Protein 2CQC (pdb70)

Structure (mmCIF, N/CA/C/O backbone):
data_2CQC
#
_entry.id   2CQC
#
loop_
_atom_site.group_PDB
_atom_site.id
_atom_site.type_symbol
_atom_site.label_atom_id
_atom_site.label_alt_id
_atom_site.label_comp_id
_atom_site.label_asym_id
_atom_site.label_entity_id
_atom_site.label_seq_id
_atom_site.pdbx_PDB_ins_code
_atom_site.Cartn_x
_atom_site.Cartn_y
_atom_site.Cartn_z
_atom_site.occupancy
_atom_site.B_iso_or_equiv
_atom_site.auth_seq_id
_atom_site.auth_comp_id
_atom_site.auth_asym_id
_atom_site.auth_atom_id
_atom_site.pdbx_PDB_model_num
ATOM 1 N N . GLY A 1 1 ? -53.114 9.122 -8.078 1.00 0.00 103 GLY A N 1
ATOM 2 C CA . GLY A 1 1 ? -51.931 8.281 -8.083 1.00 0.00 103 GLY A CA 1
ATOM 3 C C . GLY A 1 1 ? -50.708 9.004 -8.614 1.00 0.00 103 GLY A C 1
ATOM 4 O O . GLY A 1 1 ? -50.133 9.849 -7.930 1.00 0.00 103 GLY A O 1
ATOM 8 N N . SER A 1 2 ? -50.310 8.669 -9.838 1.00 0.00 104 SER A N 1
ATOM 9 C CA . SER A 1 2 ? -49.145 9.288 -10.458 1.00 0.00 104 SER A CA 1
ATOM 10 C C . SER A 1 2 ? -47.991 9.392 -9.465 1.00 0.00 104 SER A C 1
ATOM 11 O O . SER A 1 2 ? -47.303 10.411 -9.400 1.00 0.00 104 SER A O 1
ATOM 19 N N . SER A 1 3 ? -47.787 8.330 -8.692 1.00 0.00 105 SER A N 1
ATOM 20 C CA . SER A 1 3 ? -46.720 8.302 -7.698 1.00 0.00 105 SER A CA 1
ATOM 21 C C . SER A 1 3 ? -45.716 7.196 -8.010 1.00 0.00 105 SER A C 1
ATOM 22 O O . SER A 1 3 ? -46.019 6.011 -7.875 1.00 0.00 105 SER A O 1
ATOM 30 N N . GLY A 1 4 ? -44.518 7.593 -8.428 1.00 0.00 106 GLY A N 1
ATOM 31 C CA . GLY A 1 4 ? -43.487 6.625 -8.753 1.00 0.00 106 GLY A CA 1
ATOM 32 C C . GLY A 1 4 ? -42.171 7.281 -9.120 1.00 0.00 106 GLY A C 1
ATOM 33 O O . GLY A 1 4 ? -42.083 7.997 -10.117 1.00 0.00 106 GLY A O 1
ATOM 37 N N . SER A 1 5 ? -41.145 7.037 -8.311 1.00 0.00 107 SER A N 1
ATOM 38 C CA . SER A 1 5 ? -39.827 7.614 -8.552 1.00 0.00 107 SER A CA 1
ATOM 39 C C . SER A 1 5 ? -38.729 6.710 -7.999 1.00 0.00 107 SER A C 1
ATOM 40 O O . SER A 1 5 ? -38.975 5.879 -7.124 1.00 0.00 107 SER A O 1
ATOM 48 N N . SER A 1 6 ? -37.517 6.879 -8.515 1.00 0.00 108 SER A N 1
ATOM 49 C CA . SER A 1 6 ? -36.380 6.077 -8.077 1.00 0.00 108 SER A CA 1
ATOM 50 C C . SER A 1 6 ? -35.255 6.967 -7.557 1.00 0.00 108 SER A C 1
ATOM 51 O O . SER A 1 6 ? -34.695 6.719 -6.491 1.00 0.00 108 SER A O 1
ATOM 59 N N . GLY A 1 7 ? -34.930 8.006 -8.321 1.00 0.00 109 GLY A N 1
ATOM 60 C CA . GLY A 1 7 ? -33.874 8.918 -7.922 1.00 0.00 109 GLY A CA 1
ATOM 61 C C . GLY A 1 7 ? -32.649 8.809 -8.808 1.00 0.00 109 GLY A C 1
ATOM 62 O O . GLY A 1 7 ? -32.047 7.741 -8.918 1.00 0.00 109 GLY A O 1
ATOM 66 N N . ASN A 1 8 ? -32.279 9.916 -9.443 1.00 0.00 110 ASN A N 1
ATOM 67 C CA . ASN A 1 8 ? -31.119 9.940 -10.326 1.00 0.00 110 ASN A CA 1
ATOM 68 C C . ASN A 1 8 ? -30.395 11.280 -10.238 1.00 0.00 110 ASN A C 1
ATOM 69 O O . ASN A 1 8 ? -31.020 12.339 -10.296 1.00 0.00 110 ASN A O 1
ATOM 80 N N . ARG A 1 9 ? -29.075 11.225 -10.098 1.00 0.00 111 ARG A N 1
ATOM 81 C CA . ARG A 1 9 ? -28.266 12.435 -10.002 1.00 0.00 111 ARG A CA 1
ATOM 82 C C . ARG A 1 9 ? -28.126 13.105 -11.365 1.00 0.00 111 ARG A C 1
ATOM 83 O O . ARG A 1 9 ? -28.534 12.551 -12.386 1.00 0.00 111 ARG A O 1
ATOM 104 N N . ALA A 1 10 ? -27.546 14.301 -11.374 1.00 0.00 112 ALA A N 1
ATOM 105 C CA . ALA A 1 10 ? -27.351 15.046 -12.612 1.00 0.00 112 ALA A CA 1
ATOM 106 C C . ALA A 1 10 ? -25.883 15.412 -12.806 1.00 0.00 112 ALA A C 1
ATOM 107 O O . ALA A 1 10 ? -25.291 15.109 -13.841 1.00 0.00 112 ALA A O 1
ATOM 114 N N . ASN A 1 11 ? -25.303 16.066 -11.805 1.00 0.00 113 ASN A N 1
ATOM 115 C CA . ASN A 1 11 ? -23.905 16.474 -11.868 1.00 0.00 113 ASN A CA 1
ATOM 116 C C . ASN A 1 11 ? -22.984 15.322 -11.478 1.00 0.00 113 ASN A C 1
ATOM 117 O O . ASN A 1 11 ? -23.346 14.442 -10.697 1.00 0.00 113 ASN A O 1
ATOM 128 N N . PRO A 1 12 ? -21.763 15.326 -12.034 1.00 0.00 114 PRO A N 1
ATOM 129 C CA . PRO A 1 12 ? -20.764 14.289 -11.759 1.00 0.00 114 PRO A CA 1
ATOM 130 C C . PRO A 1 12 ? -20.223 14.369 -10.336 1.00 0.00 114 PRO A C 1
ATOM 131 O O . PRO A 1 12 ? -19.282 15.113 -10.060 1.00 0.00 114 PRO A O 1
ATOM 142 N N . ASP A 1 13 ? -20.822 13.597 -9.436 1.00 0.00 115 ASP A N 1
ATOM 143 C CA . ASP A 1 13 ? -20.399 13.579 -8.041 1.00 0.00 115 ASP A CA 1
ATOM 144 C C . ASP A 1 13 ? -18.918 13.232 -7.927 1.00 0.00 115 ASP A C 1
ATOM 145 O O . ASP A 1 13 ? -18.345 12.560 -8.784 1.00 0.00 115 ASP A O 1
ATOM 154 N N . PRO A 1 14 ? -18.282 13.702 -6.843 1.00 0.00 116 PRO A N 1
ATOM 155 C CA . PRO A 1 14 ? -16.859 13.455 -6.592 1.00 0.00 116 PRO A CA 1
ATOM 156 C C . PRO A 1 14 ? -16.576 11.997 -6.246 1.00 0.00 116 PRO A C 1
ATOM 157 O O . PRO A 1 14 ? -15.428 11.614 -6.025 1.00 0.00 116 PRO A O 1
ATOM 168 N N . ASN A 1 15 ? -17.630 11.189 -6.202 1.00 0.00 117 ASN A N 1
ATOM 169 C CA . ASN A 1 15 ? -17.495 9.772 -5.883 1.00 0.00 117 ASN A CA 1
ATOM 170 C C . ASN A 1 15 ? -16.187 9.213 -6.436 1.00 0.00 117 ASN A C 1
ATOM 171 O O . ASN A 1 15 ? -15.387 8.634 -5.701 1.00 0.00 117 ASN A O 1
ATOM 182 N N . CYS A 1 16 ? -15.978 9.391 -7.736 1.00 0.00 118 CYS A N 1
ATOM 183 C CA . CYS A 1 16 ? -14.768 8.904 -8.389 1.00 0.00 118 CYS A CA 1
ATOM 184 C C . CYS A 1 16 ? -13.550 9.098 -7.491 1.00 0.00 118 CYS A C 1
ATOM 185 O O . CYS A 1 16 ? -12.798 8.157 -7.236 1.00 0.00 118 CYS A O 1
ATOM 193 N N . CYS A 1 17 ? -13.361 10.324 -7.016 1.00 0.00 119 CYS A N 1
ATOM 194 C CA . CYS A 1 17 ? -12.233 10.643 -6.149 1.00 0.00 119 CYS A CA 1
ATOM 195 C C . CYS A 1 17 ? -12.067 9.585 -5.062 1.00 0.00 119 CYS A C 1
ATOM 196 O O . CYS A 1 17 ? -12.962 9.376 -4.243 1.00 0.00 119 CYS A O 1
ATOM 204 N N . LEU A 1 18 ? -10.917 8.920 -5.062 1.00 0.00 120 LEU A N 1
ATOM 205 C CA . LEU A 1 18 ? -10.633 7.882 -4.077 1.00 0.00 120 LEU A CA 1
ATOM 206 C C . LEU A 1 18 ? -9.418 8.251 -3.232 1.00 0.00 120 LEU A C 1
ATOM 207 O O . LEU A 1 18 ? -8.377 8.639 -3.759 1.00 0.00 120 LEU A O 1
ATOM 223 N N . GLY A 1 19 ? -9.559 8.125 -1.916 1.00 0.00 121 GLY A N 1
ATOM 224 C CA . GLY A 1 19 ? -8.465 8.447 -1.018 1.00 0.00 121 GLY A CA 1
ATOM 225 C C . GLY A 1 19 ? -8.172 7.330 -0.037 1.00 0.00 121 GLY A C 1
ATOM 226 O O . GLY A 1 19 ? -9.084 6.645 0.426 1.00 0.00 121 GLY A O 1
ATOM 230 N N . VAL A 1 20 ? -6.894 7.143 0.281 1.00 0.00 122 VAL A N 1
ATOM 231 C CA . VAL A 1 20 ? -6.483 6.101 1.213 1.00 0.00 122 VAL A CA 1
ATOM 232 C C . VAL A 1 20 ? -5.879 6.701 2.477 1.00 0.00 122 VAL A C 1
ATOM 233 O O . VAL A 1 20 ? -5.066 7.623 2.412 1.00 0.00 122 VAL A O 1
ATOM 246 N N . PHE A 1 21 ? -6.281 6.171 3.628 1.00 0.00 123 PHE A N 1
ATOM 247 C CA . PHE A 1 21 ? -5.779 6.655 4.909 1.00 0.00 123 PHE A CA 1
ATOM 248 C C . PHE A 1 21 ? -5.050 5.545 5.661 1.00 0.00 123 PHE A C 1
ATOM 249 O O . PHE A 1 21 ? -5.245 4.362 5.387 1.00 0.00 123 PHE A O 1
ATOM 266 N N . GLY A 1 22 ? -4.208 5.938 6.612 1.00 0.00 124 GLY A N 1
ATOM 267 C CA . GLY A 1 22 ? -3.461 4.966 7.390 1.00 0.00 124 GLY A CA 1
ATOM 268 C C . GLY A 1 22 ? -2.762 3.941 6.519 1.00 0.00 124 GLY A C 1
ATOM 269 O O . GLY A 1 22 ? -3.173 2.781 6.461 1.00 0.00 124 GLY A O 1
ATOM 273 N N . LEU A 1 23 ? -1.705 4.368 5.838 1.00 0.00 125 LEU A N 1
ATOM 274 C CA . LEU A 1 23 ? -0.948 3.479 4.964 1.00 0.00 125 LEU A CA 1
ATOM 275 C C . LEU A 1 23 ? 0.202 2.822 5.720 1.00 0.00 125 LEU A C 1
ATOM 276 O O . LEU A 1 23 ? 0.416 3.091 6.902 1.00 0.00 125 LEU A O 1
ATOM 292 N N . SER A 1 24 ? 0.941 1.959 5.029 1.00 0.00 126 SER A N 1
ATOM 293 C CA . SER A 1 24 ? 2.069 1.262 5.636 1.00 0.00 126 SER A CA 1
ATOM 294 C C . SER A 1 24 ? 3.261 2.199 5.804 1.00 0.00 126 SER A C 1
ATOM 295 O O . SER A 1 24 ? 3.368 3.216 5.117 1.00 0.00 126 SER A O 1
ATOM 303 N N . LEU A 1 25 ? 4.155 1.850 6.722 1.00 0.00 127 LEU A N 1
ATOM 304 C CA . LEU A 1 25 ? 5.341 2.659 6.982 1.00 0.00 127 LEU A CA 1
ATOM 305 C C . LEU A 1 25 ? 5.957 3.156 5.679 1.00 0.00 127 LEU A C 1
ATOM 306 O O . LEU A 1 25 ? 5.891 4.344 5.363 1.00 0.00 127 LEU A O 1
ATOM 322 N N . TYR A 1 26 ? 6.554 2.240 4.925 1.00 0.00 128 TYR A N 1
ATOM 323 C CA . TYR A 1 26 ? 7.182 2.585 3.655 1.00 0.00 128 TYR A CA 1
ATOM 324 C C . TYR A 1 26 ? 6.288 2.198 2.482 1.00 0.00 128 TYR A C 1
ATOM 325 O O . TYR A 1 26 ? 6.306 1.056 2.021 1.00 0.00 128 TYR A O 1
ATOM 343 N N . THR A 1 27 ? 5.504 3.158 2.001 1.00 0.00 129 THR A N 1
ATOM 344 C CA . THR A 1 27 ? 4.601 2.920 0.882 1.00 0.00 129 THR A CA 1
ATOM 345 C C . THR A 1 27 ? 4.862 3.902 -0.254 1.00 0.00 129 THR A C 1
ATOM 346 O O . THR A 1 27 ? 4.766 5.117 -0.073 1.00 0.00 129 THR A O 1
ATOM 357 N N . THR A 1 28 ? 5.191 3.371 -1.427 1.00 0.00 130 THR A N 1
ATOM 358 C CA . THR A 1 28 ? 5.466 4.201 -2.592 1.00 0.00 130 THR A CA 1
ATOM 359 C C . THR A 1 28 ? 4.384 4.035 -3.653 1.00 0.00 130 THR A C 1
ATOM 360 O O . THR A 1 28 ? 3.695 3.017 -3.695 1.00 0.00 130 THR A O 1
ATOM 371 N N . GLU A 1 29 ? 4.241 5.043 -4.509 1.00 0.00 131 GLU A N 1
ATOM 372 C CA . GLU A 1 29 ? 3.242 5.007 -5.570 1.00 0.00 131 GLU A CA 1
ATOM 373 C C . GLU A 1 29 ? 3.313 3.691 -6.340 1.00 0.00 131 GLU A C 1
ATOM 374 O O . GLU A 1 29 ? 2.326 3.250 -6.928 1.00 0.00 131 GLU A O 1
ATOM 386 N N . ARG A 1 30 ? 4.488 3.070 -6.332 1.00 0.00 132 ARG A N 1
ATOM 387 C CA . ARG A 1 30 ? 4.689 1.807 -7.030 1.00 0.00 132 ARG A CA 1
ATOM 388 C C . ARG A 1 30 ? 3.893 0.686 -6.367 1.00 0.00 132 ARG A C 1
ATOM 389 O O . ARG A 1 30 ? 3.065 0.037 -7.007 1.00 0.00 132 ARG A O 1
ATOM 410 N N . ASP A 1 31 ? 4.149 0.465 -5.083 1.00 0.00 133 ASP A N 1
ATOM 411 C CA . ASP A 1 31 ? 3.456 -0.576 -4.333 1.00 0.00 133 ASP A CA 1
ATOM 412 C C . ASP A 1 31 ? 1.945 -0.460 -4.511 1.00 0.00 133 ASP A C 1
ATOM 413 O O . ASP A 1 31 ? 1.303 -1.359 -5.055 1.00 0.00 133 ASP A O 1
ATOM 422 N N . LEU A 1 32 ? 1.384 0.652 -4.048 1.00 0.00 134 LEU A N 1
ATOM 423 C CA . LEU A 1 32 ? -0.052 0.885 -4.155 1.00 0.00 134 LEU A CA 1
ATOM 424 C C . LEU A 1 32 ? -0.539 0.639 -5.579 1.00 0.00 134 LEU A C 1
ATOM 425 O O . LEU A 1 32 ? -1.336 -0.267 -5.825 1.00 0.00 134 LEU A O 1
ATOM 441 N N . ARG A 1 33 ? -0.053 1.449 -6.514 1.00 0.00 135 ARG A N 1
ATOM 442 C CA . ARG A 1 33 ? -0.439 1.318 -7.914 1.00 0.00 135 ARG A CA 1
ATOM 443 C C . ARG A 1 33 ? -0.456 -0.148 -8.338 1.00 0.00 135 ARG A C 1
ATOM 444 O O . ARG A 1 33 ? -1.308 -0.566 -9.122 1.00 0.00 135 ARG A O 1
ATOM 465 N N . GLU A 1 34 ? 0.489 -0.921 -7.815 1.00 0.00 136 GLU A N 1
ATOM 466 C CA . GLU A 1 34 ? 0.582 -2.340 -8.141 1.00 0.00 136 GLU A CA 1
ATOM 467 C C . GLU A 1 34 ? -0.527 -3.130 -7.453 1.00 0.00 136 GLU A C 1
ATOM 468 O O . GLU A 1 34 ? -1.202 -3.947 -8.079 1.00 0.00 136 GLU A O 1
ATOM 480 N N . VAL A 1 35 ? -0.709 -2.880 -6.160 1.00 0.00 137 VAL A N 1
ATOM 481 C CA . VAL A 1 35 ? -1.737 -3.567 -5.386 1.00 0.00 137 VAL A CA 1
ATOM 482 C C . VAL A 1 35 ? -3.126 -3.292 -5.951 1.00 0.00 137 VAL A C 1
ATOM 483 O O . VAL A 1 35 ? -3.999 -4.159 -5.929 1.00 0.00 137 VAL A O 1
ATOM 496 N N . PHE A 1 36 ? -3.323 -2.080 -6.458 1.00 0.00 138 PHE A N 1
ATOM 497 C CA . PHE A 1 36 ? -4.607 -1.689 -7.029 1.00 0.00 138 PHE A CA 1
ATOM 498 C C . PHE A 1 36 ? -4.687 -2.076 -8.503 1.00 0.00 138 PHE A C 1
ATOM 499 O O . PHE A 1 36 ? -5.755 -2.421 -9.008 1.00 0.00 138 PHE A O 1
ATOM 516 N N . SER A 1 37 ? -3.549 -2.013 -9.187 1.00 0.00 139 SER A N 1
ATOM 517 C CA . SER A 1 37 ? -3.490 -2.352 -10.604 1.00 0.00 139 SER A CA 1
ATOM 518 C C . SER A 1 37 ? -4.271 -3.630 -10.890 1.00 0.00 139 SER A C 1
ATOM 519 O O . SER A 1 37 ? -4.853 -3.790 -11.964 1.00 0.00 139 SER A O 1
ATOM 527 N N . LYS A 1 38 ? -4.279 -4.540 -9.922 1.00 0.00 140 LYS A N 1
ATOM 528 C CA . LYS A 1 38 ? -4.989 -5.806 -10.067 1.00 0.00 140 LYS A CA 1
ATOM 529 C C . LYS A 1 38 ? -6.459 -5.570 -10.402 1.00 0.00 140 LYS A C 1
ATOM 530 O O . LYS A 1 38 ? -7.021 -6.234 -11.273 1.00 0.00 140 LYS A O 1
ATOM 549 N N . TYR A 1 39 ? -7.074 -4.620 -9.707 1.00 0.00 141 TYR A N 1
ATOM 550 C CA . TYR A 1 39 ? -8.478 -4.298 -9.931 1.00 0.00 141 TYR A CA 1
ATOM 551 C C . TYR A 1 39 ? -8.707 -3.822 -11.362 1.00 0.00 141 TYR A C 1
ATOM 552 O O . TYR A 1 39 ? -9.605 -4.302 -12.053 1.00 0.00 141 TYR A O 1
ATOM 570 N N . GLY A 1 40 ? -7.885 -2.874 -11.802 1.00 0.00 142 GLY A N 1
ATOM 571 C CA . GLY A 1 40 ? -8.012 -2.348 -13.149 1.00 0.00 142 GLY A CA 1
ATOM 572 C C . GLY A 1 40 ? -7.003 -1.256 -13.443 1.00 0.00 142 GLY A C 1
ATOM 573 O O . GLY A 1 40 ? -6.075 -1.015 -12.670 1.00 0.00 142 GLY A O 1
ATOM 577 N N . PRO A 1 41 ? -7.178 -0.575 -14.585 1.00 0.00 143 PRO A N 1
ATOM 578 C CA . PRO A 1 41 ? -6.284 0.509 -15.005 1.00 0.00 143 PRO A CA 1
ATOM 579 C C . PRO A 1 41 ? -6.424 1.749 -14.129 1.00 0.00 143 PRO A C 1
ATOM 580 O O . PRO A 1 41 ? -7.534 2.220 -13.876 1.00 0.00 143 PRO A O 1
ATOM 591 N N . ILE A 1 42 ? -5.293 2.273 -13.669 1.00 0.00 144 ILE A N 1
ATOM 592 C CA . ILE A 1 42 ? -5.291 3.460 -12.823 1.00 0.00 144 ILE A CA 1
ATOM 593 C C . ILE A 1 42 ? -4.872 4.696 -13.611 1.00 0.00 144 ILE A C 1
ATOM 594 O O . ILE A 1 42 ? -4.132 4.600 -14.589 1.00 0.00 144 ILE A O 1
ATOM 610 N N . ALA A 1 43 ? -5.349 5.858 -13.176 1.00 0.00 145 ALA A N 1
ATOM 611 C CA . ALA A 1 43 ? -5.021 7.114 -13.838 1.00 0.00 145 ALA A CA 1
ATOM 612 C C . ALA A 1 43 ? -3.713 7.690 -13.306 1.00 0.00 145 ALA A C 1
ATOM 613 O O . ALA A 1 43 ? -2.770 7.918 -14.064 1.00 0.00 145 ALA A O 1
ATOM 620 N N . ASP A 1 44 ? -3.664 7.924 -11.999 1.00 0.00 146 ASP A N 1
ATOM 621 C CA . ASP A 1 44 ? -2.471 8.474 -11.365 1.00 0.00 146 ASP A CA 1
ATOM 622 C C . ASP A 1 44 ? -2.455 8.160 -9.873 1.00 0.00 146 ASP A C 1
ATOM 623 O O . ASP A 1 44 ? -3.480 7.800 -9.292 1.00 0.00 146 ASP A O 1
ATOM 632 N N . VAL A 1 45 ? -1.286 8.297 -9.256 1.00 0.00 147 VAL A N 1
ATOM 633 C CA . VAL A 1 45 ? -1.136 8.028 -7.831 1.00 0.00 147 VAL A CA 1
ATOM 634 C C . VAL A 1 45 ? -0.179 9.021 -7.182 1.00 0.00 147 VAL A C 1
ATOM 635 O O . VAL A 1 45 ? 0.942 9.216 -7.652 1.00 0.00 147 VAL A O 1
ATOM 648 N N . SER A 1 46 ? -0.628 9.646 -6.099 1.00 0.00 148 SER A N 1
ATOM 649 C CA . SER A 1 46 ? 0.188 10.622 -5.386 1.00 0.00 148 SER A CA 1
ATOM 650 C C . SER A 1 46 ? 0.085 10.419 -3.877 1.00 0.00 148 SER A C 1
ATOM 651 O O . SER A 1 46 ? -0.950 10.700 -3.272 1.00 0.00 148 SER A O 1
ATOM 659 N N . ILE A 1 47 ? 1.164 9.928 -3.278 1.00 0.00 149 ILE A N 1
ATOM 660 C CA . ILE A 1 47 ? 1.196 9.688 -1.841 1.00 0.00 149 ILE A CA 1
ATOM 661 C C . ILE A 1 47 ? 1.845 10.853 -1.102 1.00 0.00 149 ILE A C 1
ATOM 662 O O . ILE A 1 47 ? 2.880 11.370 -1.524 1.00 0.00 149 ILE A O 1
ATOM 678 N N . VAL A 1 48 ? 1.231 11.262 0.003 1.00 0.00 150 VAL A N 1
ATOM 679 C CA . VAL A 1 48 ? 1.750 12.365 0.803 1.00 0.00 150 VAL A CA 1
ATOM 680 C C . VAL A 1 48 ? 2.892 11.903 1.701 1.00 0.00 150 VAL A C 1
ATOM 681 O O . VAL A 1 48 ? 2.812 10.848 2.331 1.00 0.00 150 VAL A O 1
ATOM 694 N N . TYR A 1 49 ? 3.953 12.700 1.757 1.00 0.00 151 TYR A N 1
ATOM 695 C CA . TYR A 1 49 ? 5.113 12.372 2.577 1.00 0.00 151 TYR A CA 1
ATOM 696 C C . TYR A 1 49 ? 5.344 13.437 3.645 1.00 0.00 151 TYR A C 1
ATOM 697 O O . TYR A 1 49 ? 4.751 14.515 3.601 1.00 0.00 151 TYR A O 1
ATOM 715 N N . ASP A 1 50 ? 6.209 13.126 4.603 1.00 0.00 152 ASP A N 1
ATOM 716 C CA . ASP A 1 50 ? 6.521 14.055 5.683 1.00 0.00 152 ASP A CA 1
ATOM 717 C C . ASP A 1 50 ? 7.807 14.821 5.386 1.00 0.00 152 ASP A C 1
ATOM 718 O O . ASP A 1 50 ? 8.528 14.499 4.443 1.00 0.00 152 ASP A O 1
ATOM 727 N N . GLN A 1 51 ? 8.085 15.837 6.197 1.00 0.00 153 GLN A N 1
ATOM 728 C CA . GLN A 1 51 ? 9.282 16.650 6.020 1.00 0.00 153 GLN A CA 1
ATOM 729 C C . GLN A 1 51 ? 10.427 16.128 6.882 1.00 0.00 153 GLN A C 1
ATOM 730 O O . GLN A 1 51 ? 11.594 16.218 6.501 1.00 0.00 153 GLN A O 1
ATOM 744 N N . GLN A 1 52 ? 10.084 15.583 8.045 1.00 0.00 154 GLN A N 1
ATOM 745 C CA . GLN A 1 52 ? 11.084 15.049 8.962 1.00 0.00 154 GLN A CA 1
ATOM 746 C C . GLN A 1 52 ? 11.336 13.569 8.690 1.00 0.00 154 GLN A C 1
ATOM 747 O O . GLN A 1 52 ? 12.390 13.192 8.178 1.00 0.00 154 GLN A O 1
ATOM 761 N N . SER A 1 53 ? 10.361 12.735 9.037 1.00 0.00 155 SER A N 1
ATOM 762 C CA . SER A 1 53 ? 10.478 11.296 8.835 1.00 0.00 155 SER A CA 1
ATOM 763 C C . SER A 1 53 ? 10.577 10.962 7.349 1.00 0.00 155 SER A C 1
ATOM 764 O O . SER A 1 53 ? 9.839 11.508 6.529 1.00 0.00 155 SER A O 1
ATOM 772 N N . ARG A 1 54 ? 11.495 10.062 7.011 1.00 0.00 156 ARG A N 1
ATOM 773 C CA . ARG A 1 54 ? 11.692 9.656 5.625 1.00 0.00 156 ARG A CA 1
ATOM 774 C C . ARG A 1 54 ? 10.755 8.510 5.256 1.00 0.00 156 ARG A C 1
ATOM 775 O O . ARG A 1 54 ? 11.155 7.563 4.578 1.00 0.00 156 ARG A O 1
ATOM 796 N N . ARG A 1 55 ? 9.509 8.603 5.706 1.00 0.00 157 ARG A N 1
ATOM 797 C CA . ARG A 1 55 ? 8.516 7.573 5.425 1.00 0.00 157 ARG A CA 1
ATOM 798 C C . ARG A 1 55 ? 7.160 8.197 5.107 1.00 0.00 157 ARG A C 1
ATOM 799 O O . ARG A 1 55 ? 6.901 9.351 5.449 1.00 0.00 157 ARG A O 1
ATOM 820 N N . SER A 1 56 ? 6.299 7.427 4.450 1.00 0.00 158 SER A N 1
ATOM 821 C CA . SER A 1 56 ? 4.971 7.905 4.082 1.00 0.00 158 SER A CA 1
ATOM 822 C C . SER A 1 56 ? 4.283 8.567 5.272 1.00 0.00 158 SER A C 1
ATOM 823 O O . SER A 1 56 ? 4.423 8.120 6.411 1.00 0.00 158 SER A O 1
ATOM 831 N N . ARG A 1 57 ? 3.541 9.635 5.000 1.00 0.00 159 ARG A N 1
ATOM 832 C CA . ARG A 1 57 ? 2.831 10.360 6.047 1.00 0.00 159 ARG A CA 1
ATOM 833 C C . ARG A 1 57 ? 1.718 9.503 6.642 1.00 0.00 159 ARG A C 1
ATOM 834 O O . ARG A 1 57 ? 1.613 9.361 7.860 1.00 0.00 159 ARG A O 1
ATOM 855 N N . GLY A 1 58 ? 0.887 8.935 5.774 1.00 0.00 160 GLY A N 1
ATOM 856 C CA . GLY A 1 58 ? -0.209 8.100 6.233 1.00 0.00 160 GLY A CA 1
ATOM 857 C C . GLY A 1 58 ? -1.442 8.232 5.362 1.00 0.00 160 GLY A C 1
ATOM 858 O O . GLY A 1 58 ? -2.413 7.495 5.532 1.00 0.00 160 GLY A O 1
ATOM 862 N N . PHE A 1 59 ? -1.406 9.176 4.427 1.00 0.00 161 PHE A N 1
ATOM 863 C CA . PHE A 1 59 ? -2.531 9.405 3.528 1.00 0.00 161 PHE A CA 1
ATOM 864 C C . PHE A 1 59 ? -2.056 9.534 2.084 1.00 0.00 161 PHE A C 1
ATOM 865 O O . PHE A 1 59 ? -1.010 10.124 1.814 1.00 0.00 161 PHE A O 1
ATOM 882 N N . ALA A 1 60 ? -2.832 8.978 1.159 1.00 0.00 162 ALA A N 1
ATOM 883 C CA . ALA A 1 60 ? -2.492 9.032 -0.257 1.00 0.00 162 ALA A CA 1
ATOM 884 C C . ALA A 1 60 ? -3.724 9.326 -1.107 1.00 0.00 162 ALA A C 1
ATOM 885 O O . ALA A 1 60 ? -4.856 9.198 -0.641 1.00 0.00 162 ALA A O 1
ATOM 892 N N . PHE A 1 61 ? -3.495 9.721 -2.355 1.00 0.00 163 PHE A N 1
ATOM 893 C CA . PHE A 1 61 ? -4.587 10.035 -3.269 1.00 0.00 163 PHE A CA 1
ATOM 894 C C . PHE A 1 61 ? -4.487 9.201 -4.543 1.00 0.00 163 PHE A C 1
ATOM 895 O O . PHE A 1 61 ? -3.514 9.303 -5.291 1.00 0.00 163 PHE A O 1
ATOM 912 N N . VAL A 1 62 ? -5.499 8.373 -4.782 1.00 0.00 164 VAL A N 1
ATOM 913 C CA . VAL A 1 62 ? -5.526 7.521 -5.965 1.00 0.00 164 VAL A CA 1
ATOM 914 C C . VAL A 1 62 ? -6.656 7.923 -6.906 1.00 0.00 164 VAL A C 1
ATOM 915 O O . VAL A 1 62 ? -7.830 7.890 -6.534 1.00 0.00 164 VAL A O 1
ATOM 928 N N . TYR A 1 63 ? -6.296 8.301 -8.127 1.00 0.00 165 TYR A N 1
ATOM 929 C CA . TYR A 1 63 ? -7.279 8.712 -9.122 1.00 0.00 165 TYR A CA 1
ATOM 930 C C . TYR A 1 63 ? -7.438 7.646 -10.203 1.00 0.00 165 TYR A C 1
ATOM 931 O O . TYR A 1 63 ? -6.454 7.092 -10.694 1.00 0.00 165 TYR A O 1
ATOM 949 N N . PHE A 1 64 ? -8.684 7.365 -10.569 1.00 0.00 166 PHE A N 1
ATOM 950 C CA . PHE A 1 64 ? -8.973 6.367 -11.591 1.00 0.00 166 PHE A CA 1
ATOM 951 C C . PHE A 1 64 ? -9.422 7.032 -12.890 1.00 0.00 166 PHE A C 1
ATOM 952 O O . PHE A 1 64 ? -9.493 8.257 -12.978 1.00 0.00 166 PHE A O 1
ATOM 969 N N . GLU A 1 65 ? -9.722 6.214 -13.894 1.00 0.00 167 GLU A N 1
ATOM 970 C CA . GLU A 1 65 ? -10.161 6.723 -15.187 1.00 0.00 167 GLU A CA 1
ATOM 971 C C . GLU A 1 65 ? -11.615 7.183 -15.126 1.00 0.00 167 GLU A C 1
ATOM 972 O O . GLU A 1 65 ? -11.961 8.249 -15.633 1.00 0.00 167 GLU A O 1
ATOM 984 N N . ASN A 1 66 ? -12.461 6.370 -14.501 1.00 0.00 168 ASN A N 1
ATOM 985 C CA . ASN A 1 66 ? -13.877 6.693 -14.373 1.00 0.00 168 ASN A CA 1
ATOM 986 C C . ASN A 1 66 ? -14.389 6.353 -12.977 1.00 0.00 168 ASN A C 1
ATOM 987 O O . ASN A 1 66 ? -13.693 5.713 -12.187 1.00 0.00 168 ASN A O 1
ATOM 998 N N . VAL A 1 67 ? -15.610 6.786 -12.678 1.00 0.00 169 VAL A N 1
ATOM 999 C CA . VAL A 1 67 ? -16.216 6.526 -11.378 1.00 0.00 169 VAL A CA 1
ATOM 1000 C C . VAL A 1 67 ? -16.307 5.030 -11.102 1.00 0.00 169 VAL A C 1
ATOM 1001 O O . VAL A 1 67 ? -15.717 4.528 -10.145 1.00 0.00 169 VAL A O 1
ATOM 1014 N N . ASP A 1 68 ? -17.048 4.322 -11.947 1.00 0.00 170 ASP A N 1
ATOM 1015 C CA . ASP A 1 68 ? -17.214 2.881 -11.796 1.00 0.00 170 ASP A CA 1
ATOM 1016 C C . ASP A 1 68 ? -15.861 2.184 -11.700 1.00 0.00 170 ASP A C 1
ATOM 1017 O O . ASP A 1 68 ? -15.716 1.181 -11.001 1.00 0.00 170 ASP A O 1
ATOM 1026 N N . ASP A 1 69 ? -14.873 2.722 -12.407 1.00 0.00 171 ASP A N 1
ATOM 1027 C CA . ASP A 1 69 ? -13.530 2.153 -12.401 1.00 0.00 171 ASP A CA 1
ATOM 1028 C C . ASP A 1 69 ? -12.899 2.262 -11.017 1.00 0.00 171 ASP A C 1
ATOM 1029 O O . ASP A 1 69 ? -11.977 1.519 -10.684 1.00 0.00 171 ASP A O 1
ATOM 1038 N N . ALA A 1 70 ? -13.402 3.195 -10.215 1.00 0.00 172 ALA A N 1
ATOM 1039 C CA . ALA A 1 70 ? -12.888 3.402 -8.867 1.00 0.00 172 ALA A CA 1
ATOM 1040 C C . ALA A 1 70 ? -13.641 2.544 -7.855 1.00 0.00 172 ALA A C 1
ATOM 1041 O O . ALA A 1 70 ? -13.034 1.870 -7.023 1.00 0.00 172 ALA A O 1
ATOM 1048 N N . LYS A 1 71 ? -14.967 2.575 -7.932 1.00 0.00 173 LYS A N 1
ATOM 1049 C CA . LYS A 1 71 ? -15.805 1.801 -7.023 1.00 0.00 173 LYS A CA 1
ATOM 1050 C C . LYS A 1 71 ? -15.229 0.404 -6.809 1.00 0.00 173 LYS A C 1
ATOM 1051 O O . LYS A 1 71 ? -15.188 -0.094 -5.685 1.00 0.00 173 LYS A O 1
ATOM 1070 N N . GLU A 1 72 ? -14.783 -0.220 -7.895 1.00 0.00 174 GLU A N 1
ATOM 1071 C CA . GLU A 1 72 ? -14.209 -1.559 -7.824 1.00 0.00 174 GLU A CA 1
ATOM 1072 C C . GLU A 1 72 ? -13.255 -1.679 -6.639 1.00 0.00 174 GLU A C 1
ATOM 1073 O O . GLU A 1 72 ? -13.309 -2.647 -5.882 1.00 0.00 174 GLU A O 1
ATOM 1085 N N . ALA A 1 73 ? -12.382 -0.688 -6.487 1.00 0.00 175 ALA A N 1
ATOM 1086 C CA . ALA A 1 73 ? -11.417 -0.682 -5.394 1.00 0.00 175 ALA A CA 1
ATOM 1087 C C . ALA A 1 73 ? -12.034 -0.115 -4.120 1.00 0.00 175 ALA A C 1
ATOM 1088 O O . ALA A 1 73 ? -11.914 -0.703 -3.045 1.00 0.00 175 ALA A O 1
ATOM 1095 N N . LYS A 1 74 ? -12.694 1.031 -4.247 1.00 0.00 176 LYS A N 1
ATOM 1096 C CA . LYS A 1 74 ? -13.331 1.679 -3.106 1.00 0.00 176 LYS A CA 1
ATOM 1097 C C . LYS A 1 74 ? -14.035 0.654 -2.223 1.00 0.00 176 LYS A C 1
ATOM 1098 O O . LYS A 1 74 ? -14.189 0.861 -1.020 1.00 0.00 176 LYS A O 1
ATOM 1117 N N . GLU A 1 75 ? -14.460 -0.450 -2.829 1.00 0.00 177 GLU A N 1
ATOM 1118 C CA . GLU A 1 75 ? -15.148 -1.507 -2.096 1.00 0.00 177 GLU A CA 1
ATOM 1119 C C . GLU A 1 75 ? -14.173 -2.604 -1.679 1.00 0.00 177 GLU A C 1
ATOM 1120 O O . GLU A 1 75 ? -14.372 -3.274 -0.666 1.00 0.00 177 GLU A O 1
ATOM 1132 N N . ARG A 1 76 ? -13.118 -2.780 -2.468 1.00 0.00 178 ARG A N 1
ATOM 1133 C CA . ARG A 1 76 ? -12.112 -3.796 -2.182 1.00 0.00 178 ARG A CA 1
ATOM 1134 C C . ARG A 1 76 ? -10.832 -3.160 -1.648 1.00 0.00 178 ARG A C 1
ATOM 1135 O O . ARG A 1 76 ? -9.745 -3.719 -1.785 1.00 0.00 178 ARG A O 1
ATOM 1156 N N . ALA A 1 77 ? -10.971 -1.987 -1.038 1.00 0.00 179 ALA A N 1
ATOM 1157 C CA . ALA A 1 77 ? -9.827 -1.275 -0.482 1.00 0.00 179 ALA A CA 1
ATOM 1158 C C . ALA A 1 77 ? -10.013 -1.017 1.009 1.00 0.00 179 ALA A C 1
ATOM 1159 O O . ALA A 1 77 ? -9.073 -1.145 1.793 1.00 0.00 179 ALA A O 1
ATOM 1166 N N . ASN A 1 78 ? -11.232 -0.653 1.395 1.00 0.00 180 ASN A N 1
ATOM 1167 C CA . ASN A 1 78 ? -11.540 -0.375 2.793 1.00 0.00 180 ASN A CA 1
ATOM 1168 C C . ASN A 1 78 ? -11.056 -1.509 3.692 1.00 0.00 180 ASN A C 1
ATOM 1169 O O . ASN A 1 78 ? -11.355 -2.678 3.449 1.00 0.00 180 ASN A O 1
ATOM 1180 N N . GLY A 1 79 ? -10.307 -1.155 4.732 1.00 0.00 181 GLY A N 1
ATOM 1181 C CA . GLY A 1 79 ? -9.795 -2.153 5.651 1.00 0.00 181 GLY A CA 1
ATOM 1182 C C . GLY A 1 79 ? -9.229 -3.364 4.936 1.00 0.00 181 GLY A C 1
ATOM 1183 O O . GLY A 1 79 ? -9.737 -4.475 5.085 1.00 0.00 181 GLY A O 1
ATOM 1187 N N . MET A 1 80 ? -8.174 -3.149 4.156 1.00 0.00 182 MET A N 1
ATOM 1188 C CA . MET A 1 80 ? -7.539 -4.232 3.414 1.00 0.00 182 MET A CA 1
ATOM 1189 C C . MET A 1 80 ? -6.104 -4.445 3.886 1.00 0.00 182 MET A C 1
ATOM 1190 O O . MET A 1 80 ? -5.371 -3.486 4.122 1.00 0.00 182 MET A O 1
ATOM 1204 N N . GLU A 1 81 ? -5.712 -5.708 4.021 1.00 0.00 183 GLU A N 1
ATOM 1205 C CA . GLU A 1 81 ? -4.364 -6.046 4.465 1.00 0.00 183 GLU A CA 1
ATOM 1206 C C . GLU A 1 81 ? -3.341 -5.748 3.373 1.00 0.00 183 GLU A C 1
ATOM 1207 O O . GLU A 1 81 ? -3.427 -6.279 2.265 1.00 0.00 183 GLU A O 1
ATOM 1219 N N . LEU A 1 82 ? -2.373 -4.896 3.694 1.00 0.00 184 LEU A N 1
ATOM 1220 C CA . LEU A 1 82 ? -1.333 -4.526 2.741 1.00 0.00 184 LEU A CA 1
ATOM 1221 C C . LEU A 1 82 ? 0.037 -4.502 3.412 1.00 0.00 184 LEU A C 1
ATOM 1222 O O . LEU A 1 82 ? 0.291 -3.685 4.297 1.00 0.00 184 LEU A O 1
ATOM 1238 N N . ASP A 1 83 ? 0.916 -5.401 2.984 1.00 0.00 185 ASP A N 1
ATOM 1239 C CA . ASP A 1 83 ? 2.261 -5.481 3.542 1.00 0.00 185 ASP A CA 1
ATOM 1240 C C . ASP A 1 83 ? 2.213 -5.607 5.061 1.00 0.00 185 ASP A C 1
ATOM 1241 O O . ASP A 1 83 ? 3.050 -5.046 5.767 1.00 0.00 185 ASP A O 1
ATOM 1250 N N . GLY A 1 84 ? 1.226 -6.347 5.558 1.00 0.00 186 GLY A N 1
ATOM 1251 C CA . GLY A 1 84 ? 1.087 -6.532 6.991 1.00 0.00 186 GLY A CA 1
ATOM 1252 C C . GLY A 1 84 ? 0.296 -5.416 7.645 1.00 0.00 186 GLY A C 1
ATOM 1253 O O . GLY A 1 84 ? -0.325 -5.616 8.689 1.00 0.00 186 GLY A O 1
ATOM 1257 N N . ARG A 1 85 ? 0.320 -4.238 7.031 1.00 0.00 187 ARG A N 1
ATOM 1258 C CA . ARG A 1 85 ? -0.398 -3.085 7.562 1.00 0.00 187 ARG A CA 1
ATOM 1259 C C . ARG A 1 85 ? -1.719 -2.881 6.826 1.00 0.00 187 ARG A C 1
ATOM 1260 O O . ARG A 1 85 ? -1.754 -2.827 5.597 1.00 0.00 187 ARG A O 1
ATOM 1281 N N . ARG A 1 86 ? -2.803 -2.768 7.587 1.00 0.00 188 ARG A N 1
ATOM 1282 C CA . ARG A 1 86 ? -4.126 -2.572 7.007 1.00 0.00 188 ARG A CA 1
ATOM 1283 C C . ARG A 1 86 ? -4.365 -1.100 6.683 1.00 0.00 188 ARG A C 1
ATOM 1284 O O . ARG A 1 86 ? -4.054 -0.219 7.486 1.00 0.00 188 ARG A O 1
ATOM 1305 N N . ILE A 1 87 ? -4.917 -0.841 5.503 1.00 0.00 189 ILE A N 1
ATOM 1306 C CA . ILE A 1 87 ? -5.197 0.523 5.074 1.00 0.00 189 ILE A CA 1
ATOM 1307 C C . ILE A 1 87 ? -6.697 0.754 4.919 1.00 0.00 189 ILE A C 1
ATOM 1308 O O . ILE A 1 87 ? -7.460 -0.186 4.694 1.00 0.00 189 ILE A O 1
ATOM 1324 N N . ARG A 1 88 ? -7.112 2.011 5.040 1.00 0.00 190 ARG A N 1
ATOM 1325 C CA . ARG A 1 88 ? -8.521 2.365 4.913 1.00 0.00 190 ARG A CA 1
ATOM 1326 C C . ARG A 1 88 ? -8.754 3.233 3.680 1.00 0.00 190 ARG A C 1
ATOM 1327 O O . ARG A 1 88 ? -7.833 3.880 3.180 1.00 0.00 190 ARG A O 1
ATOM 1348 N N . VAL A 1 89 ? -9.991 3.242 3.194 1.00 0.00 191 VAL A N 1
ATOM 1349 C CA . VAL A 1 89 ? -10.346 4.031 2.020 1.00 0.00 191 VAL A CA 1
ATOM 1350 C C . VAL A 1 89 ? -11.586 4.878 2.282 1.00 0.00 191 VAL A C 1
ATOM 1351 O O . VAL A 1 89 ? -12.507 4.451 2.977 1.00 0.00 191 VAL A O 1
ATOM 1364 N N . SER A 1 90 ? -11.602 6.083 1.719 1.00 0.00 192 SER A N 1
ATOM 1365 C CA . SER A 1 90 ? -12.727 6.993 1.894 1.00 0.00 192 SER A CA 1
ATOM 1366 C C . SER A 1 90 ? -12.984 7.790 0.619 1.00 0.00 192 SER A C 1
ATOM 1367 O O . SER A 1 90 ? -12.260 7.658 -0.366 1.00 0.00 192 SER A O 1
ATOM 1375 N N . GLY A 1 91 ? -14.023 8.620 0.647 1.00 0.00 193 GLY A N 1
ATOM 1376 C CA . GLY A 1 91 ? -14.359 9.427 -0.512 1.00 0.00 193 GLY A CA 1
ATOM 1377 C C . GLY A 1 91 ? -15.489 10.398 -0.234 1.00 0.00 193 GLY A C 1
ATOM 1378 O O . GLY A 1 91 ? -16.648 10.147 -0.568 1.00 0.00 193 GLY A O 1
ATOM 1382 N N . PRO A 1 92 ? -15.157 11.536 0.392 1.00 0.00 194 PRO A N 1
ATOM 1383 C CA . PRO A 1 92 ? -16.139 12.570 0.730 1.00 0.00 194 PRO A CA 1
ATOM 1384 C C . PRO A 1 92 ? -16.670 13.290 -0.505 1.00 0.00 194 PRO A C 1
ATOM 1385 O O . PRO A 1 92 ? -16.480 12.833 -1.632 1.00 0.00 194 PRO A O 1
ATOM 1396 N N . SER A 1 93 ? -17.336 14.420 -0.286 1.00 0.00 195 SER A N 1
ATOM 1397 C CA . SER A 1 93 ? -17.897 15.201 -1.381 1.00 0.00 195 SER A CA 1
ATOM 1398 C C . SER A 1 93 ? -17.342 16.623 -1.375 1.00 0.00 195 SER A C 1
ATOM 1399 O O . SER A 1 93 ? -17.028 17.183 -2.425 1.00 0.00 195 SER A O 1
ATOM 1407 N N . SER A 1 94 ? -17.225 17.200 -0.183 1.00 0.00 196 SER A N 1
ATOM 1408 C CA . SER A 1 94 ? -16.712 18.557 -0.038 1.00 0.00 196 SER A CA 1
ATOM 1409 C C . SER A 1 94 ? -15.273 18.542 0.469 1.00 0.00 196 SER A C 1
ATOM 1410 O O . SER A 1 94 ? -14.997 18.078 1.574 1.00 0.00 196 SER A O 1
ATOM 1418 N N . GLY A 1 95 ? -14.358 19.055 -0.349 1.00 0.00 197 GLY A N 1
ATOM 1419 C CA . GLY A 1 95 ? -12.959 19.092 0.033 1.00 0.00 197 GLY A CA 1
ATOM 1420 C C . GLY A 1 95 ? -12.241 20.311 -0.511 1.00 0.00 197 GLY A C 1
ATOM 1421 O O . GLY A 1 95 ? -11.800 21.171 0.251 1.00 0.00 197 GLY A O 1
ATOM 1425 N N . GLY A 1 1 ? -14.796 12.661 15.605 1.00 0.00 103 GLY A N 2
ATOM 1426 C CA . GLY A 1 1 ? -15.573 13.846 15.291 1.00 0.00 103 GLY A CA 2
ATOM 1427 C C . GLY A 1 1 ? -14.907 14.715 14.242 1.00 0.00 103 GLY A C 2
ATOM 1428 O O . GLY A 1 1 ? -13.893 14.330 13.660 1.00 0.00 103 GLY A O 2
ATOM 1432 N N . SER A 1 2 ? -15.478 15.890 14.000 1.00 0.00 104 SER A N 2
ATOM 1433 C CA . SER A 1 2 ? -14.937 16.814 13.010 1.00 0.00 104 SER A CA 2
ATOM 1434 C C . SER A 1 2 ? -13.729 17.562 13.568 1.00 0.00 104 SER A C 2
ATOM 1435 O O . SER A 1 2 ? -13.852 18.687 14.053 1.00 0.00 104 SER A O 2
ATOM 1443 N N . SER A 1 3 ? -12.563 16.929 13.495 1.00 0.00 105 SER A N 2
ATOM 1444 C CA . SER A 1 3 ? -11.333 17.531 13.996 1.00 0.00 105 SER A CA 2
ATOM 1445 C C . SER A 1 3 ? -11.126 18.920 13.398 1.00 0.00 105 SER A C 2
ATOM 1446 O O . SER A 1 3 ? -10.783 19.867 14.105 1.00 0.00 105 SER A O 2
ATOM 1454 N N . GLY A 1 4 ? -11.337 19.032 12.090 1.00 0.00 106 GLY A N 2
ATOM 1455 C CA . GLY A 1 4 ? -11.169 20.307 11.419 1.00 0.00 106 GLY A CA 2
ATOM 1456 C C . GLY A 1 4 ? -10.761 20.148 9.967 1.00 0.00 106 GLY A C 2
ATOM 1457 O O . GLY A 1 4 ? -11.277 19.283 9.261 1.00 0.00 106 GLY A O 2
ATOM 1461 N N . SER A 1 5 ? -9.832 20.988 9.520 1.00 0.00 107 SER A N 2
ATOM 1462 C CA . SER A 1 5 ? -9.359 20.941 8.142 1.00 0.00 107 SER A CA 2
ATOM 1463 C C . SER A 1 5 ? -10.487 20.549 7.193 1.00 0.00 107 SER A C 2
ATOM 1464 O O . SER A 1 5 ? -10.282 19.788 6.247 1.00 0.00 107 SER A O 2
ATOM 1472 N N . SER A 1 6 ? -11.680 21.074 7.454 1.00 0.00 108 SER A N 2
ATOM 1473 C CA . SER A 1 6 ? -12.844 20.777 6.626 1.00 0.00 108 SER A CA 2
ATOM 1474 C C . SER A 1 6 ? -13.523 22.062 6.163 1.00 0.00 108 SER A C 2
ATOM 1475 O O . SER A 1 6 ? -13.732 22.985 6.949 1.00 0.00 108 SER A O 2
ATOM 1483 N N . GLY A 1 7 ? -13.867 22.113 4.880 1.00 0.00 109 GLY A N 2
ATOM 1484 C CA . GLY A 1 7 ? -14.520 23.288 4.333 1.00 0.00 109 GLY A CA 2
ATOM 1485 C C . GLY A 1 7 ? -15.001 23.076 2.911 1.00 0.00 109 GLY A C 2
ATOM 1486 O O . GLY A 1 7 ? -16.121 22.619 2.690 1.00 0.00 109 GLY A O 2
ATOM 1490 N N . ASN A 1 8 ? -14.151 23.410 1.945 1.00 0.00 110 ASN A N 2
ATOM 1491 C CA . ASN A 1 8 ? -14.497 23.255 0.536 1.00 0.00 110 ASN A CA 2
ATOM 1492 C C . ASN A 1 8 ? -13.471 22.385 -0.183 1.00 0.00 110 ASN A C 2
ATOM 1493 O O . ASN A 1 8 ? -12.335 22.805 -0.409 1.00 0.00 110 ASN A O 2
ATOM 1504 N N . ARG A 1 9 ? -13.878 21.172 -0.542 1.00 0.00 111 ARG A N 2
ATOM 1505 C CA . ARG A 1 9 ? -12.994 20.243 -1.235 1.00 0.00 111 ARG A CA 2
ATOM 1506 C C . ARG A 1 9 ? -12.876 20.605 -2.713 1.00 0.00 111 ARG A C 2
ATOM 1507 O O . ARG A 1 9 ? -13.723 20.230 -3.523 1.00 0.00 111 ARG A O 2
ATOM 1528 N N . ALA A 1 10 ? -11.821 21.337 -3.055 1.00 0.00 112 ALA A N 2
ATOM 1529 C CA . ALA A 1 10 ? -11.591 21.748 -4.434 1.00 0.00 112 ALA A CA 2
ATOM 1530 C C . ALA A 1 10 ? -10.906 20.642 -5.230 1.00 0.00 112 ALA A C 2
ATOM 1531 O O . ALA A 1 10 ? -9.680 20.546 -5.248 1.00 0.00 112 ALA A O 2
ATOM 1538 N N . ASN A 1 11 ? -11.707 19.809 -5.886 1.00 0.00 113 ASN A N 2
ATOM 1539 C CA . ASN A 1 11 ? -11.177 18.709 -6.683 1.00 0.00 113 ASN A CA 2
ATOM 1540 C C . ASN A 1 11 ? -11.998 18.513 -7.954 1.00 0.00 113 ASN A C 2
ATOM 1541 O O . ASN A 1 11 ? -13.218 18.679 -7.967 1.00 0.00 113 ASN A O 2
ATOM 1552 N N . PRO A 1 12 ? -11.315 18.150 -9.050 1.00 0.00 114 PRO A N 2
ATOM 1553 C CA . PRO A 1 12 ? -11.961 17.922 -10.346 1.00 0.00 114 PRO A CA 2
ATOM 1554 C C . PRO A 1 12 ? -12.826 16.667 -10.350 1.00 0.00 114 PRO A C 2
ATOM 1555 O O . PRO A 1 12 ? -13.857 16.614 -11.021 1.00 0.00 114 PRO A O 2
ATOM 1566 N N . ASP A 1 13 ? -12.400 15.658 -9.598 1.00 0.00 115 ASP A N 2
ATOM 1567 C CA . ASP A 1 13 ? -13.137 14.403 -9.513 1.00 0.00 115 ASP A CA 2
ATOM 1568 C C . ASP A 1 13 ? -13.831 14.269 -8.161 1.00 0.00 115 ASP A C 2
ATOM 1569 O O . ASP A 1 13 ? -13.423 13.488 -7.302 1.00 0.00 115 ASP A O 2
ATOM 1578 N N . PRO A 1 14 ? -14.903 15.051 -7.966 1.00 0.00 116 PRO A N 2
ATOM 1579 C CA . PRO A 1 14 ? -15.676 15.039 -6.720 1.00 0.00 116 PRO A CA 2
ATOM 1580 C C . PRO A 1 14 ? -16.463 13.745 -6.539 1.00 0.00 116 PRO A C 2
ATOM 1581 O O . PRO A 1 14 ? -16.690 13.299 -5.415 1.00 0.00 116 PRO A O 2
ATOM 1592 N N . ASN A 1 15 ? -16.876 13.149 -7.652 1.00 0.00 117 ASN A N 2
ATOM 1593 C CA . ASN A 1 15 ? -17.639 11.906 -7.615 1.00 0.00 117 ASN A CA 2
ATOM 1594 C C . ASN A 1 15 ? -16.715 10.706 -7.425 1.00 0.00 117 ASN A C 2
ATOM 1595 O O . ASN A 1 15 ? -16.832 9.969 -6.446 1.00 0.00 117 ASN A O 2
ATOM 1606 N N . CYS A 1 16 ? -15.798 10.519 -8.368 1.00 0.00 118 CYS A N 2
ATOM 1607 C CA . CYS A 1 16 ? -14.853 9.409 -8.305 1.00 0.00 118 CYS A CA 2
ATOM 1608 C C . CYS A 1 16 ? -13.608 9.798 -7.514 1.00 0.00 118 CYS A C 2
ATOM 1609 O O . CYS A 1 16 ? -12.490 9.732 -8.026 1.00 0.00 118 CYS A O 2
ATOM 1617 N N . CYS A 1 17 ? -13.810 10.205 -6.266 1.00 0.00 119 CYS A N 2
ATOM 1618 C CA . CYS A 1 17 ? -12.704 10.607 -5.405 1.00 0.00 119 CYS A CA 2
ATOM 1619 C C . CYS A 1 17 ? -12.266 9.455 -4.507 1.00 0.00 119 CYS A C 2
ATOM 1620 O O . CYS A 1 17 ? -13.071 8.892 -3.764 1.00 0.00 119 CYS A O 2
ATOM 1628 N N . LEU A 1 18 ? -10.986 9.107 -4.582 1.00 0.00 120 LEU A N 2
ATOM 1629 C CA . LEU A 1 18 ? -10.441 8.019 -3.777 1.00 0.00 120 LEU A CA 2
ATOM 1630 C C . LEU A 1 18 ? -9.348 8.528 -2.842 1.00 0.00 120 LEU A C 2
ATOM 1631 O O . LEU A 1 18 ? -8.289 8.965 -3.289 1.00 0.00 120 LEU A O 2
ATOM 1647 N N . GLY A 1 19 ? -9.614 8.467 -1.541 1.00 0.00 121 GLY A N 2
ATOM 1648 C CA . GLY A 1 19 ? -8.644 8.923 -0.563 1.00 0.00 121 GLY A CA 2
ATOM 1649 C C . GLY A 1 19 ? -8.258 7.837 0.422 1.00 0.00 121 GLY A C 2
ATOM 1650 O O . GLY A 1 19 ? -9.034 7.496 1.316 1.00 0.00 121 GLY A O 2
ATOM 1654 N N . VAL A 1 20 ? -7.058 7.291 0.259 1.00 0.00 122 VAL A N 2
ATOM 1655 C CA . VAL A 1 20 ? -6.571 6.236 1.140 1.00 0.00 122 VAL A CA 2
ATOM 1656 C C . VAL A 1 20 ? -5.832 6.820 2.339 1.00 0.00 122 VAL A C 2
ATOM 1657 O O . VAL A 1 20 ? -5.023 7.737 2.197 1.00 0.00 122 VAL A O 2
ATOM 1670 N N . PHE A 1 21 ? -6.116 6.282 3.521 1.00 0.00 123 PHE A N 2
ATOM 1671 C CA . PHE A 1 21 ? -5.478 6.750 4.746 1.00 0.00 123 PHE A CA 2
ATOM 1672 C C . PHE A 1 21 ? -4.883 5.583 5.529 1.00 0.00 123 PHE A C 2
ATOM 1673 O O . PHE A 1 21 ? -5.087 4.420 5.183 1.00 0.00 123 PHE A O 2
ATOM 1690 N N . GLY A 1 22 ? -4.145 5.904 6.588 1.00 0.00 124 GLY A N 2
ATOM 1691 C CA . GLY A 1 22 ? -3.530 4.873 7.403 1.00 0.00 124 GLY A CA 2
ATOM 1692 C C . GLY A 1 22 ? -2.713 3.895 6.583 1.00 0.00 124 GLY A C 2
ATOM 1693 O O . GLY A 1 22 ? -2.980 2.692 6.589 1.00 0.00 124 GLY A O 2
ATOM 1697 N N . LEU A 1 23 ? -1.716 4.410 5.873 1.00 0.00 125 LEU A N 2
ATOM 1698 C CA . LEU A 1 23 ? -0.857 3.574 5.041 1.00 0.00 125 LEU A CA 2
ATOM 1699 C C . LEU A 1 23 ? 0.230 2.908 5.878 1.00 0.00 125 LEU A C 2
ATOM 1700 O O . LEU A 1 23 ? 0.411 3.233 7.051 1.00 0.00 125 LEU A O 2
ATOM 1716 N N . SER A 1 24 ? 0.953 1.975 5.266 1.00 0.00 126 SER A N 2
ATOM 1717 C CA . SER A 1 24 ? 2.022 1.262 5.955 1.00 0.00 126 SER A CA 2
ATOM 1718 C C . SER A 1 24 ? 3.219 2.176 6.194 1.00 0.00 126 SER A C 2
ATOM 1719 O O . SER A 1 24 ? 3.259 3.306 5.706 1.00 0.00 126 SER A O 2
ATOM 1727 N N . LEU A 1 25 ? 4.194 1.679 6.948 1.00 0.00 127 LEU A N 2
ATOM 1728 C CA . LEU A 1 25 ? 5.394 2.450 7.253 1.00 0.00 127 LEU A CA 2
ATOM 1729 C C . LEU A 1 25 ? 6.019 3.012 5.979 1.00 0.00 127 LEU A C 2
ATOM 1730 O O . LEU A 1 25 ? 6.157 4.226 5.826 1.00 0.00 127 LEU A O 2
ATOM 1746 N N . TYR A 1 26 ? 6.393 2.121 5.068 1.00 0.00 128 TYR A N 2
ATOM 1747 C CA . TYR A 1 26 ? 7.003 2.527 3.807 1.00 0.00 128 TYR A CA 2
ATOM 1748 C C . TYR A 1 26 ? 6.156 2.075 2.621 1.00 0.00 128 TYR A C 2
ATOM 1749 O O . TYR A 1 26 ? 6.185 0.907 2.231 1.00 0.00 128 TYR A O 2
ATOM 1767 N N . THR A 1 27 ? 5.401 3.009 2.051 1.00 0.00 129 THR A N 2
ATOM 1768 C CA . THR A 1 27 ? 4.545 2.708 0.911 1.00 0.00 129 THR A CA 2
ATOM 1769 C C . THR A 1 27 ? 4.735 3.731 -0.204 1.00 0.00 129 THR A C 2
ATOM 1770 O O . THR A 1 27 ? 4.278 4.870 -0.101 1.00 0.00 129 THR A O 2
ATOM 1781 N N . THR A 1 28 ? 5.412 3.318 -1.271 1.00 0.00 130 THR A N 2
ATOM 1782 C CA . THR A 1 28 ? 5.663 4.198 -2.405 1.00 0.00 130 THR A CA 2
ATOM 1783 C C . THR A 1 28 ? 4.562 4.073 -3.452 1.00 0.00 130 THR A C 2
ATOM 1784 O O . THR A 1 28 ? 3.829 3.084 -3.480 1.00 0.00 130 THR A O 2
ATOM 1795 N N . GLU A 1 29 ? 4.451 5.081 -4.311 1.00 0.00 131 GLU A N 2
ATOM 1796 C CA . GLU A 1 29 ? 3.438 5.083 -5.360 1.00 0.00 131 GLU A CA 2
ATOM 1797 C C . GLU A 1 29 ? 3.476 3.780 -6.155 1.00 0.00 131 GLU A C 2
ATOM 1798 O O . GLU A 1 29 ? 2.484 3.386 -6.767 1.00 0.00 131 GLU A O 2
ATOM 1810 N N . ARG A 1 30 ? 4.628 3.118 -6.139 1.00 0.00 132 ARG A N 2
ATOM 1811 C CA . ARG A 1 30 ? 4.796 1.861 -6.859 1.00 0.00 132 ARG A CA 2
ATOM 1812 C C . ARG A 1 30 ? 3.981 0.748 -6.208 1.00 0.00 132 ARG A C 2
ATOM 1813 O O . ARG A 1 30 ? 3.357 -0.061 -6.895 1.00 0.00 132 ARG A O 2
ATOM 1834 N N . ASP A 1 31 ? 3.991 0.714 -4.880 1.00 0.00 133 ASP A N 2
ATOM 1835 C CA . ASP A 1 31 ? 3.252 -0.299 -4.135 1.00 0.00 133 ASP A CA 2
ATOM 1836 C C . ASP A 1 31 ? 1.759 -0.215 -4.438 1.00 0.00 133 ASP A C 2
ATOM 1837 O O . ASP A 1 31 ? 1.193 -1.105 -5.075 1.00 0.00 133 ASP A O 2
ATOM 1846 N N . LEU A 1 32 ? 1.127 0.858 -3.979 1.00 0.00 134 LEU A N 2
ATOM 1847 C CA . LEU A 1 32 ? -0.301 1.058 -4.200 1.00 0.00 134 LEU A CA 2
ATOM 1848 C C . LEU A 1 32 ? -0.681 0.726 -5.639 1.00 0.00 134 LEU A C 2
ATOM 1849 O O . LEU A 1 32 ? -1.807 0.310 -5.914 1.00 0.00 134 LEU A O 2
ATOM 1865 N N . ARG A 1 33 ? 0.265 0.912 -6.553 1.00 0.00 135 ARG A N 2
ATOM 1866 C CA . ARG A 1 33 ? 0.030 0.631 -7.964 1.00 0.00 135 ARG A CA 2
ATOM 1867 C C . ARG A 1 33 ? -0.048 -0.872 -8.214 1.00 0.00 135 ARG A C 2
ATOM 1868 O O . ARG A 1 33 ? -1.093 -1.393 -8.603 1.00 0.00 135 ARG A O 2
ATOM 1889 N N . GLU A 1 34 ? 1.066 -1.563 -7.988 1.00 0.00 136 GLU A N 2
ATOM 1890 C CA . GLU A 1 34 ? 1.123 -3.005 -8.190 1.00 0.00 136 GLU A CA 2
ATOM 1891 C C . GLU A 1 34 ? -0.039 -3.700 -7.487 1.00 0.00 136 GLU A C 2
ATOM 1892 O O . GLU A 1 34 ? -0.423 -4.813 -7.848 1.00 0.00 136 GLU A O 2
ATOM 1904 N N . VAL A 1 35 ? -0.596 -3.035 -6.479 1.00 0.00 137 VAL A N 2
ATOM 1905 C CA . VAL A 1 35 ? -1.715 -3.587 -5.725 1.00 0.00 137 VAL A CA 2
ATOM 1906 C C . VAL A 1 35 ? -3.046 -3.236 -6.379 1.00 0.00 137 VAL A C 2
ATOM 1907 O O . VAL A 1 35 ? -3.812 -4.118 -6.767 1.00 0.00 137 VAL A O 2
ATOM 1920 N N . PHE A 1 36 ? -3.316 -1.940 -6.499 1.00 0.00 138 PHE A N 2
ATOM 1921 C CA . PHE A 1 36 ? -4.556 -1.470 -7.107 1.00 0.00 138 PHE A CA 2
ATOM 1922 C C . PHE A 1 36 ? -4.618 -1.854 -8.582 1.00 0.00 138 PHE A C 2
ATOM 1923 O O . PHE A 1 36 ? -5.677 -1.795 -9.206 1.00 0.00 138 PHE A O 2
ATOM 1940 N N . SER A 1 37 ? -3.474 -2.247 -9.134 1.00 0.00 139 SER A N 2
ATOM 1941 C CA . SER A 1 37 ? -3.396 -2.637 -10.537 1.00 0.00 139 SER A CA 2
ATOM 1942 C C . SER A 1 37 ? -4.354 -3.786 -10.836 1.00 0.00 139 SER A C 2
ATOM 1943 O O . SER A 1 37 ? -4.995 -3.819 -11.887 1.00 0.00 139 SER A O 2
ATOM 1951 N N . LYS A 1 38 ? -4.448 -4.728 -9.903 1.00 0.00 140 LYS A N 2
ATOM 1952 C CA . LYS A 1 38 ? -5.328 -5.879 -10.063 1.00 0.00 140 LYS A CA 2
ATOM 1953 C C . LYS A 1 38 ? -6.790 -5.444 -10.108 1.00 0.00 140 LYS A C 2
ATOM 1954 O O . LYS A 1 38 ? -7.658 -6.197 -10.550 1.00 0.00 140 LYS A O 2
ATOM 1973 N N . TYR A 1 39 ? -7.054 -4.226 -9.649 1.00 0.00 141 TYR A N 2
ATOM 1974 C CA . TYR A 1 39 ? -8.411 -3.692 -9.635 1.00 0.00 141 TYR A CA 2
ATOM 1975 C C . TYR A 1 39 ? -8.774 -3.094 -10.991 1.00 0.00 141 TYR A C 2
ATOM 1976 O O . TYR A 1 39 ? -9.847 -3.359 -11.532 1.00 0.00 141 TYR A O 2
ATOM 1994 N N . GLY A 1 40 ? -7.870 -2.285 -11.536 1.00 0.00 142 GLY A N 2
ATOM 1995 C CA . GLY A 1 40 ? -8.112 -1.662 -12.824 1.00 0.00 142 GLY A CA 2
ATOM 1996 C C . GLY A 1 40 ? -7.008 -0.703 -13.220 1.00 0.00 142 GLY A C 2
ATOM 1997 O O . GLY A 1 40 ? -5.996 -0.567 -12.531 1.00 0.00 142 GLY A O 2
ATOM 2001 N N . PRO A 1 41 ? -7.195 -0.016 -14.357 1.00 0.00 143 PRO A N 2
ATOM 2002 C CA . PRO A 1 41 ? -6.216 0.947 -14.870 1.00 0.00 143 PRO A CA 2
ATOM 2003 C C . PRO A 1 41 ? -6.133 2.204 -14.010 1.00 0.00 143 PRO A C 2
ATOM 2004 O O . PRO A 1 41 ? -7.121 2.921 -13.847 1.00 0.00 143 PRO A O 2
ATOM 2015 N N . ILE A 1 42 ? -4.951 2.464 -13.463 1.00 0.00 144 ILE A N 2
ATOM 2016 C CA . ILE A 1 42 ? -4.740 3.635 -12.621 1.00 0.00 144 ILE A CA 2
ATOM 2017 C C . ILE A 1 42 ? -4.238 4.818 -13.442 1.00 0.00 144 ILE A C 2
ATOM 2018 O O . ILE A 1 42 ? -3.211 4.730 -14.114 1.00 0.00 144 ILE A O 2
ATOM 2034 N N . ALA A 1 43 ? -4.969 5.926 -13.380 1.00 0.00 145 ALA A N 2
ATOM 2035 C CA . ALA A 1 43 ? -4.597 7.129 -14.113 1.00 0.00 145 ALA A CA 2
ATOM 2036 C C . ALA A 1 43 ? -3.375 7.796 -13.490 1.00 0.00 145 ALA A C 2
ATOM 2037 O O . ALA A 1 43 ? -2.443 8.187 -14.194 1.00 0.00 145 ALA A O 2
ATOM 2044 N N . ASP A 1 44 ? -3.386 7.924 -12.168 1.00 0.00 146 ASP A N 2
ATOM 2045 C CA . ASP A 1 44 ? -2.278 8.543 -11.450 1.00 0.00 146 ASP A CA 2
ATOM 2046 C C . ASP A 1 44 ? -2.371 8.255 -9.955 1.00 0.00 146 ASP A C 2
ATOM 2047 O O . ASP A 1 44 ? -3.449 7.972 -9.432 1.00 0.00 146 ASP A O 2
ATOM 2056 N N . VAL A 1 45 ? -1.233 8.329 -9.272 1.00 0.00 147 VAL A N 2
ATOM 2057 C CA . VAL A 1 45 ? -1.186 8.077 -7.836 1.00 0.00 147 VAL A CA 2
ATOM 2058 C C . VAL A 1 45 ? -0.303 9.098 -7.128 1.00 0.00 147 VAL A C 2
ATOM 2059 O O . VAL A 1 45 ? 0.803 9.397 -7.579 1.00 0.00 147 VAL A O 2
ATOM 2072 N N . SER A 1 46 ? -0.799 9.629 -6.015 1.00 0.00 148 SER A N 2
ATOM 2073 C CA . SER A 1 46 ? -0.056 10.620 -5.244 1.00 0.00 148 SER A CA 2
ATOM 2074 C C . SER A 1 46 ? -0.060 10.268 -3.760 1.00 0.00 148 SER A C 2
ATOM 2075 O O . SER A 1 46 ? -1.115 10.039 -3.168 1.00 0.00 148 SER A O 2
ATOM 2083 N N . ILE A 1 47 ? 1.128 10.227 -3.165 1.00 0.00 149 ILE A N 2
ATOM 2084 C CA . ILE A 1 47 ? 1.262 9.904 -1.750 1.00 0.00 149 ILE A CA 2
ATOM 2085 C C . ILE A 1 47 ? 1.864 11.071 -0.975 1.00 0.00 149 ILE A C 2
ATOM 2086 O O . ILE A 1 47 ? 2.822 11.701 -1.423 1.00 0.00 149 ILE A O 2
ATOM 2102 N N . VAL A 1 48 ? 1.295 11.354 0.193 1.00 0.00 150 VAL A N 2
ATOM 2103 C CA . VAL A 1 48 ? 1.777 12.443 1.034 1.00 0.00 150 VAL A CA 2
ATOM 2104 C C . VAL A 1 48 ? 2.832 11.953 2.018 1.00 0.00 150 VAL A C 2
ATOM 2105 O O . VAL A 1 48 ? 2.560 11.100 2.864 1.00 0.00 150 VAL A O 2
ATOM 2118 N N . TYR A 1 49 ? 4.039 12.497 1.904 1.00 0.00 151 TYR A N 2
ATOM 2119 C CA . TYR A 1 49 ? 5.137 12.114 2.783 1.00 0.00 151 TYR A CA 2
ATOM 2120 C C . TYR A 1 49 ? 5.434 13.216 3.795 1.00 0.00 151 TYR A C 2
ATOM 2121 O O . TYR A 1 49 ? 5.318 14.403 3.490 1.00 0.00 151 TYR A O 2
ATOM 2139 N N . ASP A 1 50 ? 5.820 12.813 5.001 1.00 0.00 152 ASP A N 2
ATOM 2140 C CA . ASP A 1 50 ? 6.136 13.765 6.060 1.00 0.00 152 ASP A CA 2
ATOM 2141 C C . ASP A 1 50 ? 7.540 14.334 5.877 1.00 0.00 152 ASP A C 2
ATOM 2142 O O . ASP A 1 50 ? 8.336 13.808 5.100 1.00 0.00 152 ASP A O 2
ATOM 2151 N N . GLN A 1 51 ? 7.834 15.411 6.598 1.00 0.00 153 GLN A N 2
ATOM 2152 C CA . GLN A 1 51 ? 9.141 16.052 6.513 1.00 0.00 153 GLN A CA 2
ATOM 2153 C C . GLN A 1 51 ? 10.120 15.427 7.502 1.00 0.00 153 GLN A C 2
ATOM 2154 O O . GLN A 1 51 ? 11.153 14.886 7.109 1.00 0.00 153 GLN A O 2
ATOM 2168 N N . GLN A 1 52 ? 9.786 15.505 8.786 1.00 0.00 154 GLN A N 2
ATOM 2169 C CA . GLN A 1 52 ? 10.636 14.947 9.831 1.00 0.00 154 GLN A CA 2
ATOM 2170 C C . GLN A 1 52 ? 10.998 13.498 9.523 1.00 0.00 154 GLN A C 2
ATOM 2171 O O . GLN A 1 52 ? 12.157 13.182 9.251 1.00 0.00 154 GLN A O 2
ATOM 2185 N N . SER A 1 53 ? 10.000 12.622 9.567 1.00 0.00 155 SER A N 2
ATOM 2186 C CA . SER A 1 53 ? 10.214 11.205 9.297 1.00 0.00 155 SER A CA 2
ATOM 2187 C C . SER A 1 53 ? 9.955 10.887 7.827 1.00 0.00 155 SER A C 2
ATOM 2188 O O . SER A 1 53 ? 8.839 11.051 7.333 1.00 0.00 155 SER A O 2
ATOM 2196 N N . ARG A 1 54 ? 10.994 10.433 7.134 1.00 0.00 156 ARG A N 2
ATOM 2197 C CA . ARG A 1 54 ? 10.880 10.093 5.721 1.00 0.00 156 ARG A CA 2
ATOM 2198 C C . ARG A 1 54 ? 9.643 9.238 5.465 1.00 0.00 156 ARG A C 2
ATOM 2199 O O . ARG A 1 54 ? 9.119 9.205 4.352 1.00 0.00 156 ARG A O 2
ATOM 2220 N N . ARG A 1 55 ? 9.181 8.549 6.503 1.00 0.00 157 ARG A N 2
ATOM 2221 C CA . ARG A 1 55 ? 8.006 7.693 6.391 1.00 0.00 157 ARG A CA 2
ATOM 2222 C C . ARG A 1 55 ? 6.795 8.491 5.917 1.00 0.00 157 ARG A C 2
ATOM 2223 O O . ARG A 1 55 ? 6.668 9.679 6.212 1.00 0.00 157 ARG A O 2
ATOM 2244 N N . SER A 1 56 ? 5.909 7.830 5.179 1.00 0.00 158 SER A N 2
ATOM 2245 C CA . SER A 1 56 ? 4.710 8.479 4.660 1.00 0.00 158 SER A CA 2
ATOM 2246 C C . SER A 1 56 ? 3.851 9.022 5.798 1.00 0.00 158 SER A C 2
ATOM 2247 O O . SER A 1 56 ? 3.733 8.399 6.853 1.00 0.00 158 SER A O 2
ATOM 2255 N N . ARG A 1 57 ? 3.253 10.187 5.575 1.00 0.00 159 ARG A N 2
ATOM 2256 C CA . ARG A 1 57 ? 2.405 10.816 6.581 1.00 0.00 159 ARG A CA 2
ATOM 2257 C C . ARG A 1 57 ? 1.319 9.855 7.054 1.00 0.00 159 ARG A C 2
ATOM 2258 O O . ARG A 1 57 ? 1.137 9.650 8.254 1.00 0.00 159 ARG A O 2
ATOM 2279 N N . GLY A 1 58 ? 0.600 9.267 6.103 1.00 0.00 160 GLY A N 2
ATOM 2280 C CA . GLY A 1 58 ? -0.460 8.335 6.443 1.00 0.00 160 GLY A CA 2
ATOM 2281 C C . GLY A 1 58 ? -1.697 8.526 5.588 1.00 0.00 160 GLY A C 2
ATOM 2282 O O . GLY A 1 58 ? -2.816 8.289 6.042 1.00 0.00 160 GLY A O 2
ATOM 2286 N N . PHE A 1 59 ? -1.496 8.958 4.348 1.00 0.00 161 PHE A N 2
ATOM 2287 C CA . PHE A 1 59 ? -2.605 9.184 3.428 1.00 0.00 161 PHE A CA 2
ATOM 2288 C C . PHE A 1 59 ? -2.093 9.462 2.017 1.00 0.00 161 PHE A C 2
ATOM 2289 O O . PHE A 1 59 ? -1.043 10.078 1.836 1.00 0.00 161 PHE A O 2
ATOM 2306 N N . ALA A 1 60 ? -2.844 9.003 1.021 1.00 0.00 162 ALA A N 2
ATOM 2307 C CA . ALA A 1 60 ? -2.468 9.203 -0.373 1.00 0.00 162 ALA A CA 2
ATOM 2308 C C . ALA A 1 60 ? -3.700 9.275 -1.269 1.00 0.00 162 ALA A C 2
ATOM 2309 O O . ALA A 1 60 ? -4.727 8.661 -0.979 1.00 0.00 162 ALA A O 2
ATOM 2316 N N . PHE A 1 61 ? -3.591 10.029 -2.357 1.00 0.00 163 PHE A N 2
ATOM 2317 C CA . PHE A 1 61 ? -4.698 10.183 -3.295 1.00 0.00 163 PHE A CA 2
ATOM 2318 C C . PHE A 1 61 ? -4.506 9.287 -4.515 1.00 0.00 163 PHE A C 2
ATOM 2319 O O . PHE A 1 61 ? -3.393 9.136 -5.019 1.00 0.00 163 PHE A O 2
ATOM 2336 N N . VAL A 1 62 ? -5.599 8.694 -4.984 1.00 0.00 164 VAL A N 2
ATOM 2337 C CA . VAL A 1 62 ? -5.552 7.813 -6.145 1.00 0.00 164 VAL A CA 2
ATOM 2338 C C . VAL A 1 62 ? -6.589 8.220 -7.186 1.00 0.00 164 VAL A C 2
ATOM 2339 O O . VAL A 1 62 ? -7.705 8.611 -6.845 1.00 0.00 164 VAL A O 2
ATOM 2352 N N . TYR A 1 63 ? -6.212 8.126 -8.456 1.00 0.00 165 TYR A N 2
ATOM 2353 C CA . TYR A 1 63 ? -7.109 8.486 -9.548 1.00 0.00 165 TYR A CA 2
ATOM 2354 C C . TYR A 1 63 ? -7.427 7.272 -10.415 1.00 0.00 165 TYR A C 2
ATOM 2355 O O . TYR A 1 63 ? -6.539 6.493 -10.764 1.00 0.00 165 TYR A O 2
ATOM 2373 N N . PHE A 1 64 ? -8.701 7.117 -10.760 1.00 0.00 166 PHE A N 2
ATOM 2374 C CA . PHE A 1 64 ? -9.138 5.997 -11.586 1.00 0.00 166 PHE A CA 2
ATOM 2375 C C . PHE A 1 64 ? -9.703 6.490 -12.915 1.00 0.00 166 PHE A C 2
ATOM 2376 O O . PHE A 1 64 ? -10.239 7.594 -13.002 1.00 0.00 166 PHE A O 2
ATOM 2393 N N . GLU A 1 65 ? -9.576 5.664 -13.949 1.00 0.00 167 GLU A N 2
ATOM 2394 C CA . GLU A 1 65 ? -10.072 6.016 -15.274 1.00 0.00 167 GLU A CA 2
ATOM 2395 C C . GLU A 1 65 ? -11.529 6.466 -15.207 1.00 0.00 167 GLU A C 2
ATOM 2396 O O . GLU A 1 65 ? -11.830 7.651 -15.343 1.00 0.00 167 GLU A O 2
ATOM 2408 N N . ASN A 1 66 ? -12.429 5.511 -14.998 1.00 0.00 168 ASN A N 2
ATOM 2409 C CA . ASN A 1 66 ? -13.854 5.808 -14.915 1.00 0.00 168 ASN A CA 2
ATOM 2410 C C . ASN A 1 66 ? -14.371 5.599 -13.495 1.00 0.00 168 ASN A C 2
ATOM 2411 O O . ASN A 1 66 ? -13.795 4.836 -12.718 1.00 0.00 168 ASN A O 2
ATOM 2422 N N . VAL A 1 67 ? -15.462 6.281 -13.161 1.00 0.00 169 VAL A N 2
ATOM 2423 C CA . VAL A 1 67 ? -16.058 6.170 -11.836 1.00 0.00 169 VAL A CA 2
ATOM 2424 C C . VAL A 1 67 ? -16.271 4.710 -11.450 1.00 0.00 169 VAL A C 2
ATOM 2425 O O . VAL A 1 67 ? -15.901 4.287 -10.354 1.00 0.00 169 VAL A O 2
ATOM 2438 N N . ASP A 1 68 ? -16.868 3.945 -12.357 1.00 0.00 170 ASP A N 2
ATOM 2439 C CA . ASP A 1 68 ? -17.128 2.531 -12.112 1.00 0.00 170 ASP A CA 2
ATOM 2440 C C . ASP A 1 68 ? -15.827 1.771 -11.879 1.00 0.00 170 ASP A C 2
ATOM 2441 O O . ASP A 1 68 ? -15.831 0.663 -11.344 1.00 0.00 170 ASP A O 2
ATOM 2450 N N . ASP A 1 69 ? -14.715 2.374 -12.286 1.00 0.00 171 ASP A N 2
ATOM 2451 C CA . ASP A 1 69 ? -13.405 1.754 -12.121 1.00 0.00 171 ASP A CA 2
ATOM 2452 C C . ASP A 1 69 ? -12.907 1.908 -10.688 1.00 0.00 171 ASP A C 2
ATOM 2453 O O . ASP A 1 69 ? -12.140 1.082 -10.195 1.00 0.00 171 ASP A O 2
ATOM 2462 N N . ALA A 1 70 ? -13.349 2.971 -10.024 1.00 0.00 172 ALA A N 2
ATOM 2463 C CA . ALA A 1 70 ? -12.949 3.232 -8.647 1.00 0.00 172 ALA A CA 2
ATOM 2464 C C . ALA A 1 70 ? -13.836 2.475 -7.665 1.00 0.00 172 ALA A C 2
ATOM 2465 O O . ALA A 1 70 ? -13.348 1.866 -6.713 1.00 0.00 172 ALA A O 2
ATOM 2472 N N . LYS A 1 71 ? -15.143 2.517 -7.901 1.00 0.00 173 LYS A N 2
ATOM 2473 C CA . LYS A 1 71 ? -16.100 1.835 -7.038 1.00 0.00 173 LYS A CA 2
ATOM 2474 C C . LYS A 1 71 ? -15.564 0.475 -6.600 1.00 0.00 173 LYS A C 2
ATOM 2475 O O . LYS A 1 71 ? -15.486 0.184 -5.407 1.00 0.00 173 LYS A O 2
ATOM 2494 N N . GLU A 1 72 ? -15.195 -0.352 -7.573 1.00 0.00 174 GLU A N 2
ATOM 2495 C CA . GLU A 1 72 ? -14.666 -1.680 -7.286 1.00 0.00 174 GLU A CA 2
ATOM 2496 C C . GLU A 1 72 ? -13.677 -1.633 -6.125 1.00 0.00 174 GLU A C 2
ATOM 2497 O O . GLU A 1 72 ? -13.692 -2.495 -5.248 1.00 0.00 174 GLU A O 2
ATOM 2509 N N . ALA A 1 73 ? -12.817 -0.619 -6.129 1.00 0.00 175 ALA A N 2
ATOM 2510 C CA . ALA A 1 73 ? -11.822 -0.458 -5.076 1.00 0.00 175 ALA A CA 2
ATOM 2511 C C . ALA A 1 73 ? -12.441 0.158 -3.825 1.00 0.00 175 ALA A C 2
ATOM 2512 O O . ALA A 1 73 ? -12.275 -0.358 -2.720 1.00 0.00 175 ALA A O 2
ATOM 2519 N N . LYS A 1 74 ? -13.155 1.263 -4.007 1.00 0.00 176 LYS A N 2
ATOM 2520 C CA . LYS A 1 74 ? -13.800 1.950 -2.894 1.00 0.00 176 LYS A CA 2
ATOM 2521 C C . LYS A 1 74 ? -14.300 0.951 -1.855 1.00 0.00 176 LYS A C 2
ATOM 2522 O O . LYS A 1 74 ? -14.255 1.216 -0.655 1.00 0.00 176 LYS A O 2
ATOM 2541 N N . GLU A 1 75 ? -14.776 -0.198 -2.326 1.00 0.00 177 GLU A N 2
ATOM 2542 C CA . GLU A 1 75 ? -15.284 -1.235 -1.437 1.00 0.00 177 GLU A CA 2
ATOM 2543 C C . GLU A 1 75 ? -14.221 -2.299 -1.179 1.00 0.00 177 GLU A C 2
ATOM 2544 O O . GLU A 1 75 ? -14.100 -2.815 -0.067 1.00 0.00 177 GLU A O 2
ATOM 2556 N N . ARG A 1 76 ? -13.452 -2.623 -2.214 1.00 0.00 178 ARG A N 2
ATOM 2557 C CA . ARG A 1 76 ? -12.401 -3.626 -2.101 1.00 0.00 178 ARG A CA 2
ATOM 2558 C C . ARG A 1 76 ? -11.072 -2.980 -1.721 1.00 0.00 178 ARG A C 2
ATOM 2559 O O . ARG A 1 76 ? -10.005 -3.459 -2.105 1.00 0.00 178 ARG A O 2
ATOM 2580 N N . ALA A 1 77 ? -11.144 -1.890 -0.965 1.00 0.00 179 ALA A N 2
ATOM 2581 C CA . ALA A 1 77 ? -9.948 -1.179 -0.532 1.00 0.00 179 ALA A CA 2
ATOM 2582 C C . ALA A 1 77 ? -10.001 -0.873 0.961 1.00 0.00 179 ALA A C 2
ATOM 2583 O O . ALA A 1 77 ? -9.037 -1.110 1.688 1.00 0.00 179 ALA A O 2
A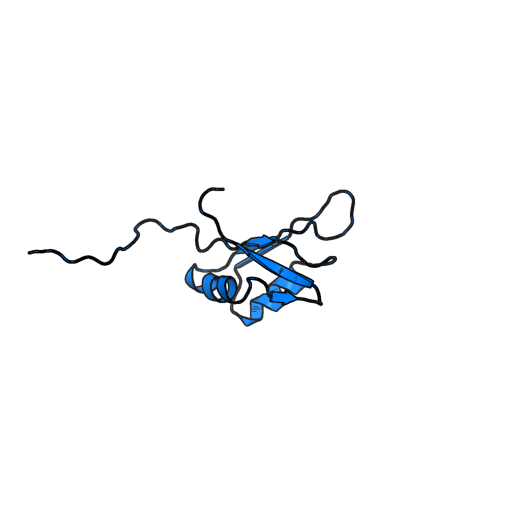TOM 2590 N N . ASN A 1 78 ? -11.134 -0.343 1.411 1.00 0.00 180 ASN A N 2
ATOM 2591 C CA . ASN A 1 78 ? -11.312 -0.002 2.818 1.00 0.00 180 ASN A CA 2
ATOM 2592 C C . ASN A 1 78 ? -11.025 -1.207 3.710 1.00 0.00 180 ASN A C 2
ATOM 2593 O O . ASN A 1 78 ? -11.611 -2.274 3.538 1.00 0.00 180 ASN A O 2
ATOM 2604 N N . GLY A 1 79 ? -10.117 -1.026 4.665 1.00 0.00 181 GLY A N 2
ATOM 2605 C CA . GLY A 1 79 ? -9.768 -2.106 5.570 1.00 0.00 181 GLY A CA 2
ATOM 2606 C C . GLY A 1 79 ? -9.198 -3.309 4.845 1.00 0.00 181 GLY A C 2
ATOM 2607 O O . GLY A 1 79 ? -9.631 -4.439 5.070 1.00 0.00 181 GLY A O 2
ATOM 2611 N N . MET A 1 80 ? -8.227 -3.066 3.971 1.00 0.00 182 MET A N 2
ATOM 2612 C CA . MET A 1 80 ? -7.598 -4.140 3.210 1.00 0.00 182 MET A CA 2
ATOM 2613 C C . MET A 1 80 ? -6.141 -4.317 3.624 1.00 0.00 182 MET A C 2
ATOM 2614 O O . MET A 1 80 ? -5.428 -3.341 3.854 1.00 0.00 182 MET A O 2
ATOM 2628 N N . GLU A 1 81 ? -5.705 -5.570 3.716 1.00 0.00 183 GLU A N 2
ATOM 2629 C CA . GLU A 1 81 ? -4.332 -5.874 4.103 1.00 0.00 183 GLU A CA 2
ATOM 2630 C C . GLU A 1 81 ? -3.362 -5.545 2.972 1.00 0.00 183 GLU A C 2
ATOM 2631 O O . GLU A 1 81 ? -3.555 -5.967 1.831 1.00 0.00 183 GLU A O 2
ATOM 2643 N N . LEU A 1 82 ? -2.320 -4.788 3.296 1.00 0.00 184 LEU A N 2
ATOM 2644 C CA . LEU A 1 82 ? -1.319 -4.401 2.308 1.00 0.00 184 LEU A CA 2
ATOM 2645 C C . LEU A 1 82 ? 0.086 -4.475 2.898 1.00 0.00 184 LEU A C 2
ATOM 2646 O O . LEU A 1 82 ? 0.449 -3.678 3.764 1.00 0.00 184 LEU A O 2
ATOM 2662 N N . ASP A 1 83 ? 0.872 -5.434 2.422 1.00 0.00 185 ASP A N 2
ATOM 2663 C CA . ASP A 1 83 ? 2.238 -5.610 2.900 1.00 0.00 185 ASP A CA 2
ATOM 2664 C C . ASP A 1 83 ? 2.264 -5.812 4.412 1.00 0.00 185 ASP A C 2
ATOM 2665 O O . ASP A 1 83 ? 3.168 -5.336 5.097 1.00 0.00 185 ASP A O 2
ATOM 2674 N N . GLY A 1 84 ? 1.263 -6.520 4.927 1.00 0.00 186 GLY A N 2
ATOM 2675 C CA . GLY A 1 84 ? 1.189 -6.771 6.354 1.00 0.00 186 GLY A CA 2
ATOM 2676 C C . GLY A 1 84 ? 0.355 -5.735 7.082 1.00 0.00 186 GLY A C 2
ATOM 2677 O O . GLY A 1 84 ? -0.310 -6.047 8.070 1.00 0.00 186 GLY A O 2
ATOM 2681 N N . ARG A 1 85 ? 0.392 -4.499 6.595 1.00 0.00 187 ARG A N 2
ATOM 2682 C CA . ARG A 1 85 ? -0.363 -3.414 7.208 1.00 0.00 187 ARG A CA 2
ATOM 2683 C C . ARG A 1 85 ? -1.640 -3.128 6.422 1.00 0.00 187 ARG A C 2
ATOM 2684 O O . ARG A 1 85 ? -1.623 -3.066 5.193 1.00 0.00 187 ARG A O 2
ATOM 2705 N N . ARG A 1 86 ? -2.745 -2.957 7.141 1.00 0.00 188 ARG A N 2
ATOM 2706 C CA . ARG A 1 86 ? -4.031 -2.681 6.511 1.00 0.00 188 ARG A CA 2
ATOM 2707 C C . ARG A 1 86 ? -4.181 -1.192 6.214 1.00 0.00 188 ARG A C 2
ATOM 2708 O O . ARG A 1 86 ? -3.644 -0.348 6.932 1.00 0.00 188 ARG A O 2
ATOM 2729 N N . ILE A 1 87 ? -4.915 -0.877 5.152 1.00 0.00 189 ILE A N 2
ATOM 2730 C CA . ILE A 1 87 ? -5.136 0.510 4.761 1.00 0.00 189 ILE A CA 2
ATOM 2731 C C . ILE A 1 87 ? -6.625 0.817 4.645 1.00 0.00 189 ILE A C 2
ATOM 2732 O O . ILE A 1 87 ? -7.432 -0.068 4.360 1.00 0.00 189 ILE A O 2
ATOM 2748 N N . ARG A 1 88 ? -6.982 2.078 4.866 1.00 0.00 190 ARG A N 2
ATOM 2749 C CA . ARG A 1 88 ? -8.375 2.503 4.786 1.00 0.00 190 ARG A CA 2
ATOM 2750 C C . ARG A 1 88 ? -8.614 3.349 3.539 1.00 0.00 190 ARG A C 2
ATOM 2751 O O . ARG A 1 88 ? -7.717 4.049 3.069 1.00 0.00 190 ARG A O 2
ATOM 2772 N N . VAL A 1 89 ? -9.831 3.278 3.007 1.00 0.00 191 VAL A N 2
ATOM 2773 C CA . VAL A 1 89 ? -10.189 4.038 1.815 1.00 0.00 191 VAL A CA 2
ATOM 2774 C C . VAL A 1 89 ? -11.475 4.826 2.032 1.00 0.00 191 VAL A C 2
ATOM 2775 O O . VAL A 1 89 ? -12.540 4.249 2.253 1.00 0.00 191 VAL A O 2
ATOM 2788 N N . SER A 1 90 ? -11.370 6.150 1.966 1.00 0.00 192 SER A N 2
ATOM 2789 C CA . SER A 1 90 ? -12.525 7.019 2.158 1.00 0.00 192 SER A CA 2
ATOM 2790 C C . SER A 1 90 ? -13.082 7.486 0.817 1.00 0.00 192 SER A C 2
ATOM 2791 O O . SER A 1 90 ? -12.332 7.756 -0.120 1.00 0.00 192 SER A O 2
ATOM 2799 N N . GLY A 1 91 ? -14.406 7.579 0.734 1.00 0.00 193 GLY A N 2
ATOM 2800 C CA . GLY A 1 91 ? -15.043 8.014 -0.496 1.00 0.00 193 GLY A CA 2
ATOM 2801 C C . GLY A 1 91 ? -15.991 9.176 -0.278 1.00 0.00 193 GLY A C 2
ATOM 2802 O O . GLY A 1 91 ? -15.887 9.914 0.702 1.00 0.00 193 GLY A O 2
ATOM 2806 N N . PRO A 1 92 ? -16.940 9.354 -1.209 1.00 0.00 194 PRO A N 2
ATOM 2807 C CA . PRO A 1 92 ? -17.927 10.434 -1.138 1.00 0.00 194 PRO A CA 2
ATOM 2808 C C . PRO A 1 92 ? -18.934 10.226 -0.011 1.00 0.00 194 PRO A C 2
ATOM 2809 O O . PRO A 1 92 ? -18.814 9.287 0.776 1.00 0.00 194 PRO A O 2
ATOM 2820 N N . SER A 1 93 ? -19.926 11.108 0.060 1.00 0.00 195 SER A N 2
ATOM 2821 C CA . SER A 1 93 ? -20.952 11.022 1.093 1.00 0.00 195 SER A CA 2
ATOM 2822 C C . SER A 1 93 ? -21.810 9.774 0.904 1.00 0.00 195 SER A C 2
ATOM 2823 O O . SER A 1 93 ? -21.897 9.228 -0.195 1.00 0.00 195 SER A O 2
ATOM 2831 N N . SER A 1 94 ? -22.443 9.330 1.985 1.00 0.00 196 SER A N 2
ATOM 2832 C CA . SER A 1 94 ? -23.291 8.145 1.941 1.00 0.00 196 SER A CA 2
ATOM 2833 C C . SER A 1 94 ? -22.705 7.091 1.006 1.00 0.00 196 SER A C 2
ATOM 2834 O O . SER A 1 94 ? -23.430 6.434 0.261 1.00 0.00 196 SER A O 2
ATOM 2842 N N . GLY A 1 95 ? -21.385 6.936 1.053 1.00 0.00 197 GLY A N 2
ATOM 2843 C CA . GLY A 1 95 ? -20.723 5.962 0.206 1.00 0.00 197 GLY A CA 2
ATOM 2844 C C . GLY A 1 95 ? -19.299 6.360 -0.131 1.00 0.00 197 GLY A C 2
ATOM 2845 O O . GLY A 1 95 ? -18.714 5.849 -1.086 1.00 0.00 197 GLY A O 2
ATOM 2849 N N . GLY A 1 1 ? 9.127 11.385 17.646 1.00 0.00 103 GLY A N 3
ATOM 2850 C CA . GLY A 1 1 ? 8.251 11.755 18.742 1.00 0.00 103 GLY A CA 3
ATOM 2851 C C . GLY A 1 1 ? 6.859 11.176 18.593 1.00 0.00 103 GLY A C 3
ATOM 2852 O O . GLY A 1 1 ? 6.673 10.146 17.945 1.00 0.00 103 GLY A O 3
ATOM 2856 N N . SER A 1 2 ? 5.876 11.838 19.196 1.00 0.00 104 SER A N 3
ATOM 2857 C CA . SER A 1 2 ? 4.494 11.380 19.132 1.00 0.00 104 SER A CA 3
ATOM 2858 C C . SER A 1 2 ? 3.767 12.011 17.948 1.00 0.00 104 SER A C 3
ATOM 2859 O O . SER A 1 2 ? 3.424 13.192 17.974 1.00 0.00 104 SER A O 3
ATOM 2867 N N . SER A 1 3 ? 3.535 11.213 16.910 1.00 0.00 105 SER A N 3
ATOM 2868 C CA . SER A 1 3 ? 2.852 11.693 15.715 1.00 0.00 105 SER A CA 3
ATOM 2869 C C . SER A 1 3 ? 2.123 10.552 15.011 1.00 0.00 105 SER A C 3
ATOM 2870 O O . SER A 1 3 ? 2.747 9.669 14.425 1.00 0.00 105 SER A O 3
ATOM 2878 N N . GLY A 1 4 ? 0.795 10.579 15.075 1.00 0.00 106 GLY A N 3
ATOM 2879 C CA . GLY A 1 4 ? 0.000 9.543 14.441 1.00 0.00 106 GLY A CA 3
ATOM 2880 C C . GLY A 1 4 ? -1.099 10.110 13.564 1.00 0.00 106 GLY A C 3
ATOM 2881 O O . GLY A 1 4 ? -1.170 11.321 13.351 1.00 0.00 106 GLY A O 3
ATOM 2885 N N . SER A 1 5 ? -1.957 9.234 13.052 1.00 0.00 107 SER A N 3
ATOM 2886 C CA . SER A 1 5 ? -3.055 9.653 12.189 1.00 0.00 107 SER A CA 3
ATOM 2887 C C . SER A 1 5 ? -4.390 9.145 12.723 1.00 0.00 107 SER A C 3
ATOM 2888 O O . SER A 1 5 ? -4.438 8.201 13.512 1.00 0.00 107 SER A O 3
ATOM 2896 N N . SER A 1 6 ? -5.475 9.778 12.287 1.00 0.00 108 SER A N 3
ATOM 2897 C CA . SER A 1 6 ? -6.812 9.394 12.723 1.00 0.00 108 SER A CA 3
ATOM 2898 C C . SER A 1 6 ? -7.843 9.688 11.638 1.00 0.00 108 SER A C 3
ATOM 2899 O O . SER A 1 6 ? -7.860 10.774 11.060 1.00 0.00 108 SER A O 3
ATOM 2907 N N . GLY A 1 7 ? -8.703 8.711 11.366 1.00 0.00 109 GLY A N 3
ATOM 2908 C CA . GLY A 1 7 ? -9.725 8.883 10.351 1.00 0.00 109 GLY A CA 3
ATOM 2909 C C . GLY A 1 7 ? -10.226 7.562 9.802 1.00 0.00 109 GLY A C 3
ATOM 2910 O O . GLY A 1 7 ? -9.781 7.112 8.748 1.00 0.00 109 GLY A O 3
ATOM 2914 N N . ASN A 1 8 ? -11.154 6.938 10.521 1.00 0.00 110 ASN A N 3
ATOM 2915 C CA . ASN A 1 8 ? -11.715 5.659 10.101 1.00 0.00 110 ASN A CA 3
ATOM 2916 C C . ASN A 1 8 ? -13.194 5.800 9.755 1.00 0.00 110 ASN A C 3
ATOM 2917 O O . ASN A 1 8 ? -14.064 5.402 10.530 1.00 0.00 110 ASN A O 3
ATOM 2928 N N . ARG A 1 9 ? -13.471 6.370 8.587 1.00 0.00 111 ARG A N 3
ATOM 2929 C CA . ARG A 1 9 ? -14.845 6.565 8.139 1.00 0.00 111 ARG A CA 3
ATOM 2930 C C . ARG A 1 9 ? -15.105 5.809 6.839 1.00 0.00 111 ARG A C 3
ATOM 2931 O O . ARG A 1 9 ? -14.205 5.642 6.016 1.00 0.00 111 ARG A O 3
ATOM 2952 N N . ALA A 1 10 ? -16.341 5.354 6.662 1.00 0.00 112 ALA A N 3
ATOM 2953 C CA . ALA A 1 10 ? -16.719 4.618 5.462 1.00 0.00 112 ALA A CA 3
ATOM 2954 C C . ALA A 1 10 ? -17.777 5.374 4.665 1.00 0.00 112 ALA A C 3
ATOM 2955 O O . ALA A 1 10 ? -18.972 5.253 4.932 1.00 0.00 112 ALA A O 3
ATOM 2962 N N . ASN A 1 11 ? -17.329 6.153 3.686 1.00 0.00 113 ASN A N 3
ATOM 2963 C CA . ASN A 1 11 ? -18.238 6.930 2.851 1.00 0.00 113 ASN A CA 3
ATOM 2964 C C . ASN A 1 11 ? -17.857 6.815 1.379 1.00 0.00 113 ASN A C 3
ATOM 2965 O O . ASN A 1 11 ? -16.680 6.783 1.017 1.00 0.00 113 ASN A O 3
ATOM 2976 N N . PRO A 1 12 ? -18.874 6.751 0.507 1.00 0.00 114 PRO A N 3
ATOM 2977 C CA . PRO A 1 12 ? -18.671 6.639 -0.940 1.00 0.00 114 PRO A CA 3
ATOM 2978 C C . PRO A 1 12 ? -18.104 7.918 -1.547 1.00 0.00 114 PRO A C 3
ATOM 2979 O O . PRO A 1 12 ? -18.030 8.952 -0.882 1.00 0.00 114 PRO A O 3
ATOM 2990 N N . ASP A 1 13 ? -17.705 7.841 -2.811 1.00 0.00 115 ASP A N 3
ATOM 2991 C CA . ASP A 1 13 ? -17.145 8.994 -3.508 1.00 0.00 115 ASP A CA 3
ATOM 2992 C C . ASP A 1 13 ? -18.173 9.609 -4.452 1.00 0.00 115 ASP A C 3
ATOM 2993 O O . ASP A 1 13 ? -19.034 8.924 -5.004 1.00 0.00 115 ASP A O 3
ATOM 3002 N N . PRO A 1 14 ? -18.082 10.934 -4.644 1.00 0.00 116 PRO A N 3
ATOM 3003 C CA . PRO A 1 14 ? -18.996 11.671 -5.522 1.00 0.00 116 PRO A CA 3
ATOM 3004 C C . PRO A 1 14 ? -18.775 11.343 -6.995 1.00 0.00 116 PRO A C 3
ATOM 3005 O O . PRO A 1 14 ? -19.718 11.019 -7.716 1.00 0.00 116 PRO A O 3
ATOM 3016 N N . ASN A 1 15 ? -17.524 11.430 -7.435 1.00 0.00 117 ASN A N 3
ATOM 3017 C CA . ASN A 1 15 ? -17.181 11.143 -8.823 1.00 0.00 117 ASN A CA 3
ATOM 3018 C C . ASN A 1 15 ? -15.670 11.200 -9.032 1.00 0.00 117 ASN A C 3
ATOM 3019 O O . ASN A 1 15 ? -15.065 12.271 -8.970 1.00 0.00 117 ASN A O 3
ATOM 3030 N N . CYS A 1 16 ? -15.069 10.042 -9.280 1.00 0.00 118 CYS A N 3
ATOM 3031 C CA . CYS A 1 16 ? -13.630 9.959 -9.499 1.00 0.00 118 CYS A CA 3
ATOM 3032 C C . CYS A 1 16 ? -12.865 10.509 -8.299 1.00 0.00 118 CYS A C 3
ATOM 3033 O O . CYS A 1 16 ? -12.034 11.407 -8.439 1.00 0.00 118 CYS A O 3
ATOM 3041 N N . CYS A 1 17 ? -13.153 9.966 -7.122 1.00 0.00 119 CYS A N 3
ATOM 3042 C CA . CYS A 1 17 ? -12.494 10.405 -5.896 1.00 0.00 119 CYS A CA 3
ATOM 3043 C C . CYS A 1 17 ? -12.206 9.220 -4.980 1.00 0.00 119 CYS A C 3
ATOM 3044 O O . CYS A 1 17 ? -13.122 8.516 -4.551 1.00 0.00 119 CYS A O 3
ATOM 3052 N N . LEU A 1 18 ? -10.929 9.003 -4.685 1.00 0.00 120 LEU A N 3
ATOM 3053 C CA . LEU A 1 18 ? -10.520 7.902 -3.821 1.00 0.00 120 LEU A CA 3
ATOM 3054 C C . LEU A 1 18 ? -9.345 8.311 -2.937 1.00 0.00 120 LEU A C 3
ATOM 3055 O O . LEU A 1 18 ? -8.252 8.587 -3.429 1.00 0.00 120 LEU A O 3
ATOM 3071 N N . GLY A 1 19 ? -9.579 8.345 -1.629 1.00 0.00 121 GLY A N 3
ATOM 3072 C CA . GLY A 1 19 ? -8.531 8.719 -0.697 1.00 0.00 121 GLY A CA 3
ATOM 3073 C C . GLY A 1 19 ? -8.220 7.618 0.298 1.00 0.00 121 GLY A C 3
ATOM 3074 O O . GLY A 1 19 ? -9.123 7.074 0.934 1.00 0.00 121 GLY A O 3
ATOM 3078 N N . VAL A 1 20 ? -6.940 7.289 0.433 1.00 0.00 122 VAL A N 3
ATOM 3079 C CA . VAL A 1 20 ? -6.512 6.246 1.358 1.00 0.00 122 VAL A CA 3
ATOM 3080 C C . VAL A 1 20 ? -5.893 6.846 2.615 1.00 0.00 122 VAL A C 3
ATOM 3081 O O . VAL A 1 20 ? -5.286 7.916 2.571 1.00 0.00 122 VAL A O 3
ATOM 3094 N N . PHE A 1 21 ? -6.049 6.149 3.736 1.00 0.00 123 PHE A N 3
ATOM 3095 C CA . PHE A 1 21 ? -5.505 6.613 5.007 1.00 0.00 123 PHE A CA 3
ATOM 3096 C C . PHE A 1 21 ? -4.934 5.449 5.811 1.00 0.00 123 PHE A C 3
ATOM 3097 O O . PHE A 1 21 ? -5.379 4.310 5.677 1.00 0.00 123 PHE A O 3
ATOM 3114 N N . GLY A 1 22 ? -3.944 5.745 6.648 1.00 0.00 124 GLY A N 3
ATOM 3115 C CA . GLY A 1 22 ? -3.326 4.714 7.461 1.00 0.00 124 GLY A CA 3
ATOM 3116 C C . GLY A 1 22 ? -2.502 3.743 6.639 1.00 0.00 124 GLY A C 3
ATOM 3117 O O . GLY A 1 22 ? -2.765 2.540 6.638 1.00 0.00 124 GLY A O 3
ATOM 3121 N N . LEU A 1 23 ? -1.503 4.266 5.936 1.00 0.00 125 LEU A N 3
ATOM 3122 C CA . LEU A 1 23 ? -0.638 3.437 5.104 1.00 0.00 125 LEU A CA 3
ATOM 3123 C C . LEU A 1 23 ? 0.658 3.099 5.834 1.00 0.00 125 LEU A C 3
ATOM 3124 O O . LEU A 1 23 ? 1.149 3.885 6.644 1.00 0.00 125 LEU A O 3
ATOM 3140 N N . SER A 1 24 ? 1.209 1.926 5.539 1.00 0.00 126 SER A N 3
ATOM 3141 C CA . SER A 1 24 ? 2.448 1.483 6.168 1.00 0.00 126 SER A CA 3
ATOM 3142 C C . SER A 1 24 ? 3.476 2.610 6.196 1.00 0.00 126 SER A C 3
ATOM 3143 O O . SER A 1 24 ? 3.441 3.519 5.364 1.00 0.00 126 SER A O 3
ATOM 3151 N N . LEU A 1 25 ? 4.390 2.545 7.157 1.00 0.00 127 LEU A N 3
ATOM 3152 C CA . LEU A 1 25 ? 5.429 3.559 7.295 1.00 0.00 127 LEU A CA 3
ATOM 3153 C C . LEU A 1 25 ? 5.878 4.068 5.929 1.00 0.00 127 LEU A C 3
ATOM 3154 O O . LEU A 1 25 ? 5.608 5.212 5.562 1.00 0.00 127 LEU A O 3
ATOM 3170 N N . TYR A 1 26 ? 6.562 3.211 5.179 1.00 0.00 128 TYR A N 3
ATOM 3171 C CA . TYR A 1 26 ? 7.048 3.574 3.854 1.00 0.00 128 TYR A CA 3
ATOM 3172 C C . TYR A 1 26 ? 6.225 2.891 2.766 1.00 0.00 128 TYR A C 3
ATOM 3173 O O . TYR A 1 26 ? 6.171 1.663 2.688 1.00 0.00 128 TYR A O 3
ATOM 3191 N N . THR A 1 27 ? 5.584 3.697 1.925 1.00 0.00 129 THR A N 3
ATOM 3192 C CA . THR A 1 27 ? 4.762 3.173 0.841 1.00 0.00 129 THR A CA 3
ATOM 3193 C C . THR A 1 27 ? 4.844 4.066 -0.392 1.00 0.00 129 THR A C 3
ATOM 3194 O O . THR A 1 27 ? 4.312 5.176 -0.405 1.00 0.00 129 THR A O 3
ATOM 3205 N N . THR A 1 28 ? 5.514 3.573 -1.430 1.00 0.00 130 THR A N 3
ATOM 3206 C CA . THR A 1 28 ? 5.666 4.327 -2.668 1.00 0.00 130 THR A CA 3
ATOM 3207 C C . THR A 1 28 ? 4.465 4.126 -3.585 1.00 0.00 130 THR A C 3
ATOM 3208 O O . THR A 1 28 ? 3.599 3.296 -3.314 1.00 0.00 130 THR A O 3
ATOM 3219 N N . GLU A 1 29 ? 4.420 4.893 -4.670 1.00 0.00 131 GLU A N 3
ATOM 3220 C CA . GLU A 1 29 ? 3.324 4.798 -5.627 1.00 0.00 131 GLU A CA 3
ATOM 3221 C C . GLU A 1 29 ? 3.377 3.476 -6.387 1.00 0.00 131 GLU A C 3
ATOM 3222 O O . GLU A 1 29 ? 2.347 2.939 -6.792 1.00 0.00 131 GLU A O 3
ATOM 3234 N N . ARG A 1 30 ? 4.587 2.959 -6.578 1.00 0.00 132 ARG A N 3
ATOM 3235 C CA . ARG A 1 30 ? 4.776 1.702 -7.291 1.00 0.00 132 ARG A CA 3
ATOM 3236 C C . ARG A 1 30 ? 4.002 0.572 -6.617 1.00 0.00 132 ARG A C 3
ATOM 3237 O O . ARG A 1 30 ? 3.418 -0.279 -7.287 1.00 0.00 132 ARG A O 3
ATOM 3258 N N . ASP A 1 31 ? 4.003 0.572 -5.289 1.00 0.00 133 ASP A N 3
ATOM 3259 C CA . ASP A 1 31 ? 3.301 -0.452 -4.524 1.00 0.00 133 ASP A CA 3
ATOM 3260 C C . ASP A 1 31 ? 1.791 -0.317 -4.693 1.00 0.00 133 ASP A C 3
ATOM 3261 O O . ASP A 1 31 ? 1.114 -1.265 -5.094 1.00 0.00 133 ASP A O 3
ATOM 3270 N N . LEU A 1 32 ? 1.270 0.865 -4.386 1.00 0.00 134 LEU A N 3
ATOM 3271 C CA . LEU A 1 32 ? -0.161 1.124 -4.503 1.00 0.00 134 LEU A CA 3
ATOM 3272 C C . LEU A 1 32 ? -0.627 0.964 -5.947 1.00 0.00 134 LEU A C 3
ATOM 3273 O O . LEU A 1 32 ? -1.826 0.912 -6.220 1.00 0.00 134 LEU A O 3
ATOM 3289 N N . ARG A 1 33 ? 0.329 0.885 -6.866 1.00 0.00 135 ARG A N 3
ATOM 3290 C CA . ARG A 1 33 ? 0.017 0.730 -8.282 1.00 0.00 135 ARG A CA 3
ATOM 3291 C C . ARG A 1 33 ? -0.170 -0.741 -8.639 1.00 0.00 135 ARG A C 3
ATOM 3292 O O . ARG A 1 33 ? -1.039 -1.090 -9.438 1.00 0.00 135 ARG A O 3
ATOM 3313 N N . GLU A 1 34 ? 0.653 -1.599 -8.043 1.00 0.00 136 GLU A N 3
ATOM 3314 C CA . GLU A 1 34 ? 0.578 -3.032 -8.300 1.00 0.00 136 GLU A CA 3
ATOM 3315 C C . GLU A 1 34 ? -0.574 -3.665 -7.525 1.00 0.00 136 GLU A C 3
ATOM 3316 O O . GLU A 1 34 ? -1.137 -4.677 -7.943 1.00 0.00 136 GLU A O 3
ATOM 3328 N N . VAL A 1 35 ? -0.920 -3.061 -6.392 1.00 0.00 137 VAL A N 3
ATOM 3329 C CA . VAL A 1 35 ? -2.004 -3.564 -5.558 1.00 0.00 137 VAL A CA 3
ATOM 3330 C C . VAL A 1 35 ? -3.363 -3.192 -6.140 1.00 0.00 137 VAL A C 3
ATOM 3331 O O . VAL A 1 35 ? -4.273 -4.020 -6.198 1.00 0.00 137 VAL A O 3
ATOM 3344 N N . PHE A 1 36 ? -3.494 -1.942 -6.572 1.00 0.00 138 PHE A N 3
ATOM 3345 C CA . PHE A 1 36 ? -4.743 -1.460 -7.150 1.00 0.00 138 PHE A CA 3
ATOM 3346 C C . PHE A 1 36 ? -4.849 -1.854 -8.621 1.00 0.00 138 PHE A C 3
ATOM 3347 O O . PHE A 1 36 ? -5.941 -1.888 -9.188 1.00 0.00 138 PHE A O 3
ATOM 3364 N N . SER A 1 37 ? -3.707 -2.152 -9.232 1.00 0.00 139 SER A N 3
ATOM 3365 C CA . SER A 1 37 ? -3.670 -2.540 -10.637 1.00 0.00 139 SER A CA 3
ATOM 3366 C C . SER A 1 37 ? -4.452 -3.830 -10.865 1.00 0.00 139 SER A C 3
ATOM 3367 O O . SER A 1 37 ? -5.066 -4.020 -11.915 1.00 0.00 139 SER A O 3
ATOM 3375 N N . LYS A 1 38 ? -4.425 -4.714 -9.873 1.00 0.00 140 LYS A N 3
ATOM 3376 C CA . LYS A 1 38 ? -5.131 -5.986 -9.962 1.00 0.00 140 LYS A CA 3
ATOM 3377 C C . LYS A 1 38 ? -6.582 -5.775 -10.383 1.00 0.00 140 LYS A C 3
ATOM 3378 O O . LYS A 1 38 ? -7.082 -6.452 -11.281 1.00 0.00 140 LYS A O 3
ATOM 3397 N N . TYR A 1 39 ? -7.251 -4.831 -9.731 1.00 0.00 141 TYR A N 3
ATOM 3398 C CA . TYR A 1 39 ? -8.644 -4.532 -10.037 1.00 0.00 141 TYR A CA 3
ATOM 3399 C C . TYR A 1 39 ? -8.781 -3.950 -11.441 1.00 0.00 141 TYR A C 3
ATOM 3400 O O . TYR A 1 39 ? -9.568 -4.435 -12.253 1.00 0.00 141 TYR A O 3
ATOM 3418 N N . GLY A 1 40 ? -8.006 -2.906 -11.720 1.00 0.00 142 GLY A N 3
ATOM 3419 C CA . GLY A 1 40 ? -8.054 -2.274 -13.025 1.00 0.00 142 GLY A CA 3
ATOM 3420 C C . GLY A 1 40 ? -6.930 -1.277 -13.229 1.00 0.00 142 GLY A C 3
ATOM 3421 O O . GLY A 1 40 ? -6.013 -1.168 -12.414 1.00 0.00 142 GLY A O 3
ATOM 3425 N N . PRO A 1 41 ? -6.993 -0.528 -14.339 1.00 0.00 143 PRO A N 3
ATOM 3426 C CA . PRO A 1 41 ? -5.980 0.478 -14.673 1.00 0.00 143 PRO A CA 3
ATOM 3427 C C . PRO A 1 41 ? -6.029 1.683 -13.740 1.00 0.00 143 PRO A C 3
ATOM 3428 O O . PRO A 1 41 ? -7.063 1.971 -13.137 1.00 0.00 143 PRO A O 3
ATOM 3439 N N . ILE A 1 42 ? -4.905 2.383 -13.626 1.00 0.00 144 ILE A N 3
ATOM 3440 C CA . ILE A 1 42 ? -4.822 3.558 -12.767 1.00 0.00 144 ILE A CA 3
ATOM 3441 C C . ILE A 1 42 ? -4.454 4.801 -13.569 1.00 0.00 144 ILE A C 3
ATOM 3442 O O . ILE A 1 42 ? -3.810 4.710 -14.614 1.00 0.00 144 ILE A O 3
ATOM 3458 N N . ALA A 1 43 ? -4.868 5.962 -13.073 1.00 0.00 145 ALA A N 3
ATOM 3459 C CA . ALA A 1 43 ? -4.579 7.225 -13.742 1.00 0.00 145 ALA A CA 3
ATOM 3460 C C . ALA A 1 43 ? -3.311 7.864 -13.185 1.00 0.00 145 ALA A C 3
ATOM 3461 O O . ALA A 1 43 ? -2.312 8.001 -13.892 1.00 0.00 145 ALA A O 3
ATOM 3468 N N . ASP A 1 44 ? -3.359 8.253 -11.916 1.00 0.00 146 ASP A N 3
ATOM 3469 C CA . ASP A 1 44 ? -2.213 8.877 -11.264 1.00 0.00 146 ASP A CA 3
ATOM 3470 C C . ASP A 1 44 ? -2.259 8.655 -9.756 1.00 0.00 146 ASP A C 3
ATOM 3471 O O . ASP A 1 44 ? -3.282 8.890 -9.114 1.00 0.00 146 ASP A O 3
ATOM 3480 N N . VAL A 1 45 ? -1.143 8.199 -9.196 1.00 0.00 147 VAL A N 3
ATOM 3481 C CA . VAL A 1 45 ? -1.055 7.945 -7.763 1.00 0.00 147 VAL A CA 3
ATOM 3482 C C . VAL A 1 45 ? -0.158 8.969 -7.077 1.00 0.00 147 VAL A C 3
ATOM 3483 O O . VAL A 1 45 ? 1.036 9.054 -7.363 1.00 0.00 147 VAL A O 3
ATOM 3496 N N . SER A 1 46 ? -0.742 9.745 -6.170 1.00 0.00 148 SER A N 3
ATOM 3497 C CA . SER A 1 46 ? 0.004 10.767 -5.444 1.00 0.00 148 SER A CA 3
ATOM 3498 C C . SER A 1 46 ? -0.032 10.502 -3.942 1.00 0.00 148 SER A C 3
ATOM 3499 O O . SER A 1 46 ? -1.078 10.621 -3.304 1.00 0.00 148 SER A O 3
ATOM 3507 N N . ILE A 1 47 ? 1.119 10.142 -3.384 1.00 0.00 149 ILE A N 3
ATOM 3508 C CA . ILE A 1 47 ? 1.221 9.861 -1.957 1.00 0.00 149 ILE A CA 3
ATOM 3509 C C . ILE A 1 47 ? 1.738 11.075 -1.193 1.00 0.00 149 ILE A C 3
ATOM 3510 O O . ILE A 1 47 ? 2.611 11.798 -1.673 1.00 0.00 149 ILE A O 3
ATOM 3526 N N . VAL A 1 48 ? 1.194 11.292 0.000 1.00 0.00 150 VAL A N 3
ATOM 3527 C CA . VAL A 1 48 ? 1.603 12.417 0.833 1.00 0.00 150 VAL A CA 3
ATOM 3528 C C . VAL A 1 48 ? 2.855 12.081 1.635 1.00 0.00 150 VAL A C 3
ATOM 3529 O O . VAL A 1 48 ? 2.853 11.162 2.454 1.00 0.00 150 VAL A O 3
ATOM 3542 N N . TYR A 1 49 ? 3.924 12.832 1.394 1.00 0.00 151 TYR A N 3
ATOM 3543 C CA . TYR A 1 49 ? 5.185 12.613 2.092 1.00 0.00 151 TYR A CA 3
ATOM 3544 C C . TYR A 1 49 ? 5.373 13.634 3.210 1.00 0.00 151 TYR A C 3
ATOM 3545 O O . TYR A 1 49 ? 4.816 14.731 3.164 1.00 0.00 151 TYR A O 3
ATOM 3563 N N . ASP A 1 50 ? 6.163 13.264 4.212 1.00 0.00 152 ASP A N 3
ATOM 3564 C CA . ASP A 1 50 ? 6.427 14.147 5.342 1.00 0.00 152 ASP A CA 3
ATOM 3565 C C . ASP A 1 50 ? 7.430 15.232 4.961 1.00 0.00 152 ASP A C 3
ATOM 3566 O O . ASP A 1 50 ? 8.308 15.013 4.128 1.00 0.00 152 ASP A O 3
ATOM 3575 N N . GLN A 1 51 ? 7.290 16.402 5.576 1.00 0.00 153 GLN A N 3
ATOM 3576 C CA . GLN A 1 51 ? 8.182 17.522 5.299 1.00 0.00 153 GLN A CA 3
ATOM 3577 C C . GLN A 1 51 ? 9.580 17.251 5.846 1.00 0.00 153 GLN A C 3
ATOM 3578 O O . GLN A 1 51 ? 10.574 17.714 5.288 1.00 0.00 153 GLN A O 3
ATOM 3592 N N . GLN A 1 52 ? 9.647 16.500 6.940 1.00 0.00 154 GLN A N 3
ATOM 3593 C CA . GLN A 1 52 ? 10.924 16.170 7.562 1.00 0.00 154 GLN A CA 3
ATOM 3594 C C . GLN A 1 52 ? 11.330 14.735 7.242 1.00 0.00 154 GLN A C 3
ATOM 3595 O O . GLN A 1 52 ? 12.357 14.498 6.606 1.00 0.00 154 GLN A O 3
ATOM 3609 N N . SER A 1 53 ? 10.518 13.782 7.686 1.00 0.00 155 SER A N 3
ATOM 3610 C CA . SER A 1 53 ? 10.795 12.370 7.451 1.00 0.00 155 SER A CA 3
ATOM 3611 C C . SER A 1 53 ? 10.864 12.071 5.956 1.00 0.00 155 SER A C 3
ATOM 3612 O O . SER A 1 53 ? 10.655 12.956 5.125 1.00 0.00 155 SER A O 3
ATOM 3620 N N . ARG A 1 54 ? 11.158 10.819 5.622 1.00 0.00 156 ARG A N 3
ATOM 3621 C CA . ARG A 1 54 ? 11.256 10.404 4.228 1.00 0.00 156 ARG A CA 3
ATOM 3622 C C . ARG A 1 54 ? 10.141 9.425 3.873 1.00 0.00 156 ARG A C 3
ATOM 3623 O O . ARG A 1 54 ? 9.735 9.324 2.715 1.00 0.00 156 ARG A O 3
ATOM 3644 N N . ARG A 1 55 ? 9.650 8.705 4.877 1.00 0.00 157 ARG A N 3
ATOM 3645 C CA . ARG A 1 55 ? 8.583 7.733 4.671 1.00 0.00 157 ARG A CA 3
ATOM 3646 C C . ARG A 1 55 ? 7.245 8.433 4.451 1.00 0.00 157 ARG A C 3
ATOM 3647 O O . ARG A 1 55 ? 7.051 9.572 4.876 1.00 0.00 157 ARG A O 3
ATOM 3668 N N . SER A 1 56 ? 6.325 7.744 3.783 1.00 0.00 158 SER A N 3
ATOM 3669 C CA . SER A 1 56 ? 5.007 8.301 3.502 1.00 0.00 158 SER A CA 3
ATOM 3670 C C . SER A 1 56 ? 4.326 8.759 4.788 1.00 0.00 158 SER A C 3
ATOM 3671 O O . SER A 1 56 ? 4.322 8.045 5.791 1.00 0.00 158 SER A O 3
ATOM 3679 N N . ARG A 1 57 ? 3.751 9.957 4.751 1.00 0.00 159 ARG A N 3
ATOM 3680 C CA . ARG A 1 57 ? 3.068 10.513 5.913 1.00 0.00 159 ARG A CA 3
ATOM 3681 C C . ARG A 1 57 ? 2.088 9.503 6.502 1.00 0.00 159 ARG A C 3
ATOM 3682 O O . ARG A 1 57 ? 2.011 9.333 7.718 1.00 0.00 159 ARG A O 3
ATOM 3703 N N . GLY A 1 58 ? 1.338 8.836 5.630 1.00 0.00 160 GLY A N 3
ATOM 3704 C CA . GLY A 1 58 ? 0.372 7.852 6.082 1.00 0.00 160 GLY A CA 3
ATOM 3705 C C . GLY A 1 58 ? -0.891 7.852 5.244 1.00 0.00 160 GLY A C 3
ATOM 3706 O O . GLY A 1 58 ? -1.700 6.927 5.326 1.00 0.00 160 GLY A O 3
ATOM 3710 N N . PHE A 1 59 ? -1.063 8.892 4.435 1.00 0.00 161 PHE A N 3
ATOM 3711 C CA . PHE A 1 59 ? -2.239 9.010 3.580 1.00 0.00 161 PHE A CA 3
ATOM 3712 C C . PHE A 1 59 ? -1.836 9.314 2.140 1.00 0.00 161 PHE A C 3
ATOM 3713 O O . PHE A 1 59 ? -0.781 9.896 1.890 1.00 0.00 161 PHE A O 3
ATOM 3730 N N . ALA A 1 60 ? -2.684 8.915 1.198 1.00 0.00 162 ALA A N 3
ATOM 3731 C CA . ALA A 1 60 ? -2.418 9.145 -0.216 1.00 0.00 162 ALA A CA 3
ATOM 3732 C C . ALA A 1 60 ? -3.713 9.364 -0.990 1.00 0.00 162 ALA A C 3
ATOM 3733 O O . ALA A 1 60 ? -4.807 9.202 -0.448 1.00 0.00 162 ALA A O 3
ATOM 3740 N N . PHE A 1 61 ? -3.583 9.734 -2.260 1.00 0.00 163 PHE A N 3
ATOM 3741 C CA . PHE A 1 61 ? -4.745 9.977 -3.108 1.00 0.00 163 PHE A CA 3
ATOM 3742 C C . PHE A 1 61 ? -4.593 9.271 -4.453 1.00 0.00 163 PHE A C 3
ATOM 3743 O O . PHE A 1 61 ? -3.647 9.527 -5.198 1.00 0.00 163 PHE A O 3
ATOM 3760 N N . VAL A 1 62 ? -5.532 8.380 -4.756 1.00 0.00 164 VAL A N 3
ATOM 3761 C CA . VAL A 1 62 ? -5.504 7.638 -6.010 1.00 0.00 164 VAL A CA 3
ATOM 3762 C C . VAL A 1 62 ? -6.649 8.060 -6.924 1.00 0.00 164 VAL A C 3
ATOM 3763 O O . VAL A 1 62 ? -7.772 8.279 -6.470 1.00 0.00 164 VAL A O 3
ATOM 3776 N N . TYR A 1 63 ? -6.357 8.171 -8.215 1.00 0.00 165 TYR A N 3
ATOM 3777 C CA . TYR A 1 63 ? -7.361 8.569 -9.194 1.00 0.00 165 TYR A CA 3
ATOM 3778 C C . TYR A 1 63 ? -7.537 7.494 -10.262 1.00 0.00 165 TYR A C 3
ATOM 3779 O O . TYR A 1 63 ? -6.572 6.856 -10.682 1.00 0.00 165 TYR A O 3
ATOM 3797 N N . PHE A 1 64 ? -8.778 7.299 -10.698 1.00 0.00 166 PHE A N 3
ATOM 3798 C CA . PHE A 1 64 ? -9.082 6.302 -11.717 1.00 0.00 166 PHE A CA 3
ATOM 3799 C C . PHE A 1 64 ? -9.634 6.962 -12.977 1.00 0.00 166 PHE A C 3
ATOM 3800 O O . PHE A 1 64 ? -9.778 8.182 -13.038 1.00 0.00 166 PHE A O 3
ATOM 3817 N N . GLU A 1 65 ? -9.942 6.145 -13.980 1.00 0.00 167 GLU A N 3
ATOM 3818 C CA . GLU A 1 65 ? -10.477 6.650 -15.239 1.00 0.00 167 GLU A CA 3
ATOM 3819 C C . GLU A 1 65 ? -11.917 7.123 -15.067 1.00 0.00 167 GLU A C 3
ATOM 3820 O O . GLU A 1 65 ? -12.218 8.305 -15.231 1.00 0.00 167 GLU A O 3
ATOM 3832 N N . ASN A 1 66 ? -12.805 6.190 -14.736 1.00 0.00 168 ASN A N 3
ATOM 3833 C CA . ASN A 1 66 ? -14.214 6.510 -14.543 1.00 0.00 168 ASN A CA 3
ATOM 3834 C C . ASN A 1 66 ? -14.651 6.206 -13.113 1.00 0.00 168 ASN A C 3
ATOM 3835 O O . ASN A 1 66 ? -13.887 5.647 -12.325 1.00 0.00 168 ASN A O 3
ATOM 3846 N N . VAL A 1 67 ? -15.884 6.577 -12.785 1.00 0.00 169 VAL A N 3
ATOM 3847 C CA . VAL A 1 67 ? -16.423 6.343 -11.451 1.00 0.00 169 VAL A CA 3
ATOM 3848 C C . VAL A 1 67 ? -16.499 4.851 -11.143 1.00 0.00 169 VAL A C 3
ATOM 3849 O O . VAL A 1 67 ? -15.858 4.366 -10.211 1.00 0.00 169 VAL A O 3
ATOM 3862 N N . ASP A 1 68 ? -17.287 4.129 -11.933 1.00 0.00 170 ASP A N 3
ATOM 3863 C CA . ASP A 1 68 ? -17.446 2.692 -11.747 1.00 0.00 170 ASP A CA 3
ATOM 3864 C C . ASP A 1 68 ? -16.091 2.015 -11.558 1.00 0.00 170 ASP A C 3
ATOM 3865 O O . ASP A 1 68 ? -15.977 1.022 -10.840 1.00 0.00 170 ASP A O 3
ATOM 3874 N N . ASP A 1 69 ? -15.069 2.559 -12.209 1.00 0.00 171 ASP A N 3
ATOM 3875 C CA . ASP A 1 69 ? -13.722 2.008 -12.113 1.00 0.00 171 ASP A CA 3
ATOM 3876 C C . ASP A 1 69 ? -13.203 2.087 -10.681 1.00 0.00 171 ASP A C 3
ATOM 3877 O O . ASP A 1 69 ? -12.914 1.066 -10.057 1.00 0.00 171 ASP A O 3
ATOM 3886 N N . ALA A 1 70 ? -13.086 3.306 -10.166 1.00 0.00 172 ALA A N 3
ATOM 3887 C CA . ALA A 1 70 ? -12.603 3.518 -8.807 1.00 0.00 172 ALA A CA 3
ATOM 3888 C C . ALA A 1 70 ? -13.358 2.643 -7.813 1.00 0.00 172 ALA A C 3
ATOM 3889 O O . ALA A 1 70 ? -12.755 1.997 -6.955 1.00 0.00 172 ALA A O 3
ATOM 3896 N N . LYS A 1 71 ? -14.681 2.626 -7.932 1.00 0.00 173 LYS A N 3
ATOM 3897 C CA . LYS A 1 71 ? -15.520 1.830 -7.044 1.00 0.00 173 LYS A CA 3
ATOM 3898 C C . LYS A 1 71 ? -14.902 0.456 -6.800 1.00 0.00 173 LYS A C 3
ATOM 3899 O O . LYS A 1 71 ? -14.889 -0.036 -5.672 1.00 0.00 173 LYS A O 3
ATOM 3918 N N . GLU A 1 72 ? -14.391 -0.156 -7.863 1.00 0.00 174 GLU A N 3
ATOM 3919 C CA . GLU A 1 72 ? -13.772 -1.472 -7.762 1.00 0.00 174 GLU A CA 3
ATOM 3920 C C . GLU A 1 72 ? -12.841 -1.544 -6.555 1.00 0.00 174 GLU A C 3
ATOM 3921 O O . GLU A 1 72 ? -12.833 -2.532 -5.821 1.00 0.00 174 GLU A O 3
ATOM 3933 N N . ALA A 1 73 ? -12.057 -0.489 -6.355 1.00 0.00 175 ALA A N 3
ATOM 3934 C CA . ALA A 1 73 ? -11.124 -0.431 -5.238 1.00 0.00 175 ALA A CA 3
ATOM 3935 C C . ALA A 1 73 ? -11.803 0.104 -3.982 1.00 0.00 175 ALA A C 3
ATOM 3936 O O . ALA A 1 73 ? -11.696 -0.484 -2.906 1.00 0.00 175 ALA A O 3
ATOM 3943 N N . LYS A 1 74 ? -12.504 1.225 -4.126 1.00 0.00 176 LYS A N 3
ATOM 3944 C CA . LYS A 1 74 ? -13.202 1.840 -3.004 1.00 0.00 176 LYS A CA 3
ATOM 3945 C C . LYS A 1 74 ? -13.937 0.789 -2.177 1.00 0.00 176 LYS A C 3
ATOM 3946 O O . LYS A 1 74 ? -14.147 0.967 -0.978 1.00 0.00 176 LYS A O 3
ATOM 3965 N N . GLU A 1 75 ? -14.322 -0.305 -2.827 1.00 0.00 177 GLU A N 3
ATOM 3966 C CA . GLU A 1 75 ? -15.032 -1.383 -2.150 1.00 0.00 177 GLU A CA 3
ATOM 3967 C C . GLU A 1 75 ? -14.072 -2.499 -1.749 1.00 0.00 177 GLU A C 3
ATOM 3968 O O . GLU A 1 75 ? -14.282 -3.183 -0.747 1.00 0.00 177 GLU A O 3
ATOM 3980 N N . ARG A 1 76 ? -13.018 -2.677 -2.538 1.00 0.00 178 ARG A N 3
ATOM 3981 C CA . ARG A 1 76 ? -12.026 -3.710 -2.267 1.00 0.00 178 ARG A CA 3
ATOM 3982 C C . ARG A 1 76 ? -10.759 -3.105 -1.670 1.00 0.00 178 ARG A C 3
ATOM 3983 O O . ARG A 1 76 ? -9.664 -3.642 -1.836 1.00 0.00 178 ARG A O 3
ATOM 4004 N N . ALA A 1 77 ? -10.916 -1.982 -0.976 1.00 0.00 179 ALA A N 3
ATOM 4005 C CA . ALA A 1 77 ? -9.786 -1.304 -0.354 1.00 0.00 179 ALA A CA 3
ATOM 4006 C C . ALA A 1 77 ? -10.030 -1.082 1.134 1.00 0.00 179 ALA A C 3
ATOM 4007 O O . ALA A 1 77 ? -9.148 -1.314 1.959 1.00 0.00 179 ALA A O 3
ATOM 4014 N N . ASN A 1 78 ? -11.234 -0.630 1.471 1.00 0.00 180 ASN A N 3
ATOM 4015 C CA . ASN A 1 78 ? -11.594 -0.375 2.861 1.00 0.00 180 ASN A CA 3
ATOM 4016 C C . ASN A 1 78 ? -11.159 -1.531 3.756 1.00 0.00 180 ASN A C 3
ATOM 4017 O O . ASN A 1 78 ? -11.587 -2.670 3.570 1.00 0.00 180 ASN A O 3
ATOM 4028 N N . GLY A 1 79 ? -10.305 -1.230 4.729 1.00 0.00 181 GLY A N 3
ATOM 4029 C CA . GLY A 1 79 ? -9.826 -2.255 5.639 1.00 0.00 181 GLY A CA 3
ATOM 4030 C C . GLY A 1 79 ? -9.306 -3.479 4.913 1.00 0.00 181 GLY A C 3
ATOM 4031 O O . GLY A 1 79 ? -9.829 -4.580 5.084 1.00 0.00 181 GLY A O 3
ATOM 4035 N N . MET A 1 80 ? -8.274 -3.287 4.097 1.00 0.00 182 MET A N 3
ATOM 4036 C CA . MET A 1 80 ? -7.684 -4.386 3.341 1.00 0.00 182 MET A CA 3
ATOM 4037 C C . MET A 1 80 ? -6.234 -4.614 3.756 1.00 0.00 182 MET A C 3
ATOM 4038 O O . MET A 1 80 ? -5.491 -3.663 3.996 1.00 0.00 182 MET A O 3
ATOM 4052 N N . GLU A 1 81 ? -5.839 -5.881 3.840 1.00 0.00 183 GLU A N 3
ATOM 4053 C CA . GLU A 1 81 ? -4.478 -6.232 4.227 1.00 0.00 183 GLU A CA 3
ATOM 4054 C C . GLU A 1 81 ? -3.479 -5.796 3.160 1.00 0.00 183 GLU A C 3
ATOM 4055 O O . GLU A 1 81 ? -3.483 -6.311 2.041 1.00 0.00 183 GLU A O 3
ATOM 4067 N N . LEU A 1 82 ? -2.624 -4.843 3.513 1.00 0.00 184 LEU A N 3
ATOM 4068 C CA . LEU A 1 82 ? -1.618 -4.335 2.587 1.00 0.00 184 LEU A CA 3
ATOM 4069 C C . LEU A 1 82 ? -0.226 -4.395 3.207 1.00 0.00 184 LEU A C 3
ATOM 4070 O O . LEU A 1 82 ? 0.147 -3.534 4.004 1.00 0.00 184 LEU A O 3
ATOM 4086 N N . ASP A 1 83 ? 0.539 -5.415 2.835 1.00 0.00 185 ASP A N 3
ATOM 4087 C CA . ASP A 1 83 ? 1.892 -5.586 3.353 1.00 0.00 185 ASP A CA 3
ATOM 4088 C C . ASP A 1 83 ? 1.870 -5.832 4.858 1.00 0.00 185 ASP A C 3
ATOM 4089 O O . ASP A 1 83 ? 2.812 -5.483 5.568 1.00 0.00 185 ASP A O 3
ATOM 4098 N N . GLY A 1 84 ? 0.787 -6.436 5.339 1.00 0.00 186 GLY A N 3
ATOM 4099 C CA . GLY A 1 84 ? 0.663 -6.717 6.757 1.00 0.00 186 GLY A CA 3
ATOM 4100 C C . GLY A 1 84 ? -0.017 -5.594 7.514 1.00 0.00 186 GLY A C 3
ATOM 4101 O O . GLY A 1 84 ? -0.338 -5.736 8.694 1.00 0.00 186 GLY A O 3
ATOM 4105 N N . ARG A 1 85 ? -0.235 -4.472 6.835 1.00 0.00 187 ARG A N 3
ATOM 4106 C CA . ARG A 1 85 ? -0.878 -3.318 7.452 1.00 0.00 187 ARG A CA 3
ATOM 4107 C C . ARG A 1 85 ? -2.196 -2.993 6.753 1.00 0.00 187 ARG A C 3
ATOM 4108 O O . ARG A 1 85 ? -2.215 -2.656 5.569 1.00 0.00 187 ARG A O 3
ATOM 4129 N N . ARG A 1 86 ? -3.294 -3.096 7.495 1.00 0.00 188 ARG A N 3
ATOM 4130 C CA . ARG A 1 86 ? -4.615 -2.814 6.947 1.00 0.00 188 ARG A CA 3
ATOM 4131 C C . ARG A 1 86 ? -4.758 -1.333 6.606 1.00 0.00 188 ARG A C 3
ATOM 4132 O O . ARG A 1 86 ? -4.382 -0.466 7.395 1.00 0.00 188 ARG A O 3
ATOM 4153 N N . ILE A 1 87 ? -5.302 -1.053 5.427 1.00 0.00 189 ILE A N 3
ATOM 4154 C CA . ILE A 1 87 ? -5.495 0.322 4.983 1.00 0.00 189 ILE A CA 3
ATOM 4155 C C . ILE A 1 87 ? -6.975 0.640 4.804 1.00 0.00 189 ILE A C 3
ATOM 4156 O O . ILE A 1 87 ? -7.781 -0.247 4.523 1.00 0.00 189 ILE A O 3
ATOM 4172 N N . ARG A 1 88 ? -7.326 1.911 4.968 1.00 0.00 190 ARG A N 3
ATOM 4173 C CA . ARG A 1 88 ? -8.710 2.347 4.824 1.00 0.00 190 ARG A CA 3
ATOM 4174 C C . ARG A 1 88 ? -8.877 3.226 3.588 1.00 0.00 190 ARG A C 3
ATOM 4175 O O . ARG A 1 88 ? -7.912 3.806 3.090 1.00 0.00 190 ARG A O 3
ATOM 4196 N N . VAL A 1 89 ? -10.109 3.320 3.098 1.00 0.00 191 VAL A N 3
ATOM 4197 C CA . VAL A 1 89 ? -10.404 4.129 1.921 1.00 0.00 191 VAL A CA 3
ATOM 4198 C C . VAL A 1 89 ? -11.702 4.908 2.101 1.00 0.00 191 VAL A C 3
ATOM 4199 O O . VAL A 1 89 ? -12.755 4.328 2.364 1.00 0.00 191 VAL A O 3
ATOM 4212 N N . SER A 1 90 ? -11.619 6.227 1.956 1.00 0.00 192 SER A N 3
ATOM 4213 C CA . SER A 1 90 ? -12.787 7.088 2.105 1.00 0.00 192 SER A CA 3
ATOM 4214 C C . SER A 1 90 ? -12.968 7.976 0.878 1.00 0.00 192 SER A C 3
ATOM 4215 O O . SER A 1 90 ? -12.071 8.092 0.044 1.00 0.00 192 SER A O 3
ATOM 4223 N N . GLY A 1 91 ? -14.136 8.602 0.775 1.00 0.00 193 GLY A N 3
ATOM 4224 C CA . GLY A 1 91 ? -14.416 9.471 -0.352 1.00 0.00 193 GLY A CA 3
ATOM 4225 C C . GLY A 1 91 ? -15.019 10.795 0.072 1.00 0.00 193 GLY A C 3
ATOM 4226 O O . GLY A 1 91 ? -15.761 10.878 1.051 1.00 0.00 193 GLY A O 3
ATOM 4230 N N . PRO A 1 92 ? -14.699 11.863 -0.674 1.00 0.00 194 PRO A N 3
ATOM 4231 C CA . PRO A 1 92 ? -15.203 13.209 -0.388 1.00 0.00 194 PRO A CA 3
ATOM 4232 C C . PRO A 1 92 ? -16.696 13.340 -0.667 1.00 0.00 194 PRO A C 3
ATOM 4233 O O . PRO A 1 92 ? -17.101 13.773 -1.746 1.00 0.00 194 PRO A O 3
ATOM 4244 N N . SER A 1 93 ? -17.512 12.964 0.314 1.00 0.00 195 SER A N 3
ATOM 4245 C CA . SER A 1 93 ? -18.961 13.037 0.172 1.00 0.00 195 SER A CA 3
ATOM 4246 C C . SER A 1 93 ? -19.423 14.485 0.049 1.00 0.00 195 SER A C 3
ATOM 4247 O O . SER A 1 93 ? -19.490 15.214 1.039 1.00 0.00 195 SER A O 3
ATOM 4255 N N . SER A 1 94 ? -19.741 14.897 -1.174 1.00 0.00 196 SER A N 3
ATOM 4256 C CA . SER A 1 94 ? -20.193 16.259 -1.429 1.00 0.00 196 SER A CA 3
ATOM 4257 C C . SER A 1 94 ? -21.649 16.272 -1.886 1.00 0.00 196 SER A C 3
ATOM 4258 O O . SER A 1 94 ? -22.063 15.448 -2.701 1.00 0.00 196 SER A O 3
ATOM 4266 N N . GLY A 1 95 ? -22.421 17.214 -1.355 1.00 0.00 197 GLY A N 3
ATOM 4267 C CA . GLY A 1 95 ? -23.822 17.318 -1.719 1.00 0.00 197 GLY A CA 3
ATOM 4268 C C . GLY A 1 95 ? -24.711 16.442 -0.858 1.00 0.00 197 GLY A C 3
ATOM 4269 O O . GLY A 1 95 ? -25.364 15.527 -1.359 1.00 0.00 197 GLY A O 3
ATOM 4273 N N . GLY A 1 1 ? -9.631 -12.536 1.940 1.00 0.00 103 GLY A N 4
ATOM 4274 C CA . GLY A 1 1 ? -10.455 -12.394 3.126 1.00 0.00 103 GLY A CA 4
ATOM 4275 C C . GLY A 1 1 ? -10.416 -10.990 3.695 1.00 0.00 103 GLY A C 4
ATOM 4276 O O . GLY A 1 1 ? -10.179 -10.803 4.889 1.00 0.00 103 GLY A O 4
ATOM 4280 N N . SER A 1 2 ? -10.648 -10.000 2.840 1.00 0.00 104 SER A N 4
ATOM 4281 C CA . SER A 1 2 ? -10.633 -8.604 3.263 1.00 0.00 104 SER A CA 4
ATOM 4282 C C . SER A 1 2 ? -11.913 -8.251 4.014 1.00 0.00 104 SER A C 4
ATOM 4283 O O . SER A 1 2 ? -12.863 -9.032 4.046 1.00 0.00 104 SER A O 4
ATOM 4291 N N . SER A 1 3 ? -11.930 -7.066 4.618 1.00 0.00 105 SER A N 4
ATOM 4292 C CA . SER A 1 3 ? -13.091 -6.609 5.372 1.00 0.00 105 SER A CA 4
ATOM 4293 C C . SER A 1 3 ? -14.135 -5.996 4.443 1.00 0.00 105 SER A C 4
ATOM 4294 O O . SER A 1 3 ? -13.877 -5.774 3.261 1.00 0.00 105 SER A O 4
ATOM 4302 N N . GLY A 1 4 ? -15.317 -5.726 4.989 1.00 0.00 106 GLY A N 4
ATOM 4303 C CA . GLY A 1 4 ? -16.383 -5.142 4.197 1.00 0.00 106 GLY A CA 4
ATOM 4304 C C . GLY A 1 4 ? -17.744 -5.709 4.548 1.00 0.00 106 GLY A C 4
ATOM 4305 O O . GLY A 1 4 ? -17.856 -6.867 4.952 1.00 0.00 106 GLY A O 4
ATOM 4309 N N . SER A 1 5 ? -18.782 -4.893 4.395 1.00 0.00 107 SER A N 4
ATOM 4310 C CA . SER A 1 5 ? -20.142 -5.319 4.704 1.00 0.00 107 SER A CA 4
ATOM 4311 C C . SER A 1 5 ? -20.805 -5.947 3.482 1.00 0.00 107 SER A C 4
ATOM 4312 O O . SER A 1 5 ? -20.329 -5.797 2.357 1.00 0.00 107 SER A O 4
ATOM 4320 N N . SER A 1 6 ? -21.908 -6.652 3.712 1.00 0.00 108 SER A N 4
ATOM 4321 C CA . SER A 1 6 ? -22.636 -7.307 2.632 1.00 0.00 108 SER A CA 4
ATOM 4322 C C . SER A 1 6 ? -23.692 -6.375 2.045 1.00 0.00 108 SER A C 4
ATOM 4323 O O . SER A 1 6 ? -24.635 -5.978 2.728 1.00 0.00 108 SER A O 4
ATOM 4331 N N . GLY A 1 7 ? -23.524 -6.029 0.772 1.00 0.00 109 GLY A N 4
ATOM 4332 C CA . GLY A 1 7 ? -24.469 -5.146 0.113 1.00 0.00 109 GLY A CA 4
ATOM 4333 C C . GLY A 1 7 ? -23.818 -3.874 -0.393 1.00 0.00 109 GLY A C 4
ATOM 4334 O O . GLY A 1 7 ? -23.364 -3.046 0.396 1.00 0.00 109 GLY A O 4
ATOM 4338 N N . ASN A 1 8 ? -23.771 -3.719 -1.712 1.00 0.00 110 ASN A N 4
ATOM 4339 C CA . ASN A 1 8 ? -23.169 -2.539 -2.322 1.00 0.00 110 ASN A CA 4
ATOM 4340 C C . ASN A 1 8 ? -24.240 -1.540 -2.749 1.00 0.00 110 ASN A C 4
ATOM 4341 O O . ASN A 1 8 ? -24.152 -0.940 -3.821 1.00 0.00 110 ASN A O 4
ATOM 4352 N N . ARG A 1 9 ? -25.250 -1.367 -1.903 1.00 0.00 111 ARG A N 4
ATOM 4353 C CA . ARG A 1 9 ? -26.339 -0.441 -2.193 1.00 0.00 111 ARG A CA 4
ATOM 4354 C C . ARG A 1 9 ? -25.861 1.005 -2.107 1.00 0.00 111 ARG A C 4
ATOM 4355 O O . ARG A 1 9 ? -25.790 1.582 -1.022 1.00 0.00 111 ARG A O 4
ATOM 4376 N N . ALA A 1 10 ? -25.533 1.585 -3.257 1.00 0.00 112 ALA A N 4
ATOM 4377 C CA . ALA A 1 10 ? -25.063 2.963 -3.311 1.00 0.00 112 ALA A CA 4
ATOM 4378 C C . ALA A 1 10 ? -25.137 3.513 -4.732 1.00 0.00 112 ALA A C 4
ATOM 4379 O O . ALA A 1 10 ? -24.827 2.813 -5.695 1.00 0.00 112 ALA A O 4
ATOM 4386 N N . ASN A 1 11 ? -25.550 4.770 -4.854 1.00 0.00 113 ASN A N 4
ATOM 4387 C CA . ASN A 1 11 ? -25.666 5.413 -6.158 1.00 0.00 113 ASN A CA 4
ATOM 4388 C C . ASN A 1 11 ? -24.299 5.855 -6.670 1.00 0.00 113 ASN A C 4
ATOM 4389 O O . ASN A 1 11 ? -23.482 6.410 -5.934 1.00 0.00 113 ASN A O 4
ATOM 4400 N N . PRO A 1 12 ? -24.042 5.606 -7.963 1.00 0.00 114 PRO A N 4
ATOM 4401 C CA . PRO A 1 12 ? -22.774 5.971 -8.603 1.00 0.00 114 PRO A CA 4
ATOM 4402 C C . PRO A 1 12 ? -22.619 7.479 -8.762 1.00 0.00 114 PRO A C 4
ATOM 4403 O O . PRO A 1 12 ? -23.221 8.084 -9.649 1.00 0.00 114 PRO A O 4
ATOM 4414 N N . ASP A 1 13 ? -21.808 8.080 -7.898 1.00 0.00 115 ASP A N 4
ATOM 4415 C CA . ASP A 1 13 ? -21.572 9.518 -7.944 1.00 0.00 115 ASP A CA 4
ATOM 4416 C C . ASP A 1 13 ? -20.448 9.854 -8.919 1.00 0.00 115 ASP A C 4
ATOM 4417 O O . ASP A 1 13 ? -19.445 9.146 -9.016 1.00 0.00 115 ASP A O 4
ATOM 4426 N N . PRO A 1 14 ? -20.617 10.959 -9.660 1.00 0.00 116 PRO A N 4
ATOM 4427 C CA . PRO A 1 14 ? -19.626 11.413 -10.641 1.00 0.00 116 PRO A CA 4
ATOM 4428 C C . PRO A 1 14 ? -18.353 11.931 -9.982 1.00 0.00 116 PRO A C 4
ATOM 4429 O O . PRO A 1 14 ? -17.435 12.391 -10.659 1.00 0.00 116 PRO A O 4
ATOM 4440 N N . ASN A 1 15 ? -18.304 11.853 -8.656 1.00 0.00 117 ASN A N 4
ATOM 4441 C CA . ASN A 1 15 ? -17.142 12.314 -7.905 1.00 0.00 117 ASN A CA 4
ATOM 4442 C C . ASN A 1 15 ? -15.848 11.935 -8.619 1.00 0.00 117 ASN A C 4
ATOM 4443 O O . ASN A 1 15 ? -15.092 12.804 -9.057 1.00 0.00 117 ASN A O 4
ATOM 4454 N N . CYS A 1 16 ? -15.600 10.636 -8.732 1.00 0.00 118 CYS A N 4
ATOM 4455 C CA . CYS A 1 16 ? -14.397 10.141 -9.393 1.00 0.00 118 CYS A CA 4
ATOM 4456 C C . CYS A 1 16 ? -13.147 10.534 -8.611 1.00 0.00 118 CYS A C 4
ATOM 4457 O O . CYS A 1 16 ? -12.177 11.032 -9.183 1.00 0.00 118 CYS A O 4
ATOM 4465 N N . CYS A 1 17 ? -13.179 10.308 -7.303 1.00 0.00 119 CYS A N 4
ATOM 4466 C CA . CYS A 1 17 ? -12.049 10.641 -6.442 1.00 0.00 119 CYS A CA 4
ATOM 4467 C C . CYS A 1 17 ? -11.907 9.624 -5.315 1.00 0.00 119 CYS A C 4
ATOM 4468 O O . CYS A 1 17 ? -12.880 9.292 -4.636 1.00 0.00 119 CYS A O 4
ATOM 4476 N N . LEU A 1 18 ? -10.689 9.130 -5.121 1.00 0.00 120 LEU A N 4
ATOM 4477 C CA . LEU A 1 18 ? -10.418 8.148 -4.076 1.00 0.00 120 LEU A CA 4
ATOM 4478 C C . LEU A 1 18 ? -9.279 8.613 -3.174 1.00 0.00 120 LEU A C 4
ATOM 4479 O O . LEU A 1 18 ? -8.243 9.071 -3.652 1.00 0.00 120 LEU A O 4
ATOM 4495 N N . GLY A 1 19 ? -9.480 8.489 -1.865 1.00 0.00 121 GLY A N 4
ATOM 4496 C CA . GLY A 1 19 ? -8.460 8.898 -0.917 1.00 0.00 121 GLY A CA 4
ATOM 4497 C C . GLY A 1 19 ? -8.199 7.847 0.143 1.00 0.00 121 GLY A C 4
ATOM 4498 O O . GLY A 1 19 ? -9.008 7.654 1.050 1.00 0.00 121 GLY A O 4
ATOM 4502 N N . VAL A 1 20 ? -7.065 7.163 0.028 1.00 0.00 122 VAL A N 4
ATOM 4503 C CA . VAL A 1 20 ? -6.698 6.124 0.984 1.00 0.00 122 VAL A CA 4
ATOM 4504 C C . VAL A 1 20 ? -5.939 6.710 2.168 1.00 0.00 122 VAL A C 4
ATOM 4505 O O . VAL A 1 20 ? -5.076 7.573 2.001 1.00 0.00 122 VAL A O 4
ATOM 4518 N N . PHE A 1 21 ? -6.265 6.236 3.366 1.00 0.00 123 PHE A N 4
ATOM 4519 C CA . PHE A 1 21 ? -5.613 6.714 4.580 1.00 0.00 123 PHE A CA 4
ATOM 4520 C C . PHE A 1 21 ? -5.012 5.553 5.368 1.00 0.00 123 PHE A C 4
ATOM 4521 O O . PHE A 1 21 ? -5.174 4.390 5.001 1.00 0.00 123 PHE A O 4
ATOM 4538 N N . GLY A 1 22 ? -4.317 5.879 6.453 1.00 0.00 124 GLY A N 4
ATOM 4539 C CA . GLY A 1 22 ? -3.701 4.854 7.275 1.00 0.00 124 GLY A CA 4
ATOM 4540 C C . GLY A 1 22 ? -2.914 3.849 6.457 1.00 0.00 124 GLY A C 4
ATOM 4541 O O . GLY A 1 22 ? -3.289 2.679 6.370 1.00 0.00 124 GLY A O 4
ATOM 4545 N N . LEU A 1 23 ? -1.823 4.306 5.854 1.00 0.00 125 LEU A N 4
ATOM 4546 C CA . LEU A 1 23 ? -0.981 3.439 5.036 1.00 0.00 125 LEU A CA 4
ATOM 4547 C C . LEU A 1 23 ? 0.164 2.858 5.859 1.00 0.00 125 LEU A C 4
ATOM 4548 O O . LEU A 1 23 ? 0.386 3.258 7.002 1.00 0.00 125 LEU A O 4
ATOM 4564 N N . SER A 1 24 ? 0.891 1.914 5.269 1.00 0.00 126 SER A N 4
ATOM 4565 C CA . SER A 1 24 ? 2.013 1.276 5.949 1.00 0.00 126 SER A CA 4
ATOM 4566 C C . SER A 1 24 ? 3.105 2.294 6.265 1.00 0.00 126 SER A C 4
ATOM 4567 O O . SER A 1 24 ? 3.082 3.421 5.770 1.00 0.00 126 SER A O 4
ATOM 4575 N N . LEU A 1 25 ? 4.060 1.887 7.094 1.00 0.00 127 LEU A N 4
ATOM 4576 C CA . LEU A 1 25 ? 5.163 2.762 7.478 1.00 0.00 127 LEU A CA 4
ATOM 4577 C C . LEU A 1 25 ? 5.648 3.581 6.286 1.00 0.00 127 LEU A C 4
ATOM 4578 O O . LEU A 1 25 ? 5.631 4.812 6.318 1.00 0.00 127 LEU A O 4
ATOM 4594 N N . TYR A 1 26 ? 6.079 2.891 5.237 1.00 0.00 128 TYR A N 4
ATOM 4595 C CA . TYR A 1 26 ? 6.570 3.554 4.034 1.00 0.00 128 TYR A CA 4
ATOM 4596 C C . TYR A 1 26 ? 5.997 2.902 2.780 1.00 0.00 128 TYR A C 4
ATOM 4597 O O . TYR A 1 26 ? 6.346 1.772 2.437 1.00 0.00 128 TYR A O 4
ATOM 4615 N N . THR A 1 27 ? 5.113 3.623 2.097 1.00 0.00 129 THR A N 4
ATOM 4616 C CA . THR A 1 27 ? 4.490 3.117 0.881 1.00 0.00 129 THR A CA 4
ATOM 4617 C C . THR A 1 27 ? 4.920 3.928 -0.336 1.00 0.00 129 THR A C 4
ATOM 4618 O O . THR A 1 27 ? 5.068 5.148 -0.262 1.00 0.00 129 THR A O 4
ATOM 4629 N N . THR A 1 28 ? 5.119 3.243 -1.458 1.00 0.00 130 THR A N 4
ATOM 4630 C CA . THR A 1 28 ? 5.532 3.900 -2.691 1.00 0.00 130 THR A CA 4
ATOM 4631 C C . THR A 1 28 ? 4.488 3.719 -3.787 1.00 0.00 130 THR A C 4
ATOM 4632 O O . THR A 1 28 ? 3.779 2.715 -3.821 1.00 0.00 130 THR A O 4
ATOM 4643 N N . GLU A 1 29 ? 4.400 4.699 -4.682 1.00 0.00 131 GLU A N 4
ATOM 4644 C CA . GLU A 1 29 ? 3.441 4.647 -5.779 1.00 0.00 131 GLU A CA 4
ATOM 4645 C C . GLU A 1 29 ? 3.435 3.267 -6.431 1.00 0.00 131 GLU A C 4
ATOM 4646 O O . GLU A 1 29 ? 2.376 2.705 -6.708 1.00 0.00 131 GLU A O 4
ATOM 4658 N N . ARG A 1 30 ? 4.626 2.729 -6.674 1.00 0.00 132 ARG A N 4
ATOM 4659 C CA . ARG A 1 30 ? 4.759 1.417 -7.296 1.00 0.00 132 ARG A CA 4
ATOM 4660 C C . ARG A 1 30 ? 3.955 0.370 -6.531 1.00 0.00 132 ARG A C 4
ATOM 4661 O O . ARG A 1 30 ? 3.246 -0.441 -7.127 1.00 0.00 132 ARG A O 4
ATOM 4682 N N . ASP A 1 31 ? 4.071 0.393 -5.208 1.00 0.00 133 ASP A N 4
ATOM 4683 C CA . ASP A 1 31 ? 3.355 -0.554 -4.361 1.00 0.00 133 ASP A CA 4
ATOM 4684 C C . ASP A 1 31 ? 1.849 -0.455 -4.587 1.00 0.00 133 ASP A C 4
ATOM 4685 O O . ASP A 1 31 ? 1.213 -1.410 -5.033 1.00 0.00 133 ASP A O 4
ATOM 4694 N N . LEU A 1 32 ? 1.285 0.707 -4.274 1.00 0.00 134 LEU A N 4
ATOM 4695 C CA . LEU A 1 32 ? -0.147 0.931 -4.442 1.00 0.00 134 LEU A CA 4
ATOM 4696 C C . LEU A 1 32 ? -0.568 0.703 -5.890 1.00 0.00 134 LEU A C 4
ATOM 4697 O O . LEU A 1 32 ? -1.397 -0.161 -6.177 1.00 0.00 134 LEU A O 4
ATOM 4713 N N . ARG A 1 33 ? 0.011 1.481 -6.799 1.00 0.00 135 ARG A N 4
ATOM 4714 C CA . ARG A 1 33 ? -0.303 1.363 -8.217 1.00 0.00 135 ARG A CA 4
ATOM 4715 C C . ARG A 1 33 ? -0.579 -0.090 -8.594 1.00 0.00 135 ARG A C 4
ATOM 4716 O O . ARG A 1 33 ? -1.570 -0.391 -9.258 1.00 0.00 135 ARG A O 4
ATOM 4737 N N . GLU A 1 34 ? 0.306 -0.985 -8.166 1.00 0.00 136 GLU A N 4
ATOM 4738 C CA . GLU A 1 34 ? 0.158 -2.406 -8.460 1.00 0.00 136 GLU A CA 4
ATOM 4739 C C . GLU A 1 34 ? -0.966 -3.019 -7.630 1.00 0.00 136 GLU A C 4
ATOM 4740 O O . GLU A 1 34 ? -1.944 -3.533 -8.173 1.00 0.00 136 GLU A O 4
ATOM 4752 N N . VAL A 1 35 ? -0.818 -2.961 -6.310 1.00 0.00 137 VAL A N 4
ATOM 4753 C CA . VAL A 1 35 ? -1.820 -3.510 -5.404 1.00 0.00 137 VAL A CA 4
ATOM 4754 C C . VAL A 1 35 ? -3.229 -3.281 -5.940 1.00 0.00 137 VAL A C 4
ATOM 4755 O O . VAL A 1 35 ? -4.087 -4.161 -5.859 1.00 0.00 137 VAL A O 4
ATOM 4768 N N . PHE A 1 36 ? -3.463 -2.092 -6.487 1.00 0.00 138 PHE A N 4
ATOM 4769 C CA . PHE A 1 36 ? -4.768 -1.746 -7.036 1.00 0.00 138 PHE A CA 4
ATOM 4770 C C . PHE A 1 36 ? -4.882 -2.191 -8.491 1.00 0.00 138 PHE A C 4
ATOM 4771 O O . PHE A 1 36 ? -5.944 -2.626 -8.937 1.00 0.00 138 PHE A O 4
ATOM 4788 N N . SER A 1 37 ? -3.781 -2.079 -9.226 1.00 0.00 139 SER A N 4
ATOM 4789 C CA . SER A 1 37 ? -3.757 -2.465 -10.631 1.00 0.00 139 SER A CA 4
ATOM 4790 C C . SER A 1 37 ? -4.570 -3.736 -10.859 1.00 0.00 139 SER A C 4
ATOM 4791 O O . SER A 1 37 ? -5.402 -3.801 -11.765 1.00 0.00 139 SER A O 4
ATOM 4799 N N . LYS A 1 38 ? -4.323 -4.745 -10.031 1.00 0.00 140 LYS A N 4
ATOM 4800 C CA . LYS A 1 38 ? -5.032 -6.015 -10.139 1.00 0.00 140 LYS A CA 4
ATOM 4801 C C . LYS A 1 38 ? -6.517 -5.789 -10.402 1.00 0.00 140 LYS A C 4
ATOM 4802 O O . LYS A 1 38 ? -7.116 -6.452 -11.249 1.00 0.00 140 LYS A O 4
ATOM 4821 N N . TYR A 1 39 ? -7.105 -4.847 -9.673 1.00 0.00 141 TYR A N 4
ATOM 4822 C CA . TYR A 1 39 ? -8.521 -4.534 -9.827 1.00 0.00 141 TYR A CA 4
ATOM 4823 C C . TYR A 1 39 ? -8.797 -3.919 -11.195 1.00 0.00 141 TYR A C 4
ATOM 4824 O O . TYR A 1 39 ? -9.719 -4.330 -11.899 1.00 0.00 141 TYR A O 4
ATOM 4842 N N . GLY A 1 40 ? -7.990 -2.930 -11.566 1.00 0.00 142 GLY A N 4
ATOM 4843 C CA . GLY A 1 40 ? -8.162 -2.273 -12.848 1.00 0.00 142 GLY A CA 4
ATOM 4844 C C . GLY A 1 40 ? -7.078 -1.251 -13.126 1.00 0.00 142 GLY A C 4
ATOM 4845 O O . GLY A 1 40 ? -6.157 -1.059 -12.332 1.00 0.00 142 GLY A O 4
ATOM 4849 N N . PRO A 1 41 ? -7.178 -0.575 -14.280 1.00 0.00 143 PRO A N 4
ATOM 4850 C CA . PRO A 1 41 ? -6.206 0.444 -14.689 1.00 0.00 143 PRO A CA 4
ATOM 4851 C C . PRO A 1 41 ? -6.290 1.702 -13.831 1.00 0.00 143 PRO A C 4
ATOM 4852 O O . PRO A 1 41 ? -7.380 2.200 -13.549 1.00 0.00 143 PRO A O 4
ATOM 4863 N N . ILE A 1 42 ? -5.133 2.210 -13.420 1.00 0.00 144 ILE A N 4
ATOM 4864 C CA . ILE A 1 42 ? -5.077 3.411 -12.596 1.00 0.00 144 ILE A CA 4
ATOM 4865 C C . ILE A 1 42 ? -4.741 4.638 -13.435 1.00 0.00 144 ILE A C 4
ATOM 4866 O O . ILE A 1 42 ? -3.921 4.571 -14.351 1.00 0.00 144 ILE A O 4
ATOM 4882 N N . ALA A 1 43 ? -5.378 5.760 -13.116 1.00 0.00 145 ALA A N 4
ATOM 4883 C CA . ALA A 1 43 ? -5.144 7.004 -13.838 1.00 0.00 145 ALA A CA 4
ATOM 4884 C C . ALA A 1 43 ? -3.902 7.717 -13.315 1.00 0.00 145 ALA A C 4
ATOM 4885 O O . ALA A 1 43 ? -2.969 7.993 -14.069 1.00 0.00 145 ALA A O 4
ATOM 4892 N N . ASP A 1 44 ? -3.898 8.014 -12.020 1.00 0.00 146 ASP A N 4
ATOM 4893 C CA . ASP A 1 44 ? -2.770 8.696 -11.395 1.00 0.00 146 ASP A CA 4
ATOM 4894 C C . ASP A 1 44 ? -2.760 8.461 -9.888 1.00 0.00 146 ASP A C 4
ATOM 4895 O O . ASP A 1 44 ? -3.813 8.343 -9.261 1.00 0.00 146 ASP A O 4
ATOM 4904 N N . VAL A 1 45 ? -1.564 8.393 -9.313 1.00 0.00 147 VAL A N 4
ATOM 4905 C CA . VAL A 1 45 ? -1.417 8.173 -7.879 1.00 0.00 147 VAL A CA 4
ATOM 4906 C C . VAL A 1 45 ? -0.487 9.208 -7.256 1.00 0.00 147 VAL A C 4
ATOM 4907 O O . VAL A 1 45 ? 0.610 9.454 -7.758 1.00 0.00 147 VAL A O 4
ATOM 4920 N N . SER A 1 46 ? -0.932 9.811 -6.159 1.00 0.00 148 SER A N 4
ATOM 4921 C CA . SER A 1 46 ? -0.142 10.823 -5.468 1.00 0.00 148 SER A CA 4
ATOM 4922 C C . SER A 1 46 ? -0.082 10.538 -3.971 1.00 0.00 148 SER A C 4
ATOM 4923 O O . SER A 1 46 ? -1.065 10.725 -3.253 1.00 0.00 148 SER A O 4
ATOM 4931 N N . ILE A 1 47 ? 1.078 10.084 -3.507 1.00 0.00 149 ILE A N 4
ATOM 4932 C CA . ILE A 1 47 ? 1.267 9.773 -2.096 1.00 0.00 149 ILE A CA 4
ATOM 4933 C C . ILE A 1 47 ? 1.937 10.930 -1.363 1.00 0.00 149 ILE A C 4
ATOM 4934 O O . ILE A 1 47 ? 2.881 11.537 -1.870 1.00 0.00 149 ILE A O 4
ATOM 4950 N N . VAL A 1 48 ? 1.444 11.231 -0.166 1.00 0.00 150 VAL A N 4
ATOM 4951 C CA . VAL A 1 48 ? 1.998 12.313 0.639 1.00 0.00 150 VAL A CA 4
ATOM 4952 C C . VAL A 1 48 ? 3.147 11.819 1.510 1.00 0.00 150 VAL A C 4
ATOM 4953 O O . VAL A 1 48 ? 2.971 10.931 2.344 1.00 0.00 150 VAL A O 4
ATOM 4966 N N . TYR A 1 49 ? 4.325 12.399 1.310 1.00 0.00 151 TYR A N 4
ATOM 4967 C CA . TYR A 1 49 ? 5.506 12.017 2.075 1.00 0.00 151 TYR A CA 4
ATOM 4968 C C . TYR A 1 49 ? 5.876 13.100 3.084 1.00 0.00 151 TYR A C 4
ATOM 4969 O O . TYR A 1 49 ? 5.826 14.291 2.778 1.00 0.00 151 TYR A O 4
ATOM 4987 N N . ASP A 1 50 ? 6.247 12.676 4.287 1.00 0.00 152 ASP A N 4
ATOM 4988 C CA . ASP A 1 50 ? 6.628 13.608 5.342 1.00 0.00 152 ASP A CA 4
ATOM 4989 C C . ASP A 1 50 ? 7.801 14.479 4.901 1.00 0.00 152 ASP A C 4
ATOM 4990 O O . ASP A 1 50 ? 8.704 14.013 4.206 1.00 0.00 152 ASP A O 4
ATOM 4999 N N . GLN A 1 51 ? 7.779 15.743 5.308 1.00 0.00 153 GLN A N 4
ATOM 5000 C CA . GLN A 1 51 ? 8.840 16.678 4.953 1.00 0.00 153 GLN A CA 4
ATOM 5001 C C . GLN A 1 51 ? 10.118 16.369 5.725 1.00 0.00 153 GLN A C 4
ATOM 5002 O O . GLN A 1 51 ? 11.213 16.388 5.163 1.00 0.00 153 GLN A O 4
ATOM 5016 N N . GLN A 1 52 ? 9.971 16.086 7.016 1.00 0.00 154 GLN A N 4
ATOM 5017 C CA . GLN A 1 52 ? 11.115 15.775 7.864 1.00 0.00 154 GLN A CA 4
ATOM 5018 C C . GLN A 1 52 ? 11.528 14.315 7.707 1.00 0.00 154 GLN A C 4
ATOM 5019 O O . GLN A 1 52 ? 12.658 14.018 7.321 1.00 0.00 154 GLN A O 4
ATOM 5033 N N . SER A 1 53 ? 10.604 13.408 8.009 1.00 0.00 155 SER A N 4
ATOM 5034 C CA . SER A 1 53 ? 10.874 11.978 7.905 1.00 0.00 155 SER A CA 4
ATOM 5035 C C . SER A 1 53 ? 10.881 11.532 6.446 1.00 0.00 155 SER A C 4
ATOM 5036 O O . SER A 1 53 ? 10.250 12.154 5.592 1.00 0.00 155 SER A O 4
ATOM 5044 N N . ARG A 1 54 ? 11.599 10.449 6.169 1.00 0.00 156 ARG A N 4
ATOM 5045 C CA . ARG A 1 54 ? 11.691 9.918 4.814 1.00 0.00 156 ARG A CA 4
ATOM 5046 C C . ARG A 1 54 ? 10.448 9.104 4.465 1.00 0.00 156 ARG A C 4
ATOM 5047 O O . ARG A 1 54 ? 9.929 9.192 3.352 1.00 0.00 156 ARG A O 4
ATOM 5068 N N . ARG A 1 55 ? 9.978 8.312 5.422 1.00 0.00 157 ARG A N 4
ATOM 5069 C CA . ARG A 1 55 ? 8.798 7.481 5.215 1.00 0.00 157 ARG A CA 4
ATOM 5070 C C . ARG A 1 55 ? 7.593 8.334 4.828 1.00 0.00 157 ARG A C 4
ATOM 5071 O O . ARG A 1 55 ? 7.577 9.543 5.058 1.00 0.00 157 ARG A O 4
ATOM 5092 N N . SER A 1 56 ? 6.587 7.695 4.240 1.00 0.00 158 SER A N 4
ATOM 5093 C CA . SER A 1 56 ? 5.380 8.396 3.817 1.00 0.00 158 SER A CA 4
ATOM 5094 C C . SER A 1 56 ? 4.589 8.891 5.024 1.00 0.00 158 SER A C 4
ATOM 5095 O O . SER A 1 56 ? 4.676 8.324 6.113 1.00 0.00 158 SER A O 4
ATOM 5103 N N . ARG A 1 57 ? 3.817 9.954 4.822 1.00 0.00 159 ARG A N 4
ATOM 5104 C CA . ARG A 1 57 ? 3.011 10.528 5.893 1.00 0.00 159 ARG A CA 4
ATOM 5105 C C . ARG A 1 57 ? 1.947 9.540 6.362 1.00 0.00 159 ARG A C 4
ATOM 5106 O O . ARG A 1 57 ? 1.738 9.360 7.561 1.00 0.00 159 ARG A O 4
ATOM 5127 N N . GLY A 1 58 ? 1.277 8.903 5.407 1.00 0.00 160 GLY A N 4
ATOM 5128 C CA . GLY A 1 58 ? 0.242 7.942 5.742 1.00 0.00 160 GLY A CA 4
ATOM 5129 C C . GLY A 1 58 ? -0.961 8.042 4.825 1.00 0.00 160 GLY A C 4
ATOM 5130 O O . GLY A 1 58 ? -1.654 7.052 4.587 1.00 0.00 160 GLY A O 4
ATOM 5134 N N . PHE A 1 59 ? -1.213 9.241 4.311 1.00 0.00 161 PHE A N 4
ATOM 5135 C CA . PHE A 1 59 ? -2.342 9.468 3.417 1.00 0.00 161 PHE A CA 4
ATOM 5136 C C . PHE A 1 59 ? -1.874 9.597 1.970 1.00 0.00 161 PHE A C 4
ATOM 5137 O O . PHE A 1 59 ? -0.784 10.101 1.702 1.00 0.00 161 PHE A O 4
ATOM 5154 N N . ALA A 1 60 ? -2.707 9.137 1.042 1.00 0.00 162 ALA A N 4
ATOM 5155 C CA . ALA A 1 60 ? -2.380 9.202 -0.377 1.00 0.00 162 ALA A CA 4
ATOM 5156 C C . ALA A 1 60 ? -3.643 9.238 -1.230 1.00 0.00 162 ALA A C 4
ATOM 5157 O O . ALA A 1 60 ? -4.633 8.575 -0.920 1.00 0.00 162 ALA A O 4
ATOM 5164 N N . PHE A 1 61 ? -3.603 10.017 -2.306 1.00 0.00 163 PHE A N 4
ATOM 5165 C CA . PHE A 1 61 ? -4.746 10.140 -3.204 1.00 0.00 163 PHE A CA 4
ATOM 5166 C C . PHE A 1 61 ? -4.591 9.221 -4.412 1.00 0.00 163 PHE A C 4
ATOM 5167 O O . PHE A 1 61 ? -3.516 9.134 -5.006 1.00 0.00 163 PHE A O 4
ATOM 5184 N N . VAL A 1 62 ? -5.672 8.535 -4.769 1.00 0.00 164 VAL A N 4
ATOM 5185 C CA . VAL A 1 62 ? -5.657 7.622 -5.905 1.00 0.00 164 VAL A CA 4
ATOM 5186 C C . VAL A 1 62 ? -6.706 8.016 -6.940 1.00 0.00 164 VAL A C 4
ATOM 5187 O O . VAL A 1 62 ? -7.907 7.902 -6.697 1.00 0.00 164 VAL A O 4
ATOM 5200 N N . TYR A 1 63 ? -6.243 8.480 -8.095 1.00 0.00 165 TYR A N 4
ATOM 5201 C CA . TYR A 1 63 ? -7.140 8.893 -9.168 1.00 0.00 165 TYR A CA 4
ATOM 5202 C C . TYR A 1 63 ? -7.595 7.692 -9.991 1.00 0.00 165 TYR A C 4
ATOM 5203 O O . TYR A 1 63 ? -6.991 6.621 -9.933 1.00 0.00 165 TYR A O 4
ATOM 5221 N N . PHE A 1 64 ? -8.663 7.879 -10.759 1.00 0.00 166 PHE A N 4
ATOM 5222 C CA . PHE A 1 64 ? -9.200 6.812 -11.595 1.00 0.00 166 PHE A CA 4
ATOM 5223 C C . PHE A 1 64 ? -9.946 7.386 -12.797 1.00 0.00 166 PHE A C 4
ATOM 5224 O O . PHE A 1 64 ? -10.682 8.364 -12.673 1.00 0.00 166 PHE A O 4
ATOM 5241 N N . GLU A 1 65 ? -9.747 6.769 -13.958 1.00 0.00 167 GLU A N 4
ATOM 5242 C CA . GLU A 1 65 ? -10.399 7.220 -15.182 1.00 0.00 167 GLU A CA 4
ATOM 5243 C C . GLU A 1 65 ? -11.847 7.619 -14.912 1.00 0.00 167 GLU A C 4
ATOM 5244 O O . GLU A 1 65 ? -12.236 8.767 -15.123 1.00 0.00 167 GLU A O 4
ATOM 5256 N N . ASN A 1 66 ? -12.641 6.661 -14.443 1.00 0.00 168 ASN A N 4
ATOM 5257 C CA . ASN A 1 66 ? -14.047 6.911 -14.145 1.00 0.00 168 ASN A CA 4
ATOM 5258 C C . ASN A 1 66 ? -14.418 6.359 -12.773 1.00 0.00 168 ASN A C 4
ATOM 5259 O O . ASN A 1 66 ? -13.800 5.413 -12.284 1.00 0.00 168 ASN A O 4
ATOM 5270 N N . VAL A 1 67 ? -15.434 6.956 -12.155 1.00 0.00 169 VAL A N 4
ATOM 5271 C CA . VAL A 1 67 ? -15.889 6.523 -10.840 1.00 0.00 169 VAL A CA 4
ATOM 5272 C C . VAL A 1 67 ? -15.885 5.002 -10.730 1.00 0.00 169 VAL A C 4
ATOM 5273 O O . VAL A 1 67 ? -15.364 4.441 -9.765 1.00 0.00 169 VAL A O 4
ATOM 5286 N N . ASP A 1 68 ? -16.468 4.341 -11.723 1.00 0.00 170 ASP A N 4
ATOM 5287 C CA . ASP A 1 68 ? -16.530 2.884 -11.739 1.00 0.00 170 ASP A CA 4
ATOM 5288 C C . ASP A 1 68 ? -15.151 2.279 -11.493 1.00 0.00 170 ASP A C 4
ATOM 5289 O O . ASP A 1 68 ? -14.968 1.483 -10.572 1.00 0.00 170 ASP A O 4
ATOM 5298 N N . ASP A 1 69 ? -14.187 2.660 -12.322 1.00 0.00 171 ASP A N 4
ATOM 5299 C CA . ASP A 1 69 ? -12.824 2.155 -12.195 1.00 0.00 171 ASP A CA 4
ATOM 5300 C C . ASP A 1 69 ? -12.345 2.243 -10.749 1.00 0.00 171 ASP A C 4
ATOM 5301 O O . ASP A 1 69 ? -11.572 1.404 -10.289 1.00 0.00 171 ASP A O 4
ATOM 5310 N N . ALA A 1 70 ? -12.810 3.265 -10.038 1.00 0.00 172 ALA A N 4
ATOM 5311 C CA . ALA A 1 70 ? -12.430 3.462 -8.645 1.00 0.00 172 ALA A CA 4
ATOM 5312 C C . ALA A 1 70 ? -13.273 2.593 -7.718 1.00 0.00 172 ALA A C 4
ATOM 5313 O O . ALA A 1 70 ? -12.780 2.074 -6.716 1.00 0.00 172 ALA A O 4
ATOM 5320 N N . LYS A 1 71 ? -14.549 2.439 -8.057 1.00 0.00 173 LYS A N 4
ATOM 5321 C CA . LYS A 1 71 ? -15.462 1.632 -7.256 1.00 0.00 173 LYS A CA 4
ATOM 5322 C C . LYS A 1 71 ? -14.815 0.309 -6.861 1.00 0.00 173 LYS A C 4
ATOM 5323 O O . LYS A 1 71 ? -14.737 -0.025 -5.679 1.00 0.00 173 LYS A O 4
ATOM 5342 N N . GLU A 1 72 ? -14.351 -0.439 -7.857 1.00 0.00 174 GLU A N 4
ATOM 5343 C CA . GLU A 1 72 ? -13.710 -1.726 -7.611 1.00 0.00 174 GLU A CA 4
ATOM 5344 C C . GLU A 1 72 ? -12.838 -1.669 -6.361 1.00 0.00 174 GLU A C 4
ATOM 5345 O O . GLU A 1 72 ? -12.855 -2.584 -5.538 1.00 0.00 174 GLU A O 4
ATOM 5357 N N . ALA A 1 73 ? -12.077 -0.588 -6.226 1.00 0.00 175 ALA A N 4
ATOM 5358 C CA . ALA A 1 73 ? -11.199 -0.411 -5.076 1.00 0.00 175 ALA A CA 4
ATOM 5359 C C . ALA A 1 73 ? -12.004 -0.193 -3.799 1.00 0.00 175 ALA A C 4
ATOM 5360 O O . ALA A 1 73 ? -11.912 -0.977 -2.854 1.00 0.00 175 ALA A O 4
ATOM 5367 N N . LYS A 1 74 ? -12.792 0.876 -3.777 1.00 0.00 176 LYS A N 4
ATOM 5368 C CA . LYS A 1 74 ? -13.614 1.197 -2.616 1.00 0.00 176 LYS A CA 4
ATOM 5369 C C . LYS A 1 74 ? -14.112 -0.073 -1.934 1.00 0.00 176 LYS A C 4
ATOM 5370 O O . LYS A 1 74 ? -14.258 -0.115 -0.713 1.00 0.00 176 LYS A O 4
ATOM 5389 N N . GLU A 1 75 ? -14.368 -1.106 -2.730 1.00 0.00 177 GLU A N 4
ATOM 5390 C CA . GLU A 1 75 ? -14.849 -2.377 -2.201 1.00 0.00 177 GLU A CA 4
ATOM 5391 C C . GLU A 1 75 ? -13.683 -3.263 -1.773 1.00 0.00 177 GLU A C 4
ATOM 5392 O O . GLU A 1 75 ? -13.673 -3.801 -0.665 1.00 0.00 177 GLU A O 4
ATOM 5404 N N . ARG A 1 76 ? -12.703 -3.411 -2.658 1.00 0.00 178 ARG A N 4
ATOM 5405 C CA . ARG A 1 76 ? -11.533 -4.233 -2.373 1.00 0.00 178 ARG A CA 4
ATOM 5406 C C . ARG A 1 76 ? -10.389 -3.381 -1.830 1.00 0.00 178 ARG A C 4
ATOM 5407 O O . ARG A 1 76 ? -9.219 -3.653 -2.098 1.00 0.00 178 ARG A O 4
ATOM 5428 N N . ALA A 1 77 ? -10.737 -2.350 -1.067 1.00 0.00 179 ALA A N 4
ATOM 5429 C CA . ALA A 1 77 ? -9.739 -1.460 -0.486 1.00 0.00 179 ALA A CA 4
ATOM 5430 C C . ALA A 1 77 ? -10.023 -1.207 0.991 1.00 0.00 179 ALA A C 4
ATOM 5431 O O . ALA A 1 77 ? -9.180 -1.465 1.848 1.00 0.00 179 ALA A O 4
ATOM 5438 N N . ASN A 1 78 ? -11.217 -0.699 1.281 1.00 0.00 180 ASN A N 4
ATOM 5439 C CA . ASN A 1 78 ? -11.612 -0.410 2.655 1.00 0.00 180 ASN A CA 4
ATOM 5440 C C . ASN A 1 78 ? -11.069 -1.468 3.610 1.00 0.00 180 ASN A C 4
ATOM 5441 O O . ASN A 1 78 ? -11.235 -2.666 3.386 1.00 0.00 180 ASN A O 4
ATOM 5452 N N . GLY A 1 79 ? -10.419 -1.015 4.679 1.00 0.00 181 GLY A N 4
ATOM 5453 C CA . GLY A 1 79 ? -9.862 -1.935 5.653 1.00 0.00 181 GLY A CA 4
ATOM 5454 C C . GLY A 1 79 ? -9.340 -3.208 5.017 1.00 0.00 181 GLY A C 4
ATOM 5455 O O . GLY A 1 79 ? -9.848 -4.297 5.283 1.00 0.00 181 GLY A O 4
ATOM 5459 N N . MET A 1 80 ? -8.323 -3.071 4.172 1.00 0.00 182 MET A N 4
ATOM 5460 C CA . MET A 1 80 ? -7.733 -4.220 3.495 1.00 0.00 182 MET A CA 4
ATOM 5461 C C . MET A 1 80 ? -6.279 -4.411 3.915 1.00 0.00 182 MET A C 4
ATOM 5462 O O . MET A 1 80 ? -5.550 -3.440 4.116 1.00 0.00 182 MET A O 4
ATOM 5476 N N . GLU A 1 81 ? -5.865 -5.667 4.046 1.00 0.00 183 GLU A N 4
ATOM 5477 C CA . GLU A 1 81 ? -4.498 -5.983 4.444 1.00 0.00 183 GLU A CA 4
ATOM 5478 C C . GLU A 1 81 ? -3.512 -5.616 3.339 1.00 0.00 183 GLU A C 4
ATOM 5479 O O . GLU A 1 81 ? -3.712 -5.960 2.173 1.00 0.00 183 GLU A O 4
ATOM 5491 N N . LEU A 1 82 ? -2.446 -4.917 3.713 1.00 0.00 184 LEU A N 4
ATOM 5492 C CA . LEU A 1 82 ? -1.428 -4.502 2.755 1.00 0.00 184 LEU A CA 4
ATOM 5493 C C . LEU A 1 82 ? -0.035 -4.581 3.372 1.00 0.00 184 LEU A C 4
ATOM 5494 O O . LEU A 1 82 ? 0.331 -3.756 4.210 1.00 0.00 184 LEU A O 4
ATOM 5510 N N . ASP A 1 83 ? 0.737 -5.577 2.952 1.00 0.00 185 ASP A N 4
ATOM 5511 C CA . ASP A 1 83 ? 2.091 -5.762 3.461 1.00 0.00 185 ASP A CA 4
ATOM 5512 C C . ASP A 1 83 ? 2.089 -5.877 4.982 1.00 0.00 185 ASP A C 4
ATOM 5513 O O . ASP A 1 83 ? 2.977 -5.357 5.656 1.00 0.00 185 ASP A O 4
ATOM 5522 N N . GLY A 1 84 ? 1.083 -6.563 5.517 1.00 0.00 186 GLY A N 4
ATOM 5523 C CA . GLY A 1 84 ? 0.983 -6.734 6.955 1.00 0.00 186 GLY A CA 4
ATOM 5524 C C . GLY A 1 84 ? 0.147 -5.653 7.610 1.00 0.00 186 GLY A C 4
ATOM 5525 O O . GLY A 1 84 ? -0.517 -5.897 8.617 1.00 0.00 186 GLY A O 4
ATOM 5529 N N . ARG A 1 85 ? 0.180 -4.453 7.039 1.00 0.00 187 ARG A N 4
ATOM 5530 C CA . ARG A 1 85 ? -0.578 -3.330 7.576 1.00 0.00 187 ARG A CA 4
ATOM 5531 C C . ARG A 1 85 ? -1.849 -3.095 6.765 1.00 0.00 187 ARG A C 4
ATOM 5532 O O . ARG A 1 85 ? -1.814 -3.054 5.535 1.00 0.00 187 ARG A O 4
ATOM 5553 N N . ARG A 1 86 ? -2.970 -2.941 7.462 1.00 0.00 188 ARG A N 4
ATOM 5554 C CA . ARG A 1 86 ? -4.252 -2.712 6.807 1.00 0.00 188 ARG A CA 4
ATOM 5555 C C . ARG A 1 86 ? -4.413 -1.243 6.425 1.00 0.00 188 ARG A C 4
ATOM 5556 O O . ARG A 1 86 ? -3.852 -0.359 7.073 1.00 0.00 188 ARG A O 4
ATOM 5577 N N . ILE A 1 87 ? -5.180 -0.992 5.369 1.00 0.00 189 ILE A N 4
ATOM 5578 C CA . ILE A 1 87 ? -5.414 0.369 4.902 1.00 0.00 189 ILE A CA 4
ATOM 5579 C C . ILE A 1 87 ? -6.902 0.704 4.908 1.00 0.00 189 ILE A C 4
ATOM 5580 O O . ILE A 1 87 ? -7.749 -0.189 4.923 1.00 0.00 189 ILE A O 4
ATOM 5596 N N . ARG A 1 88 ? -7.212 1.996 4.895 1.00 0.00 190 ARG A N 4
ATOM 5597 C CA . ARG A 1 88 ? -8.597 2.449 4.898 1.00 0.00 190 ARG A CA 4
ATOM 5598 C C . ARG A 1 88 ? -8.916 3.232 3.628 1.00 0.00 190 ARG A C 4
ATOM 5599 O O . ARG A 1 88 ? -8.015 3.666 2.910 1.00 0.00 190 ARG A O 4
ATOM 5620 N N . VAL A 1 89 ? -10.206 3.407 3.355 1.00 0.00 191 VAL A N 4
ATOM 5621 C CA . VAL A 1 89 ? -10.644 4.137 2.172 1.00 0.00 191 VAL A CA 4
ATOM 5622 C C . VAL A 1 89 ? -11.630 5.240 2.540 1.00 0.00 191 VAL A C 4
ATOM 5623 O O . VAL A 1 89 ? -12.479 5.062 3.414 1.00 0.00 191 VAL A O 4
ATOM 5636 N N . SER A 1 90 ? -11.511 6.381 1.869 1.00 0.00 192 SER A N 4
ATOM 5637 C CA . SER A 1 90 ? -12.389 7.516 2.128 1.00 0.00 192 SER A CA 4
ATOM 5638 C C . SER A 1 90 ? -12.767 8.218 0.827 1.00 0.00 192 SER A C 4
ATOM 5639 O O . SER A 1 90 ? -11.969 8.294 -0.105 1.00 0.00 192 SER A O 4
ATOM 5647 N N . GLY A 1 91 ? -13.993 8.730 0.773 1.00 0.00 193 GLY A N 4
ATOM 5648 C CA . GL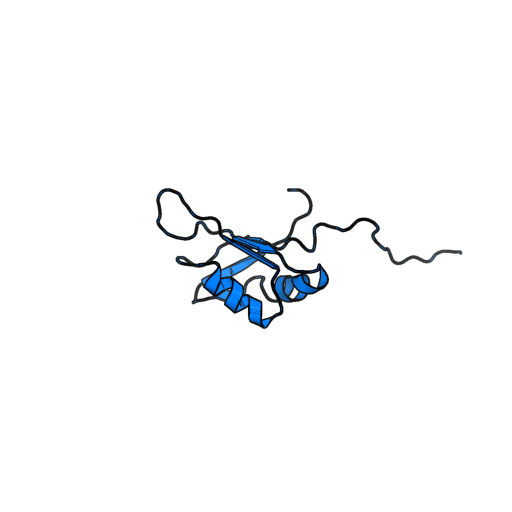Y A 1 91 ? -14.458 9.419 -0.416 1.00 0.00 193 GLY A CA 4
ATOM 5649 C C . GLY A 1 91 ? -15.011 10.797 -0.110 1.00 0.00 193 GLY A C 4
ATOM 5650 O O . GLY A 1 91 ? -14.664 11.419 0.894 1.00 0.00 193 GLY A O 4
ATOM 5654 N N . PRO A 1 92 ? -15.893 11.294 -0.990 1.00 0.00 194 PRO A N 4
ATOM 5655 C CA . PRO A 1 92 ? -16.513 12.612 -0.830 1.00 0.00 194 PRO A CA 4
ATOM 5656 C C . PRO A 1 92 ? -17.501 12.651 0.331 1.00 0.00 194 PRO A C 4
ATOM 5657 O O . PRO A 1 92 ? -18.117 13.682 0.600 1.00 0.00 194 PRO A O 4
ATOM 5668 N N . SER A 1 93 ? -17.648 11.521 1.016 1.00 0.00 195 SER A N 4
ATOM 5669 C CA . SER A 1 93 ? -18.564 11.426 2.146 1.00 0.00 195 SER A CA 4
ATOM 5670 C C . SER A 1 93 ? -18.588 12.730 2.937 1.00 0.00 195 SER A C 4
ATOM 5671 O O . SER A 1 93 ? -19.653 13.219 3.316 1.00 0.00 195 SER A O 4
ATOM 5679 N N . SER A 1 94 ? -17.407 13.288 3.183 1.00 0.00 196 SER A N 4
ATOM 5680 C CA . SER A 1 94 ? -17.292 14.534 3.932 1.00 0.00 196 SER A CA 4
ATOM 5681 C C . SER A 1 94 ? -17.577 15.735 3.036 1.00 0.00 196 SER A C 4
ATOM 5682 O O . SER A 1 94 ? -16.703 16.199 2.305 1.00 0.00 196 SER A O 4
ATOM 5690 N N . GLY A 1 95 ? -18.807 16.235 3.100 1.00 0.00 197 GLY A N 4
ATOM 5691 C CA . GLY A 1 95 ? -19.187 17.378 2.290 1.00 0.00 197 GLY A CA 4
ATOM 5692 C C . GLY A 1 95 ? -20.146 18.305 3.010 1.00 0.00 197 GLY A C 4
ATOM 5693 O O . GLY A 1 95 ? -20.471 19.382 2.510 1.00 0.00 197 GLY A O 4
ATOM 5697 N N . GLY A 1 1 ? -16.965 24.449 7.033 1.00 0.00 103 GLY A N 5
ATOM 5698 C CA . GLY A 1 1 ? -15.730 24.319 7.784 1.00 0.00 103 GLY A CA 5
ATOM 5699 C C . GLY A 1 1 ? -14.505 24.615 6.943 1.00 0.00 103 GLY A C 5
ATOM 5700 O O . GLY A 1 1 ? -14.564 25.413 6.008 1.00 0.00 103 GLY A O 5
ATOM 5704 N N . SER A 1 2 ? -13.390 23.971 7.276 1.00 0.00 104 SER A N 5
ATOM 5705 C CA . SER A 1 2 ? -12.144 24.174 6.547 1.00 0.00 104 SER A CA 5
ATOM 5706 C C . SER A 1 2 ? -12.056 23.234 5.349 1.00 0.00 104 SER A C 5
ATOM 5707 O O . SER A 1 2 ? -12.272 22.028 5.474 1.00 0.00 104 SER A O 5
ATOM 5715 N N . SER A 1 3 ? -11.737 23.794 4.186 1.00 0.00 105 SER A N 5
ATOM 5716 C CA . SER A 1 3 ? -11.623 23.008 2.964 1.00 0.00 105 SER A CA 5
ATOM 5717 C C . SER A 1 3 ? -10.160 22.795 2.588 1.00 0.00 105 SER A C 5
ATOM 5718 O O . SER A 1 3 ? -9.576 23.587 1.850 1.00 0.00 105 SER A O 5
ATOM 5726 N N . GLY A 1 4 ? -9.574 21.718 3.103 1.00 0.00 106 GLY A N 5
ATOM 5727 C CA . GLY A 1 4 ? -8.184 21.420 2.812 1.00 0.00 106 GLY A CA 5
ATOM 5728 C C . GLY A 1 4 ? -7.903 21.365 1.323 1.00 0.00 106 GLY A C 5
ATOM 5729 O O . GLY A 1 4 ? -7.609 22.387 0.702 1.00 0.00 106 GLY A O 5
ATOM 5733 N N . SER A 1 5 ? -7.990 20.170 0.749 1.00 0.00 107 SER A N 5
ATOM 5734 C CA . SER A 1 5 ? -7.737 19.985 -0.675 1.00 0.00 107 SER A CA 5
ATOM 5735 C C . SER A 1 5 ? -8.977 19.444 -1.381 1.00 0.00 107 SER A C 5
ATOM 5736 O O . SER A 1 5 ? -9.236 18.241 -1.370 1.00 0.00 107 SER A O 5
ATOM 5744 N N . SER A 1 6 ? -9.740 20.343 -1.995 1.00 0.00 108 SER A N 5
ATOM 5745 C CA . SER A 1 6 ? -10.955 19.958 -2.704 1.00 0.00 108 SER A CA 5
ATOM 5746 C C . SER A 1 6 ? -11.132 20.791 -3.970 1.00 0.00 108 SER A C 5
ATOM 5747 O O . SER A 1 6 ? -10.593 21.891 -4.083 1.00 0.00 108 SER A O 5
ATOM 5755 N N . GLY A 1 7 ? -11.893 20.257 -4.920 1.00 0.00 109 GLY A N 5
ATOM 5756 C CA . GLY A 1 7 ? -12.129 20.963 -6.166 1.00 0.00 109 GLY A CA 5
ATOM 5757 C C . GLY A 1 7 ? -12.915 22.243 -5.967 1.00 0.00 109 GLY A C 5
ATOM 5758 O O . GLY A 1 7 ? -12.505 23.119 -5.207 1.00 0.00 109 GLY A O 5
ATOM 5762 N N . ASN A 1 8 ? -14.049 22.352 -6.653 1.00 0.00 110 ASN A N 5
ATOM 5763 C CA . ASN A 1 8 ? -14.894 23.536 -6.549 1.00 0.00 110 ASN A CA 5
ATOM 5764 C C . ASN A 1 8 ? -15.767 23.474 -5.300 1.00 0.00 110 ASN A C 5
ATOM 5765 O O . ASN A 1 8 ? -16.108 22.391 -4.822 1.00 0.00 110 ASN A O 5
ATOM 5776 N N . ARG A 1 9 ? -16.127 24.641 -4.777 1.00 0.00 111 ARG A N 5
ATOM 5777 C CA . ARG A 1 9 ? -16.960 24.719 -3.583 1.00 0.00 111 ARG A CA 5
ATOM 5778 C C . ARG A 1 9 ? -18.441 24.737 -3.953 1.00 0.00 111 ARG A C 5
ATOM 5779 O O . ARG A 1 9 ? -19.250 24.035 -3.350 1.00 0.00 111 ARG A O 5
ATOM 5800 N N . ALA A 1 10 ? -18.786 25.546 -4.950 1.00 0.00 112 ALA A N 5
ATOM 5801 C CA . ALA A 1 10 ? -20.168 25.655 -5.402 1.00 0.00 112 ALA A CA 5
ATOM 5802 C C . ALA A 1 10 ? -20.419 24.768 -6.617 1.00 0.00 112 ALA A C 5
ATOM 5803 O O . ALA A 1 10 ? -21.077 25.179 -7.571 1.00 0.00 112 ALA A O 5
ATOM 5810 N N . ASN A 1 11 ? -19.890 23.550 -6.574 1.00 0.00 113 ASN A N 5
ATOM 5811 C CA . ASN A 1 11 ? -20.056 22.605 -7.673 1.00 0.00 113 ASN A CA 5
ATOM 5812 C C . ASN A 1 11 ? -19.878 21.170 -7.188 1.00 0.00 113 ASN A C 5
ATOM 5813 O O . ASN A 1 11 ? -19.048 20.877 -6.327 1.00 0.00 113 ASN A O 5
ATOM 5824 N N . PRO A 1 12 ? -20.676 20.251 -7.752 1.00 0.00 114 PRO A N 5
ATOM 5825 C CA . PRO A 1 12 ? -20.625 18.831 -7.394 1.00 0.00 114 PRO A CA 5
ATOM 5826 C C . PRO A 1 12 ? -19.345 18.157 -7.876 1.00 0.00 114 PRO A C 5
ATOM 5827 O O . PRO A 1 12 ? -18.653 18.673 -8.753 1.00 0.00 114 PRO A O 5
ATOM 5838 N N . ASP A 1 13 ? -19.036 17.002 -7.297 1.00 0.00 115 ASP A N 5
ATOM 5839 C CA . ASP A 1 13 ? -17.839 16.257 -7.668 1.00 0.00 115 ASP A CA 5
ATOM 5840 C C . ASP A 1 13 ? -18.200 15.020 -8.485 1.00 0.00 115 ASP A C 5
ATOM 5841 O O . ASP A 1 13 ? -19.296 14.471 -8.373 1.00 0.00 115 ASP A O 5
ATOM 5850 N N . PRO A 1 14 ? -17.259 14.572 -9.329 1.00 0.00 116 PRO A N 5
ATOM 5851 C CA . PRO A 1 14 ? -17.455 13.396 -10.182 1.00 0.00 116 PRO A CA 5
ATOM 5852 C C . PRO A 1 14 ? -17.495 12.099 -9.381 1.00 0.00 116 PRO A C 5
ATOM 5853 O O . PRO A 1 14 ? -17.606 11.012 -9.947 1.00 0.00 116 PRO A O 5
ATOM 5864 N N . ASN A 1 15 ? -17.403 12.221 -8.061 1.00 0.00 117 ASN A N 5
ATOM 5865 C CA . ASN A 1 15 ? -17.429 11.057 -7.182 1.00 0.00 117 ASN A CA 5
ATOM 5866 C C . ASN A 1 15 ? -16.570 9.930 -7.748 1.00 0.00 117 ASN A C 5
ATOM 5867 O O . ASN A 1 15 ? -16.932 8.756 -7.660 1.00 0.00 117 ASN A O 5
ATOM 5878 N N . CYS A 1 16 ? -15.431 10.295 -8.326 1.00 0.00 118 CYS A N 5
ATOM 5879 C CA . CYS A 1 16 ? -14.520 9.314 -8.906 1.00 0.00 118 CYS A CA 5
ATOM 5880 C C . CYS A 1 16 ? -13.214 9.255 -8.122 1.00 0.00 118 CYS A C 5
ATOM 5881 O O . CYS A 1 16 ? -12.655 8.179 -7.906 1.00 0.00 118 CYS A O 5
ATOM 5889 N N . CYS A 1 17 ? -12.731 10.418 -7.699 1.00 0.00 119 CYS A N 5
ATOM 5890 C CA . CYS A 1 17 ? -11.488 10.500 -6.940 1.00 0.00 119 CYS A CA 5
ATOM 5891 C C . CYS A 1 17 ? -11.523 9.564 -5.736 1.00 0.00 119 CYS A C 5
ATOM 5892 O O . CYS A 1 17 ? -12.568 9.381 -5.109 1.00 0.00 119 CYS A O 5
ATOM 5900 N N . LEU A 1 18 ? -10.377 8.972 -5.419 1.00 0.00 120 LEU A N 5
ATOM 5901 C CA . LEU A 1 18 ? -10.277 8.053 -4.291 1.00 0.00 120 LEU A CA 5
ATOM 5902 C C . LEU A 1 18 ? -9.045 8.361 -3.446 1.00 0.00 120 LEU A C 5
ATOM 5903 O O . LEU A 1 18 ? -7.956 8.579 -3.974 1.00 0.00 120 LEU A O 5
ATOM 5919 N N . GLY A 1 19 ? -9.226 8.375 -2.128 1.00 0.00 121 GLY A N 5
ATOM 5920 C CA . GLY A 1 19 ? -8.121 8.656 -1.231 1.00 0.00 121 GLY A CA 5
ATOM 5921 C C . GLY A 1 19 ? -7.980 7.611 -0.141 1.00 0.00 121 GLY A C 5
ATOM 5922 O O . GLY A 1 19 ? -8.894 7.410 0.659 1.00 0.00 121 GLY A O 5
ATOM 5926 N N . VAL A 1 20 ? -6.832 6.942 -0.110 1.00 0.00 122 VAL A N 5
ATOM 5927 C CA . VAL A 1 20 ? -6.574 5.912 0.889 1.00 0.00 122 VAL A CA 5
ATOM 5928 C C . VAL A 1 20 ? -5.941 6.507 2.141 1.00 0.00 122 VAL A C 5
ATOM 5929 O O . VAL A 1 20 ? -5.109 7.410 2.060 1.00 0.00 122 VAL A O 5
ATOM 5942 N N . PHE A 1 21 ? -6.340 5.994 3.300 1.00 0.00 123 PHE A N 5
ATOM 5943 C CA . PHE A 1 21 ? -5.813 6.475 4.572 1.00 0.00 123 PHE A CA 5
ATOM 5944 C C . PHE A 1 21 ? -5.138 5.344 5.343 1.00 0.00 123 PHE A C 5
ATOM 5945 O O . PHE A 1 21 ? -5.222 4.179 4.958 1.00 0.00 123 PHE A O 5
ATOM 5962 N N . GLY A 1 22 ? -4.469 5.698 6.436 1.00 0.00 124 GLY A N 5
ATOM 5963 C CA . GLY A 1 22 ? -3.789 4.703 7.245 1.00 0.00 124 GLY A CA 5
ATOM 5964 C C . GLY A 1 22 ? -2.960 3.746 6.411 1.00 0.00 124 GLY A C 5
ATOM 5965 O O . GLY A 1 22 ? -3.259 2.553 6.342 1.00 0.00 124 GLY A O 5
ATOM 5969 N N . LEU A 1 23 ? -1.918 4.269 5.774 1.00 0.00 125 LEU A N 5
ATOM 5970 C CA . LEU A 1 23 ? -1.044 3.453 4.939 1.00 0.00 125 LEU A CA 5
ATOM 5971 C C . LEU A 1 23 ? 0.226 3.069 5.692 1.00 0.00 125 LEU A C 5
ATOM 5972 O O . LEU A 1 23 ? 0.657 3.775 6.603 1.00 0.00 125 LEU A O 5
ATOM 5988 N N . SER A 1 24 ? 0.822 1.946 5.303 1.00 0.00 126 SER A N 5
ATOM 5989 C CA . SER A 1 24 ? 2.042 1.467 5.942 1.00 0.00 126 SER A CA 5
ATOM 5990 C C . SER A 1 24 ? 3.064 2.592 6.073 1.00 0.00 126 SER A C 5
ATOM 5991 O O . SER A 1 24 ? 3.097 3.515 5.258 1.00 0.00 126 SER A O 5
ATOM 5999 N N . LEU A 1 25 ? 3.896 2.509 7.105 1.00 0.00 127 LEU A N 5
ATOM 6000 C CA . LEU A 1 25 ? 4.921 3.519 7.345 1.00 0.00 127 LEU A CA 5
ATOM 6001 C C . LEU A 1 25 ? 5.542 3.988 6.033 1.00 0.00 127 LEU A C 5
ATOM 6002 O O . LEU A 1 25 ? 5.616 5.186 5.763 1.00 0.00 127 LEU A O 5
ATOM 6018 N N . TYR A 1 26 ? 5.985 3.034 5.221 1.00 0.00 128 TYR A N 5
ATOM 6019 C CA . TYR A 1 26 ? 6.600 3.349 3.937 1.00 0.00 128 TYR A CA 5
ATOM 6020 C C . TYR A 1 26 ? 5.830 2.701 2.791 1.00 0.00 128 TYR A C 5
ATOM 6021 O O . TYR A 1 26 ? 5.833 1.479 2.637 1.00 0.00 128 TYR A O 5
ATOM 6039 N N . THR A 1 27 ? 5.171 3.529 1.987 1.00 0.00 129 THR A N 5
ATOM 6040 C CA . THR A 1 27 ? 4.396 3.038 0.854 1.00 0.00 129 THR A CA 5
ATOM 6041 C C . THR A 1 27 ? 4.644 3.884 -0.389 1.00 0.00 129 THR A C 5
ATOM 6042 O O . THR A 1 27 ? 4.310 5.069 -0.425 1.00 0.00 129 THR A O 5
ATOM 6053 N N . THR A 1 28 ? 5.231 3.269 -1.411 1.00 0.00 130 THR A N 5
ATOM 6054 C CA . THR A 1 28 ? 5.525 3.965 -2.657 1.00 0.00 130 THR A CA 5
ATOM 6055 C C . THR A 1 28 ? 4.337 3.910 -3.610 1.00 0.00 130 THR A C 5
ATOM 6056 O O . THR A 1 28 ? 3.461 3.056 -3.476 1.00 0.00 130 THR A O 5
ATOM 6067 N N . GLU A 1 29 ? 4.314 4.826 -4.574 1.00 0.00 131 GLU A N 5
ATOM 6068 C CA . GLU A 1 29 ? 3.232 4.881 -5.550 1.00 0.00 131 GLU A CA 5
ATOM 6069 C C . GLU A 1 29 ? 3.091 3.548 -6.281 1.00 0.00 131 GLU A C 5
ATOM 6070 O O . GLU A 1 29 ? 1.984 3.128 -6.618 1.00 0.00 131 GLU A O 5
ATOM 6082 N N . ARG A 1 30 ? 4.220 2.891 -6.522 1.00 0.00 132 ARG A N 5
ATOM 6083 C CA . ARG A 1 30 ? 4.224 1.608 -7.215 1.00 0.00 132 ARG A CA 5
ATOM 6084 C C . ARG A 1 30 ? 3.551 0.531 -6.368 1.00 0.00 132 ARG A C 5
ATOM 6085 O O . ARG A 1 30 ? 2.882 -0.359 -6.894 1.00 0.00 132 ARG A O 5
ATOM 6106 N N . ASP A 1 31 ? 3.734 0.618 -5.055 1.00 0.00 133 ASP A N 5
ATOM 6107 C CA . ASP A 1 31 ? 3.145 -0.348 -4.135 1.00 0.00 133 ASP A CA 5
ATOM 6108 C C . ASP A 1 31 ? 1.622 -0.287 -4.185 1.00 0.00 133 ASP A C 5
ATOM 6109 O O . ASP A 1 31 ? 0.950 -1.317 -4.243 1.00 0.00 133 ASP A O 5
ATOM 6118 N N . LEU A 1 32 ? 1.083 0.927 -4.161 1.00 0.00 134 LEU A N 5
ATOM 6119 C CA . LEU A 1 32 ? -0.362 1.124 -4.202 1.00 0.00 134 LEU A CA 5
ATOM 6120 C C . LEU A 1 32 ? -0.898 0.928 -5.616 1.00 0.00 134 LEU A C 5
ATOM 6121 O O . LEU A 1 32 ? -1.940 0.302 -5.815 1.00 0.00 134 LEU A O 5
ATOM 6137 N N . ARG A 1 33 ? -0.179 1.465 -6.596 1.00 0.00 135 ARG A N 5
ATOM 6138 C CA . ARG A 1 33 ? -0.581 1.348 -7.992 1.00 0.00 135 ARG A CA 5
ATOM 6139 C C . ARG A 1 33 ? -0.706 -0.116 -8.401 1.00 0.00 135 ARG A C 5
ATOM 6140 O O . ARG A 1 33 ? -1.695 -0.516 -9.016 1.00 0.00 135 ARG A O 5
ATOM 6161 N N . GLU A 1 34 ? 0.303 -0.910 -8.057 1.00 0.00 136 GLU A N 5
ATOM 6162 C CA . GLU A 1 34 ? 0.306 -2.330 -8.390 1.00 0.00 136 GLU A CA 5
ATOM 6163 C C . GLU A 1 34 ? -0.752 -3.079 -7.585 1.00 0.00 136 GLU A C 5
ATOM 6164 O O . GLU A 1 34 ? -1.419 -3.977 -8.100 1.00 0.00 136 GLU A O 5
ATOM 6176 N N . VAL A 1 35 ? -0.899 -2.704 -6.318 1.00 0.00 137 VAL A N 5
ATOM 6177 C CA . VAL A 1 35 ? -1.876 -3.340 -5.442 1.00 0.00 137 VAL A CA 5
ATOM 6178 C C . VAL A 1 35 ? -3.296 -3.125 -5.953 1.00 0.00 137 VAL A C 5
ATOM 6179 O O . VAL A 1 35 ? -4.137 -4.021 -5.874 1.00 0.00 137 VAL A O 5
ATOM 6192 N N . PHE A 1 36 ? -3.556 -1.933 -6.479 1.00 0.00 138 PHE A N 5
ATOM 6193 C CA . PHE A 1 36 ? -4.875 -1.600 -7.005 1.00 0.00 138 PHE A CA 5
ATOM 6194 C C . PHE A 1 36 ? -4.989 -1.991 -8.475 1.00 0.00 138 PHE A C 5
ATOM 6195 O O . PHE A 1 36 ? -6.075 -2.305 -8.962 1.00 0.00 138 PHE A O 5
ATOM 6212 N N . SER A 1 37 ? -3.860 -1.968 -9.177 1.00 0.00 139 SER A N 5
ATOM 6213 C CA . SER A 1 37 ? -3.834 -2.316 -10.593 1.00 0.00 139 SER A CA 5
ATOM 6214 C C . SER A 1 37 ? -4.676 -3.559 -10.863 1.00 0.00 139 SER A C 5
ATOM 6215 O O . SER A 1 37 ? -5.507 -3.575 -11.771 1.00 0.00 139 SER A O 5
ATOM 6223 N N . LYS A 1 38 ? -4.454 -4.600 -10.068 1.00 0.00 140 LYS A N 5
ATOM 6224 C CA . LYS A 1 38 ? -5.192 -5.849 -10.218 1.00 0.00 140 LYS A CA 5
ATOM 6225 C C . LYS A 1 38 ? -6.656 -5.579 -10.553 1.00 0.00 140 LYS A C 5
ATOM 6226 O O . LYS A 1 38 ? -7.270 -6.312 -11.329 1.00 0.00 140 LYS A O 5
ATOM 6245 N N . TYR A 1 39 ? -7.207 -4.524 -9.965 1.00 0.00 141 TYR A N 5
ATOM 6246 C CA . TYR A 1 39 ? -8.599 -4.159 -10.200 1.00 0.00 141 TYR A CA 5
ATOM 6247 C C . TYR A 1 39 ? -8.766 -3.501 -11.567 1.00 0.00 141 TYR A C 5
ATOM 6248 O O . TYR A 1 39 ? -9.570 -3.943 -12.387 1.00 0.00 141 TYR A O 5
ATOM 6266 N N . GLY A 1 40 ? -7.999 -2.442 -11.804 1.00 0.00 142 GLY A N 5
ATOM 6267 C CA . GLY A 1 40 ? -8.076 -1.740 -13.072 1.00 0.00 142 GLY A CA 5
ATOM 6268 C C . GLY A 1 40 ? -6.888 -0.826 -13.302 1.00 0.00 142 GLY A C 5
ATOM 6269 O O . GLY A 1 40 ? -6.069 -0.602 -12.411 1.00 0.00 142 GLY A O 5
ATOM 6273 N N . PRO A 1 41 ? -6.782 -0.283 -14.524 1.00 0.00 143 PRO A N 5
ATOM 6274 C CA . PRO A 1 41 ? -5.688 0.619 -14.897 1.00 0.00 143 PRO A CA 5
ATOM 6275 C C . PRO A 1 41 ? -5.787 1.970 -14.197 1.00 0.00 143 PRO A C 5
ATOM 6276 O O . PRO A 1 41 ? -6.721 2.736 -14.435 1.00 0.00 143 PRO A O 5
ATOM 6287 N N . ILE A 1 42 ? -4.818 2.257 -13.334 1.00 0.00 144 ILE A N 5
ATOM 6288 C CA . ILE A 1 42 ? -4.796 3.516 -12.601 1.00 0.00 144 ILE A CA 5
ATOM 6289 C C . ILE A 1 42 ? -4.199 4.635 -13.449 1.00 0.00 144 ILE A C 5
ATOM 6290 O O . ILE A 1 42 ? -3.232 4.424 -14.181 1.00 0.00 144 ILE A O 5
ATOM 6306 N N . ALA A 1 43 ? -4.781 5.825 -13.343 1.00 0.00 145 ALA A N 5
ATOM 6307 C CA . ALA A 1 43 ? -4.304 6.978 -14.097 1.00 0.00 145 ALA A CA 5
ATOM 6308 C C . ALA A 1 43 ? -3.046 7.565 -13.465 1.00 0.00 145 ALA A C 5
ATOM 6309 O O . ALA A 1 43 ? -2.046 7.792 -14.146 1.00 0.00 145 ALA A O 5
ATOM 6316 N N . ASP A 1 44 ? -3.104 7.809 -12.160 1.00 0.00 146 ASP A N 5
ATOM 6317 C CA . ASP A 1 44 ? -1.969 8.370 -11.436 1.00 0.00 146 ASP A CA 5
ATOM 6318 C C . ASP A 1 44 ? -2.125 8.158 -9.934 1.00 0.00 146 ASP A C 5
ATOM 6319 O O . ASP A 1 44 ? -3.228 7.926 -9.440 1.00 0.00 146 ASP A O 5
ATOM 6328 N N . VAL A 1 45 ? -1.012 8.240 -9.211 1.00 0.00 147 VAL A N 5
ATOM 6329 C CA . VAL A 1 45 ? -1.025 8.058 -7.765 1.00 0.00 147 VAL A CA 5
ATOM 6330 C C . VAL A 1 45 ? -0.099 9.055 -7.077 1.00 0.00 147 VAL A C 5
ATOM 6331 O O . VAL A 1 45 ? 1.093 9.120 -7.378 1.00 0.00 147 VAL A O 5
ATOM 6344 N N . SER A 1 46 ? -0.655 9.829 -6.151 1.00 0.00 148 SER A N 5
ATOM 6345 C CA . SER A 1 46 ? 0.120 10.826 -5.422 1.00 0.00 148 SER A CA 5
ATOM 6346 C C . SER A 1 46 ? 0.036 10.585 -3.917 1.00 0.00 148 SER A C 5
ATOM 6347 O O . SER A 1 46 ? -1.020 10.760 -3.308 1.00 0.00 148 SER A O 5
ATOM 6355 N N . ILE A 1 47 ? 1.156 10.184 -3.325 1.00 0.00 149 ILE A N 5
ATOM 6356 C CA . ILE A 1 47 ? 1.210 9.920 -1.893 1.00 0.00 149 ILE A CA 5
ATOM 6357 C C . ILE A 1 47 ? 1.683 11.150 -1.125 1.00 0.00 149 ILE A C 5
ATOM 6358 O O . ILE A 1 47 ? 2.567 11.876 -1.579 1.00 0.00 149 ILE A O 5
ATOM 6374 N N . VAL A 1 48 ? 1.089 11.377 0.042 1.00 0.00 150 VAL A N 5
ATOM 6375 C CA . VAL A 1 48 ? 1.452 12.517 0.876 1.00 0.00 150 VAL A CA 5
ATOM 6376 C C . VAL A 1 48 ? 2.648 12.191 1.763 1.00 0.00 150 VAL A C 5
ATOM 6377 O O . VAL A 1 48 ? 2.588 11.288 2.598 1.00 0.00 150 VAL A O 5
ATOM 6390 N N . TYR A 1 49 ? 3.735 12.932 1.576 1.00 0.00 151 TYR A N 5
ATOM 6391 C CA . TYR A 1 49 ? 4.947 12.721 2.358 1.00 0.00 151 TYR A CA 5
ATOM 6392 C C . TYR A 1 49 ? 5.080 13.777 3.452 1.00 0.00 151 TYR A C 5
ATOM 6393 O O . TYR A 1 49 ? 4.597 14.900 3.309 1.00 0.00 151 TYR A O 5
ATOM 6411 N N . ASP A 1 50 ? 5.740 13.407 4.544 1.00 0.00 152 ASP A N 5
ATOM 6412 C CA . ASP A 1 50 ? 5.940 14.321 5.663 1.00 0.00 152 ASP A CA 5
ATOM 6413 C C . ASP A 1 50 ? 7.272 15.052 5.536 1.00 0.00 152 ASP A C 5
ATOM 6414 O O . ASP A 1 50 ? 8.259 14.485 5.068 1.00 0.00 152 ASP A O 5
ATOM 6423 N N . GLN A 1 51 ? 7.292 16.313 5.955 1.00 0.00 153 GLN A N 5
ATOM 6424 C CA . GLN A 1 51 ? 8.503 17.122 5.885 1.00 0.00 153 GLN A CA 5
ATOM 6425 C C . GLN A 1 51 ? 9.523 16.664 6.922 1.00 0.00 153 GLN A C 5
ATOM 6426 O O . GLN A 1 51 ? 10.626 16.241 6.576 1.00 0.00 153 GLN A O 5
ATOM 6440 N N . GLN A 1 52 ? 9.148 16.752 8.194 1.00 0.00 154 GLN A N 5
ATOM 6441 C CA . GLN A 1 52 ? 10.032 16.348 9.281 1.00 0.00 154 GLN A CA 5
ATOM 6442 C C . GLN A 1 52 ? 10.450 14.889 9.128 1.00 0.00 154 GLN A C 5
ATOM 6443 O O . GLN A 1 52 ? 11.621 14.548 9.299 1.00 0.00 154 GLN A O 5
ATOM 6457 N N . SER A 1 53 ? 9.487 14.033 8.804 1.00 0.00 155 SER A N 5
ATOM 6458 C CA . SER A 1 53 ? 9.755 12.610 8.632 1.00 0.00 155 SER A CA 5
ATOM 6459 C C . SER A 1 53 ? 9.788 12.239 7.152 1.00 0.00 155 SER A C 5
ATOM 6460 O O . SER A 1 53 ? 8.791 12.377 6.444 1.00 0.00 155 SER A O 5
ATOM 6468 N N . ARG A 1 54 ? 10.942 11.766 6.693 1.00 0.00 156 ARG A N 5
ATOM 6469 C CA . ARG A 1 54 ? 11.107 11.376 5.298 1.00 0.00 156 ARG A CA 5
ATOM 6470 C C . ARG A 1 54 ? 10.032 10.376 4.883 1.00 0.00 156 ARG A C 5
ATOM 6471 O O . ARG A 1 54 ? 9.554 10.399 3.749 1.00 0.00 156 ARG A O 5
ATOM 6492 N N . ARG A 1 55 ? 9.658 9.498 5.808 1.00 0.00 157 ARG A N 5
ATOM 6493 C CA . ARG A 1 55 ? 8.641 8.489 5.538 1.00 0.00 157 ARG A CA 5
ATOM 6494 C C . ARG A 1 55 ? 7.299 9.141 5.221 1.00 0.00 157 ARG A C 5
ATOM 6495 O O . ARG A 1 55 ? 7.001 10.236 5.698 1.00 0.00 157 ARG A O 5
ATOM 6516 N N . SER A 1 56 ? 6.492 8.461 4.412 1.00 0.00 158 SER A N 5
ATOM 6517 C CA . SER A 1 56 ? 5.183 8.976 4.028 1.00 0.00 158 SER A CA 5
ATOM 6518 C C . SER A 1 56 ? 4.366 9.356 5.259 1.00 0.00 158 SER A C 5
ATOM 6519 O O . SER A 1 56 ? 4.587 8.832 6.351 1.00 0.00 158 SER A O 5
ATOM 6527 N N . ARG A 1 57 ? 3.421 10.272 5.075 1.00 0.00 159 ARG A N 5
ATOM 6528 C CA . ARG A 1 57 ? 2.571 10.724 6.170 1.00 0.00 159 ARG A CA 5
ATOM 6529 C C . ARG A 1 57 ? 1.596 9.628 6.590 1.00 0.00 159 ARG A C 5
ATOM 6530 O O . ARG A 1 57 ? 1.423 9.360 7.778 1.00 0.00 159 ARG A O 5
ATOM 6551 N N . GLY A 1 58 ? 0.962 8.998 5.606 1.00 0.00 160 GLY A N 5
ATOM 6552 C CA . GLY A 1 58 ? 0.013 7.939 5.893 1.00 0.00 160 GLY A CA 5
ATOM 6553 C C . GLY A 1 58 ? -1.147 7.919 4.917 1.00 0.00 160 GLY A C 5
ATOM 6554 O O . GLY A 1 58 ? -1.704 6.861 4.625 1.00 0.00 160 GLY A O 5
ATOM 6558 N N . PHE A 1 59 ? -1.513 9.093 4.412 1.00 0.00 161 PHE A N 5
ATOM 6559 C CA . PHE A 1 59 ? -2.617 9.206 3.465 1.00 0.00 161 PHE A CA 5
ATOM 6560 C C . PHE A 1 59 ? -2.096 9.412 2.046 1.00 0.00 161 PHE A C 5
ATOM 6561 O O . PHE A 1 59 ? -1.038 10.007 1.842 1.00 0.00 161 PHE A O 5
ATOM 6578 N N . ALA A 1 60 ? -2.846 8.915 1.069 1.00 0.00 162 ALA A N 5
ATOM 6579 C CA . ALA A 1 60 ? -2.462 9.044 -0.332 1.00 0.00 162 ALA A CA 5
ATOM 6580 C C . ALA A 1 60 ? -3.686 9.243 -1.220 1.00 0.00 162 ALA A C 5
ATOM 6581 O O . ALA A 1 60 ? -4.774 8.756 -0.913 1.00 0.00 162 ALA A O 5
ATOM 6588 N N . PHE A 1 61 ? -3.500 9.961 -2.323 1.00 0.00 163 PHE A N 5
ATOM 6589 C CA . PHE A 1 61 ? -4.589 10.225 -3.256 1.00 0.00 163 PHE A CA 5
ATOM 6590 C C . PHE A 1 61 ? -4.450 9.369 -4.511 1.00 0.00 163 PHE A C 5
ATOM 6591 O O . PHE A 1 61 ? -3.495 9.515 -5.273 1.00 0.00 163 PHE A O 5
ATOM 6608 N N . VAL A 1 62 ? -5.411 8.474 -4.718 1.00 0.00 164 VAL A N 5
ATOM 6609 C CA . VAL A 1 62 ? -5.397 7.593 -5.880 1.00 0.00 164 VAL A CA 5
ATOM 6610 C C . VAL A 1 62 ? -6.350 8.093 -6.960 1.00 0.00 164 VAL A C 5
ATOM 6611 O O . VAL A 1 62 ? -7.500 8.434 -6.679 1.00 0.00 164 VAL A O 5
ATOM 6624 N N . TYR A 1 63 ? -5.866 8.135 -8.196 1.00 0.00 165 TYR A N 5
ATOM 6625 C CA . TYR A 1 63 ? -6.674 8.595 -9.319 1.00 0.00 165 TYR A CA 5
ATOM 6626 C C . TYR A 1 63 ? -7.199 7.416 -10.132 1.00 0.00 165 TYR A C 5
ATOM 6627 O O . TYR A 1 63 ? -6.492 6.431 -10.348 1.00 0.00 165 TYR A O 5
ATOM 6645 N N . PHE A 1 64 ? -8.445 7.523 -10.582 1.00 0.00 166 PHE A N 5
ATOM 6646 C CA . PHE A 1 64 ? -9.066 6.467 -11.372 1.00 0.00 166 PHE A CA 5
ATOM 6647 C C . PHE A 1 64 ? -9.615 7.020 -12.684 1.00 0.00 166 PHE A C 5
ATOM 6648 O O . PHE A 1 64 ? -9.831 8.224 -12.820 1.00 0.00 166 PHE A O 5
ATOM 6665 N N . GLU A 1 65 ? -9.839 6.131 -13.647 1.00 0.00 167 GLU A N 5
ATOM 6666 C CA . GLU A 1 65 ? -10.361 6.530 -14.948 1.00 0.00 167 GLU A CA 5
ATOM 6667 C C . GLU A 1 65 ? -11.836 6.910 -14.849 1.00 0.00 167 GLU A C 5
ATOM 6668 O O . GLU A 1 65 ? -12.220 8.036 -15.164 1.00 0.00 167 GLU A O 5
ATOM 6680 N N . ASN A 1 66 ? -12.657 5.962 -14.409 1.00 0.00 168 ASN A N 5
ATOM 6681 C CA . ASN A 1 66 ? -14.090 6.197 -14.270 1.00 0.00 168 ASN A CA 5
ATOM 6682 C C . ASN A 1 66 ? -14.561 5.859 -12.858 1.00 0.00 168 ASN A C 5
ATOM 6683 O O . ASN A 1 66 ? -13.957 5.036 -12.171 1.00 0.00 168 ASN A O 5
ATOM 6694 N N . VAL A 1 67 ? -15.645 6.501 -12.433 1.00 0.00 169 VAL A N 5
ATOM 6695 C CA . VAL A 1 67 ? -16.199 6.268 -11.105 1.00 0.00 169 VAL A CA 5
ATOM 6696 C C . VAL A 1 67 ? -16.201 4.782 -10.763 1.00 0.00 169 VAL A C 5
ATOM 6697 O O . VAL A 1 67 ? -15.658 4.370 -9.738 1.00 0.00 169 VAL A O 5
ATOM 6710 N N . ASP A 1 68 ? -16.816 3.983 -11.628 1.00 0.00 170 ASP A N 5
ATOM 6711 C CA . ASP A 1 68 ? -16.887 2.541 -11.419 1.00 0.00 170 ASP A CA 5
ATOM 6712 C C . ASP A 1 68 ? -15.498 1.955 -11.190 1.00 0.00 170 ASP A C 5
ATOM 6713 O O . ASP A 1 68 ? -15.290 1.164 -10.270 1.00 0.00 170 ASP A O 5
ATOM 6722 N N . ASP A 1 69 ? -14.549 2.348 -12.034 1.00 0.00 171 ASP A N 5
ATOM 6723 C CA . ASP A 1 69 ? -13.179 1.862 -11.924 1.00 0.00 171 ASP A CA 5
ATOM 6724 C C . ASP A 1 69 ? -12.653 2.037 -10.502 1.00 0.00 171 ASP A C 5
ATOM 6725 O O . ASP A 1 69 ? -11.913 1.194 -9.996 1.00 0.00 171 ASP A O 5
ATOM 6734 N N . ALA A 1 70 ? -13.039 3.137 -9.865 1.00 0.00 172 ALA A N 5
ATOM 6735 C CA . ALA A 1 70 ? -12.608 3.422 -8.502 1.00 0.00 172 ALA A CA 5
ATOM 6736 C C . ALA A 1 70 ? -13.471 2.681 -7.486 1.00 0.00 172 ALA A C 5
ATOM 6737 O O . ALA A 1 70 ? -12.960 2.089 -6.535 1.00 0.00 172 ALA A O 5
ATOM 6744 N N . LYS A 1 71 ? -14.783 2.718 -7.694 1.00 0.00 173 LYS A N 5
ATOM 6745 C CA . LYS A 1 71 ? -15.719 2.050 -6.797 1.00 0.00 173 LYS A CA 5
ATOM 6746 C C . LYS A 1 71 ? -15.228 0.650 -6.442 1.00 0.00 173 LYS A C 5
ATOM 6747 O O . LYS A 1 71 ? -14.993 0.343 -5.274 1.00 0.00 173 LYS A O 5
ATOM 6766 N N . GLU A 1 72 ? -15.074 -0.193 -7.458 1.00 0.00 174 GLU A N 5
ATOM 6767 C CA . GLU A 1 72 ? -14.610 -1.560 -7.252 1.00 0.00 174 GLU A CA 5
ATOM 6768 C C . GLU A 1 72 ? -13.495 -1.605 -6.211 1.00 0.00 174 GLU A C 5
ATOM 6769 O O . GLU A 1 72 ? -13.386 -2.560 -5.443 1.00 0.00 174 GLU A O 5
ATOM 6781 N N . ALA A 1 73 ? -12.668 -0.564 -6.193 1.00 0.00 175 ALA A N 5
ATOM 6782 C CA . ALA A 1 73 ? -11.563 -0.483 -5.247 1.00 0.00 175 ALA A CA 5
ATOM 6783 C C . ALA A 1 73 ? -12.042 0.003 -3.883 1.00 0.00 175 ALA A C 5
ATOM 6784 O O . ALA A 1 73 ? -11.979 -0.728 -2.894 1.00 0.00 175 ALA A O 5
ATOM 6791 N N . LYS A 1 74 ? -12.520 1.242 -3.836 1.00 0.00 176 LYS A N 5
ATOM 6792 C CA . LYS A 1 74 ? -13.011 1.827 -2.594 1.00 0.00 176 LYS A CA 5
ATOM 6793 C C . LYS A 1 74 ? -13.736 0.783 -1.750 1.00 0.00 176 LYS A C 5
ATOM 6794 O O . LYS A 1 74 ? -13.738 0.858 -0.522 1.00 0.00 176 LYS A O 5
ATOM 6813 N N . GLU A 1 75 ? -14.347 -0.191 -2.418 1.00 0.00 177 GLU A N 5
ATOM 6814 C CA . GLU A 1 75 ? -15.074 -1.250 -1.727 1.00 0.00 177 GLU A CA 5
ATOM 6815 C C . GLU A 1 75 ? -14.170 -2.451 -1.469 1.00 0.00 177 GLU A C 5
ATOM 6816 O O . GLU A 1 75 ? -14.264 -3.100 -0.427 1.00 0.00 177 GLU A O 5
ATOM 6828 N N . ARG A 1 76 ? -13.295 -2.742 -2.426 1.00 0.00 178 ARG A N 5
ATOM 6829 C CA . ARG A 1 76 ? -12.375 -3.866 -2.304 1.00 0.00 178 ARG A CA 5
ATOM 6830 C C . ARG A 1 76 ? -11.053 -3.422 -1.683 1.00 0.00 178 ARG A C 5
ATOM 6831 O O . ARG A 1 76 ? -10.019 -4.061 -1.878 1.00 0.00 178 ARG A O 5
ATOM 6852 N N . ALA A 1 77 ? -11.096 -2.325 -0.936 1.00 0.00 179 ALA A N 5
ATOM 6853 C CA . ALA A 1 77 ? -9.903 -1.796 -0.285 1.00 0.00 179 ALA A CA 5
ATOM 6854 C C . ALA A 1 77 ? -10.158 -1.529 1.194 1.00 0.00 179 ALA A C 5
ATOM 6855 O O . ALA A 1 77 ? -9.323 -1.840 2.043 1.00 0.00 179 ALA A O 5
ATOM 6862 N N . ASN A 1 78 ? -11.316 -0.951 1.496 1.00 0.00 180 ASN A N 5
ATOM 6863 C CA . ASN A 1 78 ? -11.679 -0.640 2.874 1.00 0.00 180 ASN A CA 5
ATOM 6864 C C . ASN A 1 78 ? -11.144 -1.702 3.830 1.00 0.00 180 ASN A C 5
ATOM 6865 O O . ASN A 1 78 ? -11.465 -2.883 3.705 1.00 0.00 180 ASN A O 5
ATOM 6876 N N . GLY A 1 79 ? -10.326 -1.272 4.786 1.00 0.00 181 GLY A N 5
ATOM 6877 C CA . GLY A 1 79 ? -9.760 -2.198 5.750 1.00 0.00 181 GLY A CA 5
ATOM 6878 C C . GLY A 1 79 ? -9.257 -3.473 5.103 1.00 0.00 181 GLY A C 5
ATOM 6879 O O . GLY A 1 79 ? -9.784 -4.555 5.357 1.00 0.00 181 GLY A O 5
ATOM 6883 N N . MET A 1 80 ? -8.235 -3.344 4.262 1.00 0.00 182 MET A N 5
ATOM 6884 C CA . MET A 1 80 ? -7.661 -4.496 3.576 1.00 0.00 182 MET A CA 5
ATOM 6885 C C . MET A 1 80 ? -6.179 -4.642 3.906 1.00 0.00 182 MET A C 5
ATOM 6886 O O . MET A 1 80 ? -5.457 -3.651 4.007 1.00 0.00 182 MET A O 5
ATOM 6900 N N . GLU A 1 81 ? -5.734 -5.883 4.072 1.00 0.00 183 GLU A N 5
ATOM 6901 C CA . GLU A 1 81 ? -4.337 -6.157 4.392 1.00 0.00 183 GLU A CA 5
ATOM 6902 C C . GLU A 1 81 ? -3.425 -5.750 3.238 1.00 0.00 183 GLU A C 5
ATOM 6903 O O . GLU A 1 81 ? -3.679 -6.091 2.081 1.00 0.00 183 GLU A O 5
ATOM 6915 N N . LEU A 1 82 ? -2.364 -5.019 3.560 1.00 0.00 184 LEU A N 5
ATOM 6916 C CA . LEU A 1 82 ? -1.414 -4.564 2.551 1.00 0.00 184 LEU A CA 5
ATOM 6917 C C . LEU A 1 82 ? 0.016 -4.632 3.079 1.00 0.00 184 LEU A C 5
ATOM 6918 O O . LEU A 1 82 ? 0.426 -3.806 3.895 1.00 0.00 184 LEU A O 5
ATOM 6934 N N . ASP A 1 83 ? 0.769 -5.618 2.607 1.00 0.00 185 ASP A N 5
ATOM 6935 C CA . ASP A 1 83 ? 2.154 -5.792 3.029 1.00 0.00 185 ASP A CA 5
ATOM 6936 C C . ASP A 1 83 ? 2.253 -5.871 4.550 1.00 0.00 185 ASP A C 5
ATOM 6937 O O . ASP A 1 83 ? 3.165 -5.307 5.153 1.00 0.00 185 ASP A O 5
ATOM 6946 N N . GLY A 1 84 ? 1.306 -6.574 5.163 1.00 0.00 186 GLY A N 5
ATOM 6947 C CA . GLY A 1 84 ? 1.304 -6.713 6.608 1.00 0.00 186 GLY A CA 5
ATOM 6948 C C . GLY A 1 84 ? 0.473 -5.646 7.292 1.00 0.00 186 GLY A C 5
ATOM 6949 O O . GLY A 1 84 ? -0.163 -5.905 8.314 1.00 0.00 186 GLY A O 5
ATOM 6953 N N . ARG A 1 85 ? 0.478 -4.442 6.728 1.00 0.00 187 ARG A N 5
ATOM 6954 C CA . ARG A 1 85 ? -0.279 -3.331 7.292 1.00 0.00 187 ARG A CA 5
ATOM 6955 C C . ARG A 1 85 ? -1.595 -3.136 6.545 1.00 0.00 187 ARG A C 5
ATOM 6956 O O . ARG A 1 85 ? -1.634 -3.170 5.315 1.00 0.00 187 ARG A O 5
ATOM 6977 N N . ARG A 1 86 ? -2.672 -2.932 7.298 1.00 0.00 188 ARG A N 5
ATOM 6978 C CA . ARG A 1 86 ? -3.990 -2.733 6.708 1.00 0.00 188 ARG A CA 5
ATOM 6979 C C . ARG A 1 86 ? -4.171 -1.287 6.257 1.00 0.00 188 ARG A C 5
ATOM 6980 O O . ARG A 1 86 ? -3.562 -0.372 6.812 1.00 0.00 188 ARG A O 5
ATOM 7001 N N . ILE A 1 87 ? -5.011 -1.089 5.247 1.00 0.00 189 ILE A N 5
ATOM 7002 C CA . ILE A 1 87 ? -5.273 0.246 4.722 1.00 0.00 189 ILE A CA 5
ATOM 7003 C C . ILE A 1 87 ? -6.767 0.547 4.705 1.00 0.00 189 ILE A C 5
ATOM 7004 O O . ILE A 1 87 ? -7.593 -0.361 4.600 1.00 0.00 189 ILE A O 5
ATOM 7020 N N . ARG A 1 88 ? -7.109 1.827 4.807 1.00 0.00 190 ARG A N 5
ATOM 7021 C CA . ARG A 1 88 ? -8.504 2.248 4.803 1.00 0.00 190 ARG A CA 5
ATOM 7022 C C . ARG A 1 88 ? -8.812 3.099 3.574 1.00 0.00 190 ARG A C 5
ATOM 7023 O O . ARG A 1 88 ? -7.904 3.596 2.907 1.00 0.00 190 ARG A O 5
ATOM 7044 N N . VAL A 1 89 ? -10.098 3.262 3.279 1.00 0.00 191 VAL A N 5
ATOM 7045 C CA . VAL A 1 89 ? -10.525 4.052 2.131 1.00 0.00 191 VAL A CA 5
ATOM 7046 C C . VAL A 1 89 ? -11.372 5.242 2.568 1.00 0.00 191 VAL A C 5
ATOM 7047 O O . VAL A 1 89 ? -12.154 5.147 3.514 1.00 0.00 191 VAL A O 5
ATOM 7060 N N . SER A 1 90 ? -11.212 6.363 1.872 1.00 0.00 192 SER A N 5
ATOM 7061 C CA . SER A 1 90 ? -11.959 7.574 2.190 1.00 0.00 192 SER A CA 5
ATOM 7062 C C . SER A 1 90 ? -12.221 8.396 0.932 1.00 0.00 192 SER A C 5
ATOM 7063 O O . SER A 1 90 ? -11.454 8.345 -0.028 1.00 0.00 192 SER A O 5
ATOM 7071 N N . GLY A 1 91 ? -13.313 9.155 0.946 1.00 0.00 193 GLY A N 5
ATOM 7072 C CA . GLY A 1 91 ? -13.659 9.978 -0.198 1.00 0.00 193 GLY A CA 5
ATOM 7073 C C . GLY A 1 91 ? -14.791 10.941 0.101 1.00 0.00 193 GLY A C 5
ATOM 7074 O O . GLY A 1 91 ? -15.055 11.284 1.253 1.00 0.00 193 GLY A O 5
ATOM 7078 N N . PRO A 1 92 ? -15.481 11.395 -0.956 1.00 0.00 194 PRO A N 5
ATOM 7079 C CA . PRO A 1 92 ? -16.601 12.332 -0.826 1.00 0.00 194 PRO A CA 5
ATOM 7080 C C . PRO A 1 92 ? -17.824 11.688 -0.181 1.00 0.00 194 PRO A C 5
ATOM 7081 O O . PRO A 1 92 ? -18.704 11.174 -0.871 1.00 0.00 194 PRO A O 5
ATOM 7092 N N . SER A 1 93 ? -17.872 11.720 1.147 1.00 0.00 195 SER A N 5
ATOM 7093 C CA . SER A 1 93 ? -18.985 11.136 1.886 1.00 0.00 195 SER A CA 5
ATOM 7094 C C . SER A 1 93 ? -20.313 11.449 1.204 1.00 0.00 195 SER A C 5
ATOM 7095 O O . SER A 1 93 ? -20.611 12.604 0.901 1.00 0.00 195 SER A O 5
ATOM 7103 N N . SER A 1 94 ? -21.108 10.411 0.966 1.00 0.00 196 SER A N 5
ATOM 7104 C CA . SER A 1 94 ? -22.404 10.573 0.316 1.00 0.00 196 SER A CA 5
ATOM 7105 C C . SER A 1 94 ? -23.170 11.748 0.917 1.00 0.00 196 SER A C 5
ATOM 7106 O O . SER A 1 94 ? -23.080 12.014 2.115 1.00 0.00 196 SER A O 5
ATOM 7114 N N . GLY A 1 95 ? -23.925 12.447 0.076 1.00 0.00 197 GLY A N 5
ATOM 7115 C CA . GLY A 1 95 ? -24.696 13.585 0.541 1.00 0.00 197 GLY A CA 5
ATOM 7116 C C . GLY A 1 95 ? -26.187 13.390 0.356 1.00 0.00 197 GLY A C 5
ATOM 7117 O O . GLY A 1 95 ? -26.965 13.576 1.292 1.00 0.00 197 GLY A O 5
ATOM 7121 N N . GLY A 1 1 ? 3.985 13.862 16.667 1.00 0.00 103 GLY A N 6
ATOM 7122 C CA . GLY A 1 1 ? 4.654 15.150 16.654 1.00 0.00 103 GLY A CA 6
ATOM 7123 C C . GLY A 1 1 ? 3.804 16.238 16.029 1.00 0.00 103 GLY A C 6
ATOM 7124 O O . GLY A 1 1 ? 3.334 17.142 16.719 1.00 0.00 103 GLY A O 6
ATOM 7128 N N . SER A 1 2 ? 3.607 16.152 14.717 1.00 0.00 104 SER A N 6
ATOM 7129 C CA . SER A 1 2 ? 2.812 17.141 13.997 1.00 0.00 104 SER A CA 6
ATOM 7130 C C . SER A 1 2 ? 1.837 16.462 13.040 1.00 0.00 104 SER A C 6
ATOM 7131 O O . SER A 1 2 ? 1.835 15.238 12.903 1.00 0.00 104 SER A O 6
ATOM 7139 N N . SER A 1 3 ? 1.010 17.265 12.379 1.00 0.00 105 SER A N 6
ATOM 7140 C CA . SER A 1 3 ? 0.027 16.743 11.437 1.00 0.00 105 SER A CA 6
ATOM 7141 C C . SER A 1 3 ? 0.352 17.184 10.013 1.00 0.00 105 SER A C 6
ATOM 7142 O O . SER A 1 3 ? 0.557 16.356 9.126 1.00 0.00 105 SER A O 6
ATOM 7150 N N . GLY A 1 4 ? 0.397 18.496 9.802 1.00 0.00 106 GLY A N 6
ATOM 7151 C CA . GLY A 1 4 ? 0.697 19.025 8.484 1.00 0.00 106 GLY A CA 6
ATOM 7152 C C . GLY A 1 4 ? -0.337 20.029 8.014 1.00 0.00 106 GLY A C 6
ATOM 7153 O O . GLY A 1 4 ? -1.329 20.277 8.700 1.00 0.00 106 GLY A O 6
ATOM 7157 N N . SER A 1 5 ? -0.104 20.611 6.842 1.00 0.00 107 SER A N 6
ATOM 7158 C CA . SER A 1 5 ? -1.020 21.598 6.283 1.00 0.00 107 SER A CA 6
ATOM 7159 C C . SER A 1 5 ? -2.182 20.917 5.567 1.00 0.00 107 SER A C 6
ATOM 7160 O O . SER A 1 5 ? -1.990 20.228 4.565 1.00 0.00 107 SER A O 6
ATOM 7168 N N . SER A 1 6 ? -3.389 21.116 6.088 1.00 0.00 108 SER A N 6
ATOM 7169 C CA . SER A 1 6 ? -4.583 20.519 5.501 1.00 0.00 108 SER A CA 6
ATOM 7170 C C . SER A 1 6 ? -5.751 21.499 5.531 1.00 0.00 108 SER A C 6
ATOM 7171 O O . SER A 1 6 ? -6.016 22.136 6.550 1.00 0.00 108 SER A O 6
ATOM 7179 N N . GLY A 1 7 ? -6.448 21.615 4.404 1.00 0.00 109 GLY A N 6
ATOM 7180 C CA . GLY A 1 7 ? -7.580 22.519 4.321 1.00 0.00 109 GLY A CA 6
ATOM 7181 C C . GLY A 1 7 ? -8.434 22.267 3.095 1.00 0.00 109 GLY A C 6
ATOM 7182 O O . GLY A 1 7 ? -8.118 22.737 2.003 1.00 0.00 109 GLY A O 6
ATOM 7186 N N . ASN A 1 8 ? -9.520 21.521 3.275 1.00 0.00 110 ASN A N 6
ATOM 7187 C CA . ASN A 1 8 ? -10.422 21.206 2.173 1.00 0.00 110 ASN A CA 6
ATOM 7188 C C . ASN A 1 8 ? -11.618 22.152 2.161 1.00 0.00 110 ASN A C 6
ATOM 7189 O O . ASN A 1 8 ? -12.619 21.913 2.836 1.00 0.00 110 ASN A O 6
ATOM 7200 N N . ARG A 1 9 ? -11.506 23.228 1.389 1.00 0.00 111 ARG A N 6
ATOM 7201 C CA . ARG A 1 9 ? -12.578 24.212 1.289 1.00 0.00 111 ARG A CA 6
ATOM 7202 C C . ARG A 1 9 ? -13.683 23.719 0.359 1.00 0.00 111 ARG A C 6
ATOM 7203 O O . ARG A 1 9 ? -14.847 23.638 0.751 1.00 0.00 111 ARG A O 6
ATOM 7224 N N . ALA A 1 10 ? -13.310 23.391 -0.873 1.00 0.00 112 ALA A N 6
ATOM 7225 C CA . ALA A 1 10 ? -14.268 22.904 -1.858 1.00 0.00 112 ALA A CA 6
ATOM 7226 C C . ALA A 1 10 ? -13.654 21.817 -2.732 1.00 0.00 112 ALA A C 6
ATOM 7227 O O . ALA A 1 10 ? -12.467 21.861 -3.052 1.00 0.00 112 ALA A O 6
ATOM 7234 N N . ASN A 1 11 ? -14.470 20.840 -3.114 1.00 0.00 113 ASN A N 6
ATOM 7235 C CA . ASN A 1 11 ? -14.005 19.739 -3.951 1.00 0.00 113 ASN A CA 6
ATOM 7236 C C . ASN A 1 11 ? -15.029 19.409 -5.033 1.00 0.00 113 ASN A C 6
ATOM 7237 O O . ASN A 1 11 ? -16.238 19.420 -4.803 1.00 0.00 113 ASN A O 6
ATOM 7248 N N . PRO A 1 12 ? -14.534 19.107 -6.243 1.00 0.00 114 PRO A N 6
ATOM 7249 C CA . PRO A 1 12 ? -15.388 18.767 -7.385 1.00 0.00 114 PRO A CA 6
ATOM 7250 C C . PRO A 1 12 ? -16.068 17.412 -7.217 1.00 0.00 114 PRO A C 6
ATOM 7251 O O . PRO A 1 12 ? -15.771 16.670 -6.280 1.00 0.00 114 PRO A O 6
ATOM 7262 N N . ASP A 1 13 ? -16.980 17.096 -8.129 1.00 0.00 115 ASP A N 6
ATOM 7263 C CA . ASP A 1 13 ? -17.701 15.830 -8.083 1.00 0.00 115 ASP A CA 6
ATOM 7264 C C . ASP A 1 13 ? -16.792 14.704 -7.602 1.00 0.00 115 ASP A C 6
ATOM 7265 O O . ASP A 1 13 ? -16.005 14.140 -8.362 1.00 0.00 115 ASP A O 6
ATOM 7274 N N . PRO A 1 14 ? -16.899 14.367 -6.308 1.00 0.00 116 PRO A N 6
ATOM 7275 C CA . PRO A 1 14 ? -16.094 13.306 -5.696 1.00 0.00 116 PRO A CA 6
ATOM 7276 C C . PRO A 1 14 ? -16.490 11.919 -6.190 1.00 0.00 116 PRO A C 6
ATOM 7277 O O . PRO A 1 14 ? -15.914 10.915 -5.776 1.00 0.00 116 PRO A O 6
ATOM 7288 N N . ASN A 1 15 ? -17.477 11.873 -7.079 1.00 0.00 117 ASN A N 6
ATOM 7289 C CA . ASN A 1 15 ? -17.950 10.608 -7.630 1.00 0.00 117 ASN A CA 6
ATOM 7290 C C . ASN A 1 15 ? -16.778 9.726 -8.051 1.00 0.00 117 ASN A C 6
ATOM 7291 O O . ASN A 1 15 ? -16.754 8.529 -7.762 1.00 0.00 117 ASN A O 6
ATOM 7302 N N . CYS A 1 16 ? -15.809 10.325 -8.734 1.00 0.00 118 CYS A N 6
ATOM 7303 C CA . CYS A 1 16 ? -14.634 9.595 -9.195 1.00 0.00 118 CYS A CA 6
ATOM 7304 C C . CYS A 1 16 ? -13.399 9.987 -8.390 1.00 0.00 118 CYS A C 6
ATOM 7305 O O . CYS A 1 16 ? -12.319 10.186 -8.948 1.00 0.00 118 CYS A O 6
ATOM 7313 N N . CYS A 1 17 ? -13.567 10.097 -7.077 1.00 0.00 119 CYS A N 6
ATOM 7314 C CA . CYS A 1 17 ? -12.466 10.468 -6.194 1.00 0.00 119 CYS A CA 6
ATOM 7315 C C . CYS A 1 17 ? -12.215 9.383 -5.152 1.00 0.00 119 CYS A C 6
ATOM 7316 O O . CYS A 1 17 ? -13.145 8.910 -4.497 1.00 0.00 119 CYS A O 6
ATOM 7324 N N . LEU A 1 18 ? -10.954 8.991 -5.006 1.00 0.00 120 LEU A N 6
ATOM 7325 C CA . LEU A 1 18 ? -10.580 7.960 -4.045 1.00 0.00 120 LEU A CA 6
ATOM 7326 C C . LEU A 1 18 ? -9.497 8.465 -3.097 1.00 0.00 120 LEU A C 6
ATOM 7327 O O . LEU A 1 18 ? -8.454 8.950 -3.533 1.00 0.00 120 LEU A O 6
ATOM 7343 N N . GLY A 1 19 ? -9.752 8.346 -1.797 1.00 0.00 121 GLY A N 6
ATOM 7344 C CA . GLY A 1 19 ? -8.789 8.794 -0.808 1.00 0.00 121 GLY A CA 6
ATOM 7345 C C . GLY A 1 19 ? -8.444 7.712 0.196 1.00 0.00 121 GLY A C 6
ATOM 7346 O O . GLY A 1 19 ? -9.312 7.233 0.926 1.00 0.00 121 GLY A O 6
ATOM 7350 N N . VAL A 1 20 ? -7.174 7.324 0.233 1.00 0.00 122 VAL A N 6
ATOM 7351 C CA . VAL A 1 20 ? -6.716 6.291 1.155 1.00 0.00 122 VAL A CA 6
ATOM 7352 C C . VAL A 1 20 ? -5.928 6.897 2.311 1.00 0.00 122 VAL A C 6
ATOM 7353 O O . VAL A 1 20 ? -5.175 7.854 2.130 1.00 0.00 122 VAL A O 6
ATOM 7366 N N . PHE A 1 21 ? -6.107 6.333 3.501 1.00 0.00 123 PHE A N 6
ATOM 7367 C CA . PHE A 1 21 ? -5.413 6.817 4.689 1.00 0.00 123 PHE A CA 6
ATOM 7368 C C . PHE A 1 21 ? -4.816 5.657 5.481 1.00 0.00 123 PHE A C 6
ATOM 7369 O O . PHE A 1 21 ? -5.033 4.491 5.154 1.00 0.00 123 PHE A O 6
ATOM 7386 N N . GLY A 1 22 ? -4.062 5.988 6.525 1.00 0.00 124 GLY A N 6
ATOM 7387 C CA . GLY A 1 22 ? -3.444 4.964 7.347 1.00 0.00 124 GLY A CA 6
ATOM 7388 C C . GLY A 1 22 ? -2.677 3.946 6.526 1.00 0.00 124 GLY A C 6
ATOM 7389 O O . GLY A 1 22 ? -2.953 2.747 6.594 1.00 0.00 124 GLY A O 6
ATOM 7393 N N . LEU A 1 23 ? -1.712 4.422 5.747 1.00 0.00 125 LEU A N 6
ATOM 7394 C CA . LEU A 1 23 ? -0.904 3.545 4.908 1.00 0.00 125 LEU A CA 6
ATOM 7395 C C . LEU A 1 23 ? 0.269 2.969 5.694 1.00 0.00 125 LEU A C 6
ATOM 7396 O O . LEU A 1 23 ? 0.695 3.537 6.699 1.00 0.00 125 LEU A O 6
ATOM 7412 N N . SER A 1 24 ? 0.790 1.838 5.227 1.00 0.00 126 SER A N 6
ATOM 7413 C CA . SER A 1 24 ? 1.913 1.184 5.887 1.00 0.00 126 SER A CA 6
ATOM 7414 C C . SER A 1 24 ? 3.065 2.162 6.097 1.00 0.00 126 SER A C 6
ATOM 7415 O O . SER A 1 24 ? 3.154 3.189 5.422 1.00 0.00 126 SER A O 6
ATOM 7423 N N . LEU A 1 25 ? 3.945 1.837 7.037 1.00 0.00 127 LEU A N 6
ATOM 7424 C CA . LEU A 1 25 ? 5.093 2.686 7.337 1.00 0.00 127 LEU A CA 6
ATOM 7425 C C . LEU A 1 25 ? 5.724 3.221 6.056 1.00 0.00 127 LEU A C 6
ATOM 7426 O O . LEU A 1 25 ? 5.863 4.432 5.879 1.00 0.00 127 LEU A O 6
ATOM 7442 N N . TYR A 1 26 ? 6.103 2.312 5.164 1.00 0.00 128 TYR A N 6
ATOM 7443 C CA . TYR A 1 26 ? 6.720 2.693 3.899 1.00 0.00 128 TYR A CA 6
ATOM 7444 C C . TYR A 1 26 ? 5.879 2.217 2.718 1.00 0.00 128 TYR A C 6
ATOM 7445 O O . TYR A 1 26 ? 5.840 1.026 2.408 1.00 0.00 128 TYR A O 6
ATOM 7463 N N . THR A 1 27 ? 5.207 3.157 2.062 1.00 0.00 129 THR A N 6
ATOM 7464 C CA . THR A 1 27 ? 4.366 2.836 0.916 1.00 0.00 129 THR A CA 6
ATOM 7465 C C . THR A 1 27 ? 4.621 3.797 -0.240 1.00 0.00 129 THR A C 6
ATOM 7466 O O . THR A 1 27 ? 4.239 4.967 -0.184 1.00 0.00 129 THR A O 6
ATOM 7477 N N . THR A 1 28 ? 5.268 3.297 -1.288 1.00 0.00 130 THR A N 6
ATOM 7478 C CA . THR A 1 28 ? 5.575 4.112 -2.456 1.00 0.00 130 THR A CA 6
ATOM 7479 C C . THR A 1 28 ? 4.544 3.900 -3.560 1.00 0.00 130 THR A C 6
ATOM 7480 O O . THR A 1 28 ? 3.813 2.910 -3.556 1.00 0.00 130 THR A O 6
ATOM 7491 N N . GLU A 1 29 ? 4.492 4.836 -4.503 1.00 0.00 131 GLU A N 6
ATOM 7492 C CA . GLU A 1 29 ? 3.550 4.750 -5.612 1.00 0.00 131 GLU A CA 6
ATOM 7493 C C . GLU A 1 29 ? 3.644 3.391 -6.301 1.00 0.00 131 GLU A C 6
ATOM 7494 O O . GLU A 1 29 ? 2.627 2.763 -6.598 1.00 0.00 131 GLU A O 6
ATOM 7506 N N . ARG A 1 30 ? 4.870 2.945 -6.553 1.00 0.00 132 ARG A N 6
ATOM 7507 C CA . ARG A 1 30 ? 5.097 1.663 -7.208 1.00 0.00 132 ARG A CA 6
ATOM 7508 C C . ARG A 1 30 ? 4.254 0.566 -6.564 1.00 0.00 132 ARG A C 6
ATOM 7509 O O . ARG A 1 30 ? 3.666 -0.266 -7.256 1.00 0.00 132 ARG A O 6
ATOM 7530 N N . ASP A 1 31 ? 4.200 0.571 -5.237 1.00 0.00 133 ASP A N 6
ATOM 7531 C CA . ASP A 1 31 ? 3.428 -0.422 -4.499 1.00 0.00 133 ASP A CA 6
ATOM 7532 C C . ASP A 1 31 ? 1.933 -0.228 -4.727 1.00 0.00 133 ASP A C 6
ATOM 7533 O O . ASP A 1 31 ? 1.282 -1.043 -5.382 1.00 0.00 133 ASP A O 6
ATOM 7542 N N . LEU A 1 32 ? 1.393 0.857 -4.181 1.00 0.00 134 LEU A N 6
ATOM 7543 C CA . LEU A 1 32 ? -0.027 1.158 -4.324 1.00 0.00 134 LEU A CA 6
ATOM 7544 C C . LEU A 1 32 ? -0.506 0.868 -5.742 1.00 0.00 134 LEU A C 6
ATOM 7545 O O . LEU A 1 32 ? -1.366 0.013 -5.955 1.00 0.00 134 LEU A O 6
ATOM 7561 N N . ARG A 1 33 ? 0.057 1.584 -6.710 1.00 0.00 135 ARG A N 6
ATOM 7562 C CA . ARG A 1 33 ? -0.311 1.403 -8.109 1.00 0.00 135 ARG A CA 6
ATOM 7563 C C . ARG A 1 33 ? -0.518 -0.075 -8.429 1.00 0.00 135 ARG A C 6
ATOM 7564 O O . ARG A 1 33 ? -1.583 -0.475 -8.897 1.00 0.00 135 ARG A O 6
ATOM 7585 N N . GLU A 1 34 ? 0.509 -0.880 -8.174 1.00 0.00 136 GLU A N 6
ATOM 7586 C CA . GLU A 1 34 ? 0.440 -2.312 -8.437 1.00 0.00 136 GLU A CA 6
ATOM 7587 C C . GLU A 1 34 ? -0.709 -2.952 -7.664 1.00 0.00 136 GLU A C 6
ATOM 7588 O O . GLU A 1 34 ? -1.578 -3.602 -8.246 1.00 0.00 136 GLU A O 6
ATOM 7600 N N . VAL A 1 35 ? -0.707 -2.764 -6.348 1.00 0.00 137 VAL A N 6
ATOM 7601 C CA . VAL A 1 35 ? -1.749 -3.322 -5.494 1.00 0.00 137 VAL A CA 6
ATOM 7602 C C . VAL A 1 35 ? -3.133 -3.085 -6.089 1.00 0.00 137 VAL A C 6
ATOM 7603 O O . VAL A 1 35 ? -3.965 -3.991 -6.134 1.00 0.00 137 VAL A O 6
ATOM 7616 N N . PHE A 1 36 ? -3.372 -1.860 -6.545 1.00 0.00 138 PHE A N 6
ATOM 7617 C CA . PHE A 1 36 ? -4.656 -1.503 -7.138 1.00 0.00 138 PHE A CA 6
ATOM 7618 C C . PHE A 1 36 ? -4.681 -1.839 -8.626 1.00 0.00 138 PHE A C 6
ATOM 7619 O O . PHE A 1 36 ? -5.747 -1.951 -9.230 1.00 0.00 138 PHE A O 6
ATOM 7636 N N . SER A 1 37 ? -3.497 -1.998 -9.210 1.00 0.00 139 SER A N 6
ATOM 7637 C CA . SER A 1 37 ? -3.382 -2.317 -10.628 1.00 0.00 139 SER A CA 6
ATOM 7638 C C . SER A 1 37 ? -4.262 -3.510 -10.990 1.00 0.00 139 SER A C 6
ATOM 7639 O O . SER A 1 37 ? -4.929 -3.513 -12.025 1.00 0.00 139 SER A O 6
ATOM 7647 N N . LYS A 1 38 ? -4.259 -4.522 -10.130 1.00 0.00 140 LYS A N 6
ATOM 7648 C CA . LYS A 1 38 ? -5.057 -5.721 -10.356 1.00 0.00 140 LYS A CA 6
ATOM 7649 C C . LYS A 1 38 ? -6.516 -5.362 -10.620 1.00 0.00 140 LYS A C 6
ATOM 7650 O O . LYS A 1 38 ? -7.107 -5.810 -11.603 1.00 0.00 140 LYS A O 6
ATOM 7669 N N . TYR A 1 39 ? -7.090 -4.551 -9.738 1.00 0.00 141 TYR A N 6
ATOM 7670 C CA . TYR A 1 39 ? -8.480 -4.133 -9.876 1.00 0.00 141 TYR A CA 6
ATOM 7671 C C . TYR A 1 39 ? -8.738 -3.550 -11.262 1.00 0.00 141 TYR A C 6
ATOM 7672 O O . TYR A 1 39 ? -9.635 -3.995 -11.977 1.00 0.00 141 TYR A O 6
ATOM 7690 N N . GLY A 1 40 ? -7.944 -2.552 -11.635 1.00 0.00 142 GLY A N 6
ATOM 7691 C CA . GLY A 1 40 ? -8.101 -1.924 -12.934 1.00 0.00 142 GLY A CA 6
ATOM 7692 C C . GLY A 1 40 ? -7.012 -0.910 -13.223 1.00 0.00 142 GLY A C 6
ATOM 7693 O O . GLY A 1 40 ? -6.048 -0.771 -12.471 1.00 0.00 142 GLY A O 6
ATOM 7697 N N . PRO A 1 41 ? -7.159 -0.180 -14.339 1.00 0.00 143 PRO A N 6
ATOM 7698 C CA . PRO A 1 41 ? -6.189 0.839 -14.753 1.00 0.00 143 PRO A CA 6
ATOM 7699 C C . PRO A 1 41 ? -6.202 2.057 -13.836 1.00 0.00 143 PRO A C 6
ATOM 7700 O O . PRO A 1 41 ? -7.264 2.588 -13.509 1.00 0.00 143 PRO A O 6
ATOM 7711 N N . ILE A 1 42 ? -5.017 2.496 -13.426 1.00 0.00 144 ILE A N 6
ATOM 7712 C CA . ILE A 1 42 ? -4.893 3.653 -12.549 1.00 0.00 144 ILE A CA 6
ATOM 7713 C C . ILE A 1 42 ? -4.397 4.874 -13.316 1.00 0.00 144 ILE A C 6
ATOM 7714 O O . ILE A 1 42 ? -3.411 4.800 -14.049 1.00 0.00 144 ILE A O 6
ATOM 7730 N N . ALA A 1 43 ? -5.086 5.997 -13.140 1.00 0.00 145 ALA A N 6
ATOM 7731 C CA . ALA A 1 43 ? -4.713 7.235 -13.813 1.00 0.00 145 ALA A CA 6
ATOM 7732 C C . ALA A 1 43 ? -3.410 7.794 -13.251 1.00 0.00 145 ALA A C 6
ATOM 7733 O O . ALA A 1 43 ? -2.456 8.035 -13.992 1.00 0.00 145 ALA A O 6
ATOM 7740 N N . ASP A 1 44 ? -3.377 7.999 -11.939 1.00 0.00 146 ASP A N 6
ATOM 7741 C CA . ASP A 1 44 ? -2.191 8.530 -11.278 1.00 0.00 146 ASP A CA 6
ATOM 7742 C C . ASP A 1 44 ? -2.218 8.222 -9.784 1.00 0.00 146 ASP A C 6
ATOM 7743 O O . ASP A 1 44 ? -3.273 7.937 -9.217 1.00 0.00 146 ASP A O 6
ATOM 7752 N N . VAL A 1 45 ? -1.050 8.281 -9.152 1.00 0.00 147 VAL A N 6
ATOM 7753 C CA . VAL A 1 45 ? -0.939 8.009 -7.724 1.00 0.00 147 VAL A CA 6
ATOM 7754 C C . VAL A 1 45 ? -0.059 9.044 -7.033 1.00 0.00 147 VAL A C 6
ATOM 7755 O O . VAL A 1 45 ? 1.117 9.195 -7.365 1.00 0.00 147 VAL A O 6
ATOM 7768 N N . SER A 1 46 ? -0.636 9.756 -6.070 1.00 0.00 148 SER A N 6
ATOM 7769 C CA . SER A 1 46 ? 0.096 10.780 -5.334 1.00 0.00 148 SER A CA 6
ATOM 7770 C C . SER A 1 46 ? 0.079 10.489 -3.836 1.00 0.00 148 SER A C 6
ATOM 7771 O O . SER A 1 46 ? -0.934 10.691 -3.165 1.00 0.00 148 SER A O 6
ATOM 7779 N N . ILE A 1 47 ? 1.207 10.015 -3.320 1.00 0.00 149 ILE A N 6
ATOM 7780 C CA . ILE A 1 47 ? 1.323 9.697 -1.902 1.00 0.00 149 ILE A CA 6
ATOM 7781 C C . ILE A 1 47 ? 2.006 10.827 -1.140 1.00 0.00 149 ILE A C 6
ATOM 7782 O O . ILE A 1 47 ? 3.045 11.336 -1.561 1.00 0.00 149 ILE A O 6
ATOM 7798 N N . VAL A 1 48 ? 1.416 11.214 -0.013 1.00 0.00 150 VAL A N 6
ATOM 7799 C CA . VAL A 1 48 ? 1.969 12.283 0.811 1.00 0.00 150 VAL A CA 6
ATOM 7800 C C . VAL A 1 48 ? 3.180 11.798 1.600 1.00 0.00 150 VAL A C 6
ATOM 7801 O O . VAL A 1 48 ? 3.117 10.781 2.291 1.00 0.00 150 VAL A O 6
ATOM 7814 N N . TYR A 1 49 ? 4.281 12.532 1.492 1.00 0.00 151 TYR A N 6
ATOM 7815 C CA . TYR A 1 49 ? 5.509 12.177 2.194 1.00 0.00 151 TYR A CA 6
ATOM 7816 C C . TYR A 1 49 ? 5.776 13.140 3.346 1.00 0.00 151 TYR A C 6
ATOM 7817 O O . TYR A 1 49 ? 5.129 14.181 3.463 1.00 0.00 151 TYR A O 6
ATOM 7835 N N . ASP A 1 50 ? 6.735 12.785 4.195 1.00 0.00 152 ASP A N 6
ATOM 7836 C CA . ASP A 1 50 ? 7.091 13.618 5.338 1.00 0.00 152 ASP A CA 6
ATOM 7837 C C . ASP A 1 50 ? 8.254 14.543 4.995 1.00 0.00 152 ASP A C 6
ATOM 7838 O O . ASP A 1 50 ? 8.917 14.369 3.972 1.00 0.00 152 ASP A O 6
ATOM 7847 N N . GLN A 1 51 ? 8.495 15.527 5.856 1.00 0.00 153 GLN A N 6
ATOM 7848 C CA . GLN A 1 51 ? 9.577 16.480 5.642 1.00 0.00 153 GLN A CA 6
ATOM 7849 C C . GLN A 1 51 ? 10.859 16.010 6.321 1.00 0.00 153 GLN A C 6
ATOM 7850 O O . GLN A 1 51 ? 11.858 15.733 5.657 1.00 0.00 153 GLN A O 6
ATOM 7864 N N . GLN A 1 52 ? 10.823 15.922 7.646 1.00 0.00 154 GLN A N 6
ATOM 7865 C CA . GLN A 1 52 ? 11.984 15.486 8.415 1.00 0.00 154 GLN A CA 6
ATOM 7866 C C . GLN A 1 52 ? 12.214 13.988 8.249 1.00 0.00 154 GLN A C 6
ATOM 7867 O O . GLN A 1 52 ? 13.324 13.551 7.944 1.00 0.00 154 GLN A O 6
ATOM 7881 N N . SER A 1 53 ? 11.159 13.205 8.451 1.00 0.00 155 SER A N 6
ATOM 7882 C CA . SER A 1 53 ? 11.248 11.755 8.328 1.00 0.00 155 SER A CA 6
ATOM 7883 C C . SER A 1 53 ? 11.194 11.330 6.863 1.00 0.00 155 SER A C 6
ATOM 7884 O O . SER A 1 53 ? 10.760 12.093 6.000 1.00 0.00 155 SER A O 6
ATOM 7892 N N . ARG A 1 54 ? 11.638 10.107 6.592 1.00 0.00 156 ARG A N 6
ATOM 7893 C CA . ARG A 1 54 ? 11.642 9.580 5.233 1.00 0.00 156 ARG A CA 6
ATOM 7894 C C . ARG A 1 54 ? 10.665 8.415 5.099 1.00 0.00 156 ARG A C 6
ATOM 7895 O O . ARG A 1 54 ? 10.910 7.470 4.348 1.00 0.00 156 ARG A O 6
ATOM 7916 N N . ARG A 1 55 ? 9.559 8.489 5.832 1.00 0.00 157 ARG A N 6
ATOM 7917 C CA . ARG A 1 55 ? 8.547 7.440 5.797 1.00 0.00 157 ARG A CA 6
ATOM 7918 C C . ARG A 1 55 ? 7.190 8.008 5.390 1.00 0.00 157 ARG A C 6
ATOM 7919 O O . ARG A 1 55 ? 6.789 9.075 5.853 1.00 0.00 157 ARG A O 6
ATOM 7940 N N . SER A 1 56 ? 6.489 7.286 4.522 1.00 0.00 158 SER A N 6
ATOM 7941 C CA . SER A 1 56 ? 5.179 7.720 4.050 1.00 0.00 158 SER A CA 6
ATOM 7942 C C . SER A 1 56 ? 4.418 8.450 5.152 1.00 0.00 158 SER A C 6
ATOM 7943 O O . SER A 1 56 ? 4.407 8.017 6.305 1.00 0.00 158 SER A O 6
ATOM 7951 N N . ARG A 1 57 ? 3.784 9.560 4.790 1.00 0.00 159 ARG A N 6
ATOM 7952 C CA . ARG A 1 57 ? 3.021 10.351 5.747 1.00 0.00 159 ARG A CA 6
ATOM 7953 C C . ARG A 1 57 ? 1.898 9.524 6.365 1.00 0.00 159 ARG A C 6
ATOM 7954 O O . ARG A 1 57 ? 1.750 9.471 7.585 1.00 0.00 159 ARG A O 6
ATOM 7975 N N . GLY A 1 58 ? 1.107 8.878 5.512 1.00 0.00 160 GLY A N 6
ATOM 7976 C CA . GLY A 1 58 ? 0.007 8.063 5.992 1.00 0.00 160 GLY A CA 6
ATOM 7977 C C . GLY A 1 58 ? -1.215 8.156 5.101 1.00 0.00 160 GLY A C 6
ATOM 7978 O O . GLY A 1 58 ? -2.058 7.258 5.094 1.00 0.00 160 GLY A O 6
ATOM 7982 N N . PHE A 1 59 ? -1.315 9.246 4.347 1.00 0.00 161 PHE A N 6
ATOM 7983 C CA . PHE A 1 59 ? -2.445 9.455 3.450 1.00 0.00 161 PHE A CA 6
ATOM 7984 C C . PHE A 1 59 ? -1.970 9.657 2.014 1.00 0.00 161 PHE A C 6
ATOM 7985 O O . PHE A 1 59 ? -0.933 10.275 1.774 1.00 0.00 161 PHE A O 6
ATOM 8002 N N . ALA A 1 60 ? -2.736 9.132 1.064 1.00 0.00 162 ALA A N 6
ATOM 8003 C CA . ALA A 1 60 ? -2.395 9.255 -0.348 1.00 0.00 162 ALA A CA 6
ATOM 8004 C C . ALA A 1 60 ? -3.649 9.378 -1.207 1.00 0.00 162 ALA A C 6
ATOM 8005 O O . ALA A 1 60 ? -4.723 8.913 -0.825 1.00 0.00 162 ALA A O 6
ATOM 8012 N N . PHE A 1 61 ? -3.506 10.007 -2.368 1.00 0.00 163 PHE A N 6
ATOM 8013 C CA . PHE A 1 61 ? -4.628 10.192 -3.281 1.00 0.00 163 PHE A CA 6
ATOM 8014 C C . PHE A 1 61 ? -4.458 9.336 -4.532 1.00 0.00 163 PHE A C 6
ATOM 8015 O O . PHE A 1 61 ? -3.461 9.449 -5.246 1.00 0.00 163 PHE A O 6
ATOM 8032 N N . VAL A 1 62 ? -5.439 8.478 -4.793 1.00 0.00 164 VAL A N 6
ATOM 8033 C CA . VAL A 1 62 ? -5.400 7.601 -5.957 1.00 0.00 164 VAL A CA 6
ATOM 8034 C C . VAL A 1 62 ? -6.496 7.962 -6.954 1.00 0.00 164 VAL A C 6
ATOM 8035 O O . VAL A 1 62 ? -7.662 8.110 -6.584 1.00 0.00 164 VAL A O 6
ATOM 8048 N N . TYR A 1 63 ? -6.116 8.102 -8.219 1.00 0.00 165 TYR A N 6
ATOM 8049 C CA . TYR A 1 63 ? -7.066 8.448 -9.269 1.00 0.00 165 TYR A CA 6
ATOM 8050 C C . TYR A 1 63 ? -7.502 7.205 -10.040 1.00 0.00 165 TYR A C 6
ATOM 8051 O O . TYR A 1 63 ? -6.847 6.164 -9.984 1.00 0.00 165 TYR A O 6
ATOM 8069 N N . PHE A 1 64 ? -8.613 7.323 -10.759 1.00 0.00 166 PHE A N 6
ATOM 8070 C CA . PHE A 1 64 ? -9.139 6.210 -11.541 1.00 0.00 166 PHE A CA 6
ATOM 8071 C C . PHE A 1 64 ? -9.856 6.714 -12.790 1.00 0.00 166 PHE A C 6
ATOM 8072 O O . PHE A 1 64 ? -10.528 7.744 -12.759 1.00 0.00 166 PHE A O 6
ATOM 8089 N N . GLU A 1 65 ? -9.706 5.980 -13.888 1.00 0.00 167 GLU A N 6
ATOM 8090 C CA . GLU A 1 65 ? -10.338 6.354 -15.148 1.00 0.00 167 GLU A CA 6
ATOM 8091 C C . GLU A 1 65 ? -11.726 6.941 -14.908 1.00 0.00 167 GLU A C 6
ATOM 8092 O O . GLU A 1 65 ? -11.935 8.145 -15.054 1.00 0.00 167 GLU A O 6
ATOM 8104 N N . ASN A 1 66 ? -12.670 6.082 -14.538 1.00 0.00 168 ASN A N 6
ATOM 8105 C CA . ASN A 1 66 ? -14.038 6.515 -14.278 1.00 0.00 168 ASN A CA 6
ATOM 8106 C C . ASN A 1 66 ? -14.501 6.056 -12.898 1.00 0.00 168 ASN A C 6
ATOM 8107 O O . ASN A 1 66 ? -13.760 5.395 -12.171 1.00 0.00 168 ASN A O 6
ATOM 8118 N N . VAL A 1 67 ? -15.732 6.412 -12.545 1.00 0.00 169 VAL A N 6
ATOM 8119 C CA . VAL A 1 67 ? -16.295 6.036 -11.254 1.00 0.00 169 VAL A CA 6
ATOM 8120 C C . VAL A 1 67 ? -16.232 4.527 -11.045 1.00 0.00 169 VAL A C 6
ATOM 8121 O O . VAL A 1 67 ? -15.612 4.046 -10.097 1.00 0.00 169 VAL A O 6
ATOM 8134 N N . ASP A 1 68 ? -16.878 3.785 -11.938 1.00 0.00 170 ASP A N 6
ATOM 8135 C CA . ASP A 1 68 ? -16.894 2.329 -11.853 1.00 0.00 170 ASP A CA 6
ATOM 8136 C C . ASP A 1 68 ? -15.491 1.783 -11.611 1.00 0.00 170 ASP A C 6
ATOM 8137 O O . ASP A 1 68 ? -15.301 0.862 -10.816 1.00 0.00 170 ASP A O 6
ATOM 8146 N N . ASP A 1 69 ? -14.512 2.356 -12.302 1.00 0.00 171 ASP A N 6
ATOM 8147 C CA . ASP A 1 69 ? -13.125 1.926 -12.162 1.00 0.00 171 ASP A CA 6
ATOM 8148 C C . ASP A 1 69 ? -12.660 2.052 -10.714 1.00 0.00 171 ASP A C 6
ATOM 8149 O O . ASP A 1 69 ? -11.809 1.289 -10.257 1.00 0.00 171 ASP A O 6
ATOM 8158 N N . ALA A 1 70 ? -13.225 3.019 -9.999 1.00 0.00 172 ALA A N 6
ATOM 8159 C CA . ALA A 1 70 ? -12.869 3.244 -8.603 1.00 0.00 172 ALA A CA 6
ATOM 8160 C C . ALA A 1 70 ? -13.742 2.408 -7.673 1.00 0.00 172 ALA A C 6
ATOM 8161 O O . ALA A 1 70 ? -13.247 1.784 -6.734 1.00 0.00 172 ALA A O 6
ATOM 8168 N N . LYS A 1 71 ? -15.044 2.399 -7.939 1.00 0.00 173 LYS A N 6
ATOM 8169 C CA . LYS A 1 71 ? -15.986 1.640 -7.127 1.00 0.00 173 LYS A CA 6
ATOM 8170 C C . LYS A 1 71 ? -15.426 0.262 -6.789 1.00 0.00 173 LYS A C 6
ATOM 8171 O O . LYS A 1 71 ? -15.518 -0.192 -5.649 1.00 0.00 173 LYS A O 6
ATOM 8190 N N . GLU A 1 72 ? -14.845 -0.397 -7.787 1.00 0.00 174 GLU A N 6
ATOM 8191 C CA . GLU A 1 72 ? -14.270 -1.723 -7.593 1.00 0.00 174 GLU A CA 6
ATOM 8192 C C . GLU A 1 72 ? -13.336 -1.740 -6.386 1.00 0.00 174 GLU A C 6
ATOM 8193 O O . GLU A 1 72 ? -13.303 -2.708 -5.627 1.00 0.00 174 GLU A O 6
ATOM 8205 N N . ALA A 1 73 ? -12.578 -0.661 -6.217 1.00 0.00 175 ALA A N 6
ATOM 8206 C CA . ALA A 1 73 ? -11.644 -0.551 -5.103 1.00 0.00 175 ALA A CA 6
ATOM 8207 C C . ALA A 1 73 ? -12.338 -0.011 -3.857 1.00 0.00 175 ALA A C 6
ATOM 8208 O O . ALA A 1 73 ? -12.156 -0.532 -2.757 1.00 0.00 175 ALA A O 6
ATOM 8215 N N . LYS A 1 74 ? -13.134 1.038 -4.037 1.00 0.00 176 LYS A N 6
ATOM 8216 C CA . LYS A 1 74 ? -13.856 1.650 -2.928 1.00 0.00 176 LYS A CA 6
ATOM 8217 C C . LYS A 1 74 ? -14.375 0.588 -1.964 1.00 0.00 176 LYS A C 6
ATOM 8218 O O . LYS A 1 74 ? -14.504 0.834 -0.766 1.00 0.00 176 LYS A O 6
ATOM 8237 N N . GLU A 1 75 ? -14.671 -0.594 -2.497 1.00 0.00 177 GLU A N 6
ATOM 8238 C CA . GLU A 1 75 ? -15.175 -1.694 -1.683 1.00 0.00 177 GLU A CA 6
ATOM 8239 C C . GLU A 1 75 ? -14.051 -2.657 -1.312 1.00 0.00 177 GLU A C 6
ATOM 8240 O O . GLU A 1 75 ? -13.921 -3.061 -0.156 1.00 0.00 177 GLU A O 6
ATOM 8252 N N . ARG A 1 76 ? -13.241 -3.020 -2.301 1.00 0.00 178 ARG A N 6
ATOM 8253 C CA . ARG A 1 76 ? -12.129 -3.936 -2.080 1.00 0.00 178 ARG A CA 6
ATOM 8254 C C . ARG A 1 76 ? -10.877 -3.178 -1.646 1.00 0.00 178 ARG A C 6
ATOM 8255 O O . ARG A 1 76 ? -9.757 -3.579 -1.961 1.00 0.00 178 ARG A O 6
ATOM 8276 N N . ALA A 1 77 ? -11.077 -2.082 -0.923 1.00 0.00 179 ALA A N 6
ATOM 8277 C CA . ALA A 1 77 ? -9.966 -1.269 -0.445 1.00 0.00 179 ALA A CA 6
ATOM 8278 C C . ALA A 1 77 ? -10.098 -0.981 1.047 1.00 0.00 179 ALA A C 6
ATOM 8279 O O . ALA A 1 77 ? -9.186 -1.259 1.825 1.00 0.00 179 ALA A O 6
ATOM 8286 N N . ASN A 1 78 ? -11.238 -0.423 1.439 1.00 0.00 180 ASN A N 6
ATOM 8287 C CA . ASN A 1 78 ? -11.488 -0.097 2.838 1.00 0.00 180 ASN A CA 6
ATOM 8288 C C . ASN A 1 78 ? -11.115 -1.266 3.744 1.00 0.00 180 ASN A C 6
ATOM 8289 O O . ASN A 1 78 ? -11.612 -2.379 3.576 1.00 0.00 180 ASN A O 6
ATOM 8300 N N . GLY A 1 79 ? -10.236 -1.005 4.707 1.00 0.00 181 GLY A N 6
ATOM 8301 C CA . GLY A 1 79 ? -9.812 -2.045 5.626 1.00 0.00 181 GLY A CA 6
ATOM 8302 C C . GLY A 1 79 ? -9.249 -3.257 4.911 1.00 0.00 181 GLY A C 6
ATOM 8303 O O . GLY A 1 79 ? -9.695 -4.381 5.136 1.00 0.00 181 GLY A O 6
ATOM 8307 N N . MET A 1 80 ? -8.268 -3.027 4.044 1.00 0.00 182 MET A N 6
ATOM 8308 C CA . MET A 1 80 ? -7.644 -4.110 3.293 1.00 0.00 182 MET A CA 6
ATOM 8309 C C . MET A 1 80 ? -6.209 -4.337 3.756 1.00 0.00 182 MET A C 6
ATOM 8310 O O . MET A 1 80 ? -5.483 -3.386 4.045 1.00 0.00 182 MET A O 6
ATOM 8324 N N . GLU A 1 81 ? -5.806 -5.602 3.825 1.00 0.00 183 GLU A N 6
ATOM 8325 C CA . GLU A 1 81 ? -4.458 -5.952 4.255 1.00 0.00 183 GLU A CA 6
ATOM 8326 C C . GLU A 1 81 ? -3.437 -5.614 3.172 1.00 0.00 183 GLU A C 6
ATOM 8327 O O . GLU A 1 81 ? -3.608 -5.977 2.007 1.00 0.00 183 GLU A O 6
ATOM 8339 N N . LEU A 1 82 ? -2.375 -4.919 3.564 1.00 0.00 184 LEU A N 6
ATOM 8340 C CA . LEU A 1 82 ? -1.326 -4.531 2.627 1.00 0.00 184 LEU A CA 6
ATOM 8341 C C . LEU A 1 82 ? 0.054 -4.696 3.257 1.00 0.00 184 LEU A C 6
ATOM 8342 O O . LEU A 1 82 ? 0.454 -3.909 4.115 1.00 0.00 184 LEU A O 6
ATOM 8358 N N . ASP A 1 83 ? 0.777 -5.722 2.823 1.00 0.00 185 ASP A N 6
ATOM 8359 C CA . ASP A 1 83 ? 2.114 -5.989 3.342 1.00 0.00 185 ASP A CA 6
ATOM 8360 C C . ASP A 1 83 ? 2.102 -6.057 4.865 1.00 0.00 185 ASP A C 6
ATOM 8361 O O . ASP A 1 83 ? 3.026 -5.583 5.525 1.00 0.00 185 ASP A O 6
ATOM 8370 N N . GLY A 1 84 ? 1.048 -6.650 5.418 1.00 0.00 186 GLY A N 6
ATOM 8371 C CA . GLY A 1 84 ? 0.935 -6.769 6.860 1.00 0.00 186 GLY A CA 6
ATOM 8372 C C . GLY A 1 84 ? 0.148 -5.628 7.476 1.00 0.00 186 GLY A C 6
ATOM 8373 O O . GLY A 1 84 ? -0.559 -5.817 8.466 1.00 0.00 186 GLY A O 6
ATOM 8377 N N . ARG A 1 85 ? 0.272 -4.442 6.890 1.00 0.00 187 ARG A N 6
ATOM 8378 C CA . ARG A 1 85 ? -0.431 -3.266 7.389 1.00 0.00 187 ARG A CA 6
ATOM 8379 C C . ARG A 1 85 ? -1.718 -3.029 6.604 1.00 0.00 187 ARG A C 6
ATOM 8380 O O . ARG A 1 85 ? -1.716 -3.038 5.372 1.00 0.00 187 ARG A O 6
ATOM 8401 N N . ARG A 1 86 ? -2.814 -2.817 7.324 1.00 0.00 188 ARG A N 6
ATOM 8402 C CA . ARG A 1 86 ? -4.108 -2.579 6.696 1.00 0.00 188 ARG A CA 6
ATOM 8403 C C . ARG A 1 86 ? -4.291 -1.098 6.374 1.00 0.00 188 ARG A C 6
ATOM 8404 O O . ARG A 1 86 ? -3.825 -0.230 7.112 1.00 0.00 188 ARG A O 6
ATOM 8425 N N . ILE A 1 87 ? -4.972 -0.819 5.267 1.00 0.00 189 ILE A N 6
ATOM 8426 C CA . ILE A 1 87 ? -5.218 0.556 4.849 1.00 0.00 189 ILE A CA 6
ATOM 8427 C C . ILE A 1 87 ? -6.712 0.844 4.757 1.00 0.00 189 ILE A C 6
ATOM 8428 O O . ILE A 1 87 ? -7.520 -0.067 4.575 1.00 0.00 189 ILE A O 6
ATOM 8444 N N . ARG A 1 88 ? -7.072 2.117 4.883 1.00 0.00 190 ARG A N 6
ATOM 8445 C CA . ARG A 1 88 ? -8.470 2.526 4.814 1.00 0.00 190 ARG A CA 6
ATOM 8446 C C . ARG A 1 88 ? -8.753 3.277 3.516 1.00 0.00 190 ARG A C 6
ATOM 8447 O O . ARG A 1 88 ? -7.836 3.770 2.859 1.00 0.00 190 ARG A O 6
ATOM 8468 N N . VAL A 1 89 ? -10.029 3.361 3.153 1.00 0.00 191 VAL A N 6
ATOM 8469 C CA . VAL A 1 89 ? -10.433 4.052 1.934 1.00 0.00 191 VAL A CA 6
ATOM 8470 C C . VAL A 1 89 ? -11.665 4.917 2.177 1.00 0.00 191 VAL A C 6
ATOM 8471 O O . VAL A 1 89 ? -12.554 4.549 2.944 1.00 0.00 191 VAL A O 6
ATOM 8484 N N . SER A 1 90 ? -11.711 6.070 1.516 1.00 0.00 192 SER A N 6
ATOM 8485 C CA . SER A 1 90 ? -12.833 6.990 1.662 1.00 0.00 192 SER A CA 6
ATOM 8486 C C . SER A 1 90 ? -13.298 7.499 0.301 1.00 0.00 192 SER A C 6
ATOM 8487 O O . SER A 1 90 ? -12.556 7.452 -0.679 1.00 0.00 192 SER A O 6
ATOM 8495 N N . GLY A 1 91 ? -14.534 7.987 0.249 1.00 0.00 193 GLY A N 6
ATOM 8496 C CA . GLY A 1 91 ? -15.078 8.498 -0.995 1.00 0.00 193 GLY A CA 6
ATOM 8497 C C . GLY A 1 91 ? -16.516 8.955 -0.855 1.00 0.00 193 GLY A C 6
ATOM 8498 O O . GLY A 1 91 ? -16.832 10.137 -1.000 1.00 0.00 193 GLY A O 6
ATOM 8502 N N . PRO A 1 92 ? -17.418 8.005 -0.566 1.00 0.00 194 PRO A N 6
ATOM 8503 C CA . PRO A 1 92 ? -18.846 8.293 -0.401 1.00 0.00 194 PRO A CA 6
ATOM 8504 C C . PRO A 1 92 ? -19.134 9.088 0.868 1.00 0.00 194 PRO A C 6
ATOM 8505 O O . PRO A 1 92 ? -20.247 9.573 1.069 1.00 0.00 194 PRO A O 6
ATOM 8516 N N . SER A 1 93 ? -18.123 9.220 1.721 1.00 0.00 195 SER A N 6
ATOM 8517 C CA . SER A 1 93 ? -18.269 9.954 2.972 1.00 0.00 195 SER A CA 6
ATOM 8518 C C . SER A 1 93 ? -19.083 11.227 2.762 1.00 0.00 195 SER A C 6
ATOM 8519 O O . SER A 1 93 ? -18.956 11.898 1.738 1.00 0.00 195 SER A O 6
ATOM 8527 N N . SER A 1 94 ? -19.921 11.554 3.741 1.00 0.00 196 SER A N 6
ATOM 8528 C CA . SER A 1 94 ? -20.760 12.745 3.664 1.00 0.00 196 SER A CA 6
ATOM 8529 C C . SER A 1 94 ? -19.931 14.008 3.873 1.00 0.00 196 SER A C 6
ATOM 8530 O O . SER A 1 94 ? -19.968 14.931 3.060 1.00 0.00 196 SER A O 6
ATOM 8538 N N . GLY A 1 95 ? -19.181 14.042 4.971 1.00 0.00 197 GLY A N 6
ATOM 8539 C CA . GLY A 1 95 ? -18.353 15.196 5.269 1.00 0.00 197 GLY A CA 6
ATOM 8540 C C . GLY A 1 95 ? -18.398 15.579 6.735 1.00 0.00 197 GLY A C 6
ATOM 8541 O O . GLY A 1 95 ? -19.074 16.535 7.113 1.00 0.00 197 GLY A O 6
ATOM 8545 N N . GLY A 1 1 ? -31.545 22.509 -5.091 1.00 0.00 103 GLY A N 7
ATOM 8546 C CA . GLY A 1 1 ? -31.007 23.416 -6.088 1.00 0.00 103 GLY A CA 7
ATOM 8547 C C . GLY A 1 1 ? -30.654 22.711 -7.383 1.00 0.00 103 GLY A C 7
ATOM 8548 O O . GLY A 1 1 ? -30.051 21.638 -7.368 1.00 0.00 103 GLY A O 7
ATOM 8552 N N . SER A 1 2 ? -31.030 23.315 -8.505 1.00 0.00 104 SER A N 7
ATOM 8553 C CA . SER A 1 2 ? -30.753 22.736 -9.815 1.00 0.00 104 SER A CA 7
ATOM 8554 C C . SER A 1 2 ? -30.186 23.786 -10.765 1.00 0.00 104 SER A C 7
ATOM 8555 O O . SER A 1 2 ? -30.819 24.808 -11.028 1.00 0.00 104 SER A O 7
ATOM 8563 N N . SER A 1 3 ? -28.987 23.526 -11.276 1.00 0.00 105 SER A N 7
ATOM 8564 C CA . SER A 1 3 ? -28.330 24.450 -12.194 1.00 0.00 105 SER A CA 7
ATOM 8565 C C . SER A 1 3 ? -28.241 23.852 -13.595 1.00 0.00 105 SER A C 7
ATOM 8566 O O . SER A 1 3 ? -27.313 23.106 -13.905 1.00 0.00 105 SER A O 7
ATOM 8574 N N . GLY A 1 4 ? -29.214 24.185 -14.437 1.00 0.00 106 GLY A N 7
ATOM 8575 C CA . GLY A 1 4 ? -29.228 23.673 -15.795 1.00 0.00 106 GLY A CA 7
ATOM 8576 C C . GLY A 1 4 ? -28.001 24.086 -16.583 1.00 0.00 106 GLY A C 7
ATOM 8577 O O . GLY A 1 4 ? -27.926 25.208 -17.085 1.00 0.00 106 GLY A O 7
ATOM 8581 N N . SER A 1 5 ? -27.035 23.179 -16.691 1.00 0.00 107 SER A N 7
ATOM 8582 C CA . SER A 1 5 ? -25.802 23.457 -17.418 1.00 0.00 107 SER A CA 7
ATOM 8583 C C . SER A 1 5 ? -25.356 22.237 -18.217 1.00 0.00 107 SER A C 7
ATOM 8584 O O . SER A 1 5 ? -25.518 21.099 -17.776 1.00 0.00 107 SER A O 7
ATOM 8592 N N . SER A 1 6 ? -24.792 22.482 -19.395 1.00 0.00 108 SER A N 7
ATOM 8593 C CA . SER A 1 6 ? -24.324 21.404 -20.258 1.00 0.00 108 SER A CA 7
ATOM 8594 C C . SER A 1 6 ? -22.869 21.621 -20.659 1.00 0.00 108 SER A C 7
ATOM 8595 O O . SER A 1 6 ? -22.289 22.673 -20.391 1.00 0.00 108 SER A O 7
ATOM 8603 N N . GLY A 1 7 ? -22.283 20.617 -21.305 1.00 0.00 109 GLY A N 7
ATOM 8604 C CA . GLY A 1 7 ? -20.900 20.717 -21.733 1.00 0.00 109 GLY A CA 7
ATOM 8605 C C . GLY A 1 7 ? -19.931 20.720 -20.568 1.00 0.00 109 GLY A C 7
ATOM 8606 O O . GLY A 1 7 ? -19.769 19.709 -19.885 1.00 0.00 109 GLY A O 7
ATOM 8610 N N . ASN A 1 8 ? -19.283 21.858 -20.341 1.00 0.00 110 ASN A N 7
ATOM 8611 C CA . ASN A 1 8 ? -18.322 21.987 -19.251 1.00 0.00 110 ASN A CA 7
ATOM 8612 C C . ASN A 1 8 ? -19.033 22.024 -17.902 1.00 0.00 110 ASN A C 7
ATOM 8613 O O . ASN A 1 8 ? -20.172 22.480 -17.801 1.00 0.00 110 ASN A O 7
ATOM 8624 N N . ARG A 1 9 ? -18.352 21.543 -16.867 1.00 0.00 111 ARG A N 7
ATOM 8625 C CA . ARG A 1 9 ? -18.918 21.521 -15.524 1.00 0.00 111 ARG A CA 7
ATOM 8626 C C . ARG A 1 9 ? -18.026 22.280 -14.546 1.00 0.00 111 ARG A C 7
ATOM 8627 O O . ARG A 1 9 ? -16.949 21.810 -14.180 1.00 0.00 111 ARG A O 7
ATOM 8648 N N . ALA A 1 10 ? -18.482 23.456 -14.128 1.00 0.00 112 ALA A N 7
ATOM 8649 C CA . ALA A 1 10 ? -17.727 24.279 -13.191 1.00 0.00 112 ALA A CA 7
ATOM 8650 C C . ALA A 1 10 ? -17.324 23.479 -11.958 1.00 0.00 112 ALA A C 7
ATOM 8651 O O . ALA A 1 10 ? -16.163 23.491 -11.551 1.00 0.00 112 ALA A O 7
ATOM 8658 N N . ASN A 1 11 ? -18.291 22.785 -11.366 1.00 0.00 113 ASN A N 7
ATOM 8659 C CA . ASN A 1 11 ? -18.036 21.979 -10.177 1.00 0.00 113 ASN A CA 7
ATOM 8660 C C . ASN A 1 11 ? -17.250 20.721 -10.531 1.00 0.00 113 ASN A C 7
ATOM 8661 O O . ASN A 1 11 ? -17.442 20.115 -11.586 1.00 0.00 113 ASN A O 7
ATOM 8672 N N . PRO A 1 12 ? -16.344 20.316 -9.630 1.00 0.00 114 PRO A N 7
ATOM 8673 C CA . PRO A 1 12 ? -15.511 19.125 -9.824 1.00 0.00 114 PRO A CA 7
ATOM 8674 C C . PRO A 1 12 ? -16.318 17.834 -9.737 1.00 0.00 114 PRO A C 7
ATOM 8675 O O . PRO A 1 12 ? -17.484 17.844 -9.344 1.00 0.00 114 PRO A O 7
ATOM 8686 N N . ASP A 1 13 ? -15.689 16.723 -10.107 1.00 0.00 115 ASP A N 7
ATOM 8687 C CA . ASP A 1 13 ? -16.349 15.423 -10.070 1.00 0.00 115 ASP A CA 7
ATOM 8688 C C . ASP A 1 13 ? -15.767 14.551 -8.962 1.00 0.00 115 ASP A C 7
ATOM 8689 O O . ASP A 1 13 ? -14.799 13.817 -9.160 1.00 0.00 115 ASP A O 7
ATOM 8698 N N . PRO A 1 14 ? -16.371 14.631 -7.767 1.00 0.00 116 PRO A N 7
ATOM 8699 C CA . PRO A 1 14 ? -15.930 13.856 -6.603 1.00 0.00 116 PRO A CA 7
ATOM 8700 C C . PRO A 1 14 ? -16.216 12.367 -6.757 1.00 0.00 116 PRO A C 7
ATOM 8701 O O . PRO A 1 14 ? -15.778 11.554 -5.943 1.00 0.00 116 PRO A O 7
ATOM 8712 N N . ASN A 1 15 ? -16.953 12.015 -7.805 1.00 0.00 117 ASN A N 7
ATOM 8713 C CA . ASN A 1 15 ? -17.298 10.622 -8.065 1.00 0.00 117 ASN A CA 7
ATOM 8714 C C . ASN A 1 15 ? -16.049 9.801 -8.373 1.00 0.00 117 ASN A C 7
ATOM 8715 O O . ASN A 1 15 ? -15.802 8.769 -7.748 1.00 0.00 117 ASN A O 7
ATOM 8726 N N . CYS A 1 16 ? -15.265 10.267 -9.339 1.00 0.00 118 CYS A N 7
ATOM 8727 C CA . CYS A 1 16 ? -14.042 9.576 -9.731 1.00 0.00 118 CYS A CA 7
ATOM 8728 C C . CYS A 1 16 ? -12.883 9.964 -8.818 1.00 0.00 118 CYS A C 7
ATOM 8729 O O . CYS A 1 16 ? -11.770 10.212 -9.284 1.00 0.00 118 CYS A O 7
ATOM 8737 N N . CYS A 1 17 ? -13.151 10.014 -7.519 1.00 0.00 119 CYS A N 7
ATOM 8738 C CA . CYS A 1 17 ? -12.131 10.374 -6.540 1.00 0.00 119 CYS A CA 7
ATOM 8739 C C . CYS A 1 17 ? -12.021 9.310 -5.453 1.00 0.00 119 CYS A C 7
ATOM 8740 O O . CYS A 1 17 ? -12.969 8.565 -5.200 1.00 0.00 119 CYS A O 7
ATOM 8748 N N . LEU A 1 18 ? -10.859 9.244 -4.813 1.00 0.00 120 LEU A N 7
ATOM 8749 C CA . LEU A 1 18 ? -10.624 8.270 -3.752 1.00 0.00 120 LEU A CA 7
ATOM 8750 C C . LEU A 1 18 ? -9.366 8.617 -2.964 1.00 0.00 120 LEU A C 7
ATOM 8751 O O . LEU A 1 18 ? -8.306 8.860 -3.540 1.00 0.00 120 LEU A O 7
ATOM 8767 N N . GLY A 1 19 ? -9.489 8.636 -1.640 1.00 0.00 121 GLY A N 7
ATOM 8768 C CA . GLY A 1 19 ? -8.354 8.952 -0.793 1.00 0.00 121 GLY A CA 7
ATOM 8769 C C . GLY A 1 19 ? -8.136 7.918 0.294 1.00 0.00 121 GLY A C 7
ATOM 8770 O O . GLY A 1 19 ? -8.938 7.802 1.220 1.00 0.00 121 GLY A O 7
ATOM 8774 N N . VAL A 1 20 ? -7.048 7.163 0.181 1.00 0.00 122 VAL A N 7
ATOM 8775 C CA . VAL A 1 20 ? -6.726 6.133 1.162 1.00 0.00 122 VAL A CA 7
ATOM 8776 C C . VAL A 1 20 ? -5.948 6.716 2.336 1.00 0.00 122 VAL A C 7
ATOM 8777 O O . VAL A 1 20 ? -5.095 7.586 2.159 1.00 0.00 122 VAL A O 7
ATOM 8790 N N . PHE A 1 21 ? -6.247 6.230 3.536 1.00 0.00 123 PHE A N 7
ATOM 8791 C CA . PHE A 1 21 ? -5.575 6.703 4.741 1.00 0.00 123 PHE A CA 7
ATOM 8792 C C . PHE A 1 21 ? -5.021 5.533 5.549 1.00 0.00 123 PHE A C 7
ATOM 8793 O O . PHE A 1 21 ? -5.219 4.371 5.197 1.00 0.00 123 PHE A O 7
ATOM 8810 N N . GLY A 1 22 ? -4.324 5.850 6.636 1.00 0.00 124 GLY A N 7
ATOM 8811 C CA . GLY A 1 22 ? -3.750 4.816 7.478 1.00 0.00 124 GLY A CA 7
ATOM 8812 C C . GLY A 1 22 ? -2.917 3.824 6.691 1.00 0.00 124 GLY A C 7
ATOM 8813 O O . GLY A 1 22 ? -3.205 2.627 6.685 1.00 0.00 124 GLY A O 7
ATOM 8817 N N . LEU A 1 23 ? -1.882 4.322 6.023 1.00 0.00 125 LEU A N 7
ATOM 8818 C CA . LEU A 1 23 ? -1.005 3.471 5.227 1.00 0.00 125 LEU A CA 7
ATOM 8819 C C . LEU A 1 23 ? 0.177 2.979 6.056 1.00 0.00 125 LEU A C 7
ATOM 8820 O O . LEU A 1 23 ? 0.357 3.391 7.202 1.00 0.00 125 LEU A O 7
ATOM 8836 N N . SER A 1 24 ? 0.980 2.098 5.469 1.00 0.00 126 SER A N 7
ATOM 8837 C CA . SER A 1 24 ? 2.144 1.549 6.154 1.00 0.00 126 SER A CA 7
ATOM 8838 C C . SER A 1 24 ? 3.194 2.630 6.393 1.00 0.00 126 SER A C 7
ATOM 8839 O O . SER A 1 24 ? 3.208 3.659 5.715 1.00 0.00 126 SER A O 7
ATOM 8847 N N . LEU A 1 25 ? 4.071 2.390 7.361 1.00 0.00 127 LEU A N 7
ATOM 8848 C CA . LEU A 1 25 ? 5.126 3.343 7.691 1.00 0.00 127 LEU A CA 7
ATOM 8849 C C . LEU A 1 25 ? 5.667 4.013 6.433 1.00 0.00 127 LEU A C 7
ATOM 8850 O O . LEU A 1 25 ? 5.838 5.232 6.391 1.00 0.00 127 LEU A O 7
ATOM 8866 N N . TYR A 1 26 ? 5.934 3.210 5.409 1.00 0.00 128 TYR A N 7
ATOM 8867 C CA . TYR A 1 26 ? 6.456 3.726 4.149 1.00 0.00 128 TYR A CA 7
ATOM 8868 C C . TYR A 1 26 ? 5.789 3.039 2.961 1.00 0.00 128 TYR A C 7
ATOM 8869 O O . TYR A 1 26 ? 5.771 1.811 2.867 1.00 0.00 128 TYR A O 7
ATOM 8887 N N . THR A 1 27 ? 5.240 3.841 2.054 1.00 0.00 129 THR A N 7
ATOM 8888 C CA . THR A 1 27 ? 4.571 3.313 0.871 1.00 0.00 129 THR A CA 7
ATOM 8889 C C . THR A 1 27 ? 4.957 4.100 -0.376 1.00 0.00 129 THR A C 7
ATOM 8890 O O . THR A 1 27 ? 5.100 5.323 -0.333 1.00 0.00 129 THR A O 7
ATOM 8901 N N . THR A 1 28 ? 5.123 3.392 -1.489 1.00 0.00 130 THR A N 7
ATOM 8902 C CA . THR A 1 28 ? 5.492 4.025 -2.749 1.00 0.00 130 THR A CA 7
ATOM 8903 C C . THR A 1 28 ? 4.386 3.872 -3.786 1.00 0.00 130 THR A C 7
ATOM 8904 O O . THR A 1 28 ? 3.617 2.911 -3.749 1.00 0.00 130 THR A O 7
ATOM 8915 N N . GLU A 1 29 ? 4.311 4.825 -4.710 1.00 0.00 131 GLU A N 7
ATOM 8916 C CA . GLU A 1 29 ? 3.297 4.795 -5.757 1.00 0.00 131 GLU A CA 7
ATOM 8917 C C . GLU A 1 29 ? 3.331 3.467 -6.509 1.00 0.00 131 GLU A C 7
ATOM 8918 O O . GLU A 1 29 ? 2.296 2.833 -6.718 1.00 0.00 131 GLU A O 7
ATOM 8930 N N . ARG A 1 30 ? 4.527 3.054 -6.915 1.00 0.00 132 ARG A N 7
ATOM 8931 C CA . ARG A 1 30 ? 4.697 1.804 -7.645 1.00 0.00 132 ARG A CA 7
ATOM 8932 C C . ARG A 1 30 ? 3.964 0.663 -6.947 1.00 0.00 132 ARG A C 7
ATOM 8933 O O . ARG A 1 30 ? 3.383 -0.206 -7.597 1.00 0.00 132 ARG A O 7
ATOM 8954 N N . ASP A 1 31 ? 3.997 0.671 -5.619 1.00 0.00 133 ASP A N 7
ATOM 8955 C CA . ASP A 1 31 ? 3.336 -0.364 -4.831 1.00 0.00 133 ASP A CA 7
ATOM 8956 C C . ASP A 1 31 ? 1.820 -0.260 -4.961 1.00 0.00 133 ASP A C 7
ATOM 8957 O O . ASP A 1 31 ? 1.178 -1.119 -5.568 1.00 0.00 133 ASP A O 7
ATOM 8966 N N . LEU A 1 32 ? 1.253 0.795 -4.387 1.00 0.00 134 LEU A N 7
ATOM 8967 C CA . LEU A 1 32 ? -0.189 1.011 -4.438 1.00 0.00 134 LEU A CA 7
ATOM 8968 C C . LEU A 1 32 ? -0.714 0.850 -5.861 1.00 0.00 134 LEU A C 7
ATOM 8969 O O . LEU A 1 32 ? -1.840 0.398 -6.071 1.00 0.00 134 LEU A O 7
ATOM 8985 N N . ARG A 1 33 ? 0.110 1.221 -6.836 1.00 0.00 135 ARG A N 7
ATOM 8986 C CA . ARG A 1 33 ? -0.271 1.117 -8.239 1.00 0.00 135 ARG A CA 7
ATOM 8987 C C . ARG A 1 33 ? -0.562 -0.332 -8.618 1.00 0.00 135 ARG A C 7
ATOM 8988 O O . ARG A 1 33 ? -1.618 -0.639 -9.170 1.00 0.00 135 ARG A O 7
ATOM 9009 N N . GLU A 1 34 ? 0.383 -1.218 -8.317 1.00 0.00 136 GLU A N 7
ATOM 9010 C CA . GLU A 1 34 ? 0.227 -2.634 -8.627 1.00 0.00 136 GLU A CA 7
ATOM 9011 C C . GLU A 1 34 ? -0.861 -3.264 -7.762 1.00 0.00 136 GLU A C 7
ATOM 9012 O O . GLU A 1 34 ? -1.568 -4.173 -8.198 1.00 0.00 136 GLU A O 7
ATOM 9024 N N . VAL A 1 35 ? -0.988 -2.775 -6.533 1.00 0.00 137 VAL A N 7
ATOM 9025 C CA . VAL A 1 35 ? -1.989 -3.289 -5.606 1.00 0.00 137 VAL A CA 7
ATOM 9026 C C . VAL A 1 35 ? -3.400 -3.046 -6.130 1.00 0.00 137 VAL A C 7
ATOM 9027 O O . VAL A 1 35 ? -4.255 -3.930 -6.075 1.00 0.00 137 VAL A O 7
ATOM 9040 N N . PHE A 1 36 ? -3.637 -1.842 -6.639 1.00 0.00 138 PHE A N 7
ATOM 9041 C CA . PHE A 1 36 ? -4.945 -1.481 -7.173 1.00 0.00 138 PHE A CA 7
ATOM 9042 C C . PHE A 1 36 ? -5.073 -1.911 -8.632 1.00 0.00 138 PHE A C 7
ATOM 9043 O O . PHE A 1 36 ? -6.161 -2.254 -9.096 1.00 0.00 138 PHE A O 7
ATOM 9060 N N . SER A 1 37 ? -3.955 -1.888 -9.350 1.00 0.00 139 SER A N 7
ATOM 9061 C CA . SER A 1 37 ? -3.942 -2.271 -10.757 1.00 0.00 139 SER A CA 7
ATOM 9062 C C . SER A 1 37 ? -4.783 -3.523 -10.987 1.00 0.00 139 SER A C 7
ATOM 9063 O O . SER A 1 37 ? -5.607 -3.573 -11.901 1.00 0.00 139 SER A O 7
ATOM 9071 N N . LYS A 1 38 ? -4.568 -4.534 -10.152 1.00 0.00 140 LYS A N 7
ATOM 9072 C CA . LYS A 1 38 ? -5.305 -5.787 -10.262 1.00 0.00 140 LYS A CA 7
ATOM 9073 C C . LYS A 1 38 ? -6.768 -5.529 -10.608 1.00 0.00 140 LYS A C 7
ATOM 9074 O O . LYS A 1 38 ? -7.359 -6.243 -11.419 1.00 0.00 140 LYS A O 7
ATOM 9093 N N . TYR A 1 39 ? -7.346 -4.506 -9.990 1.00 0.00 141 TYR A N 7
ATOM 9094 C CA . TYR A 1 39 ? -8.741 -4.155 -10.232 1.00 0.00 141 TYR A CA 7
ATOM 9095 C C . TYR A 1 39 ? -8.917 -3.552 -11.623 1.00 0.00 141 TYR A C 7
ATOM 9096 O O . TYR A 1 39 ? -9.782 -3.973 -12.389 1.00 0.00 141 TYR A O 7
ATOM 9114 N N . GLY A 1 40 ? -8.088 -2.562 -11.941 1.00 0.00 142 GLY A N 7
ATOM 9115 C CA . GLY A 1 40 ? -8.167 -1.917 -13.238 1.00 0.00 142 GLY A CA 7
ATOM 9116 C C . GLY A 1 40 ? -6.987 -1.003 -13.504 1.00 0.00 142 GLY A C 7
ATOM 9117 O O . GLY A 1 40 ? -6.135 -0.788 -12.641 1.00 0.00 142 GLY A O 7
ATOM 9121 N N . PRO A 1 41 ? -6.925 -0.449 -14.724 1.00 0.00 143 PRO A N 7
ATOM 9122 C CA . PRO A 1 41 ? -5.844 0.454 -15.129 1.00 0.00 143 PRO A CA 7
ATOM 9123 C C . PRO A 1 41 ? -5.914 1.799 -14.415 1.00 0.00 143 PRO A C 7
ATOM 9124 O O . PRO A 1 41 ? -6.980 2.410 -14.324 1.00 0.00 143 PRO A O 7
ATOM 9135 N N . ILE A 1 42 ? -4.773 2.256 -13.910 1.00 0.00 144 ILE A N 7
ATOM 9136 C CA . ILE A 1 42 ? -4.706 3.530 -13.206 1.00 0.00 144 ILE A CA 7
ATOM 9137 C C . ILE A 1 42 ? -3.955 4.573 -14.026 1.00 0.00 144 ILE A C 7
ATOM 9138 O O . ILE A 1 42 ? -2.993 4.254 -14.725 1.00 0.00 144 ILE A O 7
ATOM 9154 N N . ALA A 1 43 ? -4.399 5.822 -13.934 1.00 0.00 145 ALA A N 7
ATOM 9155 C CA . ALA A 1 43 ? -3.767 6.914 -14.665 1.00 0.00 145 ALA A CA 7
ATOM 9156 C C . ALA A 1 43 ? -2.534 7.426 -13.928 1.00 0.00 145 ALA A C 7
ATOM 9157 O O . ALA A 1 43 ? -1.440 7.478 -14.490 1.00 0.00 145 ALA A O 7
ATOM 9164 N N . ASP A 1 44 ? -2.718 7.804 -12.668 1.00 0.00 146 ASP A N 7
ATOM 9165 C CA . ASP A 1 44 ? -1.620 8.312 -11.854 1.00 0.00 146 ASP A CA 7
ATOM 9166 C C . ASP A 1 44 ? -1.891 8.080 -10.370 1.00 0.00 146 ASP A C 7
ATOM 9167 O O . ASP A 1 44 ? -3.011 7.754 -9.977 1.00 0.00 146 ASP A O 7
ATOM 9176 N N . VAL A 1 45 ? -0.858 8.249 -9.551 1.00 0.00 147 VAL A N 7
ATOM 9177 C CA . VAL A 1 45 ? -0.984 8.058 -8.112 1.00 0.00 147 VAL A CA 7
ATOM 9178 C C . VAL A 1 45 ? -0.135 9.067 -7.347 1.00 0.00 147 VAL A C 7
ATOM 9179 O O . VAL A 1 45 ? 0.970 9.410 -7.769 1.00 0.00 147 VAL A O 7
ATOM 9192 N N . SER A 1 46 ? -0.657 9.539 -6.220 1.00 0.00 148 SER A N 7
ATOM 9193 C CA . SER A 1 46 ? 0.052 10.512 -5.397 1.00 0.00 148 SER A CA 7
ATOM 9194 C C . SER A 1 46 ? -0.036 10.141 -3.920 1.00 0.00 148 SER A C 7
ATOM 9195 O O . SER A 1 46 ? -1.123 9.902 -3.392 1.00 0.00 148 SER A O 7
ATOM 9203 N N . ILE A 1 47 ? 1.115 10.096 -3.258 1.00 0.00 149 ILE A N 7
ATOM 9204 C CA . ILE A 1 47 ? 1.168 9.755 -1.841 1.00 0.00 149 ILE A CA 7
ATOM 9205 C C . ILE A 1 47 ? 1.782 10.889 -1.026 1.00 0.00 149 ILE A C 7
ATOM 9206 O O . ILE A 1 47 ? 2.791 11.475 -1.420 1.00 0.00 149 ILE A O 7
ATOM 9222 N N . VAL A 1 48 ? 1.168 11.191 0.113 1.00 0.00 150 VAL A N 7
ATOM 9223 C CA . VAL A 1 48 ? 1.655 12.252 0.986 1.00 0.00 150 VAL A CA 7
ATOM 9224 C C . VAL A 1 48 ? 2.766 11.746 1.899 1.00 0.00 150 VAL A C 7
ATOM 9225 O O . VAL A 1 48 ? 2.732 10.605 2.362 1.00 0.00 150 VAL A O 7
ATOM 9238 N N . TYR A 1 49 ? 3.749 12.601 2.156 1.00 0.00 151 TYR A N 7
ATOM 9239 C CA . TYR A 1 49 ? 4.872 12.240 3.013 1.00 0.00 151 TYR A CA 7
ATOM 9240 C C . TYR A 1 49 ? 4.972 13.184 4.207 1.00 0.00 151 TYR A C 7
ATOM 9241 O O . TYR A 1 49 ? 4.254 14.181 4.285 1.00 0.00 151 TYR A O 7
ATOM 9259 N N . ASP A 1 50 ? 5.868 12.863 5.133 1.00 0.00 152 ASP A N 7
ATOM 9260 C CA . ASP A 1 50 ? 6.065 13.682 6.323 1.00 0.00 152 ASP A CA 7
ATOM 9261 C C . ASP A 1 50 ? 7.319 14.540 6.191 1.00 0.00 152 ASP A C 7
ATOM 9262 O O . ASP A 1 50 ? 8.104 14.368 5.259 1.00 0.00 152 ASP A O 7
ATOM 9271 N N . GLN A 1 51 ? 7.501 15.463 7.130 1.00 0.00 153 GLN A N 7
ATOM 9272 C CA . GLN A 1 51 ? 8.659 16.349 7.116 1.00 0.00 153 GLN A CA 7
ATOM 9273 C C . GLN A 1 51 ? 9.784 15.787 7.980 1.00 0.00 153 GLN A C 7
ATOM 9274 O O . GLN A 1 51 ? 10.892 15.557 7.498 1.00 0.00 153 GLN A O 7
ATOM 9288 N N . GLN A 1 52 ? 9.489 15.569 9.258 1.00 0.00 154 GLN A N 7
ATOM 9289 C CA . GLN A 1 52 ? 10.477 15.035 10.188 1.00 0.00 154 GLN A CA 7
ATOM 9290 C C . GLN A 1 52 ? 10.956 13.657 9.742 1.00 0.00 154 GLN A C 7
ATOM 9291 O O . GLN A 1 52 ? 12.153 13.436 9.557 1.00 0.00 154 GLN A O 7
ATOM 9305 N N . SER A 1 53 ? 10.014 12.735 9.572 1.00 0.00 155 SER A N 7
ATOM 9306 C CA . SER A 1 53 ? 10.341 11.377 9.151 1.00 0.00 155 SER A CA 7
ATOM 9307 C C . SER A 1 53 ? 10.396 11.278 7.629 1.00 0.00 155 SER A C 7
ATOM 9308 O O . SER A 1 53 ? 9.636 11.944 6.926 1.00 0.00 155 SER A O 7
ATOM 9316 N N . ARG A 1 54 ? 11.300 10.442 7.129 1.00 0.00 1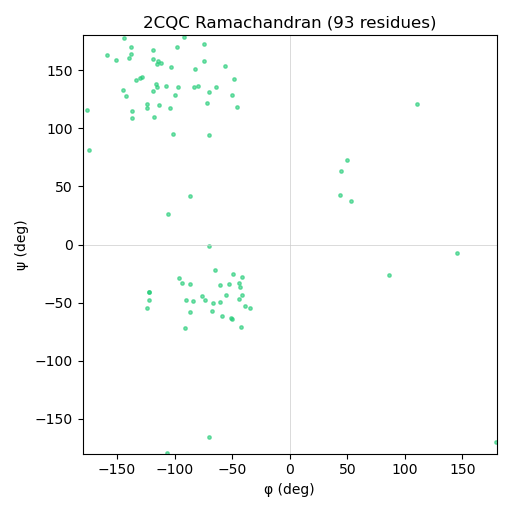56 ARG A N 7
ATOM 9317 C CA . ARG A 1 54 ? 11.455 10.256 5.692 1.00 0.00 156 ARG A CA 7
ATOM 9318 C C . ARG A 1 54 ? 10.637 9.063 5.206 1.00 0.00 156 ARG A C 7
ATOM 9319 O O . ARG A 1 54 ? 11.145 8.198 4.493 1.00 0.00 156 ARG A O 7
ATOM 9340 N N . ARG A 1 55 ? 9.368 9.023 5.599 1.00 0.00 157 ARG A N 7
ATOM 9341 C CA . ARG A 1 55 ? 8.480 7.936 5.206 1.00 0.00 157 ARG A CA 7
ATOM 9342 C C . ARG A 1 55 ? 7.054 8.442 5.011 1.00 0.00 157 ARG A C 7
ATOM 9343 O O . ARG A 1 55 ? 6.662 9.459 5.583 1.00 0.00 157 ARG A O 7
ATOM 9364 N N . SER A 1 56 ? 6.283 7.725 4.199 1.00 0.00 158 SER A N 7
ATOM 9365 C CA . SER A 1 56 ? 4.902 8.104 3.925 1.00 0.00 158 SER A CA 7
ATOM 9366 C C . SER A 1 56 ? 4.249 8.712 5.162 1.00 0.00 158 SER A C 7
ATOM 9367 O O . SER A 1 56 ? 4.481 8.262 6.284 1.00 0.00 158 SER A O 7
ATOM 9375 N N . ARG A 1 57 ? 3.432 9.739 4.949 1.00 0.00 159 ARG A N 7
ATOM 9376 C CA . ARG A 1 57 ? 2.746 10.410 6.046 1.00 0.00 159 ARG A CA 7
ATOM 9377 C C . ARG A 1 57 ? 1.628 9.536 6.605 1.00 0.00 159 ARG A C 7
ATOM 9378 O O . ARG A 1 57 ? 1.530 9.332 7.814 1.00 0.00 159 ARG A O 7
ATOM 9399 N N . GLY A 1 58 ? 0.785 9.021 5.714 1.00 0.00 160 GLY A N 7
ATOM 9400 C CA . GLY A 1 58 ? -0.316 8.175 6.137 1.00 0.00 160 GLY A CA 7
ATOM 9401 C C . GLY A 1 58 ? -1.465 8.181 5.148 1.00 0.00 160 GLY A C 7
ATOM 9402 O O . GLY A 1 58 ? -2.146 7.171 4.971 1.00 0.00 160 GLY A O 7
ATOM 9406 N N . PHE A 1 59 ? -1.682 9.322 4.502 1.00 0.00 161 PHE A N 7
ATOM 9407 C CA . PHE A 1 59 ? -2.758 9.455 3.527 1.00 0.00 161 PHE A CA 7
ATOM 9408 C C . PHE A 1 59 ? -2.199 9.551 2.110 1.00 0.00 161 PHE A C 7
ATOM 9409 O O . PHE A 1 59 ? -1.127 10.114 1.891 1.00 0.00 161 PHE A O 7
ATOM 9426 N N . ALA A 1 60 ? -2.935 8.997 1.152 1.00 0.00 162 ALA A N 7
ATOM 9427 C CA . ALA A 1 60 ? -2.515 9.021 -0.244 1.00 0.00 162 ALA A CA 7
ATOM 9428 C C . ALA A 1 60 ? -3.707 9.222 -1.172 1.00 0.00 162 ALA A C 7
ATOM 9429 O O . ALA A 1 60 ? -4.802 8.725 -0.909 1.00 0.00 162 ALA A O 7
ATOM 9436 N N . PHE A 1 61 ? -3.488 9.954 -2.260 1.00 0.00 163 PHE A N 7
ATOM 9437 C CA . PHE A 1 61 ? -4.545 10.222 -3.227 1.00 0.00 163 PHE A CA 7
ATOM 9438 C C . PHE A 1 61 ? -4.346 9.395 -4.494 1.00 0.00 163 PHE A C 7
ATOM 9439 O O . PHE A 1 61 ? -3.271 9.407 -5.094 1.00 0.00 163 PHE A O 7
ATOM 9456 N N . VAL A 1 62 ? -5.390 8.677 -4.895 1.00 0.00 164 VAL A N 7
ATOM 9457 C CA . VAL A 1 62 ? -5.331 7.844 -6.091 1.00 0.00 164 VAL A CA 7
ATOM 9458 C C . VAL A 1 62 ? -6.195 8.422 -7.206 1.00 0.00 164 VAL A C 7
ATOM 9459 O O . VAL A 1 62 ? -7.318 8.866 -6.968 1.00 0.00 164 VAL A O 7
ATOM 9472 N N . TYR A 1 63 ? -5.664 8.412 -8.424 1.00 0.00 165 TYR A N 7
ATOM 9473 C CA . TYR A 1 63 ? -6.386 8.936 -9.577 1.00 0.00 165 TYR A CA 7
ATOM 9474 C C . TYR A 1 63 ? -6.960 7.803 -10.422 1.00 0.00 165 TYR A C 7
ATOM 9475 O O . TYR A 1 63 ? -6.221 6.994 -10.982 1.00 0.00 165 TYR A O 7
ATOM 9493 N N . PHE A 1 64 ? -8.286 7.752 -10.509 1.00 0.00 166 PHE A N 7
ATOM 9494 C CA . PHE A 1 64 ? -8.961 6.719 -11.285 1.00 0.00 166 PHE A CA 7
ATOM 9495 C C . PHE A 1 64 ? -9.425 7.266 -12.632 1.00 0.00 166 PHE A C 7
ATOM 9496 O O . PHE A 1 64 ? -9.489 8.479 -12.831 1.00 0.00 166 PHE A O 7
ATOM 9513 N N . GLU A 1 65 ? -9.746 6.362 -13.552 1.00 0.00 167 GLU A N 7
ATOM 9514 C CA . GLU A 1 65 ? -10.202 6.755 -14.880 1.00 0.00 167 GLU A CA 7
ATOM 9515 C C . GLU A 1 65 ? -11.705 7.018 -14.884 1.00 0.00 167 GLU A C 7
ATOM 9516 O O . GLU A 1 65 ? -12.153 8.114 -15.218 1.00 0.00 167 GLU A O 7
ATOM 9528 N N . ASN A 1 66 ? -12.479 6.004 -14.509 1.00 0.00 168 ASN A N 7
ATOM 9529 C CA . ASN A 1 66 ? -13.932 6.125 -14.469 1.00 0.00 168 ASN A CA 7
ATOM 9530 C C . ASN A 1 66 ? -14.458 5.902 -13.055 1.00 0.00 168 ASN A C 7
ATOM 9531 O O . ASN A 1 66 ? -13.796 5.276 -12.226 1.00 0.00 168 ASN A O 7
ATOM 9542 N N . VAL A 1 67 ? -15.653 6.417 -12.786 1.00 0.00 169 VAL A N 7
ATOM 9543 C CA . VAL A 1 67 ? -16.270 6.272 -11.473 1.00 0.00 169 VAL A CA 7
ATOM 9544 C C . VAL A 1 67 ? -16.207 4.827 -10.992 1.00 0.00 169 VAL A C 7
ATOM 9545 O O . VAL A 1 67 ? -15.633 4.536 -9.942 1.00 0.00 169 VAL A O 7
ATOM 9558 N N . ASP A 1 68 ? -16.799 3.925 -11.767 1.00 0.00 170 ASP A N 7
ATOM 9559 C CA . ASP A 1 68 ? -16.809 2.508 -11.421 1.00 0.00 170 ASP A CA 7
ATOM 9560 C C . ASP A 1 68 ? -15.400 2.018 -11.098 1.00 0.00 170 ASP A C 7
ATOM 9561 O O . ASP A 1 68 ? -15.174 1.388 -10.065 1.00 0.00 170 ASP A O 7
ATOM 9570 N N . ASP A 1 69 ? -14.459 2.311 -11.988 1.00 0.00 171 ASP A N 7
ATOM 9571 C CA . ASP A 1 69 ? -13.073 1.900 -11.798 1.00 0.00 171 ASP A CA 7
ATOM 9572 C C . ASP A 1 69 ? -12.639 2.105 -10.350 1.00 0.00 171 ASP A C 7
ATOM 9573 O O . ASP A 1 69 ? -11.847 1.331 -9.814 1.00 0.00 171 ASP A O 7
ATOM 9582 N N . ALA A 1 70 ? -13.163 3.153 -9.724 1.00 0.00 172 ALA A N 7
ATOM 9583 C CA . ALA A 1 70 ? -12.831 3.459 -8.338 1.00 0.00 172 ALA A CA 7
ATOM 9584 C C . ALA A 1 70 ? -13.702 2.659 -7.375 1.00 0.00 172 ALA A C 7
ATOM 9585 O O . ALA A 1 70 ? -13.221 2.152 -6.361 1.00 0.00 172 ALA A O 7
ATOM 9592 N N . LYS A 1 71 ? -14.986 2.551 -7.697 1.00 0.00 173 LYS A N 7
ATOM 9593 C CA . LYS A 1 71 ? -15.926 1.813 -6.862 1.00 0.00 173 LYS A CA 7
ATOM 9594 C C . LYS A 1 71 ? -15.340 0.469 -6.441 1.00 0.00 173 LYS A C 7
ATOM 9595 O O . LYS A 1 71 ? -15.192 0.192 -5.251 1.00 0.00 173 LYS A O 7
ATOM 9614 N N . GLU A 1 72 ? -15.007 -0.361 -7.425 1.00 0.00 174 GLU A N 7
ATOM 9615 C CA . GLU A 1 72 ? -14.436 -1.675 -7.155 1.00 0.00 174 GLU A CA 7
ATOM 9616 C C . GLU A 1 72 ? -13.403 -1.600 -6.034 1.00 0.00 174 GLU A C 7
ATOM 9617 O O . GLU A 1 72 ? -13.333 -2.483 -5.180 1.00 0.00 174 GLU A O 7
ATOM 9629 N N . ALA A 1 73 ? -12.603 -0.539 -6.045 1.00 0.00 175 ALA A N 7
ATOM 9630 C CA . ALA A 1 73 ? -11.575 -0.347 -5.030 1.00 0.00 175 ALA A CA 7
ATOM 9631 C C . ALA A 1 73 ? -12.196 -0.083 -3.663 1.00 0.00 175 ALA A C 7
ATOM 9632 O O . ALA A 1 73 ? -11.988 -0.844 -2.717 1.00 0.00 175 ALA A O 7
ATOM 9639 N N . LYS A 1 74 ? -12.959 1.000 -3.564 1.00 0.00 176 LYS A N 7
ATOM 9640 C CA . LYS A 1 74 ? -13.611 1.365 -2.312 1.00 0.00 176 LYS A CA 7
ATOM 9641 C C . LYS A 1 74 ? -14.081 0.123 -1.561 1.00 0.00 176 LYS A C 7
ATOM 9642 O O . LYS A 1 74 ? -14.063 0.087 -0.331 1.00 0.00 176 LYS A O 7
ATOM 9661 N N . GLU A 1 75 ? -14.499 -0.893 -2.309 1.00 0.00 177 GLU A N 7
ATOM 9662 C CA . GLU A 1 75 ? -14.973 -2.136 -1.713 1.00 0.00 177 GLU A CA 7
ATOM 9663 C C . GLU A 1 75 ? -13.802 -3.034 -1.325 1.00 0.00 177 GLU A C 7
ATOM 9664 O O . GLU A 1 75 ? -13.677 -3.445 -0.171 1.00 0.00 177 GLU A O 7
ATOM 9676 N N . ARG A 1 76 ? -12.946 -3.334 -2.296 1.00 0.00 178 ARG A N 7
ATOM 9677 C CA . ARG A 1 76 ? -11.786 -4.184 -2.058 1.00 0.00 178 ARG A CA 7
ATOM 9678 C C . ARG A 1 76 ? -10.616 -3.367 -1.518 1.00 0.00 178 ARG A C 7
ATOM 9679 O O . ARG A 1 76 ? -9.455 -3.728 -1.708 1.00 0.00 178 ARG A O 7
ATOM 9700 N N . ALA A 1 77 ? -10.930 -2.266 -0.844 1.00 0.00 179 ALA A N 7
ATOM 9701 C CA . ALA A 1 77 ? -9.905 -1.399 -0.276 1.00 0.00 179 ALA A CA 7
ATOM 9702 C C . ALA A 1 77 ? -10.132 -1.188 1.218 1.00 0.00 179 ALA A C 7
ATOM 9703 O O . ALA A 1 77 ? -9.260 -1.482 2.035 1.00 0.00 179 ALA A O 7
ATOM 9710 N N . ASN A 1 78 ? -11.307 -0.675 1.567 1.00 0.00 180 ASN A N 7
ATOM 9711 C CA . ASN A 1 78 ? -11.647 -0.423 2.962 1.00 0.00 180 ASN A CA 7
ATOM 9712 C C . ASN A 1 78 ? -11.113 -1.534 3.861 1.00 0.00 180 ASN A C 7
ATOM 9713 O O . ASN A 1 78 ? -11.439 -2.706 3.678 1.00 0.00 180 ASN A O 7
ATOM 9724 N N . GLY A 1 79 ? -10.290 -1.156 4.835 1.00 0.00 181 GLY A N 7
ATOM 9725 C CA . GLY A 1 79 ? -9.724 -2.131 5.748 1.00 0.00 181 GLY A CA 7
ATOM 9726 C C . GLY A 1 79 ? -9.220 -3.370 5.034 1.00 0.00 181 GLY A C 7
ATOM 9727 O O . GLY A 1 79 ? -9.684 -4.479 5.299 1.00 0.00 181 GLY A O 7
ATOM 9731 N N . MET A 1 80 ? -8.269 -3.182 4.126 1.00 0.00 182 MET A N 7
ATOM 9732 C CA . MET A 1 80 ? -7.703 -4.295 3.371 1.00 0.00 182 MET A CA 7
ATOM 9733 C C . MET A 1 80 ? -6.245 -4.526 3.756 1.00 0.00 182 MET A C 7
ATOM 9734 O O . MET A 1 80 ? -5.486 -3.576 3.945 1.00 0.00 182 MET A O 7
ATOM 9748 N N . GLU A 1 81 ? -5.861 -5.794 3.870 1.00 0.00 183 GLU A N 7
ATOM 9749 C CA . GLU A 1 81 ? -4.494 -6.148 4.233 1.00 0.00 183 GLU A CA 7
ATOM 9750 C C . GLU A 1 81 ? -3.516 -5.734 3.137 1.00 0.00 183 GLU A C 7
ATOM 9751 O O . GLU A 1 81 ? -3.706 -6.058 1.964 1.00 0.00 183 GLU A O 7
ATOM 9763 N N . LEU A 1 82 ? -2.469 -5.017 3.528 1.00 0.00 184 LEU A N 7
ATOM 9764 C CA . LEU A 1 82 ? -1.459 -4.557 2.580 1.00 0.00 184 LEU A CA 7
ATOM 9765 C C . LEU A 1 82 ? -0.062 -4.651 3.185 1.00 0.00 184 LEU A C 7
ATOM 9766 O O . LEU A 1 82 ? 0.294 -3.877 4.073 1.00 0.00 184 LEU A O 7
ATOM 9782 N N . ASP A 1 83 ? 0.726 -5.603 2.696 1.00 0.00 185 ASP A N 7
ATOM 9783 C CA . ASP A 1 83 ? 2.086 -5.796 3.185 1.00 0.00 185 ASP A CA 7
ATOM 9784 C C . ASP A 1 83 ? 2.097 -5.986 4.699 1.00 0.00 185 ASP A C 7
ATOM 9785 O O . ASP A 1 83 ? 2.968 -5.465 5.393 1.00 0.00 185 ASP A O 7
ATOM 9794 N N . GLY A 1 84 ? 1.121 -6.735 5.203 1.00 0.00 186 GLY A N 7
ATOM 9795 C CA . GLY A 1 84 ? 1.037 -6.980 6.631 1.00 0.00 186 GLY A CA 7
ATOM 9796 C C . GLY A 1 84 ? 0.176 -5.956 7.345 1.00 0.00 186 GLY A C 7
ATOM 9797 O O . GLY A 1 84 ? -0.527 -6.284 8.301 1.00 0.00 186 GLY A O 7
ATOM 9801 N N . ARG A 1 85 ? 0.232 -4.712 6.880 1.00 0.00 187 ARG A N 7
ATOM 9802 C CA . ARG A 1 85 ? -0.546 -3.636 7.483 1.00 0.00 187 ARG A CA 7
ATOM 9803 C C . ARG A 1 85 ? -1.791 -3.335 6.653 1.00 0.00 187 ARG A C 7
ATOM 9804 O O . ARG A 1 85 ? -1.722 -3.228 5.428 1.00 0.00 187 ARG A O 7
ATOM 9825 N N . ARG A 1 86 ? -2.927 -3.200 7.328 1.00 0.00 188 ARG A N 7
ATOM 9826 C CA . ARG A 1 86 ? -4.188 -2.913 6.653 1.00 0.00 188 ARG A CA 7
ATOM 9827 C C . ARG A 1 86 ? -4.346 -1.415 6.411 1.00 0.00 188 ARG A C 7
ATOM 9828 O O . ARG A 1 86 ? -3.800 -0.596 7.151 1.00 0.00 188 ARG A O 7
ATOM 9849 N N . ILE A 1 87 ? -5.096 -1.065 5.372 1.00 0.00 189 ILE A N 7
ATOM 9850 C CA . ILE A 1 87 ? -5.327 0.334 5.033 1.00 0.00 189 ILE A CA 7
ATOM 9851 C C . ILE A 1 87 ? -6.818 0.648 4.980 1.00 0.00 189 ILE A C 7
ATOM 9852 O O . ILE A 1 87 ? -7.639 -0.232 4.722 1.00 0.00 189 ILE A O 7
ATOM 9868 N N . ARG A 1 88 ? -7.160 1.909 5.224 1.00 0.00 190 ARG A N 7
ATOM 9869 C CA . ARG A 1 88 ? -8.553 2.340 5.203 1.00 0.00 190 ARG A CA 7
ATOM 9870 C C . ARG A 1 88 ? -8.826 3.240 4.002 1.00 0.00 190 ARG A C 7
ATOM 9871 O O . ARG A 1 88 ? -7.900 3.774 3.390 1.00 0.00 190 ARG A O 7
ATOM 9892 N N . VAL A 1 89 ? -10.102 3.403 3.669 1.00 0.00 191 VAL A N 7
ATOM 9893 C CA . VAL A 1 89 ? -10.497 4.239 2.541 1.00 0.00 191 VAL A CA 7
ATOM 9894 C C . VAL A 1 89 ? -11.417 5.369 2.990 1.00 0.00 191 VAL A C 7
ATOM 9895 O O . VAL A 1 89 ? -12.194 5.213 3.932 1.00 0.00 191 VAL A O 7
ATOM 9908 N N . SER A 1 90 ? -11.324 6.506 2.308 1.00 0.00 192 SER A N 7
ATOM 9909 C CA . SER A 1 90 ? -12.146 7.664 2.638 1.00 0.00 192 SER A CA 7
ATOM 9910 C C . SER A 1 90 ? -12.345 8.555 1.416 1.00 0.00 192 SER A C 7
ATOM 9911 O O . SER A 1 90 ? -11.432 8.739 0.612 1.00 0.00 192 SER A O 7
ATOM 9919 N N . GLY A 1 91 ? -13.548 9.107 1.284 1.00 0.00 193 GLY A N 7
ATOM 9920 C CA . GLY A 1 91 ? -13.847 9.973 0.157 1.00 0.00 193 GLY A CA 7
ATOM 9921 C C . GLY A 1 91 ? -14.952 10.963 0.465 1.00 0.00 193 GLY A C 7
ATOM 9922 O O . GLY A 1 91 ? -14.708 12.150 0.686 1.00 0.00 193 GLY A O 7
ATOM 9926 N N . PRO A 1 92 ? -16.201 10.476 0.480 1.00 0.00 194 PRO A N 7
ATOM 9927 C CA . PRO A 1 92 ? -17.373 11.311 0.760 1.00 0.00 194 PRO A CA 7
ATOM 9928 C C . PRO A 1 92 ? -17.428 11.764 2.215 1.00 0.00 194 PRO A C 7
ATOM 9929 O O . PRO A 1 92 ? -17.005 11.041 3.117 1.00 0.00 194 PRO A O 7
ATOM 9940 N N . SER A 1 93 ? -17.952 12.965 2.437 1.00 0.00 195 SER A N 7
ATOM 9941 C CA . SER A 1 93 ? -18.058 13.516 3.783 1.00 0.00 195 SER A CA 7
ATOM 9942 C C . SER A 1 93 ? -19.369 14.279 3.955 1.00 0.00 195 SER A C 7
ATOM 9943 O O . SER A 1 93 ? -19.794 15.014 3.064 1.00 0.00 195 SER A O 7
ATOM 9951 N N . SER A 1 94 ? -20.003 14.098 5.109 1.00 0.00 196 SER A N 7
ATOM 9952 C CA . SER A 1 94 ? -21.267 14.766 5.399 1.00 0.00 196 SER A CA 7
ATOM 9953 C C . SER A 1 94 ? -21.656 14.581 6.862 1.00 0.00 196 SER A C 7
ATOM 9954 O O . SER A 1 94 ? -21.588 13.477 7.400 1.00 0.00 196 SER A O 7
ATOM 9962 N N . GLY A 1 95 ? -22.065 15.673 7.502 1.00 0.00 197 GLY A N 7
ATOM 9963 C CA . GLY A 1 95 ? -22.458 15.611 8.897 1.00 0.00 197 GLY A CA 7
ATOM 9964 C C . GLY A 1 95 ? -21.911 16.771 9.706 1.00 0.00 197 GLY A C 7
ATOM 9965 O O . GLY A 1 95 ? -20.711 16.838 9.973 1.00 0.00 197 GLY A O 7
ATOM 9969 N N . GLY A 1 1 ? -2.053 21.747 5.476 1.00 0.00 103 GLY A N 8
ATOM 9970 C CA . GLY A 1 1 ? -2.948 21.697 6.617 1.00 0.00 103 GLY A CA 8
ATOM 9971 C C . GLY A 1 1 ? -4.373 21.362 6.223 1.00 0.00 103 GLY A C 8
ATOM 9972 O O . GLY A 1 1 ? -4.605 20.695 5.215 1.00 0.00 103 GLY A O 8
ATOM 9976 N N . SER A 1 2 ? -5.330 21.825 7.021 1.00 0.00 104 SER A N 8
ATOM 9977 C CA . SER A 1 2 ? -6.740 21.565 6.753 1.00 0.00 104 SER A CA 8
ATOM 9978 C C . SER A 1 2 ? -7.630 22.435 7.636 1.00 0.00 104 SER A C 8
ATOM 9979 O O . SER A 1 2 ? -7.525 22.406 8.862 1.00 0.00 104 SER A O 8
ATOM 9987 N N . SER A 1 3 ? -8.505 23.209 7.003 1.00 0.00 105 SER A N 8
ATOM 9988 C CA . SER A 1 3 ? -9.412 24.091 7.729 1.00 0.00 105 SER A CA 8
ATOM 9989 C C . SER A 1 3 ? -10.815 23.496 7.791 1.00 0.00 105 SER A C 8
ATOM 9990 O O . SER A 1 3 ? -11.470 23.312 6.766 1.00 0.00 105 SER A O 8
ATOM 9998 N N . GLY A 1 4 ? -11.270 23.196 9.004 1.00 0.00 106 GLY A N 8
ATOM 9999 C CA . GLY A 1 4 ? -12.593 22.625 9.180 1.00 0.00 106 GLY A CA 8
ATOM 10000 C C . GLY A 1 4 ? -12.547 21.225 9.760 1.00 0.00 106 GLY A C 8
ATOM 10001 O O . GLY A 1 4 ? -11.857 20.351 9.235 1.00 0.00 106 GLY A O 8
ATOM 10005 N N . SER A 1 5 ? -13.282 21.012 10.846 1.00 0.00 107 SER A N 8
ATOM 10006 C CA . SER A 1 5 ? -13.319 19.710 11.502 1.00 0.00 107 SER A CA 8
ATOM 10007 C C . SER A 1 5 ? -13.476 18.590 10.477 1.00 0.00 107 SER A C 8
ATOM 10008 O O . SER A 1 5 ? -12.656 17.675 10.411 1.00 0.00 107 SER A O 8
ATOM 10016 N N . SER A 1 6 ? -14.536 18.671 9.679 1.00 0.00 108 SER A N 8
ATOM 10017 C CA . SER A 1 6 ? -14.804 17.663 8.660 1.00 0.00 108 SER A CA 8
ATOM 10018 C C . SER A 1 6 ? -15.366 18.306 7.396 1.00 0.00 108 SER A C 8
ATOM 10019 O O . SER A 1 6 ? -16.365 19.023 7.441 1.00 0.00 108 SER A O 8
ATOM 10027 N N . GLY A 1 7 ? -14.716 18.043 6.266 1.00 0.00 109 GLY A N 8
ATOM 10028 C CA . GLY A 1 7 ? -15.164 18.602 5.004 1.00 0.00 109 GLY A CA 8
ATOM 10029 C C . GLY A 1 7 ? -14.012 18.981 4.096 1.00 0.00 109 GLY A C 8
ATOM 10030 O O . GLY A 1 7 ? -13.610 20.143 4.044 1.00 0.00 109 GLY A O 8
ATOM 10034 N N . ASN A 1 8 ? -13.477 17.998 3.379 1.00 0.00 110 ASN A N 8
ATOM 10035 C CA . ASN A 1 8 ? -12.361 18.234 2.470 1.00 0.00 110 ASN A CA 8
ATOM 10036 C C . ASN A 1 8 ? -12.737 19.256 1.402 1.00 0.00 110 ASN A C 8
ATOM 10037 O O . ASN A 1 8 ? -12.143 20.331 1.320 1.00 0.00 110 ASN A O 8
ATOM 10048 N N . ARG A 1 9 ? -13.728 18.914 0.585 1.00 0.00 111 ARG A N 8
ATOM 10049 C CA . ARG A 1 9 ? -14.183 19.801 -0.478 1.00 0.00 111 ARG A CA 8
ATOM 10050 C C . ARG A 1 9 ? -13.008 20.544 -1.107 1.00 0.00 111 ARG A C 8
ATOM 10051 O O . ARG A 1 9 ? -13.103 21.733 -1.411 1.00 0.00 111 ARG A O 8
ATOM 10072 N N . ALA A 1 10 ? -11.900 19.835 -1.297 1.00 0.00 112 ALA A N 8
ATOM 10073 C CA . ALA A 1 10 ? -10.707 20.426 -1.890 1.00 0.00 112 ALA A CA 8
ATOM 10074 C C . ALA A 1 10 ? -10.729 20.300 -3.410 1.00 0.00 112 ALA A C 8
ATOM 10075 O O . ALA A 1 10 ? -10.544 21.283 -4.126 1.00 0.00 112 ALA A O 8
ATOM 10082 N N . ASN A 1 11 ? -10.957 19.084 -3.895 1.00 0.00 113 ASN A N 8
ATOM 10083 C CA . ASN A 1 11 ? -11.002 18.830 -5.331 1.00 0.00 113 ASN A CA 8
ATOM 10084 C C . ASN A 1 11 ? -12.423 18.504 -5.781 1.00 0.00 113 ASN A C 8
ATOM 10085 O O . ASN A 1 11 ? -13.180 17.824 -5.088 1.00 0.00 113 ASN A O 8
ATOM 10096 N N . PRO A 1 12 ? -12.795 19.000 -6.971 1.00 0.00 114 PRO A N 8
ATOM 10097 C CA . PRO A 1 12 ? -14.126 18.774 -7.541 1.00 0.00 114 PRO A CA 8
ATOM 10098 C C . PRO A 1 12 ? -14.335 17.325 -7.969 1.00 0.00 114 PRO A C 8
ATOM 10099 O O . PRO A 1 12 ? -13.390 16.537 -8.009 1.00 0.00 114 PRO A O 8
ATOM 10110 N N . ASP A 1 13 ? -15.578 16.981 -8.288 1.00 0.00 115 ASP A N 8
ATOM 10111 C CA . ASP A 1 13 ? -15.910 15.626 -8.715 1.00 0.00 115 ASP A CA 8
ATOM 10112 C C . ASP A 1 13 ? -15.531 14.610 -7.643 1.00 0.00 115 ASP A C 8
ATOM 10113 O O . ASP A 1 13 ? -14.795 13.655 -7.890 1.00 0.00 115 ASP A O 8
ATOM 10122 N N . PRO A 1 14 ? -16.044 14.819 -6.421 1.00 0.00 116 PRO A N 8
ATOM 10123 C CA . PRO A 1 14 ? -15.773 13.932 -5.286 1.00 0.00 116 PRO A CA 8
ATOM 10124 C C . PRO A 1 14 ? -16.442 12.571 -5.441 1.00 0.00 116 PRO A C 8
ATOM 10125 O O . PRO A 1 14 ? -16.358 11.723 -4.554 1.00 0.00 116 PRO A O 8
ATOM 10136 N N . ASN A 1 15 ? -17.106 12.369 -6.574 1.00 0.00 117 ASN A N 8
ATOM 10137 C CA . ASN A 1 15 ? -17.790 11.110 -6.845 1.00 0.00 117 ASN A CA 8
ATOM 10138 C C . ASN A 1 15 ? -16.787 9.992 -7.113 1.00 0.00 117 ASN A C 8
ATOM 10139 O O . ASN A 1 15 ? -16.886 8.905 -6.543 1.00 0.00 117 ASN A O 8
ATOM 10150 N N . CYS A 1 16 ? -15.821 10.268 -7.983 1.00 0.00 118 CYS A N 8
ATOM 10151 C CA . CYS A 1 16 ? -14.799 9.286 -8.327 1.00 0.00 118 CYS A CA 8
ATOM 10152 C C . CYS A 1 16 ? -13.570 9.446 -7.437 1.00 0.00 118 CYS A C 8
ATOM 10153 O O . CYS A 1 16 ? -12.997 8.461 -6.971 1.00 0.00 118 CYS A O 8
ATOM 10161 N N . CYS A 1 17 ? -13.170 10.692 -7.208 1.00 0.00 119 CYS A N 8
ATOM 10162 C CA . CYS A 1 17 ? -12.008 10.981 -6.377 1.00 0.00 119 CYS A CA 8
ATOM 10163 C C . CYS A 1 17 ? -11.885 9.969 -5.242 1.00 0.00 119 CYS A C 8
ATOM 10164 O O . CYS A 1 17 ? -12.767 9.867 -4.388 1.00 0.00 119 CYS A O 8
ATOM 10172 N N . LEU A 1 18 ? -10.788 9.220 -5.240 1.00 0.00 120 LEU A N 8
ATOM 10173 C CA . LEU A 1 18 ? -10.550 8.214 -4.211 1.00 0.00 120 LEU A CA 8
ATOM 10174 C C . LEU A 1 18 ? -9.243 8.487 -3.474 1.00 0.00 120 LEU A C 8
ATOM 10175 O O . LEU A 1 18 ? -8.243 8.868 -4.081 1.00 0.00 120 LEU A O 8
ATOM 10191 N N . GLY A 1 19 ? -9.258 8.288 -2.159 1.00 0.00 121 GLY A N 8
ATOM 10192 C CA . GLY A 1 19 ? -8.068 8.515 -1.361 1.00 0.00 121 GLY A CA 8
ATOM 10193 C C . GLY A 1 19 ? -7.927 7.514 -0.231 1.00 0.00 121 GLY A C 8
ATOM 10194 O O . GLY A 1 19 ? -8.816 7.387 0.611 1.00 0.00 121 GLY A O 8
ATOM 10198 N N . VAL A 1 20 ? -6.807 6.798 -0.213 1.00 0.00 122 VAL A N 8
ATOM 10199 C CA . VAL A 1 20 ? -6.553 5.802 0.821 1.00 0.00 122 VAL A CA 8
ATOM 10200 C C . VAL A 1 20 ? -5.960 6.445 2.069 1.00 0.00 122 VAL A C 8
ATOM 10201 O O . VAL A 1 20 ? -5.118 7.339 1.981 1.00 0.00 122 VAL A O 8
ATOM 10214 N N . PHE A 1 21 ? -6.405 5.984 3.234 1.00 0.00 123 PHE A N 8
ATOM 10215 C CA . PHE A 1 21 ? -5.919 6.514 4.502 1.00 0.00 123 PHE A CA 8
ATOM 10216 C C . PHE A 1 21 ? -5.196 5.435 5.302 1.00 0.00 123 PHE A C 8
ATOM 10217 O O . PHE A 1 21 ? -5.204 4.261 4.931 1.00 0.00 123 PHE A O 8
ATOM 10234 N N . GLY A 1 22 ? -4.570 5.841 6.402 1.00 0.00 124 GLY A N 8
ATOM 10235 C CA . GLY A 1 22 ? -3.850 4.897 7.237 1.00 0.00 124 GLY A CA 8
ATOM 10236 C C . GLY A 1 22 ? -3.016 3.925 6.427 1.00 0.00 124 GLY A C 8
ATOM 10237 O O . GLY A 1 22 ? -3.363 2.749 6.305 1.00 0.00 124 GLY A O 8
ATOM 10241 N N . LEU A 1 23 ? -1.913 4.415 5.870 1.00 0.00 125 LEU A N 8
ATOM 10242 C CA . LEU A 1 23 ? -1.028 3.581 5.065 1.00 0.00 125 LEU A CA 8
ATOM 10243 C C . LEU A 1 23 ? 0.213 3.181 5.858 1.00 0.00 125 LEU A C 8
ATOM 10244 O O . LEU A 1 23 ? 0.658 3.911 6.743 1.00 0.00 125 LEU A O 8
ATOM 10260 N N . SER A 1 24 ? 0.767 2.017 5.532 1.00 0.00 126 SER A N 8
ATOM 10261 C CA . SER A 1 24 ? 1.956 1.519 6.214 1.00 0.00 126 SER A CA 8
ATOM 10262 C C . SER A 1 24 ? 3.005 2.618 6.349 1.00 0.00 126 SER A C 8
ATOM 10263 O O . SER A 1 24 ? 2.971 3.617 5.630 1.00 0.00 126 SER A O 8
ATOM 10271 N N . LEU A 1 25 ? 3.938 2.426 7.275 1.00 0.00 127 LEU A N 8
ATOM 10272 C CA . LEU A 1 25 ? 5.000 3.400 7.505 1.00 0.00 127 LEU A CA 8
ATOM 10273 C C . LEU A 1 25 ? 5.446 4.039 6.194 1.00 0.00 127 LEU A C 8
ATOM 10274 O O . LEU A 1 25 ? 5.343 5.254 6.018 1.00 0.00 127 LEU A O 8
ATOM 10290 N N . TYR A 1 26 ? 5.939 3.215 5.278 1.00 0.00 128 TYR A N 8
ATOM 10291 C CA . TYR A 1 26 ? 6.401 3.699 3.982 1.00 0.00 128 TYR A CA 8
ATOM 10292 C C . TYR A 1 26 ? 5.659 3.005 2.844 1.00 0.00 128 TYR A C 8
ATOM 10293 O O . TYR A 1 26 ? 5.450 1.792 2.872 1.00 0.00 128 TYR A O 8
ATOM 10311 N N . THR A 1 27 ? 5.263 3.784 1.842 1.00 0.00 129 THR A N 8
ATOM 10312 C CA . THR A 1 27 ? 4.544 3.247 0.694 1.00 0.00 129 THR A CA 8
ATOM 10313 C C . THR A 1 27 ? 4.749 4.118 -0.540 1.00 0.00 129 THR A C 8
ATOM 10314 O O . THR A 1 27 ? 4.436 5.309 -0.531 1.00 0.00 129 THR A O 8
ATOM 10325 N N . THR A 1 28 ? 5.276 3.517 -1.602 1.00 0.00 130 THR A N 8
ATOM 10326 C CA . THR A 1 28 ? 5.523 4.238 -2.844 1.00 0.00 130 THR A CA 8
ATOM 10327 C C . THR A 1 28 ? 4.361 4.072 -3.817 1.00 0.00 130 THR A C 8
ATOM 10328 O O . THR A 1 28 ? 3.580 3.128 -3.708 1.00 0.00 130 THR A O 8
ATOM 10339 N N . GLU A 1 29 ? 4.255 4.995 -4.768 1.00 0.00 131 GLU A N 8
ATOM 10340 C CA . GLU A 1 29 ? 3.187 4.949 -5.759 1.00 0.00 131 GLU A CA 8
ATOM 10341 C C . GLU A 1 29 ? 3.165 3.600 -6.473 1.00 0.00 131 GLU A C 8
ATOM 10342 O O . GLU A 1 29 ? 2.101 3.023 -6.699 1.00 0.00 131 GLU A O 8
ATOM 10354 N N . ARG A 1 30 ? 4.346 3.105 -6.826 1.00 0.00 132 ARG A N 8
ATOM 10355 C CA . ARG A 1 30 ? 4.463 1.826 -7.515 1.00 0.00 132 ARG A CA 8
ATOM 10356 C C . ARG A 1 30 ? 3.840 0.704 -6.690 1.00 0.00 132 ARG A C 8
ATOM 10357 O O . ARG A 1 30 ? 3.106 -0.133 -7.216 1.00 0.00 132 ARG A O 8
ATOM 10378 N N . ASP A 1 31 ? 4.137 0.694 -5.395 1.00 0.00 133 ASP A N 8
ATOM 10379 C CA . ASP A 1 31 ? 3.605 -0.324 -4.497 1.00 0.00 133 ASP A CA 8
ATOM 10380 C C . ASP A 1 31 ? 2.084 -0.392 -4.592 1.00 0.00 133 ASP A C 8
ATOM 10381 O O . ASP A 1 31 ? 1.517 -1.437 -4.915 1.00 0.00 133 ASP A O 8
ATOM 10390 N N . LEU A 1 32 ? 1.428 0.728 -4.308 1.00 0.00 134 LEU A N 8
ATOM 10391 C CA . LEU A 1 32 ? -0.028 0.796 -4.360 1.00 0.00 134 LEU A CA 8
ATOM 10392 C C . LEU A 1 32 ? -0.536 0.518 -5.771 1.00 0.00 134 LEU A C 8
ATOM 10393 O O . LEU A 1 32 ? -1.365 -0.367 -5.980 1.00 0.00 134 LEU A O 8
ATOM 10409 N N . ARG A 1 33 ? -0.031 1.280 -6.737 1.00 0.00 135 ARG A N 8
ATOM 10410 C CA . ARG A 1 33 ? -0.433 1.115 -8.128 1.00 0.00 135 ARG A CA 8
ATOM 10411 C C . ARG A 1 33 ? -0.456 -0.360 -8.517 1.00 0.00 135 ARG A C 8
ATOM 10412 O O . ARG A 1 33 ? -1.390 -0.825 -9.170 1.00 0.00 135 ARG A O 8
ATOM 10433 N N . GLU A 1 34 ? 0.578 -1.090 -8.110 1.00 0.00 136 GLU A N 8
ATOM 10434 C CA . GLU A 1 34 ? 0.676 -2.513 -8.417 1.00 0.00 136 GLU A CA 8
ATOM 10435 C C . GLU A 1 34 ? -0.426 -3.298 -7.713 1.00 0.00 136 GLU A C 8
ATOM 10436 O O . GLU A 1 34 ? -1.090 -4.139 -8.321 1.00 0.00 136 GLU A O 8
ATOM 10448 N N . VAL A 1 35 ? -0.615 -3.019 -6.427 1.00 0.00 137 VAL A N 8
ATOM 10449 C CA . VAL A 1 35 ? -1.637 -3.698 -5.640 1.00 0.00 137 VAL A CA 8
ATOM 10450 C C . VAL A 1 35 ? -3.023 -3.489 -6.239 1.00 0.00 137 VAL A C 8
ATOM 10451 O O . VAL A 1 35 ? -3.761 -4.446 -6.472 1.00 0.00 137 VAL A O 8
ATOM 10464 N N . PHE A 1 36 ? -3.370 -2.230 -6.487 1.00 0.00 138 PHE A N 8
ATOM 10465 C CA . PHE A 1 36 ? -4.668 -1.894 -7.060 1.00 0.00 138 PHE A CA 8
ATOM 10466 C C . PHE A 1 36 ? -4.770 -2.383 -8.502 1.00 0.00 138 PHE A C 8
ATOM 10467 O O . PHE A 1 36 ? -5.824 -2.844 -8.939 1.00 0.00 138 PHE A O 8
ATOM 10484 N N . SER A 1 37 ? -3.666 -2.277 -9.235 1.00 0.00 139 SER A N 8
ATOM 10485 C CA . SER A 1 37 ? -3.631 -2.703 -10.629 1.00 0.00 139 SER A CA 8
ATOM 10486 C C . SER A 1 37 ? -4.508 -3.933 -10.843 1.00 0.00 139 SER A C 8
ATOM 10487 O O . SER A 1 37 ? -5.324 -3.977 -11.764 1.00 0.00 139 SER A O 8
ATOM 10495 N N . LYS A 1 38 ? -4.333 -4.933 -9.986 1.00 0.00 140 LYS A N 8
ATOM 10496 C CA . LYS A 1 38 ? -5.108 -6.165 -10.077 1.00 0.00 140 LYS A CA 8
ATOM 10497 C C . LYS A 1 38 ? -6.560 -5.869 -10.439 1.00 0.00 140 LYS A C 8
ATOM 10498 O O . LYS A 1 38 ? -7.119 -6.477 -11.352 1.00 0.00 140 LYS A O 8
ATOM 10517 N N . TYR A 1 39 ? -7.165 -4.931 -9.717 1.00 0.00 141 TYR A N 8
ATOM 10518 C CA . TYR A 1 39 ? -8.552 -4.555 -9.962 1.00 0.00 141 TYR A CA 8
ATOM 10519 C C . TYR A 1 39 ? -8.716 -3.950 -11.353 1.00 0.00 141 TYR A C 8
ATOM 10520 O O . TYR A 1 39 ? -9.538 -4.405 -12.147 1.00 0.00 141 TYR A O 8
ATOM 10538 N N . GLY A 1 40 ? -7.926 -2.920 -11.639 1.00 0.00 142 GLY A N 8
ATOM 10539 C CA . GLY A 1 40 ? -7.998 -2.269 -12.934 1.00 0.00 142 GLY A CA 8
ATOM 10540 C C . GLY A 1 40 ? -6.877 -1.269 -13.143 1.00 0.00 142 GLY A C 8
ATOM 10541 O O . GLY A 1 40 ? -6.082 -0.998 -12.243 1.00 0.00 142 GLY A O 8
ATOM 10545 N N . PRO A 1 41 ? -6.803 -0.702 -14.356 1.00 0.00 143 PRO A N 8
ATOM 10546 C CA . PRO A 1 41 ? -5.775 0.281 -14.709 1.00 0.00 143 PRO A CA 8
ATOM 10547 C C . PRO A 1 41 ? -5.975 1.612 -13.992 1.00 0.00 143 PRO A C 8
ATOM 10548 O O . PRO A 1 41 ? -7.030 2.237 -14.106 1.00 0.00 143 PRO A O 8
ATOM 10559 N N . ILE A 1 42 ? -4.957 2.040 -13.254 1.00 0.00 144 ILE A N 8
ATOM 10560 C CA . ILE A 1 42 ? -5.022 3.298 -12.520 1.00 0.00 144 ILE A CA 8
ATOM 10561 C C . ILE A 1 42 ? -4.491 4.454 -13.362 1.00 0.00 144 ILE A C 8
ATOM 10562 O O . ILE A 1 42 ? -3.574 4.281 -14.164 1.00 0.00 144 ILE A O 8
ATOM 10578 N N . ALA A 1 43 ? -5.073 5.633 -13.171 1.00 0.00 145 ALA A N 8
ATOM 10579 C CA . ALA A 1 43 ? -4.656 6.819 -13.910 1.00 0.00 145 ALA A CA 8
ATOM 10580 C C . ALA A 1 43 ? -3.398 7.429 -13.303 1.00 0.00 145 ALA A C 8
ATOM 10581 O O . ALA A 1 43 ? -2.386 7.596 -13.984 1.00 0.00 145 ALA A O 8
ATOM 10588 N N . ASP A 1 44 ? -3.467 7.762 -12.018 1.00 0.00 146 ASP A N 8
ATOM 10589 C CA . ASP A 1 44 ? -2.333 8.354 -11.319 1.00 0.00 146 ASP A CA 8
ATOM 10590 C C . ASP A 1 44 ? -2.454 8.147 -9.813 1.00 0.00 146 ASP A C 8
ATOM 10591 O O . ASP A 1 44 ? -3.550 7.946 -9.290 1.00 0.00 146 ASP A O 8
ATOM 10600 N N . VAL A 1 45 ? -1.320 8.195 -9.121 1.00 0.00 147 VAL A N 8
ATOM 10601 C CA . VAL A 1 45 ? -1.299 8.012 -7.675 1.00 0.00 147 VAL A CA 8
ATOM 10602 C C . VAL A 1 45 ? -0.239 8.895 -7.025 1.00 0.00 147 VAL A C 8
ATOM 10603 O O . VAL A 1 45 ? 0.927 8.876 -7.420 1.00 0.00 147 VAL A O 8
ATOM 10616 N N . SER A 1 46 ? -0.651 9.667 -6.024 1.00 0.00 148 SER A N 8
ATOM 10617 C CA . SER A 1 46 ? 0.262 10.559 -5.321 1.00 0.00 148 SER A CA 8
ATOM 10618 C C . SER A 1 46 ? 0.185 10.337 -3.813 1.00 0.00 148 SER A C 8
ATOM 10619 O O . SER A 1 46 ? -0.778 10.743 -3.163 1.00 0.00 148 SER A O 8
ATOM 10627 N N . ILE A 1 47 ? 1.208 9.689 -3.265 1.00 0.00 149 ILE A N 8
ATOM 10628 C CA . ILE A 1 47 ? 1.257 9.413 -1.834 1.00 0.00 149 ILE A CA 8
ATOM 10629 C C . ILE A 1 47 ? 1.907 10.565 -1.075 1.00 0.00 149 ILE A C 8
ATOM 10630 O O . ILE A 1 47 ? 2.929 11.105 -1.500 1.00 0.00 149 ILE A O 8
ATOM 10646 N N . VAL A 1 48 ? 1.309 10.935 0.053 1.00 0.00 150 VAL A N 8
ATOM 10647 C CA . VAL A 1 48 ? 1.831 12.020 0.875 1.00 0.00 150 VAL A CA 8
ATOM 10648 C C . VAL A 1 48 ? 2.904 11.517 1.833 1.00 0.00 150 VAL A C 8
ATOM 10649 O O . VAL A 1 48 ? 2.808 10.410 2.365 1.00 0.00 150 VAL A O 8
ATOM 10662 N N . TYR A 1 49 ? 3.927 12.336 2.051 1.00 0.00 151 TYR A N 8
ATOM 10663 C CA . TYR A 1 49 ? 5.021 11.974 2.944 1.00 0.00 151 TYR A CA 8
ATOM 10664 C C . TYR A 1 49 ? 5.277 13.076 3.967 1.00 0.00 151 TYR A C 8
ATOM 10665 O O . TYR A 1 49 ? 4.738 14.178 3.857 1.00 0.00 151 TYR A O 8
ATOM 10683 N N . ASP A 1 50 ? 6.103 12.771 4.961 1.00 0.00 152 ASP A N 8
ATOM 10684 C CA . ASP A 1 50 ? 6.434 13.735 6.004 1.00 0.00 152 ASP A CA 8
ATOM 10685 C C . ASP A 1 50 ? 7.578 14.642 5.563 1.00 0.00 152 ASP A C 8
ATOM 10686 O O . ASP A 1 50 ? 8.083 14.521 4.447 1.00 0.00 152 ASP A O 8
ATOM 10695 N N . GLN A 1 51 ? 7.981 15.551 6.445 1.00 0.00 153 GLN A N 8
ATOM 10696 C CA . GLN A 1 51 ? 9.064 16.479 6.145 1.00 0.00 153 GLN A CA 8
ATOM 10697 C C . GLN A 1 51 ? 10.369 16.018 6.785 1.00 0.00 153 GLN A C 8
ATOM 10698 O O . GLN A 1 51 ? 11.423 16.035 6.149 1.00 0.00 153 GLN A O 8
ATOM 10712 N N . GLN A 1 52 ? 10.291 15.606 8.046 1.00 0.00 154 GLN A N 8
ATOM 10713 C CA . GLN A 1 52 ? 11.467 15.141 8.772 1.00 0.00 154 GLN A CA 8
ATOM 10714 C C . GLN A 1 52 ? 12.040 13.882 8.130 1.00 0.00 154 GLN A C 8
ATOM 10715 O O . GLN A 1 52 ? 13.186 13.868 7.680 1.00 0.00 154 GLN A O 8
ATOM 10729 N N . SER A 1 53 ? 11.236 12.824 8.091 1.00 0.00 155 SER A N 8
ATOM 10730 C CA . SER A 1 53 ? 11.664 11.558 7.508 1.00 0.00 155 SER A CA 8
ATOM 10731 C C . SER A 1 53 ? 10.944 11.296 6.189 1.00 0.00 155 SER A C 8
ATOM 10732 O O . SER A 1 53 ? 9.840 11.792 5.963 1.00 0.00 155 SER A O 8
ATOM 10740 N N . ARG A 1 54 ? 11.577 10.514 5.322 1.00 0.00 156 ARG A N 8
ATOM 10741 C CA . ARG A 1 54 ? 10.998 10.186 4.024 1.00 0.00 156 ARG A CA 8
ATOM 10742 C C . ARG A 1 54 ? 9.944 9.092 4.160 1.00 0.00 156 ARG A C 8
ATOM 10743 O O . ARG A 1 54 ? 9.919 8.140 3.379 1.00 0.00 156 ARG A O 8
ATOM 10764 N N . ARG A 1 55 ? 9.076 9.234 5.156 1.00 0.00 157 ARG A N 8
ATOM 10765 C CA . ARG A 1 55 ? 8.020 8.257 5.395 1.00 0.00 157 ARG A CA 8
ATOM 10766 C C . ARG A 1 55 ? 6.679 8.768 4.877 1.00 0.00 157 ARG A C 8
ATOM 10767 O O . ARG A 1 55 ? 6.563 9.918 4.454 1.00 0.00 157 ARG A O 8
ATOM 10788 N N . SER A 1 56 ? 5.669 7.905 4.913 1.00 0.00 158 SER A N 8
ATOM 10789 C CA . SER A 1 56 ? 4.337 8.266 4.443 1.00 0.00 158 SER A CA 8
ATOM 10790 C C . SER A 1 56 ? 3.447 8.692 5.608 1.00 0.00 158 SER A C 8
ATOM 10791 O O . SER A 1 56 ? 3.132 7.891 6.487 1.00 0.00 158 SER A O 8
ATOM 10799 N N . ARG A 1 57 ? 3.047 9.960 5.605 1.00 0.00 159 ARG A N 8
ATOM 10800 C CA . ARG A 1 57 ? 2.195 10.494 6.661 1.00 0.00 159 ARG A CA 8
ATOM 10801 C C . ARG A 1 57 ? 1.108 9.492 7.041 1.00 0.00 159 ARG A C 8
ATOM 10802 O O . ARG A 1 57 ? 1.019 9.064 8.190 1.00 0.00 159 ARG A O 8
ATOM 10823 N N . GLY A 1 58 ? 0.282 9.124 6.066 1.00 0.00 160 GLY A N 8
ATOM 10824 C CA . GLY A 1 58 ? -0.788 8.178 6.318 1.00 0.00 160 GLY A CA 8
ATOM 10825 C C . GLY A 1 58 ? -1.986 8.403 5.416 1.00 0.00 160 GLY A C 8
ATOM 10826 O O . GLY A 1 58 ? -3.130 8.229 5.837 1.00 0.00 160 GLY A O 8
ATOM 10830 N N . PHE A 1 59 ? -1.724 8.793 4.173 1.00 0.00 161 PHE A N 8
ATOM 10831 C CA . PHE A 1 59 ? -2.790 9.046 3.211 1.00 0.00 161 PHE A CA 8
ATOM 10832 C C . PHE A 1 59 ? -2.221 9.239 1.808 1.00 0.00 161 PHE A C 8
ATOM 10833 O O . PHE A 1 59 ? -1.152 9.823 1.635 1.00 0.00 161 PHE A O 8
ATOM 10850 N N . ALA A 1 60 ? -2.945 8.744 0.809 1.00 0.00 162 ALA A N 8
ATOM 10851 C CA . ALA A 1 60 ? -2.514 8.862 -0.578 1.00 0.00 162 ALA A CA 8
ATOM 10852 C C . ALA A 1 60 ? -3.704 9.088 -1.505 1.00 0.00 162 ALA A C 8
ATOM 10853 O O . ALA A 1 60 ? -4.813 8.629 -1.230 1.00 0.00 162 ALA A O 8
ATOM 10860 N N . PHE A 1 61 ? -3.467 9.797 -2.603 1.00 0.00 163 PHE A N 8
ATOM 10861 C CA . PHE A 1 61 ? -4.520 10.085 -3.570 1.00 0.00 163 PHE A CA 8
ATOM 10862 C C . PHE A 1 61 ? -4.398 9.180 -4.792 1.00 0.00 163 PHE A C 8
ATOM 10863 O O . PHE A 1 61 ? -3.374 9.175 -5.476 1.00 0.00 163 PHE A O 8
ATOM 10880 N N . VAL A 1 62 ? -5.450 8.413 -5.061 1.00 0.00 164 VAL A N 8
ATOM 10881 C CA . VAL A 1 62 ? -5.463 7.503 -6.200 1.00 0.00 164 VAL A CA 8
ATOM 10882 C C . VAL A 1 62 ? -6.534 7.901 -7.209 1.00 0.00 164 VAL A C 8
ATOM 10883 O O . VAL A 1 62 ? -7.729 7.783 -6.941 1.00 0.00 164 VAL A O 8
ATOM 10896 N N . TYR A 1 63 ? -6.097 8.374 -8.372 1.00 0.00 165 TYR A N 8
ATOM 10897 C CA . TYR A 1 63 ? -7.019 8.792 -9.422 1.00 0.00 165 TYR A CA 8
ATOM 10898 C C . TYR A 1 63 ? -7.473 7.597 -10.254 1.00 0.00 165 TYR A C 8
ATOM 10899 O O . TYR A 1 63 ? -6.698 6.678 -10.518 1.00 0.00 165 TYR A O 8
ATOM 10917 N N . PHE A 1 64 ? -8.737 7.618 -10.667 1.00 0.00 166 PHE A N 8
ATOM 10918 C CA . PHE A 1 64 ? -9.297 6.537 -11.470 1.00 0.00 166 PHE A CA 8
ATOM 10919 C C . PHE A 1 64 ? -9.958 7.084 -12.731 1.00 0.00 166 PHE A C 8
ATOM 10920 O O . PHE A 1 64 ? -10.499 8.189 -12.732 1.00 0.00 166 PHE A O 8
ATOM 10937 N N . GLU A 1 65 ? -9.909 6.301 -13.805 1.00 0.00 167 GLU A N 8
ATOM 10938 C CA . GLU A 1 65 ? -10.502 6.707 -15.074 1.00 0.00 167 GLU A CA 8
ATOM 10939 C C . GLU A 1 65 ? -11.891 7.302 -14.860 1.00 0.00 167 GLU A C 8
ATOM 10940 O O . GLU A 1 65 ? -12.201 8.378 -15.368 1.00 0.00 167 GLU A O 8
ATOM 10952 N N . ASN A 1 66 ? -12.722 6.591 -14.104 1.00 0.00 168 ASN A N 8
ATOM 10953 C CA . ASN A 1 66 ? -14.078 7.047 -13.823 1.00 0.00 168 ASN A CA 8
ATOM 10954 C C . ASN A 1 66 ? -14.514 6.629 -12.422 1.00 0.00 168 ASN A C 8
ATOM 10955 O O . ASN A 1 66 ? -13.827 5.860 -11.750 1.00 0.00 168 ASN A O 8
ATOM 10966 N N . VAL A 1 67 ? -15.660 7.142 -11.987 1.00 0.00 169 VAL A N 8
ATOM 10967 C CA . VAL A 1 67 ? -16.189 6.821 -10.666 1.00 0.00 169 VAL A CA 8
ATOM 10968 C C . VAL A 1 67 ? -16.201 5.315 -10.430 1.00 0.00 169 VAL A C 8
ATOM 10969 O O . VAL A 1 67 ? -15.639 4.826 -9.450 1.00 0.00 169 VAL A O 8
ATOM 10982 N N . ASP A 1 68 ? -16.844 4.586 -11.334 1.00 0.00 170 ASP A N 8
ATOM 10983 C CA . ASP A 1 68 ? -16.928 3.134 -11.226 1.00 0.00 170 ASP A CA 8
ATOM 10984 C C . ASP A 1 68 ? -15.539 2.517 -11.100 1.00 0.00 170 ASP A C 8
ATOM 10985 O O . ASP A 1 68 ? -15.276 1.735 -10.185 1.00 0.00 170 ASP A O 8
ATOM 10994 N N . ASP A 1 69 ? -14.653 2.872 -12.024 1.00 0.00 171 ASP A N 8
ATOM 10995 C CA . ASP A 1 69 ? -13.290 2.354 -12.016 1.00 0.00 171 ASP A CA 8
ATOM 10996 C C . ASP A 1 69 ? -12.688 2.427 -10.616 1.00 0.00 171 ASP A C 8
ATOM 10997 O O . ASP A 1 69 ? -11.911 1.560 -10.218 1.00 0.00 171 ASP A O 8
ATOM 11006 N N . ALA A 1 70 ? -13.053 3.469 -9.875 1.00 0.00 172 ALA A N 8
ATOM 11007 C CA . ALA A 1 70 ? -12.550 3.655 -8.520 1.00 0.00 172 ALA A CA 8
ATOM 11008 C C . ALA A 1 70 ? -13.352 2.831 -7.519 1.00 0.00 172 ALA A C 8
ATOM 11009 O O . ALA A 1 70 ? -12.791 2.225 -6.605 1.00 0.00 172 ALA A O 8
ATOM 11016 N N . LYS A 1 71 ? -14.669 2.812 -7.695 1.00 0.00 173 LYS A N 8
ATOM 11017 C CA . LYS A 1 71 ? -15.550 2.062 -6.808 1.00 0.00 173 LYS A CA 8
ATOM 11018 C C . LYS A 1 71 ? -15.006 0.658 -6.560 1.00 0.00 173 LYS A C 8
ATOM 11019 O O . LYS A 1 71 ? -14.730 0.283 -5.421 1.00 0.00 173 LYS A O 8
ATOM 11038 N N . GLU A 1 72 ? -14.853 -0.110 -7.634 1.00 0.00 174 GLU A N 8
ATOM 11039 C CA . GLU A 1 72 ? -14.341 -1.472 -7.531 1.00 0.00 174 GLU A CA 8
ATOM 11040 C C . GLU A 1 72 ? -13.253 -1.565 -6.466 1.00 0.00 174 GLU A C 8
ATOM 11041 O O . GLU A 1 72 ? -13.135 -2.574 -5.771 1.00 0.00 174 GLU A O 8
ATOM 11053 N N . ALA A 1 73 ? -12.460 -0.505 -6.344 1.00 0.00 175 ALA A N 8
ATOM 11054 C CA . ALA A 1 73 ? -11.383 -0.466 -5.363 1.00 0.00 175 ALA A CA 8
ATOM 11055 C C . ALA A 1 73 ? -11.888 0.028 -4.012 1.00 0.00 175 ALA A C 8
ATOM 11056 O O . ALA A 1 73 ? -11.840 -0.695 -3.017 1.00 0.00 175 ALA A O 8
ATOM 11063 N N . LYS A 1 74 ? -12.372 1.265 -3.983 1.00 0.00 176 LYS A N 8
ATOM 11064 C CA . LYS A 1 74 ? -12.887 1.857 -2.754 1.00 0.00 176 LYS A CA 8
ATOM 11065 C C . LYS A 1 74 ? -13.647 0.823 -1.929 1.00 0.00 176 LYS A C 8
ATOM 11066 O O . LYS A 1 74 ? -13.714 0.922 -0.704 1.00 0.00 176 LYS A O 8
ATOM 11085 N N . GLU A 1 75 ? -14.216 -0.168 -2.608 1.00 0.00 177 GLU A N 8
ATOM 11086 C CA . GLU A 1 75 ? -14.969 -1.220 -1.936 1.00 0.00 177 GLU A CA 8
ATOM 11087 C C . GLU A 1 75 ? -14.059 -2.386 -1.560 1.00 0.00 177 GLU A C 8
ATOM 11088 O O . GLU A 1 75 ? -14.082 -2.865 -0.426 1.00 0.00 177 GLU A O 8
ATOM 11100 N N . ARG A 1 76 ? -13.260 -2.838 -2.521 1.00 0.00 178 ARG A N 8
ATOM 11101 C CA . ARG A 1 76 ? -12.344 -3.949 -2.293 1.00 0.00 178 ARG A CA 8
ATOM 11102 C C . ARG A 1 76 ? -11.004 -3.448 -1.760 1.00 0.00 178 ARG A C 8
ATOM 11103 O O . ARG A 1 76 ? -9.970 -4.084 -1.958 1.00 0.00 178 ARG A O 8
ATOM 11124 N N . ALA A 1 77 ? -11.032 -2.304 -1.085 1.00 0.00 179 ALA A N 8
ATOM 11125 C CA . ALA A 1 77 ? -9.821 -1.719 -0.523 1.00 0.00 179 ALA A CA 8
ATOM 11126 C C . ALA A 1 77 ? -9.974 -1.472 0.974 1.00 0.00 179 ALA A C 8
ATOM 11127 O O . ALA A 1 77 ? -9.071 -1.765 1.756 1.00 0.00 179 ALA A O 8
ATOM 11134 N N . ASN A 1 78 ? -11.124 -0.932 1.366 1.00 0.00 180 ASN A N 8
ATOM 11135 C CA . ASN A 1 78 ? -11.394 -0.645 2.770 1.00 0.00 180 ASN A CA 8
ATOM 11136 C C . ASN A 1 78 ? -10.862 -1.759 3.665 1.00 0.00 180 ASN A C 8
ATOM 11137 O O . ASN A 1 78 ? -11.171 -2.933 3.464 1.00 0.00 180 ASN A O 8
ATOM 11148 N N . GLY A 1 79 ? -10.060 -1.383 4.657 1.00 0.00 181 GLY A N 8
ATOM 11149 C CA . GLY A 1 79 ? -9.498 -2.362 5.569 1.00 0.00 181 GLY A CA 8
ATOM 11150 C C . GLY A 1 79 ? -8.955 -3.580 4.849 1.00 0.00 181 GLY A C 8
ATOM 11151 O O . GLY A 1 79 ? -9.422 -4.698 5.068 1.00 0.00 181 GLY A O 8
ATOM 11155 N N . MET A 1 80 ? -7.968 -3.365 3.986 1.00 0.00 182 MET A N 8
ATOM 11156 C CA . MET A 1 80 ? -7.361 -4.455 3.231 1.00 0.00 182 MET A CA 8
ATOM 11157 C C . MET A 1 80 ? -5.920 -4.686 3.673 1.00 0.00 182 MET A C 8
ATOM 11158 O O . MET A 1 80 ? -5.183 -3.737 3.937 1.00 0.00 182 MET A O 8
ATOM 11172 N N . GLU A 1 81 ? -5.526 -5.954 3.751 1.00 0.00 183 GLU A N 8
ATOM 11173 C CA . GLU A 1 81 ? -4.172 -6.308 4.162 1.00 0.00 183 GLU A CA 8
ATOM 11174 C C . GLU A 1 81 ? -3.154 -5.881 3.109 1.00 0.00 183 GLU A C 8
ATOM 11175 O O . GLU A 1 81 ? -3.191 -6.346 1.969 1.00 0.00 183 GLU A O 8
ATOM 11187 N N . LEU A 1 82 ? -2.246 -4.992 3.497 1.00 0.00 184 LEU A N 8
ATOM 11188 C CA . LEU A 1 82 ? -1.218 -4.501 2.587 1.00 0.00 184 LEU A CA 8
ATOM 11189 C C . LEU A 1 82 ? 0.149 -4.488 3.265 1.00 0.00 184 LEU A C 8
ATOM 11190 O O . LEU A 1 82 ? 0.448 -3.600 4.064 1.00 0.00 184 LEU A O 8
ATOM 11206 N N . ASP A 1 83 ? 0.974 -5.477 2.940 1.00 0.00 185 ASP A N 8
ATOM 11207 C CA . ASP A 1 83 ? 2.310 -5.578 3.516 1.00 0.00 185 ASP A CA 8
ATOM 11208 C C . ASP A 1 83 ? 2.238 -5.760 5.028 1.00 0.00 185 ASP A C 8
ATOM 11209 O O . ASP A 1 83 ? 3.132 -5.334 5.758 1.00 0.00 185 ASP A O 8
ATOM 11218 N N . GLY A 1 84 ? 1.167 -6.397 5.493 1.00 0.00 186 GLY A N 8
ATOM 11219 C CA . GLY A 1 84 ? 0.997 -6.623 6.916 1.00 0.00 186 GLY A CA 8
ATOM 11220 C C . GLY A 1 84 ? 0.190 -5.529 7.585 1.00 0.00 186 GLY A C 8
ATOM 11221 O O . GLY A 1 84 ? -0.372 -5.732 8.661 1.00 0.00 186 GLY A O 8
ATOM 11225 N N . ARG A 1 85 ? 0.133 -4.364 6.948 1.00 0.00 187 ARG A N 8
ATOM 11226 C CA . ARG A 1 85 ? -0.610 -3.232 7.489 1.00 0.00 187 ARG A CA 8
ATOM 11227 C C . ARG A 1 85 ? -1.942 -3.060 6.766 1.00 0.00 187 ARG A C 8
ATOM 11228 O O . ARG A 1 85 ? -2.011 -3.150 5.540 1.00 0.00 187 ARG A O 8
ATOM 11249 N N . ARG A 1 86 ? -2.999 -2.812 7.534 1.00 0.00 188 ARG A N 8
ATOM 11250 C CA . ARG A 1 86 ? -4.329 -2.629 6.967 1.00 0.00 188 ARG A CA 8
ATOM 11251 C C . ARG A 1 86 ? -4.552 -1.174 6.563 1.00 0.00 188 ARG A C 8
ATOM 11252 O O . ARG A 1 86 ? -4.248 -0.255 7.323 1.00 0.00 188 ARG A O 8
ATOM 11273 N N . ILE A 1 87 ? -5.085 -0.974 5.362 1.00 0.00 189 ILE A N 8
ATOM 11274 C CA . ILE A 1 87 ? -5.349 0.368 4.858 1.00 0.00 189 ILE A CA 8
ATOM 11275 C C . ILE A 1 87 ? -6.847 0.626 4.740 1.00 0.00 189 ILE A C 8
ATOM 11276 O O . ILE A 1 87 ? -7.627 -0.291 4.481 1.00 0.00 189 ILE A O 8
ATOM 11292 N N . ARG A 1 88 ? -7.243 1.880 4.931 1.00 0.00 190 ARG A N 8
ATOM 11293 C CA . ARG A 1 88 ? -8.648 2.259 4.846 1.00 0.00 190 ARG A CA 8
ATOM 11294 C C . ARG A 1 88 ? -8.904 3.125 3.616 1.00 0.00 190 ARG A C 8
ATOM 11295 O O . ARG A 1 88 ? -7.972 3.661 3.016 1.00 0.00 190 ARG A O 8
ATOM 11316 N N . VAL A 1 89 ? -10.174 3.256 3.244 1.00 0.00 191 VAL A N 8
ATOM 11317 C CA . VAL A 1 89 ? -10.553 4.056 2.086 1.00 0.00 191 VAL A CA 8
ATOM 11318 C C . VAL A 1 89 ? -11.446 5.223 2.493 1.00 0.00 191 VAL A C 8
ATOM 11319 O O . VAL A 1 89 ? -12.261 5.104 3.408 1.00 0.00 191 VAL A O 8
ATOM 11332 N N . SER A 1 90 ? -11.288 6.349 1.805 1.00 0.00 192 SER A N 8
ATOM 11333 C CA . SER A 1 90 ? -12.078 7.540 2.097 1.00 0.00 192 SER A CA 8
ATOM 11334 C C . SER A 1 90 ? -12.254 8.395 0.846 1.00 0.00 192 SER A C 8
ATOM 11335 O O . SER A 1 90 ? -11.384 8.431 -0.023 1.00 0.00 192 SER A O 8
ATOM 11343 N N . GLY A 1 91 ? -13.389 9.082 0.761 1.00 0.00 193 GLY A N 8
ATOM 11344 C CA . GLY A 1 91 ? -13.661 9.927 -0.387 1.00 0.00 193 GLY A CA 8
ATOM 11345 C C . GLY A 1 91 ? -14.876 10.810 -0.182 1.00 0.00 193 GLY A C 8
ATOM 11346 O O . GLY A 1 91 ? -14.768 11.967 0.227 1.00 0.00 193 GLY A O 8
ATOM 11350 N N . PRO A 1 92 ? -16.066 10.263 -0.471 1.00 0.00 194 PRO A N 8
ATOM 11351 C CA . PRO A 1 92 ? -17.329 10.992 -0.325 1.00 0.00 194 PRO A CA 8
ATOM 11352 C C . PRO A 1 92 ? -17.689 11.241 1.135 1.00 0.00 194 PRO A C 8
ATOM 11353 O O . PRO A 1 92 ? -17.311 10.471 2.018 1.00 0.00 194 PRO A O 8
ATOM 11364 N N . SER A 1 93 ? -18.422 12.322 1.383 1.00 0.00 195 SER A N 8
ATOM 11365 C CA . SER A 1 93 ? -18.830 12.675 2.738 1.00 0.00 195 SER A CA 8
ATOM 11366 C C . SER A 1 93 ? -20.083 11.906 3.145 1.00 0.00 195 SER A C 8
ATOM 11367 O O . SER A 1 93 ? -21.205 12.358 2.914 1.00 0.00 195 SER A O 8
ATOM 11375 N N . SER A 1 94 ? -19.884 10.741 3.754 1.00 0.00 196 SER A N 8
ATOM 11376 C CA . SER A 1 94 ? -20.996 9.906 4.190 1.00 0.00 196 SER A CA 8
ATOM 11377 C C . SER A 1 94 ? -21.082 9.869 5.713 1.00 0.00 196 SER A C 8
ATOM 11378 O O . SER A 1 94 ? -20.081 10.042 6.407 1.00 0.00 196 SER A O 8
ATOM 11386 N N . GLY A 1 95 ? -22.288 9.641 6.226 1.00 0.00 197 GLY A N 8
ATOM 11387 C CA . GLY A 1 95 ? -22.484 9.584 7.663 1.00 0.00 197 GLY A CA 8
ATOM 11388 C C . GLY A 1 95 ? -22.060 8.255 8.254 1.00 0.00 197 GLY A C 8
ATOM 11389 O O . GLY A 1 95 ? -21.058 8.175 8.965 1.00 0.00 197 GLY A O 8
ATOM 11393 N N . GLY A 1 1 ? -9.201 15.086 5.428 1.00 0.00 103 GLY A N 9
ATOM 11394 C CA . GLY A 1 1 ? -9.351 16.488 5.085 1.00 0.00 103 GLY A CA 9
ATOM 11395 C C . GLY A 1 1 ? -9.110 17.403 6.269 1.00 0.00 103 GLY A C 9
ATOM 11396 O O . GLY A 1 1 ? -9.250 16.990 7.420 1.00 0.00 103 GLY A O 9
ATOM 11400 N N . SER A 1 2 ? -8.744 18.649 5.986 1.00 0.00 104 SER A N 9
ATOM 11401 C CA . SER A 1 2 ? -8.476 19.624 7.037 1.00 0.00 104 SER A CA 9
ATOM 11402 C C . SER A 1 2 ? -9.731 19.892 7.863 1.00 0.00 104 SER A C 9
ATOM 11403 O O . SER A 1 2 ? -10.851 19.793 7.360 1.00 0.00 104 SER A O 9
ATOM 11411 N N . SER A 1 3 ? -9.535 20.231 9.133 1.00 0.00 105 SER A N 9
ATOM 11412 C CA . SER A 1 3 ? -10.650 20.509 10.030 1.00 0.00 105 SER A CA 9
ATOM 11413 C C . SER A 1 3 ? -11.362 21.798 9.630 1.00 0.00 105 SER A C 9
ATOM 11414 O O . SER A 1 3 ? -10.787 22.654 8.959 1.00 0.00 105 SER A O 9
ATOM 11422 N N . GLY A 1 4 ? -12.617 21.928 10.048 1.00 0.00 106 GLY A N 9
ATOM 11423 C CA . GLY A 1 4 ? -13.388 23.115 9.724 1.00 0.00 106 GLY A CA 9
ATOM 11424 C C . GLY A 1 4 ? -13.129 23.607 8.313 1.00 0.00 106 GLY A C 9
ATOM 11425 O O . GLY A 1 4 ? -12.595 24.698 8.117 1.00 0.00 106 GLY A O 9
ATOM 11429 N N . SER A 1 5 ? -13.507 22.798 7.328 1.00 0.00 107 SER A N 9
ATOM 11430 C CA . SER A 1 5 ? -13.308 23.155 5.928 1.00 0.00 107 SER A CA 9
ATOM 11431 C C . SER A 1 5 ? -13.729 24.599 5.670 1.00 0.00 107 SER A C 9
ATOM 11432 O O . SER A 1 5 ? -14.791 25.035 6.114 1.00 0.00 107 SER A O 9
ATOM 11440 N N . SER A 1 6 ? -12.889 25.334 4.949 1.00 0.00 108 SER A N 9
ATOM 11441 C CA . SER A 1 6 ? -13.172 26.729 4.634 1.00 0.00 108 SER A CA 9
ATOM 11442 C C . SER A 1 6 ? -14.034 26.840 3.381 1.00 0.00 108 SER A C 9
ATOM 11443 O O . SER A 1 6 ? -15.105 27.446 3.402 1.00 0.00 108 SER A O 9
ATOM 11451 N N . GLY A 1 7 ? -13.560 26.248 2.289 1.00 0.00 109 GLY A N 9
ATOM 11452 C CA . GLY A 1 7 ? -14.299 26.290 1.041 1.00 0.00 109 GLY A CA 9
ATOM 11453 C C . GLY A 1 7 ? -15.782 26.047 1.237 1.00 0.00 109 GLY A C 9
ATOM 11454 O O . GLY A 1 7 ? -16.189 24.975 1.684 1.00 0.00 109 GLY A O 9
ATOM 11458 N N . ASN A 1 8 ? -16.593 27.046 0.904 1.00 0.00 110 ASN A N 9
ATOM 11459 C CA . ASN A 1 8 ? -18.040 26.936 1.049 1.00 0.00 110 ASN A CA 9
ATOM 11460 C C . ASN A 1 8 ? -18.616 25.956 0.031 1.00 0.00 110 ASN A C 9
ATOM 11461 O O . ASN A 1 8 ? -18.949 26.335 -1.092 1.00 0.00 110 ASN A O 9
ATOM 11472 N N . ARG A 1 9 ? -18.731 24.694 0.432 1.00 0.00 111 ARG A N 9
ATOM 11473 C CA . ARG A 1 9 ? -19.265 23.659 -0.444 1.00 0.00 111 ARG A CA 9
ATOM 11474 C C . ARG A 1 9 ? -20.739 23.401 -0.145 1.00 0.00 111 ARG A C 9
ATOM 11475 O O . ARG A 1 9 ? -21.205 23.630 0.971 1.00 0.00 111 ARG A O 9
ATOM 11496 N N . ALA A 1 10 ? -21.466 22.923 -1.149 1.00 0.00 112 ALA A N 9
ATOM 11497 C CA . ALA A 1 10 ? -22.886 22.632 -0.992 1.00 0.00 112 ALA A CA 9
ATOM 11498 C C . ALA A 1 10 ? -23.227 21.250 -1.541 1.00 0.00 112 ALA A C 9
ATOM 11499 O O . ALA A 1 10 ? -23.885 20.453 -0.874 1.00 0.00 112 ALA A O 9
ATOM 11506 N N . ASN A 1 11 ? -22.775 20.975 -2.760 1.00 0.00 113 ASN A N 9
ATOM 11507 C CA . ASN A 1 11 ? -23.034 19.689 -3.398 1.00 0.00 113 ASN A CA 9
ATOM 11508 C C . ASN A 1 11 ? -21.945 18.679 -3.049 1.00 0.00 113 ASN A C 9
ATOM 11509 O O . ASN A 1 11 ? -20.790 19.032 -2.811 1.00 0.00 113 ASN A O 9
ATOM 11520 N N . PRO A 1 12 ? -22.320 17.392 -3.018 1.00 0.00 114 PRO A N 9
ATOM 11521 C CA . PRO A 1 12 ? -21.391 16.304 -2.700 1.00 0.00 114 PRO A CA 9
ATOM 11522 C C . PRO A 1 12 ? -20.362 16.079 -3.803 1.00 0.00 114 PRO A C 9
ATOM 11523 O O . PRO A 1 12 ? -20.336 16.805 -4.798 1.00 0.00 114 PRO A O 9
ATOM 11534 N N . ASP A 1 13 ? -19.517 15.071 -3.621 1.00 0.00 115 ASP A N 9
ATOM 11535 C CA . ASP A 1 13 ? -18.486 14.750 -4.602 1.00 0.00 115 ASP A CA 9
ATOM 11536 C C . ASP A 1 13 ? -19.068 13.938 -5.755 1.00 0.00 115 ASP A C 9
ATOM 11537 O O . ASP A 1 13 ? -20.052 13.214 -5.602 1.00 0.00 115 ASP A O 9
ATOM 11546 N N . PRO A 1 14 ? -18.448 14.060 -6.937 1.00 0.00 116 PRO A N 9
ATOM 11547 C CA . PRO A 1 14 ? -18.887 13.344 -8.139 1.00 0.00 116 PRO A CA 9
ATOM 11548 C C . PRO A 1 14 ? -18.629 11.844 -8.048 1.00 0.00 116 PRO A C 9
ATOM 11549 O O . PRO A 1 14 ? -18.873 11.104 -9.000 1.00 0.00 116 PRO A O 9
ATOM 11560 N N . ASN A 1 15 ? -18.135 11.402 -6.896 1.00 0.00 117 ASN A N 9
ATOM 11561 C CA . ASN A 1 15 ? -17.844 9.990 -6.681 1.00 0.00 117 ASN A CA 9
ATOM 11562 C C . ASN A 1 15 ? -16.728 9.517 -7.608 1.00 0.00 117 ASN A C 9
ATOM 11563 O O . ASN A 1 15 ? -16.783 8.412 -8.149 1.00 0.00 117 ASN A O 9
ATOM 11574 N N . CYS A 1 16 ? -15.718 10.360 -7.786 1.00 0.00 118 CYS A N 9
ATOM 11575 C CA . CYS A 1 16 ? -14.588 10.029 -8.648 1.00 0.00 118 CYS A CA 9
ATOM 11576 C C . CYS A 1 16 ? -13.289 9.991 -7.851 1.00 0.00 118 CYS A C 9
ATOM 11577 O O . CYS A 1 16 ? -12.586 8.980 -7.839 1.00 0.00 118 CYS A O 9
ATOM 11585 N N . CYS A 1 17 ? -12.975 11.099 -7.189 1.00 0.00 119 CYS A N 9
ATOM 11586 C CA . CYS A 1 17 ? -11.757 11.194 -6.391 1.00 0.00 119 CYS A CA 9
ATOM 11587 C C . CYS A 1 17 ? -11.724 10.109 -5.320 1.00 0.00 119 CYS A C 9
ATOM 11588 O O . CYS A 1 17 ? -12.738 9.816 -4.685 1.00 0.00 119 CYS A O 9
ATOM 11596 N N . LEU A 1 18 ? -10.552 9.514 -5.124 1.00 0.00 120 LEU A N 9
ATOM 11597 C CA . LEU A 1 18 ? -10.386 8.459 -4.131 1.00 0.00 120 LEU A CA 9
ATOM 11598 C C . LEU A 1 18 ? -9.084 8.640 -3.356 1.00 0.00 120 LEU A C 9
ATOM 11599 O O . LEU A 1 18 ? -8.000 8.642 -3.937 1.00 0.00 120 LEU A O 9
ATOM 11615 N N . GLY A 1 19 ? -9.201 8.792 -2.040 1.00 0.00 121 GLY A N 9
ATOM 11616 C CA . GLY A 1 19 ? -8.026 8.970 -1.207 1.00 0.00 121 GLY A CA 9
ATOM 11617 C C . GLY A 1 19 ? -7.927 7.925 -0.113 1.00 0.00 121 GLY A C 9
ATOM 11618 O O . GLY A 1 19 ? -8.832 7.792 0.712 1.00 0.00 121 GLY A O 9
ATOM 11622 N N . VAL A 1 20 ? -6.826 7.180 -0.105 1.00 0.00 122 VAL A N 9
ATOM 11623 C CA . VAL A 1 20 ? -6.613 6.142 0.895 1.00 0.00 122 VAL A CA 9
ATOM 11624 C C . VAL A 1 20 ? -5.863 6.689 2.105 1.00 0.00 122 VAL A C 9
ATOM 11625 O O . VAL A 1 20 ? -4.934 7.485 1.965 1.00 0.00 122 VAL A O 9
ATOM 11638 N N . PHE A 1 21 ? -6.273 6.258 3.293 1.00 0.00 123 PHE A N 9
ATOM 11639 C CA . PHE A 1 21 ? -5.640 6.705 4.528 1.00 0.00 123 PHE A CA 9
ATOM 11640 C C . PHE A 1 21 ? -5.059 5.524 5.301 1.00 0.00 123 PHE A C 9
ATOM 11641 O O . PHE A 1 21 ? -5.219 4.370 4.905 1.00 0.00 123 PHE A O 9
ATOM 11658 N N . GLY A 1 22 ? -4.383 5.822 6.406 1.00 0.00 124 GLY A N 9
ATOM 11659 C CA . GLY A 1 22 ? -3.788 4.776 7.216 1.00 0.00 124 GLY A CA 9
ATOM 11660 C C . GLY A 1 22 ? -3.028 3.761 6.386 1.00 0.00 124 GLY A C 9
ATOM 11661 O O . GLY A 1 22 ? -3.496 2.640 6.180 1.00 0.00 124 GLY A O 9
ATOM 11665 N N . LEU A 1 23 ? -1.853 4.152 5.906 1.00 0.00 125 LEU A N 9
ATOM 11666 C CA . LEU A 1 23 ? -1.026 3.269 5.091 1.00 0.00 125 LEU A CA 9
ATOM 11667 C C . LEU A 1 23 ? 0.187 2.781 5.876 1.00 0.00 125 LEU A C 9
ATOM 11668 O O . LEU A 1 23 ? 0.457 3.255 6.979 1.00 0.00 125 LEU A O 9
ATOM 11684 N N . SER A 1 24 ? 0.916 1.831 5.298 1.00 0.00 126 SER A N 9
ATOM 11685 C CA . SER A 1 24 ? 2.101 1.278 5.944 1.00 0.00 126 SER A CA 9
ATOM 11686 C C . SER A 1 24 ? 3.182 2.343 6.101 1.00 0.00 126 SER A C 9
ATOM 11687 O O . SER A 1 24 ? 3.284 3.265 5.290 1.00 0.00 126 SER A O 9
ATOM 11695 N N . LEU A 1 25 ? 3.987 2.209 7.149 1.00 0.00 127 LEU A N 9
ATOM 11696 C CA . LEU A 1 25 ? 5.062 3.159 7.414 1.00 0.00 127 LEU A CA 9
ATOM 11697 C C . LEU A 1 25 ? 5.757 3.570 6.119 1.00 0.00 127 LEU A C 9
ATOM 11698 O O . LEU A 1 25 ? 5.819 4.753 5.784 1.00 0.00 127 LEU A O 9
ATOM 11714 N N . TYR A 1 26 ? 6.277 2.585 5.395 1.00 0.00 128 TYR A N 9
ATOM 11715 C CA . TYR A 1 26 ? 6.968 2.844 4.138 1.00 0.00 128 TYR A CA 9
ATOM 11716 C C . TYR A 1 26 ? 6.132 2.375 2.951 1.00 0.00 128 TYR A C 9
ATOM 11717 O O . TYR A 1 26 ? 6.040 1.179 2.673 1.00 0.00 128 TYR A O 9
ATOM 11735 N N . THR A 1 27 ? 5.523 3.328 2.251 1.00 0.00 129 THR A N 9
ATOM 11736 C CA . THR A 1 27 ? 4.694 3.015 1.094 1.00 0.00 129 THR A CA 9
ATOM 11737 C C . THR A 1 27 ? 5.045 3.907 -0.091 1.00 0.00 129 THR A C 9
ATOM 11738 O O . THR A 1 27 ? 5.138 5.128 0.042 1.00 0.00 129 THR A O 9
ATOM 11749 N N . THR A 1 28 ? 5.240 3.290 -1.253 1.00 0.00 130 THR A N 9
ATOM 11750 C CA . THR A 1 28 ? 5.581 4.029 -2.462 1.00 0.00 130 THR A CA 9
ATOM 11751 C C . THR A 1 28 ? 4.460 3.945 -3.492 1.00 0.00 130 THR A C 9
ATOM 11752 O O . THR A 1 28 ? 3.674 2.999 -3.492 1.00 0.00 130 THR A O 9
ATOM 11763 N N . GLU A 1 29 ? 4.394 4.942 -4.370 1.00 0.00 131 GLU A N 9
ATOM 11764 C CA . GLU A 1 29 ? 3.368 4.980 -5.405 1.00 0.00 131 GLU A CA 9
ATOM 11765 C C . GLU A 1 29 ? 3.302 3.652 -6.155 1.00 0.00 131 GLU A C 9
ATOM 11766 O O . GLU A 1 29 ? 2.219 3.128 -6.417 1.00 0.00 131 GLU A O 9
ATOM 11778 N N . ARG A 1 30 ? 4.468 3.114 -6.497 1.00 0.00 132 ARG A N 9
ATOM 11779 C CA . ARG A 1 30 ? 4.543 1.849 -7.218 1.00 0.00 132 ARG A CA 9
ATOM 11780 C C . ARG A 1 30 ? 3.875 0.730 -6.424 1.00 0.00 132 ARG A C 9
ATOM 11781 O O . ARG A 1 30 ? 3.104 -0.058 -6.971 1.00 0.00 132 ARG A O 9
ATOM 11802 N N . ASP A 1 31 ? 4.177 0.667 -5.132 1.00 0.00 133 ASP A N 9
ATOM 11803 C CA . ASP A 1 31 ? 3.606 -0.354 -4.262 1.00 0.00 133 ASP A CA 9
ATOM 11804 C C . ASP A 1 31 ? 2.087 -0.399 -4.401 1.00 0.00 133 ASP A C 9
ATOM 11805 O O . ASP A 1 31 ? 1.519 -1.421 -4.789 1.00 0.00 133 ASP A O 9
ATOM 11814 N N . LEU A 1 32 ? 1.436 0.713 -4.082 1.00 0.00 134 LEU A N 9
ATOM 11815 C CA . LEU A 1 32 ? -0.018 0.801 -4.170 1.00 0.00 134 LEU A CA 9
ATOM 11816 C C . LEU A 1 32 ? -0.487 0.628 -5.611 1.00 0.00 134 LEU A C 9
ATOM 11817 O O . LEU A 1 32 ? -1.437 -0.106 -5.881 1.00 0.00 134 LEU A O 9
ATOM 11833 N N . ARG A 1 33 ? 0.187 1.308 -6.533 1.00 0.00 135 ARG A N 9
ATOM 11834 C CA . ARG A 1 33 ? -0.161 1.229 -7.947 1.00 0.00 135 ARG A CA 9
ATOM 11835 C C . ARG A 1 33 ? -0.400 -0.218 -8.368 1.00 0.00 135 ARG A C 9
ATOM 11836 O O . ARG A 1 33 ? -1.392 -0.526 -9.028 1.00 0.00 135 ARG A O 9
ATOM 11857 N N . GLU A 1 34 ? 0.515 -1.101 -7.981 1.00 0.00 136 GLU A N 9
ATOM 11858 C CA . GLU A 1 34 ? 0.403 -2.515 -8.319 1.00 0.00 136 GLU A CA 9
ATOM 11859 C C . GLU A 1 34 ? -0.718 -3.177 -7.525 1.00 0.00 136 GLU A C 9
ATOM 11860 O O . GLU A 1 34 ? -1.482 -3.982 -8.059 1.00 0.00 136 GLU A O 9
ATOM 11872 N N . VAL A 1 35 ? -0.810 -2.834 -6.244 1.00 0.00 137 VAL A N 9
ATOM 11873 C CA . VAL A 1 35 ? -1.838 -3.394 -5.374 1.00 0.00 137 VAL A CA 9
ATOM 11874 C C . VAL A 1 35 ? -3.233 -3.126 -5.928 1.00 0.00 137 VAL A C 9
ATOM 11875 O O . VAL A 1 35 ? -4.134 -3.954 -5.797 1.00 0.00 137 VAL A O 9
ATOM 11888 N N . PHE A 1 36 ? -3.403 -1.962 -6.547 1.00 0.00 138 PHE A N 9
ATOM 11889 C CA . PHE A 1 36 ? -4.689 -1.583 -7.121 1.00 0.00 138 PHE A CA 9
ATOM 11890 C C . PHE A 1 36 ? -4.782 -2.017 -8.581 1.00 0.00 138 PHE A C 9
ATOM 11891 O O . PHE A 1 36 ? -5.840 -2.440 -9.048 1.00 0.00 138 PHE A O 9
ATOM 11908 N N . SER A 1 37 ? -3.667 -1.908 -9.297 1.00 0.00 139 SER A N 9
ATOM 11909 C CA . SER A 1 37 ? -3.623 -2.285 -10.705 1.00 0.00 139 SER A CA 9
ATOM 11910 C C . SER A 1 37 ? -4.407 -3.570 -10.949 1.00 0.00 139 SER A C 9
ATOM 11911 O O . SER A 1 37 ? -5.235 -3.644 -11.857 1.00 0.00 139 SER A O 9
ATOM 11919 N N . LYS A 1 38 ? -4.141 -4.582 -10.130 1.00 0.00 140 LYS A N 9
ATOM 11920 C CA . LYS A 1 38 ? -4.821 -5.866 -10.254 1.00 0.00 140 LYS A CA 9
ATOM 11921 C C . LYS A 1 38 ? -6.316 -5.670 -10.482 1.00 0.00 140 LYS A C 9
ATOM 11922 O O . LYS A 1 38 ? -6.925 -6.360 -11.301 1.00 0.00 140 LYS A O 9
ATOM 11941 N N . TYR A 1 39 ? -6.902 -4.725 -9.755 1.00 0.00 141 TYR A N 9
ATOM 11942 C CA . TYR A 1 39 ? -8.327 -4.439 -9.879 1.00 0.00 141 TYR A CA 9
ATOM 11943 C C . TYR A 1 39 ? -8.658 -3.915 -11.273 1.00 0.00 141 TYR A C 9
ATOM 11944 O O . TYR A 1 39 ? -9.583 -4.397 -11.926 1.00 0.00 141 TYR A O 9
ATOM 11962 N N . GLY A 1 40 ? -7.895 -2.924 -11.722 1.00 0.00 142 GLY A N 9
ATOM 11963 C CA . GLY A 1 40 ? -8.122 -2.350 -13.036 1.00 0.00 142 GLY A CA 9
ATOM 11964 C C . GLY A 1 40 ? -7.073 -1.321 -13.408 1.00 0.00 142 GLY A C 9
ATOM 11965 O O . GLY A 1 40 ? -6.069 -1.148 -12.716 1.00 0.00 142 GLY A O 9
ATOM 11969 N N . PRO A 1 41 ? -7.300 -0.616 -14.527 1.00 0.00 143 PRO A N 9
ATOM 11970 C CA . PRO A 1 41 ? -6.377 0.412 -15.015 1.00 0.00 143 PRO A CA 9
ATOM 11971 C C . PRO A 1 41 ? -6.363 1.649 -14.123 1.00 0.00 143 PRO A C 9
ATOM 11972 O O . PRO A 1 41 ? -7.410 2.224 -13.826 1.00 0.00 143 PRO A O 9
ATOM 11983 N N . ILE A 1 42 ? -5.170 2.053 -13.699 1.00 0.00 144 ILE A N 9
ATOM 11984 C CA . ILE A 1 42 ? -5.020 3.222 -12.842 1.00 0.00 144 ILE A CA 9
ATOM 11985 C C . ILE A 1 42 ? -4.584 4.442 -13.648 1.00 0.00 144 ILE A C 9
ATOM 11986 O O . ILE A 1 42 ? -3.777 4.333 -14.570 1.00 0.00 144 ILE A O 9
ATOM 12002 N N . ALA A 1 43 ? -5.124 5.603 -13.291 1.00 0.00 145 ALA A N 9
ATOM 12003 C CA . ALA A 1 43 ? -4.789 6.844 -13.978 1.00 0.00 145 ALA A CA 9
ATOM 12004 C C . ALA A 1 43 ? -3.532 7.475 -13.389 1.00 0.00 145 ALA A C 9
ATOM 12005 O O . ALA A 1 43 ? -2.516 7.612 -14.071 1.00 0.00 145 ALA A O 9
ATOM 12012 N N . ASP A 1 44 ? -3.608 7.858 -12.119 1.00 0.00 146 ASP A N 9
ATOM 12013 C CA . ASP A 1 44 ? -2.476 8.475 -11.437 1.00 0.00 146 ASP A CA 9
ATOM 12014 C C . ASP A 1 44 ? -2.523 8.191 -9.939 1.00 0.00 146 ASP A C 9
ATOM 12015 O O . ASP A 1 44 ? -3.564 7.814 -9.401 1.00 0.00 146 ASP A O 9
ATOM 12024 N N . VAL A 1 45 ? -1.389 8.375 -9.271 1.00 0.00 147 VAL A N 9
ATOM 12025 C CA . VAL A 1 45 ? -1.301 8.139 -7.835 1.00 0.00 147 VAL A CA 9
ATOM 12026 C C . VAL A 1 45 ? -0.236 9.024 -7.197 1.00 0.00 147 VAL A C 9
ATOM 12027 O O . VAL A 1 45 ? 0.913 9.045 -7.637 1.00 0.00 147 VAL A O 9
ATOM 12040 N N . SER A 1 46 ? -0.626 9.754 -6.157 1.00 0.00 148 SER A N 9
ATOM 12041 C CA . SER A 1 46 ? 0.294 10.644 -5.459 1.00 0.00 148 SER A CA 9
ATOM 12042 C C . SER A 1 46 ? 0.198 10.450 -3.949 1.00 0.00 148 SER A C 9
ATOM 12043 O O . SER A 1 46 ? -0.776 10.864 -3.320 1.00 0.00 148 SER A O 9
ATOM 12051 N N . ILE A 1 47 ? 1.216 9.818 -3.374 1.00 0.00 149 ILE A N 9
ATOM 12052 C CA . ILE A 1 47 ? 1.247 9.570 -1.939 1.00 0.00 149 ILE A CA 9
ATOM 12053 C C . ILE A 1 47 ? 1.846 10.754 -1.189 1.00 0.00 149 ILE A C 9
ATOM 12054 O O . ILE A 1 47 ? 2.837 11.342 -1.624 1.00 0.00 149 ILE A O 9
ATOM 12070 N N . VAL A 1 48 ? 1.240 11.100 -0.057 1.00 0.00 150 VAL A N 9
ATOM 12071 C CA . VAL A 1 48 ? 1.715 12.213 0.756 1.00 0.00 150 VAL A CA 9
ATOM 12072 C C . VAL A 1 48 ? 2.819 11.767 1.707 1.00 0.00 150 VAL A C 9
ATOM 12073 O O . VAL A 1 48 ? 2.612 10.891 2.548 1.00 0.00 150 VAL A O 9
ATOM 12086 N N . TYR A 1 49 ? 3.992 12.374 1.569 1.00 0.00 151 TYR A N 9
ATOM 12087 C CA . TYR A 1 49 ? 5.131 12.038 2.415 1.00 0.00 151 TYR A CA 9
ATOM 12088 C C . TYR A 1 49 ? 5.422 13.159 3.408 1.00 0.00 151 TYR A C 9
ATOM 12089 O O . TYR A 1 49 ? 5.132 14.327 3.145 1.00 0.00 151 TYR A O 9
ATOM 12107 N N . ASP A 1 50 ? 5.998 12.796 4.549 1.00 0.00 152 ASP A N 9
ATOM 12108 C CA . ASP A 1 50 ? 6.330 13.770 5.582 1.00 0.00 152 ASP A CA 9
ATOM 12109 C C . ASP A 1 50 ? 7.530 14.616 5.165 1.00 0.00 152 ASP A C 9
ATOM 12110 O O . ASP A 1 50 ? 8.366 14.176 4.376 1.00 0.00 152 ASP A O 9
ATOM 12119 N N . GLN A 1 51 ? 7.606 15.830 5.699 1.00 0.00 153 GLN A N 9
ATOM 12120 C CA . GLN A 1 51 ? 8.702 16.737 5.381 1.00 0.00 153 GLN A CA 9
ATOM 12121 C C . GLN A 1 51 ? 10.008 16.251 6.000 1.00 0.00 153 GLN A C 9
ATOM 12122 O O . GLN A 1 51 ? 11.061 16.294 5.364 1.00 0.00 153 GLN A O 9
ATOM 12136 N N . GLN A 1 52 ? 9.931 15.789 7.244 1.00 0.00 154 GLN A N 9
ATOM 12137 C CA . GLN A 1 52 ? 11.109 15.296 7.949 1.00 0.00 154 GLN A CA 9
ATOM 12138 C C . GLN A 1 52 ? 11.158 13.772 7.927 1.00 0.00 154 GLN A C 9
ATOM 12139 O O . GLN A 1 52 ? 12.126 13.179 7.450 1.00 0.00 154 GLN A O 9
ATOM 12153 N N . SER A 1 53 ? 10.108 13.143 8.445 1.00 0.00 155 SER A N 9
ATOM 12154 C CA . SER A 1 53 ? 10.033 11.687 8.489 1.00 0.00 155 SER A CA 9
ATOM 12155 C C . SER A 1 53 ? 10.141 11.096 7.086 1.00 0.00 155 SER A C 9
ATOM 12156 O O . SER A 1 53 ? 9.230 11.236 6.270 1.00 0.00 155 SER A O 9
ATOM 12164 N N . ARG A 1 54 ? 11.261 10.435 6.814 1.00 0.00 156 ARG A N 9
ATOM 12165 C CA . ARG A 1 54 ? 11.490 9.823 5.511 1.00 0.00 156 ARG A CA 9
ATOM 12166 C C . ARG A 1 54 ? 10.302 8.958 5.101 1.00 0.00 156 ARG A C 9
ATOM 12167 O O . ARG A 1 54 ? 9.973 8.858 3.918 1.00 0.00 156 ARG A O 9
ATOM 12188 N N . ARG A 1 55 ? 9.663 8.333 6.085 1.00 0.00 157 ARG A N 9
ATOM 12189 C CA . ARG A 1 55 ? 8.513 7.475 5.826 1.00 0.00 157 ARG A CA 9
ATOM 12190 C C . ARG A 1 55 ? 7.283 8.307 5.472 1.00 0.00 157 ARG A C 9
ATOM 12191 O O . ARG A 1 55 ? 7.064 9.380 6.034 1.00 0.00 157 ARG A O 9
ATOM 12212 N N . SER A 1 56 ? 6.484 7.803 4.537 1.00 0.00 158 SER A N 9
ATOM 12213 C CA . SER A 1 56 ? 5.279 8.501 4.105 1.00 0.00 158 SER A CA 9
ATOM 12214 C C . SER A 1 56 ? 4.491 9.017 5.305 1.00 0.00 158 SER A C 9
ATOM 12215 O O . SER A 1 56 ? 4.671 8.548 6.429 1.00 0.00 158 SER A O 9
ATOM 12223 N N . ARG A 1 57 ? 3.616 9.987 5.058 1.00 0.00 159 ARG A N 9
ATOM 12224 C CA . ARG A 1 57 ? 2.800 10.569 6.117 1.00 0.00 159 ARG A CA 9
ATOM 12225 C C . ARG A 1 57 ? 1.738 9.581 6.591 1.00 0.00 159 ARG A C 9
ATOM 12226 O O . ARG A 1 57 ? 1.499 9.438 7.789 1.00 0.00 159 ARG A O 9
ATOM 12247 N N . GLY A 1 58 ? 1.104 8.900 5.640 1.00 0.00 160 GLY A N 9
ATOM 12248 C CA . GLY A 1 58 ? 0.075 7.935 5.980 1.00 0.00 160 GLY A CA 9
ATOM 12249 C C . GLY A 1 58 ? -1.078 7.946 4.995 1.00 0.00 160 GLY A C 9
ATOM 12250 O O . GLY A 1 58 ? -1.673 6.906 4.715 1.00 0.00 160 GLY A O 9
ATOM 12254 N N . PHE A 1 59 ? -1.395 9.125 4.470 1.00 0.00 161 PHE A N 9
ATOM 12255 C CA . PHE A 1 59 ? -2.486 9.267 3.513 1.00 0.00 161 PHE A CA 9
ATOM 12256 C C . PHE A 1 59 ? -1.948 9.391 2.091 1.00 0.00 161 PHE A C 9
ATOM 12257 O O . PHE A 1 59 ? -0.849 9.899 1.873 1.00 0.00 161 PHE A O 9
ATOM 12274 N N . ALA A 1 60 ? -2.732 8.921 1.126 1.00 0.00 162 ALA A N 9
ATOM 12275 C CA . ALA A 1 60 ? -2.337 8.980 -0.276 1.00 0.00 162 ALA A CA 9
ATOM 12276 C C . ALA A 1 60 ? -3.552 9.154 -1.182 1.00 0.00 162 ALA A C 9
ATOM 12277 O O . ALA A 1 60 ? -4.642 8.671 -0.875 1.00 0.00 162 ALA A O 9
ATOM 12284 N N . PHE A 1 61 ? -3.356 9.846 -2.300 1.00 0.00 163 PHE A N 9
ATOM 12285 C CA . PHE A 1 61 ? -4.437 10.084 -3.250 1.00 0.00 163 PHE A CA 9
ATOM 12286 C C . PHE A 1 61 ? -4.354 9.111 -4.422 1.00 0.00 163 PHE A C 9
ATOM 12287 O O . PHE A 1 61 ? -3.265 8.739 -4.859 1.00 0.00 163 PHE A O 9
ATOM 12304 N N . VAL A 1 62 ? -5.514 8.703 -4.927 1.00 0.00 164 VAL A N 9
ATOM 12305 C CA . VAL A 1 62 ? -5.575 7.774 -6.049 1.00 0.00 164 VAL A CA 9
ATOM 12306 C C . VAL A 1 62 ? -6.709 8.135 -7.002 1.00 0.00 164 VAL A C 9
ATOM 12307 O O . VAL A 1 62 ? -7.885 7.986 -6.668 1.00 0.00 164 VAL A O 9
ATOM 12320 N N . TYR A 1 63 ? -6.348 8.611 -8.188 1.00 0.00 165 TYR A N 9
ATOM 12321 C CA . TYR A 1 63 ? -7.336 8.996 -9.189 1.00 0.00 165 TYR A CA 9
ATOM 12322 C C . TYR A 1 63 ? -7.702 7.811 -10.078 1.00 0.00 165 TYR A C 9
ATOM 12323 O O . TYR A 1 63 ? -6.921 6.872 -10.233 1.00 0.00 165 TYR A O 9
ATOM 12341 N N . PHE A 1 64 ? -8.896 7.862 -10.659 1.00 0.00 166 PHE A N 9
ATOM 12342 C CA . PHE A 1 64 ? -9.367 6.794 -11.532 1.00 0.00 166 PHE A CA 9
ATOM 12343 C C . PHE A 1 64 ? -10.015 7.365 -12.790 1.00 0.00 166 PHE A C 9
ATOM 12344 O O . PHE A 1 64 ? -10.460 8.512 -12.805 1.00 0.00 166 PHE A O 9
ATOM 12361 N N . GLU A 1 65 ? -10.062 6.556 -13.844 1.00 0.00 167 GLU A N 9
ATOM 12362 C CA . GLU A 1 65 ? -10.653 6.982 -15.107 1.00 0.00 167 GLU A CA 9
ATOM 12363 C C . GLU A 1 65 ? -12.121 7.358 -14.922 1.00 0.00 167 GLU A C 9
ATOM 12364 O O . GLU A 1 65 ? -12.571 8.399 -15.398 1.00 0.00 167 GLU A O 9
ATOM 12376 N N . ASN A 1 66 ? -12.861 6.502 -14.226 1.00 0.00 168 ASN A N 9
ATOM 12377 C CA . ASN A 1 66 ? -14.278 6.742 -13.978 1.00 0.00 168 ASN A CA 9
ATOM 12378 C C . ASN A 1 66 ? -14.674 6.269 -12.582 1.00 0.00 168 ASN A C 9
ATOM 12379 O O . ASN A 1 66 ? -13.888 5.628 -11.886 1.00 0.00 168 ASN A O 9
ATOM 12390 N N . VAL A 1 67 ? -15.900 6.590 -12.180 1.00 0.00 169 VAL A N 9
ATOM 12391 C CA . VAL A 1 67 ? -16.402 6.196 -10.869 1.00 0.00 169 VAL A CA 9
ATOM 12392 C C . VAL A 1 67 ? -16.311 4.687 -10.676 1.00 0.00 169 VAL A C 9
ATOM 12393 O O . VAL A 1 67 ? -15.875 4.210 -9.628 1.00 0.00 169 VAL A O 9
ATOM 12406 N N . ASP A 1 68 ? -16.724 3.940 -11.694 1.00 0.00 170 ASP A N 9
ATOM 12407 C CA . ASP A 1 68 ? -16.688 2.483 -11.638 1.00 0.00 170 ASP A CA 9
ATOM 12408 C C . ASP A 1 68 ? -15.275 1.986 -11.345 1.00 0.00 170 ASP A C 9
ATOM 12409 O O . ASP A 1 68 ? -15.036 1.326 -10.334 1.00 0.00 170 ASP A O 9
ATOM 12418 N N . ASP A 1 69 ? -14.345 2.305 -12.238 1.00 0.00 171 ASP A N 9
ATOM 12419 C CA . ASP A 1 69 ? -12.956 1.891 -12.076 1.00 0.00 171 ASP A CA 9
ATOM 12420 C C . ASP A 1 69 ? -12.501 2.069 -10.631 1.00 0.00 171 ASP A C 9
ATOM 12421 O O . ASP A 1 69 ? -11.698 1.288 -10.122 1.00 0.00 171 ASP A O 9
ATOM 12430 N N . ALA A 1 70 ? -13.018 3.103 -9.976 1.00 0.00 172 ALA A N 9
ATOM 12431 C CA . ALA A 1 70 ? -12.666 3.383 -8.589 1.00 0.00 172 ALA A CA 9
ATOM 12432 C C . ALA A 1 70 ? -13.503 2.544 -7.630 1.00 0.00 172 ALA A C 9
ATOM 12433 O O . ALA A 1 70 ? -12.997 2.040 -6.627 1.00 0.00 172 ALA A O 9
ATOM 12440 N N . LYS A 1 71 ? -14.785 2.397 -7.943 1.00 0.00 173 LYS A N 9
ATOM 12441 C CA . LYS A 1 71 ? -15.693 1.618 -7.110 1.00 0.00 173 LYS A CA 9
ATOM 12442 C C . LYS A 1 71 ? -15.041 0.312 -6.669 1.00 0.00 173 LYS A C 9
ATOM 12443 O O . LYS A 1 71 ? -14.917 0.042 -5.475 1.00 0.00 173 LYS A O 9
ATOM 12462 N N . GLU A 1 72 ? -14.626 -0.495 -7.641 1.00 0.00 174 GLU A N 9
ATOM 12463 C CA . GLU A 1 72 ? -13.986 -1.773 -7.351 1.00 0.00 174 GLU A CA 9
ATOM 12464 C C . GLU A 1 72 ? -13.045 -1.651 -6.156 1.00 0.00 174 GLU A C 9
ATOM 12465 O O . GLU A 1 72 ? -12.998 -2.533 -5.298 1.00 0.00 174 GLU A O 9
ATOM 12477 N N . ALA A 1 73 ? -12.298 -0.553 -6.107 1.00 0.00 175 ALA A N 9
ATOM 12478 C CA . ALA A 1 73 ? -11.360 -0.315 -5.017 1.00 0.00 175 ALA A CA 9
ATOM 12479 C C . ALA A 1 73 ? -12.096 -0.062 -3.706 1.00 0.00 175 ALA A C 9
ATOM 12480 O O . ALA A 1 73 ? -12.025 -0.866 -2.776 1.00 0.00 175 ALA A O 9
ATOM 12487 N N . LYS A 1 74 ? -12.801 1.062 -3.636 1.00 0.00 176 LYS A N 9
ATOM 12488 C CA . LYS A 1 74 ? -13.551 1.422 -2.438 1.00 0.00 176 LYS A CA 9
ATOM 12489 C C . LYS A 1 74 ? -14.103 0.179 -1.747 1.00 0.00 176 LYS A C 9
ATOM 12490 O O . LYS A 1 74 ? -14.178 0.123 -0.521 1.00 0.00 176 LYS A O 9
ATOM 12509 N N . GLU A 1 75 ? -14.486 -0.814 -2.543 1.00 0.00 177 GLU A N 9
ATOM 12510 C CA . GLU A 1 75 ? -15.030 -2.056 -2.006 1.00 0.00 177 GLU A CA 9
ATOM 12511 C C . GLU A 1 75 ? -13.910 -3.013 -1.609 1.00 0.00 177 GLU A C 9
ATOM 12512 O O . GLU A 1 75 ? -13.817 -3.430 -0.454 1.00 0.00 177 GLU A O 9
ATOM 12524 N N . ARG A 1 76 ? -13.063 -3.358 -2.574 1.00 0.00 178 ARG A N 9
ATOM 12525 C CA . ARG A 1 76 ? -11.951 -4.267 -2.325 1.00 0.00 178 ARG A CA 9
ATOM 12526 C C . ARG A 1 76 ? -10.745 -3.513 -1.774 1.00 0.00 178 ARG A C 9
ATOM 12527 O O . ARG A 1 76 ? -9.602 -3.931 -1.957 1.00 0.00 178 ARG A O 9
ATOM 12548 N N . ALA A 1 77 ? -11.008 -2.399 -1.098 1.00 0.00 179 ALA A N 9
ATOM 12549 C CA . ALA A 1 77 ? -9.945 -1.587 -0.519 1.00 0.00 179 ALA A CA 9
ATOM 12550 C C . ALA A 1 77 ? -10.201 -1.323 0.961 1.00 0.00 179 ALA A C 9
ATOM 12551 O O . ALA A 1 77 ? -9.352 -1.600 1.806 1.00 0.00 179 ALA A O 9
ATOM 12558 N N . ASN A 1 78 ? -11.377 -0.784 1.266 1.00 0.00 180 ASN A N 9
ATOM 12559 C CA . ASN A 1 78 ? -11.744 -0.480 2.644 1.00 0.00 180 ASN A CA 9
ATOM 12560 C C . ASN A 1 78 ? -11.226 -1.555 3.595 1.00 0.00 180 ASN A C 9
ATOM 12561 O O . ASN A 1 78 ? -11.505 -2.740 3.419 1.00 0.00 180 ASN A O 9
ATOM 12572 N N . GLY A 1 79 ? -10.469 -1.132 4.603 1.00 0.00 181 GLY A N 9
ATOM 12573 C CA . GLY A 1 79 ? -9.925 -2.071 5.567 1.00 0.00 181 GLY A CA 9
ATOM 12574 C C . GLY A 1 79 ? -9.374 -3.321 4.910 1.00 0.00 181 GLY A C 9
ATOM 12575 O O . GLY A 1 79 ? -9.855 -4.425 5.162 1.00 0.00 181 GLY A O 9
ATOM 12579 N N . MET A 1 80 ? -8.363 -3.147 4.066 1.00 0.00 182 MET A N 9
ATOM 12580 C CA . MET A 1 80 ? -7.746 -4.272 3.371 1.00 0.00 182 MET A CA 9
ATOM 12581 C C . MET A 1 80 ? -6.285 -4.429 3.781 1.00 0.00 182 MET A C 9
ATOM 12582 O O . MET A 1 80 ? -5.567 -3.443 3.941 1.00 0.00 182 MET A O 9
ATOM 12596 N N . GLU A 1 81 ? -5.853 -5.675 3.948 1.00 0.00 183 GLU A N 9
ATOM 12597 C CA . GLU A 1 81 ? -4.478 -5.960 4.341 1.00 0.00 183 GLU A CA 9
ATOM 12598 C C . GLU A 1 81 ? -3.508 -5.612 3.215 1.00 0.00 183 GLU A C 9
ATOM 12599 O O . GLU A 1 81 ? -3.700 -6.016 2.068 1.00 0.00 183 GLU A O 9
ATOM 12611 N N . LEU A 1 82 ? -2.466 -4.859 3.552 1.00 0.00 184 LEU A N 9
ATOM 12612 C CA . LEU A 1 82 ? -1.465 -4.455 2.571 1.00 0.00 184 LEU A CA 9
ATOM 12613 C C . LEU A 1 82 ? -0.063 -4.515 3.167 1.00 0.00 184 LEU A C 9
ATOM 12614 O O . LEU A 1 82 ? 0.302 -3.692 4.007 1.00 0.00 184 LEU A O 9
ATOM 12630 N N . ASP A 1 83 ? 0.720 -5.494 2.726 1.00 0.00 185 ASP A N 9
ATOM 12631 C CA . ASP A 1 83 ? 2.084 -5.660 3.213 1.00 0.00 185 ASP A CA 9
ATOM 12632 C C . ASP A 1 83 ? 2.113 -5.726 4.737 1.00 0.00 185 ASP A C 9
ATOM 12633 O O . ASP A 1 83 ? 2.998 -5.160 5.377 1.00 0.00 185 ASP A O 9
ATOM 12642 N N . GLY A 1 84 ? 1.136 -6.420 5.313 1.00 0.00 186 GLY A N 9
ATOM 12643 C CA . GLY A 1 84 ? 1.067 -6.546 6.757 1.00 0.00 186 GLY A CA 9
ATOM 12644 C C . GLY A 1 84 ? 0.208 -5.471 7.392 1.00 0.00 186 GLY A C 9
ATOM 12645 O O . GLY A 1 84 ? -0.478 -5.720 8.384 1.00 0.00 186 GLY A O 9
ATOM 12649 N N . ARG A 1 85 ? 0.245 -4.272 6.821 1.00 0.00 187 ARG A N 9
ATOM 12650 C CA . ARG A 1 85 ? -0.534 -3.154 7.340 1.00 0.00 187 ARG A CA 9
ATOM 12651 C C . ARG A 1 85 ? -1.811 -2.958 6.527 1.00 0.00 187 ARG A C 9
ATOM 12652 O O . ARG A 1 85 ? -1.785 -2.985 5.297 1.00 0.00 187 ARG A O 9
ATOM 12673 N N . ARG A 1 86 ? -2.925 -2.760 7.224 1.00 0.00 188 ARG A N 9
ATOM 12674 C CA . ARG A 1 86 ? -4.212 -2.561 6.568 1.00 0.00 188 ARG A CA 9
ATOM 12675 C C . ARG A 1 86 ? -4.397 -1.101 6.167 1.00 0.00 188 ARG A C 9
ATOM 12676 O O . ARG A 1 86 ? -3.876 -0.197 6.820 1.00 0.00 188 ARG A O 9
ATOM 12697 N N . ILE A 1 87 ? -5.141 -0.879 5.088 1.00 0.00 189 ILE A N 9
ATOM 12698 C CA . ILE A 1 87 ? -5.395 0.471 4.601 1.00 0.00 189 ILE A CA 9
ATOM 12699 C C . ILE A 1 87 ? -6.888 0.780 4.591 1.00 0.00 189 ILE A C 9
ATOM 12700 O O . ILE A 1 87 ? -7.718 -0.121 4.469 1.00 0.00 189 ILE A O 9
ATOM 12716 N N . ARG A 1 88 ? -7.223 2.060 4.719 1.00 0.00 190 ARG A N 9
ATOM 12717 C CA . ARG A 1 88 ? -8.617 2.488 4.725 1.00 0.00 190 ARG A CA 9
ATOM 12718 C C . ARG A 1 88 ? -8.935 3.320 3.486 1.00 0.00 190 ARG A C 9
ATOM 12719 O O . ARG A 1 88 ? -8.032 3.799 2.798 1.00 0.00 190 ARG A O 9
ATOM 12740 N N . VAL A 1 89 ? -10.223 3.487 3.206 1.00 0.00 191 VAL A N 9
ATOM 12741 C CA . VAL A 1 89 ? -10.661 4.261 2.050 1.00 0.00 191 VAL A CA 9
ATOM 12742 C C . VAL A 1 89 ? -11.524 5.443 2.476 1.00 0.00 191 VAL A C 9
ATOM 12743 O O . VAL A 1 89 ? -12.359 5.325 3.373 1.00 0.00 191 VAL A O 9
ATOM 12756 N N . SER A 1 90 ? -11.318 6.584 1.825 1.00 0.00 192 SER A N 9
ATOM 12757 C CA . SER A 1 90 ? -12.076 7.790 2.138 1.00 0.00 192 SER A CA 9
ATOM 12758 C C . SER A 1 90 ? -12.396 8.575 0.869 1.00 0.00 192 SER A C 9
ATOM 12759 O O . SER A 1 90 ? -11.598 8.618 -0.065 1.00 0.00 192 SER A O 9
ATOM 12767 N N . GLY A 1 91 ? -13.573 9.194 0.845 1.00 0.00 193 GLY A N 9
ATOM 12768 C CA . GLY A 1 91 ? -13.979 9.969 -0.312 1.00 0.00 193 GLY A CA 9
ATOM 12769 C C . GLY A 1 91 ? -15.011 11.026 0.030 1.00 0.00 193 GLY A C 9
ATOM 12770 O O . GLY A 1 91 ? -14.738 12.226 -0.007 1.00 0.00 193 GLY A O 9
ATOM 12774 N N . PRO A 1 92 ? -16.229 10.580 0.372 1.00 0.00 194 PRO A N 9
ATOM 12775 C CA . PRO A 1 92 ? -17.330 11.480 0.728 1.00 0.00 194 PRO A CA 9
ATOM 12776 C C . PRO A 1 92 ? -17.102 12.175 2.066 1.00 0.00 194 PRO A C 9
ATOM 12777 O O . PRO A 1 92 ? -17.954 12.925 2.540 1.00 0.00 194 PRO A O 9
ATOM 12788 N N . SER A 1 93 ? -15.945 11.919 2.670 1.00 0.00 195 SER A N 9
ATOM 12789 C CA . SER A 1 93 ? -15.606 12.518 3.956 1.00 0.00 195 SER A CA 9
ATOM 12790 C C . SER A 1 93 ? -15.710 14.039 3.891 1.00 0.00 195 SER A C 9
ATOM 12791 O O . SER A 1 93 ? -15.884 14.615 2.817 1.00 0.00 195 SER A O 9
ATOM 12799 N N . SER A 1 94 ? -15.602 14.683 5.049 1.00 0.00 196 SER A N 9
ATOM 12800 C CA . SER A 1 94 ? -15.687 16.136 5.126 1.00 0.00 196 SER A CA 9
ATOM 12801 C C . SER A 1 94 ? -16.913 16.649 4.377 1.00 0.00 196 SER A C 9
ATOM 12802 O O . SER A 1 94 ? -16.845 17.648 3.663 1.00 0.00 196 SER A O 9
ATOM 12810 N N . GLY A 1 95 ? -18.035 15.956 4.547 1.00 0.00 197 GLY A N 9
ATOM 12811 C CA . GLY A 1 95 ? -19.262 16.355 3.881 1.00 0.00 197 GLY A CA 9
ATOM 12812 C C . GLY A 1 95 ? -20.144 15.173 3.534 1.00 0.00 197 GLY A C 9
ATOM 12813 O O . GLY A 1 95 ? -19.846 14.419 2.608 1.00 0.00 197 GLY A O 9
ATOM 12817 N N . GLY A 1 1 ? -38.610 42.431 -11.159 1.00 0.00 103 GLY A N 10
ATOM 12818 C CA . GLY A 1 1 ? -38.019 41.328 -11.894 1.00 0.00 103 GLY A CA 10
ATOM 12819 C C . GLY A 1 1 ? -37.774 40.114 -11.020 1.00 0.00 103 GLY A C 10
ATOM 12820 O O . GLY A 1 1 ? -38.431 39.937 -9.994 1.00 0.00 103 GLY A O 10
ATOM 12824 N N . SER A 1 2 ? -36.827 39.275 -11.427 1.00 0.00 104 SER A N 10
ATOM 12825 C CA . SER A 1 2 ? -36.501 38.069 -10.676 1.00 0.00 104 SER A CA 10
ATOM 12826 C C . SER A 1 2 ? -35.269 37.383 -11.258 1.00 0.00 104 SER A C 10
ATOM 12827 O O . SER A 1 2 ? -34.820 37.716 -12.355 1.00 0.00 104 SER A O 10
ATOM 12835 N N . SER A 1 3 ? -34.727 36.423 -10.516 1.00 0.00 105 SER A N 10
ATOM 12836 C CA . SER A 1 3 ? -33.545 35.691 -10.955 1.00 0.00 105 SER A CA 10
ATOM 12837 C C . SER A 1 3 ? -33.930 34.545 -11.885 1.00 0.00 105 SER A C 10
ATOM 12838 O O . SER A 1 3 ? -34.667 33.638 -11.499 1.00 0.00 105 SER A O 10
ATOM 12846 N N . GLY A 1 4 ? -33.424 34.593 -13.114 1.00 0.00 106 GLY A N 10
ATOM 12847 C CA . GLY A 1 4 ? -33.726 33.553 -14.081 1.00 0.00 106 GLY A CA 10
ATOM 12848 C C . GLY A 1 4 ? -32.483 32.831 -14.562 1.00 0.00 106 GLY A C 10
ATOM 12849 O O . GLY A 1 4 ? -31.930 33.163 -15.611 1.00 0.00 106 GLY A O 10
ATOM 12853 N N . SER A 1 5 ? -32.041 31.841 -13.793 1.00 0.00 107 SER A N 10
ATOM 12854 C CA . SER A 1 5 ? -30.852 31.073 -14.144 1.00 0.00 107 SER A CA 10
ATOM 12855 C C . SER A 1 5 ? -31.233 29.701 -14.692 1.00 0.00 107 SER A C 10
ATOM 12856 O O . SER A 1 5 ? -32.279 29.151 -14.347 1.00 0.00 107 SER A O 10
ATOM 12864 N N . SER A 1 6 ? -30.377 29.154 -15.549 1.00 0.00 108 SER A N 10
ATOM 12865 C CA . SER A 1 6 ? -30.625 27.848 -16.149 1.00 0.00 108 SER A CA 10
ATOM 12866 C C . SER A 1 6 ? -30.072 26.732 -15.268 1.00 0.00 108 SER A C 10
ATOM 12867 O O . SER A 1 6 ? -30.762 25.757 -14.975 1.00 0.00 108 SER A O 10
ATOM 12875 N N . GLY A 1 7 ? -28.819 26.883 -14.849 1.00 0.00 109 GLY A N 10
ATOM 12876 C CA . GLY A 1 7 ? -28.193 25.881 -14.006 1.00 0.00 109 GLY A CA 10
ATOM 12877 C C . GLY A 1 7 ? -27.844 24.618 -14.768 1.00 0.00 109 GLY A C 10
ATOM 12878 O O . GLY A 1 7 ? -27.037 24.649 -15.696 1.00 0.00 109 GLY A O 10
ATOM 12882 N N . ASN A 1 8 ? -28.452 23.504 -14.374 1.00 0.00 110 ASN A N 10
ATOM 12883 C CA . ASN A 1 8 ? -28.198 22.224 -15.026 1.00 0.00 110 ASN A CA 10
ATOM 12884 C C . ASN A 1 8 ? -26.704 22.014 -15.251 1.00 0.00 110 ASN A C 10
ATOM 12885 O O . ASN A 1 8 ? -26.286 21.528 -16.302 1.00 0.00 110 ASN A O 10
ATOM 12896 N N . ARG A 1 9 ? -25.904 22.383 -14.255 1.00 0.00 111 ARG A N 10
ATOM 12897 C CA . ARG A 1 9 ? -24.456 22.236 -14.344 1.00 0.00 111 ARG A CA 10
ATOM 12898 C C . ARG A 1 9 ? -23.962 21.144 -13.400 1.00 0.00 111 ARG A C 10
ATOM 12899 O O . ARG A 1 9 ? -23.972 21.313 -12.181 1.00 0.00 111 ARG A O 10
ATOM 12920 N N . ALA A 1 10 ? -23.531 20.025 -13.972 1.00 0.00 112 ALA A N 10
ATOM 12921 C CA . ALA A 1 10 ? -23.031 18.906 -13.182 1.00 0.00 112 ALA A CA 10
ATOM 12922 C C . ALA A 1 10 ? -22.038 18.070 -13.981 1.00 0.00 112 ALA A C 10
ATOM 12923 O O . ALA A 1 10 ? -22.092 18.030 -15.209 1.00 0.00 112 ALA A O 10
ATOM 12930 N N . ASN A 1 11 ? -21.131 17.403 -13.275 1.00 0.00 113 ASN A N 10
ATOM 12931 C CA . ASN A 1 11 ? -20.124 16.568 -13.920 1.00 0.00 113 ASN A CA 10
ATOM 12932 C C . ASN A 1 11 ? -20.715 15.222 -14.331 1.00 0.00 113 ASN A C 10
ATOM 12933 O O . ASN A 1 11 ? -21.677 14.732 -13.739 1.00 0.00 113 ASN A O 10
ATOM 12944 N N . PRO A 1 12 ? -20.126 14.610 -15.368 1.00 0.00 114 PRO A N 10
ATOM 12945 C CA . PRO A 1 12 ? -20.576 13.312 -15.881 1.00 0.00 114 PRO A CA 10
ATOM 12946 C C . PRO A 1 12 ? -20.280 12.172 -14.914 1.00 0.00 114 PRO A C 10
ATOM 12947 O O . PRO A 1 12 ? -20.701 11.036 -15.131 1.00 0.00 114 PRO A O 10
ATOM 12958 N N . ASP A 1 13 ? -19.554 12.482 -13.845 1.00 0.00 115 ASP A N 10
ATOM 12959 C CA . ASP A 1 13 ? -19.203 11.483 -12.843 1.00 0.00 115 ASP A CA 10
ATOM 12960 C C . ASP A 1 13 ? -19.469 12.008 -11.436 1.00 0.00 115 ASP A C 10
ATOM 12961 O O . ASP A 1 13 ? -18.793 12.914 -10.946 1.00 0.00 115 ASP A O 10
ATOM 12970 N N . PRO A 1 14 ? -20.478 11.428 -10.768 1.00 0.00 116 PRO A N 10
ATOM 12971 C CA . PRO A 1 14 ? -20.857 11.822 -9.408 1.00 0.00 116 PRO A CA 10
ATOM 12972 C C . PRO A 1 14 ? -19.811 11.418 -8.375 1.00 0.00 116 PRO A C 10
ATOM 12973 O O . PRO A 1 14 ? -19.592 12.124 -7.391 1.00 0.00 116 PRO A O 10
ATOM 12984 N N . ASN A 1 15 ? -19.167 10.278 -8.605 1.00 0.00 117 ASN A N 10
ATOM 12985 C CA . ASN A 1 15 ? -18.144 9.780 -7.693 1.00 0.00 117 ASN A CA 10
ATOM 12986 C C . ASN A 1 15 ? -16.899 9.343 -8.459 1.00 0.00 117 ASN A C 10
ATOM 12987 O O . ASN A 1 15 ? -16.687 8.152 -8.691 1.00 0.00 117 ASN A O 10
ATOM 12998 N N . CYS A 1 16 ? -16.080 10.313 -8.849 1.00 0.00 118 CYS A N 10
ATOM 12999 C CA . CYS A 1 16 ? -14.855 10.028 -9.589 1.00 0.00 118 CYS A CA 10
ATOM 13000 C C . CYS A 1 16 ? -13.625 10.400 -8.768 1.00 0.00 118 CYS A C 10
ATOM 13001 O O . CYS A 1 16 ? -12.671 10.979 -9.289 1.00 0.00 118 CYS A O 10
ATOM 13009 N N . CYS A 1 17 ? -13.654 10.064 -7.483 1.00 0.00 119 CYS A N 10
ATOM 13010 C CA . CYS A 1 17 ? -12.542 10.365 -6.589 1.00 0.00 119 CYS A CA 10
ATOM 13011 C C . CYS A 1 17 ? -12.330 9.235 -5.586 1.00 0.00 119 CYS A C 10
ATOM 13012 O O . CYS A 1 17 ? -13.232 8.433 -5.338 1.00 0.00 119 CYS A O 10
ATOM 13020 N N . LEU A 1 18 ? -11.133 9.176 -5.014 1.00 0.00 120 LEU A N 10
ATOM 13021 C CA . LEU A 1 18 ? -10.801 8.143 -4.039 1.00 0.00 120 LEU A CA 10
ATOM 13022 C C . LEU A 1 18 ? -9.599 8.556 -3.195 1.00 0.00 120 LEU A C 10
ATOM 13023 O O . LEU A 1 18 ? -8.594 9.032 -3.720 1.00 0.00 120 LEU A O 10
ATOM 13039 N N . GLY A 1 19 ? -9.711 8.369 -1.884 1.00 0.00 121 GLY A N 10
ATOM 13040 C CA . GLY A 1 19 ? -8.626 8.726 -0.988 1.00 0.00 121 GLY A CA 10
ATOM 13041 C C . GLY A 1 19 ? -8.330 7.638 0.026 1.00 0.00 121 GLY A C 10
ATOM 13042 O O . GLY A 1 19 ? -9.235 7.140 0.695 1.00 0.00 121 GLY A O 10
ATOM 13046 N N . VAL A 1 20 ? -7.058 7.268 0.139 1.00 0.00 122 VAL A N 10
ATOM 13047 C CA . VAL A 1 20 ? -6.645 6.232 1.078 1.00 0.00 122 VAL A CA 10
ATOM 13048 C C . VAL A 1 20 ? -5.949 6.837 2.292 1.00 0.00 122 VAL A C 10
ATOM 13049 O O . VAL A 1 20 ? -5.200 7.807 2.172 1.00 0.00 122 VAL A O 10
ATOM 13062 N N . PHE A 1 21 ? -6.200 6.257 3.461 1.00 0.00 123 PHE A N 10
ATOM 13063 C CA . PHE A 1 21 ? -5.597 6.739 4.699 1.00 0.00 123 PHE A CA 10
ATOM 13064 C C . PHE A 1 21 ? -4.941 5.595 5.466 1.00 0.00 123 PHE A C 10
ATOM 13065 O O . PHE A 1 21 ? -5.100 4.427 5.116 1.00 0.00 123 PHE A O 10
ATOM 13082 N N . GLY A 1 22 ? -4.201 5.942 6.515 1.00 0.00 124 GLY A N 10
ATOM 13083 C CA . GLY A 1 22 ? -3.530 4.934 7.315 1.00 0.00 124 GLY A CA 10
ATOM 13084 C C . GLY A 1 22 ? -2.760 3.940 6.469 1.00 0.00 124 GLY A C 10
ATOM 13085 O O . GLY A 1 22 ? -3.207 2.811 6.261 1.00 0.00 124 GLY A O 10
ATOM 13089 N N . LEU A 1 23 ? -1.599 4.359 5.977 1.00 0.00 125 LEU A N 10
ATOM 13090 C CA . LEU A 1 23 ? -0.764 3.497 5.147 1.00 0.00 125 LEU A CA 10
ATOM 13091 C C . LEU A 1 23 ? 0.402 2.930 5.950 1.00 0.00 125 LEU A C 10
ATOM 13092 O O . LEU A 1 23 ? 0.708 3.409 7.042 1.00 0.00 125 LEU A O 10
ATOM 13108 N N . SER A 1 24 ? 1.050 1.907 5.401 1.00 0.00 126 SER A N 10
ATOM 13109 C CA . SER A 1 24 ? 2.182 1.273 6.068 1.00 0.00 126 SER A CA 10
ATOM 13110 C C . SER A 1 24 ? 3.305 2.278 6.304 1.00 0.00 126 SER A C 10
ATOM 13111 O O . SER A 1 24 ? 3.317 3.363 5.721 1.00 0.00 126 SER A O 10
ATOM 13119 N N . LEU A 1 25 ? 4.249 1.908 7.163 1.00 0.00 127 LEU A N 10
ATOM 13120 C CA . LEU A 1 25 ? 5.379 2.776 7.478 1.00 0.00 127 LEU A CA 10
ATOM 13121 C C . LEU A 1 25 ? 5.928 3.435 6.216 1.00 0.00 127 LEU A C 10
ATOM 13122 O O . LEU A 1 25 ? 6.063 4.657 6.151 1.00 0.00 127 LEU A O 10
ATOM 13138 N N . TYR A 1 26 ? 6.240 2.618 5.216 1.00 0.00 128 TYR A N 10
ATOM 13139 C CA . TYR A 1 26 ? 6.774 3.122 3.956 1.00 0.00 128 TYR A CA 10
ATOM 13140 C C . TYR A 1 26 ? 5.981 2.577 2.772 1.00 0.00 128 TYR A C 10
ATOM 13141 O O . TYR A 1 26 ? 5.946 1.369 2.536 1.00 0.00 128 TYR A O 10
ATOM 13159 N N . THR A 1 27 ? 5.346 3.477 2.028 1.00 0.00 129 THR A N 10
ATOM 13160 C CA . THR A 1 27 ? 4.553 3.089 0.869 1.00 0.00 129 THR A CA 10
ATOM 13161 C C . THR A 1 27 ? 4.942 3.902 -0.361 1.00 0.00 129 THR A C 10
ATOM 13162 O O . THR A 1 27 ? 4.756 5.118 -0.398 1.00 0.00 129 THR A O 10
ATOM 13173 N N . THR A 1 28 ? 5.484 3.222 -1.367 1.00 0.00 130 THR A N 10
ATOM 13174 C CA . THR A 1 28 ? 5.900 3.882 -2.598 1.00 0.00 130 THR A CA 10
ATOM 13175 C C . THR A 1 28 ? 4.818 3.784 -3.667 1.00 0.00 130 THR A C 10
ATOM 13176 O O . THR A 1 28 ? 4.084 2.798 -3.731 1.00 0.00 130 THR A O 10
ATOM 13187 N N . GLU A 1 29 ? 4.725 4.811 -4.505 1.00 0.00 131 GLU A N 10
ATOM 13188 C CA . GLU A 1 29 ? 3.731 4.839 -5.572 1.00 0.00 131 GLU A CA 10
ATOM 13189 C C . GLU A 1 29 ? 3.592 3.466 -6.221 1.00 0.00 131 GLU A C 10
ATOM 13190 O O . GLU A 1 29 ? 2.484 2.950 -6.377 1.00 0.00 131 GLU A O 10
ATOM 13202 N N . ARG A 1 30 ? 4.722 2.878 -6.599 1.00 0.00 132 ARG A N 10
ATOM 13203 C CA . ARG A 1 30 ? 4.727 1.566 -7.233 1.00 0.00 132 ARG A CA 10
ATOM 13204 C C . ARG A 1 30 ? 3.947 0.555 -6.397 1.00 0.00 132 ARG A C 10
ATOM 13205 O O . ARG A 1 30 ? 3.249 -0.304 -6.936 1.00 0.00 132 ARG A O 10
ATOM 13226 N N . ASP A 1 31 ? 4.071 0.665 -5.079 1.00 0.00 133 ASP A N 10
ATOM 13227 C CA . ASP A 1 31 ? 3.377 -0.239 -4.168 1.00 0.00 133 ASP A CA 10
ATOM 13228 C C . ASP A 1 31 ? 1.868 -0.166 -4.376 1.00 0.00 133 ASP A C 10
ATOM 13229 O O . ASP A 1 31 ? 1.245 -1.129 -4.827 1.00 0.00 133 ASP A O 10
ATOM 13238 N N . LEU A 1 32 ? 1.285 0.980 -4.043 1.00 0.00 134 LEU A N 10
ATOM 13239 C CA . LEU A 1 32 ? -0.153 1.178 -4.191 1.00 0.00 134 LEU A CA 10
ATOM 13240 C C . LEU A 1 32 ? -0.598 0.887 -5.621 1.00 0.00 134 LEU A C 10
ATOM 13241 O O . LEU A 1 32 ? -1.457 0.036 -5.853 1.00 0.00 134 LEU A O 10
ATOM 13257 N N . ARG A 1 33 ? -0.006 1.597 -6.576 1.00 0.00 135 ARG A N 10
ATOM 13258 C CA . ARG A 1 33 ? -0.341 1.413 -7.983 1.00 0.00 135 ARG A CA 10
ATOM 13259 C C . ARG A 1 33 ? -0.586 -0.060 -8.296 1.00 0.00 135 ARG A C 10
ATOM 13260 O O . ARG A 1 33 ? -1.655 -0.432 -8.778 1.00 0.00 135 ARG A O 10
ATOM 13281 N N . GLU A 1 34 ? 0.413 -0.892 -8.019 1.00 0.00 136 GLU A N 10
ATOM 13282 C CA . GLU A 1 34 ? 0.306 -2.324 -8.273 1.00 0.00 136 GLU A CA 10
ATOM 13283 C C . GLU A 1 34 ? -0.820 -2.940 -7.449 1.00 0.00 136 GLU A C 10
ATOM 13284 O O . GLU A 1 34 ? -1.717 -3.588 -7.988 1.00 0.00 136 GLU A O 10
ATOM 13296 N N . VAL A 1 35 ? -0.767 -2.733 -6.137 1.00 0.00 137 VAL A N 10
ATOM 13297 C CA . VAL A 1 35 ? -1.782 -3.267 -5.236 1.00 0.00 137 VAL A CA 10
ATOM 13298 C C . VAL A 1 35 ? -3.183 -3.036 -5.790 1.00 0.00 137 VAL A C 10
ATOM 13299 O O . VAL A 1 35 ? -4.043 -3.915 -5.719 1.00 0.00 137 VAL A O 10
ATOM 13312 N N . PHE A 1 36 ? -3.407 -1.848 -6.341 1.00 0.00 138 PHE A N 10
ATOM 13313 C CA . PHE A 1 36 ? -4.706 -1.500 -6.906 1.00 0.00 138 PHE A CA 10
ATOM 13314 C C . PHE A 1 36 ? -4.771 -1.870 -8.385 1.00 0.00 138 PHE A C 10
ATOM 13315 O O . PHE A 1 36 ? -5.854 -2.020 -8.951 1.00 0.00 138 PHE A O 10
ATOM 13332 N N . SER A 1 37 ? -3.605 -2.015 -9.005 1.00 0.00 139 SER A N 10
ATOM 13333 C CA . SER A 1 37 ? -3.528 -2.364 -10.419 1.00 0.00 139 SER A CA 10
ATOM 13334 C C . SER A 1 37 ? -4.358 -3.609 -10.717 1.00 0.00 139 SER A C 10
ATOM 13335 O O . SER A 1 37 ? -5.035 -3.688 -11.743 1.00 0.00 139 SER A O 10
ATOM 13343 N N . LYS A 1 38 ? -4.300 -4.581 -9.814 1.00 0.00 140 LYS A N 10
ATOM 13344 C CA . LYS A 1 38 ? -5.046 -5.823 -9.977 1.00 0.00 140 LYS A CA 10
ATOM 13345 C C . LYS A 1 38 ? -6.530 -5.543 -10.191 1.00 0.00 140 LYS A C 10
ATOM 13346 O O . LYS A 1 38 ? -7.227 -6.312 -10.853 1.00 0.00 140 LYS A O 10
ATOM 13365 N N . TYR A 1 39 ? -7.005 -4.438 -9.629 1.00 0.00 141 TYR A N 10
ATOM 13366 C CA . TYR A 1 39 ? -8.407 -4.057 -9.759 1.00 0.00 141 TYR A CA 10
ATOM 13367 C C . TYR A 1 39 ? -8.681 -3.448 -11.131 1.00 0.00 141 TYR A C 10
ATOM 13368 O O . TYR A 1 39 ? -9.635 -3.826 -11.810 1.00 0.00 141 TYR A O 10
ATOM 13386 N N . GLY A 1 40 ? -7.837 -2.503 -11.532 1.00 0.00 142 GLY A N 10
ATOM 13387 C CA . GLY A 1 40 ? -8.004 -1.857 -12.821 1.00 0.00 142 GLY A CA 10
ATOM 13388 C C . GLY A 1 40 ? -6.893 -0.871 -13.124 1.00 0.00 142 GLY A C 10
ATOM 13389 O O . GLY A 1 40 ? -6.004 -0.635 -12.306 1.00 0.00 142 GLY A O 10
ATOM 13393 N N . PRO A 1 41 ? -6.934 -0.278 -14.326 1.00 0.00 143 PRO A N 10
ATOM 13394 C CA . PRO A 1 41 ? -5.930 0.696 -14.763 1.00 0.00 143 PRO A CA 10
ATOM 13395 C C . PRO A 1 41 ? -6.030 2.013 -14.001 1.00 0.00 143 PRO A C 10
ATOM 13396 O O . PRO A 1 41 ? -7.065 2.680 -14.029 1.00 0.00 143 PRO A O 10
ATOM 13407 N N . ILE A 1 42 ? -4.950 2.382 -13.321 1.00 0.00 144 ILE A N 10
ATOM 13408 C CA . ILE A 1 42 ? -4.916 3.620 -12.553 1.00 0.00 144 ILE A CA 10
ATOM 13409 C C . ILE A 1 42 ? -4.307 4.756 -13.368 1.00 0.00 144 ILE A C 10
ATOM 13410 O O . ILE A 1 42 ? -3.319 4.564 -14.076 1.00 0.00 144 ILE A O 10
ATOM 13426 N N . ALA A 1 43 ? -4.901 5.940 -13.260 1.00 0.00 145 ALA A N 10
ATOM 13427 C CA . ALA A 1 43 ? -4.415 7.108 -13.984 1.00 0.00 145 ALA A CA 10
ATOM 13428 C C . ALA A 1 43 ? -3.129 7.642 -13.361 1.00 0.00 145 ALA A C 10
ATOM 13429 O O . ALA A 1 43 ? -2.086 7.691 -14.013 1.00 0.00 145 ALA A O 10
ATOM 13436 N N . ASP A 1 44 ? -3.212 8.043 -12.097 1.00 0.00 146 ASP A N 10
ATOM 13437 C CA . ASP A 1 44 ? -2.055 8.574 -11.387 1.00 0.00 146 ASP A CA 10
ATOM 13438 C C . ASP A 1 44 ? -2.161 8.296 -9.891 1.00 0.00 146 ASP A C 10
ATOM 13439 O O . ASP A 1 44 ? -3.255 8.103 -9.361 1.00 0.00 146 ASP A O 10
ATOM 13448 N N . VAL A 1 45 ? -1.016 8.276 -9.215 1.00 0.00 147 VAL A N 10
ATOM 13449 C CA . VAL A 1 45 ? -0.980 8.021 -7.780 1.00 0.00 147 VAL A CA 10
ATOM 13450 C C . VAL A 1 45 ? -0.012 8.967 -7.078 1.00 0.00 147 VAL A C 10
ATOM 13451 O O . VAL A 1 45 ? 1.186 8.966 -7.358 1.00 0.00 147 VAL A O 10
ATOM 13464 N N . SER A 1 46 ? -0.541 9.774 -6.163 1.00 0.00 148 SER A N 10
ATOM 13465 C CA . SER A 1 46 ? 0.276 10.728 -5.422 1.00 0.00 148 SER A CA 10
ATOM 13466 C C . SER A 1 46 ? 0.166 10.486 -3.920 1.00 0.00 148 SER A C 10
ATOM 13467 O O . SER A 1 46 ? -0.892 10.691 -3.323 1.00 0.00 148 SER A O 10
ATOM 13475 N N . ILE A 1 47 ? 1.265 10.049 -3.315 1.00 0.00 149 ILE A N 10
ATOM 13476 C CA . ILE A 1 47 ? 1.293 9.780 -1.883 1.00 0.00 149 ILE A CA 10
ATOM 13477 C C . ILE A 1 47 ? 1.776 10.999 -1.104 1.00 0.00 149 ILE A C 10
ATOM 13478 O O . ILE A 1 47 ? 2.581 11.787 -1.600 1.00 0.00 149 ILE A O 10
ATOM 13494 N N . VAL A 1 48 ? 1.281 11.146 0.121 1.00 0.00 150 VAL A N 10
ATOM 13495 C CA . VAL A 1 48 ? 1.664 12.267 0.971 1.00 0.00 150 VAL A CA 10
ATOM 13496 C C . VAL A 1 48 ? 2.734 11.855 1.975 1.00 0.00 150 VAL A C 10
ATOM 13497 O O . VAL A 1 48 ? 2.484 11.043 2.867 1.00 0.00 150 VAL A O 10
ATOM 13510 N N . TYR A 1 49 ? 3.927 12.419 1.826 1.00 0.00 151 TYR A N 10
ATOM 13511 C CA . TYR A 1 49 ? 5.037 12.109 2.719 1.00 0.00 151 TYR A CA 10
ATOM 13512 C C . TYR A 1 49 ? 5.092 13.094 3.882 1.00 0.00 151 TYR A C 10
ATOM 13513 O O . TYR A 1 49 ? 4.634 14.232 3.770 1.00 0.00 151 TYR A O 10
ATOM 13531 N N . ASP A 1 50 ? 5.656 12.649 5.000 1.00 0.00 152 ASP A N 10
ATOM 13532 C CA . ASP A 1 50 ? 5.773 13.491 6.185 1.00 0.00 152 ASP A CA 10
ATOM 13533 C C . ASP A 1 50 ? 6.891 14.515 6.015 1.00 0.00 152 ASP A C 10
ATOM 13534 O O . ASP A 1 50 ? 7.604 14.509 5.013 1.00 0.00 152 ASP A O 10
ATOM 13543 N N . GLN A 1 51 ? 7.036 15.393 7.002 1.00 0.00 153 GLN A N 10
ATOM 13544 C CA . GLN A 1 51 ? 8.065 16.425 6.961 1.00 0.00 153 GLN A CA 10
ATOM 13545 C C . GLN A 1 51 ? 9.255 16.042 7.835 1.00 0.00 153 GLN A C 10
ATOM 13546 O O . GLN A 1 51 ? 10.385 15.952 7.356 1.00 0.00 153 GLN A O 10
ATOM 13560 N N . GLN A 1 52 ? 8.992 15.819 9.119 1.00 0.00 154 GLN A N 10
ATOM 13561 C CA . GLN A 1 52 ? 10.042 15.447 10.060 1.00 0.00 154 GLN A CA 10
ATOM 13562 C C . GLN A 1 52 ? 10.594 14.061 9.740 1.00 0.00 154 GLN A C 10
ATOM 13563 O O . GLN A 1 52 ? 11.780 13.906 9.451 1.00 0.00 154 GLN A O 10
ATOM 13577 N N . SER A 1 53 ? 9.725 13.057 9.794 1.00 0.00 155 SER A N 10
ATOM 13578 C CA . SER A 1 53 ? 10.126 11.683 9.514 1.00 0.00 155 SER A CA 10
ATOM 13579 C C . SER A 1 53 ? 10.297 11.462 8.014 1.00 0.00 155 SER A C 10
ATOM 13580 O O . SER A 1 53 ? 9.620 12.093 7.202 1.00 0.00 155 SER A O 10
ATOM 13588 N N . ARG A 1 54 ? 11.206 10.561 7.655 1.00 0.00 156 ARG A N 10
ATOM 13589 C CA . ARG A 1 54 ? 11.467 10.257 6.253 1.00 0.00 156 ARG A CA 10
ATOM 13590 C C . ARG A 1 54 ? 10.637 9.063 5.792 1.00 0.00 156 ARG A C 10
ATOM 13591 O O . ARG A 1 54 ? 11.107 8.230 5.017 1.00 0.00 156 ARG A O 10
ATOM 13612 N N . ARG A 1 55 ? 9.401 8.986 6.275 1.00 0.00 157 ARG A N 10
ATOM 13613 C CA . ARG A 1 55 ? 8.506 7.893 5.914 1.00 0.00 157 ARG A CA 10
ATOM 13614 C C . ARG A 1 55 ? 7.128 8.424 5.528 1.00 0.00 157 ARG A C 10
ATOM 13615 O O . ARG A 1 55 ? 6.655 9.415 6.085 1.00 0.00 157 ARG A O 10
ATOM 13636 N N . SER A 1 56 ? 6.490 7.758 4.571 1.00 0.00 158 SER A N 10
ATOM 13637 C CA . SER A 1 56 ? 5.169 8.165 4.107 1.00 0.00 158 SER A CA 10
ATOM 13638 C C . SER A 1 56 ? 4.342 8.734 5.256 1.00 0.00 158 SER A C 10
ATOM 13639 O O . SER A 1 56 ? 4.475 8.307 6.403 1.00 0.00 158 SER A O 10
ATOM 13647 N N . ARG A 1 57 ? 3.487 9.701 4.938 1.00 0.00 159 ARG A N 10
ATOM 13648 C CA . ARG A 1 57 ? 2.638 10.331 5.943 1.00 0.00 159 ARG A CA 10
ATOM 13649 C C . ARG A 1 57 ? 1.581 9.355 6.450 1.00 0.00 159 ARG A C 10
ATOM 13650 O O . ARG A 1 57 ? 1.398 9.193 7.656 1.00 0.00 159 ARG A O 10
ATOM 13671 N N . GLY A 1 58 ? 0.885 8.708 5.520 1.00 0.00 160 GLY A N 10
ATOM 13672 C CA . GLY A 1 58 ? -0.146 7.757 5.892 1.00 0.00 160 GLY A CA 10
ATOM 13673 C C . GLY A 1 58 ? -1.286 7.717 4.893 1.00 0.00 160 GLY A C 10
ATOM 13674 O O . GLY A 1 58 ? -1.909 6.674 4.693 1.00 0.00 160 GLY A O 10
ATOM 13678 N N . PHE A 1 59 ? -1.561 8.855 4.265 1.00 0.00 161 PHE A N 10
ATOM 13679 C CA . PHE A 1 59 ? -2.635 8.947 3.283 1.00 0.00 161 PHE A CA 10
ATOM 13680 C C . PHE A 1 59 ? -2.073 9.134 1.877 1.00 0.00 161 PHE A C 10
ATOM 13681 O O . PHE A 1 59 ? -1.004 9.717 1.697 1.00 0.00 161 PHE A O 10
ATOM 13698 N N . ALA A 1 60 ? -2.800 8.634 0.884 1.00 0.00 162 ALA A N 10
ATOM 13699 C CA . ALA A 1 60 ? -2.376 8.746 -0.506 1.00 0.00 162 ALA A CA 10
ATOM 13700 C C . ALA A 1 60 ? -3.570 8.967 -1.428 1.00 0.00 162 ALA A C 10
ATOM 13701 O O . ALA A 1 60 ? -4.672 8.490 -1.159 1.00 0.00 162 ALA A O 10
ATOM 13708 N N . PHE A 1 61 ? -3.344 9.694 -2.517 1.00 0.00 163 PHE A N 10
ATOM 13709 C CA . PHE A 1 61 ? -4.402 9.980 -3.479 1.00 0.00 163 PHE A CA 10
ATOM 13710 C C . PHE A 1 61 ? -4.298 9.059 -4.691 1.00 0.00 163 PHE A C 10
ATOM 13711 O O . PHE A 1 61 ? -3.201 8.722 -5.137 1.00 0.00 163 PHE A O 10
ATOM 13728 N N . VAL A 1 62 ? -5.449 8.656 -5.221 1.00 0.00 164 VAL A N 10
ATOM 13729 C CA . VAL A 1 62 ? -5.489 7.774 -6.382 1.00 0.00 164 VAL A CA 10
ATOM 13730 C C . VAL A 1 62 ? -6.607 8.175 -7.337 1.00 0.00 164 VAL A C 10
ATOM 13731 O O . VAL A 1 62 ? -7.776 8.224 -6.956 1.00 0.00 164 VAL A O 10
ATOM 13744 N N . TYR A 1 63 ? -6.239 8.461 -8.582 1.00 0.00 165 TYR A N 10
ATOM 13745 C CA . TYR A 1 63 ? -7.211 8.859 -9.593 1.00 0.00 165 TYR A CA 10
ATOM 13746 C C . TYR A 1 63 ? -7.596 7.676 -10.476 1.00 0.00 165 TYR A C 10
ATOM 13747 O O . TYR A 1 63 ? -6.733 6.961 -10.986 1.00 0.00 165 TYR A O 10
ATOM 13765 N N . PHE A 1 64 ? -8.898 7.476 -10.651 1.00 0.00 166 PHE A N 10
ATOM 13766 C CA . PHE A 1 64 ? -9.399 6.379 -11.472 1.00 0.00 166 PHE A CA 10
ATOM 13767 C C . PHE A 1 64 ? -9.998 6.904 -12.774 1.00 0.00 166 PHE A C 10
ATOM 13768 O O . PHE A 1 64 ? -10.419 8.057 -12.854 1.00 0.00 166 PHE A O 10
ATOM 13785 N N . GLU A 1 65 ? -10.030 6.047 -13.790 1.00 0.00 167 GLU A N 10
ATOM 13786 C CA . GLU A 1 65 ? -10.576 6.425 -15.089 1.00 0.00 167 GLU A CA 10
ATOM 13787 C C . GLU A 1 65 ? -12.020 6.899 -14.955 1.00 0.00 167 GLU A C 10
ATOM 13788 O O . GLU A 1 65 ? -12.336 8.052 -15.245 1.00 0.00 167 GLU A O 10
ATOM 13800 N N . ASN A 1 66 ? -12.893 5.999 -14.514 1.00 0.00 168 ASN A N 10
ATOM 13801 C CA . ASN A 1 66 ? -14.305 6.323 -14.343 1.00 0.00 168 ASN A CA 10
ATOM 13802 C C . ASN A 1 66 ? -14.803 5.878 -12.971 1.00 0.00 168 ASN A C 10
ATOM 13803 O O . ASN A 1 66 ? -14.157 5.079 -12.294 1.00 0.00 168 ASN A O 10
ATOM 13814 N N . VAL A 1 67 ? -15.956 6.402 -12.568 1.00 0.00 169 VAL A N 10
ATOM 13815 C CA . VAL A 1 67 ? -16.542 6.058 -11.278 1.00 0.00 169 VAL A CA 10
ATOM 13816 C C . VAL A 1 67 ? -16.411 4.566 -10.995 1.00 0.00 169 VAL A C 10
ATOM 13817 O O . VAL A 1 67 ? -15.908 4.165 -9.945 1.00 0.00 169 VAL A O 10
ATOM 13830 N N . ASP A 1 68 ? -16.865 3.748 -11.938 1.00 0.00 170 ASP A N 10
ATOM 13831 C CA . ASP A 1 68 ? -16.796 2.299 -11.791 1.00 0.00 170 ASP A CA 10
ATOM 13832 C C . ASP A 1 68 ? -15.373 1.851 -11.475 1.00 0.00 170 ASP A C 10
ATOM 13833 O O . ASP A 1 68 ? -15.128 1.199 -10.460 1.00 0.00 170 ASP A O 10
ATOM 13842 N N . ASP A 1 69 ? -14.438 2.205 -12.350 1.00 0.00 171 ASP A N 10
ATOM 13843 C CA . ASP A 1 69 ? -13.039 1.840 -12.164 1.00 0.00 171 ASP A CA 10
ATOM 13844 C C . ASP A 1 69 ? -12.603 2.074 -10.721 1.00 0.00 171 ASP A C 10
ATOM 13845 O O . ASP A 1 69 ? -11.761 1.351 -10.191 1.00 0.00 171 ASP A O 10
ATOM 13854 N N . ALA A 1 70 ? -13.183 3.091 -10.091 1.00 0.00 172 ALA A N 10
ATOM 13855 C CA . ALA A 1 70 ? -12.855 3.420 -8.709 1.00 0.00 172 ALA A CA 10
ATOM 13856 C C . ALA A 1 70 ? -13.724 2.631 -7.736 1.00 0.00 172 ALA A C 10
ATOM 13857 O O . ALA A 1 70 ? -13.266 2.222 -6.669 1.00 0.00 172 ALA A O 10
ATOM 13864 N N . LYS A 1 71 ? -14.981 2.419 -8.110 1.00 0.00 173 LYS A N 10
ATOM 13865 C CA . LYS A 1 71 ? -15.915 1.677 -7.271 1.00 0.00 173 LYS A CA 10
ATOM 13866 C C . LYS A 1 71 ? -15.286 0.382 -6.770 1.00 0.00 173 LYS A C 10
ATOM 13867 O O . LYS A 1 71 ? -15.229 0.134 -5.566 1.00 0.00 173 LYS A O 10
ATOM 13886 N N . GLU A 1 72 ? -14.814 -0.441 -7.702 1.00 0.00 174 GLU A N 10
ATOM 13887 C CA . GLU A 1 72 ? -14.188 -1.711 -7.353 1.00 0.00 174 GLU A CA 10
ATOM 13888 C C . GLU A 1 72 ? -13.207 -1.535 -6.198 1.00 0.00 174 GLU A C 10
ATOM 13889 O O . GLU A 1 72 ? -13.017 -2.440 -5.387 1.00 0.00 174 GLU A O 10
ATOM 13901 N N . ALA A 1 73 ? -12.585 -0.362 -6.132 1.00 0.00 175 ALA A N 10
ATOM 13902 C CA . ALA A 1 73 ? -11.624 -0.066 -5.077 1.00 0.00 175 ALA A CA 10
ATOM 13903 C C . ALA A 1 73 ? -12.331 0.290 -3.774 1.00 0.00 175 ALA A C 10
ATOM 13904 O O . ALA A 1 73 ? -12.129 -0.359 -2.748 1.00 0.00 175 ALA A O 10
ATOM 13911 N N . LYS A 1 74 ? -13.163 1.326 -3.821 1.00 0.00 176 LYS A N 10
ATOM 13912 C CA . LYS A 1 74 ? -13.902 1.768 -2.645 1.00 0.00 176 LYS A CA 10
ATOM 13913 C C . LYS A 1 74 ? -14.413 0.576 -1.843 1.00 0.00 176 LYS A C 10
ATOM 13914 O O . LYS A 1 74 ? -14.600 0.667 -0.630 1.00 0.00 176 LYS A O 10
ATOM 13933 N N . GLU A 1 75 ? -14.635 -0.541 -2.528 1.00 0.00 177 GLU A N 10
ATOM 13934 C CA . GLU A 1 75 ? -15.124 -1.751 -1.878 1.00 0.00 177 GLU A CA 10
ATOM 13935 C C . GLU A 1 75 ? -13.965 -2.657 -1.472 1.00 0.00 177 GLU A C 10
ATOM 13936 O O . GLU A 1 75 ? -13.857 -3.063 -0.314 1.00 0.00 177 GLU A O 10
ATOM 13948 N N . ARG A 1 76 ? -13.101 -2.969 -2.432 1.00 0.00 178 ARG A N 10
ATOM 13949 C CA . ARG A 1 76 ? -11.951 -3.827 -2.176 1.00 0.00 178 ARG A CA 10
ATOM 13950 C C . ARG A 1 76 ? -10.743 -3.003 -1.740 1.00 0.00 178 ARG A C 10
ATOM 13951 O O . ARG A 1 76 ? -9.604 -3.328 -2.073 1.00 0.00 178 ARG A O 10
ATOM 13972 N N . ALA A 1 77 ? -11.001 -1.935 -0.992 1.00 0.00 179 ALA A N 10
ATOM 13973 C CA . ALA A 1 77 ? -9.936 -1.065 -0.510 1.00 0.00 179 ALA A CA 10
ATOM 13974 C C . ALA A 1 77 ? -10.069 -0.813 0.988 1.00 0.00 179 ALA A C 10
ATOM 13975 O O . ALA A 1 77 ? -9.165 -1.125 1.762 1.00 0.00 179 ALA A O 10
ATOM 13982 N N . ASN A 1 78 ? -11.203 -0.247 1.391 1.00 0.00 180 ASN A N 10
ATOM 13983 C CA . ASN A 1 78 ? -11.453 0.047 2.797 1.00 0.00 180 ASN A CA 10
ATOM 13984 C C . ASN A 1 78 ? -11.116 -1.156 3.673 1.00 0.00 180 ASN A C 10
ATOM 13985 O O . ASN A 1 78 ? -11.654 -2.246 3.483 1.00 0.00 180 ASN A O 10
ATOM 13996 N N . GLY A 1 79 ? -10.221 -0.949 4.634 1.00 0.00 181 GLY A N 10
ATOM 13997 C CA . GLY A 1 79 ? -9.827 -2.024 5.526 1.00 0.00 181 GLY A CA 10
ATOM 13998 C C . GLY A 1 79 ? -9.286 -3.227 4.779 1.00 0.00 181 GLY A C 10
ATOM 13999 O O . GLY A 1 79 ? -9.769 -4.345 4.956 1.00 0.00 181 GLY A O 10
ATOM 14003 N N . MET A 1 80 ? -8.281 -2.998 3.940 1.00 0.00 182 MET A N 10
ATOM 14004 C CA . MET A 1 80 ? -7.674 -4.072 3.163 1.00 0.00 182 MET A CA 10
ATOM 14005 C C . MET A 1 80 ? -6.236 -4.320 3.609 1.00 0.00 182 MET A C 10
ATOM 14006 O O . MET A 1 80 ? -5.508 -3.383 3.932 1.00 0.00 182 MET A O 10
ATOM 14020 N N . GLU A 1 81 ? -5.836 -5.587 3.623 1.00 0.00 183 GLU A N 10
ATOM 14021 C CA . GLU A 1 81 ? -4.485 -5.957 4.030 1.00 0.00 183 GLU A CA 10
ATOM 14022 C C . GLU A 1 81 ? -3.465 -5.535 2.977 1.00 0.00 183 GLU A C 10
ATOM 14023 O O . GLU A 1 81 ? -3.619 -5.833 1.792 1.00 0.00 183 GLU A O 10
ATOM 14035 N N . LEU A 1 82 ? -2.423 -4.838 3.417 1.00 0.00 184 LEU A N 10
ATOM 14036 C CA . LEU A 1 82 ? -1.376 -4.374 2.513 1.00 0.00 184 LEU A CA 10
ATOM 14037 C C . LEU A 1 82 ? 0.005 -4.575 3.129 1.00 0.00 184 LEU A C 10
ATOM 14038 O O . LEU A 1 82 ? 0.381 -3.882 4.075 1.00 0.00 184 LEU A O 10
ATOM 14054 N N . ASP A 1 83 ? 0.756 -5.527 2.587 1.00 0.00 185 ASP A N 10
ATOM 14055 C CA . ASP A 1 83 ? 2.097 -5.818 3.081 1.00 0.00 185 ASP A CA 10
ATOM 14056 C C . ASP A 1 83 ? 2.080 -6.060 4.587 1.00 0.00 185 ASP A C 10
ATOM 14057 O O . ASP A 1 83 ? 2.980 -5.627 5.305 1.00 0.00 185 ASP A O 10
ATOM 14066 N N . GLY A 1 84 ? 1.049 -6.754 5.058 1.00 0.00 186 GLY A N 10
ATOM 14067 C CA . GLY A 1 84 ? 0.934 -7.041 6.476 1.00 0.00 186 GLY A CA 10
ATOM 14068 C C . GLY A 1 84 ? 0.119 -5.997 7.214 1.00 0.00 186 GLY A C 10
ATOM 14069 O O . GLY A 1 84 ? -0.596 -6.316 8.164 1.00 0.00 186 GLY A O 10
ATOM 14073 N N . ARG A 1 85 ? 0.229 -4.746 6.779 1.00 0.00 187 ARG A N 10
ATOM 14074 C CA . ARG A 1 85 ? -0.501 -3.652 7.407 1.00 0.00 187 ARG A CA 10
ATOM 14075 C C . ARG A 1 85 ? -1.750 -3.301 6.604 1.00 0.00 187 ARG A C 10
ATOM 14076 O O . ARG A 1 85 ? -1.686 -3.106 5.390 1.00 0.00 187 ARG A O 10
ATOM 14097 N N . ARG A 1 86 ? -2.886 -3.221 7.290 1.00 0.00 188 ARG A N 10
ATOM 14098 C CA . ARG A 1 86 ? -4.150 -2.895 6.641 1.00 0.00 188 ARG A CA 10
ATOM 14099 C C . ARG A 1 86 ? -4.274 -1.391 6.417 1.00 0.00 188 ARG A C 10
ATOM 14100 O O . ARG A 1 86 ? -3.727 -0.593 7.179 1.00 0.00 188 ARG A O 10
ATOM 14121 N N . ILE A 1 87 ? -4.995 -1.012 5.368 1.00 0.00 189 ILE A N 10
ATOM 14122 C CA . ILE A 1 87 ? -5.191 0.396 5.044 1.00 0.00 189 ILE A CA 10
ATOM 14123 C C . ILE A 1 87 ? -6.674 0.742 4.973 1.00 0.00 189 ILE A C 10
ATOM 14124 O O . ILE A 1 87 ? -7.512 -0.122 4.714 1.00 0.00 189 ILE A O 10
ATOM 14140 N N . ARG A 1 88 ? -6.992 2.012 5.201 1.00 0.00 190 ARG A N 10
ATOM 14141 C CA . ARG A 1 88 ? -8.374 2.474 5.162 1.00 0.00 190 ARG A CA 10
ATOM 14142 C C . ARG A 1 88 ? -8.648 3.263 3.885 1.00 0.00 190 ARG A C 10
ATOM 14143 O O . ARG A 1 88 ? -7.724 3.748 3.232 1.00 0.00 190 ARG A O 10
ATOM 14164 N N . VAL A 1 89 ? -9.924 3.386 3.534 1.00 0.00 191 VAL A N 10
ATOM 14165 C CA . VAL A 1 89 ? -10.320 4.116 2.335 1.00 0.00 191 VAL A CA 10
ATOM 14166 C C . VAL A 1 89 ? -11.580 4.937 2.583 1.00 0.00 191 VAL A C 10
ATOM 14167 O O . VAL A 1 89 ? -12.448 4.542 3.362 1.00 0.00 191 VAL A O 10
ATOM 14180 N N . SER A 1 90 ? -11.675 6.082 1.915 1.00 0.00 192 SER A N 10
ATOM 14181 C CA . SER A 1 90 ? -12.829 6.961 2.065 1.00 0.00 192 SER A CA 10
ATOM 14182 C C . SER A 1 90 ? -12.985 7.866 0.846 1.00 0.00 192 SER A C 10
ATOM 14183 O O . SER A 1 90 ? -12.117 7.909 -0.024 1.00 0.00 192 SER A O 10
ATOM 14191 N N . GLY A 1 91 ? -14.101 8.587 0.791 1.00 0.00 193 GLY A N 10
ATOM 14192 C CA . GLY A 1 91 ? -14.352 9.481 -0.324 1.00 0.00 193 GLY A CA 10
ATOM 14193 C C . GLY A 1 91 ? -15.021 10.771 0.106 1.00 0.00 193 GLY A C 10
ATOM 14194 O O . GLY A 1 91 ? -14.373 11.701 0.586 1.00 0.00 193 GLY A O 10
ATOM 14198 N N . PRO A 1 92 ? -16.349 10.840 -0.068 1.00 0.00 194 PRO A N 10
ATOM 14199 C CA . PRO A 1 92 ? -17.135 12.022 0.299 1.00 0.00 194 PRO A CA 10
ATOM 14200 C C . PRO A 1 92 ? -17.224 12.213 1.809 1.00 0.00 194 PRO A C 10
ATOM 14201 O O . PRO A 1 92 ? -17.709 11.340 2.527 1.00 0.00 194 PRO A O 10
ATOM 14212 N N . SER A 1 93 ? -16.754 13.362 2.283 1.00 0.00 195 SER A N 10
ATOM 14213 C CA . SER A 1 93 ? -16.777 13.667 3.709 1.00 0.00 195 SER A CA 10
ATOM 14214 C C . SER A 1 93 ? -17.409 15.032 3.963 1.00 0.00 195 SER A C 10
ATOM 14215 O O . SER A 1 93 ? -16.751 16.065 3.844 1.00 0.00 195 SER A O 10
ATOM 14223 N N . SER A 1 94 ? -18.692 15.028 4.312 1.00 0.00 196 SER A N 10
ATOM 14224 C CA . SER A 1 94 ? -19.416 16.265 4.578 1.00 0.00 196 SER A CA 10
ATOM 14225 C C . SER A 1 94 ? -20.008 16.256 5.985 1.00 0.00 196 SER A C 10
ATOM 14226 O O . SER A 1 94 ? -20.060 15.218 6.642 1.00 0.00 196 SER A O 10
ATOM 14234 N N . GLY A 1 95 ? -20.454 17.423 6.440 1.00 0.00 197 GLY A N 10
ATOM 14235 C CA . GLY A 1 95 ? -21.036 17.529 7.765 1.00 0.00 197 GLY A CA 10
ATOM 14236 C C . GLY A 1 95 ? -22.534 17.753 7.724 1.00 0.00 197 GLY A C 10
ATOM 14237 O O . GLY A 1 95 ? -23.312 16.800 7.756 1.00 0.00 197 GLY A O 10
ATOM 14241 N N . GLY A 1 1 ? -7.296 35.573 -0.608 1.00 0.00 103 GLY A N 11
ATOM 14242 C CA . GLY A 1 1 ? -6.200 35.055 -1.406 1.00 0.00 103 GLY A CA 11
ATOM 14243 C C . GLY A 1 1 ? -6.660 34.535 -2.753 1.00 0.00 103 GLY A C 11
ATOM 14244 O O . GLY A 1 1 ? -6.297 35.083 -3.794 1.00 0.00 103 GLY A O 11
ATOM 14248 N N . SER A 1 2 ? -7.460 33.474 -2.735 1.00 0.00 104 SER A N 11
ATOM 14249 C CA . SER A 1 2 ? -7.965 32.876 -3.966 1.00 0.00 104 SER A CA 11
ATOM 14250 C C . SER A 1 2 ? -9.443 33.201 -4.160 1.00 0.00 104 SER A C 11
ATOM 14251 O O . SER A 1 2 ? -10.232 32.341 -4.552 1.00 0.00 104 SER A O 11
ATOM 14259 N N . SER A 1 3 ? -9.810 34.448 -3.882 1.00 0.00 105 SER A N 11
ATOM 14260 C CA . SER A 1 3 ? -11.194 34.886 -4.022 1.00 0.00 105 SER A CA 11
ATOM 14261 C C . SER A 1 3 ? -11.607 34.921 -5.491 1.00 0.00 105 SER A C 11
ATOM 14262 O O . SER A 1 3 ? -11.160 35.777 -6.253 1.00 0.00 105 SER A O 11
ATOM 14270 N N . GLY A 1 4 ? -12.464 33.981 -5.880 1.00 0.00 106 GLY A N 11
ATOM 14271 C CA . GLY A 1 4 ? -12.924 33.921 -7.255 1.00 0.00 106 GLY A CA 11
ATOM 14272 C C . GLY A 1 4 ? -12.525 32.630 -7.943 1.00 0.00 106 GLY A C 11
ATOM 14273 O O . GLY A 1 4 ? -11.340 32.363 -8.137 1.00 0.00 106 GLY A O 11
ATOM 14277 N N . SER A 1 5 ? -13.518 31.827 -8.311 1.00 0.00 107 SER A N 11
ATOM 14278 C CA . SER A 1 5 ? -13.265 30.554 -8.977 1.00 0.00 107 SER A CA 11
ATOM 14279 C C . SER A 1 5 ? -12.139 30.689 -9.997 1.00 0.00 107 SER A C 11
ATOM 14280 O O . SER A 1 5 ? -11.984 31.732 -10.632 1.00 0.00 107 SER A O 11
ATOM 14288 N N . SER A 1 6 ? -11.356 29.626 -10.149 1.00 0.00 108 SER A N 11
ATOM 14289 C CA . SER A 1 6 ? -10.241 29.626 -11.089 1.00 0.00 108 SER A CA 11
ATOM 14290 C C . SER A 1 6 ? -10.724 29.925 -12.505 1.00 0.00 108 SER A C 11
ATOM 14291 O O . SER A 1 6 ? -10.186 30.797 -13.185 1.00 0.00 108 SER A O 11
ATOM 14299 N N . GLY A 1 7 ? -11.745 29.194 -12.942 1.00 0.00 109 GLY A N 11
ATOM 14300 C CA . GLY A 1 7 ? -12.284 29.395 -14.274 1.00 0.00 109 GLY A CA 11
ATOM 14301 C C . GLY A 1 7 ? -13.510 28.542 -14.538 1.00 0.00 109 GLY A C 11
ATOM 14302 O O . GLY A 1 7 ? -14.369 28.393 -13.671 1.00 0.00 109 GLY A O 11
ATOM 14306 N N . ASN A 1 8 ? -13.591 27.981 -15.741 1.00 0.00 110 ASN A N 11
ATOM 14307 C CA . ASN A 1 8 ? -14.721 27.141 -16.118 1.00 0.00 110 ASN A CA 11
ATOM 14308 C C . ASN A 1 8 ? -14.450 25.679 -15.775 1.00 0.00 110 ASN A C 11
ATOM 14309 O O . ASN A 1 8 ? -13.393 25.140 -16.103 1.00 0.00 110 ASN A O 11
ATOM 14320 N N . ARG A 1 9 ? -15.412 25.043 -15.116 1.00 0.00 111 ARG A N 11
ATOM 14321 C CA . ARG A 1 9 ? -15.278 23.644 -14.729 1.00 0.00 111 ARG A CA 11
ATOM 14322 C C . ARG A 1 9 ? -16.596 23.101 -14.185 1.00 0.00 111 ARG A C 11
ATOM 14323 O O . ARG A 1 9 ? -17.475 23.863 -13.785 1.00 0.00 111 ARG A O 11
ATOM 14344 N N . ALA A 1 10 ? -16.726 21.778 -14.175 1.00 0.00 112 ALA A N 11
ATOM 14345 C CA . ALA A 1 10 ? -17.935 21.133 -13.680 1.00 0.00 112 ALA A CA 11
ATOM 14346 C C . ALA A 1 10 ? -17.852 20.890 -12.177 1.00 0.00 112 ALA A C 11
ATOM 14347 O O . ALA A 1 10 ? -16.824 21.149 -11.553 1.00 0.00 112 ALA A O 11
ATOM 14354 N N . ASN A 1 11 ? -18.942 20.393 -11.601 1.00 0.00 113 ASN A N 11
ATOM 14355 C CA . ASN A 1 11 ? -18.992 20.117 -10.170 1.00 0.00 113 ASN A CA 11
ATOM 14356 C C . ASN A 1 11 ? -18.187 18.867 -9.828 1.00 0.00 113 ASN A C 11
ATOM 14357 O O . ASN A 1 11 ? -18.148 17.897 -10.586 1.00 0.00 113 ASN A O 11
ATOM 14368 N N . PRO A 1 12 ? -17.529 18.888 -8.660 1.00 0.00 114 PRO A N 11
ATOM 14369 C CA . PRO A 1 12 ? -16.714 17.764 -8.190 1.00 0.00 114 PRO A CA 11
ATOM 14370 C C . PRO A 1 12 ? -17.561 16.555 -7.804 1.00 0.00 114 PRO A C 11
ATOM 14371 O O . PRO A 1 12 ? -18.541 16.681 -7.069 1.00 0.00 114 PRO A O 11
ATOM 14382 N N . ASP A 1 13 ? -17.176 15.386 -8.303 1.00 0.00 115 ASP A N 11
ATOM 14383 C CA . ASP A 1 13 ? -17.899 14.154 -8.008 1.00 0.00 115 ASP A CA 11
ATOM 14384 C C . ASP A 1 13 ? -17.212 13.374 -6.892 1.00 0.00 115 ASP A C 11
ATOM 14385 O O . ASP A 1 13 ? -16.037 13.017 -6.983 1.00 0.00 115 ASP A O 11
ATOM 14394 N N . PRO A 1 14 ? -17.960 13.104 -5.812 1.00 0.00 116 PRO A N 11
ATOM 14395 C CA . PRO A 1 14 ? -17.443 12.364 -4.656 1.00 0.00 116 PRO A CA 11
ATOM 14396 C C . PRO A 1 14 ? -17.195 10.893 -4.974 1.00 0.00 116 PRO A C 11
ATOM 14397 O O . PRO A 1 14 ? -16.775 10.125 -4.110 1.00 0.00 116 PRO A O 11
ATOM 14408 N N . ASN A 1 15 ? -17.457 10.509 -6.219 1.00 0.00 117 ASN A N 11
ATOM 14409 C CA . ASN A 1 15 ? -17.261 9.129 -6.650 1.00 0.00 117 ASN A CA 11
ATOM 14410 C C . ASN A 1 15 ? -15.870 8.938 -7.245 1.00 0.00 117 ASN A C 11
ATOM 14411 O O . ASN A 1 15 ? -15.087 8.115 -6.769 1.00 0.00 117 ASN A O 11
ATOM 14422 N N . CYS A 1 16 ? -15.568 9.703 -8.289 1.00 0.00 118 CYS A N 11
ATOM 14423 C CA . CYS A 1 16 ? -14.271 9.617 -8.950 1.00 0.00 118 CYS A CA 11
ATOM 14424 C C . CYS A 1 16 ? -13.136 9.798 -7.947 1.00 0.00 118 CYS A C 11
ATOM 14425 O O . CYS A 1 16 ? -12.244 8.955 -7.846 1.00 0.00 118 CYS A O 11
ATOM 14433 N N . CYS A 1 17 ? -13.176 10.902 -7.210 1.00 0.00 119 CYS A N 11
ATOM 14434 C CA . CYS A 1 17 ? -12.149 11.195 -6.216 1.00 0.00 119 CYS A CA 11
ATOM 14435 C C . CYS A 1 17 ? -11.983 10.029 -5.247 1.00 0.00 119 CYS A C 11
ATOM 14436 O O . CYS A 1 17 ? -12.953 9.357 -4.894 1.00 0.00 119 CYS A O 11
ATOM 14444 N N . LEU A 1 18 ? -10.747 9.792 -4.821 1.00 0.00 120 LEU A N 11
ATOM 14445 C CA . LEU A 1 18 ? -10.451 8.706 -3.893 1.00 0.00 120 LEU A CA 11
ATOM 14446 C C . LEU A 1 18 ? -9.167 8.984 -3.119 1.00 0.00 120 LEU A C 11
ATOM 14447 O O . LEU A 1 18 ? -8.186 9.471 -3.679 1.00 0.00 120 LEU A O 11
ATOM 14463 N N . GLY A 1 19 ? -9.181 8.670 -1.827 1.00 0.00 121 GLY A N 11
ATOM 14464 C CA . GLY A 1 19 ? -8.011 8.892 -0.998 1.00 0.00 121 GLY A CA 11
ATOM 14465 C C . GLY A 1 19 ? -7.834 7.815 0.055 1.00 0.00 121 GLY A C 11
ATOM 14466 O O . GLY A 1 19 ? -8.702 7.621 0.906 1.00 0.00 121 GLY A O 11
ATOM 14470 N N . VAL A 1 20 ? -6.707 7.112 -0.003 1.00 0.00 122 VAL A N 11
ATOM 14471 C CA . VAL A 1 20 ? -6.420 6.049 0.952 1.00 0.00 122 VAL A CA 11
ATOM 14472 C C . VAL A 1 20 ? -5.634 6.581 2.146 1.00 0.00 122 VAL A C 11
ATOM 14473 O O . VAL A 1 20 ? -4.608 7.241 1.984 1.00 0.00 122 VAL A O 11
ATOM 14486 N N . PHE A 1 21 ? -6.124 6.288 3.346 1.00 0.00 123 PHE A N 11
ATOM 14487 C CA . PHE A 1 21 ? -5.468 6.737 4.569 1.00 0.00 123 PHE A CA 11
ATOM 14488 C C . PHE A 1 21 ? -4.887 5.555 5.340 1.00 0.00 123 PHE A C 11
ATOM 14489 O O . PHE A 1 21 ? -5.002 4.406 4.915 1.00 0.00 123 PHE A O 11
ATOM 14506 N N . GLY A 1 22 ? -4.262 5.847 6.477 1.00 0.00 124 GLY A N 11
ATOM 14507 C CA . GLY A 1 22 ? -3.672 4.799 7.289 1.00 0.00 124 GLY A CA 11
ATOM 14508 C C . GLY A 1 22 ? -2.897 3.792 6.462 1.00 0.00 124 GLY A C 11
ATOM 14509 O O . GLY A 1 22 ? -3.307 2.638 6.331 1.00 0.00 124 GLY A O 11
ATOM 14513 N N . LEU A 1 23 ? -1.774 4.228 5.902 1.00 0.00 125 LEU A N 11
ATOM 14514 C CA . LEU A 1 23 ? -0.940 3.357 5.082 1.00 0.00 125 LEU A CA 11
ATOM 14515 C C . LEU A 1 23 ? 0.174 2.729 5.913 1.00 0.00 125 LEU A C 11
ATOM 14516 O O . LEU A 1 23 ? 0.347 3.058 7.087 1.00 0.00 125 LEU A O 11
ATOM 14532 N N . SER A 1 24 ? 0.929 1.826 5.296 1.00 0.00 126 SER A N 11
ATOM 14533 C CA . SER A 1 24 ? 2.026 1.151 5.980 1.00 0.00 126 SER A CA 11
ATOM 14534 C C . SER A 1 24 ? 3.158 2.127 6.287 1.00 0.00 126 SER A C 11
ATOM 14535 O O . SER A 1 24 ? 3.212 3.226 5.734 1.00 0.00 126 SER A O 11
ATOM 14543 N N . LEU A 1 25 ? 4.060 1.718 7.172 1.00 0.00 127 LEU A N 11
ATOM 14544 C CA . LEU A 1 25 ? 5.192 2.555 7.554 1.00 0.00 127 LEU A CA 11
ATOM 14545 C C . LEU A 1 25 ? 5.842 3.184 6.327 1.00 0.00 127 LEU A C 11
ATOM 14546 O O . LEU A 1 25 ? 6.002 4.403 6.252 1.00 0.00 127 LEU A O 11
ATOM 14562 N N . TYR A 1 26 ? 6.214 2.346 5.365 1.00 0.00 128 TYR A N 11
ATOM 14563 C CA . TYR A 1 26 ? 6.847 2.820 4.141 1.00 0.00 128 TYR A CA 11
ATOM 14564 C C . TYR A 1 26 ? 6.095 2.322 2.910 1.00 0.00 128 TYR A C 11
ATOM 14565 O O . TYR A 1 26 ? 6.103 1.129 2.603 1.00 0.00 128 TYR A O 11
ATOM 14583 N N . THR A 1 27 ? 5.446 3.244 2.207 1.00 0.00 129 THR A N 11
ATOM 14584 C CA . THR A 1 27 ? 4.688 2.901 1.011 1.00 0.00 129 THR A CA 11
ATOM 14585 C C . THR A 1 27 ? 5.019 3.846 -0.139 1.00 0.00 129 THR A C 11
ATOM 14586 O O . THR A 1 27 ? 4.979 5.067 0.015 1.00 0.00 129 THR A O 11
ATOM 14597 N N . THR A 1 28 ? 5.345 3.273 -1.294 1.00 0.00 130 THR A N 11
ATOM 14598 C CA . THR A 1 28 ? 5.682 4.065 -2.471 1.00 0.00 130 THR A CA 11
ATOM 14599 C C . THR A 1 28 ? 4.559 4.027 -3.500 1.00 0.00 130 THR A C 11
ATOM 14600 O O . THR A 1 28 ? 3.730 3.117 -3.494 1.00 0.00 130 THR A O 11
ATOM 14611 N N . GLU A 1 29 ? 4.537 5.021 -4.382 1.00 0.00 131 GLU A N 11
ATOM 14612 C CA . GLU A 1 29 ? 3.513 5.101 -5.417 1.00 0.00 131 GLU A CA 11
ATOM 14613 C C . GLU A 1 29 ? 3.365 3.765 -6.140 1.00 0.00 131 GLU A C 11
ATOM 14614 O O . GLU A 1 29 ? 2.252 3.293 -6.374 1.00 0.00 131 GLU A O 11
ATOM 14626 N N . ARG A 1 30 ? 4.496 3.161 -6.492 1.00 0.00 132 ARG A N 11
ATOM 14627 C CA . ARG A 1 30 ? 4.493 1.881 -7.189 1.00 0.00 132 ARG A CA 11
ATOM 14628 C C . ARG A 1 30 ? 3.782 0.813 -6.363 1.00 0.00 132 ARG A C 11
ATOM 14629 O O . ARG A 1 30 ? 3.026 0.002 -6.898 1.00 0.00 132 ARG A O 11
ATOM 14650 N N . ASP A 1 31 ? 4.029 0.820 -5.058 1.00 0.00 133 ASP A N 11
ATOM 14651 C CA . ASP A 1 31 ? 3.412 -0.148 -4.158 1.00 0.00 133 ASP A CA 11
ATOM 14652 C C . ASP A 1 31 ? 1.892 -0.100 -4.269 1.00 0.00 133 ASP A C 11
ATOM 14653 O O . ASP A 1 31 ? 1.244 -1.120 -4.509 1.00 0.00 133 ASP A O 11
ATOM 14662 N N . LEU A 1 32 ? 1.328 1.089 -4.093 1.00 0.00 134 LEU A N 11
ATOM 14663 C CA . LEU A 1 32 ? -0.118 1.270 -4.172 1.00 0.00 134 LEU A CA 11
ATOM 14664 C C . LEU A 1 32 ? -0.613 1.078 -5.602 1.00 0.00 134 LEU A C 11
ATOM 14665 O O . LEU A 1 32 ? -1.686 0.519 -5.828 1.00 0.00 134 LEU A O 11
ATOM 14681 N N . ARG A 1 33 ? 0.177 1.544 -6.564 1.00 0.00 135 ARG A N 11
ATOM 14682 C CA . ARG A 1 33 ? -0.180 1.423 -7.972 1.00 0.00 135 ARG A CA 11
ATOM 14683 C C . ARG A 1 33 ? -0.365 -0.040 -8.362 1.00 0.00 135 ARG A C 11
ATOM 14684 O O . ARG A 1 33 ? -1.435 -0.440 -8.819 1.00 0.00 135 ARG A O 11
ATOM 14705 N N . GLU A 1 34 ? 0.686 -0.834 -8.179 1.00 0.00 136 GLU A N 11
ATOM 14706 C CA . GLU A 1 34 ? 0.639 -2.252 -8.514 1.00 0.00 136 GLU A CA 11
ATOM 14707 C C . GLU A 1 34 ? -0.519 -2.942 -7.798 1.00 0.00 136 GLU A C 11
ATOM 14708 O O . GLU A 1 34 ? -1.207 -3.784 -8.375 1.00 0.00 136 GLU A O 11
ATOM 14720 N N . VAL A 1 35 ? -0.729 -2.578 -6.537 1.00 0.00 137 VAL A N 11
ATOM 14721 C CA . VAL A 1 35 ? -1.803 -3.160 -5.742 1.00 0.00 137 VAL A CA 11
ATOM 14722 C C . VAL A 1 35 ? -3.168 -2.815 -6.326 1.00 0.00 137 VAL A C 11
ATOM 14723 O O . VAL A 1 35 ? -3.997 -3.696 -6.559 1.00 0.00 137 VAL A O 11
ATOM 14736 N N . PHE A 1 36 ? -3.397 -1.528 -6.563 1.00 0.00 138 PHE A N 11
ATOM 14737 C CA . PHE A 1 36 ? -4.662 -1.065 -7.121 1.00 0.00 138 PHE A CA 11
ATOM 14738 C C . PHE A 1 36 ? -4.759 -1.405 -8.605 1.00 0.00 138 PHE A C 11
ATOM 14739 O O . PHE A 1 36 ? -5.838 -1.358 -9.195 1.00 0.00 138 PHE A O 11
ATOM 14756 N N . SER A 1 37 ? -3.622 -1.746 -9.203 1.00 0.00 139 SER A N 11
ATOM 14757 C CA . SER A 1 37 ? -3.576 -2.089 -10.620 1.00 0.00 139 SER A CA 11
ATOM 14758 C C . SER A 1 37 ? -4.404 -3.338 -10.903 1.00 0.00 139 SER A C 11
ATOM 14759 O O . SER A 1 37 ? -5.164 -3.388 -11.870 1.00 0.00 139 SER A O 11
ATOM 14767 N N . LYS A 1 38 ? -4.250 -4.347 -10.053 1.00 0.00 140 LYS A N 11
ATOM 14768 C CA . LYS A 1 38 ? -4.983 -5.598 -10.208 1.00 0.00 140 LYS A CA 11
ATOM 14769 C C . LYS A 1 38 ? -6.466 -5.334 -10.445 1.00 0.00 140 LYS A C 11
ATOM 14770 O O . LYS A 1 38 ? -7.102 -5.996 -11.266 1.00 0.00 140 LYS A O 11
ATOM 14789 N N . TYR A 1 39 ? -7.012 -4.362 -9.722 1.00 0.00 141 TYR A N 11
ATOM 14790 C CA . TYR A 1 39 ? -8.421 -4.011 -9.853 1.00 0.00 141 TYR A CA 11
ATOM 14791 C C . TYR A 1 39 ? -8.725 -3.490 -11.254 1.00 0.00 141 TYR A C 11
ATOM 14792 O O . TYR A 1 39 ? -9.683 -3.919 -11.895 1.00 0.00 141 TYR A O 11
ATOM 14810 N N . GLY A 1 40 ? -7.899 -2.560 -11.725 1.00 0.00 142 GLY A N 11
ATOM 14811 C CA . GLY A 1 40 ? -8.094 -1.995 -13.047 1.00 0.00 142 GLY A CA 11
ATOM 14812 C C . GLY A 1 40 ? -7.025 -0.983 -13.409 1.00 0.00 142 GLY A C 11
ATOM 14813 O O . GLY A 1 40 ? -6.086 -0.741 -12.650 1.00 0.00 142 GLY A O 11
ATOM 14817 N N . PRO A 1 41 ? -7.160 -0.372 -14.595 1.00 0.00 143 PRO A N 11
ATOM 14818 C CA . PRO A 1 41 ? -6.207 0.629 -15.084 1.00 0.00 143 PRO A CA 11
ATOM 14819 C C . PRO A 1 41 ? -6.279 1.932 -14.294 1.00 0.00 143 PRO A C 11
ATOM 14820 O O . PRO A 1 41 ? -7.270 2.658 -14.367 1.00 0.00 143 PRO A O 11
ATOM 14831 N N . ILE A 1 42 ? -5.223 2.221 -13.542 1.00 0.00 144 ILE A N 11
ATOM 14832 C CA . ILE A 1 42 ? -5.166 3.437 -12.740 1.00 0.00 144 ILE A CA 11
ATOM 14833 C C . ILE A 1 42 ? -4.682 4.621 -13.571 1.00 0.00 144 ILE A C 11
ATOM 14834 O O . ILE A 1 42 ? -3.821 4.473 -14.438 1.00 0.00 144 ILE A O 11
ATOM 14850 N N . ALA A 1 43 ? -5.242 5.795 -13.299 1.00 0.00 145 ALA A N 11
ATOM 14851 C CA . ALA A 1 43 ? -4.865 7.006 -14.019 1.00 0.00 145 ALA A CA 11
ATOM 14852 C C . ALA A 1 43 ? -3.585 7.608 -13.448 1.00 0.00 145 ALA A C 11
ATOM 14853 O O . ALA A 1 43 ? -2.609 7.813 -14.170 1.00 0.00 145 ALA A O 11
ATOM 14860 N N . ASP A 1 44 ? -3.597 7.889 -12.150 1.00 0.00 146 ASP A N 11
ATOM 14861 C CA . ASP A 1 44 ? -2.437 8.467 -11.482 1.00 0.00 146 ASP A CA 11
ATOM 14862 C C . ASP A 1 44 ? -2.522 8.265 -9.972 1.00 0.00 146 ASP A C 11
ATOM 14863 O O . ASP A 1 44 ? -3.612 8.228 -9.401 1.00 0.00 146 ASP A O 11
ATOM 14872 N N . VAL A 1 45 ? -1.364 8.133 -9.332 1.00 0.00 147 VAL A N 11
ATOM 14873 C CA . VAL A 1 45 ? -1.308 7.934 -7.889 1.00 0.00 147 VAL A CA 11
ATOM 14874 C C . VAL A 1 45 ? -0.299 8.878 -7.243 1.00 0.00 147 VAL A C 11
ATOM 14875 O O . VAL A 1 45 ? 0.807 9.061 -7.750 1.00 0.00 147 VAL A O 11
ATOM 14888 N N . SER A 1 46 ? -0.689 9.474 -6.121 1.00 0.00 148 SER A N 11
ATOM 14889 C CA . SER A 1 46 ? 0.180 10.402 -5.407 1.00 0.00 148 SER A CA 11
ATOM 14890 C C . SER A 1 46 ? 0.117 10.157 -3.902 1.00 0.00 148 SER A C 11
ATOM 14891 O O . SER A 1 46 ? -0.945 10.262 -3.289 1.00 0.00 148 SER A O 11
ATOM 14899 N N . ILE A 1 47 ? 1.263 9.829 -3.315 1.00 0.00 149 ILE A N 11
ATOM 14900 C CA . ILE A 1 47 ? 1.339 9.569 -1.882 1.00 0.00 149 ILE A CA 11
ATOM 14901 C C . ILE A 1 47 ? 2.016 10.723 -1.150 1.00 0.00 149 ILE A C 11
ATOM 14902 O O . ILE A 1 47 ? 2.988 11.298 -1.640 1.00 0.00 149 ILE A O 11
ATOM 14918 N N . VAL A 1 48 ? 1.497 11.055 0.028 1.00 0.00 150 VAL A N 11
ATOM 14919 C CA . VAL A 1 48 ? 2.053 12.138 0.830 1.00 0.00 150 VAL A CA 11
ATOM 14920 C C . VAL A 1 48 ? 3.187 11.638 1.718 1.00 0.00 150 VAL A C 11
ATOM 14921 O O . VAL A 1 48 ? 3.063 10.608 2.381 1.00 0.00 150 VAL A O 11
ATOM 14934 N N . TYR A 1 49 ? 4.293 12.374 1.726 1.00 0.00 151 TYR A N 11
ATOM 14935 C CA . TYR A 1 49 ? 5.451 12.005 2.531 1.00 0.00 151 TYR A CA 11
ATOM 14936 C C . TYR A 1 49 ? 5.668 13.004 3.663 1.00 0.00 151 TYR A C 11
ATOM 14937 O O . TYR A 1 49 ? 5.511 14.211 3.480 1.00 0.00 151 TYR A O 11
ATOM 14955 N N . ASP A 1 50 ? 6.031 12.492 4.834 1.00 0.00 152 ASP A N 11
ATOM 14956 C CA . ASP A 1 50 ? 6.273 13.338 5.997 1.00 0.00 152 ASP A CA 11
ATOM 14957 C C . ASP A 1 50 ? 7.573 14.120 5.840 1.00 0.00 152 ASP A C 11
ATOM 14958 O O . ASP A 1 50 ? 8.395 13.807 4.980 1.00 0.00 152 ASP A O 11
ATOM 14967 N N . GLN A 1 51 ? 7.749 15.139 6.675 1.00 0.00 153 GLN A N 11
ATOM 14968 C CA . GLN A 1 51 ? 8.949 15.966 6.627 1.00 0.00 153 GLN A CA 11
ATOM 14969 C C . GLN A 1 51 ? 9.977 15.496 7.650 1.00 0.00 153 GLN A C 11
ATOM 14970 O O . GLN A 1 51 ? 11.164 15.386 7.345 1.00 0.00 153 GLN A O 11
ATOM 14984 N N . GLN A 1 52 ? 9.512 15.219 8.864 1.00 0.00 154 GLN A N 11
ATOM 14985 C CA . GLN A 1 52 ? 10.392 14.762 9.933 1.00 0.00 154 GLN A CA 11
ATOM 14986 C C . GLN A 1 52 ? 10.925 13.363 9.638 1.00 0.00 154 GLN A C 11
ATOM 14987 O O . GLN A 1 52 ? 12.135 13.149 9.577 1.00 0.00 154 GLN A O 11
ATOM 15001 N N . SER A 1 53 ? 10.012 12.414 9.456 1.00 0.00 155 SER A N 11
ATOM 15002 C CA . SER A 1 53 ? 10.389 11.035 9.172 1.00 0.00 155 SER A CA 11
ATOM 15003 C C . SER A 1 53 ? 10.231 10.723 7.686 1.00 0.00 155 SER A C 11
ATOM 15004 O O . SER A 1 53 ? 9.124 10.759 7.148 1.00 0.00 155 SER A O 11
ATOM 15012 N N . ARG A 1 54 ? 11.345 10.418 7.030 1.00 0.00 156 ARG A N 11
ATOM 15013 C CA . ARG A 1 54 ? 11.332 10.101 5.607 1.00 0.00 156 ARG A CA 11
ATOM 15014 C C . ARG A 1 54 ? 10.098 9.280 5.245 1.00 0.00 156 ARG A C 11
ATOM 15015 O O . ARG A 1 54 ? 9.492 9.482 4.192 1.00 0.00 156 ARG A O 11
ATOM 15036 N N . ARG A 1 55 ? 9.731 8.353 6.124 1.00 0.00 157 ARG A N 11
ATOM 15037 C CA . ARG A 1 55 ? 8.571 7.500 5.896 1.00 0.00 157 ARG A CA 11
ATOM 15038 C C . ARG A 1 55 ? 7.380 8.321 5.410 1.00 0.00 157 ARG A C 11
ATOM 15039 O O . ARG A 1 55 ? 7.304 9.526 5.651 1.00 0.00 157 ARG A O 11
ATOM 15060 N N . SER A 1 56 ? 6.453 7.660 4.724 1.00 0.00 158 SER A N 11
ATOM 15061 C CA . SER A 1 56 ? 5.268 8.329 4.200 1.00 0.00 158 SER A CA 11
ATOM 15062 C C . SER A 1 56 ? 4.389 8.845 5.335 1.00 0.00 158 SER A C 11
ATOM 15063 O O . SER A 1 56 ? 4.461 8.355 6.462 1.00 0.00 158 SER A O 11
ATOM 15071 N N . ARG A 1 57 ? 3.560 9.838 5.029 1.00 0.00 159 ARG A N 11
ATOM 15072 C CA . ARG A 1 57 ? 2.668 10.423 6.022 1.00 0.00 159 ARG A CA 11
ATOM 15073 C C . ARG A 1 57 ? 1.601 9.420 6.452 1.00 0.00 159 ARG A C 11
ATOM 15074 O O . ARG A 1 57 ? 1.305 9.283 7.638 1.00 0.00 159 ARG A O 11
ATOM 15095 N N . GLY A 1 58 ? 1.026 8.722 5.477 1.00 0.00 160 GLY A N 11
ATOM 15096 C CA . GLY A 1 58 ? -0.002 7.741 5.774 1.00 0.00 160 GLY A CA 11
ATOM 15097 C C . GLY A 1 58 ? -1.177 7.826 4.820 1.00 0.00 160 GLY A C 11
ATOM 15098 O O . GLY A 1 58 ? -1.862 6.832 4.578 1.00 0.00 160 GLY A O 11
ATOM 15102 N N . PHE A 1 59 ? -1.412 9.016 4.277 1.00 0.00 161 PHE A N 11
ATOM 15103 C CA . PHE A 1 59 ? -2.514 9.227 3.346 1.00 0.00 161 PHE A CA 11
ATOM 15104 C C . PHE A 1 59 ? -1.996 9.403 1.922 1.00 0.00 161 PHE A C 11
ATOM 15105 O O . PHE A 1 59 ? -0.866 9.844 1.711 1.00 0.00 161 PHE A O 11
ATOM 15122 N N . ALA A 1 60 ? -2.831 9.056 0.948 1.00 0.00 162 ALA A N 11
ATOM 15123 C CA . ALA A 1 60 ? -2.459 9.177 -0.456 1.00 0.00 162 ALA A CA 11
ATOM 15124 C C . ALA A 1 60 ? -3.687 9.402 -1.332 1.00 0.00 162 ALA A C 11
ATOM 15125 O O . ALA A 1 60 ? -4.770 8.895 -1.041 1.00 0.00 162 ALA A O 11
ATOM 15132 N N . PHE A 1 61 ? -3.510 10.165 -2.406 1.00 0.00 163 PHE A N 11
ATOM 15133 C CA . PHE A 1 61 ? -4.605 10.458 -3.324 1.00 0.00 163 PHE A CA 11
ATOM 15134 C C . PHE A 1 61 ? -4.512 9.591 -4.576 1.00 0.00 163 PHE A C 11
ATOM 15135 O O . PHE A 1 61 ? -3.565 9.706 -5.355 1.00 0.00 163 PHE A O 11
ATOM 15152 N N . VAL A 1 62 ? -5.501 8.724 -4.764 1.00 0.00 164 VAL A N 11
ATOM 15153 C CA . VAL A 1 62 ? -5.532 7.838 -5.921 1.00 0.00 164 VAL A CA 11
ATOM 15154 C C . VAL A 1 62 ? -6.502 8.350 -6.980 1.00 0.00 164 VAL A C 11
ATOM 15155 O O . VAL A 1 62 ? -7.596 8.815 -6.661 1.00 0.00 164 VAL A O 11
ATOM 15168 N N . TYR A 1 63 ? -6.093 8.261 -8.241 1.00 0.00 165 TYR A N 11
ATOM 15169 C CA . TYR A 1 63 ? -6.926 8.718 -9.347 1.00 0.00 165 TYR A CA 11
ATOM 15170 C C . TYR A 1 63 ? -7.482 7.535 -10.135 1.00 0.00 165 TYR A C 11
ATOM 15171 O O . TYR A 1 63 ? -6.810 6.518 -10.308 1.00 0.00 165 TYR A O 11
ATOM 15189 N N . PHE A 1 64 ? -8.715 7.676 -10.610 1.00 0.00 166 PHE A N 11
ATOM 15190 C CA . PHE A 1 64 ? -9.364 6.621 -11.379 1.00 0.00 166 PHE A CA 11
ATOM 15191 C C . PHE A 1 64 ? -9.972 7.178 -12.662 1.00 0.00 166 PHE A C 11
ATOM 15192 O O . PHE A 1 64 ? -10.578 8.249 -12.659 1.00 0.00 166 PHE A O 11
ATOM 15209 N N . GLU A 1 65 ? -9.805 6.443 -13.757 1.00 0.00 167 GLU A N 11
ATOM 15210 C CA . GLU A 1 65 ? -10.337 6.865 -15.048 1.00 0.00 167 GLU A CA 11
ATOM 15211 C C . GLU A 1 65 ? -11.858 6.974 -15.000 1.00 0.00 167 GLU A C 11
ATOM 15212 O O . GLU A 1 65 ? -12.425 8.027 -15.291 1.00 0.00 167 GLU A O 11
ATOM 15224 N N . ASN A 1 66 ? -12.513 5.878 -14.632 1.00 0.00 168 ASN A N 11
ATOM 15225 C CA . ASN A 1 66 ? -13.969 5.849 -14.547 1.00 0.00 168 ASN A CA 11
ATOM 15226 C C . ASN A 1 66 ? -14.426 5.650 -13.105 1.00 0.00 168 ASN A C 11
ATOM 15227 O O . ASN A 1 66 ? -13.622 5.344 -12.224 1.00 0.00 168 ASN A O 11
ATOM 15238 N N . VAL A 1 67 ? -15.723 5.824 -12.872 1.00 0.00 169 VAL A N 11
ATOM 15239 C CA . VAL A 1 67 ? -16.288 5.662 -11.538 1.00 0.00 169 VAL A CA 11
ATOM 15240 C C . VAL A 1 67 ? -16.245 4.204 -11.096 1.00 0.00 169 VAL A C 11
ATOM 15241 O O . VAL A 1 67 ? -15.923 3.901 -9.947 1.00 0.00 169 VAL A O 11
ATOM 15254 N N . ASP A 1 68 ? -16.572 3.303 -12.017 1.00 0.00 170 ASP A N 11
ATOM 15255 C CA . ASP A 1 68 ? -16.570 1.874 -11.723 1.00 0.00 170 ASP A CA 11
ATOM 15256 C C . ASP A 1 68 ? -15.177 1.406 -11.314 1.00 0.00 170 ASP A C 11
ATOM 15257 O O . ASP A 1 68 ? -15.004 0.779 -10.269 1.00 0.00 170 ASP A O 11
ATOM 15266 N N . ASP A 1 69 ? -14.187 1.714 -12.145 1.00 0.00 171 ASP A N 11
ATOM 15267 C CA . ASP A 1 69 ? -12.809 1.325 -11.870 1.00 0.00 171 ASP A CA 11
ATOM 15268 C C . ASP A 1 69 ? -12.415 1.692 -10.443 1.00 0.00 171 ASP A C 11
ATOM 15269 O O . ASP A 1 69 ? -11.622 0.996 -9.809 1.00 0.00 171 ASP A O 11
ATOM 15278 N N . ALA A 1 70 ? -12.974 2.789 -9.943 1.00 0.00 172 ALA A N 11
ATOM 15279 C CA . ALA A 1 70 ? -12.682 3.247 -8.591 1.00 0.00 172 ALA A CA 11
ATOM 15280 C C . ALA A 1 70 ? -13.593 2.570 -7.573 1.00 0.00 172 ALA A C 11
ATOM 15281 O O . ALA A 1 70 ? -13.158 2.203 -6.481 1.00 0.00 172 ALA A O 11
ATOM 15288 N N . LYS A 1 71 ? -14.861 2.406 -7.936 1.00 0.00 173 LYS A N 11
ATOM 15289 C CA . LYS A 1 71 ? -15.834 1.772 -7.056 1.00 0.00 173 LYS A CA 11
ATOM 15290 C C . LYS A 1 71 ? -15.307 0.441 -6.530 1.00 0.00 173 LYS A C 11
ATOM 15291 O O . LYS A 1 71 ? -15.169 0.251 -5.322 1.00 0.00 173 LYS A O 11
ATOM 15310 N N . GLU A 1 72 ? -15.012 -0.477 -7.446 1.00 0.00 174 GLU A N 11
ATOM 15311 C CA . GLU A 1 72 ? -14.499 -1.790 -7.073 1.00 0.00 174 GLU A CA 11
ATOM 15312 C C . GLU A 1 72 ? -13.504 -1.678 -5.921 1.00 0.00 174 GLU A C 11
ATOM 15313 O O . GLU A 1 72 ? -13.543 -2.464 -4.975 1.00 0.00 174 GLU A O 11
ATOM 15325 N N . ALA A 1 73 ? -12.614 -0.695 -6.010 1.00 0.00 175 ALA A N 11
ATOM 15326 C CA . ALA A 1 73 ? -11.610 -0.479 -4.975 1.00 0.00 175 ALA A CA 11
ATOM 15327 C C . ALA A 1 73 ? -12.258 -0.062 -3.660 1.00 0.00 175 ALA A C 11
ATOM 15328 O O . ALA A 1 73 ? -12.186 -0.783 -2.664 1.00 0.00 175 ALA A O 11
ATOM 15335 N N . LYS A 1 74 ? -12.891 1.106 -3.661 1.00 0.00 176 LYS A N 11
ATOM 15336 C CA . LYS A 1 74 ? -13.553 1.620 -2.468 1.00 0.00 176 LYS A CA 11
ATOM 15337 C C . LYS A 1 74 ? -14.145 0.483 -1.642 1.00 0.00 176 LYS A C 11
ATOM 15338 O O . LYS A 1 74 ? -14.034 0.471 -0.417 1.00 0.00 176 LYS A O 11
ATOM 15357 N N . GLU A 1 75 ? -14.773 -0.472 -2.322 1.00 0.00 177 GLU A N 11
ATOM 15358 C CA . GLU A 1 75 ? -15.382 -1.613 -1.649 1.00 0.00 177 GLU A CA 11
ATOM 15359 C C . GLU A 1 75 ? -14.331 -2.662 -1.299 1.00 0.00 177 GLU A C 11
ATOM 15360 O O . GLU A 1 75 ? -14.217 -3.083 -0.147 1.00 0.00 177 GLU A O 11
ATOM 15372 N N . ARG A 1 76 ? -13.564 -3.081 -2.301 1.00 0.00 178 ARG A N 11
ATOM 15373 C CA . ARG A 1 76 ? -12.524 -4.082 -2.100 1.00 0.00 178 ARG A CA 11
ATOM 15374 C C . ARG A 1 76 ? -11.201 -3.423 -1.719 1.00 0.00 178 ARG A C 11
ATOM 15375 O O . ARG A 1 76 ? -10.130 -3.893 -2.099 1.00 0.00 178 ARG A O 11
ATOM 15396 N N . ALA A 1 77 ? -11.286 -2.331 -0.966 1.00 0.00 179 ALA A N 11
ATOM 15397 C CA . ALA A 1 77 ? -10.097 -1.608 -0.532 1.00 0.00 179 ALA A CA 11
ATOM 15398 C C . ALA A 1 77 ? -10.172 -1.268 0.952 1.00 0.00 179 ALA A C 11
ATOM 15399 O O . ALA A 1 77 ? -9.203 -1.445 1.689 1.00 0.00 179 ALA A O 11
ATOM 15406 N N . ASN A 1 78 ? -11.330 -0.778 1.385 1.00 0.00 180 ASN A N 11
ATOM 15407 C CA . ASN A 1 78 ? -11.531 -0.411 2.782 1.00 0.00 180 ASN A CA 11
ATOM 15408 C C . ASN A 1 78 ? -10.974 -1.485 3.711 1.00 0.00 180 ASN A C 11
ATOM 15409 O O . ASN A 1 78 ? -11.267 -2.670 3.555 1.00 0.00 180 ASN A O 11
ATOM 15420 N N . GLY A 1 79 ? -10.168 -1.062 4.681 1.00 0.00 181 GLY A N 11
ATOM 15421 C CA . GLY A 1 79 ? -9.583 -1.999 5.622 1.00 0.00 181 GLY A CA 11
ATOM 15422 C C . GLY A 1 79 ? -9.083 -3.261 4.948 1.00 0.00 181 GLY A C 11
ATOM 15423 O O . GLY A 1 79 ? -9.517 -4.364 5.279 1.00 0.00 181 GLY A O 11
ATOM 15427 N N . MET A 1 80 ? -8.168 -3.099 3.997 1.00 0.00 182 MET A N 11
ATOM 15428 C CA . MET A 1 80 ? -7.609 -4.236 3.274 1.00 0.00 182 MET A CA 11
ATOM 15429 C C . MET A 1 80 ? -6.157 -4.475 3.677 1.00 0.00 182 MET A C 11
ATOM 15430 O O . MET A 1 80 ? -5.376 -3.532 3.803 1.00 0.00 182 MET A O 11
ATOM 15444 N N . GLU A 1 81 ? -5.804 -5.740 3.878 1.00 0.00 183 GLU A N 11
ATOM 15445 C CA . GLU A 1 81 ? -4.445 -6.101 4.267 1.00 0.00 183 GLU A CA 11
ATOM 15446 C C . GLU A 1 81 ? -3.453 -5.761 3.159 1.00 0.00 183 GLU A C 11
ATOM 15447 O O . GLU A 1 81 ? -3.591 -6.219 2.024 1.00 0.00 183 GLU A O 11
ATOM 15459 N N . LEU A 1 82 ? -2.454 -4.953 3.496 1.00 0.00 184 LEU A N 11
ATOM 15460 C CA . LEU A 1 82 ? -1.437 -4.549 2.531 1.00 0.00 184 LEU A CA 11
ATOM 15461 C C . LEU A 1 82 ? -0.040 -4.660 3.132 1.00 0.00 184 LEU A C 11
ATOM 15462 O O . LEU A 1 82 ? 0.379 -3.807 3.915 1.00 0.00 184 LEU A O 11
ATOM 15478 N N . ASP A 1 83 ? 0.677 -5.714 2.760 1.00 0.00 185 ASP A N 11
ATOM 15479 C CA . ASP A 1 83 ? 2.029 -5.935 3.260 1.00 0.00 185 ASP A CA 11
ATOM 15480 C C . ASP A 1 83 ? 2.040 -6.001 4.784 1.00 0.00 185 ASP A C 11
ATOM 15481 O O . ASP A 1 83 ? 2.976 -5.530 5.429 1.00 0.00 185 ASP A O 11
ATOM 15490 N N . GLY A 1 84 ? 0.992 -6.589 5.354 1.00 0.00 186 GLY A N 11
ATOM 15491 C CA . GLY A 1 84 ? 0.901 -6.704 6.798 1.00 0.00 186 GLY A CA 11
ATOM 15492 C C . GLY A 1 84 ? 0.068 -5.599 7.416 1.00 0.00 186 GLY A C 11
ATOM 15493 O O . GLY A 1 84 ? -0.627 -5.818 8.409 1.00 0.00 186 GLY A O 11
ATOM 15497 N N . ARG A 1 85 ? 0.138 -4.409 6.830 1.00 0.00 187 ARG A N 11
ATOM 15498 C CA . ARG A 1 85 ? -0.613 -3.265 7.332 1.00 0.00 187 ARG A CA 11
ATOM 15499 C C . ARG A 1 85 ? -1.897 -3.064 6.532 1.00 0.00 187 ARG A C 11
ATOM 15500 O O . ARG A 1 85 ? -1.892 -3.139 5.303 1.00 0.00 187 ARG A O 11
ATOM 15521 N N . ARG A 1 86 ? -2.994 -2.809 7.237 1.00 0.00 188 ARG A N 11
ATOM 15522 C CA . ARG A 1 86 ? -4.285 -2.599 6.592 1.00 0.00 188 ARG A CA 11
ATOM 15523 C C . ARG A 1 86 ? -4.493 -1.125 6.259 1.00 0.00 188 ARG A C 11
ATOM 15524 O O . ARG A 1 86 ? -4.133 -0.245 7.042 1.00 0.00 188 ARG A O 11
ATOM 15545 N N . ILE A 1 87 ? -5.075 -0.863 5.093 1.00 0.00 189 ILE A N 11
ATOM 15546 C CA . ILE A 1 87 ? -5.331 0.504 4.657 1.00 0.00 189 ILE A CA 11
ATOM 15547 C C . ILE A 1 87 ? -6.826 0.803 4.636 1.00 0.00 189 ILE A C 11
ATOM 15548 O O . ILE A 1 87 ? -7.650 -0.106 4.533 1.00 0.00 189 ILE A O 11
ATOM 15564 N N . ARG A 1 88 ? -7.169 2.083 4.733 1.00 0.00 190 ARG A N 11
ATOM 15565 C CA . ARG A 1 88 ? -8.565 2.503 4.724 1.00 0.00 190 ARG A CA 11
ATOM 15566 C C . ARG A 1 88 ? -8.872 3.345 3.489 1.00 0.00 190 ARG A C 11
ATOM 15567 O O . ARG A 1 88 ? -7.967 3.887 2.854 1.00 0.00 190 ARG A O 11
ATOM 15588 N N . VAL A 1 89 ? -10.154 3.451 3.155 1.00 0.00 191 VAL A N 11
ATOM 15589 C CA . VAL A 1 89 ? -10.581 4.227 1.997 1.00 0.00 191 VAL A CA 11
ATOM 15590 C C . VAL A 1 89 ? -11.535 5.344 2.405 1.00 0.00 191 VAL A C 11
ATOM 15591 O O . VAL A 1 89 ? -12.441 5.136 3.212 1.00 0.00 191 VAL A O 11
ATOM 15604 N N . SER A 1 90 ? -11.324 6.530 1.843 1.00 0.00 192 SER A N 11
ATOM 15605 C CA . SER A 1 90 ? -12.164 7.682 2.151 1.00 0.00 192 SER A CA 11
ATOM 15606 C C . SER A 1 90 ? -12.480 8.477 0.888 1.00 0.00 192 SER A C 11
ATOM 15607 O O . SER A 1 90 ? -11.662 8.562 -0.027 1.00 0.00 192 SER A O 11
ATOM 15615 N N . GLY A 1 91 ? -13.675 9.059 0.845 1.00 0.00 193 GLY A N 11
ATOM 15616 C CA . GLY A 1 91 ? -14.080 9.839 -0.309 1.00 0.00 193 GLY A CA 11
ATOM 15617 C C . GLY A 1 91 ? -14.846 11.089 0.076 1.00 0.00 193 GLY A C 11
ATOM 15618 O O . GLY A 1 91 ? -14.310 12.198 0.070 1.00 0.00 193 GLY A O 11
ATOM 15622 N N . PRO A 1 92 ? -16.131 10.918 0.419 1.00 0.00 194 PRO A N 11
ATOM 15623 C CA . PRO A 1 92 ? -17.000 12.031 0.813 1.00 0.00 194 PRO A CA 11
ATOM 15624 C C . PRO A 1 92 ? -16.614 12.615 2.168 1.00 0.00 194 PRO A C 11
ATOM 15625 O O . PRO A 1 92 ? -15.795 12.046 2.890 1.00 0.00 194 PRO A O 11
ATOM 15636 N N . SER A 1 93 ? -17.210 13.754 2.508 1.00 0.00 195 SER A N 11
ATOM 15637 C CA . SER A 1 93 ? -16.926 14.417 3.775 1.00 0.00 195 SER A CA 11
ATOM 15638 C C . SER A 1 93 ? -18.198 14.578 4.601 1.00 0.00 195 SER A C 11
ATOM 15639 O O . SER A 1 93 ? -19.285 14.769 4.056 1.00 0.00 195 SER A O 11
ATOM 15647 N N . SER A 1 94 ? -18.054 14.498 5.920 1.00 0.00 196 SER A N 11
ATOM 15648 C CA . SER A 1 94 ? -19.191 14.631 6.823 1.00 0.00 196 SER A CA 11
ATOM 15649 C C . SER A 1 94 ? -19.626 16.089 6.939 1.00 0.00 196 SER A C 11
ATOM 15650 O O . SER A 1 94 ? -20.774 16.430 6.657 1.00 0.00 196 SER A O 11
ATOM 15658 N N . GLY A 1 95 ? -18.699 16.945 7.357 1.00 0.00 197 GLY A N 11
ATOM 15659 C CA . GLY A 1 95 ? -19.004 18.356 7.504 1.00 0.00 197 GLY A CA 11
ATOM 15660 C C . GLY A 1 95 ? -18.438 19.192 6.373 1.00 0.00 197 GLY A C 11
ATOM 15661 O O . GLY A 1 95 ? -19.141 19.507 5.413 1.00 0.00 197 GLY A O 11
ATOM 15665 N N . GLY A 1 1 ? -10.880 11.617 7.868 1.00 0.00 103 GLY A N 12
ATOM 15666 C CA . GLY A 1 1 ? -12.192 11.839 7.291 1.00 0.00 103 GLY A CA 12
ATOM 15667 C C . GLY A 1 1 ? -13.258 10.962 7.918 1.00 0.00 103 GLY A C 12
ATOM 15668 O O . GLY A 1 1 ? -13.802 11.292 8.971 1.00 0.00 103 GLY A O 12
ATOM 15672 N N . SER A 1 2 ? -13.558 9.842 7.268 1.00 0.00 104 SER A N 12
ATOM 15673 C CA . SER A 1 2 ? -14.570 8.917 7.765 1.00 0.00 104 SER A CA 12
ATOM 15674 C C . SER A 1 2 ? -14.557 7.617 6.966 1.00 0.00 104 SER A C 12
ATOM 15675 O O . SER A 1 2 ? -14.023 7.562 5.859 1.00 0.00 104 SER A O 12
ATOM 15683 N N . SER A 1 3 ? -15.150 6.574 7.537 1.00 0.00 105 SER A N 12
ATOM 15684 C CA . SER A 1 3 ? -15.205 5.272 6.881 1.00 0.00 105 SER A CA 12
ATOM 15685 C C . SER A 1 3 ? -16.049 5.339 5.612 1.00 0.00 105 SER A C 12
ATOM 15686 O O . SER A 1 3 ? -16.656 6.365 5.310 1.00 0.00 105 SER A O 12
ATOM 15694 N N . GLY A 1 4 ? -16.081 4.235 4.872 1.00 0.00 106 GLY A N 12
ATOM 15695 C CA . GLY A 1 4 ? -16.853 4.187 3.644 1.00 0.00 106 GLY A CA 12
ATOM 15696 C C . GLY A 1 4 ? -18.135 4.992 3.733 1.00 0.00 106 GLY A C 12
ATOM 15697 O O . GLY A 1 4 ? -18.925 4.812 4.659 1.00 0.00 106 GLY A O 12
ATOM 15701 N N . SER A 1 5 ? -18.340 5.883 2.768 1.00 0.00 107 SER A N 12
ATOM 15702 C CA . SER A 1 5 ? -19.532 6.723 2.745 1.00 0.00 107 SER A CA 12
ATOM 15703 C C . SER A 1 5 ? -20.790 5.875 2.580 1.00 0.00 107 SER A C 12
ATOM 15704 O O . SER A 1 5 ? -21.258 5.650 1.464 1.00 0.00 107 SER A O 12
ATOM 15712 N N . SER A 1 6 ? -21.333 5.409 3.700 1.00 0.00 108 SER A N 12
ATOM 15713 C CA . SER A 1 6 ? -22.535 4.583 3.680 1.00 0.00 108 SER A CA 12
ATOM 15714 C C . SER A 1 6 ? -23.558 5.089 4.693 1.00 0.00 108 SER A C 12
ATOM 15715 O O . SER A 1 6 ? -23.199 5.601 5.752 1.00 0.00 108 SER A O 12
ATOM 15723 N N . GLY A 1 7 ? -24.836 4.942 4.357 1.00 0.00 109 GLY A N 12
ATOM 15724 C CA . GLY A 1 7 ? -25.893 5.388 5.246 1.00 0.00 109 GLY A CA 12
ATOM 15725 C C . GLY A 1 7 ? -26.288 6.830 4.997 1.00 0.00 109 GLY A C 12
ATOM 15726 O O . GLY A 1 7 ? -27.246 7.103 4.275 1.00 0.00 109 GLY A O 12
ATOM 15730 N N . ASN A 1 8 ? -25.549 7.757 5.599 1.00 0.00 110 ASN A N 12
ATOM 15731 C CA . ASN A 1 8 ? -25.830 9.179 5.441 1.00 0.00 110 ASN A CA 12
ATOM 15732 C C . ASN A 1 8 ? -25.625 9.617 3.994 1.00 0.00 110 ASN A C 12
ATOM 15733 O O . ASN A 1 8 ? -26.551 10.103 3.345 1.00 0.00 110 ASN A O 12
ATOM 15744 N N . ARG A 1 9 ? -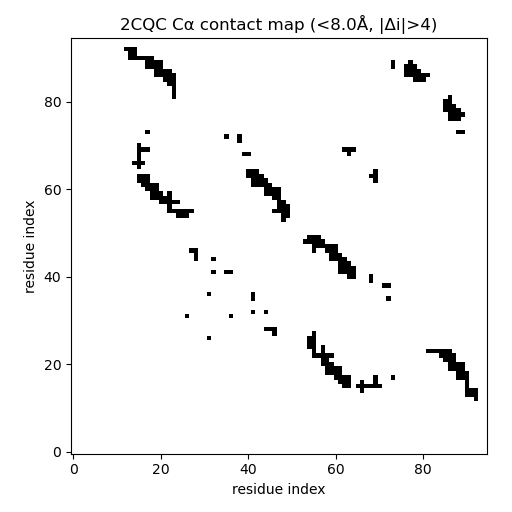24.406 9.440 3.495 1.00 0.00 111 ARG A N 12
ATOM 15745 C CA . ARG A 1 9 ? -24.080 9.817 2.125 1.00 0.00 111 ARG A CA 12
ATOM 15746 C C . ARG A 1 9 ? -24.765 11.125 1.743 1.00 0.00 111 ARG A C 12
ATOM 15747 O O . ARG A 1 9 ? -25.262 11.274 0.627 1.00 0.00 111 ARG A O 12
ATOM 15768 N N . ALA A 1 10 ? -24.787 12.070 2.677 1.00 0.00 112 ALA A N 12
ATOM 15769 C CA . ALA A 1 10 ? -25.410 13.366 2.438 1.00 0.00 112 ALA A CA 12
ATOM 15770 C C . ALA A 1 10 ? -24.483 14.283 1.646 1.00 0.00 112 ALA A C 12
ATOM 15771 O O . ALA A 1 10 ? -24.904 14.927 0.686 1.00 0.00 112 ALA A O 12
ATOM 15778 N N . ASN A 1 11 ? -23.220 14.336 2.055 1.00 0.00 113 ASN A N 12
ATOM 15779 C CA . ASN A 1 11 ? -22.234 15.175 1.384 1.00 0.00 113 ASN A CA 12
ATOM 15780 C C . ASN A 1 11 ? -22.215 14.899 -0.116 1.00 0.00 113 ASN A C 12
ATOM 15781 O O . ASN A 1 11 ? -21.986 13.774 -0.562 1.00 0.00 113 ASN A O 12
ATOM 15792 N N . PRO A 1 12 ? -22.460 15.948 -0.914 1.00 0.00 114 PRO A N 12
ATOM 15793 C CA . PRO A 1 12 ? -22.476 15.844 -2.376 1.00 0.00 114 PRO A CA 12
ATOM 15794 C C . PRO A 1 12 ? -21.086 15.604 -2.955 1.00 0.00 114 PRO A C 12
ATOM 15795 O O . PRO A 1 12 ? -20.385 16.547 -3.323 1.00 0.00 114 PRO A O 12
ATOM 15806 N N . ASP A 1 13 ? -20.694 14.337 -3.034 1.00 0.00 115 ASP A N 12
ATOM 15807 C CA . ASP A 1 13 ? -19.387 13.973 -3.570 1.00 0.00 115 ASP A CA 12
ATOM 15808 C C . ASP A 1 13 ? -19.523 13.351 -4.956 1.00 0.00 115 ASP A C 12
ATOM 15809 O O . ASP A 1 13 ? -20.470 12.620 -5.246 1.00 0.00 115 ASP A O 12
ATOM 15818 N N . PRO A 1 14 ? -18.554 13.648 -5.836 1.00 0.00 116 PRO A N 12
ATOM 15819 C CA . PRO A 1 14 ? -18.543 13.128 -7.206 1.00 0.00 116 PRO A CA 12
ATOM 15820 C C . PRO A 1 14 ? -18.265 11.630 -7.256 1.00 0.00 116 PRO A C 12
ATOM 15821 O O . PRO A 1 14 ? -18.177 11.041 -8.333 1.00 0.00 116 PRO A O 12
ATOM 15832 N N . ASN A 1 15 ? -18.128 11.019 -6.084 1.00 0.00 117 ASN A N 12
ATOM 15833 C CA . ASN A 1 15 ? -17.859 9.588 -5.995 1.00 0.00 117 ASN A CA 12
ATOM 15834 C C . ASN A 1 15 ? -16.775 9.175 -6.985 1.00 0.00 117 ASN A C 12
ATOM 15835 O O . ASN A 1 15 ? -16.848 8.106 -7.592 1.00 0.00 117 ASN A O 12
ATOM 15846 N N . CYS A 1 16 ? -15.770 10.030 -7.144 1.00 0.00 118 CYS A N 12
ATOM 15847 C CA . CYS A 1 16 ? -14.669 9.754 -8.061 1.00 0.00 118 CYS A CA 12
ATOM 15848 C C . CYS A 1 16 ? -13.326 9.868 -7.347 1.00 0.00 118 CYS A C 12
ATOM 15849 O O . CYS A 1 16 ? -12.464 9.000 -7.485 1.00 0.00 118 CYS A O 12
ATOM 15857 N N . CYS A 1 17 ? -13.155 10.943 -6.587 1.00 0.00 119 CYS A N 12
ATOM 15858 C CA . CYS A 1 17 ? -11.915 11.172 -5.854 1.00 0.00 119 CYS A CA 12
ATOM 15859 C C . CYS A 1 17 ? -11.722 10.117 -4.769 1.00 0.00 119 CYS A C 12
ATOM 15860 O O . CYS A 1 17 ? -12.484 10.059 -3.802 1.00 0.00 119 CYS A O 12
ATOM 15868 N N . LEU A 1 18 ? -10.702 9.284 -4.936 1.00 0.00 120 LEU A N 12
ATOM 15869 C CA . LEU A 1 18 ? -10.409 8.229 -3.972 1.00 0.00 120 LEU A CA 12
ATOM 15870 C C . LEU A 1 18 ? -9.202 8.594 -3.114 1.00 0.00 120 LEU A C 12
ATOM 15871 O O . LEU A 1 18 ? -8.147 8.959 -3.632 1.00 0.00 120 LEU A O 12
ATOM 15887 N N . GLY A 1 19 ? -9.365 8.491 -1.798 1.00 0.00 121 GLY A N 12
ATOM 15888 C CA . GLY A 1 19 ? -8.280 8.813 -0.890 1.00 0.00 121 GLY A CA 12
ATOM 15889 C C . GLY A 1 19 ? -8.093 7.760 0.185 1.00 0.00 121 GLY A C 12
ATOM 15890 O O . GLY A 1 19 ? -8.968 7.562 1.028 1.00 0.00 121 GLY A O 12
ATOM 15894 N N . VAL A 1 20 ? -6.950 7.082 0.155 1.00 0.00 122 VAL A N 12
ATOM 15895 C CA . VAL A 1 20 ? -6.651 6.044 1.134 1.00 0.00 122 VAL A CA 12
ATOM 15896 C C . VAL A 1 20 ? -5.863 6.608 2.310 1.00 0.00 122 VAL A C 12
ATOM 15897 O O . VAL A 1 20 ? -4.873 7.317 2.126 1.00 0.00 122 VAL A O 12
ATOM 15910 N N . PHE A 1 21 ? -6.307 6.288 3.521 1.00 0.00 123 PHE A N 12
ATOM 15911 C CA . PHE A 1 21 ? -5.643 6.763 4.730 1.00 0.00 123 PHE A CA 12
ATOM 15912 C C . PHE A 1 21 ? -4.976 5.610 5.473 1.00 0.00 123 PHE A C 12
ATOM 15913 O O . PHE A 1 21 ? -5.126 4.447 5.100 1.00 0.00 123 PHE A O 12
ATOM 15930 N N . GLY A 1 22 ? -4.237 5.942 6.528 1.00 0.00 124 GLY A N 12
ATOM 15931 C CA . GLY A 1 22 ? -3.557 4.924 7.307 1.00 0.00 124 GLY A CA 12
ATOM 15932 C C . GLY A 1 22 ? -2.824 3.922 6.437 1.00 0.00 124 GLY A C 12
ATOM 15933 O O . GLY A 1 22 ? -3.304 2.808 6.221 1.00 0.00 124 GLY A O 12
ATOM 15937 N N . LEU A 1 23 ? -1.659 4.317 5.936 1.00 0.00 125 LEU A N 12
ATOM 15938 C CA . LEU A 1 23 ? -0.858 3.445 5.083 1.00 0.00 125 LEU A CA 12
ATOM 15939 C C . LEU A 1 23 ? 0.330 2.874 5.851 1.00 0.00 125 LEU A C 12
ATOM 15940 O O . LEU A 1 23 ? 0.597 3.270 6.985 1.00 0.00 125 LEU A O 12
ATOM 15956 N N . SER A 1 24 ? 1.041 1.943 5.223 1.00 0.00 126 SER A N 12
ATOM 15957 C CA . SER A 1 24 ? 2.201 1.317 5.847 1.00 0.00 126 SER A CA 12
ATOM 15958 C C . SER A 1 24 ? 3.310 2.338 6.082 1.00 0.00 126 SER A C 12
ATOM 15959 O O . SER A 1 24 ? 3.390 3.354 5.391 1.00 0.00 126 SER A O 12
ATOM 15967 N N . LEU A 1 25 ? 4.162 2.061 7.062 1.00 0.00 127 LEU A N 12
ATOM 15968 C CA . LEU A 1 25 ? 5.268 2.955 7.390 1.00 0.00 127 LEU A CA 12
ATOM 15969 C C . LEU A 1 25 ? 5.833 3.606 6.132 1.00 0.00 127 LEU A C 12
ATOM 15970 O O . LEU A 1 25 ? 5.791 4.827 5.981 1.00 0.00 127 LEU A O 12
ATOM 15986 N N . TYR A 1 26 ? 6.359 2.784 5.231 1.00 0.00 128 TYR A N 12
ATOM 15987 C CA . TYR A 1 26 ? 6.932 3.280 3.986 1.00 0.00 128 TYR A CA 12
ATOM 15988 C C . TYR A 1 26 ? 6.200 2.700 2.780 1.00 0.00 128 TYR A C 12
ATOM 15989 O O . TYR A 1 26 ? 6.284 1.503 2.503 1.00 0.00 128 TYR A O 12
ATOM 16007 N N . THR A 1 27 ? 5.481 3.558 2.063 1.00 0.00 129 THR A N 12
ATOM 16008 C CA . THR A 1 27 ? 4.733 3.133 0.887 1.00 0.00 129 THR A CA 12
ATOM 16009 C C . THR A 1 27 ? 4.924 4.110 -0.268 1.00 0.00 129 THR A C 12
ATOM 16010 O O . THR A 1 27 ? 4.744 5.318 -0.110 1.00 0.00 129 THR A O 12
ATOM 16021 N N . THR A 1 28 ? 5.289 3.579 -1.431 1.00 0.00 130 THR A N 12
ATOM 16022 C CA . THR A 1 28 ? 5.504 4.404 -2.613 1.00 0.00 130 THR A CA 12
ATOM 16023 C C . THR A 1 28 ? 4.404 4.184 -3.645 1.00 0.00 130 THR A C 12
ATOM 16024 O O . THR A 1 28 ? 3.715 3.165 -3.624 1.00 0.00 130 THR A O 12
ATOM 16035 N N . GLU A 1 29 ? 4.244 5.148 -4.547 1.00 0.00 131 GLU A N 12
ATOM 16036 C CA . GLU A 1 29 ? 3.226 5.058 -5.587 1.00 0.00 131 GLU A CA 12
ATOM 16037 C C . GLU A 1 29 ? 3.241 3.682 -6.246 1.00 0.00 131 GLU A C 12
ATOM 16038 O O . GLU A 1 29 ? 2.197 3.050 -6.414 1.00 0.00 131 GLU A O 12
ATOM 16050 N N . ARG A 1 30 ? 4.432 3.224 -6.619 1.00 0.00 132 ARG A N 12
ATOM 16051 C CA . ARG A 1 30 ? 4.583 1.924 -7.261 1.00 0.00 132 ARG A CA 12
ATOM 16052 C C . ARG A 1 30 ? 3.874 0.835 -6.460 1.00 0.00 132 ARG A C 12
ATOM 16053 O O . ARG A 1 30 ? 3.018 0.123 -6.984 1.00 0.00 132 ARG A O 12
ATOM 16074 N N . ASP A 1 31 ? 4.238 0.713 -5.188 1.00 0.00 133 ASP A N 12
ATOM 16075 C CA . ASP A 1 31 ? 3.637 -0.288 -4.315 1.00 0.00 133 ASP A CA 12
ATOM 16076 C C . ASP A 1 31 ? 2.122 -0.324 -4.491 1.00 0.00 133 ASP A C 12
ATOM 16077 O O . ASP A 1 31 ? 1.570 -1.292 -5.017 1.00 0.00 133 ASP A O 12
ATOM 16086 N N . LEU A 1 32 ? 1.454 0.735 -4.047 1.00 0.00 134 LEU A N 12
ATOM 16087 C CA . LEU A 1 32 ? 0.002 0.825 -4.155 1.00 0.00 134 LEU A CA 12
ATOM 16088 C C . LEU A 1 32 ? -0.452 0.600 -5.594 1.00 0.00 134 LEU A C 12
ATOM 16089 O O . LEU A 1 32 ? -1.197 -0.337 -5.881 1.00 0.00 134 LEU A O 12
ATOM 16105 N N . ARG A 1 33 ? 0.004 1.464 -6.495 1.00 0.00 135 ARG A N 12
ATOM 16106 C CA . ARG A 1 33 ? -0.354 1.360 -7.904 1.00 0.00 135 ARG A CA 12
ATOM 16107 C C . ARG A 1 33 ? -0.443 -0.102 -8.335 1.00 0.00 135 ARG A C 12
ATOM 16108 O O . ARG A 1 33 ? -1.373 -0.495 -9.040 1.00 0.00 135 ARG A O 12
ATOM 16129 N N . GLU A 1 34 ? 0.529 -0.900 -7.907 1.00 0.00 136 GLU A N 12
ATOM 16130 C CA . GLU A 1 34 ? 0.560 -2.317 -8.250 1.00 0.00 136 GLU A CA 12
ATOM 16131 C C . GLU A 1 34 ? -0.523 -3.083 -7.496 1.00 0.00 136 GLU A C 12
ATOM 16132 O O . GLU A 1 34 ? -1.192 -3.950 -8.059 1.00 0.00 136 GLU A O 12
ATOM 16144 N N . VAL A 1 35 ? -0.689 -2.758 -6.218 1.00 0.00 137 VAL A N 12
ATOM 16145 C CA . VAL A 1 35 ? -1.690 -3.414 -5.386 1.00 0.00 137 VAL A CA 12
ATOM 16146 C C . VAL A 1 35 ? -3.096 -3.174 -5.925 1.00 0.00 137 VAL A C 12
ATOM 16147 O O . VAL A 1 35 ? -3.978 -4.022 -5.789 1.00 0.00 137 VAL A O 12
ATOM 16160 N N . PHE A 1 36 ? -3.298 -2.013 -6.539 1.00 0.00 138 PHE A N 12
ATOM 16161 C CA . PHE A 1 36 ? -4.597 -1.660 -7.099 1.00 0.00 138 PHE A CA 12
ATOM 16162 C C . PHE A 1 36 ? -4.691 -2.082 -8.562 1.00 0.00 138 PHE A C 12
ATOM 16163 O O . PHE A 1 36 ? -5.762 -2.449 -9.045 1.00 0.00 138 PHE A O 12
ATOM 16180 N N . SER A 1 37 ? -3.563 -2.026 -9.262 1.00 0.00 139 SER A N 12
ATOM 16181 C CA . SER A 1 37 ? -3.518 -2.398 -10.671 1.00 0.00 139 SER A CA 12
ATOM 16182 C C . SER A 1 37 ? -4.376 -3.631 -10.935 1.00 0.00 139 SER A C 12
ATOM 16183 O O . SER A 1 37 ? -5.199 -3.646 -11.850 1.00 0.00 139 SER A O 12
ATOM 16191 N N . LYS A 1 38 ? -4.176 -4.667 -10.126 1.00 0.00 140 LYS A N 12
ATOM 16192 C CA . LYS A 1 38 ? -4.930 -5.906 -10.269 1.00 0.00 140 LYS A CA 12
ATOM 16193 C C . LYS A 1 38 ? -6.402 -5.619 -10.549 1.00 0.00 140 LYS A C 12
ATOM 16194 O O . LYS A 1 38 ? -7.028 -6.283 -11.376 1.00 0.00 140 LYS A O 12
ATOM 16213 N N . TYR A 1 39 ? -6.948 -4.625 -9.858 1.00 0.00 141 TYR A N 12
ATOM 16214 C CA . TYR A 1 39 ? -8.346 -4.250 -10.032 1.00 0.00 141 TYR A CA 12
ATOM 16215 C C . TYR A 1 39 ? -8.590 -3.693 -11.431 1.00 0.00 141 TYR A C 12
ATOM 16216 O O . TYR A 1 39 ? -9.432 -4.196 -12.173 1.00 0.00 141 TYR A O 12
ATOM 16234 N N . GLY A 1 40 ? -7.846 -2.649 -11.784 1.00 0.00 142 GLY A N 12
ATOM 16235 C CA . GLY A 1 40 ? -7.995 -2.040 -13.092 1.00 0.00 142 GLY A CA 12
ATOM 16236 C C . GLY A 1 40 ? -6.859 -1.092 -13.424 1.00 0.00 142 GLY A C 12
ATOM 16237 O O . GLY A 1 40 ? -5.948 -0.878 -12.625 1.00 0.00 142 GLY A O 12
ATOM 16241 N N . PRO A 1 41 ? -6.904 -0.507 -14.630 1.00 0.00 143 PRO A N 12
ATOM 16242 C CA . PRO A 1 41 ? -5.878 0.431 -15.093 1.00 0.00 143 PRO A CA 12
ATOM 16243 C C . PRO A 1 41 ? -5.922 1.756 -14.340 1.00 0.00 143 PRO A C 12
ATOM 16244 O O . PRO A 1 41 ? -6.659 2.669 -14.714 1.00 0.00 143 PRO A O 12
ATOM 16255 N N . ILE A 1 42 ? -5.128 1.855 -13.280 1.00 0.00 144 ILE A N 12
ATOM 16256 C CA . ILE A 1 42 ? -5.075 3.070 -12.476 1.00 0.00 144 ILE A CA 12
ATOM 16257 C C . ILE A 1 42 ? -4.654 4.269 -13.319 1.00 0.00 144 ILE A C 12
ATOM 16258 O O . ILE A 1 42 ? -3.835 4.144 -14.229 1.00 0.00 144 ILE A O 12
ATOM 16274 N N . ALA A 1 43 ? -5.218 5.432 -13.007 1.00 0.00 145 ALA A N 12
ATOM 16275 C CA . ALA A 1 43 ? -4.897 6.654 -13.733 1.00 0.00 145 ALA A CA 12
ATOM 16276 C C . ALA A 1 43 ? -3.604 7.277 -13.217 1.00 0.00 145 ALA A C 12
ATOM 16277 O O . ALA A 1 43 ? -2.628 7.405 -13.956 1.00 0.00 145 ALA A O 12
ATOM 16284 N N . ASP A 1 44 ? -3.605 7.662 -11.945 1.00 0.00 146 ASP A N 12
ATOM 16285 C CA . ASP A 1 44 ? -2.431 8.270 -11.330 1.00 0.00 146 ASP A CA 12
ATOM 16286 C C . ASP A 1 44 ? -2.466 8.107 -9.814 1.00 0.00 146 ASP A C 12
ATOM 16287 O O . ASP A 1 44 ? -3.526 8.196 -9.194 1.00 0.00 146 ASP A O 12
ATOM 16296 N N . VAL A 1 45 ? -1.300 7.866 -9.223 1.00 0.00 147 VAL A N 12
ATOM 16297 C CA . VAL A 1 45 ? -1.197 7.689 -7.780 1.00 0.00 147 VAL A CA 12
ATOM 16298 C C . VAL A 1 45 ? -0.233 8.701 -7.170 1.00 0.00 147 VAL A C 12
ATOM 16299 O O . VAL A 1 45 ? 0.907 8.835 -7.616 1.00 0.00 147 VAL A O 12
ATOM 16312 N N . SER A 1 46 ? -0.698 9.412 -6.147 1.00 0.00 148 SER A N 12
ATOM 16313 C CA . SER A 1 46 ? 0.121 10.415 -5.478 1.00 0.00 148 SER A CA 12
ATOM 16314 C C . SER A 1 46 ? 0.074 10.233 -3.964 1.00 0.00 148 SER A C 12
ATOM 16315 O O . SER A 1 46 ? -0.914 10.582 -3.317 1.00 0.00 148 SER A O 12
ATOM 16323 N N . ILE A 1 47 ? 1.148 9.684 -3.406 1.00 0.00 149 ILE A N 12
ATOM 16324 C CA . ILE A 1 47 ? 1.230 9.456 -1.969 1.00 0.00 149 ILE A CA 12
ATOM 16325 C C . ILE A 1 47 ? 1.872 10.644 -1.260 1.00 0.00 149 ILE A C 12
ATOM 16326 O O . ILE A 1 47 ? 2.802 11.262 -1.779 1.00 0.00 149 ILE A O 12
ATOM 16342 N N . VAL A 1 48 ? 1.371 10.957 -0.069 1.00 0.00 150 VAL A N 12
ATOM 16343 C CA . VAL A 1 48 ? 1.897 12.068 0.714 1.00 0.00 150 VAL A CA 12
ATOM 16344 C C . VAL A 1 48 ? 3.052 11.617 1.601 1.00 0.00 150 VAL A C 12
ATOM 16345 O O . VAL A 1 48 ? 2.903 10.709 2.418 1.00 0.00 150 VAL A O 12
ATOM 16358 N N . TYR A 1 49 ? 4.203 12.259 1.435 1.00 0.00 151 TYR A N 12
ATOM 16359 C CA . TYR A 1 49 ? 5.385 11.923 2.220 1.00 0.00 151 TYR A CA 12
ATOM 16360 C C . TYR A 1 49 ? 5.646 12.977 3.291 1.00 0.00 151 TYR A C 12
ATOM 16361 O O . TYR A 1 49 ? 5.268 14.139 3.139 1.00 0.00 151 TYR A O 12
ATOM 16379 N N . ASP A 1 50 ? 6.296 12.563 4.373 1.00 0.00 152 ASP A N 12
ATOM 16380 C CA . ASP A 1 50 ? 6.610 13.471 5.470 1.00 0.00 152 ASP A CA 12
ATOM 16381 C C . ASP A 1 50 ? 7.653 14.500 5.043 1.00 0.00 152 ASP A C 12
ATOM 16382 O O . ASP A 1 50 ? 8.691 14.148 4.483 1.00 0.00 152 ASP A O 12
ATOM 16391 N N . GLN A 1 51 ? 7.368 15.770 5.310 1.00 0.00 153 GLN A N 12
ATOM 16392 C CA . GLN A 1 51 ? 8.281 16.849 4.951 1.00 0.00 153 GLN A CA 12
ATOM 16393 C C . GLN A 1 51 ? 9.732 16.421 5.146 1.00 0.00 153 GLN A C 12
ATOM 16394 O O . GLN A 1 51 ? 10.505 16.364 4.190 1.00 0.00 153 GLN A O 12
ATOM 16408 N N . GLN A 1 52 ? 10.094 16.124 6.390 1.00 0.00 154 GLN A N 12
ATOM 16409 C CA . GLN A 1 52 ? 11.453 15.703 6.709 1.00 0.00 154 GLN A CA 12
ATOM 16410 C C . GLN A 1 52 ? 11.612 14.196 6.533 1.00 0.00 154 GLN A C 12
ATOM 16411 O O . GLN A 1 52 ? 12.297 13.737 5.620 1.00 0.00 154 GLN A O 12
ATOM 16425 N N . SER A 1 53 ? 10.975 13.432 7.415 1.00 0.00 155 SER A N 12
ATOM 16426 C CA . SER A 1 53 ? 11.049 11.977 7.360 1.00 0.00 155 SER A CA 12
ATOM 16427 C C . SER A 1 53 ? 10.826 11.475 5.937 1.00 0.00 155 SER A C 12
ATOM 16428 O O . SER A 1 53 ? 9.929 11.944 5.235 1.00 0.00 155 SER A O 12
ATOM 16436 N N . ARG A 1 54 ? 11.649 10.520 5.518 1.00 0.00 156 ARG A N 12
ATOM 16437 C CA . ARG A 1 54 ? 11.543 9.954 4.178 1.00 0.00 156 ARG A CA 12
ATOM 16438 C C . ARG A 1 54 ? 10.294 9.088 4.050 1.00 0.00 156 ARG A C 12
ATOM 16439 O O . ARG A 1 54 ? 9.607 9.118 3.029 1.00 0.00 156 ARG A O 12
ATOM 16460 N N . ARG A 1 55 ? 10.006 8.316 5.093 1.00 0.00 157 ARG A N 12
ATOM 16461 C CA . ARG A 1 55 ? 8.840 7.440 5.097 1.00 0.00 157 ARG A CA 12
ATOM 16462 C C . ARG A 1 55 ? 7.588 8.200 4.670 1.00 0.00 157 ARG A C 12
ATOM 16463 O O . ARG A 1 55 ? 7.572 9.431 4.652 1.00 0.00 157 ARG A O 12
ATOM 16484 N N . SER A 1 56 ? 6.539 7.458 4.328 1.00 0.00 158 SER A N 12
ATOM 16485 C CA . SER A 1 56 ? 5.284 8.061 3.898 1.00 0.00 158 SER A CA 12
ATOM 16486 C C . SER A 1 56 ? 4.520 8.634 5.088 1.00 0.00 158 SER A C 12
ATOM 16487 O O . SER A 1 56 ? 4.706 8.201 6.225 1.00 0.00 158 SER A O 12
ATOM 16495 N N . ARG A 1 57 ? 3.660 9.610 4.817 1.00 0.00 159 ARG A N 12
ATOM 16496 C CA . ARG A 1 57 ? 2.868 10.244 5.865 1.00 0.00 159 ARG A CA 12
ATOM 16497 C C . ARG A 1 57 ? 1.775 9.304 6.363 1.00 0.00 159 ARG A C 12
ATOM 16498 O O . ARG A 1 57 ? 1.568 9.160 7.567 1.00 0.00 159 ARG A O 12
ATOM 16519 N N . GLY A 1 58 ? 1.076 8.668 5.428 1.00 0.00 160 GLY A N 12
ATOM 16520 C CA . GLY A 1 58 ? 0.012 7.751 5.791 1.00 0.00 160 GLY A CA 12
ATOM 16521 C C . GLY A 1 58 ? -1.163 7.817 4.835 1.00 0.00 160 GLY A C 12
ATOM 16522 O O . GLY A 1 58 ? -1.807 6.804 4.561 1.00 0.00 160 GLY A O 12
ATOM 16526 N N . PHE A 1 59 ? -1.444 9.013 4.328 1.00 0.00 161 PHE A N 12
ATOM 16527 C CA . PHE A 1 59 ? -2.551 9.208 3.399 1.00 0.00 161 PHE A CA 12
ATOM 16528 C C . PHE A 1 59 ? -2.043 9.334 1.966 1.00 0.00 161 PHE A C 12
ATOM 16529 O O . PHE A 1 59 ? -0.933 9.810 1.730 1.00 0.00 161 PHE A O 12
ATOM 16546 N N . ALA A 1 60 ? -2.863 8.904 1.013 1.00 0.00 162 ALA A N 12
ATOM 16547 C CA . ALA A 1 60 ? -2.499 8.970 -0.396 1.00 0.00 162 ALA A CA 12
ATOM 16548 C C . ALA A 1 60 ? -3.734 9.129 -1.276 1.00 0.00 162 ALA A C 12
ATOM 16549 O O . ALA A 1 60 ? -4.804 8.607 -0.962 1.00 0.00 162 ALA A O 12
ATOM 16556 N N . PHE A 1 61 ? -3.579 9.854 -2.379 1.00 0.00 163 PHE A N 12
ATOM 16557 C CA . PHE A 1 61 ? -4.683 10.083 -3.304 1.00 0.00 163 PHE A CA 12
ATOM 16558 C C . PHE A 1 61 ? -4.548 9.201 -4.542 1.00 0.00 163 PHE A C 12
ATOM 16559 O O . PHE A 1 61 ? -3.517 9.212 -5.216 1.00 0.00 163 PHE A O 12
ATOM 16576 N N . VAL A 1 62 ? -5.596 8.438 -4.836 1.00 0.00 164 VAL A N 12
ATOM 16577 C CA . VAL A 1 62 ? -5.595 7.550 -5.993 1.00 0.00 164 VAL A CA 12
ATOM 16578 C C . VAL A 1 62 ? -6.595 8.018 -7.044 1.00 0.00 164 VAL A C 12
ATOM 16579 O O . VAL A 1 62 ? -7.792 8.122 -6.776 1.00 0.00 164 VAL A O 12
ATOM 16592 N N . TYR A 1 63 ? -6.096 8.298 -8.243 1.00 0.00 165 TYR A N 12
ATOM 16593 C CA . TYR A 1 63 ? -6.945 8.756 -9.336 1.00 0.00 165 TYR A CA 12
ATOM 16594 C C . TYR A 1 63 ? -7.360 7.591 -10.229 1.00 0.00 165 TYR A C 12
ATOM 16595 O O . TYR A 1 63 ? -6.584 6.663 -10.460 1.00 0.00 165 TYR A O 12
ATOM 16613 N N . PHE A 1 64 ? -8.590 7.647 -10.730 1.00 0.00 166 PHE A N 12
ATOM 16614 C CA . PHE A 1 64 ? -9.110 6.597 -11.598 1.00 0.00 166 PHE A CA 12
ATOM 16615 C C . PHE A 1 64 ? -9.738 7.191 -12.855 1.00 0.00 166 PHE A C 12
ATOM 16616 O O . PHE A 1 64 ? -9.953 8.400 -12.941 1.00 0.00 166 PHE A O 12
ATOM 16633 N N . GLU A 1 65 ? -10.030 6.333 -13.827 1.00 0.00 167 GLU A N 12
ATOM 16634 C CA . GLU A 1 65 ? -10.632 6.774 -15.080 1.00 0.00 167 GLU A CA 12
ATOM 16635 C C . GLU A 1 65 ? -12.040 7.314 -14.846 1.00 0.00 167 GLU A C 12
ATOM 16636 O O . GLU A 1 65 ? -12.316 8.486 -15.098 1.00 0.00 167 GLU A O 12
ATOM 16648 N N . ASN A 1 66 ? -12.926 6.449 -14.363 1.00 0.00 168 ASN A N 12
ATOM 16649 C CA . ASN A 1 66 ? -14.306 6.839 -14.096 1.00 0.00 168 ASN A CA 12
ATOM 16650 C C . ASN A 1 66 ? -14.753 6.350 -12.722 1.00 0.00 168 ASN A C 12
ATOM 16651 O O . ASN A 1 66 ? -14.103 5.502 -12.111 1.00 0.00 168 ASN A O 12
ATOM 16662 N N . VAL A 1 67 ? -15.868 6.892 -12.241 1.00 0.00 169 VAL A N 12
ATOM 16663 C CA . VAL A 1 67 ? -16.404 6.510 -10.940 1.00 0.00 169 VAL A CA 12
ATOM 16664 C C . VAL A 1 67 ? -16.346 4.999 -10.743 1.00 0.00 169 VAL A C 12
ATOM 16665 O O . VAL A 1 67 ? -15.757 4.511 -9.779 1.00 0.00 169 VAL A O 12
ATOM 16678 N N . ASP A 1 68 ? -16.960 4.265 -11.664 1.00 0.00 170 ASP A N 12
ATOM 16679 C CA . ASP A 1 68 ? -16.978 2.808 -11.593 1.00 0.00 170 ASP A CA 12
ATOM 16680 C C . ASP A 1 68 ? -15.565 2.255 -11.438 1.00 0.00 170 ASP A C 12
ATOM 16681 O O . ASP A 1 68 ? -15.314 1.394 -10.594 1.00 0.00 170 ASP A O 12
ATOM 16690 N N . ASP A 1 69 ? -14.647 2.753 -12.259 1.00 0.00 171 ASP A N 12
ATOM 16691 C CA . ASP A 1 69 ? -13.259 2.308 -12.213 1.00 0.00 171 ASP A CA 12
ATOM 16692 C C . ASP A 1 69 ? -12.734 2.312 -10.781 1.00 0.00 171 ASP A C 12
ATOM 16693 O O . ASP A 1 69 ? -11.898 1.487 -10.414 1.00 0.00 171 ASP A O 12
ATOM 16702 N N . ALA A 1 70 ? -13.230 3.246 -9.977 1.00 0.00 172 ALA A N 12
ATOM 16703 C CA . ALA A 1 70 ? -12.811 3.357 -8.585 1.00 0.00 172 ALA A CA 12
ATOM 16704 C C . ALA A 1 70 ? -13.596 2.396 -7.698 1.00 0.00 172 ALA A C 12
ATOM 16705 O O . ALA A 1 70 ? -13.031 1.740 -6.822 1.00 0.00 172 ALA A O 12
ATOM 16712 N N . LYS A 1 71 ? -14.903 2.319 -7.929 1.00 0.00 173 LYS A N 12
ATOM 16713 C CA . LYS A 1 71 ? -15.766 1.438 -7.152 1.00 0.00 173 LYS A CA 12
ATOM 16714 C C . LYS A 1 71 ? -15.078 0.105 -6.875 1.00 0.00 173 LYS A C 12
ATOM 16715 O O . LYS A 1 71 ? -14.953 -0.312 -5.725 1.00 0.00 173 LYS A O 12
ATOM 16734 N N . GLU A 1 72 ? -14.632 -0.557 -7.938 1.00 0.00 174 GLU A N 12
ATOM 16735 C CA . GLU A 1 72 ? -13.955 -1.842 -7.808 1.00 0.00 174 GLU A CA 12
ATOM 16736 C C . GLU A 1 72 ? -13.032 -1.850 -6.593 1.00 0.00 174 GLU A C 12
ATOM 16737 O O . GLU A 1 72 ? -12.944 -2.845 -5.875 1.00 0.00 174 GLU A O 12
ATOM 16749 N N . ALA A 1 73 ? -12.345 -0.734 -6.372 1.00 0.00 175 ALA A N 12
ATOM 16750 C CA . ALA A 1 73 ? -11.430 -0.612 -5.244 1.00 0.00 175 ALA A CA 12
ATOM 16751 C C . ALA A 1 73 ? -12.166 -0.164 -3.986 1.00 0.00 175 ALA A C 12
ATOM 16752 O O . ALA A 1 73 ? -12.065 -0.799 -2.936 1.00 0.00 175 ALA A O 12
ATOM 16759 N N . LYS A 1 74 ? -12.906 0.934 -4.098 1.00 0.00 176 LYS A N 12
ATOM 16760 C CA . LYS A 1 74 ? -13.660 1.467 -2.969 1.00 0.00 176 LYS A CA 12
ATOM 16761 C C . LYS A 1 74 ? -14.180 0.341 -2.082 1.00 0.00 176 LYS A C 12
ATOM 16762 O O . LYS A 1 74 ? -14.259 0.487 -0.863 1.00 0.00 176 LYS A O 12
ATOM 16781 N N . GLU A 1 75 ? -14.532 -0.781 -2.702 1.00 0.00 177 GLU A N 12
ATOM 16782 C CA . GLU A 1 75 ? -15.045 -1.931 -1.967 1.00 0.00 177 GLU A CA 12
ATOM 16783 C C . GLU A 1 75 ? -13.919 -2.902 -1.624 1.00 0.00 177 GLU A C 12
ATOM 16784 O O . GLU A 1 75 ? -13.839 -3.406 -0.503 1.00 0.00 177 GLU A O 12
ATOM 16796 N N . ARG A 1 76 ? -13.051 -3.161 -2.597 1.00 0.00 178 ARG A N 12
ATOM 16797 C CA . ARG A 1 76 ? -11.931 -4.073 -2.399 1.00 0.00 178 ARG A CA 12
ATOM 16798 C C . ARG A 1 76 ? -10.712 -3.329 -1.862 1.00 0.00 178 ARG A C 12
ATOM 16799 O O . ARG A 1 76 ? -9.573 -3.684 -2.163 1.00 0.00 178 ARG A O 12
ATOM 16820 N N . ALA A 1 77 ? -10.961 -2.295 -1.064 1.00 0.00 179 ALA A N 12
ATOM 16821 C CA . ALA A 1 77 ? -9.884 -1.502 -0.484 1.00 0.00 179 ALA A CA 12
ATOM 16822 C C . ALA A 1 77 ? -10.137 -1.234 0.996 1.00 0.00 179 ALA A C 12
ATOM 16823 O O . ALA A 1 77 ? -9.268 -1.464 1.835 1.00 0.00 179 ALA A O 12
ATOM 16830 N N . ASN A 1 78 ? -11.332 -0.744 1.308 1.00 0.00 180 ASN A N 12
ATOM 16831 C CA . ASN A 1 78 ? -11.698 -0.443 2.687 1.00 0.00 180 ASN A CA 12
ATOM 16832 C C . ASN A 1 78 ? -11.104 -1.470 3.645 1.00 0.00 180 ASN A C 12
ATOM 16833 O O . ASN A 1 78 ? -11.325 -2.672 3.499 1.00 0.00 180 ASN A O 12
ATOM 16844 N N . GLY A 1 79 ? -10.346 -0.989 4.626 1.00 0.00 181 GLY A N 12
ATOM 16845 C CA . GLY A 1 79 ? -9.732 -1.878 5.594 1.00 0.00 181 GLY A CA 12
ATOM 16846 C C . GLY A 1 79 ? -9.219 -3.157 4.962 1.00 0.00 181 GLY A C 12
ATOM 16847 O O . GLY A 1 79 ? -9.681 -4.249 5.293 1.00 0.00 181 GLY A O 12
ATOM 16851 N N . MET A 1 80 ? -8.263 -3.022 4.049 1.00 0.00 182 MET A N 12
ATOM 16852 C CA . MET A 1 80 ? -7.688 -4.177 3.369 1.00 0.00 182 MET A CA 12
ATOM 16853 C C . MET A 1 80 ? -6.236 -4.388 3.789 1.00 0.00 182 MET A C 12
ATOM 16854 O O . MET A 1 80 ? -5.477 -3.430 3.930 1.00 0.00 182 MET A O 12
ATOM 16868 N N . GLU A 1 81 ? -5.859 -5.647 3.986 1.00 0.00 183 GLU A N 12
ATOM 16869 C CA . GLU A 1 81 ? -4.499 -5.982 4.390 1.00 0.00 183 GLU A CA 12
ATOM 16870 C C . GLU A 1 81 ? -3.504 -5.652 3.281 1.00 0.00 183 GLU A C 12
ATOM 16871 O O . GLU A 1 81 ? -3.657 -6.095 2.142 1.00 0.00 183 GLU A O 12
ATOM 16883 N N . LEU A 1 82 ? -2.485 -4.870 3.621 1.00 0.00 184 LEU A N 12
ATOM 16884 C CA . LEU A 1 82 ? -1.465 -4.479 2.655 1.00 0.00 184 LEU A CA 12
ATOM 16885 C C . LEU A 1 82 ? -0.067 -4.642 3.243 1.00 0.00 184 LEU A C 12
ATOM 16886 O O . LEU A 1 82 ? 0.408 -3.783 3.986 1.00 0.00 184 LEU A O 12
ATOM 16902 N N . ASP A 1 83 ? 0.587 -5.747 2.904 1.00 0.00 185 ASP A N 12
ATOM 16903 C CA . ASP A 1 83 ? 1.932 -6.021 3.396 1.00 0.00 185 ASP A CA 12
ATOM 16904 C C . ASP A 1 83 ? 1.967 -6.004 4.921 1.00 0.00 185 ASP A C 12
ATOM 16905 O O . ASP A 1 83 ? 2.905 -5.485 5.525 1.00 0.00 185 ASP A O 12
ATOM 16914 N N . GLY A 1 84 ? 0.937 -6.575 5.538 1.00 0.00 186 GLY A N 12
ATOM 16915 C CA . GLY A 1 84 ? 0.869 -6.614 6.987 1.00 0.00 186 GLY A CA 12
ATOM 16916 C C . GLY A 1 84 ? 0.084 -5.451 7.562 1.00 0.00 186 GLY A C 12
ATOM 16917 O O . GLY A 1 84 ? -0.600 -5.596 8.575 1.00 0.00 186 GLY A O 12
ATOM 16921 N N . ARG A 1 85 ? 0.185 -4.294 6.915 1.00 0.00 187 ARG A N 12
ATOM 16922 C CA . ARG A 1 85 ? -0.519 -3.101 7.370 1.00 0.00 187 ARG A CA 12
ATOM 16923 C C . ARG A 1 85 ? -1.792 -2.879 6.559 1.00 0.00 187 ARG A C 12
ATOM 16924 O O . ARG A 1 85 ? -1.761 -2.862 5.328 1.00 0.00 187 ARG A O 12
ATOM 16945 N N . ARG A 1 86 ? -2.911 -2.709 7.257 1.00 0.00 188 ARG A N 12
ATOM 16946 C CA . ARG A 1 86 ? -4.194 -2.490 6.602 1.00 0.00 188 ARG A CA 12
ATOM 16947 C C . ARG A 1 86 ? -4.384 -1.015 6.257 1.00 0.00 188 ARG A C 12
ATOM 16948 O O . ARG A 1 86 ? -3.851 -0.136 6.935 1.00 0.00 188 ARG A O 12
ATOM 16969 N N . ILE A 1 87 ? -5.145 -0.753 5.200 1.00 0.00 189 ILE A N 12
ATOM 16970 C CA . ILE A 1 87 ? -5.405 0.614 4.767 1.00 0.00 189 ILE A CA 12
ATOM 16971 C C . ILE A 1 87 ? -6.903 0.891 4.689 1.00 0.00 189 ILE A C 12
ATOM 16972 O O . ILE A 1 87 ? -7.698 -0.011 4.425 1.00 0.00 189 ILE A O 12
ATOM 16988 N N . ARG A 1 88 ? -7.280 2.144 4.918 1.00 0.00 190 ARG A N 12
ATOM 16989 C CA . ARG A 1 88 ? -8.682 2.540 4.873 1.00 0.00 190 ARG A CA 12
ATOM 16990 C C . ARG A 1 88 ? -8.973 3.373 3.628 1.00 0.00 190 ARG A C 12
ATOM 16991 O O . ARG A 1 88 ? -8.062 3.927 3.012 1.00 0.00 190 ARG A O 12
ATOM 17012 N N . VAL A 1 89 ? -10.248 3.456 3.262 1.00 0.00 191 VAL A N 12
ATOM 17013 C CA . VAL A 1 89 ? -10.658 4.221 2.090 1.00 0.00 191 VAL A CA 12
ATOM 17014 C C . VAL A 1 89 ? -11.661 5.306 2.466 1.00 0.00 191 VAL A C 12
ATOM 17015 O O . VAL A 1 89 ? -12.493 5.116 3.353 1.00 0.00 191 VAL A O 12
ATOM 17028 N N . SER A 1 90 ? -11.576 6.444 1.785 1.00 0.00 192 SER A N 12
ATOM 17029 C CA . SER A 1 90 ? -12.474 7.562 2.050 1.00 0.00 192 SER A CA 12
ATOM 17030 C C . SER A 1 90 ? -12.696 8.391 0.788 1.00 0.00 192 SER A C 12
ATOM 17031 O O . SER A 1 90 ? -11.867 8.392 -0.121 1.00 0.00 192 SER A O 12
ATOM 17039 N N . GLY A 1 91 ? -13.821 9.097 0.742 1.00 0.00 193 GLY A N 12
ATOM 17040 C CA . GLY A 1 91 ? -14.133 9.921 -0.412 1.00 0.00 193 GLY A CA 12
ATOM 17041 C C . GLY A 1 91 ? -15.093 11.046 -0.078 1.00 0.00 193 GLY A C 12
ATOM 17042 O O . GLY A 1 91 ? -16.264 11.025 -0.459 1.00 0.00 193 GLY A O 12
ATOM 17046 N N . PRO A 1 92 ? -14.597 12.056 0.651 1.00 0.00 194 PRO A N 12
ATOM 17047 C CA . PRO A 1 92 ? -15.403 13.212 1.053 1.00 0.00 194 PRO A CA 12
ATOM 17048 C C . PRO A 1 92 ? -15.757 14.110 -0.127 1.00 0.00 194 PRO A C 12
ATOM 17049 O O . PRO A 1 92 ? -15.436 13.799 -1.274 1.00 0.00 194 PRO A O 12
ATOM 17060 N N . SER A 1 93 ? -16.421 15.225 0.161 1.00 0.00 195 SER A N 12
ATOM 17061 C CA . SER A 1 93 ? -16.823 16.166 -0.878 1.00 0.00 195 SER A CA 12
ATOM 17062 C C . SER A 1 93 ? -16.108 17.503 -0.705 1.00 0.00 195 SER A C 12
ATOM 17063 O O . SER A 1 93 ? -16.387 18.253 0.230 1.00 0.00 195 SER A O 12
ATOM 17071 N N . SER A 1 94 ? -15.183 17.794 -1.615 1.00 0.00 196 SER A N 12
ATOM 17072 C CA . SER A 1 94 ? -14.424 19.038 -1.562 1.00 0.00 196 SER A CA 12
ATOM 17073 C C . SER A 1 94 ? -14.806 19.957 -2.719 1.00 0.00 196 SER A C 12
ATOM 17074 O O . SER A 1 94 ? -14.439 19.713 -3.867 1.00 0.00 196 SER A O 12
ATOM 17082 N N . GLY A 1 95 ? -15.547 21.015 -2.406 1.00 0.00 197 GLY A N 12
ATOM 17083 C CA . GLY A 1 95 ? -15.968 21.955 -3.428 1.00 0.00 197 GLY A CA 12
ATOM 17084 C C . GLY A 1 95 ? -17.476 22.035 -3.557 1.00 0.00 197 GLY A C 12
ATOM 17085 O O . GLY A 1 95 ? -18.112 21.112 -4.066 1.00 0.00 197 GLY A O 12
ATOM 17089 N N . GLY A 1 1 ? 7.391 26.240 0.311 1.00 0.00 103 GLY A N 13
ATOM 17090 C CA . GLY A 1 1 ? 6.465 27.113 1.009 1.00 0.00 103 GLY A CA 13
ATOM 17091 C C . GLY A 1 1 ? 5.164 27.301 0.253 1.00 0.00 103 GLY A C 13
ATOM 17092 O O . GLY A 1 1 ? 4.083 27.087 0.802 1.00 0.00 103 GLY A O 13
ATOM 17096 N N . SER A 1 2 ? 5.268 27.704 -1.009 1.00 0.00 104 SER A N 13
ATOM 17097 C CA . SER A 1 2 ? 4.090 27.927 -1.840 1.00 0.00 104 SER A CA 13
ATOM 17098 C C . SER A 1 2 ? 2.984 28.610 -1.041 1.00 0.00 104 SER A C 13
ATOM 17099 O O . SER A 1 2 ? 1.811 28.255 -1.157 1.00 0.00 104 SER A O 13
ATOM 17107 N N . SER A 1 3 ? 3.367 29.591 -0.231 1.00 0.00 105 SER A N 13
ATOM 17108 C CA . SER A 1 3 ? 2.409 30.323 0.590 1.00 0.00 105 SER A CA 13
ATOM 17109 C C . SER A 1 3 ? 1.115 30.575 -0.179 1.00 0.00 105 SER A C 13
ATOM 17110 O O . SER A 1 3 ? 1.115 31.236 -1.217 1.00 0.00 105 SER A O 13
ATOM 17118 N N . GLY A 1 4 ? 0.013 30.042 0.339 1.00 0.00 106 GLY A N 13
ATOM 17119 C CA . GLY A 1 4 ? -1.273 30.220 -0.310 1.00 0.00 106 GLY A CA 13
ATOM 17120 C C . GLY A 1 4 ? -1.366 29.473 -1.626 1.00 0.00 106 GLY A C 13
ATOM 17121 O O . GLY A 1 4 ? -0.520 29.640 -2.504 1.00 0.00 106 GLY A O 13
ATOM 17125 N N . SER A 1 5 ? -2.396 28.644 -1.762 1.00 0.00 107 SER A N 13
ATOM 17126 C CA . SER A 1 5 ? -2.593 27.863 -2.978 1.00 0.00 107 SER A CA 13
ATOM 17127 C C . SER A 1 5 ? -3.979 28.113 -3.565 1.00 0.00 107 SER A C 13
ATOM 17128 O O . SER A 1 5 ? -4.908 28.492 -2.852 1.00 0.00 107 SER A O 13
ATOM 17136 N N . SER A 1 6 ? -4.110 27.898 -4.870 1.00 0.00 108 SER A N 13
ATOM 17137 C CA . SER A 1 6 ? -5.381 28.103 -5.555 1.00 0.00 108 SER A CA 13
ATOM 17138 C C . SER A 1 6 ? -6.408 27.064 -5.117 1.00 0.00 108 SER A C 13
ATOM 17139 O O . SER A 1 6 ? -6.084 25.890 -4.941 1.00 0.00 108 SER A O 13
ATOM 17147 N N . GLY A 1 7 ? -7.650 27.505 -4.944 1.00 0.00 109 GLY A N 13
ATOM 17148 C CA . GLY A 1 7 ? -8.707 26.601 -4.528 1.00 0.00 109 GLY A CA 13
ATOM 17149 C C . GLY A 1 7 ? -8.878 26.563 -3.023 1.00 0.00 109 GLY A C 13
ATOM 17150 O O . GLY A 1 7 ? -7.900 26.471 -2.282 1.00 0.00 109 GLY A O 13
ATOM 17154 N N . ASN A 1 8 ? -10.125 26.636 -2.569 1.00 0.00 110 ASN A N 13
ATOM 17155 C CA . ASN A 1 8 ? -10.422 26.613 -1.141 1.00 0.00 110 ASN A CA 13
ATOM 17156 C C . ASN A 1 8 ? -10.938 25.242 -0.715 1.00 0.00 110 ASN A C 13
ATOM 17157 O O . ASN A 1 8 ? -12.013 24.814 -1.137 1.00 0.00 110 ASN A O 13
ATOM 17168 N N . ARG A 1 9 ? -10.166 24.558 0.123 1.00 0.00 111 ARG A N 13
ATOM 17169 C CA . ARG A 1 9 ? -10.545 23.236 0.605 1.00 0.00 111 ARG A CA 13
ATOM 17170 C C . ARG A 1 9 ? -11.268 22.447 -0.483 1.00 0.00 111 ARG A C 13
ATOM 17171 O O . ARG A 1 9 ? -12.280 21.796 -0.223 1.00 0.00 111 ARG A O 13
ATOM 17192 N N . ALA A 1 10 ? -10.741 22.510 -1.701 1.00 0.00 112 ALA A N 13
ATOM 17193 C CA . ALA A 1 10 ? -11.335 21.801 -2.828 1.00 0.00 112 ALA A CA 13
ATOM 17194 C C . ALA A 1 10 ? -10.651 20.457 -3.053 1.00 0.00 112 ALA A C 13
ATOM 17195 O O . ALA A 1 10 ? -9.684 20.121 -2.371 1.00 0.00 112 ALA A O 13
ATOM 17202 N N . ASN A 1 11 ? -11.160 19.692 -4.013 1.00 0.00 113 ASN A N 13
ATOM 17203 C CA . ASN A 1 11 ? -10.598 18.384 -4.327 1.00 0.00 113 ASN A CA 13
ATOM 17204 C C . ASN A 1 11 ? -10.232 18.289 -5.805 1.00 0.00 113 ASN A C 13
ATOM 17205 O O . ASN A 1 11 ? -10.865 18.899 -6.667 1.00 0.00 113 ASN A O 13
ATOM 17216 N N . PRO A 1 12 ? -9.187 17.504 -6.106 1.00 0.00 114 PRO A N 13
ATOM 17217 C CA . PRO A 1 12 ? -8.713 17.310 -7.480 1.00 0.00 114 PRO A CA 13
ATOM 17218 C C . PRO A 1 12 ? -9.692 16.496 -8.320 1.00 0.00 114 PRO A C 13
ATOM 17219 O O . PRO A 1 12 ? -9.778 16.673 -9.536 1.00 0.00 114 PRO A O 13
ATOM 17230 N N . ASP A 1 13 ? -10.427 15.604 -7.666 1.00 0.00 115 ASP A N 13
ATOM 17231 C CA . ASP A 1 13 ? -11.401 14.764 -8.353 1.00 0.00 115 ASP A CA 13
ATOM 17232 C C . ASP A 1 13 ? -12.824 15.153 -7.965 1.00 0.00 115 ASP A C 13
ATOM 17233 O O . ASP A 1 13 ? -13.203 15.130 -6.794 1.00 0.00 115 ASP A O 13
ATOM 17242 N N . PRO A 1 14 ? -13.632 15.521 -8.971 1.00 0.00 116 PRO A N 13
ATOM 17243 C CA . PRO A 1 14 ? -15.026 15.923 -8.760 1.00 0.00 116 PRO A CA 13
ATOM 17244 C C . PRO A 1 14 ? -15.911 14.752 -8.347 1.00 0.00 116 PRO A C 13
ATOM 17245 O O . PRO A 1 14 ? -16.641 14.832 -7.360 1.00 0.00 116 PRO A O 13
ATOM 17256 N N . ASN A 1 15 ? -15.840 13.665 -9.108 1.00 0.00 117 ASN A N 13
ATOM 17257 C CA . ASN A 1 15 ? -16.635 12.477 -8.820 1.00 0.00 117 ASN A CA 13
ATOM 17258 C C . ASN A 1 15 ? -15.737 11.272 -8.555 1.00 0.00 117 ASN A C 13
ATOM 17259 O O . ASN A 1 15 ? -15.886 10.585 -7.544 1.00 0.00 117 ASN A O 13
ATOM 17270 N N . CYS A 1 16 ? -14.806 11.022 -9.469 1.00 0.00 118 CYS A N 13
ATOM 17271 C CA . CYS A 1 16 ? -13.884 9.901 -9.334 1.00 0.00 118 CYS A CA 13
ATOM 17272 C C . CYS A 1 16 ? -12.804 10.205 -8.301 1.00 0.00 118 CYS A C 13
ATOM 17273 O O . CYS A 1 16 ? -11.611 10.105 -8.588 1.00 0.00 118 CYS A O 13
ATOM 17281 N N . CYS A 1 17 ? -13.231 10.579 -7.100 1.00 0.00 119 CYS A N 13
ATOM 17282 C CA . CYS A 1 17 ? -12.300 10.901 -6.024 1.00 0.00 119 CYS A CA 13
ATOM 17283 C C . CYS A 1 17 ? -12.082 9.697 -5.115 1.00 0.00 119 CYS A C 13
ATOM 17284 O O . CYS A 1 17 ? -13.031 9.003 -4.746 1.00 0.00 119 CYS A O 13
ATOM 17292 N N . LEU A 1 18 ? -10.826 9.451 -4.759 1.00 0.00 120 LEU A N 13
ATOM 17293 C CA . LEU A 1 18 ? -10.481 8.328 -3.894 1.00 0.00 120 LEU A CA 13
ATOM 17294 C C . LEU A 1 18 ? -9.237 8.639 -3.067 1.00 0.00 120 LEU A C 13
ATOM 17295 O O . LEU A 1 18 ? -8.156 8.857 -3.612 1.00 0.00 120 LEU A O 13
ATOM 17311 N N . GLY A 1 19 ? -9.398 8.655 -1.747 1.00 0.00 121 GLY A N 13
ATOM 17312 C CA . GLY A 1 19 ? -8.280 8.938 -0.867 1.00 0.00 121 GLY A CA 13
ATOM 17313 C C . GLY A 1 19 ? -8.099 7.876 0.200 1.00 0.00 121 GLY A C 13
ATOM 17314 O O . GLY A 1 19 ? -8.958 7.702 1.064 1.00 0.00 121 GLY A O 13
ATOM 17318 N N . VAL A 1 20 ? -6.979 7.163 0.139 1.00 0.00 122 VAL A N 13
ATOM 17319 C CA . VAL A 1 20 ? -6.688 6.112 1.107 1.00 0.00 122 VAL A CA 13
ATOM 17320 C C . VAL A 1 20 ? -6.027 6.683 2.356 1.00 0.00 122 VAL A C 13
ATOM 17321 O O . VAL A 1 20 ? -5.169 7.562 2.270 1.00 0.00 122 VAL A O 13
ATOM 17334 N N . PHE A 1 21 ? -6.431 6.177 3.516 1.00 0.00 123 PHE A N 13
ATOM 17335 C CA . PHE A 1 21 ? -5.878 6.637 4.785 1.00 0.00 123 PHE A CA 13
ATOM 17336 C C . PHE A 1 21 ? -5.068 5.533 5.457 1.00 0.00 123 PHE A C 13
ATOM 17337 O O . PHE A 1 21 ? -5.151 4.366 5.075 1.00 0.00 123 PHE A O 13
ATOM 17354 N N . GLY A 1 22 ? -4.283 5.910 6.462 1.00 0.00 124 GLY A N 13
ATOM 17355 C CA . GLY A 1 22 ? -3.469 4.941 7.172 1.00 0.00 124 GLY A CA 13
ATOM 17356 C C . GLY A 1 22 ? -2.736 4.002 6.235 1.00 0.00 124 GLY A C 13
ATOM 17357 O O . GLY A 1 22 ? -3.173 2.873 6.009 1.00 0.00 124 GLY A O 13
ATOM 17361 N N . LEU A 1 23 ? -1.620 4.469 5.686 1.00 0.00 125 LEU A N 13
ATOM 17362 C CA . LEU A 1 23 ? -0.825 3.663 4.766 1.00 0.00 125 LEU A CA 13
ATOM 17363 C C . LEU A 1 23 ? 0.381 3.056 5.476 1.00 0.00 125 LEU A C 13
ATOM 17364 O O . LEU A 1 23 ? 0.916 3.637 6.419 1.00 0.00 125 LEU A O 13
ATOM 17380 N N . SER A 1 24 ? 0.804 1.883 5.014 1.00 0.00 126 SER A N 13
ATOM 17381 C CA . SER A 1 24 ? 1.946 1.196 5.606 1.00 0.00 126 SER A CA 13
ATOM 17382 C C . SER A 1 24 ? 3.059 2.183 5.943 1.00 0.00 126 SER A C 13
ATOM 17383 O O . SER A 1 24 ? 3.149 3.260 5.353 1.00 0.00 126 SER A O 13
ATOM 17391 N N . LEU A 1 25 ? 3.905 1.808 6.896 1.00 0.00 127 LEU A N 13
ATOM 17392 C CA . LEU A 1 25 ? 5.014 2.659 7.314 1.00 0.00 127 LEU A CA 13
ATOM 17393 C C . LEU A 1 25 ? 5.584 3.430 6.128 1.00 0.00 127 LEU A C 13
ATOM 17394 O O . LEU A 1 25 ? 5.557 4.661 6.104 1.00 0.00 127 LEU A O 13
ATOM 17410 N N . TYR A 1 26 ? 6.099 2.699 5.145 1.00 0.00 128 TYR A N 13
ATOM 17411 C CA . TYR A 1 26 ? 6.676 3.314 3.956 1.00 0.00 128 TYR A CA 13
ATOM 17412 C C . TYR A 1 26 ? 6.107 2.686 2.687 1.00 0.00 128 TYR A C 13
ATOM 17413 O O . TYR A 1 26 ? 6.359 1.517 2.392 1.00 0.00 128 TYR A O 13
ATOM 17431 N N . THR A 1 27 ? 5.339 3.471 1.939 1.00 0.00 129 THR A N 13
ATOM 17432 C CA . THR A 1 27 ? 4.733 2.994 0.702 1.00 0.00 129 THR A CA 13
ATOM 17433 C C . THR A 1 27 ? 5.005 3.955 -0.449 1.00 0.00 129 THR A C 13
ATOM 17434 O O . THR A 1 27 ? 5.134 5.163 -0.247 1.00 0.00 129 THR A O 13
ATOM 17445 N N . THR A 1 28 ? 5.091 3.412 -1.660 1.00 0.00 130 THR A N 13
ATOM 17446 C CA . THR A 1 28 ? 5.348 4.221 -2.844 1.00 0.00 130 THR A CA 13
ATOM 17447 C C . THR A 1 28 ? 4.227 4.072 -3.866 1.00 0.00 130 THR A C 13
ATOM 17448 O O . THR A 1 28 ? 3.524 3.062 -3.885 1.00 0.00 130 THR A O 13
ATOM 17459 N N . GLU A 1 29 ? 4.067 5.083 -4.715 1.00 0.00 131 GLU A N 13
ATOM 17460 C CA . GLU A 1 29 ? 3.030 5.062 -5.740 1.00 0.00 131 GLU A CA 13
ATOM 17461 C C . GLU A 1 29 ? 3.024 3.728 -6.480 1.00 0.00 131 GLU A C 13
ATOM 17462 O O . GLU A 1 29 ? 1.966 3.148 -6.727 1.00 0.00 131 GLU A O 13
ATOM 17474 N N . ARG A 1 30 ? 4.212 3.247 -6.832 1.00 0.00 132 ARG A N 13
ATOM 17475 C CA . ARG A 1 30 ? 4.344 1.982 -7.545 1.00 0.00 132 ARG A CA 13
ATOM 17476 C C . ARG A 1 30 ? 3.646 0.856 -6.788 1.00 0.00 132 ARG A C 13
ATOM 17477 O O . ARG A 1 30 ? 2.846 0.114 -7.358 1.00 0.00 132 ARG A O 13
ATOM 17498 N N . ASP A 1 31 ? 3.956 0.734 -5.502 1.00 0.00 133 ASP A N 13
ATOM 17499 C CA . ASP A 1 31 ? 3.359 -0.302 -4.667 1.00 0.00 133 ASP A CA 13
ATOM 17500 C C . ASP A 1 31 ? 1.841 -0.309 -4.812 1.00 0.00 133 ASP A C 13
ATOM 17501 O O . ASP A 1 31 ? 1.257 -1.279 -5.298 1.00 0.00 133 ASP A O 13
ATOM 17510 N N . LEU A 1 32 ? 1.206 0.778 -4.387 1.00 0.00 134 LEU A N 13
ATOM 17511 C CA . LEU A 1 32 ? -0.246 0.897 -4.468 1.00 0.00 134 LEU A CA 13
ATOM 17512 C C . LEU A 1 32 ? -0.737 0.609 -5.883 1.00 0.00 134 LEU A C 13
ATOM 17513 O O . LEU A 1 32 ? -1.752 -0.062 -6.074 1.00 0.00 134 LEU A O 13
ATOM 17529 N N . ARG A 1 33 ? -0.010 1.119 -6.872 1.00 0.00 135 ARG A N 13
ATOM 17530 C CA . ARG A 1 33 ? -0.372 0.916 -8.270 1.00 0.00 135 ARG A CA 13
ATOM 17531 C C . ARG A 1 33 ? -0.587 -0.566 -8.566 1.00 0.00 135 ARG A C 13
ATOM 17532 O O . ARG A 1 33 ? -1.624 -0.957 -9.099 1.00 0.00 135 ARG A O 13
ATOM 17553 N N . GLU A 1 34 ? 0.401 -1.383 -8.216 1.00 0.00 136 GLU A N 13
ATOM 17554 C CA . GLU A 1 34 ? 0.320 -2.821 -8.446 1.00 0.00 136 GLU A CA 13
ATOM 17555 C C . GLU A 1 34 ? -0.824 -3.436 -7.644 1.00 0.00 136 GLU A C 13
ATOM 17556 O O . GLU A 1 34 ? -1.648 -4.175 -8.183 1.00 0.00 136 GLU A O 13
ATOM 17568 N N . VAL A 1 35 ? -0.867 -3.126 -6.352 1.00 0.00 137 VAL A N 13
ATOM 17569 C CA . VAL A 1 35 ? -1.909 -3.647 -5.475 1.00 0.00 137 VAL A CA 13
ATOM 17570 C C . VAL A 1 35 ? -3.295 -3.389 -6.056 1.00 0.00 137 VAL A C 13
ATOM 17571 O O . VAL A 1 35 ? -4.108 -4.306 -6.180 1.00 0.00 137 VAL A O 13
ATOM 17584 N N . PHE A 1 36 ? -3.559 -2.136 -6.411 1.00 0.00 138 PHE A N 13
ATOM 17585 C CA . PHE A 1 36 ? -4.848 -1.758 -6.978 1.00 0.00 138 PHE A CA 13
ATOM 17586 C C . PHE A 1 36 ? -4.982 -2.266 -8.411 1.00 0.00 138 PHE A C 13
ATOM 17587 O O . PHE A 1 36 ? -6.088 -2.497 -8.898 1.00 0.00 138 PHE A O 13
ATOM 17604 N N . SER A 1 37 ? -3.846 -2.438 -9.080 1.00 0.00 139 SER A N 13
ATOM 17605 C CA . SER A 1 37 ? -3.836 -2.915 -10.458 1.00 0.00 139 SER A CA 13
ATOM 17606 C C . SER A 1 37 ? -4.790 -4.093 -10.632 1.00 0.00 139 SER A C 13
ATOM 17607 O O . SER A 1 37 ? -5.598 -4.121 -11.560 1.00 0.00 139 SER A O 13
ATOM 17615 N N . LYS A 1 38 ? -4.689 -5.066 -9.733 1.00 0.00 140 LYS A N 13
ATOM 17616 C CA . LYS A 1 38 ? -5.542 -6.247 -9.784 1.00 0.00 140 LYS A CA 13
ATOM 17617 C C . LYS A 1 38 ? -6.967 -5.872 -10.176 1.00 0.00 140 LYS A C 13
ATOM 17618 O O . LYS A 1 38 ? -7.630 -6.601 -10.916 1.00 0.00 140 LYS A O 13
ATOM 17637 N N . TYR A 1 39 ? -7.433 -4.732 -9.679 1.00 0.00 141 TYR A N 13
ATOM 17638 C CA . TYR A 1 39 ? -8.780 -4.262 -9.977 1.00 0.00 141 TYR A CA 13
ATOM 17639 C C . TYR A 1 39 ? -8.844 -3.641 -11.369 1.00 0.00 141 TYR A C 13
ATOM 17640 O O . TYR A 1 39 ? -9.693 -4.001 -12.184 1.00 0.00 141 TYR A O 13
ATOM 17658 N N . GLY A 1 40 ? -7.939 -2.704 -11.635 1.00 0.00 142 GLY A N 13
ATOM 17659 C CA . GLY A 1 40 ? -7.908 -2.047 -12.929 1.00 0.00 142 GLY A CA 13
ATOM 17660 C C . GLY A 1 40 ? -6.750 -1.079 -13.060 1.00 0.00 142 GLY A C 13
ATOM 17661 O O . GLY A 1 40 ? -5.982 -0.865 -12.122 1.00 0.00 142 GLY A O 13
ATOM 17665 N N . PRO A 1 41 ? -6.611 -0.474 -14.249 1.00 0.00 143 PRO A N 13
ATOM 17666 C CA . PRO A 1 41 ? -5.539 0.486 -14.529 1.00 0.00 143 PRO A CA 13
ATOM 17667 C C . PRO A 1 41 ? -5.724 1.798 -13.773 1.00 0.00 143 PRO A C 13
ATOM 17668 O O . PRO A 1 41 ? -6.846 2.281 -13.615 1.00 0.00 143 PRO A O 13
ATOM 17679 N N . ILE A 1 42 ? -4.618 2.369 -13.309 1.00 0.00 144 ILE A N 13
ATOM 17680 C CA . ILE A 1 42 ? -4.660 3.626 -12.572 1.00 0.00 144 ILE A CA 13
ATOM 17681 C C . ILE A 1 42 ? -4.058 4.764 -13.389 1.00 0.00 144 ILE A C 13
ATOM 17682 O O . ILE A 1 42 ? -3.036 4.591 -14.053 1.00 0.00 144 ILE A O 13
ATOM 17698 N N . ALA A 1 43 ? -4.698 5.927 -13.335 1.00 0.00 145 ALA A N 13
ATOM 17699 C CA . ALA A 1 43 ? -4.223 7.095 -14.068 1.00 0.00 145 ALA A CA 13
ATOM 17700 C C . ALA A 1 43 ? -2.989 7.695 -13.404 1.00 0.00 145 ALA A C 13
ATOM 17701 O O . ALA A 1 43 ? -1.985 7.963 -14.064 1.00 0.00 145 ALA A O 13
ATOM 17708 N N . ASP A 1 44 ? -3.070 7.904 -12.094 1.00 0.00 146 ASP A N 13
ATOM 17709 C CA . ASP A 1 44 ? -1.959 8.473 -11.340 1.00 0.00 146 ASP A CA 13
ATOM 17710 C C . ASP A 1 44 ? -2.177 8.302 -9.840 1.00 0.00 146 ASP A C 13
ATOM 17711 O O . ASP A 1 44 ? -3.297 8.068 -9.387 1.00 0.00 146 ASP A O 13
ATOM 17720 N N . VAL A 1 45 ? -1.097 8.421 -9.073 1.00 0.00 147 VAL A N 13
ATOM 17721 C CA . VAL A 1 45 ? -1.169 8.280 -7.624 1.00 0.00 147 VAL A CA 13
ATOM 17722 C C . VAL A 1 45 ? -0.272 9.297 -6.928 1.00 0.00 147 VAL A C 13
ATOM 17723 O O . VAL A 1 45 ? 0.886 9.477 -7.302 1.00 0.00 147 VAL A O 13
ATOM 17736 N N . SER A 1 46 ? -0.816 9.959 -5.911 1.00 0.00 148 SER A N 13
ATOM 17737 C CA . SER A 1 46 ? -0.066 10.961 -5.163 1.00 0.00 148 SER A CA 13
ATOM 17738 C C . SER A 1 46 ? -0.105 10.665 -3.667 1.00 0.00 148 SER A C 13
ATOM 17739 O O . SER A 1 46 ? -1.144 10.807 -3.022 1.00 0.00 148 SER A O 13
ATOM 17747 N N . ILE A 1 47 ? 1.035 10.252 -3.123 1.00 0.00 149 ILE A N 13
ATOM 17748 C CA . ILE A 1 47 ? 1.132 9.936 -1.703 1.00 0.00 149 ILE A CA 13
ATOM 17749 C C . ILE A 1 47 ? 1.734 11.099 -0.921 1.00 0.00 149 ILE A C 13
ATOM 17750 O O . ILE A 1 47 ? 2.705 11.718 -1.357 1.00 0.00 149 ILE A O 13
ATOM 17766 N N . VAL A 1 48 ? 1.151 11.390 0.238 1.00 0.00 150 VAL A N 13
ATOM 17767 C CA . VAL A 1 48 ? 1.631 12.477 1.083 1.00 0.00 150 VAL A CA 13
ATOM 17768 C C . VAL A 1 48 ? 2.789 12.018 1.962 1.00 0.00 150 VAL A C 13
ATOM 17769 O O . VAL A 1 48 ? 2.664 11.055 2.719 1.00 0.00 150 VAL A O 13
ATOM 17782 N N . TYR A 1 49 ? 3.915 12.715 1.858 1.00 0.00 151 TYR A N 13
ATOM 17783 C CA . TYR A 1 49 ? 5.097 12.378 2.643 1.00 0.00 151 TYR A CA 13
ATOM 17784 C C . TYR A 1 49 ? 5.320 13.397 3.756 1.00 0.00 151 TYR A C 13
ATOM 17785 O O . TYR A 1 49 ? 4.858 14.535 3.673 1.00 0.00 151 TYR A O 13
ATOM 17803 N N . ASP A 1 50 ? 6.032 12.979 4.797 1.00 0.00 152 ASP A N 13
ATOM 17804 C CA . ASP A 1 50 ? 6.319 13.855 5.928 1.00 0.00 152 ASP A CA 13
ATOM 17805 C C . ASP A 1 50 ? 7.640 14.590 5.724 1.00 0.00 152 ASP A C 13
ATOM 17806 O O . ASP A 1 50 ? 8.472 14.178 4.916 1.00 0.00 152 ASP A O 13
ATOM 17815 N N . GLN A 1 51 ? 7.825 15.680 6.462 1.00 0.00 153 GLN A N 13
ATOM 17816 C CA . GLN A 1 51 ? 9.044 16.473 6.360 1.00 0.00 153 GLN A CA 13
ATOM 17817 C C . GLN A 1 51 ? 10.026 16.106 7.468 1.00 0.00 153 GLN A C 13
ATOM 17818 O O . GLN A 1 51 ? 11.240 16.161 7.277 1.00 0.00 153 GLN A O 13
ATOM 17832 N N . GLN A 1 52 ? 9.491 15.733 8.626 1.00 0.00 154 GLN A N 13
ATOM 17833 C CA . GLN A 1 52 ? 10.321 15.358 9.765 1.00 0.00 154 GLN A CA 13
ATOM 17834 C C . GLN A 1 52 ? 10.646 13.868 9.735 1.00 0.00 154 GLN A C 13
ATOM 17835 O O . GLN A 1 52 ? 11.813 13.477 9.727 1.00 0.00 154 GLN A O 13
ATOM 17849 N N . SER A 1 53 ? 9.606 13.041 9.720 1.00 0.00 155 SER A N 13
ATOM 17850 C CA . SER A 1 53 ? 9.780 11.594 9.695 1.00 0.00 155 SER A CA 13
ATOM 17851 C C . SER A 1 53 ? 10.189 11.119 8.304 1.00 0.00 155 SER A C 13
ATOM 17852 O O . SER A 1 53 ? 9.654 11.583 7.296 1.00 0.00 155 SER A O 13
ATOM 17860 N N . ARG A 1 54 ? 11.139 10.192 8.258 1.00 0.00 156 ARG A N 13
ATOM 17861 C CA . ARG A 1 54 ? 11.621 9.655 6.991 1.00 0.00 156 ARG A CA 13
ATOM 17862 C C . ARG A 1 54 ? 10.719 8.525 6.501 1.00 0.00 156 ARG A C 13
ATOM 17863 O O . ARG A 1 54 ? 11.199 7.471 6.083 1.00 0.00 156 ARG A O 13
ATOM 17884 N N . ARG A 1 55 ? 9.411 8.753 6.556 1.00 0.00 157 ARG A N 13
ATOM 17885 C CA . ARG A 1 55 ? 8.443 7.755 6.120 1.00 0.00 157 ARG A CA 13
ATOM 17886 C C . ARG A 1 55 ? 7.134 8.416 5.698 1.00 0.00 157 ARG A C 13
ATOM 17887 O O . ARG A 1 55 ? 6.765 9.470 6.213 1.00 0.00 157 ARG A O 13
ATOM 17908 N N . SER A 1 56 ? 6.437 7.788 4.756 1.00 0.00 158 SER A N 13
ATOM 17909 C CA . SER A 1 56 ? 5.171 8.317 4.261 1.00 0.00 158 SER A CA 13
ATOM 17910 C C . SER A 1 56 ? 4.304 8.817 5.412 1.00 0.00 158 SER A C 13
ATOM 17911 O O . SER A 1 56 ? 4.431 8.355 6.546 1.00 0.00 158 SER A O 13
ATOM 17919 N N . ARG A 1 57 ? 3.422 9.765 5.112 1.00 0.00 159 ARG A N 13
ATOM 17920 C CA . ARG A 1 57 ? 2.535 10.330 6.121 1.00 0.00 159 ARG A CA 13
ATOM 17921 C C . ARG A 1 57 ? 1.468 9.320 6.534 1.00 0.00 159 ARG A C 13
ATOM 17922 O O . ARG A 1 57 ? 1.175 9.161 7.718 1.00 0.00 159 ARG A O 13
ATOM 17943 N N . GLY A 1 58 ? 0.891 8.640 5.548 1.00 0.00 160 GLY A N 13
ATOM 17944 C CA . GLY A 1 58 ? -0.137 7.655 5.828 1.00 0.00 160 GLY A CA 13
ATOM 17945 C C . GLY A 1 58 ? -1.313 7.757 4.877 1.00 0.00 160 GLY A C 13
ATOM 17946 O O . GLY A 1 58 ? -1.951 6.753 4.558 1.00 0.00 160 GLY A O 13
ATOM 17950 N N . PHE A 1 59 ? -1.602 8.972 4.423 1.00 0.00 161 PHE A N 13
ATOM 17951 C CA . PHE A 1 59 ? -2.711 9.201 3.505 1.00 0.00 161 PHE A CA 13
ATOM 17952 C C . PHE A 1 59 ? -2.201 9.453 2.089 1.00 0.00 161 PHE A C 13
ATOM 17953 O O . PHE A 1 59 ? -1.128 10.023 1.896 1.00 0.00 161 PHE A O 13
ATOM 17970 N N . ALA A 1 60 ? -2.979 9.022 1.101 1.00 0.00 162 ALA A N 13
ATOM 17971 C CA . ALA A 1 60 ? -2.608 9.201 -0.297 1.00 0.00 162 ALA A CA 13
ATOM 17972 C C . ALA A 1 60 ? -3.843 9.276 -1.188 1.00 0.00 162 ALA A C 13
ATOM 17973 O O . ALA A 1 60 ? -4.901 8.746 -0.846 1.00 0.00 162 ALA A O 13
ATOM 17980 N N . PHE A 1 61 ? -3.703 9.939 -2.331 1.00 0.00 163 PHE A N 13
ATOM 17981 C CA . PHE A 1 61 ? -4.809 10.085 -3.270 1.00 0.00 163 PHE A CA 13
ATOM 17982 C C . PHE A 1 61 ? -4.608 9.192 -4.491 1.00 0.00 163 PHE A C 13
ATOM 17983 O O . PHE A 1 61 ? -3.500 9.079 -5.016 1.00 0.00 163 PHE A O 13
ATOM 18000 N N . VAL A 1 62 ? -5.688 8.558 -4.937 1.00 0.00 164 VAL A N 13
ATOM 18001 C CA . VAL A 1 62 ? -5.631 7.674 -6.096 1.00 0.00 164 VAL A CA 13
ATOM 18002 C C . VAL A 1 62 ? -6.553 8.165 -7.206 1.00 0.00 164 VAL A C 13
ATOM 18003 O O . VAL A 1 62 ? -7.739 8.410 -6.980 1.00 0.00 164 VAL A O 13
ATOM 18016 N N . TYR A 1 63 ? -6.002 8.304 -8.406 1.00 0.00 165 TYR A N 13
ATOM 18017 C CA . TYR A 1 63 ? -6.775 8.768 -9.553 1.00 0.00 165 TYR A CA 13
ATOM 18018 C C . TYR A 1 63 ? -7.191 7.597 -10.438 1.00 0.00 165 TYR A C 13
ATOM 18019 O O . TYR A 1 63 ? -6.354 6.812 -10.884 1.00 0.00 165 TYR A O 13
ATOM 18037 N N . PHE A 1 64 ? -8.491 7.487 -10.689 1.00 0.00 166 PHE A N 13
ATOM 18038 C CA . PHE A 1 64 ? -9.021 6.412 -11.520 1.00 0.00 166 PHE A CA 13
ATOM 18039 C C . PHE A 1 64 ? -9.529 6.955 -12.853 1.00 0.00 166 PHE A C 13
ATOM 18040 O O . PHE A 1 64 ? -9.756 8.156 -12.998 1.00 0.00 166 PHE A O 13
ATOM 18057 N N . GLU A 1 65 ? -9.704 6.062 -13.821 1.00 0.00 167 GLU A N 13
ATOM 18058 C CA . GLU A 1 65 ? -10.184 6.452 -15.142 1.00 0.00 167 GLU A CA 13
ATOM 18059 C C . GLU A 1 65 ? -11.626 6.946 -15.073 1.00 0.00 167 GLU A C 13
ATOM 18060 O O . GLU A 1 65 ? -11.975 7.961 -15.675 1.00 0.00 167 GLU A O 13
ATOM 18072 N N . ASN A 1 66 ? -12.459 6.220 -14.335 1.00 0.00 168 ASN A N 13
ATOM 18073 C CA . ASN A 1 66 ? -13.864 6.583 -14.188 1.00 0.00 168 ASN A CA 13
ATOM 18074 C C . ASN A 1 66 ? -14.351 6.309 -12.768 1.00 0.00 168 ASN A C 13
ATOM 18075 O O . ASN A 1 66 ? -13.703 5.592 -12.006 1.00 0.00 168 ASN A O 13
ATOM 18086 N N . VAL A 1 67 ? -15.497 6.885 -12.420 1.00 0.00 169 VAL A N 13
ATOM 18087 C CA . VAL A 1 67 ? -16.073 6.701 -11.093 1.00 0.00 169 VAL A CA 13
ATOM 18088 C C . VAL A 1 67 ? -16.210 5.221 -10.753 1.00 0.00 169 VAL A C 13
ATOM 18089 O O . VAL A 1 67 ? -15.740 4.768 -9.710 1.00 0.00 169 VAL A O 13
ATOM 18102 N N . ASP A 1 68 ? -16.856 4.474 -11.641 1.00 0.00 170 ASP A N 13
ATOM 18103 C CA . ASP A 1 68 ? -17.053 3.043 -11.436 1.00 0.00 170 ASP A CA 13
ATOM 18104 C C . ASP A 1 68 ? -15.715 2.323 -11.307 1.00 0.00 170 ASP A C 13
ATOM 18105 O O . ASP A 1 68 ? -15.494 1.569 -10.358 1.00 0.00 170 ASP A O 13
ATOM 18114 N N . ASP A 1 69 ? -14.827 2.559 -12.265 1.00 0.00 171 ASP A N 13
ATOM 18115 C CA . ASP A 1 69 ? -13.510 1.932 -12.258 1.00 0.00 171 ASP A CA 13
ATOM 18116 C C . ASP A 1 69 ? -12.882 2.003 -10.870 1.00 0.00 171 ASP A C 13
ATOM 18117 O O . ASP A 1 69 ? -12.148 1.103 -10.464 1.00 0.00 171 ASP A O 13
ATOM 18126 N N . ALA A 1 70 ? -13.175 3.079 -10.148 1.00 0.00 172 ALA A N 13
ATOM 18127 C CA . ALA A 1 70 ? -12.640 3.267 -8.805 1.00 0.00 172 ALA A CA 13
ATOM 18128 C C . ALA A 1 70 ? -13.458 2.496 -7.775 1.00 0.00 172 ALA A C 13
ATOM 18129 O O . ALA A 1 70 ? -12.905 1.856 -6.880 1.00 0.00 172 ALA A O 13
ATOM 18136 N N . LYS A 1 71 ? -14.779 2.560 -7.907 1.00 0.00 173 LYS A N 13
ATOM 18137 C CA . LYS A 1 71 ? -15.675 1.867 -6.988 1.00 0.00 173 LYS A CA 13
ATOM 18138 C C . LYS A 1 71 ? -15.147 0.474 -6.660 1.00 0.00 173 LYS A C 13
ATOM 18139 O O . LYS A 1 71 ? -14.843 0.172 -5.507 1.00 0.00 173 LYS A O 13
ATOM 18158 N N . GLU A 1 72 ? -15.039 -0.369 -7.682 1.00 0.00 174 GLU A N 13
ATOM 18159 C CA . GLU A 1 72 ? -14.546 -1.729 -7.501 1.00 0.00 174 GLU A CA 13
ATOM 18160 C C . GLU A 1 72 ? -13.409 -1.765 -6.484 1.00 0.00 174 GLU A C 13
ATOM 18161 O O . GLU A 1 72 ? -13.268 -2.726 -5.728 1.00 0.00 174 GLU A O 13
ATOM 18173 N N . ALA A 1 73 ? -12.601 -0.711 -6.471 1.00 0.00 175 ALA A N 13
ATOM 18174 C CA . ALA A 1 73 ? -11.477 -0.620 -5.547 1.00 0.00 175 ALA A CA 13
ATOM 18175 C C . ALA A 1 73 ? -11.934 -0.141 -4.173 1.00 0.00 175 ALA A C 13
ATOM 18176 O O . ALA A 1 73 ? -11.818 -0.863 -3.182 1.00 0.00 175 ALA A O 13
ATOM 18183 N N . LYS A 1 74 ? -12.453 1.081 -4.120 1.00 0.00 176 LYS A N 13
ATOM 18184 C CA . LYS A 1 74 ? -12.929 1.657 -2.868 1.00 0.00 176 LYS A CA 13
ATOM 18185 C C . LYS A 1 74 ? -13.669 0.615 -2.036 1.00 0.00 176 LYS A C 13
ATOM 18186 O O . LYS A 1 74 ? -13.663 0.671 -0.806 1.00 0.00 176 LYS A O 13
ATOM 18205 N N . GLU A 1 75 ? -14.304 -0.336 -2.714 1.00 0.00 177 GLU A N 13
ATOM 18206 C CA . GLU A 1 75 ? -15.048 -1.390 -2.036 1.00 0.00 177 GLU A CA 13
ATOM 18207 C C . GLU A 1 75 ? -14.131 -2.553 -1.668 1.00 0.00 177 GLU A C 13
ATOM 18208 O O . GLU A 1 75 ? -14.286 -3.171 -0.615 1.00 0.00 177 GLU A O 13
ATOM 18220 N N . ARG A 1 76 ? -13.176 -2.846 -2.545 1.00 0.00 178 ARG A N 13
ATOM 18221 C CA . ARG A 1 76 ? -12.235 -3.935 -2.315 1.00 0.00 178 ARG A CA 13
ATOM 18222 C C . ARG A 1 76 ? -10.921 -3.407 -1.747 1.00 0.00 178 ARG A C 13
ATOM 18223 O O . ARG A 1 76 ? -9.882 -4.058 -1.852 1.00 0.00 178 ARG A O 13
ATOM 18244 N N . ALA A 1 77 ? -10.975 -2.223 -1.146 1.00 0.00 179 ALA A N 13
ATOM 18245 C CA . ALA A 1 77 ? -9.790 -1.608 -0.561 1.00 0.00 179 ALA A CA 13
ATOM 18246 C C . ALA A 1 77 ? -9.988 -1.342 0.928 1.00 0.00 179 ALA A C 13
ATOM 18247 O O . ALA A 1 77 ? -9.058 -1.477 1.721 1.00 0.00 179 ALA A O 13
ATOM 18254 N N . ASN A 1 78 ? -11.207 -0.963 1.299 1.00 0.00 180 ASN A N 13
ATOM 18255 C CA . ASN A 1 78 ? -11.526 -0.676 2.693 1.00 0.00 180 ASN A CA 13
ATOM 18256 C C . ASN A 1 78 ? -10.914 -1.724 3.618 1.00 0.00 180 ASN A C 13
ATOM 18257 O O . ASN A 1 78 ? -11.037 -2.925 3.380 1.00 0.00 180 ASN A O 13
ATOM 18268 N N . GLY A 1 79 ? -10.255 -1.260 4.675 1.00 0.00 181 GLY A N 13
ATOM 18269 C CA . GLY A 1 79 ? -9.634 -2.170 5.620 1.00 0.00 181 GLY A CA 13
ATOM 18270 C C . GLY A 1 79 ? -9.087 -3.416 4.952 1.00 0.00 181 GLY A C 13
ATOM 18271 O O . GLY A 1 79 ? -9.617 -4.511 5.137 1.00 0.00 181 GLY A O 13
ATOM 18275 N N . MET A 1 80 ? -8.025 -3.248 4.172 1.00 0.00 182 MET A N 13
ATOM 18276 C CA . MET A 1 80 ? -7.406 -4.369 3.474 1.00 0.00 182 MET A CA 13
ATOM 18277 C C . MET A 1 80 ? -5.959 -4.555 3.919 1.00 0.00 182 MET A C 13
ATOM 18278 O O . MET A 1 80 ? -5.237 -3.583 4.134 1.00 0.00 182 MET A O 13
ATOM 18292 N N . GLU A 1 81 ? -5.543 -5.811 4.055 1.00 0.00 183 GLU A N 13
ATOM 18293 C CA . GLU A 1 81 ? -4.182 -6.122 4.476 1.00 0.00 183 GLU A CA 13
ATOM 18294 C C . GLU A 1 81 ? -3.177 -5.742 3.393 1.00 0.00 183 GLU A C 13
ATOM 18295 O O . GLU A 1 81 ? -3.271 -6.201 2.254 1.00 0.00 183 GLU A O 13
ATOM 18307 N N . LEU A 1 82 ? -2.216 -4.900 3.755 1.00 0.00 184 LEU A N 13
ATOM 18308 C CA . LEU A 1 82 ? -1.192 -4.456 2.815 1.00 0.00 184 LEU A CA 13
ATOM 18309 C C . LEU A 1 82 ? 0.200 -4.593 3.422 1.00 0.00 184 LEU A C 13
ATOM 18310 O O . LEU A 1 82 ? 0.635 -3.744 4.201 1.00 0.00 184 LEU A O 13
ATOM 18326 N N . ASP A 1 83 ? 0.896 -5.665 3.059 1.00 0.00 185 ASP A N 13
ATOM 18327 C CA . ASP A 1 83 ? 2.241 -5.911 3.565 1.00 0.00 185 ASP A CA 13
ATOM 18328 C C . ASP A 1 83 ? 2.262 -5.885 5.090 1.00 0.00 185 ASP A C 13
ATOM 18329 O O . ASP A 1 83 ? 3.180 -5.338 5.700 1.00 0.00 185 ASP A O 13
ATOM 18338 N N . GLY A 1 84 ? 1.241 -6.479 5.701 1.00 0.00 186 GLY A N 13
ATOM 18339 C CA . GLY A 1 84 ? 1.160 -6.512 7.149 1.00 0.00 186 GLY A CA 13
ATOM 18340 C C . GLY A 1 84 ? 0.349 -5.361 7.711 1.00 0.00 186 GLY A C 13
ATOM 18341 O O . GLY A 1 84 ? -0.295 -5.496 8.751 1.00 0.00 186 GLY A O 13
ATOM 18345 N N . ARG A 1 85 ? 0.382 -4.224 7.022 1.00 0.00 187 ARG A N 13
ATOM 18346 C CA . ARG A 1 85 ? -0.353 -3.044 7.460 1.00 0.00 187 ARG A CA 13
ATOM 18347 C C . ARG A 1 85 ? -1.676 -2.919 6.712 1.00 0.00 187 ARG A C 13
ATOM 18348 O O . ARG A 1 85 ? -1.720 -3.025 5.486 1.00 0.00 187 ARG A O 13
ATOM 18369 N N . ARG A 1 86 ? -2.753 -2.695 7.458 1.00 0.00 188 ARG A N 13
ATOM 18370 C CA . ARG A 1 86 ? -4.078 -2.557 6.865 1.00 0.00 188 ARG A CA 13
ATOM 18371 C C . ARG A 1 86 ? -4.362 -1.103 6.500 1.00 0.00 188 ARG A C 13
ATOM 18372 O O . ARG A 1 86 ? -4.062 -0.190 7.269 1.00 0.00 188 ARG A O 13
ATOM 18393 N N . ILE A 1 87 ? -4.942 -0.897 5.322 1.00 0.00 189 ILE A N 13
ATOM 18394 C CA . ILE A 1 87 ? -5.266 0.445 4.856 1.00 0.00 189 ILE A CA 13
ATOM 18395 C C . ILE A 1 87 ? -6.775 0.667 4.827 1.00 0.00 189 ILE A C 13
ATOM 18396 O O . ILE A 1 87 ? -7.553 -0.287 4.808 1.00 0.00 189 ILE A O 13
ATOM 18412 N N . ARG A 1 88 ? -7.181 1.933 4.823 1.00 0.00 190 ARG A N 13
ATOM 18413 C CA . ARG A 1 88 ? -8.597 2.280 4.796 1.00 0.00 190 ARG A CA 13
ATOM 18414 C C . ARG A 1 88 ? -8.911 3.191 3.612 1.00 0.00 190 ARG A C 13
ATOM 18415 O O . ARG A 1 88 ? -8.066 3.973 3.177 1.00 0.00 190 ARG A O 13
ATOM 18436 N N . VAL A 1 89 ? -10.131 3.082 3.096 1.00 0.00 191 VAL A N 13
ATOM 18437 C CA . VAL A 1 89 ? -10.557 3.895 1.963 1.00 0.00 191 VAL A CA 13
ATOM 18438 C C . VAL A 1 89 ? -11.582 4.939 2.391 1.00 0.00 191 VAL A C 13
ATOM 18439 O O . VAL A 1 89 ? -12.503 4.644 3.152 1.00 0.00 191 VAL A O 13
ATOM 18452 N N . SER A 1 90 ? -11.416 6.161 1.895 1.00 0.00 192 SER A N 13
ATOM 18453 C CA . SER A 1 90 ? -12.325 7.251 2.228 1.00 0.00 192 SER A CA 13
ATOM 18454 C C . SER A 1 90 ? -12.576 8.140 1.014 1.00 0.00 192 SER A C 13
ATOM 18455 O O . SER A 1 90 ? -11.653 8.470 0.271 1.00 0.00 192 SER A O 13
ATOM 18463 N N . GLY A 1 91 ? -13.834 8.524 0.819 1.00 0.00 193 GLY A N 13
ATOM 18464 C CA . GLY A 1 91 ? -14.186 9.371 -0.306 1.00 0.00 193 GLY A CA 13
ATOM 18465 C C . GLY A 1 91 ? -15.519 10.065 -0.115 1.00 0.00 193 GLY A C 13
ATOM 18466 O O . GLY A 1 91 ? -15.591 11.199 0.358 1.00 0.00 193 GLY A O 13
ATOM 18470 N N . PRO A 1 92 ? -16.608 9.377 -0.491 1.00 0.00 194 PRO A N 13
ATOM 18471 C CA . PRO A 1 92 ? -17.966 9.916 -0.369 1.00 0.00 194 PRO A CA 13
ATOM 18472 C C . PRO A 1 92 ? -18.417 10.028 1.084 1.00 0.00 194 PRO A C 13
ATOM 18473 O O . PRO A 1 92 ? -18.156 9.139 1.894 1.00 0.00 194 PRO A O 13
ATOM 18484 N N . SER A 1 93 ? -19.095 11.125 1.405 1.00 0.00 195 SER A N 13
ATOM 18485 C CA . SER A 1 93 ? -19.580 11.354 2.762 1.00 0.00 195 SER A CA 13
ATOM 18486 C C . SER A 1 93 ? -20.491 10.216 3.212 1.00 0.00 195 SER A C 13
ATOM 18487 O O . SER A 1 93 ? -20.262 9.597 4.251 1.00 0.00 195 SER A O 13
ATOM 18495 N N . SER A 1 94 ? -21.525 9.946 2.422 1.00 0.00 196 SER A N 13
ATOM 18496 C CA . SER A 1 94 ? -22.474 8.886 2.740 1.00 0.00 196 SER A CA 13
ATOM 18497 C C . SER A 1 94 ? -22.925 8.163 1.475 1.00 0.00 196 SER A C 13
ATOM 18498 O O . SER A 1 94 ? -23.189 8.789 0.449 1.00 0.00 196 SER A O 13
ATOM 18506 N N . GLY A 1 95 ? -23.010 6.838 1.556 1.00 0.00 197 GLY A N 13
ATOM 18507 C CA . GLY A 1 95 ? -23.429 6.050 0.411 1.00 0.00 197 GLY A CA 13
ATOM 18508 C C . GLY A 1 95 ? -24.937 5.936 0.306 1.00 0.00 197 GLY A C 13
ATOM 18509 O O . GLY A 1 95 ? -25.460 5.429 -0.686 1.00 0.00 197 GLY A O 13
ATOM 18513 N N . GLY A 1 1 ? -23.163 -21.752 -8.896 1.00 0.00 103 GLY A N 14
ATOM 18514 C CA . GLY A 1 1 ? -24.537 -21.285 -8.873 1.00 0.00 103 GLY A CA 14
ATOM 18515 C C . GLY A 1 1 ? -24.667 -19.893 -8.290 1.00 0.00 103 GLY A C 14
ATOM 18516 O O . GLY A 1 1 ? -24.381 -19.676 -7.112 1.00 0.00 103 GLY A O 14
ATOM 18520 N N . SER A 1 2 ? -25.099 -18.945 -9.115 1.00 0.00 104 SER A N 14
ATOM 18521 C CA . SER A 1 2 ? -25.261 -17.564 -8.676 1.00 0.00 104 SER A CA 14
ATOM 18522 C C . SER A 1 2 ? -26.256 -17.474 -7.522 1.00 0.00 104 SER A C 14
ATOM 18523 O O . SER A 1 2 ? -27.144 -18.315 -7.387 1.00 0.00 104 SER A O 14
ATOM 18531 N N . SER A 1 3 ? -26.099 -16.447 -6.692 1.00 0.00 105 SER A N 14
ATOM 18532 C CA . SER A 1 3 ? -26.980 -16.248 -5.548 1.00 0.00 105 SER A CA 14
ATOM 18533 C C . SER A 1 3 ? -28.184 -15.393 -5.931 1.00 0.00 105 SER A C 14
ATOM 18534 O O . SER A 1 3 ? -29.294 -15.611 -5.446 1.00 0.00 105 SER A O 14
ATOM 18542 N N . GLY A 1 4 ? -27.955 -14.418 -6.806 1.00 0.00 106 GLY A N 14
ATOM 18543 C CA . GLY A 1 4 ? -29.029 -13.544 -7.240 1.00 0.00 106 GLY A CA 14
ATOM 18544 C C . GLY A 1 4 ? -28.918 -12.152 -6.652 1.00 0.00 106 GLY A C 14
ATOM 18545 O O . GLY A 1 4 ? -29.177 -11.949 -5.466 1.00 0.00 106 GLY A O 14
ATOM 18549 N N . SER A 1 5 ? -28.528 -11.190 -7.482 1.00 0.00 107 SER A N 14
ATOM 18550 C CA . SER A 1 5 ? -28.377 -9.810 -7.036 1.00 0.00 107 SER A CA 14
ATOM 18551 C C . SER A 1 5 ? -29.314 -8.884 -7.806 1.00 0.00 107 SER A C 14
ATOM 18552 O O . SER A 1 5 ? -29.261 -8.810 -9.034 1.00 0.00 107 SER A O 14
ATOM 18560 N N . SER A 1 6 ? -30.172 -8.180 -7.075 1.00 0.00 108 SER A N 14
ATOM 18561 C CA . SER A 1 6 ? -31.124 -7.261 -7.688 1.00 0.00 108 SER A CA 14
ATOM 18562 C C . SER A 1 6 ? -30.797 -5.816 -7.323 1.00 0.00 108 SER A C 14
ATOM 18563 O O . SER A 1 6 ? -30.565 -5.496 -6.158 1.00 0.00 108 SER A O 14
ATOM 18571 N N . GLY A 1 7 ? -30.781 -4.947 -8.329 1.00 0.00 109 GLY A N 14
ATOM 18572 C CA . GLY A 1 7 ? -30.482 -3.547 -8.095 1.00 0.00 109 GLY A CA 14
ATOM 18573 C C . GLY A 1 7 ? -29.811 -2.891 -9.285 1.00 0.00 109 GLY A C 14
ATOM 18574 O O . GLY A 1 7 ? -29.590 -3.531 -10.312 1.00 0.00 109 GLY A O 14
ATOM 18578 N N . ASN A 1 8 ? -29.488 -1.609 -9.148 1.00 0.00 110 ASN A N 14
ATOM 18579 C CA . ASN A 1 8 ? -28.840 -0.865 -10.222 1.00 0.00 110 ASN A CA 14
ATOM 18580 C C . ASN A 1 8 ? -28.368 0.500 -9.731 1.00 0.00 110 ASN A C 14
ATOM 18581 O O . ASN A 1 8 ? -29.038 1.147 -8.925 1.00 0.00 110 ASN A O 14
ATOM 18592 N N . ARG A 1 9 ? -27.212 0.933 -10.222 1.00 0.00 111 ARG A N 14
ATOM 18593 C CA . ARG A 1 9 ? -26.649 2.220 -9.833 1.00 0.00 111 ARG A CA 14
ATOM 18594 C C . ARG A 1 9 ? -25.386 2.526 -10.632 1.00 0.00 111 ARG A C 14
ATOM 18595 O O . ARG A 1 9 ? -24.400 1.793 -10.557 1.00 0.00 111 ARG A O 14
ATOM 18616 N N . ALA A 1 10 ? -25.424 3.612 -11.397 1.00 0.00 112 ALA A N 14
ATOM 18617 C CA . ALA A 1 10 ? -24.282 4.015 -12.208 1.00 0.00 112 ALA A CA 14
ATOM 18618 C C . ALA A 1 10 ? -23.354 4.940 -11.429 1.00 0.00 112 ALA A C 14
ATOM 18619 O O . ALA A 1 10 ? -22.133 4.847 -11.540 1.00 0.00 112 ALA A O 14
ATOM 18626 N N . ASN A 1 11 ? -23.942 5.834 -10.640 1.00 0.00 113 ASN A N 14
ATOM 18627 C CA . ASN A 1 11 ? -23.167 6.778 -9.843 1.00 0.00 113 ASN A CA 14
ATOM 18628 C C . ASN A 1 11 ? -22.067 7.423 -10.681 1.00 0.00 113 ASN A C 14
ATOM 18629 O O . ASN A 1 11 ? -20.892 7.423 -10.314 1.00 0.00 113 ASN A O 14
ATOM 18640 N N . PRO A 1 12 ? -22.456 7.987 -11.834 1.00 0.00 114 PRO A N 14
ATOM 18641 C CA . PRO A 1 12 ? -21.519 8.647 -12.748 1.00 0.00 114 PRO A CA 14
ATOM 18642 C C . PRO A 1 12 ? -20.977 9.954 -12.178 1.00 0.00 114 PRO A C 14
ATOM 18643 O O . PRO A 1 12 ? -20.080 10.569 -12.755 1.00 0.00 114 PRO A O 14
ATOM 18654 N N . ASP A 1 13 ? -21.526 10.372 -11.043 1.00 0.00 115 ASP A N 14
ATOM 18655 C CA . ASP A 1 13 ? -21.097 11.605 -10.394 1.00 0.00 115 ASP A CA 14
ATOM 18656 C C . ASP A 1 13 ? -19.579 11.746 -10.446 1.00 0.00 115 ASP A C 14
ATOM 18657 O O . ASP A 1 13 ? -18.847 10.775 -10.642 1.00 0.00 115 ASP A O 14
ATOM 18666 N N . PRO A 1 14 ? -19.093 12.983 -10.267 1.00 0.00 116 PRO A N 14
ATOM 18667 C CA . PRO A 1 14 ? -17.657 13.280 -10.290 1.00 0.00 116 PRO A CA 14
ATOM 18668 C C . PRO A 1 14 ? -16.929 12.713 -9.076 1.00 0.00 116 PRO A C 14
ATOM 18669 O O . PRO A 1 14 ? -15.754 13.004 -8.854 1.00 0.00 116 PRO A O 14
ATOM 18680 N N . ASN A 1 15 ? -17.633 11.901 -8.295 1.00 0.00 117 ASN A N 14
ATOM 18681 C CA . ASN A 1 15 ? -17.053 11.293 -7.103 1.00 0.00 117 ASN A CA 14
ATOM 18682 C C . ASN A 1 15 ? -16.160 10.112 -7.475 1.00 0.00 117 ASN A C 14
ATOM 18683 O O . ASN A 1 15 ? -16.276 9.029 -6.901 1.00 0.00 117 ASN A O 14
ATOM 18694 N N . CYS A 1 16 ? -15.272 10.330 -8.438 1.00 0.00 118 CYS A N 14
ATOM 18695 C CA . CYS A 1 16 ? -14.359 9.285 -8.887 1.00 0.00 118 CYS A CA 14
ATOM 18696 C C . CYS A 1 16 ? -13.087 9.275 -8.046 1.00 0.00 118 CYS A C 14
ATOM 18697 O O . CYS A 1 16 ? -12.577 8.214 -7.685 1.00 0.00 118 CYS A O 14
ATOM 18705 N N . CYS A 1 17 ? -12.578 10.464 -7.739 1.00 0.00 119 CYS A N 14
ATOM 18706 C CA . CYS A 1 17 ? -11.363 10.593 -6.942 1.00 0.00 119 CYS A CA 14
ATOM 18707 C C . CYS A 1 17 ? -11.408 9.669 -5.729 1.00 0.00 119 CYS A C 14
ATOM 18708 O O . CYS A 1 17 ? -12.469 9.444 -5.145 1.00 0.00 119 CYS A O 14
ATOM 18716 N N . LEU A 1 18 ? -10.250 9.136 -5.355 1.00 0.00 120 LEU A N 14
ATOM 18717 C CA . LEU A 1 18 ? -10.157 8.235 -4.212 1.00 0.00 120 LEU A CA 14
ATOM 18718 C C . LEU A 1 18 ? -8.999 8.629 -3.301 1.00 0.00 120 LEU A C 14
ATOM 18719 O O . LEU A 1 18 ? -7.944 9.054 -3.769 1.00 0.00 120 LEU A O 14
ATOM 18735 N N . GLY A 1 19 ? -9.204 8.485 -1.995 1.00 0.00 121 GLY A N 14
ATOM 18736 C CA . GLY A 1 19 ? -8.168 8.828 -1.039 1.00 0.00 121 GLY A CA 14
ATOM 18737 C C . GLY A 1 19 ? -7.985 7.765 0.026 1.00 0.00 121 GLY A C 14
ATOM 18738 O O . GLY A 1 19 ? -8.852 7.574 0.879 1.00 0.00 121 GLY A O 14
ATOM 18742 N N . VAL A 1 20 ? -6.854 7.068 -0.024 1.00 0.00 122 VAL A N 14
ATOM 18743 C CA . VAL A 1 20 ? -6.560 6.017 0.943 1.00 0.00 122 VAL A CA 14
ATOM 18744 C C . VAL A 1 20 ? -5.858 6.582 2.172 1.00 0.00 122 VAL A C 14
ATOM 18745 O O . VAL A 1 20 ? -4.929 7.381 2.057 1.00 0.00 122 VAL A O 14
ATOM 18758 N N . PHE A 1 21 ? -6.308 6.161 3.350 1.00 0.00 123 PHE A N 14
ATOM 18759 C CA . PHE A 1 21 ? -5.723 6.626 4.602 1.00 0.00 123 PHE A CA 14
ATOM 18760 C C . PHE A 1 21 ? -5.101 5.466 5.374 1.00 0.00 123 PHE A C 14
ATOM 18761 O O . PHE A 1 21 ? -5.191 4.311 4.961 1.00 0.00 123 PHE A O 14
ATOM 18778 N N . GLY A 1 22 ? -4.468 5.784 6.500 1.00 0.00 124 GLY A N 14
ATOM 18779 C CA . GLY A 1 22 ? -3.838 4.760 7.312 1.00 0.00 124 GLY A CA 14
ATOM 18780 C C . GLY A 1 22 ? -2.995 3.805 6.490 1.00 0.00 124 GLY A C 14
ATOM 18781 O O . GLY A 1 22 ? -3.296 2.614 6.405 1.00 0.00 124 GLY A O 14
ATOM 18785 N N . LEU A 1 23 ? -1.936 4.328 5.882 1.00 0.00 125 LEU A N 14
ATOM 18786 C CA . LEU A 1 23 ? -1.046 3.514 5.061 1.00 0.00 125 LEU A CA 14
ATOM 18787 C C . LEU A 1 23 ? 0.086 2.929 5.900 1.00 0.00 125 LEU A C 14
ATOM 18788 O O . LEU A 1 23 ? 0.202 3.217 7.091 1.00 0.00 125 LEU A O 14
ATOM 18804 N N . SER A 1 24 ? 0.919 2.107 5.270 1.00 0.00 126 SER A N 14
ATOM 18805 C CA . SER A 1 24 ? 2.041 1.480 5.958 1.00 0.00 126 SER A CA 14
ATOM 18806 C C . SER A 1 24 ? 3.161 2.487 6.200 1.00 0.00 126 SER A C 14
ATOM 18807 O O . SER A 1 24 ? 3.363 3.410 5.411 1.00 0.00 126 SER A O 14
ATOM 18815 N N . LEU A 1 25 ? 3.888 2.301 7.297 1.00 0.00 127 LEU A N 14
ATOM 18816 C CA . LEU A 1 25 ? 4.989 3.192 7.644 1.00 0.00 127 LEU A CA 14
ATOM 18817 C C . LEU A 1 25 ? 5.691 3.706 6.391 1.00 0.00 127 LEU A C 14
ATOM 18818 O O . LEU A 1 25 ? 5.960 4.901 6.263 1.00 0.00 127 LEU A O 14
ATOM 18834 N N . TYR A 1 26 ? 5.982 2.796 5.468 1.00 0.00 128 TYR A N 14
ATOM 18835 C CA . TYR A 1 26 ? 6.653 3.157 4.224 1.00 0.00 128 TYR A CA 14
ATOM 18836 C C . TYR A 1 26 ? 5.942 2.540 3.024 1.00 0.00 128 TYR A C 14
ATOM 18837 O O . TYR A 1 26 ? 5.889 1.318 2.878 1.00 0.00 128 TYR A O 14
ATOM 18855 N N . THR A 1 27 ? 5.396 3.394 2.164 1.00 0.00 129 THR A N 14
ATOM 18856 C CA . THR A 1 27 ? 4.688 2.935 0.976 1.00 0.00 129 THR A CA 14
ATOM 18857 C C . THR A 1 27 ? 5.001 3.819 -0.226 1.00 0.00 129 THR A C 14
ATOM 18858 O O . THR A 1 27 ? 5.108 5.040 -0.102 1.00 0.00 129 THR A O 14
ATOM 18869 N N . THR A 1 28 ? 5.146 3.196 -1.392 1.00 0.00 130 THR A N 14
ATOM 18870 C CA . THR A 1 28 ? 5.447 3.926 -2.617 1.00 0.00 130 THR A CA 14
ATOM 18871 C C . THR A 1 28 ? 4.293 3.835 -3.609 1.00 0.00 130 THR A C 14
ATOM 18872 O O . THR A 1 28 ? 3.540 2.862 -3.610 1.00 0.00 130 THR A O 14
ATOM 18883 N N . GLU A 1 29 ? 4.161 4.854 -4.451 1.00 0.00 131 GLU A N 14
ATOM 18884 C CA . GLU A 1 29 ? 3.098 4.888 -5.448 1.00 0.00 131 GLU A CA 14
ATOM 18885 C C . GLU A 1 29 ? 3.059 3.588 -6.247 1.00 0.00 131 GLU A C 14
ATOM 18886 O O . GLU A 1 29 ? 1.989 3.039 -6.508 1.00 0.00 131 GLU A O 14
ATOM 18898 N N . ARG A 1 30 ? 4.235 3.102 -6.631 1.00 0.00 132 ARG A N 14
ATOM 18899 C CA . ARG A 1 30 ? 4.336 1.868 -7.401 1.00 0.00 132 ARG A CA 14
ATOM 18900 C C . ARG A 1 30 ? 3.663 0.712 -6.667 1.00 0.00 132 ARG A C 14
ATOM 18901 O O . ARG A 1 30 ? 2.945 -0.086 -7.270 1.00 0.00 132 ARG A O 14
ATOM 18922 N N . ASP A 1 31 ? 3.901 0.628 -5.363 1.00 0.00 133 ASP A N 14
ATOM 18923 C CA . ASP A 1 31 ? 3.318 -0.430 -4.546 1.00 0.00 133 ASP A CA 14
ATOM 18924 C C . ASP A 1 31 ? 1.795 -0.407 -4.634 1.00 0.00 133 ASP A C 14
ATOM 18925 O O . ASP A 1 31 ? 1.167 -1.413 -4.967 1.00 0.00 133 ASP A O 14
ATOM 18934 N N . LEU A 1 32 ? 1.207 0.745 -4.333 1.00 0.00 134 LEU A N 14
ATOM 18935 C CA . LEU A 1 32 ? -0.243 0.899 -4.377 1.00 0.00 134 LEU A CA 14
ATOM 18936 C C . LEU A 1 32 ? -0.763 0.756 -5.804 1.00 0.00 134 LEU A C 14
ATOM 18937 O O . LEU A 1 32 ? -1.872 0.271 -6.026 1.00 0.00 134 LEU A O 14
ATOM 18953 N N . ARG A 1 33 ? 0.048 1.180 -6.768 1.00 0.00 135 ARG A N 14
ATOM 18954 C CA . ARG A 1 33 ? -0.330 1.099 -8.174 1.00 0.00 135 ARG A CA 14
ATOM 18955 C C . ARG A 1 33 ? -0.550 -0.351 -8.595 1.00 0.00 135 ARG A C 14
ATOM 18956 O O . ARG A 1 33 ? -1.549 -0.677 -9.234 1.00 0.00 135 ARG A O 14
ATOM 18977 N N . GLU A 1 34 ? 0.392 -1.217 -8.232 1.00 0.00 136 GLU A N 14
ATOM 18978 C CA . GLU A 1 34 ? 0.301 -2.631 -8.573 1.00 0.00 136 GLU A CA 14
ATOM 18979 C C . GLU A 1 34 ? -0.814 -3.311 -7.784 1.00 0.00 136 GLU A C 14
ATOM 18980 O O . GLU A 1 34 ? -1.529 -4.166 -8.307 1.00 0.00 136 GLU A O 14
ATOM 18992 N N . VAL A 1 35 ? -0.956 -2.925 -6.520 1.00 0.00 137 VAL A N 14
ATOM 18993 C CA . VAL A 1 35 ? -1.984 -3.495 -5.657 1.00 0.00 137 VAL A CA 14
ATOM 18994 C C . VAL A 1 35 ? -3.380 -3.163 -6.171 1.00 0.00 137 VAL A C 14
ATOM 18995 O O . VAL A 1 35 ? -4.250 -4.031 -6.243 1.00 0.00 137 VAL A O 14
ATOM 19008 N N . PHE A 1 36 ? -3.588 -1.899 -6.527 1.00 0.00 138 PHE A N 14
ATOM 19009 C CA . PHE A 1 36 ? -4.879 -1.451 -7.034 1.00 0.00 138 PHE A CA 14
ATOM 19010 C C . PHE A 1 36 ? -5.030 -1.791 -8.514 1.00 0.00 138 PHE A C 14
ATOM 19011 O O . PHE A 1 36 ? -6.137 -2.033 -8.996 1.00 0.00 138 PHE A O 14
ATOM 19028 N N . SER A 1 37 ? -3.910 -1.808 -9.229 1.00 0.00 139 SER A N 14
ATOM 19029 C CA . SER A 1 37 ? -3.917 -2.114 -10.654 1.00 0.00 139 SER A CA 14
ATOM 19030 C C . SER A 1 37 ? -4.751 -3.360 -10.938 1.00 0.00 139 SER A C 14
ATOM 19031 O O . SER A 1 37 ? -5.566 -3.379 -11.861 1.00 0.00 139 SER A O 14
ATOM 19039 N N . LYS A 1 38 ? -4.542 -4.399 -10.138 1.00 0.00 140 LYS A N 14
ATOM 19040 C CA . LYS A 1 38 ? -5.274 -5.650 -10.300 1.00 0.00 140 LYS A CA 14
ATOM 19041 C C . LYS A 1 38 ? -6.735 -5.384 -10.649 1.00 0.00 140 LYS A C 14
ATOM 19042 O O . LYS A 1 38 ? -7.319 -6.073 -11.485 1.00 0.00 140 LYS A O 14
ATOM 19061 N N . TYR A 1 39 ? -7.319 -4.381 -10.004 1.00 0.00 141 TYR A N 14
ATOM 19062 C CA . TYR A 1 39 ? -8.712 -4.024 -10.245 1.00 0.00 141 TYR A CA 14
ATOM 19063 C C . TYR A 1 39 ? -8.884 -3.407 -11.629 1.00 0.00 141 TYR A C 14
ATOM 19064 O O . TYR A 1 39 ? -9.689 -3.873 -12.434 1.00 0.00 141 TYR A O 14
ATOM 19082 N N . GLY A 1 40 ? -8.119 -2.353 -11.899 1.00 0.00 142 GLY A N 14
ATOM 19083 C CA . GLY A 1 40 ? -8.201 -1.687 -13.186 1.00 0.00 142 GLY A CA 14
ATOM 19084 C C . GLY A 1 40 ? -6.993 -0.816 -13.466 1.00 0.00 142 GLY A C 14
ATOM 19085 O O . GLY A 1 40 ? -6.138 -0.607 -12.604 1.00 0.00 142 GLY A O 14
ATOM 19089 N N . PRO A 1 41 ? -6.909 -0.291 -14.698 1.00 0.00 143 PRO A N 14
ATOM 19090 C CA . PRO A 1 41 ? -5.799 0.570 -15.118 1.00 0.00 143 PRO A CA 14
ATOM 19091 C C . PRO A 1 41 ? -5.832 1.932 -14.434 1.00 0.00 143 PRO A C 14
ATOM 19092 O O . PRO A 1 41 ? -6.776 2.703 -14.611 1.00 0.00 143 PRO A O 14
ATOM 19103 N N . ILE A 1 42 ? -4.797 2.222 -13.653 1.00 0.00 144 ILE A N 14
ATOM 19104 C CA . ILE A 1 42 ? -4.707 3.492 -12.944 1.00 0.00 144 ILE A CA 14
ATOM 19105 C C . ILE A 1 42 ? -4.073 4.568 -13.820 1.00 0.00 144 ILE A C 14
ATOM 19106 O O . ILE A 1 42 ? -3.163 4.290 -14.600 1.00 0.00 144 ILE A O 14
ATOM 19122 N N . ALA A 1 43 ? -4.560 5.797 -13.685 1.00 0.00 145 ALA A N 14
ATOM 19123 C CA . ALA A 1 43 ? -4.039 6.915 -14.461 1.00 0.00 145 ALA A CA 14
ATOM 19124 C C . ALA A 1 43 ? -2.824 7.536 -13.781 1.00 0.00 145 ALA A C 14
ATOM 19125 O O . ALA A 1 43 ? -1.783 7.733 -14.408 1.00 0.00 145 ALA A O 14
ATOM 19132 N N . ASP A 1 44 ? -2.963 7.843 -12.496 1.00 0.00 146 ASP A N 14
ATOM 19133 C CA . ASP A 1 44 ? -1.876 8.442 -11.731 1.00 0.00 146 ASP A CA 14
ATOM 19134 C C . ASP A 1 44 ? -2.059 8.189 -10.238 1.00 0.00 146 ASP A C 14
ATOM 19135 O O . ASP A 1 44 ? -3.169 7.928 -9.773 1.00 0.00 146 ASP A O 14
ATOM 19144 N N . VAL A 1 45 ? -0.962 8.268 -9.490 1.00 0.00 147 VAL A N 14
ATOM 19145 C CA . VAL A 1 45 ? -1.002 8.047 -8.050 1.00 0.00 147 VAL A CA 14
ATOM 19146 C C . VAL A 1 45 ? -0.153 9.078 -7.313 1.00 0.00 147 VAL A C 14
ATOM 19147 O O . VAL A 1 45 ? 0.956 9.401 -7.738 1.00 0.00 147 VAL A O 14
ATOM 19160 N N . SER A 1 46 ? -0.682 9.589 -6.206 1.00 0.00 148 SER A N 14
ATOM 19161 C CA . SER A 1 46 ? 0.026 10.586 -5.411 1.00 0.00 148 SER A CA 14
ATOM 19162 C C . SER A 1 46 ? -0.100 10.282 -3.921 1.00 0.00 148 SER A C 14
ATOM 19163 O O . SER A 1 46 ? -1.196 10.039 -3.417 1.00 0.00 148 SER A O 14
ATOM 19171 N N . ILE A 1 47 ? 1.031 10.296 -3.223 1.00 0.00 149 ILE A N 14
ATOM 19172 C CA . ILE A 1 47 ? 1.048 10.023 -1.792 1.00 0.00 149 ILE A CA 14
ATOM 19173 C C . ILE A 1 47 ? 1.618 11.204 -1.014 1.00 0.00 149 ILE A C 14
ATOM 19174 O O . ILE A 1 47 ? 2.496 11.917 -1.501 1.00 0.00 149 ILE A O 14
ATOM 19190 N N . VAL A 1 48 ? 1.115 11.405 0.200 1.00 0.00 150 VAL A N 14
ATOM 19191 C CA . VAL A 1 48 ? 1.576 12.498 1.048 1.00 0.00 150 VAL A CA 14
ATOM 19192 C C . VAL A 1 48 ? 2.611 12.012 2.056 1.00 0.00 150 VAL A C 14
ATOM 19193 O O . VAL A 1 48 ? 2.336 11.129 2.868 1.00 0.00 150 VAL A O 14
ATOM 19206 N N . TYR A 1 49 ? 3.804 12.594 1.997 1.00 0.00 151 TYR A N 14
ATOM 19207 C CA . TYR A 1 49 ? 4.883 12.220 2.904 1.00 0.00 151 TYR A CA 14
ATOM 19208 C C . TYR A 1 49 ? 4.943 13.165 4.099 1.00 0.00 151 TYR A C 14
ATOM 19209 O O . TYR A 1 49 ? 4.292 14.210 4.112 1.00 0.00 151 TYR A O 14
ATOM 19227 N N . ASP A 1 50 ? 5.730 12.791 5.102 1.00 0.00 152 ASP A N 14
ATOM 19228 C CA . ASP A 1 50 ? 5.878 13.606 6.303 1.00 0.00 152 ASP A CA 14
ATOM 19229 C C . ASP A 1 50 ? 7.155 14.437 6.241 1.00 0.00 152 ASP A C 14
ATOM 19230 O O . ASP A 1 50 ? 8.233 13.915 5.957 1.00 0.00 152 ASP A O 14
ATOM 19239 N N . GLN A 1 51 ? 7.025 15.733 6.507 1.00 0.00 153 GLN A N 14
ATOM 19240 C CA . GLN A 1 51 ? 8.169 16.636 6.480 1.00 0.00 153 GLN A CA 14
ATOM 19241 C C . GLN A 1 51 ? 9.092 16.382 7.668 1.00 0.00 153 GLN A C 14
ATOM 19242 O O . GLN A 1 51 ? 10.314 16.361 7.522 1.00 0.00 153 GLN A O 14
ATOM 19256 N N . GLN A 1 52 ? 8.499 16.190 8.841 1.00 0.00 154 GLN A N 14
ATOM 19257 C CA . GLN A 1 52 ? 9.269 15.939 10.054 1.00 0.00 154 GLN A CA 14
ATOM 19258 C C . GLN A 1 52 ? 9.846 14.527 10.049 1.00 0.00 154 GLN A C 14
ATOM 19259 O O . GLN A 1 52 ? 11.039 14.333 10.284 1.00 0.00 154 GLN A O 14
ATOM 19273 N N . SER A 1 53 ? 8.993 13.545 9.780 1.00 0.00 155 SER A N 14
ATOM 19274 C CA . SER A 1 53 ? 9.417 12.150 9.748 1.00 0.00 155 SER A CA 14
ATOM 19275 C C . SER A 1 53 ? 9.983 11.785 8.379 1.00 0.00 155 SER A C 14
ATOM 19276 O O . SER A 1 53 ? 9.689 12.440 7.379 1.00 0.00 155 SER A O 14
ATOM 19284 N N . ARG A 1 54 ? 10.798 10.735 8.343 1.00 0.00 156 ARG A N 14
ATOM 19285 C CA . ARG A 1 54 ? 11.406 10.283 7.098 1.00 0.00 156 ARG A CA 14
ATOM 19286 C C . ARG A 1 54 ? 10.639 9.100 6.517 1.00 0.00 156 ARG A C 14
ATOM 19287 O O . ARG A 1 54 ? 11.236 8.116 6.078 1.00 0.00 156 ARG A O 14
ATOM 19308 N N . ARG A 1 55 ? 9.314 9.202 6.517 1.00 0.00 157 ARG A N 14
ATOM 19309 C CA . ARG A 1 55 ? 8.466 8.140 5.991 1.00 0.00 157 ARG A CA 14
ATOM 19310 C C . ARG A 1 55 ? 7.087 8.678 5.619 1.00 0.00 157 ARG A C 14
ATOM 19311 O O . ARG A 1 55 ? 6.673 9.734 6.097 1.00 0.00 157 ARG A O 14
ATOM 19332 N N . SER A 1 56 ? 6.382 7.946 4.762 1.00 0.00 158 SER A N 14
ATOM 19333 C CA . SER A 1 56 ? 5.053 8.352 4.323 1.00 0.00 158 SER A CA 14
ATOM 19334 C C . SER A 1 56 ? 4.280 9.007 5.464 1.00 0.00 158 SER A C 14
ATOM 19335 O O . SER A 1 56 ? 4.527 8.727 6.637 1.00 0.00 158 SER A O 14
ATOM 19343 N N . ARG A 1 57 ? 3.343 9.881 5.111 1.00 0.00 159 ARG A N 14
ATOM 19344 C CA . ARG A 1 57 ? 2.534 10.577 6.104 1.00 0.00 159 ARG A CA 14
ATOM 19345 C C . ARG A 1 57 ? 1.418 9.676 6.625 1.00 0.00 159 ARG A C 14
ATOM 19346 O O . ARG A 1 57 ? 1.207 9.566 7.832 1.00 0.00 159 ARG A O 14
ATOM 19367 N N . GLY A 1 58 ? 0.705 9.034 5.704 1.00 0.00 160 GLY A N 14
ATOM 19368 C CA . GLY A 1 58 ? -0.381 8.152 6.090 1.00 0.00 160 GLY A CA 14
ATOM 19369 C C . GLY A 1 58 ? -1.518 8.159 5.087 1.00 0.00 160 GLY A C 14
ATOM 19370 O O . GLY A 1 58 ? -2.150 7.131 4.846 1.00 0.00 160 GLY A O 14
ATOM 19374 N N . PHE A 1 59 ? -1.781 9.323 4.502 1.00 0.00 161 PHE A N 14
ATOM 19375 C CA . PHE A 1 59 ? -2.852 9.462 3.522 1.00 0.00 161 PHE A CA 14
ATOM 19376 C C . PHE A 1 59 ? -2.285 9.588 2.111 1.00 0.00 161 PHE A C 14
ATOM 19377 O O . PHE A 1 59 ? -1.168 10.070 1.920 1.00 0.00 161 PHE A O 14
ATOM 19394 N N . ALA A 1 60 ? -3.062 9.151 1.126 1.00 0.00 162 ALA A N 14
ATOM 19395 C CA . ALA A 1 60 ? -2.639 9.216 -0.267 1.00 0.00 162 ALA A CA 14
ATOM 19396 C C . ALA A 1 60 ? -3.839 9.346 -1.200 1.00 0.00 162 ALA A C 14
ATOM 19397 O O . ALA A 1 60 ? -4.929 8.862 -0.896 1.00 0.00 162 ALA A O 14
ATOM 19404 N N . PHE A 1 61 ? -3.631 10.004 -2.335 1.00 0.00 163 PHE A N 14
ATOM 19405 C CA . PHE A 1 61 ? -4.696 10.200 -3.312 1.00 0.00 163 PHE A CA 14
ATOM 19406 C C . PHE A 1 61 ? -4.454 9.353 -4.558 1.00 0.00 163 PHE A C 14
ATOM 19407 O O . PHE A 1 61 ? -3.390 9.423 -5.173 1.00 0.00 163 PHE A O 14
ATOM 19424 N N . VAL A 1 62 ? -5.450 8.553 -4.925 1.00 0.00 164 VAL A N 14
ATOM 19425 C CA . VAL A 1 62 ? -5.346 7.692 -6.098 1.00 0.00 164 VAL A CA 14
ATOM 19426 C C . VAL A 1 62 ? -6.310 8.137 -7.192 1.00 0.00 164 VAL A C 14
ATOM 19427 O O . VAL A 1 62 ? -7.504 8.314 -6.948 1.00 0.00 164 VAL A O 14
ATOM 19440 N N . TYR A 1 63 ? -5.784 8.316 -8.399 1.00 0.00 165 TYR A N 14
ATOM 19441 C CA . TYR A 1 63 ? -6.597 8.742 -9.531 1.00 0.00 165 TYR A CA 14
ATOM 19442 C C . TYR A 1 63 ? -7.092 7.540 -10.330 1.00 0.00 165 TYR A C 14
ATOM 19443 O O . TYR A 1 63 ? -6.317 6.646 -10.673 1.00 0.00 165 TYR A O 14
ATOM 19461 N N . PHE A 1 64 ? -8.388 7.525 -10.623 1.00 0.00 166 PHE A N 14
ATOM 19462 C CA . PHE A 1 64 ? -8.988 6.433 -11.381 1.00 0.00 166 PHE A CA 14
ATOM 19463 C C . PHE A 1 64 ? -9.546 6.936 -12.710 1.00 0.00 166 PHE A C 14
ATOM 19464 O O . PHE A 1 64 ? -9.542 8.136 -12.982 1.00 0.00 166 PHE A O 14
ATOM 19481 N N . GLU A 1 65 ? -10.025 6.008 -13.532 1.00 0.00 167 GLU A N 14
ATOM 19482 C CA . GLU A 1 65 ? -10.585 6.357 -14.833 1.00 0.00 167 GLU A CA 14
ATOM 19483 C C . GLU A 1 65 ? -12.019 6.858 -14.691 1.00 0.00 167 GLU A C 14
ATOM 19484 O O . GLU A 1 65 ? -12.349 7.959 -15.130 1.00 0.00 167 GLU A O 14
ATOM 19496 N N . ASN A 1 66 ? -12.867 6.041 -14.074 1.00 0.00 168 ASN A N 14
ATOM 19497 C CA . ASN A 1 66 ? -14.266 6.400 -13.875 1.00 0.00 168 ASN A CA 14
ATOM 19498 C C . ASN A 1 66 ? -14.741 5.987 -12.485 1.00 0.00 168 ASN A C 14
ATOM 19499 O O . ASN A 1 66 ? -14.152 5.112 -11.851 1.00 0.00 168 ASN A O 14
ATOM 19510 N N . VAL A 1 67 ? -15.811 6.623 -12.018 1.00 0.00 169 VAL A N 14
ATOM 19511 C CA . VAL A 1 67 ? -16.367 6.320 -10.705 1.00 0.00 169 VAL A CA 14
ATOM 19512 C C . VAL A 1 67 ? -16.354 4.820 -10.434 1.00 0.00 169 VAL A C 14
ATOM 19513 O O . VAL A 1 67 ? -15.995 4.379 -9.343 1.00 0.00 169 VAL A O 14
ATOM 19526 N N . ASP A 1 68 ? -16.747 4.040 -11.436 1.00 0.00 170 ASP A N 14
ATOM 19527 C CA . ASP A 1 68 ? -16.778 2.588 -11.307 1.00 0.00 170 ASP A CA 14
ATOM 19528 C C . ASP A 1 68 ? -15.374 2.030 -11.100 1.00 0.00 170 ASP A C 14
ATOM 19529 O O . ASP A 1 68 ? -15.129 1.270 -10.163 1.00 0.00 170 ASP A O 14
ATOM 19538 N N . ASP A 1 69 ? -14.455 2.413 -11.980 1.00 0.00 171 ASP A N 14
ATOM 19539 C CA . ASP A 1 69 ? -13.075 1.951 -11.894 1.00 0.00 171 ASP A CA 14
ATOM 19540 C C . ASP A 1 69 ? -12.550 2.069 -10.466 1.00 0.00 171 ASP A C 14
ATOM 19541 O O . ASP A 1 69 ? -11.704 1.285 -10.038 1.00 0.00 171 ASP A O 14
ATOM 19550 N N . ALA A 1 70 ? -13.058 3.056 -9.735 1.00 0.00 172 ALA A N 14
ATOM 19551 C CA . ALA A 1 70 ? -12.641 3.277 -8.355 1.00 0.00 172 ALA A CA 14
ATOM 19552 C C . ALA A 1 70 ? -13.527 2.504 -7.384 1.00 0.00 172 ALA A C 14
ATOM 19553 O O . ALA A 1 70 ? -13.039 1.892 -6.434 1.00 0.00 172 ALA A O 14
ATOM 19560 N N . LYS A 1 71 ? -14.833 2.537 -7.627 1.00 0.00 173 LYS A N 14
ATOM 19561 C CA . LYS A 1 71 ? -15.789 1.840 -6.775 1.00 0.00 173 LYS A CA 14
ATOM 19562 C C . LYS A 1 71 ? -15.323 0.416 -6.487 1.00 0.00 173 LYS A C 14
ATOM 19563 O O . LYS A 1 71 ? -15.331 -0.029 -5.340 1.00 0.00 173 LYS A O 14
ATOM 19582 N N . GLU A 1 72 ? -14.917 -0.292 -7.536 1.00 0.00 174 GLU A N 14
ATOM 19583 C CA . GLU A 1 72 ? -14.447 -1.665 -7.394 1.00 0.00 174 GLU A CA 14
ATOM 19584 C C . GLU A 1 72 ? -13.365 -1.762 -6.323 1.00 0.00 174 GLU A C 14
ATOM 19585 O O . GLU A 1 72 ? -13.253 -2.771 -5.627 1.00 0.00 174 GLU A O 14
ATOM 19597 N N . ALA A 1 73 ? -12.568 -0.706 -6.198 1.00 0.00 175 ALA A N 14
ATOM 19598 C CA . ALA A 1 73 ? -11.495 -0.670 -5.212 1.00 0.00 175 ALA A CA 14
ATOM 19599 C C . ALA A 1 73 ? -12.002 -0.158 -3.868 1.00 0.00 175 ALA A C 14
ATOM 19600 O O . ALA A 1 73 ? -11.889 -0.841 -2.849 1.00 0.00 175 ALA A O 14
ATOM 19607 N N . LYS A 1 74 ? -12.560 1.047 -3.871 1.00 0.00 176 LYS A N 14
ATOM 19608 C CA . LYS A 1 74 ? -13.085 1.651 -2.652 1.00 0.00 176 LYS A CA 14
ATOM 19609 C C . LYS A 1 74 ? -13.821 0.617 -1.806 1.00 0.00 176 LYS A C 14
ATOM 19610 O O . LYS A 1 74 ? -13.870 0.727 -0.581 1.00 0.00 176 LYS A O 14
ATOM 19629 N N . GLU A 1 75 ? -14.390 -0.386 -2.468 1.00 0.00 177 GLU A N 14
ATOM 19630 C CA . GLU A 1 75 ? -15.122 -1.439 -1.774 1.00 0.00 177 GLU A CA 14
ATOM 19631 C C . GLU A 1 75 ? -14.203 -2.609 -1.436 1.00 0.00 177 GLU A C 14
ATOM 19632 O O . GLU A 1 75 ? -14.334 -3.230 -0.381 1.00 0.00 177 GLU A O 14
ATOM 19644 N N . ARG A 1 76 ? -13.274 -2.904 -2.339 1.00 0.00 178 ARG A N 14
ATOM 19645 C CA . ARG A 1 76 ? -12.333 -4.000 -2.138 1.00 0.00 178 ARG A CA 14
ATOM 19646 C C . ARG A 1 76 ? -11.007 -3.484 -1.587 1.00 0.00 178 ARG A C 14
ATOM 19647 O O . ARG A 1 76 ? -9.969 -4.127 -1.739 1.00 0.00 178 ARG A O 14
ATOM 19668 N N . ALA A 1 77 ? -11.050 -2.320 -0.947 1.00 0.00 179 ALA A N 14
ATOM 19669 C CA . ALA A 1 77 ? -9.853 -1.719 -0.373 1.00 0.00 179 ALA A CA 14
ATOM 19670 C C . ALA A 1 77 ? -10.049 -1.413 1.108 1.00 0.00 179 ALA A C 14
ATOM 19671 O O . ALA A 1 77 ? -9.138 -1.593 1.914 1.00 0.00 179 ALA A O 14
ATOM 19678 N N . ASN A 1 78 ? -11.244 -0.949 1.459 1.00 0.00 180 ASN A N 14
ATOM 19679 C CA . ASN A 1 78 ? -11.559 -0.616 2.843 1.00 0.00 180 ASN A CA 14
ATOM 19680 C C . ASN A 1 78 ? -11.024 -1.683 3.794 1.00 0.00 180 ASN A C 14
ATOM 19681 O O . ASN A 1 78 ? -11.338 -2.865 3.658 1.00 0.00 180 ASN A O 14
ATOM 19692 N N . GLY A 1 79 ? -10.214 -1.256 4.758 1.00 0.00 181 GLY A N 14
ATOM 19693 C CA . GLY A 1 79 ? -9.649 -2.187 5.718 1.00 0.00 181 GLY A CA 14
ATOM 19694 C C . GLY A 1 79 ? -9.128 -3.451 5.063 1.00 0.00 181 GLY A C 14
ATOM 19695 O O . GLY A 1 79 ? -9.632 -4.544 5.321 1.00 0.00 181 GLY A O 14
ATOM 19699 N N . MET A 1 80 ? -8.119 -3.302 4.212 1.00 0.00 182 MET A N 14
ATOM 19700 C CA . MET A 1 80 ? -7.530 -4.441 3.517 1.00 0.00 182 MET A CA 14
ATOM 19701 C C . MET A 1 80 ? -6.068 -4.621 3.910 1.00 0.00 182 MET A C 14
ATOM 19702 O O . MET A 1 80 ? -5.323 -3.648 4.027 1.00 0.00 182 MET A O 14
ATOM 19716 N N . GLU A 1 81 ? -5.663 -5.871 4.112 1.00 0.00 183 GLU A N 14
ATOM 19717 C CA . GLU A 1 81 ? -4.289 -6.176 4.492 1.00 0.00 183 GLU A CA 14
ATOM 19718 C C . GLU A 1 81 ? -3.326 -5.863 3.351 1.00 0.00 183 GLU A C 14
ATOM 19719 O O . GLU A 1 81 ? -3.486 -6.358 2.234 1.00 0.00 183 GLU A O 14
ATOM 19731 N N . LEU A 1 82 ? -2.325 -5.037 3.639 1.00 0.00 184 LEU A N 14
ATOM 19732 C CA . LEU A 1 82 ? -1.336 -4.656 2.637 1.00 0.00 184 LEU A CA 14
ATOM 19733 C C . LEU A 1 82 ? 0.072 -4.687 3.223 1.00 0.00 184 LEU A C 14
ATOM 19734 O O . LEU A 1 82 ? 0.445 -3.820 4.014 1.00 0.00 184 LEU A O 14
ATOM 19750 N N . ASP A 1 83 ? 0.850 -5.689 2.829 1.00 0.00 185 ASP A N 14
ATOM 19751 C CA . ASP A 1 83 ? 2.218 -5.830 3.313 1.00 0.00 185 ASP A CA 14
ATOM 19752 C C . ASP A 1 83 ? 2.253 -5.882 4.837 1.00 0.00 185 ASP A C 14
ATOM 19753 O O . ASP A 1 83 ? 3.168 -5.351 5.466 1.00 0.00 185 ASP A O 14
ATOM 19762 N N . GLY A 1 84 ? 1.249 -6.525 5.426 1.00 0.00 186 GLY A N 14
ATOM 19763 C CA . GLY A 1 84 ? 1.183 -6.632 6.872 1.00 0.00 186 GLY A CA 14
ATOM 19764 C C . GLY A 1 84 ? 0.342 -5.537 7.497 1.00 0.00 186 GLY A C 14
ATOM 19765 O O . GLY A 1 84 ? -0.315 -5.755 8.515 1.00 0.00 186 GLY A O 14
ATOM 19769 N N . ARG A 1 85 ? 0.364 -4.356 6.889 1.00 0.00 187 ARG A N 14
ATOM 19770 C CA . ARG A 1 85 ? -0.400 -3.222 7.394 1.00 0.00 187 ARG A CA 14
ATOM 19771 C C . ARG A 1 85 ? -1.702 -3.054 6.617 1.00 0.00 187 ARG A C 14
ATOM 19772 O O . ARG A 1 85 ? -1.712 -3.092 5.386 1.00 0.00 187 ARG A O 14
ATOM 19793 N N . ARG A 1 86 ? -2.799 -2.869 7.344 1.00 0.00 188 ARG A N 14
ATOM 19794 C CA . ARG A 1 86 ? -4.107 -2.698 6.723 1.00 0.00 188 ARG A CA 14
ATOM 19795 C C . ARG A 1 86 ? -4.353 -1.234 6.369 1.00 0.00 188 ARG A C 14
ATOM 19796 O O . ARG A 1 86 ? -4.006 -0.334 7.134 1.00 0.00 188 ARG A O 14
ATOM 19817 N N . ILE A 1 87 ? -4.953 -1.005 5.206 1.00 0.00 189 ILE A N 14
ATOM 19818 C CA . ILE A 1 87 ? -5.246 0.349 4.752 1.00 0.00 189 ILE A CA 14
ATOM 19819 C C . ILE A 1 87 ? -6.747 0.616 4.750 1.00 0.00 189 ILE A C 14
ATOM 19820 O O . ILE A 1 87 ? -7.553 -0.315 4.756 1.00 0.00 189 ILE A O 14
ATOM 19836 N N . ARG A 1 88 ? -7.116 1.893 4.740 1.00 0.00 190 ARG A N 14
ATOM 19837 C CA . ARG A 1 88 ? -8.521 2.282 4.737 1.00 0.00 190 ARG A CA 14
ATOM 19838 C C . ARG A 1 88 ? -8.847 3.129 3.510 1.00 0.00 190 ARG A C 14
ATOM 19839 O O . ARG A 1 88 ? -7.953 3.677 2.866 1.00 0.00 190 ARG A O 14
ATOM 19860 N N . VAL A 1 89 ? -10.134 3.229 3.192 1.00 0.00 191 VAL A N 14
ATOM 19861 C CA . VAL A 1 89 ? -10.579 4.009 2.043 1.00 0.00 191 VAL A CA 14
ATOM 19862 C C . VAL A 1 89 ? -11.465 5.171 2.477 1.00 0.00 191 VAL A C 14
ATOM 19863 O O . VAL A 1 89 ? -12.269 5.041 3.400 1.00 0.00 191 VAL A O 14
ATOM 19876 N N . SER A 1 90 ? -11.313 6.307 1.805 1.00 0.00 192 SER A N 14
ATOM 19877 C CA . SER A 1 90 ? -12.097 7.495 2.123 1.00 0.00 192 SER A CA 14
ATOM 19878 C C . SER A 1 90 ? -12.277 8.374 0.889 1.00 0.00 192 SER A C 14
ATOM 19879 O O . SER A 1 90 ? -11.384 8.474 0.049 1.00 0.00 192 SER A O 14
ATOM 19887 N N . GLY A 1 91 ? -13.440 9.010 0.788 1.00 0.00 193 GLY A N 14
ATOM 19888 C CA . GLY A 1 91 ? -13.718 9.872 -0.346 1.00 0.00 193 GLY A CA 14
ATOM 19889 C C . GLY A 1 91 ? -14.973 10.700 -0.151 1.00 0.00 193 GLY A C 14
ATOM 19890 O O . GLY A 1 91 ? -14.921 11.922 -0.014 1.00 0.00 193 GLY A O 14
ATOM 19894 N N . PRO A 1 92 ? -16.134 10.027 -0.139 1.00 0.00 194 PRO A N 14
ATOM 19895 C CA . PRO A 1 92 ? -17.430 10.689 0.039 1.00 0.00 194 PRO A CA 14
ATOM 19896 C C . PRO A 1 92 ? -17.616 11.231 1.452 1.00 0.00 194 PRO A C 14
ATOM 19897 O O . PRO A 1 92 ? -16.874 10.873 2.367 1.00 0.00 194 PRO A O 14
ATOM 19908 N N . SER A 1 93 ? -18.610 12.096 1.623 1.00 0.00 195 SER A N 14
ATOM 19909 C CA . SER A 1 93 ? -18.891 12.689 2.925 1.00 0.00 195 SER A CA 14
ATOM 19910 C C . SER A 1 93 ? -20.296 12.326 3.396 1.00 0.00 195 SER A C 14
ATOM 19911 O O . SER A 1 93 ? -20.469 11.691 4.436 1.00 0.00 195 SER A O 14
ATOM 19919 N N . SER A 1 94 ? -21.297 12.735 2.623 1.00 0.00 196 SER A N 14
ATOM 19920 C CA . SER A 1 94 ? -22.688 12.457 2.961 1.00 0.00 196 SER A CA 14
ATOM 19921 C C . SER A 1 94 ? -23.308 11.490 1.957 1.00 0.00 196 SER A C 14
ATOM 19922 O O . SER A 1 94 ? -23.160 11.654 0.747 1.00 0.00 196 SER A O 14
ATOM 19930 N N . GLY A 1 95 ? -24.005 10.480 2.471 1.00 0.00 197 GLY A N 14
ATOM 19931 C CA . GLY A 1 95 ? -24.638 9.501 1.606 1.00 0.00 197 GLY A CA 14
ATOM 19932 C C . GLY A 1 95 ? -25.032 8.240 2.350 1.00 0.00 197 GLY A C 14
ATOM 19933 O O . GLY A 1 95 ? -24.775 8.112 3.547 1.00 0.00 197 GLY A O 14
ATOM 19937 N N . GLY A 1 1 ? -0.895 13.164 17.715 1.00 0.00 103 GLY A N 15
ATOM 19938 C CA . GLY A 1 1 ? -1.404 14.388 17.124 1.00 0.00 103 GLY A CA 15
ATOM 19939 C C . GLY A 1 1 ? -1.777 14.216 15.665 1.00 0.00 103 GLY A C 15
ATOM 19940 O O . GLY A 1 1 ? -1.505 13.175 15.066 1.00 0.00 103 GLY A O 15
ATOM 19944 N N . SER A 1 2 ? -2.404 15.238 15.092 1.00 0.00 104 SER A N 15
ATOM 19945 C CA . SER A 1 2 ? -2.821 15.193 13.695 1.00 0.00 104 SER A CA 15
ATOM 19946 C C . SER A 1 2 ? -2.757 16.580 13.064 1.00 0.00 104 SER A C 15
ATOM 19947 O O . SER A 1 2 ? -3.063 17.583 13.709 1.00 0.00 104 SER A O 15
ATOM 19955 N N . SER A 1 3 ? -2.355 16.629 11.798 1.00 0.00 105 SER A N 15
ATOM 19956 C CA . SER A 1 3 ? -2.246 17.893 11.079 1.00 0.00 105 SER A CA 15
ATOM 19957 C C . SER A 1 3 ? -2.872 17.785 9.692 1.00 0.00 105 SER A C 15
ATOM 19958 O O . SER A 1 3 ? -2.322 18.282 8.710 1.00 0.00 105 SER A O 15
ATOM 19966 N N . GLY A 1 4 ? -4.027 17.131 9.619 1.00 0.00 106 GLY A N 15
ATOM 19967 C CA . GLY A 1 4 ? -4.709 16.968 8.349 1.00 0.00 106 GLY A CA 15
ATOM 19968 C C . GLY A 1 4 ? -5.065 18.294 7.708 1.00 0.00 106 GLY A C 15
ATOM 19969 O O . GLY A 1 4 ? -6.002 18.967 8.137 1.00 0.00 106 GLY A O 15
ATOM 19973 N N . SER A 1 5 ? -4.314 18.673 6.678 1.00 0.00 107 SER A N 15
ATOM 19974 C CA . SER A 1 5 ? -4.552 19.931 5.980 1.00 0.00 107 SER A CA 15
ATOM 19975 C C . SER A 1 5 ? -5.312 19.695 4.679 1.00 0.00 107 SER A C 15
ATOM 19976 O O . SER A 1 5 ? -4.727 19.308 3.667 1.00 0.00 107 SER A O 15
ATOM 19984 N N . SER A 1 6 ? -6.620 19.931 4.713 1.00 0.00 108 SER A N 15
ATOM 19985 C CA . SER A 1 6 ? -7.462 19.740 3.538 1.00 0.00 108 SER A CA 15
ATOM 19986 C C . SER A 1 6 ? -7.065 20.703 2.423 1.00 0.00 108 SER A C 15
ATOM 19987 O O . SER A 1 6 ? -6.546 21.788 2.680 1.00 0.00 108 SER A O 15
ATOM 19995 N N . GLY A 1 7 ? -7.313 20.296 1.182 1.00 0.00 109 GLY A N 15
ATOM 19996 C CA . GLY A 1 7 ? -6.976 21.133 0.045 1.00 0.00 109 GLY A CA 15
ATOM 19997 C C . GLY A 1 7 ? -8.175 21.884 -0.498 1.00 0.00 109 GLY A C 15
ATOM 19998 O O . GLY A 1 7 ? -9.251 21.312 -0.664 1.00 0.00 109 GLY A O 15
ATOM 20002 N N . ASN A 1 8 ? -7.990 23.171 -0.775 1.00 0.00 110 ASN A N 15
ATOM 20003 C CA . ASN A 1 8 ? -9.066 24.002 -1.301 1.00 0.00 110 ASN A CA 15
ATOM 20004 C C . ASN A 1 8 ? -9.210 23.817 -2.808 1.00 0.00 110 ASN A C 15
ATOM 20005 O O . ASN A 1 8 ? -8.536 24.484 -3.593 1.00 0.00 110 ASN A O 15
ATOM 20016 N N . ARG A 1 9 ? -10.094 22.907 -3.205 1.00 0.00 111 ARG A N 15
ATOM 20017 C CA . ARG A 1 9 ? -10.326 22.633 -4.618 1.00 0.00 111 ARG A CA 15
ATOM 20018 C C . ARG A 1 9 ? -11.601 21.817 -4.811 1.00 0.00 111 ARG A C 15
ATOM 20019 O O . ARG A 1 9 ? -11.770 20.759 -4.207 1.00 0.00 111 ARG A O 15
ATOM 20040 N N . ALA A 1 10 ? -12.495 22.319 -5.657 1.00 0.00 112 ALA A N 15
ATOM 20041 C CA . ALA A 1 10 ? -13.754 21.636 -5.931 1.00 0.00 112 ALA A CA 15
ATOM 20042 C C . ALA A 1 10 ? -13.569 20.543 -6.978 1.00 0.00 112 ALA A C 15
ATOM 20043 O O . ALA A 1 10 ? -12.962 20.769 -8.024 1.00 0.00 112 ALA A O 15
ATOM 20050 N N . ASN A 1 11 ? -14.096 19.358 -6.689 1.00 0.00 113 ASN A N 15
ATOM 20051 C CA . ASN A 1 11 ? -13.988 18.229 -7.606 1.00 0.00 113 ASN A CA 15
ATOM 20052 C C . ASN A 1 11 ? -15.255 18.084 -8.442 1.00 0.00 113 ASN A C 15
ATOM 20053 O O . ASN A 1 11 ? -16.368 18.322 -7.974 1.00 0.00 113 ASN A O 15
ATOM 20064 N N . PRO A 1 12 ? -15.084 17.683 -9.711 1.00 0.00 114 PRO A N 15
ATOM 20065 C CA . PRO A 1 12 ? -16.203 17.495 -10.639 1.00 0.00 114 PRO A CA 15
ATOM 20066 C C . PRO A 1 12 ? -17.066 16.293 -10.272 1.00 0.00 114 PRO A C 15
ATOM 20067 O O . PRO A 1 12 ? -18.186 16.148 -10.762 1.00 0.00 114 PRO A O 15
ATOM 20078 N N . ASP A 1 13 ? -16.538 15.434 -9.407 1.00 0.00 115 ASP A N 15
ATOM 20079 C CA . ASP A 1 13 ? -17.262 14.244 -8.973 1.00 0.00 115 ASP A CA 15
ATOM 20080 C C . ASP A 1 13 ? -16.817 13.817 -7.578 1.00 0.00 115 ASP A C 15
ATOM 20081 O O . ASP A 1 13 ? -15.661 13.462 -7.349 1.00 0.00 115 ASP A O 15
ATOM 20090 N N . PRO A 1 14 ? -17.756 13.852 -6.621 1.00 0.00 116 PRO A N 15
ATOM 20091 C CA . PRO A 1 14 ? -17.485 13.473 -5.231 1.00 0.00 116 PRO A CA 15
ATOM 20092 C C . PRO A 1 14 ? -17.243 11.975 -5.076 1.00 0.00 116 PRO A C 15
ATOM 20093 O O . PRO A 1 14 ? -17.035 11.482 -3.968 1.00 0.00 116 PRO A O 15
ATOM 20104 N N . ASN A 1 15 ? -17.273 11.257 -6.194 1.00 0.00 117 ASN A N 15
ATOM 20105 C CA . ASN A 1 15 ? -17.057 9.814 -6.181 1.00 0.00 117 ASN A CA 15
ATOM 20106 C C . ASN A 1 15 ? -15.718 9.459 -6.820 1.00 0.00 117 ASN A C 15
ATOM 20107 O O . ASN A 1 15 ? -14.916 8.727 -6.239 1.00 0.00 117 ASN A O 15
ATOM 20118 N N . CYS A 1 16 ? -15.484 9.982 -8.019 1.00 0.00 118 CYS A N 15
ATOM 20119 C CA . CYS A 1 16 ? -14.242 9.720 -8.738 1.00 0.00 118 CYS A CA 15
ATOM 20120 C C . CYS A 1 16 ? -13.037 9.868 -7.815 1.00 0.00 118 CYS A C 15
ATOM 20121 O O . CYS A 1 16 ? -12.146 9.019 -7.801 1.00 0.00 118 CYS A O 15
ATOM 20129 N N . CYS A 1 17 ? -13.017 10.951 -7.046 1.00 0.00 119 CYS A N 15
ATOM 20130 C CA . CYS A 1 17 ? -11.920 11.212 -6.121 1.00 0.00 119 CYS A CA 15
ATOM 20131 C C . CYS A 1 17 ? -11.807 10.099 -5.085 1.00 0.00 119 CYS A C 15
ATOM 20132 O O . CYS A 1 17 ? -12.773 9.783 -4.389 1.00 0.00 119 CYS A O 15
ATOM 20140 N N . LEU A 1 18 ? -10.622 9.507 -4.987 1.00 0.00 120 LEU A N 15
ATOM 20141 C CA . LEU A 1 18 ? -10.382 8.427 -4.037 1.00 0.00 120 LEU A CA 15
ATOM 20142 C C . LEU A 1 18 ? -9.034 8.601 -3.343 1.00 0.00 120 LEU A C 15
ATOM 20143 O O . LEU A 1 18 ? -8.017 8.843 -3.992 1.00 0.00 120 LEU A O 15
ATOM 20159 N N . GLY A 1 19 ? -9.034 8.474 -2.020 1.00 0.00 121 GLY A N 15
ATOM 20160 C CA . GLY A 1 19 ? -7.806 8.618 -1.260 1.00 0.00 121 GLY A CA 15
ATOM 20161 C C . GLY A 1 19 ? -7.700 7.612 -0.132 1.00 0.00 121 GLY A C 15
ATOM 20162 O O . GLY A 1 19 ? -8.570 7.550 0.738 1.00 0.00 121 GLY A O 15
ATOM 20166 N N . VAL A 1 20 ? -6.633 6.820 -0.145 1.00 0.00 122 VAL A N 15
ATOM 20167 C CA . VAL A 1 20 ? -6.417 5.811 0.885 1.00 0.00 122 VAL A CA 15
ATOM 20168 C C . VAL A 1 20 ? -5.743 6.414 2.113 1.00 0.00 122 VAL A C 15
ATOM 20169 O O . VAL A 1 20 ? -4.817 7.216 1.994 1.00 0.00 122 VAL A O 15
ATOM 20182 N N . PHE A 1 21 ? -6.214 6.022 3.292 1.00 0.00 123 PHE A N 15
ATOM 20183 C CA . PHE A 1 21 ? -5.657 6.524 4.543 1.00 0.00 123 PHE A CA 15
ATOM 20184 C C . PHE A 1 21 ? -4.990 5.401 5.331 1.00 0.00 123 PHE A C 15
ATOM 20185 O O . PHE A 1 21 ? -4.990 4.246 4.908 1.00 0.00 123 PHE A O 15
ATOM 20202 N N . GLY A 1 22 ? -4.420 5.750 6.480 1.00 0.00 124 GLY A N 15
ATOM 20203 C CA . GLY A 1 22 ? -3.755 4.761 7.309 1.00 0.00 124 GLY A CA 15
ATOM 20204 C C . GLY A 1 22 ? -2.883 3.821 6.503 1.00 0.00 124 GLY A C 15
ATOM 20205 O O . GLY A 1 22 ? -3.124 2.613 6.469 1.00 0.00 124 GLY A O 15
ATOM 20209 N N . LEU A 1 23 ? -1.866 4.373 5.850 1.00 0.00 125 LEU A N 15
ATOM 20210 C CA . LEU A 1 23 ? -0.954 3.575 5.037 1.00 0.00 125 LEU A CA 15
ATOM 20211 C C . LEU A 1 23 ? 0.242 3.107 5.861 1.00 0.00 125 LEU A C 15
ATOM 20212 O O . LEU A 1 23 ? 0.578 3.708 6.881 1.00 0.00 125 LEU A O 15
ATOM 20228 N N . SER A 1 24 ? 0.881 2.033 5.410 1.00 0.00 126 SER A N 15
ATOM 20229 C CA . SER A 1 24 ? 2.038 1.483 6.106 1.00 0.00 126 SER A CA 15
ATOM 20230 C C . SER A 1 24 ? 3.092 2.561 6.342 1.00 0.00 126 SER A C 15
ATOM 20231 O O . SER A 1 24 ? 3.120 3.581 5.651 1.00 0.00 126 SER A O 15
ATOM 20239 N N . LEU A 1 25 ? 3.957 2.329 7.323 1.00 0.00 127 LEU A N 15
ATOM 20240 C CA . LEU A 1 25 ? 5.014 3.279 7.652 1.00 0.00 127 LEU A CA 15
ATOM 20241 C C . LEU A 1 25 ? 5.594 3.908 6.389 1.00 0.00 127 LEU A C 15
ATOM 20242 O O . LEU A 1 25 ? 5.765 5.124 6.311 1.00 0.00 127 LEU A O 15
ATOM 20258 N N . TYR A 1 26 ? 5.893 3.071 5.402 1.00 0.00 128 TYR A N 15
ATOM 20259 C CA . TYR A 1 26 ? 6.454 3.544 4.143 1.00 0.00 128 TYR A CA 15
ATOM 20260 C C . TYR A 1 26 ? 5.816 2.825 2.958 1.00 0.00 128 TYR A C 15
ATOM 20261 O O . TYR A 1 26 ? 5.774 1.595 2.911 1.00 0.00 128 TYR A O 15
ATOM 20279 N N . THR A 1 27 ? 5.321 3.601 1.999 1.00 0.00 129 THR A N 15
ATOM 20280 C CA . THR A 1 27 ? 4.685 3.041 0.814 1.00 0.00 129 THR A CA 15
ATOM 20281 C C . THR A 1 27 ? 4.835 3.973 -0.383 1.00 0.00 129 THR A C 15
ATOM 20282 O O . THR A 1 27 ? 4.515 5.159 -0.304 1.00 0.00 129 THR A O 15
ATOM 20293 N N . THR A 1 28 ? 5.322 3.428 -1.494 1.00 0.00 130 THR A N 15
ATOM 20294 C CA . THR A 1 28 ? 5.515 4.211 -2.708 1.00 0.00 130 THR A CA 15
ATOM 20295 C C . THR A 1 28 ? 4.299 4.116 -3.622 1.00 0.00 130 THR A C 15
ATOM 20296 O O . THR A 1 28 ? 3.499 3.188 -3.510 1.00 0.00 130 THR A O 15
ATOM 20307 N N . GLU A 1 29 ? 4.168 5.080 -4.528 1.00 0.00 131 GLU A N 15
ATOM 20308 C CA . GLU A 1 29 ? 3.048 5.103 -5.461 1.00 0.00 131 GLU A CA 15
ATOM 20309 C C . GLU A 1 29 ? 2.867 3.742 -6.128 1.00 0.00 131 GLU A C 15
ATOM 20310 O O . GLU A 1 29 ? 1.743 3.287 -6.338 1.00 0.00 131 GLU A O 15
ATOM 20322 N N . ARG A 1 30 ? 3.982 3.099 -6.457 1.00 0.00 132 ARG A N 15
ATOM 20323 C CA . ARG A 1 30 ? 3.947 1.791 -7.101 1.00 0.00 132 ARG A CA 15
ATOM 20324 C C . ARG A 1 30 ? 3.270 0.761 -6.203 1.00 0.00 132 ARG A C 15
ATOM 20325 O O . ARG A 1 30 ? 2.217 0.222 -6.544 1.00 0.00 132 ARG A O 15
ATOM 20346 N N . ASP A 1 31 ? 3.881 0.492 -5.055 1.00 0.00 133 ASP A N 15
ATOM 20347 C CA . ASP A 1 31 ? 3.337 -0.474 -4.107 1.00 0.00 133 ASP A CA 15
ATOM 20348 C C . ASP A 1 31 ? 1.811 -0.450 -4.123 1.00 0.00 133 ASP A C 15
ATOM 20349 O O . ASP A 1 31 ? 1.163 -1.498 -4.089 1.00 0.00 133 ASP A O 15
ATOM 20358 N N . LEU A 1 32 ? 1.244 0.750 -4.173 1.00 0.00 134 LEU A N 15
ATOM 20359 C CA . LEU A 1 32 ? -0.206 0.910 -4.192 1.00 0.00 134 LEU A CA 15
ATOM 20360 C C . LEU A 1 32 ? -0.757 0.715 -5.601 1.00 0.00 134 LEU A C 15
ATOM 20361 O O . LEU A 1 32 ? -1.783 0.063 -5.793 1.00 0.00 134 LEU A O 15
ATOM 20377 N N . ARG A 1 33 ? -0.066 1.283 -6.584 1.00 0.00 135 ARG A N 15
ATOM 20378 C CA . ARG A 1 33 ? -0.486 1.172 -7.976 1.00 0.00 135 ARG A CA 15
ATOM 20379 C C . ARG A 1 33 ? -0.660 -0.291 -8.376 1.00 0.00 135 ARG A C 15
ATOM 20380 O O . ARG A 1 33 ? -1.673 -0.667 -8.963 1.00 0.00 135 ARG A O 15
ATOM 20401 N N . GLU A 1 34 ? 0.336 -1.110 -8.053 1.00 0.00 136 GLU A N 15
ATOM 20402 C CA . GLU A 1 34 ? 0.293 -2.530 -8.380 1.00 0.00 136 GLU A CA 15
ATOM 20403 C C . GLU A 1 34 ? -0.839 -3.227 -7.631 1.00 0.00 136 GLU A C 15
ATOM 20404 O O . GLU A 1 34 ? -1.581 -4.024 -8.206 1.00 0.00 136 GLU A O 15
ATOM 20416 N N . VAL A 1 35 ? -0.967 -2.920 -6.344 1.00 0.00 137 VAL A N 15
ATOM 20417 C CA . VAL A 1 35 ? -2.008 -3.515 -5.515 1.00 0.00 137 VAL A CA 15
ATOM 20418 C C . VAL A 1 35 ? -3.394 -3.213 -6.074 1.00 0.00 137 VAL A C 15
ATOM 20419 O O . VAL A 1 35 ? -4.286 -4.060 -6.042 1.00 0.00 137 VAL A O 15
ATOM 20432 N N . PHE A 1 36 ? -3.568 -1.999 -6.586 1.00 0.00 138 PHE A N 15
ATOM 20433 C CA . PHE A 1 36 ? -4.846 -1.584 -7.152 1.00 0.00 138 PHE A CA 15
ATOM 20434 C C . PHE A 1 36 ? -4.945 -1.980 -8.622 1.00 0.00 138 PHE A C 15
ATOM 20435 O O . PHE A 1 36 ? -6.038 -2.181 -9.150 1.00 0.00 138 PHE A O 15
ATOM 20452 N N . SER A 1 37 ? -3.793 -2.090 -9.277 1.00 0.00 139 SER A N 15
ATOM 20453 C CA . SER A 1 37 ? -3.749 -2.458 -10.687 1.00 0.00 139 SER A CA 15
ATOM 20454 C C . SER A 1 37 ? -4.672 -3.640 -10.970 1.00 0.00 139 SER A C 15
ATOM 20455 O O . SER A 1 37 ? -5.484 -3.601 -11.894 1.00 0.00 139 SER A O 15
ATOM 20463 N N . LYS A 1 38 ? -4.541 -4.690 -10.167 1.00 0.00 140 LYS A N 15
ATOM 20464 C CA . LYS A 1 38 ? -5.362 -5.884 -10.328 1.00 0.00 140 LYS A CA 15
ATOM 20465 C C . LYS A 1 38 ? -6.810 -5.511 -10.630 1.00 0.00 140 LYS A C 15
ATOM 20466 O O . LYS A 1 38 ? -7.501 -6.214 -11.369 1.00 0.00 140 LYS A O 15
ATOM 20485 N N . TYR A 1 39 ? -7.263 -4.402 -10.057 1.00 0.00 141 TYR A N 15
ATOM 20486 C CA . TYR A 1 39 ? -8.629 -3.936 -10.265 1.00 0.00 141 TYR A CA 15
ATOM 20487 C C . TYR A 1 39 ? -8.796 -3.343 -11.661 1.00 0.00 141 TYR A C 15
ATOM 20488 O O . TYR A 1 39 ? -9.662 -3.763 -12.427 1.00 0.00 141 TYR A O 15
ATOM 20506 N N . GLY A 1 40 ? -7.958 -2.362 -11.984 1.00 0.00 142 GLY A N 15
ATOM 20507 C CA . GLY A 1 40 ? -8.027 -1.726 -13.286 1.00 0.00 142 GLY A CA 15
ATOM 20508 C C . GLY A 1 40 ? -6.856 -0.798 -13.541 1.00 0.00 142 GLY A C 15
ATOM 20509 O O . GLY A 1 40 ? -5.984 -0.616 -12.692 1.00 0.00 142 GLY A O 15
ATOM 20513 N N . PRO A 1 41 ? -6.826 -0.193 -14.738 1.00 0.00 143 PRO A N 15
ATOM 20514 C CA . PRO A 1 41 ? -5.757 0.730 -15.131 1.00 0.00 143 PRO A CA 15
ATOM 20515 C C . PRO A 1 41 ? -5.813 2.044 -14.359 1.00 0.00 143 PRO A C 15
ATOM 20516 O O . PRO A 1 41 ? -6.801 2.775 -14.431 1.00 0.00 143 PRO A O 15
ATOM 20527 N N . ILE A 1 42 ? -4.747 2.337 -13.622 1.00 0.00 144 ILE A N 15
ATOM 20528 C CA . ILE A 1 42 ? -4.676 3.564 -12.838 1.00 0.00 144 ILE A CA 15
ATOM 20529 C C . ILE A 1 42 ? -4.036 4.692 -13.640 1.00 0.00 144 ILE A C 15
ATOM 20530 O O . ILE A 1 42 ? -3.061 4.480 -14.360 1.00 0.00 144 ILE A O 15
ATOM 20546 N N . ALA A 1 43 ? -4.590 5.893 -13.508 1.00 0.00 145 ALA A N 15
ATOM 20547 C CA . ALA A 1 43 ? -4.071 7.056 -14.217 1.00 0.00 145 ALA A CA 15
ATOM 20548 C C . ALA A 1 43 ? -2.829 7.611 -13.527 1.00 0.00 145 ALA A C 15
ATOM 20549 O O . ALA A 1 43 ? -1.760 7.702 -14.131 1.00 0.00 145 ALA A O 15
ATOM 20556 N N . ASP A 1 44 ? -2.977 7.979 -12.260 1.00 0.00 146 ASP A N 15
ATOM 20557 C CA . ASP A 1 44 ? -1.867 8.525 -11.487 1.00 0.00 146 ASP A CA 15
ATOM 20558 C C . ASP A 1 44 ? -2.060 8.261 -9.997 1.00 0.00 146 ASP A C 15
ATOM 20559 O O . ASP A 1 44 ? -3.189 8.164 -9.514 1.00 0.00 146 ASP A O 15
ATOM 20568 N N . VAL A 1 45 ? -0.952 8.145 -9.273 1.00 0.00 147 VAL A N 15
ATOM 20569 C CA . VAL A 1 45 ? -0.999 7.893 -7.838 1.00 0.00 147 VAL A CA 15
ATOM 20570 C C . VAL A 1 45 ? -0.041 8.811 -7.087 1.00 0.00 147 VAL A C 15
ATOM 20571 O O . VAL A 1 45 ? 1.123 8.952 -7.462 1.00 0.00 147 VAL A O 15
ATOM 20584 N N . SER A 1 46 ? -0.538 9.433 -6.023 1.00 0.00 148 SER A N 15
ATOM 20585 C CA . SER A 1 46 ? 0.272 10.341 -5.220 1.00 0.00 148 SER A CA 15
ATOM 20586 C C . SER A 1 46 ? 0.148 10.011 -3.735 1.00 0.00 148 SER A C 15
ATOM 20587 O O . SER A 1 46 ? -0.955 9.825 -3.220 1.00 0.00 148 SER A O 15
ATOM 20595 N N . ILE A 1 47 ? 1.286 9.940 -3.054 1.00 0.00 149 ILE A N 15
ATOM 20596 C CA . ILE A 1 47 ? 1.306 9.634 -1.629 1.00 0.00 149 ILE A CA 15
ATOM 20597 C C . ILE A 1 47 ? 1.926 10.776 -0.830 1.00 0.00 149 ILE A C 15
ATOM 20598 O O . ILE A 1 47 ? 2.955 11.330 -1.216 1.00 0.00 149 ILE A O 15
ATOM 20614 N N . VAL A 1 48 ? 1.294 11.120 0.287 1.00 0.00 150 VAL A N 15
ATOM 20615 C CA . VAL A 1 48 ? 1.785 12.194 1.143 1.00 0.00 150 VAL A CA 15
ATOM 20616 C C . VAL A 1 48 ? 2.848 11.683 2.109 1.00 0.00 150 VAL A C 15
ATOM 20617 O O . VAL A 1 48 ? 2.761 10.561 2.608 1.00 0.00 150 VAL A O 15
ATOM 20630 N N . TYR A 1 49 ? 3.850 12.515 2.370 1.00 0.00 151 TYR A N 15
ATOM 20631 C CA . TYR A 1 49 ? 4.932 12.147 3.276 1.00 0.00 151 TYR A CA 15
ATOM 20632 C C . TYR A 1 49 ? 5.186 13.251 4.298 1.00 0.00 151 TYR A C 15
ATOM 20633 O O . TYR A 1 49 ? 5.018 14.435 4.004 1.00 0.00 151 TYR A O 15
ATOM 20651 N N . ASP A 1 50 ? 5.593 12.855 5.498 1.00 0.00 152 ASP A N 15
ATOM 20652 C CA . ASP A 1 50 ? 5.873 13.809 6.565 1.00 0.00 152 ASP A CA 15
ATOM 20653 C C . ASP A 1 50 ? 6.814 14.907 6.079 1.00 0.00 152 ASP A C 15
ATOM 20654 O O . ASP A 1 50 ? 7.764 14.641 5.344 1.00 0.00 152 ASP A O 15
ATOM 20663 N N . GLN A 1 51 ? 6.541 16.140 6.493 1.00 0.00 153 GLN A N 15
ATOM 20664 C CA . GLN A 1 51 ? 7.362 17.278 6.098 1.00 0.00 153 GLN A CA 15
ATOM 20665 C C . GLN A 1 51 ? 8.841 16.992 6.341 1.00 0.00 153 GLN A C 15
ATOM 20666 O O . GLN A 1 51 ? 9.677 17.215 5.466 1.00 0.00 153 GLN A O 15
ATOM 20680 N N . GLN A 1 52 ? 9.155 16.499 7.535 1.00 0.00 154 GLN A N 15
ATOM 20681 C CA . GLN A 1 52 ? 10.533 16.185 7.892 1.00 0.00 154 GLN A CA 15
ATOM 20682 C C . GLN A 1 52 ? 10.756 14.677 7.926 1.00 0.00 154 GLN A C 15
ATOM 20683 O O . GLN A 1 52 ? 11.519 14.134 7.126 1.00 0.00 154 GLN A O 15
ATOM 20697 N N . SER A 1 53 ? 10.086 14.005 8.856 1.00 0.00 155 SER A N 15
ATOM 20698 C CA . SER A 1 53 ? 10.214 12.559 8.996 1.00 0.00 155 SER A CA 15
ATOM 20699 C C . SER A 1 53 ? 10.302 11.886 7.630 1.00 0.00 155 SER A C 15
ATOM 20700 O O . SER A 1 53 ? 9.587 12.255 6.697 1.00 0.00 155 SER A O 15
ATOM 20708 N N . ARG A 1 54 ? 11.183 10.897 7.520 1.00 0.00 156 ARG A N 15
ATOM 20709 C CA . ARG A 1 54 ? 11.366 10.173 6.268 1.00 0.00 156 ARG A CA 15
ATOM 20710 C C . ARG A 1 54 ? 10.381 9.013 6.162 1.00 0.00 156 ARG A C 15
ATOM 20711 O O . ARG A 1 54 ? 10.755 7.900 5.791 1.00 0.00 156 ARG A O 15
ATOM 20732 N N . ARG A 1 55 ? 9.121 9.281 6.490 1.00 0.00 157 ARG A N 15
ATOM 20733 C CA . ARG A 1 55 ? 8.083 8.259 6.434 1.00 0.00 157 ARG A CA 15
ATOM 20734 C C . ARG A 1 55 ? 6.754 8.859 5.985 1.00 0.00 157 ARG A C 15
ATOM 20735 O O . ARG A 1 55 ? 6.494 10.044 6.194 1.00 0.00 157 ARG A O 15
ATOM 20756 N N . SER A 1 56 ? 5.916 8.033 5.366 1.00 0.00 158 SER A N 15
ATOM 20757 C CA . SER A 1 56 ? 4.616 8.482 4.884 1.00 0.00 158 SER A CA 15
ATOM 20758 C C . SER A 1 56 ? 3.753 8.987 6.037 1.00 0.00 158 SER A C 15
ATOM 20759 O O . SER A 1 56 ? 3.722 8.387 7.112 1.00 0.00 158 SER A O 15
ATOM 20767 N N . ARG A 1 57 ? 3.055 10.093 5.805 1.00 0.00 159 ARG A N 15
ATOM 20768 C CA . ARG A 1 57 ? 2.192 10.680 6.824 1.00 0.00 159 ARG A CA 15
ATOM 20769 C C . ARG A 1 57 ? 1.105 9.697 7.247 1.00 0.00 159 ARG A C 15
ATOM 20770 O O . ARG A 1 57 ? 0.952 9.398 8.431 1.00 0.00 159 ARG A O 15
ATOM 20791 N N . GLY A 1 58 ? 0.352 9.199 6.272 1.00 0.00 160 GLY A N 15
ATOM 20792 C CA . GLY A 1 58 ? -0.712 8.256 6.564 1.00 0.00 160 GLY A CA 15
ATOM 20793 C C . GLY A 1 58 ? -1.914 8.439 5.659 1.00 0.00 160 GLY A C 15
ATOM 20794 O O . GLY A 1 58 ? -3.053 8.226 6.076 1.00 0.00 160 GLY A O 15
ATOM 20798 N N . PHE A 1 59 ? -1.662 8.837 4.416 1.00 0.00 161 PHE A N 15
ATOM 20799 C CA . PHE A 1 59 ? -2.733 9.052 3.450 1.00 0.00 161 PHE A CA 15
ATOM 20800 C C . PHE A 1 59 ? -2.166 9.310 2.057 1.00 0.00 161 PHE A C 15
ATOM 20801 O O . PHE A 1 59 ? -1.082 9.874 1.912 1.00 0.00 161 PHE A O 15
ATOM 20818 N N . ALA A 1 60 ? -2.906 8.891 1.037 1.00 0.00 162 ALA A N 15
ATOM 20819 C CA . ALA A 1 60 ? -2.479 9.077 -0.344 1.00 0.00 162 ALA A CA 15
ATOM 20820 C C . ALA A 1 60 ? -3.677 9.240 -1.273 1.00 0.00 162 ALA A C 15
ATOM 20821 O O . ALA A 1 60 ? -4.770 8.752 -0.984 1.00 0.00 162 ALA A O 15
ATOM 20828 N N . PHE A 1 61 ? -3.466 9.928 -2.390 1.00 0.00 163 PHE A N 15
ATOM 20829 C CA . PHE A 1 61 ? -4.530 10.157 -3.360 1.00 0.00 163 PHE A CA 15
ATOM 20830 C C . PHE A 1 61 ? -4.377 9.230 -4.563 1.00 0.00 163 PHE A C 15
ATOM 20831 O O . PHE A 1 61 ? -3.311 9.160 -5.176 1.00 0.00 163 PHE A O 15
ATOM 20848 N N . VAL A 1 62 ? -5.450 8.520 -4.895 1.00 0.00 164 VAL A N 15
ATOM 20849 C CA . VAL A 1 62 ? -5.437 7.597 -6.025 1.00 0.00 164 VAL A CA 15
ATOM 20850 C C . VAL A 1 62 ? -6.410 8.043 -7.110 1.00 0.00 164 VAL A C 15
ATOM 20851 O O . VAL A 1 62 ? -7.537 8.445 -6.821 1.00 0.00 164 VAL A O 15
ATOM 20864 N N . TYR A 1 63 ? -5.966 7.970 -8.360 1.00 0.00 165 TYR A N 15
ATOM 20865 C CA . TYR A 1 63 ? -6.797 8.369 -9.490 1.00 0.00 165 TYR A CA 15
ATOM 20866 C C . TYR A 1 63 ? -7.297 7.148 -10.256 1.00 0.00 165 TYR A C 15
ATOM 20867 O O . TYR A 1 63 ? -6.670 6.088 -10.237 1.00 0.00 165 TYR A O 15
ATOM 20885 N N . PHE A 1 64 ? -8.432 7.304 -10.930 1.00 0.00 166 PHE A N 15
ATOM 20886 C CA . PHE A 1 64 ? -9.019 6.215 -11.702 1.00 0.00 166 PHE A CA 15
ATOM 20887 C C . PHE A 1 64 ? -9.532 6.719 -13.048 1.00 0.00 166 PHE A C 15
ATOM 20888 O O . PHE A 1 64 ? -9.473 7.913 -13.339 1.00 0.00 166 PHE A O 15
ATOM 20905 N N . GLU A 1 65 ? -10.034 5.798 -13.865 1.00 0.00 167 GLU A N 15
ATOM 20906 C CA . GLU A 1 65 ? -10.556 6.148 -15.181 1.00 0.00 167 GLU A CA 15
ATOM 20907 C C . GLU A 1 65 ? -12.011 6.600 -15.087 1.00 0.00 167 GLU A C 15
ATOM 20908 O O . GLU A 1 65 ? -12.351 7.717 -15.474 1.00 0.00 167 GLU A O 15
ATOM 20920 N N . ASN A 1 66 ? -12.864 5.723 -14.569 1.00 0.00 168 ASN A N 15
ATOM 20921 C CA . ASN A 1 66 ? -14.283 6.030 -14.424 1.00 0.00 168 ASN A CA 15
ATOM 20922 C C . ASN A 1 66 ? -14.744 5.805 -12.988 1.00 0.00 168 ASN A C 15
ATOM 20923 O O . ASN A 1 66 ? -14.052 5.167 -12.195 1.00 0.00 168 ASN A O 15
ATOM 20934 N N . VAL A 1 67 ? -15.920 6.332 -12.660 1.00 0.00 169 VAL A N 15
ATOM 20935 C CA . VAL A 1 67 ? -16.476 6.188 -11.320 1.00 0.00 169 VAL A CA 15
ATOM 20936 C C . VAL A 1 67 ? -16.396 4.741 -10.845 1.00 0.00 169 VAL A C 15
ATOM 20937 O O . VAL A 1 67 ? -15.816 4.451 -9.799 1.00 0.00 169 VAL A O 15
ATOM 20950 N N . ASP A 1 68 ? -16.983 3.837 -11.621 1.00 0.00 170 ASP A N 15
ATOM 20951 C CA . ASP A 1 68 ? -16.978 2.419 -11.282 1.00 0.00 170 ASP A CA 15
ATOM 20952 C C . ASP A 1 68 ? -15.554 1.918 -11.060 1.00 0.00 170 ASP A C 15
ATOM 20953 O O . ASP A 1 68 ? -15.257 1.292 -10.042 1.00 0.00 170 ASP A O 15
ATOM 20962 N N . ASP A 1 69 ? -14.678 2.198 -12.019 1.00 0.00 171 ASP A N 15
ATOM 20963 C CA . ASP A 1 69 ? -13.285 1.776 -11.928 1.00 0.00 171 ASP A CA 15
ATOM 20964 C C . ASP A 1 69 ? -12.726 2.043 -10.534 1.00 0.00 171 ASP A C 15
ATOM 20965 O O . ASP A 1 69 ? -11.872 1.303 -10.045 1.00 0.00 171 ASP A O 15
ATOM 20974 N N . ALA A 1 70 ? -13.213 3.104 -9.900 1.00 0.00 172 ALA A N 15
ATOM 20975 C CA . ALA A 1 70 ? -12.763 3.468 -8.562 1.00 0.00 172 ALA A CA 15
ATOM 20976 C C . ALA A 1 70 ? -13.573 2.741 -7.494 1.00 0.00 172 ALA A C 15
ATOM 20977 O O . ALA A 1 70 ? -13.016 2.201 -6.538 1.00 0.00 172 ALA A O 15
ATOM 20984 N N . LYS A 1 71 ? -14.891 2.732 -7.662 1.00 0.00 173 LYS A N 15
ATOM 20985 C CA . LYS A 1 71 ? -15.779 2.072 -6.713 1.00 0.00 173 LYS A CA 15
ATOM 20986 C C . LYS A 1 71 ? -15.303 0.653 -6.419 1.00 0.00 173 LYS A C 15
ATOM 20987 O O . LYS A 1 71 ? -15.048 0.300 -5.268 1.00 0.00 173 LYS A O 15
ATOM 21006 N N . GLU A 1 72 ? -15.185 -0.156 -7.468 1.00 0.00 174 GLU A N 15
ATOM 21007 C CA . GLU A 1 72 ? -14.739 -1.537 -7.320 1.00 0.00 174 GLU A CA 15
ATOM 21008 C C . GLU A 1 72 ? -13.590 -1.633 -6.320 1.00 0.00 174 GLU A C 15
ATOM 21009 O O . GLU A 1 72 ? -13.393 -2.667 -5.682 1.00 0.00 174 GLU A O 15
ATOM 21021 N N . ALA A 1 73 ? -12.833 -0.548 -6.191 1.00 0.00 175 ALA A N 15
ATOM 21022 C CA . ALA A 1 73 ? -11.705 -0.509 -5.269 1.00 0.00 175 ALA A CA 15
ATOM 21023 C C . ALA A 1 73 ? -12.135 0.001 -3.897 1.00 0.00 175 ALA A C 15
ATOM 21024 O O . ALA A 1 73 ? -12.027 -0.710 -2.897 1.00 0.00 175 ALA A O 15
ATOM 21031 N N . LYS A 1 74 ? -12.621 1.236 -3.856 1.00 0.00 176 LYS A N 15
ATOM 21032 C CA . LYS A 1 74 ? -13.067 1.842 -2.607 1.00 0.00 176 LYS A CA 15
ATOM 21033 C C . LYS A 1 74 ? -13.769 0.815 -1.724 1.00 0.00 176 LYS A C 15
ATOM 21034 O O . LYS A 1 74 ? -13.776 0.938 -0.500 1.00 0.00 176 LYS A O 15
ATOM 21053 N N . GLU A 1 75 ? -14.356 -0.198 -2.354 1.00 0.00 177 GLU A N 15
ATOM 21054 C CA . GLU A 1 75 ? -15.059 -1.246 -1.624 1.00 0.00 177 GLU A CA 15
ATOM 21055 C C . GLU A 1 75 ? -14.128 -2.417 -1.322 1.00 0.00 177 GLU A C 15
ATOM 21056 O O . GLU A 1 75 ? -14.133 -2.957 -0.216 1.00 0.00 177 GLU A O 15
ATOM 21068 N N . ARG A 1 76 ? -13.331 -2.803 -2.313 1.00 0.00 178 ARG A N 15
ATOM 21069 C CA . ARG A 1 76 ? -12.396 -3.910 -2.154 1.00 0.00 178 ARG A CA 15
ATOM 21070 C C . ARG A 1 76 ? -11.053 -3.415 -1.626 1.00 0.00 178 ARG A C 15
ATOM 21071 O O . ARG A 1 76 ? -10.019 -4.046 -1.844 1.00 0.00 178 ARG A O 15
ATOM 21092 N N . ALA A 1 77 ? -11.077 -2.283 -0.931 1.00 0.00 179 ALA A N 15
ATOM 21093 C CA . ALA A 1 77 ? -9.862 -1.704 -0.371 1.00 0.00 179 ALA A CA 15
ATOM 21094 C C . ALA A 1 77 ? -10.027 -1.414 1.117 1.00 0.00 179 ALA A C 15
ATOM 21095 O O . ALA A 1 77 ? -9.139 -1.701 1.918 1.00 0.00 179 ALA A O 15
ATOM 21102 N N . ASN A 1 78 ? -11.171 -0.842 1.480 1.00 0.00 180 ASN A N 15
ATOM 21103 C CA . ASN A 1 78 ? -11.452 -0.511 2.872 1.00 0.00 180 ASN A CA 15
ATOM 21104 C C . ASN A 1 78 ? -10.931 -1.599 3.805 1.00 0.00 180 ASN A C 15
ATOM 21105 O O . ASN A 1 78 ? -11.269 -2.773 3.657 1.00 0.00 180 ASN A O 15
ATOM 21116 N N . GLY A 1 79 ? -10.106 -1.200 4.769 1.00 0.00 181 GLY A N 15
ATOM 21117 C CA . GLY A 1 79 ? -9.551 -2.153 5.713 1.00 0.00 181 GLY A CA 15
ATOM 21118 C C . GLY A 1 79 ? -9.058 -3.417 5.038 1.00 0.00 181 GLY A C 15
ATOM 21119 O O . GLY A 1 79 ? -9.551 -4.510 5.318 1.00 0.00 181 GLY A O 15
ATOM 21123 N N . MET A 1 80 ? -8.084 -3.269 4.146 1.00 0.00 182 MET A N 15
ATOM 21124 C CA . MET A 1 80 ? -7.525 -4.410 3.430 1.00 0.00 182 MET A CA 15
ATOM 21125 C C . MET A 1 80 ? -6.051 -4.598 3.773 1.00 0.00 182 MET A C 15
ATOM 21126 O O . MET A 1 80 ? -5.307 -3.627 3.903 1.00 0.00 182 MET A O 15
ATOM 21140 N N . GLU A 1 81 ? -5.638 -5.853 3.919 1.00 0.00 183 GLU A N 15
ATOM 21141 C CA . GLU A 1 81 ? -4.252 -6.167 4.249 1.00 0.00 183 GLU A CA 15
ATOM 21142 C C . GLU A 1 81 ? -3.317 -5.759 3.114 1.00 0.00 183 GLU A C 15
ATOM 21143 O O . GLU A 1 81 ? -3.508 -6.157 1.964 1.00 0.00 183 GLU A O 15
ATOM 21155 N N . LEU A 1 82 ? -2.306 -4.964 3.445 1.00 0.00 184 LEU A N 15
ATOM 21156 C CA . LEU A 1 82 ? -1.341 -4.501 2.455 1.00 0.00 184 LEU A CA 15
ATOM 21157 C C . LEU A 1 82 ? 0.076 -4.533 3.019 1.00 0.00 184 LEU A C 15
ATOM 21158 O O . LEU A 1 82 ? 0.447 -3.697 3.843 1.00 0.00 184 LEU A O 15
ATOM 21174 N N . ASP A 1 83 ? 0.864 -5.503 2.569 1.00 0.00 185 ASP A N 15
ATOM 21175 C CA . ASP A 1 83 ? 2.242 -5.643 3.026 1.00 0.00 185 ASP A CA 15
ATOM 21176 C C . ASP A 1 83 ? 2.304 -5.728 4.548 1.00 0.00 185 ASP A C 15
ATOM 21177 O O . ASP A 1 83 ? 3.180 -5.139 5.178 1.00 0.00 185 ASP A O 15
ATOM 21186 N N . GLY A 1 84 ? 1.365 -6.467 5.133 1.00 0.00 186 GLY A N 15
ATOM 21187 C CA . GLY A 1 84 ? 1.330 -6.615 6.576 1.00 0.00 186 GLY A CA 15
ATOM 21188 C C . GLY A 1 84 ? 0.457 -5.571 7.245 1.00 0.00 186 GLY A C 15
ATOM 21189 O O . GLY A 1 84 ? -0.212 -5.856 8.238 1.00 0.00 186 GLY A O 15
ATOM 21193 N N . ARG A 1 85 ? 0.464 -4.359 6.700 1.00 0.00 187 ARG A N 15
ATOM 21194 C CA . ARG A 1 85 ? -0.332 -3.269 7.252 1.00 0.00 187 ARG A CA 15
ATOM 21195 C C . ARG A 1 85 ? -1.632 -3.095 6.473 1.00 0.00 187 ARG A C 15
ATOM 21196 O O . ARG A 1 85 ? -1.651 -3.205 5.246 1.00 0.00 187 ARG A O 15
ATOM 21217 N N . ARG A 1 86 ? -2.716 -2.824 7.192 1.00 0.00 188 ARG A N 15
ATOM 21218 C CA . ARG A 1 86 ? -4.020 -2.638 6.568 1.00 0.00 188 ARG A CA 15
ATOM 21219 C C . ARG A 1 86 ? -4.243 -1.173 6.204 1.00 0.00 188 ARG A C 15
ATOM 21220 O O . ARG A 1 86 ? -3.840 -0.272 6.940 1.00 0.00 188 ARG A O 15
ATOM 21241 N N . ILE A 1 87 ? -4.887 -0.944 5.064 1.00 0.00 189 ILE A N 15
ATOM 21242 C CA . ILE A 1 87 ? -5.164 0.411 4.603 1.00 0.00 189 ILE A CA 15
ATOM 21243 C C . ILE A 1 87 ? -6.664 0.684 4.568 1.00 0.00 189 ILE A C 15
ATOM 21244 O O . ILE A 1 87 ? -7.467 -0.231 4.384 1.00 0.00 189 ILE A O 15
ATOM 21260 N N . ARG A 1 88 ? -7.034 1.948 4.742 1.00 0.00 190 ARG A N 15
ATOM 21261 C CA . ARG A 1 88 ? -8.437 2.342 4.730 1.00 0.00 190 ARG A CA 15
ATOM 21262 C C . ARG A 1 88 ? -8.750 3.202 3.509 1.00 0.00 190 ARG A C 15
ATOM 21263 O O . ARG A 1 88 ? -7.848 3.745 2.871 1.00 0.00 190 ARG A O 15
ATOM 21284 N N . VAL A 1 89 ? -10.035 3.321 3.188 1.00 0.00 191 VAL A N 15
ATOM 21285 C CA . VAL A 1 89 ? -10.467 4.114 2.044 1.00 0.00 191 VAL A CA 15
ATOM 21286 C C . VAL A 1 89 ? -11.287 5.320 2.490 1.00 0.00 191 VAL A C 15
ATOM 21287 O O . VAL A 1 89 ? -12.113 5.220 3.397 1.00 0.00 191 VAL A O 15
ATOM 21300 N N . SER A 1 90 ? -11.054 6.459 1.845 1.00 0.00 192 SER A N 15
ATOM 21301 C CA . SER A 1 90 ? -11.769 7.685 2.178 1.00 0.00 192 SER A CA 15
ATOM 21302 C C . SER A 1 90 ? -12.091 8.484 0.918 1.00 0.00 192 SER A C 15
ATOM 21303 O O . SER A 1 90 ? -11.253 8.627 0.029 1.00 0.00 192 SER A O 15
ATOM 21311 N N . GLY A 1 91 ? -13.313 9.003 0.851 1.00 0.00 193 GLY A N 15
ATOM 21312 C CA . GLY A 1 91 ? -13.726 9.781 -0.302 1.00 0.00 193 GLY A CA 15
ATOM 21313 C C . GLY A 1 91 ? -14.816 10.780 0.032 1.00 0.00 193 GLY A C 15
ATOM 21314 O O . GLY A 1 91 ? -14.581 11.789 0.697 1.00 0.00 193 GLY A O 15
ATOM 21318 N N . PRO A 1 92 ? -16.042 10.503 -0.437 1.00 0.00 194 PRO A N 15
ATOM 21319 C CA . PRO A 1 92 ? -17.197 11.373 -0.198 1.00 0.00 194 PRO A CA 15
ATOM 21320 C C . PRO A 1 92 ? -17.644 11.355 1.260 1.00 0.00 194 PRO A C 15
ATOM 21321 O O . PRO A 1 92 ? -17.889 10.292 1.831 1.00 0.00 194 PRO A O 15
ATOM 21332 N N . SER A 1 93 ? -17.750 12.538 1.857 1.00 0.00 195 SER A N 15
ATOM 21333 C CA . SER A 1 93 ? -18.164 12.657 3.250 1.00 0.00 195 SER A CA 15
ATOM 21334 C C . SER A 1 93 ? -19.565 13.253 3.351 1.00 0.00 195 SER A C 15
ATOM 21335 O O . SER A 1 93 ? -19.981 14.036 2.497 1.00 0.00 195 SER A O 15
ATOM 21343 N N . SER A 1 94 ? -20.288 12.875 4.400 1.00 0.00 196 SER A N 15
ATOM 21344 C CA . SER A 1 94 ? -21.644 13.368 4.612 1.00 0.00 196 SER A CA 15
ATOM 21345 C C . SER A 1 94 ? -21.686 14.365 5.766 1.00 0.00 196 SER A C 15
ATOM 21346 O O . SER A 1 94 ? -21.672 13.980 6.934 1.00 0.00 196 SER A O 15
ATOM 21354 N N . GLY A 1 95 ? -21.737 15.650 5.428 1.00 0.00 197 GLY A N 15
ATOM 21355 C CA . GLY A 1 95 ? -21.780 16.683 6.446 1.00 0.00 197 GLY A CA 15
ATOM 21356 C C . GLY A 1 95 ? -23.065 17.486 6.404 1.00 0.00 197 GLY A C 15
ATOM 21357 O O . GLY A 1 95 ? -23.204 18.485 7.108 1.00 0.00 197 GLY A O 15
ATOM 21361 N N . GLY A 1 1 ? -17.272 7.537 12.265 1.00 0.00 103 GLY A N 16
ATOM 21362 C CA . GLY A 1 1 ? -18.237 7.619 11.184 1.00 0.00 103 GLY A CA 16
ATOM 21363 C C . GLY A 1 1 ? -19.550 6.944 11.526 1.00 0.00 103 GLY A C 16
ATOM 21364 O O . GLY A 1 1 ? -19.838 6.687 12.695 1.00 0.00 103 GLY A O 16
ATOM 21368 N N . SER A 1 2 ? -20.350 6.656 10.504 1.00 0.00 104 SER A N 16
ATOM 21369 C CA . SER A 1 2 ? -21.642 6.011 10.703 1.00 0.00 104 SER A CA 16
ATOM 21370 C C . SER A 1 2 ? -21.478 4.504 10.868 1.00 0.00 104 SER A C 16
ATOM 21371 O O . SER A 1 2 ? -20.573 3.900 10.291 1.00 0.00 104 SER A O 16
ATOM 21379 N N . SER A 1 3 ? -22.359 3.902 11.659 1.00 0.00 105 SER A N 16
ATOM 21380 C CA . SER A 1 3 ? -22.311 2.465 11.904 1.00 0.00 105 SER A CA 16
ATOM 21381 C C . SER A 1 3 ? -22.744 1.687 10.665 1.00 0.00 105 SER A C 16
ATOM 21382 O O . SER A 1 3 ? -23.910 1.720 10.274 1.00 0.00 105 SER A O 16
ATOM 21390 N N . GLY A 1 4 ? -21.795 0.987 10.051 1.00 0.00 106 GLY A N 16
ATOM 21391 C CA . GLY A 1 4 ? -22.097 0.211 8.863 1.00 0.00 106 GLY A CA 16
ATOM 21392 C C . GLY A 1 4 ? -21.475 0.799 7.612 1.00 0.00 106 GLY A C 16
ATOM 21393 O O . GLY A 1 4 ? -22.060 1.672 6.971 1.00 0.00 106 GLY A O 16
ATOM 21397 N N . SER A 1 5 ? -20.283 0.322 7.265 1.00 0.00 107 SER A N 16
ATOM 21398 C CA . SER A 1 5 ? -19.578 0.810 6.086 1.00 0.00 107 SER A CA 16
ATOM 21399 C C . SER A 1 5 ? -20.198 0.249 4.811 1.00 0.00 107 SER A C 16
ATOM 21400 O O . SER A 1 5 ? -20.445 0.981 3.852 1.00 0.00 107 SER A O 16
ATOM 21408 N N . SER A 1 6 ? -20.448 -1.057 4.807 1.00 0.00 108 SER A N 16
ATOM 21409 C CA . SER A 1 6 ? -21.036 -1.720 3.649 1.00 0.00 108 SER A CA 16
ATOM 21410 C C . SER A 1 6 ? -22.382 -1.095 3.291 1.00 0.00 108 SER A C 16
ATOM 21411 O O . SER A 1 6 ? -23.331 -1.149 4.071 1.00 0.00 108 SER A O 16
ATOM 21419 N N . GLY A 1 7 ? -22.455 -0.502 2.103 1.00 0.00 109 GLY A N 16
ATOM 21420 C CA . GLY A 1 7 ? -23.687 0.124 1.661 1.00 0.00 109 GLY A CA 16
ATOM 21421 C C . GLY A 1 7 ? -23.828 1.546 2.166 1.00 0.00 109 GLY A C 16
ATOM 21422 O O . GLY A 1 7 ? -23.690 1.804 3.361 1.00 0.00 109 GLY A O 16
ATOM 21426 N N . ASN A 1 8 ? -24.101 2.473 1.253 1.00 0.00 110 ASN A N 16
ATOM 21427 C CA . ASN A 1 8 ? -24.259 3.877 1.613 1.00 0.00 110 ASN A CA 16
ATOM 21428 C C . ASN A 1 8 ? -24.840 4.675 0.450 1.00 0.00 110 ASN A C 16
ATOM 21429 O O . ASN A 1 8 ? -24.891 4.194 -0.682 1.00 0.00 110 ASN A O 16
ATOM 21440 N N . ARG A 1 9 ? -25.277 5.897 0.737 1.00 0.00 111 ARG A N 16
ATOM 21441 C CA . ARG A 1 9 ? -25.855 6.761 -0.285 1.00 0.00 111 ARG A CA 16
ATOM 21442 C C . ARG A 1 9 ? -25.008 8.016 -0.478 1.00 0.00 111 ARG A C 16
ATOM 21443 O O . ARG A 1 9 ? -24.569 8.635 0.490 1.00 0.00 111 ARG A O 16
ATOM 21464 N N . ALA A 1 10 ? -24.784 8.384 -1.735 1.00 0.00 112 ALA A N 16
ATOM 21465 C CA . ALA A 1 10 ? -23.992 9.565 -2.056 1.00 0.00 112 ALA A CA 16
ATOM 21466 C C . ALA A 1 10 ? -24.048 9.875 -3.548 1.00 0.00 112 ALA A C 16
ATOM 21467 O O . ALA A 1 10 ? -24.368 9.008 -4.360 1.00 0.00 112 ALA A O 16
ATOM 21474 N N . ASN A 1 11 ? -23.735 11.118 -3.901 1.00 0.00 113 ASN A N 16
ATOM 21475 C CA . ASN A 1 11 ? -23.752 11.543 -5.296 1.00 0.00 113 ASN A CA 16
ATOM 21476 C C . ASN A 1 11 ? -22.813 10.683 -6.138 1.00 0.00 113 ASN A C 16
ATOM 21477 O O . ASN A 1 11 ? -21.605 10.631 -5.908 1.00 0.00 113 ASN A O 16
ATOM 21488 N N . PRO A 1 12 ? -23.381 9.992 -7.137 1.00 0.00 114 PRO A N 16
ATOM 21489 C CA . PRO A 1 12 ? -22.613 9.123 -8.035 1.00 0.00 114 PRO A CA 16
ATOM 21490 C C . PRO A 1 12 ? -21.702 9.913 -8.967 1.00 0.00 114 PRO A C 16
ATOM 21491 O O . PRO A 1 12 ? -20.835 9.345 -9.631 1.00 0.00 114 PRO A O 16
ATOM 21502 N N . ASP A 1 13 ? -21.903 11.225 -9.012 1.00 0.00 115 ASP A N 16
ATOM 21503 C CA . ASP A 1 13 ? -21.097 12.094 -9.862 1.00 0.00 115 ASP A CA 16
ATOM 21504 C C . ASP A 1 13 ? -19.682 12.234 -9.311 1.00 0.00 115 ASP A C 16
ATOM 21505 O O . ASP A 1 13 ? -18.697 11.891 -9.966 1.00 0.00 115 ASP A O 16
ATOM 21514 N N . PRO A 1 14 ? -19.575 12.749 -8.077 1.00 0.00 116 PRO A N 16
ATOM 21515 C CA . PRO A 1 14 ? -18.285 12.947 -7.410 1.00 0.00 116 PRO A CA 16
ATOM 21516 C C . PRO A 1 14 ? -17.625 11.628 -7.022 1.00 0.00 116 PRO A C 16
ATOM 21517 O O . PRO A 1 14 ? -16.551 11.613 -6.423 1.00 0.00 116 PRO A O 16
ATOM 21528 N N . ASN A 1 15 ? -18.275 10.522 -7.369 1.00 0.00 117 ASN A N 16
ATOM 21529 C CA . ASN A 1 15 ? -17.751 9.197 -7.056 1.00 0.00 117 ASN A CA 16
ATOM 21530 C C . ASN A 1 15 ? -16.610 8.827 -7.999 1.00 0.00 117 ASN A C 16
ATOM 21531 O O . ASN A 1 15 ? -16.600 7.742 -8.582 1.00 0.00 117 ASN A O 16
ATOM 21542 N N . CYS A 1 16 ? -15.651 9.735 -8.143 1.00 0.00 118 CYS A N 16
ATOM 21543 C CA . CYS A 1 16 ? -14.505 9.505 -9.015 1.00 0.00 118 CYS A CA 16
ATOM 21544 C C . CYS A 1 16 ? -13.197 9.633 -8.241 1.00 0.00 118 CYS A C 16
ATOM 21545 O O . CYS A 1 16 ? -12.217 8.952 -8.541 1.00 0.00 118 CYS A O 16
ATOM 21553 N N . CYS A 1 17 ? -13.191 10.512 -7.244 1.00 0.00 119 CYS A N 16
ATOM 21554 C CA . CYS A 1 17 ? -12.002 10.732 -6.428 1.00 0.00 119 CYS A CA 16
ATOM 21555 C C . CYS A 1 17 ? -11.817 9.602 -5.421 1.00 0.00 119 CYS A C 16
ATOM 21556 O O . CYS A 1 17 ? -12.776 8.922 -5.051 1.00 0.00 119 CYS A O 16
ATOM 21564 N N . LEU A 1 18 ? -10.579 9.404 -4.982 1.00 0.00 120 LEU A N 16
ATOM 21565 C CA . LEU A 1 18 ? -10.267 8.354 -4.019 1.00 0.00 120 LEU A CA 16
ATOM 21566 C C . LEU A 1 18 ? -9.131 8.782 -3.095 1.00 0.00 120 LEU A C 16
ATOM 21567 O O . LEU A 1 18 ? -8.067 9.196 -3.554 1.00 0.00 120 LEU A O 16
ATOM 21583 N N . GLY A 1 19 ? -9.365 8.678 -1.791 1.00 0.00 121 GLY A N 16
ATOM 21584 C CA . GLY A 1 19 ? -8.351 9.056 -0.823 1.00 0.00 121 GLY A CA 16
ATOM 21585 C C . GLY A 1 19 ? -8.125 7.987 0.227 1.00 0.00 121 GLY A C 16
ATOM 21586 O O . GLY A 1 19 ? -9.004 7.713 1.044 1.00 0.00 121 GLY A O 16
ATOM 21590 N N . VAL A 1 20 ? -6.943 7.379 0.206 1.00 0.00 122 VAL A N 16
ATOM 21591 C CA . VAL A 1 20 ? -6.603 6.334 1.164 1.00 0.00 122 VAL A CA 16
ATOM 21592 C C . VAL A 1 20 ? -5.971 6.922 2.420 1.00 0.00 122 VAL A C 16
ATOM 21593 O O . VAL A 1 20 ? -5.261 7.926 2.358 1.00 0.00 122 VAL A O 16
ATOM 21606 N N . PHE A 1 21 ? -6.233 6.291 3.559 1.00 0.00 123 PHE A N 16
ATOM 21607 C CA . PHE A 1 21 ? -5.690 6.753 4.831 1.00 0.00 123 PHE A CA 16
ATOM 21608 C C . PHE A 1 21 ? -4.960 5.623 5.553 1.00 0.00 123 PHE A C 16
ATOM 21609 O O . PHE A 1 21 ? -5.060 4.459 5.167 1.00 0.00 123 PHE A O 16
ATOM 21626 N N . GLY A 1 22 ? -4.226 5.977 6.604 1.00 0.00 124 GLY A N 16
ATOM 21627 C CA . GLY A 1 22 ? -3.490 4.983 7.362 1.00 0.00 124 GLY A CA 16
ATOM 21628 C C . GLY A 1 22 ? -2.830 3.948 6.474 1.00 0.00 124 GLY A C 16
ATOM 21629 O O . GLY A 1 22 ? -3.311 2.820 6.359 1.00 0.00 124 GLY A O 16
ATOM 21633 N N . LEU A 1 23 ? -1.725 4.330 5.842 1.00 0.00 125 LEU A N 16
ATOM 21634 C CA . LEU A 1 23 ? -0.998 3.426 4.957 1.00 0.00 125 LEU A CA 16
ATOM 21635 C C . LEU A 1 23 ? 0.163 2.763 5.691 1.00 0.00 125 LEU A C 16
ATOM 21636 O O . LEU A 1 23 ? 0.589 3.229 6.748 1.00 0.00 125 LEU A O 16
ATOM 21652 N N . SER A 1 24 ? 0.673 1.676 5.121 1.00 0.00 126 SER A N 16
ATOM 21653 C CA . SER A 1 24 ? 1.785 0.949 5.721 1.00 0.00 126 SER A CA 16
ATOM 21654 C C . SER A 1 24 ? 2.955 1.885 6.008 1.00 0.00 126 SER A C 16
ATOM 21655 O O . SER A 1 24 ? 3.138 2.896 5.329 1.00 0.00 126 SER A O 16
ATOM 21663 N N . LEU A 1 25 ? 3.746 1.541 7.019 1.00 0.00 127 LEU A N 16
ATOM 21664 C CA . LEU A 1 25 ? 4.900 2.349 7.397 1.00 0.00 127 LEU A CA 16
ATOM 21665 C C . LEU A 1 25 ? 5.558 2.967 6.168 1.00 0.00 127 LEU A C 16
ATOM 21666 O O . LEU A 1 25 ? 5.669 4.188 6.058 1.00 0.00 127 LEU A O 16
ATOM 21682 N N . TYR A 1 26 ? 5.992 2.116 5.245 1.00 0.00 128 TYR A N 16
ATOM 21683 C CA . TYR A 1 26 ? 6.640 2.578 4.023 1.00 0.00 128 TYR A CA 16
ATOM 21684 C C . TYR A 1 26 ? 5.859 2.133 2.790 1.00 0.00 128 TYR A C 16
ATOM 21685 O O . TYR A 1 26 ? 5.812 0.946 2.464 1.00 0.00 128 TYR A O 16
ATOM 21703 N N . THR A 1 27 ? 5.245 3.094 2.107 1.00 0.00 129 THR A N 16
ATOM 21704 C CA . THR A 1 27 ? 4.465 2.804 0.911 1.00 0.00 129 THR A CA 16
ATOM 21705 C C . THR A 1 27 ? 4.676 3.873 -0.156 1.00 0.00 129 THR A C 16
ATOM 21706 O O . THR A 1 27 ? 4.413 5.054 0.073 1.00 0.00 129 THR A O 16
ATOM 21717 N N . THR A 1 28 ? 5.152 3.451 -1.323 1.00 0.00 130 THR A N 16
ATOM 21718 C CA . THR A 1 28 ? 5.398 4.372 -2.425 1.00 0.00 130 THR A CA 16
ATOM 21719 C C . THR A 1 28 ? 4.272 4.316 -3.451 1.00 0.00 130 THR A C 16
ATOM 21720 O O . THR A 1 28 ? 3.597 3.296 -3.589 1.00 0.00 130 THR A O 16
ATOM 21731 N N . GLU A 1 29 ? 4.076 5.418 -4.169 1.00 0.00 131 GLU A N 16
ATOM 21732 C CA . GLU A 1 29 ? 3.031 5.492 -5.183 1.00 0.00 131 GLU A CA 16
ATOM 21733 C C . GLU A 1 29 ? 2.939 4.186 -5.967 1.00 0.00 131 GLU A C 16
ATOM 21734 O O . GLU A 1 29 ? 1.854 3.632 -6.147 1.00 0.00 131 GLU A O 16
ATOM 21746 N N . ARG A 1 30 ? 4.086 3.700 -6.431 1.00 0.00 132 ARG A N 16
ATOM 21747 C CA . ARG A 1 30 ? 4.136 2.461 -7.197 1.00 0.00 132 ARG A CA 16
ATOM 21748 C C . ARG A 1 30 ? 3.463 1.323 -6.435 1.00 0.00 132 ARG A C 16
ATOM 21749 O O . ARG A 1 30 ? 2.527 0.696 -6.933 1.00 0.00 132 ARG A O 16
ATOM 21770 N N . ASP A 1 31 ? 3.947 1.060 -5.226 1.00 0.00 133 ASP A N 16
ATOM 21771 C CA . ASP A 1 31 ? 3.393 -0.002 -4.394 1.00 0.00 133 ASP A CA 16
ATOM 21772 C C . ASP A 1 31 ? 1.868 0.021 -4.428 1.00 0.00 133 ASP A C 16
ATOM 21773 O O . ASP A 1 31 ? 1.227 -0.996 -4.693 1.00 0.00 133 ASP A O 16
ATOM 21782 N N . LEU A 1 32 ? 1.293 1.188 -4.157 1.00 0.00 134 LEU A N 16
ATOM 21783 C CA . LEU A 1 32 ? -0.157 1.344 -4.155 1.00 0.00 134 LEU A CA 16
ATOM 21784 C C . LEU A 1 32 ? -0.719 1.227 -5.569 1.00 0.00 134 LEU A C 16
ATOM 21785 O O . LEU A 1 32 ? -1.851 0.783 -5.763 1.00 0.00 134 LEU A O 16
ATOM 21801 N N . ARG A 1 33 ? 0.080 1.628 -6.552 1.00 0.00 135 ARG A N 16
ATOM 21802 C CA . ARG A 1 33 ? -0.338 1.568 -7.948 1.00 0.00 135 ARG A CA 16
ATOM 21803 C C . ARG A 1 33 ? -0.527 0.122 -8.397 1.00 0.00 135 ARG A C 16
ATOM 21804 O O . ARG A 1 33 ? -1.557 -0.229 -8.972 1.00 0.00 135 ARG A O 16
ATOM 21825 N N . GLU A 1 34 ? 0.474 -0.711 -8.130 1.00 0.00 136 GLU A N 16
ATOM 21826 C CA . GLU A 1 34 ? 0.417 -2.118 -8.508 1.00 0.00 136 GLU A CA 16
ATOM 21827 C C . GLU A 1 34 ? -0.609 -2.868 -7.663 1.00 0.00 136 GLU A C 16
ATOM 21828 O O . GLU A 1 34 ? -1.382 -3.677 -8.178 1.00 0.00 136 GLU A O 16
ATOM 21840 N N . VAL A 1 35 ? -0.610 -2.593 -6.363 1.00 0.00 137 VAL A N 16
ATOM 21841 C CA . VAL A 1 35 ? -1.541 -3.240 -5.446 1.00 0.00 137 VAL A CA 16
ATOM 21842 C C . VAL A 1 35 ? -2.984 -3.038 -5.894 1.00 0.00 137 VAL A C 16
ATOM 21843 O O . VAL A 1 35 ? -3.821 -3.928 -5.747 1.00 0.00 137 VAL A O 16
ATOM 21856 N N . PHE A 1 36 ? -3.269 -1.861 -6.442 1.00 0.00 138 PHE A N 16
ATOM 21857 C CA . PHE A 1 36 ? -4.611 -1.541 -6.912 1.00 0.00 138 PHE A CA 16
ATOM 21858 C C . PHE A 1 36 ? -4.783 -1.934 -8.377 1.00 0.00 138 PHE A C 16
ATOM 21859 O O . PHE A 1 36 ? -5.854 -2.377 -8.791 1.00 0.00 138 PHE A O 16
ATOM 21876 N N . SER A 1 37 ? -3.719 -1.768 -9.156 1.00 0.00 139 SER A N 16
ATOM 21877 C CA . SER A 1 37 ? -3.752 -2.101 -10.576 1.00 0.00 139 SER A CA 16
ATOM 21878 C C . SER A 1 37 ? -4.642 -3.314 -10.829 1.00 0.00 139 SER A C 16
ATOM 21879 O O . SER A 1 37 ? -5.534 -3.279 -11.676 1.00 0.00 139 SER A O 16
ATOM 21887 N N . LYS A 1 38 ? -4.392 -4.388 -10.087 1.00 0.00 140 LYS A N 16
ATOM 21888 C CA . LYS A 1 38 ? -5.169 -5.614 -10.228 1.00 0.00 140 LYS A CA 16
ATOM 21889 C C . LYS A 1 38 ? -6.650 -5.300 -10.419 1.00 0.00 140 LYS A C 16
ATOM 21890 O O . LYS A 1 38 ? -7.293 -5.822 -11.330 1.00 0.00 140 LYS A O 16
ATOM 21909 N N . TYR A 1 39 ? -7.184 -4.443 -9.556 1.00 0.00 141 TYR A N 16
ATOM 21910 C CA . TYR A 1 39 ? -8.589 -4.061 -9.629 1.00 0.00 141 TYR A CA 16
ATOM 21911 C C . TYR A 1 39 ? -8.929 -3.497 -11.005 1.00 0.00 141 TYR A C 16
ATOM 21912 O O . TYR A 1 39 ? -9.908 -3.903 -11.631 1.00 0.00 141 TYR A O 16
ATOM 21930 N N . GLY A 1 40 ? -8.112 -2.557 -11.471 1.00 0.00 142 GLY A N 16
ATOM 21931 C CA . GLY A 1 40 ? -8.341 -1.952 -12.770 1.00 0.00 142 GLY A CA 16
ATOM 21932 C C . GLY A 1 40 ? -7.245 -0.979 -13.157 1.00 0.00 142 GLY A C 16
ATOM 21933 O O . GLY A 1 40 ? -6.275 -0.780 -12.426 1.00 0.00 142 GLY A O 16
ATOM 21937 N N . PRO A 1 41 ? -7.392 -0.354 -14.335 1.00 0.00 143 PRO A N 16
ATOM 21938 C CA . PRO A 1 41 ? -6.416 0.612 -14.846 1.00 0.00 143 PRO A CA 16
ATOM 21939 C C . PRO A 1 41 ? -6.413 1.911 -14.047 1.00 0.00 143 PRO A C 16
ATOM 21940 O O . PRO A 1 41 ? -7.432 2.596 -13.955 1.00 0.00 143 PRO A O 16
ATOM 21951 N N . ILE A 1 42 ? -5.263 2.244 -13.472 1.00 0.00 144 ILE A N 16
ATOM 21952 C CA . ILE A 1 42 ? -5.128 3.461 -12.682 1.00 0.00 144 ILE A CA 16
ATOM 21953 C C . ILE A 1 42 ? -4.562 4.601 -13.521 1.00 0.00 144 ILE A C 16
ATOM 21954 O O . ILE A 1 42 ? -3.656 4.400 -14.329 1.00 0.00 144 ILE A O 16
ATOM 21970 N N . ALA A 1 43 ? -5.101 5.800 -13.323 1.00 0.00 145 ALA A N 16
ATOM 21971 C CA . ALA A 1 43 ? -4.647 6.973 -14.058 1.00 0.00 145 ALA A CA 16
ATOM 21972 C C . ALA A 1 43 ? -3.349 7.520 -13.473 1.00 0.00 145 ALA A C 16
ATOM 21973 O O . ALA A 1 43 ? -2.375 7.738 -14.193 1.00 0.00 145 ALA A O 16
ATOM 21980 N N . ASP A 1 44 ? -3.343 7.740 -12.162 1.00 0.00 146 ASP A N 16
ATOM 21981 C CA . ASP A 1 44 ? -2.165 8.261 -11.480 1.00 0.00 146 ASP A CA 16
ATOM 21982 C C . ASP A 1 44 ? -2.263 8.032 -9.975 1.00 0.00 146 ASP A C 16
ATOM 21983 O O . ASP A 1 44 ? -3.348 7.802 -9.441 1.00 0.00 146 ASP A O 16
ATOM 21992 N N . VAL A 1 45 ? -1.121 8.095 -9.296 1.00 0.00 147 VAL A N 16
ATOM 21993 C CA . VAL A 1 45 ? -1.078 7.894 -7.853 1.00 0.00 147 VAL A CA 16
ATOM 21994 C C . VAL A 1 45 ? -0.058 8.820 -7.199 1.00 0.00 147 VAL A C 16
ATOM 21995 O O . VAL A 1 45 ? 1.078 8.931 -7.658 1.00 0.00 147 VAL A O 16
ATOM 22008 N N . SER A 1 46 ? -0.473 9.483 -6.125 1.00 0.00 148 SER A N 16
ATOM 22009 C CA . SER A 1 46 ? 0.404 10.403 -5.409 1.00 0.00 148 SER A CA 16
ATOM 22010 C C . SER A 1 46 ? 0.259 10.228 -3.900 1.00 0.00 148 SER A C 16
ATOM 22011 O O . SER A 1 46 ? -0.792 10.518 -3.329 1.00 0.00 148 SER A O 16
ATOM 22019 N N . ILE A 1 47 ? 1.323 9.752 -3.262 1.00 0.00 149 ILE A N 16
ATOM 22020 C CA . ILE A 1 47 ? 1.316 9.539 -1.820 1.00 0.00 149 ILE A CA 16
ATOM 22021 C C . ILE A 1 47 ? 1.933 10.724 -1.086 1.00 0.00 149 ILE A C 16
ATOM 22022 O O . ILE A 1 47 ? 2.948 11.273 -1.515 1.00 0.00 149 ILE A O 16
ATOM 22038 N N . VAL A 1 48 ? 1.315 11.114 0.024 1.00 0.00 150 VAL A N 16
ATOM 22039 C CA . VAL A 1 48 ? 1.805 12.232 0.820 1.00 0.00 150 VAL A CA 16
ATOM 22040 C C . VAL A 1 48 ? 2.957 11.803 1.721 1.00 0.00 150 VAL A C 16
ATOM 22041 O O . VAL A 1 48 ? 2.773 11.010 2.646 1.00 0.00 150 VAL A O 16
ATOM 22054 N N . TYR A 1 49 ? 4.144 12.330 1.446 1.00 0.00 151 TYR A N 16
ATOM 22055 C CA . TYR A 1 49 ? 5.328 12.000 2.231 1.00 0.00 151 TYR A CA 16
ATOM 22056 C C . TYR A 1 49 ? 5.537 13.011 3.354 1.00 0.00 151 TYR A C 16
ATOM 22057 O O . TYR A 1 49 ? 5.194 14.186 3.219 1.00 0.00 151 TYR A O 16
ATOM 22075 N N . ASP A 1 50 ? 6.102 12.545 4.462 1.00 0.00 152 ASP A N 16
ATOM 22076 C CA . ASP A 1 50 ? 6.359 13.408 5.610 1.00 0.00 152 ASP A CA 16
ATOM 22077 C C . ASP A 1 50 ? 7.701 14.120 5.465 1.00 0.00 152 ASP A C 16
ATOM 22078 O O . ASP A 1 50 ? 8.475 13.824 4.555 1.00 0.00 152 ASP A O 16
ATOM 22087 N N . GLN A 1 51 ? 7.968 15.058 6.367 1.00 0.00 153 GLN A N 16
ATOM 22088 C CA . GLN A 1 51 ? 9.215 15.813 6.338 1.00 0.00 153 GLN A CA 16
ATOM 22089 C C . GLN A 1 51 ? 10.099 15.450 7.527 1.00 0.00 153 GLN A C 16
ATOM 22090 O O . GLN A 1 51 ? 11.310 15.291 7.384 1.00 0.00 153 GLN A O 16
ATOM 22104 N N . GLN A 1 52 ? 9.483 15.322 8.698 1.00 0.00 154 GLN A N 16
ATOM 22105 C CA . GLN A 1 52 ? 10.215 14.979 9.911 1.00 0.00 154 GLN A CA 16
ATOM 22106 C C . GLN A 1 52 ? 10.832 13.589 9.800 1.00 0.00 154 GLN A C 16
ATOM 22107 O O . GLN A 1 52 ? 12.051 13.432 9.873 1.00 0.00 154 GLN A O 16
ATOM 22121 N N . SER A 1 53 ? 9.982 12.582 9.624 1.00 0.00 155 SER A N 16
ATOM 22122 C CA . SER A 1 53 ? 10.443 11.203 9.508 1.00 0.00 155 SER A CA 16
ATOM 22123 C C . SER A 1 53 ? 10.590 10.802 8.043 1.00 0.00 155 SER A C 16
ATOM 22124 O O . SER A 1 53 ? 9.983 11.405 7.159 1.00 0.00 155 SER A O 16
ATOM 22132 N N . ARG A 1 54 ? 11.402 9.779 7.796 1.00 0.00 156 ARG A N 16
ATOM 22133 C CA . ARG A 1 54 ? 11.631 9.297 6.439 1.00 0.00 156 ARG A CA 16
ATOM 22134 C C . ARG A 1 54 ? 10.600 8.240 6.056 1.00 0.00 156 ARG A C 16
ATOM 22135 O O . ARG A 1 54 ? 10.931 7.232 5.431 1.00 0.00 156 ARG A O 16
ATOM 22156 N N . ARG A 1 55 ? 9.348 8.477 6.436 1.00 0.00 157 ARG A N 16
ATOM 22157 C CA . ARG A 1 55 ? 8.269 7.545 6.134 1.00 0.00 157 ARG A CA 16
ATOM 22158 C C . ARG A 1 55 ? 7.012 8.292 5.695 1.00 0.00 157 ARG A C 16
ATOM 22159 O O . ARG A 1 55 ? 6.707 9.368 6.208 1.00 0.00 157 ARG A O 16
ATOM 22180 N N . SER A 1 56 ? 6.288 7.712 4.743 1.00 0.00 158 SER A N 16
ATOM 22181 C CA . SER A 1 56 ? 5.067 8.325 4.232 1.00 0.00 158 SER A CA 16
ATOM 22182 C C . SER A 1 56 ? 4.222 8.884 5.372 1.00 0.00 158 SER A C 16
ATOM 22183 O O . SER A 1 56 ? 4.348 8.457 6.520 1.00 0.00 158 SER A O 16
ATOM 22191 N N . ARG A 1 57 ? 3.359 9.841 5.047 1.00 0.00 159 ARG A N 16
ATOM 22192 C CA . ARG A 1 57 ? 2.493 10.460 6.043 1.00 0.00 159 ARG A CA 16
ATOM 22193 C C . ARG A 1 57 ? 1.398 9.495 6.486 1.00 0.00 159 ARG A C 16
ATOM 22194 O O . ARG A 1 57 ? 1.109 9.373 7.676 1.00 0.00 159 ARG A O 16
ATOM 22215 N N . GLY A 1 58 ? 0.792 8.811 5.521 1.00 0.00 160 GLY A N 16
ATOM 22216 C CA . GLY A 1 58 ? -0.265 7.866 5.832 1.00 0.00 160 GLY A CA 16
ATOM 22217 C C . GLY A 1 58 ? -1.397 7.910 4.824 1.00 0.00 160 GLY A C 16
ATOM 22218 O O . GLY A 1 58 ? -2.018 6.888 4.533 1.00 0.00 160 GLY A O 16
ATOM 22222 N N . PHE A 1 59 ? -1.667 9.097 4.291 1.00 0.00 161 PHE A N 16
ATOM 22223 C CA . PHE A 1 59 ? -2.734 9.270 3.312 1.00 0.00 161 PHE A CA 16
ATOM 22224 C C . PHE A 1 59 ? -2.162 9.425 1.906 1.00 0.00 161 PHE A C 16
ATOM 22225 O O . PHE A 1 59 ? -1.053 9.926 1.728 1.00 0.00 161 PHE A O 16
ATOM 22242 N N . ALA A 1 60 ? -2.928 8.990 0.911 1.00 0.00 162 ALA A N 16
ATOM 22243 C CA . ALA A 1 60 ? -2.499 9.081 -0.479 1.00 0.00 162 ALA A CA 16
ATOM 22244 C C . ALA A 1 60 ? -3.690 9.292 -1.408 1.00 0.00 162 ALA A C 16
ATOM 22245 O O . ALA A 1 60 ? -4.828 8.979 -1.057 1.00 0.00 162 ALA A O 16
ATOM 22252 N N . PHE A 1 61 ? -3.421 9.827 -2.595 1.00 0.00 163 PHE A N 16
ATOM 22253 C CA . PHE A 1 61 ? -4.471 10.082 -3.574 1.00 0.00 163 PHE A CA 16
ATOM 22254 C C . PHE A 1 61 ? -4.327 9.157 -4.779 1.00 0.00 163 PHE A C 16
ATOM 22255 O O . PHE A 1 61 ? -3.231 8.973 -5.307 1.00 0.00 163 PHE A O 16
ATOM 22272 N N . VAL A 1 62 ? -5.444 8.578 -5.209 1.00 0.00 164 VAL A N 16
ATOM 22273 C CA . VAL A 1 62 ? -5.444 7.672 -6.352 1.00 0.00 164 VAL A CA 16
ATOM 22274 C C . VAL A 1 62 ? -6.468 8.104 -7.395 1.00 0.00 164 VAL A C 16
ATOM 22275 O O . VAL A 1 62 ? -7.675 8.024 -7.166 1.00 0.00 164 VAL A O 16
ATOM 22288 N N . TYR A 1 63 ? -5.979 8.562 -8.542 1.00 0.00 165 TYR A N 16
ATOM 22289 C CA . TYR A 1 63 ? -6.852 9.008 -9.621 1.00 0.00 165 TYR A CA 16
ATOM 22290 C C . TYR A 1 63 ? -7.202 7.852 -10.553 1.00 0.00 165 TYR A C 16
ATOM 22291 O O . TYR A 1 63 ? -6.320 7.220 -11.136 1.00 0.00 165 TYR A O 16
ATOM 22309 N N . PHE A 1 64 ? -8.496 7.581 -10.689 1.00 0.00 166 PHE A N 16
ATOM 22310 C CA . PHE A 1 64 ? -8.965 6.501 -11.549 1.00 0.00 166 PHE A CA 16
ATOM 22311 C C . PHE A 1 64 ? -9.432 7.043 -12.896 1.00 0.00 166 PHE A C 16
ATOM 22312 O O . PHE A 1 64 ? -9.354 8.244 -13.155 1.00 0.00 166 PHE A O 16
ATOM 22329 N N . GLU A 1 65 ? -9.918 6.148 -13.751 1.00 0.00 167 GLU A N 16
ATOM 22330 C CA . GLU A 1 65 ? -10.396 6.536 -15.073 1.00 0.00 167 GLU A CA 16
ATOM 22331 C C . GLU A 1 65 ? -11.917 6.661 -15.085 1.00 0.00 167 GLU A C 16
ATOM 22332 O O . GLU A 1 65 ? -12.461 7.723 -15.386 1.00 0.00 167 GLU A O 16
ATOM 22344 N N . ASN A 1 66 ? -12.598 5.567 -14.757 1.00 0.00 168 ASN A N 16
ATOM 22345 C CA . ASN A 1 66 ? -14.056 5.553 -14.732 1.00 0.00 168 ASN A CA 16
ATOM 22346 C C . ASN A 1 66 ? -14.573 5.380 -13.307 1.00 0.00 168 ASN A C 16
ATOM 22347 O O . ASN A 1 66 ? -13.895 4.807 -12.454 1.00 0.00 168 ASN A O 16
ATOM 22358 N N . VAL A 1 67 ? -15.780 5.877 -13.057 1.00 0.00 169 VAL A N 16
ATOM 22359 C CA . VAL A 1 67 ? -16.390 5.776 -11.736 1.00 0.00 169 VAL A CA 16
ATOM 22360 C C . VAL A 1 67 ? -16.302 4.353 -11.198 1.00 0.00 169 VAL A C 16
ATOM 22361 O O . VAL A 1 67 ? -15.859 4.131 -10.071 1.00 0.00 169 VAL A O 16
ATOM 22374 N N . ASP A 1 68 ? -16.726 3.391 -12.011 1.00 0.00 170 ASP A N 16
ATOM 22375 C CA . ASP A 1 68 ? -16.693 1.987 -11.617 1.00 0.00 170 ASP A CA 16
ATOM 22376 C C . ASP A 1 68 ? -15.262 1.531 -11.351 1.00 0.00 170 ASP A C 16
ATOM 22377 O O . ASP A 1 68 ? -15.004 0.784 -10.406 1.00 0.00 170 ASP A O 16
ATOM 22386 N N . ASP A 1 69 ? -14.336 1.983 -12.189 1.00 0.00 171 ASP A N 16
ATOM 22387 C CA . ASP A 1 69 ? -12.931 1.621 -12.044 1.00 0.00 171 ASP A CA 16
ATOM 22388 C C . ASP A 1 69 ? -12.445 1.889 -10.623 1.00 0.00 171 ASP A C 16
ATOM 22389 O O . ASP A 1 69 ? -11.656 1.122 -10.072 1.00 0.00 171 ASP A O 16
ATOM 22398 N N . ALA A 1 70 ? -12.921 2.982 -10.037 1.00 0.00 172 ALA A N 16
ATOM 22399 C CA . ALA A 1 70 ? -12.535 3.350 -8.680 1.00 0.00 172 ALA A CA 16
ATOM 22400 C C . ALA A 1 70 ? -13.446 2.687 -7.652 1.00 0.00 172 ALA A C 16
ATOM 22401 O O . ALA A 1 70 ? -12.991 2.252 -6.594 1.00 0.00 172 ALA A O 16
ATOM 22408 N N . LYS A 1 71 ? -14.734 2.615 -7.968 1.00 0.00 173 LYS A N 16
ATOM 22409 C CA . LYS A 1 71 ? -15.709 2.005 -7.073 1.00 0.00 173 LYS A CA 16
ATOM 22410 C C . LYS A 1 71 ? -15.236 0.632 -6.606 1.00 0.00 173 LYS A C 16
ATOM 22411 O O . LYS A 1 71 ? -15.137 0.375 -5.407 1.00 0.00 173 LYS A O 16
ATOM 22430 N N . GLU A 1 72 ? -14.943 -0.244 -7.562 1.00 0.00 174 GLU A N 16
ATOM 22431 C CA . GLU A 1 72 ? -14.479 -1.590 -7.247 1.00 0.00 174 GLU A CA 16
ATOM 22432 C C . GLU A 1 72 ? -13.457 -1.563 -6.114 1.00 0.00 174 GLU A C 16
ATOM 22433 O O . GLU A 1 72 ? -13.456 -2.432 -5.243 1.00 0.00 174 GLU A O 16
ATOM 22445 N N . ALA A 1 73 ? -12.588 -0.557 -6.133 1.00 0.00 175 ALA A N 16
ATOM 22446 C CA . ALA A 1 73 ? -11.562 -0.414 -5.108 1.00 0.00 175 ALA A CA 16
ATOM 22447 C C . ALA A 1 73 ? -12.167 0.050 -3.787 1.00 0.00 175 ALA A C 16
ATOM 22448 O O . ALA A 1 73 ? -11.991 -0.593 -2.752 1.00 0.00 175 ALA A O 16
ATOM 22455 N N . LYS A 1 74 ? -12.879 1.171 -3.830 1.00 0.00 176 LYS A N 16
ATOM 22456 C CA . LYS A 1 74 ? -13.511 1.722 -2.637 1.00 0.00 176 LYS A CA 16
ATOM 22457 C C . LYS A 1 74 ? -13.984 0.609 -1.708 1.00 0.00 176 LYS A C 16
ATOM 22458 O O . LYS A 1 74 ? -13.760 0.660 -0.499 1.00 0.00 176 LYS A O 16
ATOM 22477 N N . GLU A 1 75 ? -14.639 -0.396 -2.281 1.00 0.00 177 GLU A N 16
ATOM 22478 C CA . GLU A 1 75 ? -15.142 -1.522 -1.503 1.00 0.00 177 GLU A CA 16
ATOM 22479 C C . GLU A 1 75 ? -14.052 -2.569 -1.292 1.00 0.00 177 GLU A C 16
ATOM 22480 O O . GLU A 1 75 ? -13.999 -3.224 -0.251 1.00 0.00 177 GLU A O 16
ATOM 22492 N N . ARG A 1 76 ? -13.184 -2.720 -2.287 1.00 0.00 178 ARG A N 16
ATOM 22493 C CA . ARG A 1 76 ? -12.096 -3.687 -2.212 1.00 0.00 178 ARG A CA 16
ATOM 22494 C C . ARG A 1 76 ? -10.804 -3.018 -1.753 1.00 0.00 178 ARG A C 16
ATOM 22495 O O . ARG A 1 76 ? -9.708 -3.464 -2.091 1.00 0.00 178 ARG A O 16
ATOM 22516 N N . ALA A 1 77 ? -10.942 -1.945 -0.981 1.00 0.00 179 ALA A N 16
ATOM 22517 C CA . ALA A 1 77 ? -9.786 -1.215 -0.474 1.00 0.00 179 ALA A CA 16
ATOM 22518 C C . ALA A 1 77 ? -9.898 -0.986 1.030 1.00 0.00 179 ALA A C 16
ATOM 22519 O O . ALA A 1 77 ? -8.986 -1.317 1.787 1.00 0.00 179 ALA A O 16
ATOM 22526 N N . ASN A 1 78 ? -11.021 -0.416 1.455 1.00 0.00 180 ASN A N 16
ATOM 22527 C CA . ASN A 1 78 ? -11.251 -0.142 2.869 1.00 0.00 180 ASN A CA 16
ATOM 22528 C C . ASN A 1 78 ? -10.896 -1.355 3.723 1.00 0.00 180 ASN A C 16
ATOM 22529 O O . ASN A 1 78 ? -11.390 -2.457 3.491 1.00 0.00 180 ASN A O 16
ATOM 22540 N N . GLY A 1 79 ? -10.035 -1.142 4.714 1.00 0.00 181 GLY A N 16
ATOM 22541 C CA . GLY A 1 79 ? -9.628 -2.227 5.589 1.00 0.00 181 GLY A CA 16
ATOM 22542 C C . GLY A 1 79 ? -9.065 -3.408 4.825 1.00 0.00 181 GLY A C 16
ATOM 22543 O O . GLY A 1 79 ? -9.550 -4.531 4.959 1.00 0.00 181 GLY A O 16
ATOM 22547 N N . MET A 1 80 ? -8.040 -3.155 4.018 1.00 0.00 182 MET A N 16
ATOM 22548 C CA . MET A 1 80 ? -7.411 -4.207 3.229 1.00 0.00 182 MET A CA 16
ATOM 22549 C C . MET A 1 80 ? -5.998 -4.492 3.730 1.00 0.00 182 MET A C 16
ATOM 22550 O O . MET A 1 80 ? -5.308 -3.594 4.211 1.00 0.00 182 MET A O 16
ATOM 22564 N N . GLU A 1 81 ? -5.576 -5.748 3.613 1.00 0.00 183 GLU A N 16
ATOM 22565 C CA . GLU A 1 81 ? -4.246 -6.149 4.056 1.00 0.00 183 GLU A CA 16
ATOM 22566 C C . GLU A 1 81 ? -3.188 -5.753 3.030 1.00 0.00 183 GLU A C 16
ATOM 22567 O O . GLU A 1 81 ? -3.205 -6.222 1.891 1.00 0.00 183 GLU A O 16
ATOM 22579 N N . LEU A 1 82 ? -2.269 -4.887 3.441 1.00 0.00 184 LEU A N 16
ATOM 22580 C CA . LEU A 1 82 ? -1.203 -4.426 2.558 1.00 0.00 184 LEU A CA 16
ATOM 22581 C C . LEU A 1 82 ? 0.165 -4.630 3.203 1.00 0.00 184 LEU A C 16
ATOM 22582 O O . LEU A 1 82 ? 0.543 -3.904 4.123 1.00 0.00 184 LEU A O 16
ATOM 22598 N N . ASP A 1 83 ? 0.902 -5.621 2.714 1.00 0.00 185 ASP A N 16
ATOM 22599 C CA . ASP A 1 83 ? 2.229 -5.918 3.240 1.00 0.00 185 ASP A CA 16
ATOM 22600 C C . ASP A 1 83 ? 2.155 -6.305 4.714 1.00 0.00 185 ASP A C 16
ATOM 22601 O O . ASP A 1 83 ? 3.096 -6.079 5.473 1.00 0.00 185 ASP A O 16
ATOM 22610 N N . GLY A 1 84 ? 1.028 -6.888 5.112 1.00 0.00 186 GLY A N 16
ATOM 22611 C CA . GLY A 1 84 ? 0.852 -7.295 6.493 1.00 0.00 186 GLY A CA 16
ATOM 22612 C C . GLY A 1 84 ? 0.033 -6.300 7.291 1.00 0.00 186 GLY A C 16
ATOM 22613 O O . GLY A 1 84 ? -0.650 -6.672 8.246 1.00 0.00 186 GLY A O 16
ATOM 22617 N N . ARG A 1 85 ? 0.100 -5.032 6.900 1.00 0.00 187 ARG A N 16
ATOM 22618 C CA . ARG A 1 85 ? -0.639 -3.980 7.587 1.00 0.00 187 ARG A CA 16
ATOM 22619 C C . ARG A 1 85 ? -2.041 -3.831 7.004 1.00 0.00 187 ARG A C 16
ATOM 22620 O O . ARG A 1 85 ? -2.452 -4.609 6.143 1.00 0.00 187 ARG A O 16
ATOM 22641 N N . ARG A 1 86 ? -2.770 -2.827 7.479 1.00 0.00 188 ARG A N 16
ATOM 22642 C CA . ARG A 1 86 ? -4.127 -2.577 7.007 1.00 0.00 188 ARG A CA 16
ATOM 22643 C C . ARG A 1 86 ? -4.325 -1.100 6.679 1.00 0.00 188 ARG A C 16
ATOM 22644 O O . ARG A 1 86 ? -3.974 -0.226 7.472 1.00 0.00 188 ARG A O 16
ATOM 22665 N N . ILE A 1 87 ? -4.888 -0.830 5.506 1.00 0.00 189 ILE A N 16
ATOM 22666 C CA . ILE A 1 87 ? -5.133 0.540 5.074 1.00 0.00 189 ILE A CA 16
ATOM 22667 C C . ILE A 1 87 ? -6.624 0.803 4.898 1.00 0.00 189 ILE A C 16
ATOM 22668 O O . ILE A 1 87 ? -7.390 -0.102 4.568 1.00 0.00 189 ILE A O 16
ATOM 22684 N N . ARG A 1 88 ? -7.030 2.049 5.121 1.00 0.00 190 ARG A N 16
ATOM 22685 C CA . ARG A 1 88 ? -8.431 2.432 4.987 1.00 0.00 190 ARG A CA 16
ATOM 22686 C C . ARG A 1 88 ? -8.636 3.323 3.765 1.00 0.00 190 ARG A C 16
ATOM 22687 O O . ARG A 1 88 ? -7.694 3.940 3.268 1.00 0.00 190 ARG A O 16
ATOM 22708 N N . VAL A 1 89 ? -9.875 3.384 3.285 1.00 0.00 191 VAL A N 16
ATOM 22709 C CA . VAL A 1 89 ? -10.204 4.200 2.123 1.00 0.00 191 VAL A CA 16
ATOM 22710 C C . VAL A 1 89 ? -11.418 5.081 2.396 1.00 0.00 191 VAL A C 16
ATOM 22711 O O . VAL A 1 89 ? -12.416 4.625 2.954 1.00 0.00 191 VAL A O 16
ATOM 22724 N N . SER A 1 90 ? -11.326 6.346 1.998 1.00 0.00 192 SER A N 16
ATOM 22725 C CA . SER A 1 90 ? -12.415 7.293 2.203 1.00 0.00 192 SER A CA 16
ATOM 22726 C C . SER A 1 90 ? -12.529 8.254 1.023 1.00 0.00 192 SER A C 16
ATOM 22727 O O . SER A 1 90 ? -11.639 8.323 0.177 1.00 0.00 192 SER A O 16
ATOM 22735 N N . GLY A 1 91 ? -13.632 8.994 0.974 1.00 0.00 193 GLY A N 16
ATOM 22736 C CA . GLY A 1 91 ? -13.844 9.941 -0.105 1.00 0.00 193 GLY A CA 16
ATOM 22737 C C . GLY A 1 91 ? -14.376 11.272 0.388 1.00 0.00 193 GLY A C 16
ATOM 22738 O O . GLY A 1 91 ? -13.983 11.770 1.443 1.00 0.00 193 GLY A O 16
ATOM 22742 N N . PRO A 1 92 ? -15.292 11.871 -0.388 1.00 0.00 194 PRO A N 16
ATOM 22743 C CA . PRO A 1 92 ? -15.898 13.161 -0.046 1.00 0.00 194 PRO A CA 16
ATOM 22744 C C . PRO A 1 92 ? -16.836 13.061 1.153 1.00 0.00 194 PRO A C 16
ATOM 22745 O O . PRO A 1 92 ? -17.146 11.965 1.620 1.00 0.00 194 PRO A O 16
ATOM 22756 N N . SER A 1 93 ? -17.284 14.211 1.645 1.00 0.00 195 SER A N 16
ATOM 22757 C CA . SER A 1 93 ? -18.184 14.253 2.792 1.00 0.00 195 SER A CA 16
ATOM 22758 C C . SER A 1 93 ? -19.413 15.103 2.486 1.00 0.00 195 SER A C 16
ATOM 22759 O O . SER A 1 93 ? -19.424 15.878 1.530 1.00 0.00 195 SER A O 16
ATOM 22767 N N . SER A 1 94 ? -20.448 14.951 3.306 1.00 0.00 196 SER A N 16
ATOM 22768 C CA . SER A 1 94 ? -21.685 15.701 3.123 1.00 0.00 196 SER A CA 16
ATOM 22769 C C . SER A 1 94 ? -21.417 17.203 3.141 1.00 0.00 196 SER A C 16
ATOM 22770 O O . SER A 1 94 ? -20.435 17.663 3.722 1.00 0.00 196 SER A O 16
ATOM 22778 N N . GLY A 1 95 ? -22.300 17.964 2.500 1.00 0.00 197 GLY A N 16
ATOM 22779 C CA . GLY A 1 95 ? -22.143 19.405 2.454 1.00 0.00 197 GLY A CA 16
ATOM 22780 C C . GLY A 1 95 ? -23.133 20.067 1.517 1.00 0.00 197 GLY A C 16
ATOM 22781 O O . GLY A 1 95 ? -23.986 19.400 0.932 1.00 0.00 197 GLY A O 16
ATOM 22785 N N . GLY A 1 1 ? -31.355 -2.394 10.208 1.00 0.00 103 GLY A N 17
ATOM 22786 C CA . GLY A 1 1 ? -30.330 -2.003 11.158 1.00 0.00 103 GLY A CA 17
ATOM 22787 C C . GLY A 1 1 ? -28.949 -1.955 10.535 1.00 0.00 103 GLY A C 17
ATOM 22788 O O . GLY A 1 1 ? -28.623 -1.020 9.804 1.00 0.00 103 GLY A O 17
ATOM 22792 N N . SER A 1 2 ? -28.135 -2.964 10.827 1.00 0.00 104 SER A N 17
ATOM 22793 C CA . SER A 1 2 ? -26.779 -3.031 10.294 1.00 0.00 104 SER A CA 17
ATOM 22794 C C . SER A 1 2 ? -26.709 -3.984 9.105 1.00 0.00 104 SER A C 17
ATOM 22795 O O . SER A 1 2 ? -26.103 -3.671 8.080 1.00 0.00 104 SER A O 17
ATOM 22803 N N . SER A 1 3 ? -27.333 -5.149 9.250 1.00 0.00 105 SER A N 17
ATOM 22804 C CA . SER A 1 3 ? -27.338 -6.150 8.191 1.00 0.00 105 SER A CA 17
ATOM 22805 C C . SER A 1 3 ? -27.753 -5.531 6.860 1.00 0.00 105 SER A C 17
ATOM 22806 O O . SER A 1 3 ? -28.656 -4.697 6.805 1.00 0.00 105 SER A O 17
ATOM 22814 N N . GLY A 1 4 ? -27.086 -5.946 5.787 1.00 0.00 106 GLY A N 17
ATOM 22815 C CA . GLY A 1 4 ? -27.399 -5.422 4.470 1.00 0.00 106 GLY A CA 17
ATOM 22816 C C . GLY A 1 4 ? -26.406 -4.373 4.013 1.00 0.00 106 GLY A C 17
ATOM 22817 O O . GLY A 1 4 ? -25.486 -4.016 4.749 1.00 0.00 106 GLY A O 17
ATOM 22821 N N . SER A 1 5 ? -26.590 -3.878 2.793 1.00 0.00 107 SER A N 17
ATOM 22822 C CA . SER A 1 5 ? -25.699 -2.867 2.236 1.00 0.00 107 SER A CA 17
ATOM 22823 C C . SER A 1 5 ? -26.477 -1.617 1.837 1.00 0.00 107 SER A C 17
ATOM 22824 O O . SER A 1 5 ? -27.536 -1.704 1.216 1.00 0.00 107 SER A O 17
ATOM 22832 N N . SER A 1 6 ? -25.943 -0.455 2.199 1.00 0.00 108 SER A N 17
ATOM 22833 C CA . SER A 1 6 ? -26.589 0.814 1.883 1.00 0.00 108 SER A CA 17
ATOM 22834 C C . SER A 1 6 ? -25.914 1.485 0.690 1.00 0.00 108 SER A C 17
ATOM 22835 O O . SER A 1 6 ? -24.754 1.213 0.385 1.00 0.00 108 SER A O 17
ATOM 22843 N N . GLY A 1 7 ? -26.652 2.364 0.018 1.00 0.00 109 GLY A N 17
ATOM 22844 C CA . GLY A 1 7 ? -26.110 3.060 -1.134 1.00 0.00 109 GLY A CA 17
ATOM 22845 C C . GLY A 1 7 ? -26.965 2.883 -2.373 1.00 0.00 109 GLY A C 17
ATOM 22846 O O . GLY A 1 7 ? -26.495 2.381 -3.393 1.00 0.00 109 GLY A O 17
ATOM 22850 N N . ASN A 1 8 ? -28.225 3.296 -2.284 1.00 0.00 110 ASN A N 17
ATOM 22851 C CA . ASN A 1 8 ? -29.149 3.179 -3.407 1.00 0.00 110 ASN A CA 17
ATOM 22852 C C . ASN A 1 8 ? -29.254 4.499 -4.164 1.00 0.00 110 ASN A C 17
ATOM 22853 O O . ASN A 1 8 ? -29.712 5.504 -3.620 1.00 0.00 110 ASN A O 17
ATOM 22864 N N . ARG A 1 9 ? -28.828 4.488 -5.423 1.00 0.00 111 ARG A N 17
ATOM 22865 C CA . ARG A 1 9 ? -28.874 5.684 -6.256 1.00 0.00 111 ARG A CA 17
ATOM 22866 C C . ARG A 1 9 ? -28.811 5.319 -7.736 1.00 0.00 111 ARG A C 17
ATOM 22867 O O . ARG A 1 9 ? -28.466 4.193 -8.093 1.00 0.00 111 ARG A O 17
ATOM 22888 N N . ALA A 1 10 ? -29.148 6.278 -8.592 1.00 0.00 112 ALA A N 17
ATOM 22889 C CA . ALA A 1 10 ? -29.129 6.058 -10.032 1.00 0.00 112 ALA A CA 17
ATOM 22890 C C . ALA A 1 10 ? -28.271 7.104 -10.736 1.00 0.00 112 ALA A C 17
ATOM 22891 O O . ALA A 1 10 ? -27.390 6.769 -11.527 1.00 0.00 112 ALA A O 17
ATOM 22898 N N . ASN A 1 11 ? -28.535 8.374 -10.443 1.00 0.00 113 ASN A N 17
ATOM 22899 C CA . ASN A 1 11 ? -27.787 9.469 -11.049 1.00 0.00 113 ASN A CA 17
ATOM 22900 C C . ASN A 1 11 ? -26.303 9.368 -10.711 1.00 0.00 113 ASN A C 17
ATOM 22901 O O . ASN A 1 11 ? -25.908 9.323 -9.546 1.00 0.00 113 ASN A O 17
ATOM 22912 N N . PRO A 1 12 ? -25.460 9.331 -11.754 1.00 0.00 114 PRO A N 17
ATOM 22913 C CA . PRO A 1 12 ? -24.006 9.235 -11.593 1.00 0.00 114 PRO A CA 17
ATOM 22914 C C . PRO A 1 12 ? -23.400 10.513 -11.023 1.00 0.00 114 PRO A C 17
ATOM 22915 O O . PRO A 1 12 ? -24.087 11.525 -10.876 1.00 0.00 114 PRO A O 17
ATOM 22926 N N . ASP A 1 13 ? -22.112 10.461 -10.705 1.00 0.00 115 ASP A N 17
ATOM 22927 C CA . ASP A 1 13 ? -21.413 11.616 -10.152 1.00 0.00 115 ASP A CA 17
ATOM 22928 C C . ASP A 1 13 ? -19.973 11.670 -10.651 1.00 0.00 115 ASP A C 17
ATOM 22929 O O . ASP A 1 13 ? -19.303 10.648 -10.799 1.00 0.00 115 ASP A O 17
ATOM 22938 N N . PRO A 1 14 ? -19.484 12.890 -10.919 1.00 0.00 116 PRO A N 17
ATOM 22939 C CA . PRO A 1 14 ? -18.118 13.106 -11.406 1.00 0.00 116 PRO A CA 17
ATOM 22940 C C . PRO A 1 14 ? -17.069 12.812 -10.339 1.00 0.00 116 PRO A C 17
ATOM 22941 O O . PRO A 1 14 ? -15.874 13.002 -10.562 1.00 0.00 116 PRO A O 17
ATOM 22952 N N . ASN A 1 15 ? -17.524 12.346 -9.181 1.00 0.00 117 ASN A N 17
ATOM 22953 C CA . ASN A 1 15 ? -16.623 12.026 -8.079 1.00 0.00 117 ASN A CA 17
ATOM 22954 C C . ASN A 1 15 ? -15.293 11.491 -8.601 1.00 0.00 117 ASN A C 17
ATOM 22955 O O . ASN A 1 15 ? -14.247 12.114 -8.418 1.00 0.00 117 ASN A O 17
ATOM 22966 N N . CYS A 1 16 ? -15.342 10.335 -9.253 1.00 0.00 118 CYS A N 17
ATOM 22967 C CA . CYS A 1 16 ? -14.141 9.716 -9.803 1.00 0.00 118 CYS A CA 17
ATOM 22968 C C . CYS A 1 16 ? -12.931 9.995 -8.917 1.00 0.00 118 CYS A C 17
ATOM 22969 O O . CYS A 1 16 ? -11.857 10.344 -9.408 1.00 0.00 118 CYS A O 17
ATOM 22977 N N . CYS A 1 17 ? -13.114 9.842 -7.610 1.00 0.00 119 CYS A N 17
ATOM 22978 C CA . CYS A 1 17 ? -12.037 10.080 -6.655 1.00 0.00 119 CYS A CA 17
ATOM 22979 C C . CYS A 1 17 ? -11.824 8.863 -5.761 1.00 0.00 119 CYS A C 17
ATOM 22980 O O . CYS A 1 17 ? -12.666 7.966 -5.705 1.00 0.00 119 CYS A O 17
ATOM 22988 N N . LEU A 1 18 ? -10.693 8.838 -5.065 1.00 0.00 120 LEU A N 17
ATOM 22989 C CA . LEU A 1 18 ? -10.367 7.729 -4.174 1.00 0.00 120 LEU A CA 17
ATOM 22990 C C . LEU A 1 18 ? -9.301 8.138 -3.164 1.00 0.00 120 LEU A C 17
ATOM 22991 O O . LEU A 1 18 ? -8.137 8.325 -3.515 1.00 0.00 120 LEU A O 17
ATOM 23007 N N . GLY A 1 19 ? -9.706 8.273 -1.905 1.00 0.00 121 GLY A N 17
ATOM 23008 C CA . GLY A 1 19 ? -8.773 8.657 -0.862 1.00 0.00 121 GLY A CA 17
ATOM 23009 C C . GLY A 1 19 ? -8.415 7.501 0.051 1.00 0.00 121 GLY A C 17
ATOM 23010 O O . GLY A 1 19 ? -9.282 6.721 0.446 1.00 0.00 121 GLY A O 17
ATOM 23014 N N . VAL A 1 20 ? -7.134 7.387 0.385 1.00 0.00 122 VAL A N 17
ATOM 23015 C CA . VAL A 1 20 ? -6.663 6.317 1.256 1.00 0.00 122 VAL A CA 17
ATOM 23016 C C . VAL A 1 20 ? -5.840 6.872 2.413 1.00 0.00 122 VAL A C 17
ATOM 23017 O O . VAL A 1 20 ? -5.010 7.762 2.228 1.00 0.00 122 VAL A O 17
ATOM 23030 N N . PHE A 1 21 ? -6.076 6.340 3.608 1.00 0.00 123 PHE A N 17
ATOM 23031 C CA . PHE A 1 21 ? -5.357 6.783 4.797 1.00 0.00 123 PHE A CA 17
ATOM 23032 C C . PHE A 1 21 ? -4.778 5.592 5.557 1.00 0.00 123 PHE A C 17
ATOM 23033 O O . PHE A 1 21 ? -5.021 4.439 5.204 1.00 0.00 123 PHE A O 17
ATOM 23050 N N . GLY A 1 22 ? -4.011 5.882 6.604 1.00 0.00 124 GLY A N 17
ATOM 23051 C CA . GLY A 1 22 ? -3.409 4.827 7.397 1.00 0.00 124 GLY A CA 17
ATOM 23052 C C . GLY A 1 22 ? -2.612 3.851 6.555 1.00 0.00 124 GLY A C 17
ATOM 23053 O O . GLY A 1 22 ? -3.065 2.737 6.286 1.00 0.00 124 GLY A O 17
ATOM 23057 N N . LEU A 1 23 ? -1.423 4.268 6.135 1.00 0.00 125 LEU A N 17
ATOM 23058 C CA . LEU A 1 23 ? -0.561 3.423 5.316 1.00 0.00 125 LEU A CA 17
ATOM 23059 C C . LEU A 1 23 ? 0.697 3.025 6.081 1.00 0.00 125 LEU A C 17
ATOM 23060 O O . LEU A 1 23 ? 1.030 3.625 7.103 1.00 0.00 125 LEU A O 17
ATOM 23076 N N . SER A 1 24 ? 1.393 2.010 5.578 1.00 0.00 126 SER A N 17
ATOM 23077 C CA . SER A 1 24 ? 2.614 1.531 6.215 1.00 0.00 126 SER A CA 17
ATOM 23078 C C . SER A 1 24 ? 3.689 2.613 6.212 1.00 0.00 126 SER A C 17
ATOM 23079 O O . SER A 1 24 ? 3.753 3.439 5.301 1.00 0.00 126 SER A O 17
ATOM 23087 N N . LEU A 1 25 ? 4.533 2.602 7.238 1.00 0.00 127 LEU A N 17
ATOM 23088 C CA . LEU A 1 25 ? 5.607 3.582 7.356 1.00 0.00 127 LEU A CA 17
ATOM 23089 C C . LEU A 1 25 ? 6.155 3.957 5.982 1.00 0.00 127 LEU A C 17
ATOM 23090 O O . LEU A 1 25 ? 6.096 5.117 5.575 1.00 0.00 127 LEU A O 17
ATOM 23106 N N . TYR A 1 26 ? 6.686 2.967 5.273 1.00 0.00 128 TYR A N 17
ATOM 23107 C CA . TYR A 1 26 ? 7.244 3.193 3.945 1.00 0.00 128 TYR A CA 17
ATOM 23108 C C . TYR A 1 26 ? 6.367 2.558 2.870 1.00 0.00 128 TYR A C 17
ATOM 23109 O O . TYR A 1 26 ? 6.274 1.334 2.770 1.00 0.00 128 TYR A O 17
ATOM 23127 N N . THR A 1 27 ? 5.725 3.399 2.065 1.00 0.00 129 THR A N 17
ATOM 23128 C CA . THR A 1 27 ? 4.855 2.922 0.998 1.00 0.00 129 THR A CA 17
ATOM 23129 C C . THR A 1 27 ? 4.945 3.824 -0.228 1.00 0.00 129 THR A C 17
ATOM 23130 O O . THR A 1 27 ? 4.421 4.938 -0.233 1.00 0.00 129 THR A O 17
ATOM 23141 N N . THR A 1 28 ? 5.611 3.335 -1.269 1.00 0.00 130 THR A N 17
ATOM 23142 C CA . THR A 1 28 ? 5.770 4.097 -2.502 1.00 0.00 130 THR A CA 17
ATOM 23143 C C . THR A 1 28 ? 4.615 3.835 -3.462 1.00 0.00 130 THR A C 17
ATOM 23144 O O . THR A 1 28 ? 3.883 2.858 -3.314 1.00 0.00 130 THR A O 17
ATOM 23155 N N . GLU A 1 29 ? 4.459 4.715 -4.446 1.00 0.00 131 GLU A N 17
ATOM 23156 C CA . GLU A 1 29 ? 3.392 4.578 -5.431 1.00 0.00 131 GLU A CA 17
ATOM 23157 C C . GLU A 1 29 ? 3.425 3.197 -6.079 1.00 0.00 131 GLU A C 17
ATOM 23158 O O . GLU A 1 29 ? 2.392 2.543 -6.223 1.00 0.00 131 GLU A O 17
ATOM 23170 N N . ARG A 1 30 ? 4.618 2.761 -6.469 1.00 0.00 132 ARG A N 17
ATOM 23171 C CA . ARG A 1 30 ? 4.786 1.459 -7.104 1.00 0.00 132 ARG A CA 17
ATOM 23172 C C . ARG A 1 30 ? 3.990 0.388 -6.366 1.00 0.00 132 ARG A C 17
ATOM 23173 O O . ARG A 1 30 ? 3.315 -0.436 -6.986 1.00 0.00 132 ARG A O 17
ATOM 23194 N N . ASP A 1 31 ? 4.073 0.404 -5.041 1.00 0.00 133 ASP A N 17
ATOM 23195 C CA . ASP A 1 31 ? 3.359 -0.566 -4.218 1.00 0.00 133 ASP A CA 17
ATOM 23196 C C . ASP A 1 31 ? 1.855 -0.478 -4.455 1.00 0.00 133 ASP A C 17
ATOM 23197 O O . ASP A 1 31 ? 1.250 -1.392 -5.017 1.00 0.00 133 ASP A O 17
ATOM 23206 N N . LEU A 1 32 ? 1.257 0.627 -4.023 1.00 0.00 134 LEU A N 17
ATOM 23207 C CA . LEU A 1 32 ? -0.178 0.834 -4.187 1.00 0.00 134 LEU A CA 17
ATOM 23208 C C . LEU A 1 32 ? -0.586 0.683 -5.649 1.00 0.00 134 LEU A C 17
ATOM 23209 O O . LEU A 1 32 ? -1.395 -0.179 -5.992 1.00 0.00 134 LEU A O 17
ATOM 23225 N N . ARG A 1 33 ? -0.019 1.525 -6.506 1.00 0.00 135 ARG A N 17
ATOM 23226 C CA . ARG A 1 33 ? -0.323 1.485 -7.932 1.00 0.00 135 ARG A CA 17
ATOM 23227 C C . ARG A 1 33 ? -0.563 0.051 -8.396 1.00 0.00 135 ARG A C 17
ATOM 23228 O O . ARG A 1 33 ? -1.555 -0.237 -9.064 1.00 0.00 135 ARG A O 17
ATOM 23249 N N . GLU A 1 34 ? 0.354 -0.843 -8.037 1.00 0.00 136 GLU A N 17
ATOM 23250 C CA . GLU A 1 34 ? 0.242 -2.246 -8.418 1.00 0.00 136 GLU A CA 17
ATOM 23251 C C . GLU A 1 34 ? -0.867 -2.937 -7.630 1.00 0.00 136 GLU A C 17
ATOM 23252 O O . GLU A 1 34 ? -1.797 -3.500 -8.208 1.00 0.00 136 GLU A O 17
ATOM 23264 N N . VAL A 1 35 ? -0.761 -2.891 -6.306 1.00 0.00 137 VAL A N 17
ATOM 23265 C CA . VAL A 1 35 ? -1.753 -3.512 -5.437 1.00 0.00 137 VAL A CA 17
ATOM 23266 C C . VAL A 1 35 ? -3.167 -3.251 -5.944 1.00 0.00 137 VAL A C 17
ATOM 23267 O O . VAL A 1 35 ? -4.040 -4.114 -5.852 1.00 0.00 137 VAL A O 17
ATOM 23280 N N . PHE A 1 36 ? -3.386 -2.055 -6.481 1.00 0.00 138 PHE A N 17
ATOM 23281 C CA . PHE A 1 36 ? -4.695 -1.680 -7.003 1.00 0.00 138 PHE A CA 17
ATOM 23282 C C . PHE A 1 36 ? -4.800 -2.001 -8.491 1.00 0.00 138 PHE A C 17
ATOM 23283 O O . PHE A 1 36 ? -5.867 -2.365 -8.985 1.00 0.00 138 PHE A O 17
ATOM 23300 N N . SER A 1 37 ? -3.684 -1.863 -9.200 1.00 0.00 139 SER A N 17
ATOM 23301 C CA . SER A 1 37 ? -3.650 -2.134 -10.632 1.00 0.00 139 SER A CA 17
ATOM 23302 C C . SER A 1 37 ? -4.479 -3.368 -10.971 1.00 0.00 139 SER A C 17
ATOM 23303 O O . SER A 1 37 ? -5.306 -3.344 -11.883 1.00 0.00 139 SER A O 17
ATOM 23311 N N . LYS A 1 38 ? -4.252 -4.448 -10.231 1.00 0.00 140 LYS A N 17
ATOM 23312 C CA . LYS A 1 38 ? -4.978 -5.693 -10.450 1.00 0.00 140 LYS A CA 17
ATOM 23313 C C . LYS A 1 38 ? -6.468 -5.429 -10.636 1.00 0.00 140 LYS A C 17
ATOM 23314 O O . LYS A 1 38 ? -7.116 -6.041 -11.486 1.00 0.00 140 LYS A O 17
ATOM 23333 N N . TYR A 1 39 ? -7.006 -4.514 -9.838 1.00 0.00 141 TYR A N 17
ATOM 23334 C CA . TYR A 1 39 ? -8.421 -4.169 -9.914 1.00 0.00 141 TYR A CA 17
ATOM 23335 C C . TYR A 1 39 ? -8.762 -3.565 -11.273 1.00 0.00 141 TYR A C 17
ATOM 23336 O O . TYR A 1 39 ? -9.661 -4.037 -11.967 1.00 0.00 141 TYR A O 17
ATOM 23354 N N . GLY A 1 40 ? -8.035 -2.516 -11.646 1.00 0.00 142 GLY A N 17
ATOM 23355 C CA . GLY A 1 40 ? -8.274 -1.863 -12.920 1.00 0.00 142 GLY A CA 17
ATOM 23356 C C . GLY A 1 40 ? -7.214 -0.831 -13.251 1.00 0.00 142 GLY A C 17
ATOM 23357 O O . GLY A 1 40 ? -6.270 -0.614 -12.491 1.00 0.00 142 GLY A O 17
ATOM 23361 N N . PRO A 1 41 ? -7.363 -0.175 -14.411 1.00 0.00 143 PRO A N 17
ATOM 23362 C CA . PRO A 1 41 ? -6.419 0.849 -14.868 1.00 0.00 143 PRO A CA 17
ATOM 23363 C C . PRO A 1 41 ? -6.492 2.120 -14.028 1.00 0.00 143 PRO A C 17
ATOM 23364 O O . PRO A 1 41 ? -7.531 2.777 -13.968 1.00 0.00 143 PRO A O 17
ATOM 23375 N N . ILE A 1 42 ? -5.382 2.460 -13.381 1.00 0.00 144 ILE A N 17
ATOM 23376 C CA . ILE A 1 42 ? -5.320 3.653 -12.546 1.00 0.00 144 ILE A CA 17
ATOM 23377 C C . ILE A 1 42 ? -4.836 4.859 -13.344 1.00 0.00 144 ILE A C 17
ATOM 23378 O O . ILE A 1 42 ? -3.886 4.761 -14.120 1.00 0.00 144 ILE A O 17
ATOM 23394 N N . ALA A 1 43 ? -5.496 5.995 -13.147 1.00 0.00 145 ALA A N 17
ATOM 23395 C CA . ALA A 1 43 ? -5.131 7.222 -13.846 1.00 0.00 145 ALA A CA 17
ATOM 23396 C C . ALA A 1 43 ? -3.823 7.792 -13.307 1.00 0.00 145 ALA A C 17
ATOM 23397 O O . ALA A 1 43 ? -2.880 8.027 -14.062 1.00 0.00 145 ALA A O 17
ATOM 23404 N N . ASP A 1 44 ? -3.775 8.013 -11.998 1.00 0.00 146 ASP A N 17
ATOM 23405 C CA . ASP A 1 44 ? -2.582 8.555 -11.358 1.00 0.00 146 ASP A CA 17
ATOM 23406 C C . ASP A 1 44 ? -2.602 8.289 -9.856 1.00 0.00 146 ASP A C 17
ATOM 23407 O O . ASP A 1 44 ? -3.667 8.152 -9.254 1.00 0.00 146 ASP A O 17
ATOM 23416 N N . VAL A 1 45 ? -1.418 8.218 -9.257 1.00 0.00 147 VAL A N 17
ATOM 23417 C CA . VAL A 1 45 ? -1.300 7.968 -7.825 1.00 0.00 147 VAL A CA 17
ATOM 23418 C C . VAL A 1 45 ? -0.316 8.937 -7.178 1.00 0.00 147 VAL A C 17
ATOM 23419 O O . VAL A 1 45 ? 0.811 9.097 -7.645 1.00 0.00 147 VAL A O 17
ATOM 23432 N N . SER A 1 46 ? -0.751 9.581 -6.099 1.00 0.00 148 SER A N 17
ATOM 23433 C CA . SER A 1 46 ? 0.090 10.537 -5.389 1.00 0.00 148 SER A CA 17
ATOM 23434 C C . SER A 1 46 ? 0.030 10.300 -3.883 1.00 0.00 148 SER A C 17
ATOM 23435 O O . SER A 1 46 ? -1.010 10.498 -3.254 1.00 0.00 148 SER A O 17
ATOM 23443 N N . ILE A 1 47 ? 1.152 9.874 -3.312 1.00 0.00 149 ILE A N 17
ATOM 23444 C CA . ILE A 1 47 ? 1.227 9.610 -1.881 1.00 0.00 149 ILE A CA 17
ATOM 23445 C C . ILE A 1 47 ? 1.857 10.784 -1.138 1.00 0.00 149 ILE A C 17
ATOM 23446 O O . ILE A 1 47 ? 2.793 11.415 -1.632 1.00 0.00 149 ILE A O 17
ATOM 23462 N N . VAL A 1 48 ? 1.340 11.071 0.052 1.00 0.00 150 VAL A N 17
ATOM 23463 C CA . VAL A 1 48 ? 1.853 12.167 0.865 1.00 0.00 150 VAL A CA 17
ATOM 23464 C C . VAL A 1 48 ? 3.054 11.722 1.692 1.00 0.00 150 VAL A C 17
ATOM 23465 O O . VAL A 1 48 ? 2.960 10.791 2.492 1.00 0.00 150 VAL A O 17
ATOM 23478 N N . TYR A 1 49 ? 4.183 12.393 1.493 1.00 0.00 151 TYR A N 17
ATOM 23479 C CA . TYR A 1 49 ? 5.405 12.066 2.219 1.00 0.00 151 TYR A CA 17
ATOM 23480 C C . TYR A 1 49 ? 5.653 13.065 3.345 1.00 0.00 151 TYR A C 17
ATOM 23481 O O . TYR A 1 49 ? 5.137 14.182 3.325 1.00 0.00 151 TYR A O 17
ATOM 23499 N N . ASP A 1 50 ? 6.448 12.653 4.327 1.00 0.00 152 ASP A N 17
ATOM 23500 C CA . ASP A 1 50 ? 6.768 13.511 5.462 1.00 0.00 152 ASP A CA 17
ATOM 23501 C C . ASP A 1 50 ? 7.514 14.761 5.005 1.00 0.00 152 ASP A C 17
ATOM 23502 O O . ASP A 1 50 ? 7.826 14.912 3.824 1.00 0.00 152 ASP A O 17
ATOM 23511 N N . GLN A 1 51 ? 7.796 15.654 5.949 1.00 0.00 153 GLN A N 17
ATOM 23512 C CA . GLN A 1 51 ? 8.504 16.891 5.642 1.00 0.00 153 GLN A CA 17
ATOM 23513 C C . GLN A 1 51 ? 10.013 16.682 5.696 1.00 0.00 153 GLN A C 17
ATOM 23514 O O . GLN A 1 51 ? 10.742 17.127 4.809 1.00 0.00 153 GLN A O 17
ATOM 23528 N N . GLN A 1 52 ? 10.475 16.004 6.741 1.00 0.00 154 GLN A N 17
ATOM 23529 C CA . GLN A 1 52 ? 11.899 15.737 6.910 1.00 0.00 154 GLN A CA 17
ATOM 23530 C C . GLN A 1 52 ? 12.226 14.287 6.568 1.00 0.00 154 GLN A C 17
ATOM 23531 O O . GLN A 1 52 ? 13.070 14.015 5.715 1.00 0.00 154 GLN A O 17
ATOM 23545 N N . SER A 1 53 ? 11.552 13.360 7.241 1.00 0.00 155 SER A N 17
ATOM 23546 C CA . SER A 1 53 ? 11.774 11.937 7.012 1.00 0.00 155 SER A CA 17
ATOM 23547 C C . SER A 1 53 ? 11.664 11.602 5.527 1.00 0.00 155 SER A C 17
ATOM 23548 O O . SER A 1 53 ? 11.031 12.329 4.761 1.00 0.00 155 SER A O 17
ATOM 23556 N N . ARG A 1 54 ? 12.284 10.496 5.129 1.00 0.00 156 ARG A N 17
ATOM 23557 C CA . ARG A 1 54 ? 12.258 10.065 3.737 1.00 0.00 156 ARG A CA 17
ATOM 23558 C C . ARG A 1 54 ? 11.327 8.869 3.556 1.00 0.00 156 ARG A C 17
ATOM 23559 O O . ARG A 1 54 ? 11.664 7.907 2.866 1.00 0.00 156 ARG A O 17
ATOM 23580 N N . ARG A 1 55 ? 10.155 8.939 4.179 1.00 0.00 157 ARG A N 17
ATOM 23581 C CA . ARG A 1 55 ? 9.177 7.862 4.088 1.00 0.00 157 ARG A CA 17
ATOM 23582 C C . ARG A 1 55 ? 7.757 8.420 4.047 1.00 0.00 157 ARG A C 17
ATOM 23583 O O . ARG A 1 55 ? 7.492 9.507 4.559 1.00 0.00 157 ARG A O 17
ATOM 23604 N N . SER A 1 56 ? 6.849 7.668 3.434 1.00 0.00 158 SER A N 17
ATOM 23605 C CA . SER A 1 56 ? 5.457 8.089 3.322 1.00 0.00 158 SER A CA 17
ATOM 23606 C C . SER A 1 56 ? 4.915 8.538 4.675 1.00 0.00 158 SER A C 17
ATOM 23607 O O . SER A 1 56 ? 5.427 8.143 5.723 1.00 0.00 158 SER A O 17
ATOM 23615 N N . ARG A 1 57 ? 3.876 9.366 4.644 1.00 0.00 159 ARG A N 17
ATOM 23616 C CA . ARG A 1 57 ? 3.265 9.871 5.867 1.00 0.00 159 ARG A CA 17
ATOM 23617 C C . ARG A 1 57 ? 2.236 8.883 6.409 1.00 0.00 159 ARG A C 17
ATOM 23618 O O . ARG A 1 57 ? 2.153 8.656 7.615 1.00 0.00 159 ARG A O 17
ATOM 23639 N N . GLY A 1 58 ? 1.453 8.298 5.507 1.00 0.00 160 GLY A N 17
ATOM 23640 C CA . GLY A 1 58 ? 0.439 7.342 5.914 1.00 0.00 160 GLY A CA 17
ATOM 23641 C C . GLY A 1 58 ? -0.811 7.425 5.061 1.00 0.00 160 GLY A C 17
ATOM 23642 O O . GLY A 1 58 ? -1.566 6.457 4.957 1.00 0.00 160 GLY A O 17
ATOM 23646 N N . PHE A 1 59 ? -1.032 8.583 4.448 1.00 0.00 161 PHE A N 17
ATOM 23647 C CA . PHE A 1 59 ? -2.202 8.789 3.602 1.00 0.00 161 PHE A CA 17
ATOM 23648 C C . PHE A 1 59 ? -1.786 9.103 2.167 1.00 0.00 161 PHE A C 17
ATOM 23649 O O . PHE A 1 59 ? -0.749 9.720 1.931 1.00 0.00 161 PHE A O 17
ATOM 23666 N N . ALA A 1 60 ? -2.605 8.671 1.213 1.00 0.00 162 ALA A N 17
ATOM 23667 C CA . ALA A 1 60 ? -2.324 8.906 -0.198 1.00 0.00 162 ALA A CA 17
ATOM 23668 C C . ALA A 1 60 ? -3.601 9.238 -0.963 1.00 0.00 162 ALA A C 17
ATOM 23669 O O . ALA A 1 60 ? -4.706 9.078 -0.446 1.00 0.00 162 ALA A O 17
ATOM 23676 N N . PHE A 1 61 ? -3.441 9.701 -2.198 1.00 0.00 163 PHE A N 17
ATOM 23677 C CA . PHE A 1 61 ? -4.581 10.057 -3.035 1.00 0.00 163 PHE A CA 17
ATOM 23678 C C . PHE A 1 61 ? -4.552 9.285 -4.351 1.00 0.00 163 PHE A C 17
ATOM 23679 O O . PHE A 1 61 ? -3.636 9.445 -5.158 1.00 0.00 163 PHE A O 17
ATOM 23696 N N . VAL A 1 62 ? -5.561 8.446 -4.561 1.00 0.00 164 VAL A N 17
ATOM 23697 C CA . VAL A 1 62 ? -5.653 7.649 -5.778 1.00 0.00 164 VAL A CA 17
ATOM 23698 C C . VAL A 1 62 ? -6.735 8.188 -6.707 1.00 0.00 164 VAL A C 17
ATOM 23699 O O . VAL A 1 62 ? -7.823 8.555 -6.264 1.00 0.00 164 VAL A O 17
ATOM 23712 N N . TYR A 1 63 ? -6.429 8.232 -7.999 1.00 0.00 165 TYR A N 17
ATOM 23713 C CA . TYR A 1 63 ? -7.374 8.727 -8.992 1.00 0.00 165 TYR A CA 17
ATOM 23714 C C . TYR A 1 63 ? -7.605 7.692 -10.089 1.00 0.00 165 TYR A C 17
ATOM 23715 O O . TYR A 1 63 ? -6.688 7.342 -10.832 1.00 0.00 165 TYR A O 17
ATOM 23733 N N . PHE A 1 64 ? -8.839 7.206 -10.184 1.00 0.00 166 PHE A N 17
ATOM 23734 C CA . PHE A 1 64 ? -9.193 6.210 -11.188 1.00 0.00 166 PHE A CA 17
ATOM 23735 C C . PHE A 1 64 ? -9.545 6.877 -12.515 1.00 0.00 166 PHE A C 17
ATOM 23736 O O . PHE A 1 64 ? -9.517 8.102 -12.631 1.00 0.00 166 PHE A O 17
ATOM 23753 N N . GLU A 1 65 ? -9.877 6.062 -13.511 1.00 0.00 167 GLU A N 17
ATOM 23754 C CA . GLU A 1 65 ? -10.233 6.573 -14.829 1.00 0.00 167 GLU A CA 17
ATOM 23755 C C . GLU A 1 65 ? -11.693 7.014 -14.864 1.00 0.00 167 GLU A C 17
ATOM 23756 O O . GLU A 1 65 ? -12.009 8.114 -15.315 1.00 0.00 167 GLU A O 17
ATOM 23768 N N . ASN A 1 66 ? -12.580 6.147 -14.386 1.00 0.00 168 ASN A N 17
ATOM 23769 C CA . ASN A 1 66 ? -14.007 6.446 -14.364 1.00 0.00 168 ASN A CA 17
ATOM 23770 C C . ASN A 1 66 ? -14.634 6.010 -13.043 1.00 0.00 168 ASN A C 17
ATOM 23771 O O . ASN A 1 66 ? -14.225 5.011 -12.449 1.00 0.00 168 ASN A O 17
ATOM 23782 N N . VAL A 1 67 ? -15.628 6.765 -12.588 1.00 0.00 169 VAL A N 17
ATOM 23783 C CA . VAL A 1 67 ? -16.313 6.456 -11.339 1.00 0.00 169 VAL A CA 17
ATOM 23784 C C . VAL A 1 67 ? -16.469 4.951 -11.155 1.00 0.00 169 VAL A C 17
ATOM 23785 O O . VAL A 1 67 ? -15.997 4.383 -10.169 1.00 0.00 169 VAL A O 17
ATOM 23798 N N . ASP A 1 68 ? -17.133 4.309 -12.110 1.00 0.00 170 ASP A N 17
ATOM 23799 C CA . ASP A 1 68 ? -17.349 2.868 -12.055 1.00 0.00 170 ASP A CA 17
ATOM 23800 C C . ASP A 1 68 ? -16.034 2.129 -11.831 1.00 0.00 170 ASP A C 17
ATOM 23801 O O . ASP A 1 68 ? -15.980 1.148 -11.090 1.00 0.00 170 ASP A O 17
ATOM 23810 N N . ASP A 1 69 ? -14.976 2.606 -12.478 1.00 0.00 171 ASP A N 17
ATOM 23811 C CA . ASP A 1 69 ? -13.660 1.990 -12.350 1.00 0.00 171 ASP A CA 17
ATOM 23812 C C . ASP A 1 69 ? -13.197 1.995 -10.896 1.00 0.00 171 ASP A C 17
ATOM 23813 O O . ASP A 1 69 ? -12.655 1.005 -10.405 1.00 0.00 171 ASP A O 17
ATOM 23822 N N . ALA A 1 70 ? -13.414 3.115 -10.215 1.00 0.00 172 ALA A N 17
ATOM 23823 C CA . ALA A 1 70 ? -13.020 3.247 -8.818 1.00 0.00 172 ALA A CA 17
ATOM 23824 C C . ALA A 1 70 ? -13.841 2.321 -7.926 1.00 0.00 172 ALA A C 17
ATOM 23825 O O . ALA A 1 70 ? -13.291 1.571 -7.120 1.00 0.00 172 ALA A O 17
ATOM 23832 N N . LYS A 1 71 ? -15.160 2.380 -8.075 1.00 0.00 173 LYS A N 17
ATOM 23833 C CA . LYS A 1 71 ? -16.057 1.546 -7.284 1.00 0.00 173 LYS A CA 17
ATOM 23834 C C . LYS A 1 71 ? -15.451 0.167 -7.046 1.00 0.00 173 LYS A C 17
ATOM 23835 O O . LYS A 1 71 ? -15.553 -0.384 -5.950 1.00 0.00 173 LYS A O 17
ATOM 23854 N N . GLU A 1 72 ? -14.818 -0.383 -8.077 1.00 0.00 174 GLU A N 17
ATOM 23855 C CA . GLU A 1 72 ? -14.195 -1.697 -7.978 1.00 0.00 174 GLU A CA 17
ATOM 23856 C C . GLU A 1 72 ? -13.235 -1.756 -6.793 1.00 0.00 174 GLU A C 17
ATOM 23857 O O . GLU A 1 72 ? -13.250 -2.710 -6.015 1.00 0.00 174 GLU A O 17
ATOM 23869 N N . ALA A 1 73 ? -12.401 -0.729 -6.663 1.00 0.00 175 ALA A N 17
ATOM 23870 C CA . ALA A 1 73 ? -11.435 -0.663 -5.573 1.00 0.00 175 ALA A CA 17
ATOM 23871 C C . ALA A 1 73 ? -12.086 -0.149 -4.294 1.00 0.00 175 ALA A C 17
ATOM 23872 O O . ALA A 1 73 ? -11.880 -0.703 -3.214 1.00 0.00 175 ALA A O 17
ATOM 23879 N N . LYS A 1 74 ? -12.874 0.913 -4.421 1.00 0.00 176 LYS A N 17
ATOM 23880 C CA . LYS A 1 74 ? -13.556 1.503 -3.276 1.00 0.00 176 LYS A CA 17
ATOM 23881 C C . LYS A 1 74 ? -13.944 0.430 -2.263 1.00 0.00 176 LYS A C 17
ATOM 23882 O O . LYS A 1 74 ? -13.840 0.639 -1.054 1.00 0.00 176 LYS A O 17
ATOM 23901 N N . GLU A 1 75 ? -14.390 -0.717 -2.764 1.00 0.00 177 GLU A N 17
ATOM 23902 C CA . GLU A 1 75 ? -14.792 -1.822 -1.901 1.00 0.00 177 GLU A CA 17
ATOM 23903 C C . GLU A 1 75 ? -13.640 -2.802 -1.699 1.00 0.00 177 GLU A C 17
ATOM 23904 O O . GLU A 1 75 ? -13.510 -3.414 -0.638 1.00 0.00 177 GLU A O 17
ATOM 23916 N N . ARG A 1 76 ? -12.806 -2.945 -2.724 1.00 0.00 178 ARG A N 17
ATOM 23917 C CA . ARG A 1 76 ? -11.666 -3.852 -2.660 1.00 0.00 178 ARG A CA 17
ATOM 23918 C C . ARG A 1 76 ? -10.452 -3.157 -2.050 1.00 0.00 178 ARG A C 17
ATOM 23919 O O . ARG A 1 76 ? -9.313 -3.559 -2.281 1.00 0.00 178 ARG A O 17
ATOM 23940 N N . ALA A 1 77 ? -10.706 -2.111 -1.269 1.00 0.00 179 ALA A N 17
ATOM 23941 C CA . ALA A 1 77 ? -9.636 -1.362 -0.624 1.00 0.00 179 ALA A CA 17
ATOM 23942 C C . ALA A 1 77 ? -9.965 -1.082 0.839 1.00 0.00 179 ALA A C 17
ATOM 23943 O O . ALA A 1 77 ? -9.231 -1.489 1.738 1.00 0.00 179 ALA A O 17
ATOM 23950 N N . ASN A 1 78 ? -11.073 -0.385 1.068 1.00 0.00 180 ASN A N 17
ATOM 23951 C CA . ASN A 1 78 ? -11.499 -0.050 2.422 1.00 0.00 180 ASN A CA 17
ATOM 23952 C C . ASN A 1 78 ? -11.139 -1.167 3.397 1.00 0.00 180 ASN A C 17
ATOM 23953 O O . ASN A 1 78 ? -11.545 -2.315 3.219 1.00 0.00 180 ASN A O 17
ATOM 23964 N N . GLY A 1 79 ? -10.375 -0.821 4.429 1.00 0.00 181 GLY A N 17
ATOM 23965 C CA . GLY A 1 79 ? -9.975 -1.805 5.418 1.00 0.00 181 GLY A CA 17
ATOM 23966 C C . GLY A 1 79 ? -9.442 -3.077 4.787 1.00 0.00 181 GLY A C 17
ATOM 23967 O O . GLY A 1 79 ? -10.068 -4.132 4.880 1.00 0.00 181 GLY A O 17
ATOM 23971 N N . MET A 1 80 ? -8.284 -2.976 4.144 1.00 0.00 182 MET A N 17
ATOM 23972 C CA . MET A 1 80 ? -7.668 -4.128 3.495 1.00 0.00 182 MET A CA 17
ATOM 23973 C C . MET A 1 80 ? -6.220 -4.294 3.943 1.00 0.00 182 MET A C 17
ATOM 23974 O O . MET A 1 80 ? -5.492 -3.314 4.094 1.00 0.00 182 MET A O 17
ATOM 23988 N N . GLU A 1 81 ? -5.809 -5.541 4.152 1.00 0.00 183 GLU A N 17
ATOM 23989 C CA . GLU A 1 81 ? -4.447 -5.833 4.584 1.00 0.00 183 GLU A CA 17
ATOM 23990 C C . GLU A 1 81 ? -3.449 -5.549 3.465 1.00 0.00 183 GLU A C 17
ATOM 23991 O O . GLU A 1 81 ? -3.588 -6.056 2.350 1.00 0.00 183 GLU A O 17
ATOM 24003 N N . LEU A 1 82 ? -2.443 -4.736 3.769 1.00 0.00 184 LEU A N 17
ATOM 24004 C CA . LEU A 1 82 ? -1.421 -4.384 2.790 1.00 0.00 184 LEU A CA 17
ATOM 24005 C C . LEU A 1 82 ? -0.025 -4.502 3.393 1.00 0.00 184 LEU A C 17
ATOM 24006 O O . LEU A 1 82 ? 0.423 -3.618 4.124 1.00 0.00 184 LEU A O 17
ATOM 24022 N N . ASP A 1 83 ? 0.658 -5.597 3.080 1.00 0.00 185 ASP A N 17
ATOM 24023 C CA . ASP A 1 83 ? 2.005 -5.830 3.589 1.00 0.00 185 ASP A CA 17
ATOM 24024 C C . ASP A 1 83 ? 2.008 -5.888 5.113 1.00 0.00 185 ASP A C 17
ATOM 24025 O O . ASP A 1 83 ? 2.944 -5.422 5.760 1.00 0.00 185 ASP A O 17
ATOM 24034 N N . GLY A 1 84 ? 0.951 -6.463 5.681 1.00 0.00 186 GLY A N 17
ATOM 24035 C CA . GLY A 1 84 ? 0.852 -6.570 7.125 1.00 0.00 186 GLY A CA 17
ATOM 24036 C C . GLY A 1 84 ? 0.083 -5.417 7.740 1.00 0.00 186 GLY A C 17
ATOM 24037 O O . GLY A 1 84 ? -0.524 -5.563 8.800 1.00 0.00 186 GLY A O 17
ATOM 24041 N N . ARG A 1 85 ? 0.111 -4.267 7.074 1.00 0.00 187 ARG A N 17
ATOM 24042 C CA . ARG A 1 85 ? -0.585 -3.083 7.563 1.00 0.00 187 ARG A CA 17
ATOM 24043 C C . ARG A 1 85 ? -1.862 -2.835 6.765 1.00 0.00 187 ARG A C 17
ATOM 24044 O O . ARG A 1 85 ? -1.827 -2.725 5.539 1.00 0.00 187 ARG A O 17
ATOM 24065 N N . ARG A 1 86 ? -2.986 -2.748 7.468 1.00 0.00 188 ARG A N 17
ATOM 24066 C CA . ARG A 1 86 ? -4.273 -2.514 6.825 1.00 0.00 188 ARG A CA 17
ATOM 24067 C C . ARG A 1 86 ? -4.408 -1.057 6.391 1.00 0.00 188 ARG A C 17
ATOM 24068 O O . ARG A 1 86 ? -3.844 -0.159 7.017 1.00 0.00 188 ARG A O 17
ATOM 24089 N N . ILE A 1 87 ? -5.157 -0.832 5.318 1.00 0.00 189 ILE A N 17
ATOM 24090 C CA . ILE A 1 87 ? -5.366 0.515 4.801 1.00 0.00 189 ILE A CA 17
ATOM 24091 C C . ILE A 1 87 ? -6.849 0.868 4.769 1.00 0.00 189 ILE A C 17
ATOM 24092 O O . ILE A 1 87 ? -7.708 -0.014 4.802 1.00 0.00 189 ILE A O 17
ATOM 24108 N N . ARG A 1 88 ? -7.143 2.162 4.700 1.00 0.00 190 ARG A N 17
ATOM 24109 C CA . ARG A 1 88 ? -8.523 2.631 4.662 1.00 0.00 190 ARG A CA 17
ATOM 24110 C C . ARG A 1 88 ? -8.806 3.381 3.363 1.00 0.00 190 ARG A C 17
ATOM 24111 O O . ARG A 1 88 ? -7.890 3.880 2.710 1.00 0.00 190 ARG A O 17
ATOM 24132 N N . VAL A 1 89 ? -10.081 3.455 2.995 1.00 0.00 191 VAL A N 17
ATOM 24133 C CA . VAL A 1 89 ? -10.485 4.144 1.775 1.00 0.00 191 VAL A CA 17
ATOM 24134 C C . VAL A 1 89 ? -11.794 4.899 1.979 1.00 0.00 191 VAL A C 17
ATOM 24135 O O . VAL A 1 89 ? -12.723 4.394 2.608 1.00 0.00 191 VAL A O 17
ATOM 24148 N N . SER A 1 90 ? -11.860 6.113 1.441 1.00 0.00 192 SER A N 17
ATOM 24149 C CA . SER A 1 90 ? -13.054 6.941 1.567 1.00 0.00 192 SER A CA 17
ATOM 24150 C C . SER A 1 90 ? -13.413 7.581 0.230 1.00 0.00 192 SER A C 17
ATOM 24151 O O . SER A 1 90 ? -12.549 7.805 -0.617 1.00 0.00 192 SER A O 17
ATOM 24159 N N . GLY A 1 91 ? -14.698 7.874 0.047 1.00 0.00 193 GLY A N 17
ATOM 24160 C CA . GLY A 1 91 ? -15.151 8.486 -1.189 1.00 0.00 193 GLY A CA 17
ATOM 24161 C C . GLY A 1 91 ? -16.218 9.537 -0.958 1.00 0.00 193 GLY A C 17
ATOM 24162 O O . GLY A 1 91 ? -15.928 10.721 -0.790 1.00 0.00 193 GLY A O 17
ATOM 24166 N N . PRO A 1 92 ? -17.488 9.104 -0.949 1.00 0.00 194 PRO A N 17
ATOM 24167 C CA . PRO A 1 92 ? -18.629 10.001 -0.739 1.00 0.00 194 PRO A CA 17
ATOM 24168 C C . PRO A 1 92 ? -18.696 10.529 0.689 1.00 0.00 194 PRO A C 17
ATOM 24169 O O . PRO A 1 92 ? -19.622 11.255 1.050 1.00 0.00 194 PRO A O 17
ATOM 24180 N N . SER A 1 93 ? -17.708 10.160 1.499 1.00 0.00 195 SER A N 17
ATOM 24181 C CA . SER A 1 93 ? -17.657 10.594 2.890 1.00 0.00 195 SER A CA 17
ATOM 24182 C C . SER A 1 93 ? -18.215 12.007 3.039 1.00 0.00 195 SER A C 17
ATOM 24183 O O . SER A 1 93 ? -17.521 12.990 2.780 1.00 0.00 195 SER A O 17
ATOM 24191 N N . SER A 1 94 ? -19.473 12.099 3.457 1.00 0.00 196 SER A N 17
ATOM 24192 C CA . SER A 1 94 ? -20.126 13.390 3.637 1.00 0.00 196 SER A CA 17
ATOM 24193 C C . SER A 1 94 ? -20.106 13.809 5.104 1.00 0.00 196 SER A C 17
ATOM 24194 O O . SER A 1 94 ? -19.842 12.997 5.990 1.00 0.00 196 SER A O 17
ATOM 24202 N N . GLY A 1 95 ? -20.387 15.085 5.352 1.00 0.00 197 GLY A N 17
ATOM 24203 C CA . GLY A 1 95 ? -20.396 15.591 6.712 1.00 0.00 197 GLY A CA 17
ATOM 24204 C C . GLY A 1 95 ? -19.240 16.533 6.988 1.00 0.00 197 GLY A C 17
ATOM 24205 O O . GLY A 1 95 ? -18.414 16.785 6.111 1.00 0.00 197 GLY A O 17
ATOM 24209 N N . GLY A 1 1 ? -14.599 -8.968 -3.722 1.00 0.00 103 GLY A N 18
ATOM 24210 C CA . GLY A 1 1 ? -14.788 -9.159 -2.296 1.00 0.00 103 GLY A CA 18
ATOM 24211 C C . GLY A 1 1 ? -16.048 -8.491 -1.782 1.00 0.00 103 GLY A C 18
ATOM 24212 O O . GLY A 1 1 ? -16.051 -7.907 -0.699 1.00 0.00 103 GLY A O 18
ATOM 24216 N N . SER A 1 2 ? -17.120 -8.575 -2.563 1.00 0.00 104 SER A N 18
ATOM 24217 C CA . SER A 1 2 ? -18.391 -7.968 -2.184 1.00 0.00 104 SER A CA 18
ATOM 24218 C C . SER A 1 2 ? -19.017 -8.709 -1.006 1.00 0.00 104 SER A C 18
ATOM 24219 O O . SER A 1 2 ? -19.259 -9.914 -1.075 1.00 0.00 104 SER A O 18
ATOM 24227 N N . SER A 1 3 ? -19.276 -7.979 0.074 1.00 0.00 105 SER A N 18
ATOM 24228 C CA . SER A 1 3 ? -19.870 -8.567 1.269 1.00 0.00 105 SER A CA 18
ATOM 24229 C C . SER A 1 3 ? -21.381 -8.355 1.285 1.00 0.00 105 SER A C 18
ATOM 24230 O O . SER A 1 3 ? -21.861 -7.252 1.541 1.00 0.00 105 SER A O 18
ATOM 24238 N N . GLY A 1 4 ? -22.125 -9.422 1.010 1.00 0.00 106 GLY A N 18
ATOM 24239 C CA . GLY A 1 4 ? -23.573 -9.333 0.998 1.00 0.00 106 GLY A CA 18
ATOM 24240 C C . GLY A 1 4 ? -24.124 -9.026 -0.381 1.00 0.00 106 GLY A C 18
ATOM 24241 O O . GLY A 1 4 ? -23.503 -9.355 -1.392 1.00 0.00 106 GLY A O 18
ATOM 24245 N N . SER A 1 5 ? -25.293 -8.395 -0.422 1.00 0.00 107 SER A N 18
ATOM 24246 C CA . SER A 1 5 ? -25.930 -8.049 -1.688 1.00 0.00 107 SER A CA 18
ATOM 24247 C C . SER A 1 5 ? -25.195 -6.898 -2.368 1.00 0.00 107 SER A C 18
ATOM 24248 O O . SER A 1 5 ? -25.228 -5.761 -1.898 1.00 0.00 107 SER A O 18
ATOM 24256 N N . SER A 1 6 ? -24.533 -7.202 -3.480 1.00 0.00 108 SER A N 18
ATOM 24257 C CA . SER A 1 6 ? -23.786 -6.195 -4.225 1.00 0.00 108 SER A CA 18
ATOM 24258 C C . SER A 1 6 ? -24.711 -5.405 -5.146 1.00 0.00 108 SER A C 18
ATOM 24259 O O . SER A 1 6 ? -25.624 -5.962 -5.754 1.00 0.00 108 SER A O 18
ATOM 24267 N N . GLY A 1 7 ? -24.465 -4.102 -5.245 1.00 0.00 109 GLY A N 18
ATOM 24268 C CA . GLY A 1 7 ? -25.283 -3.255 -6.093 1.00 0.00 109 GLY A CA 18
ATOM 24269 C C . GLY A 1 7 ? -24.534 -2.763 -7.316 1.00 0.00 109 GLY A C 18
ATOM 24270 O O . GLY A 1 7 ? -23.305 -2.799 -7.355 1.00 0.00 109 GLY A O 18
ATOM 24274 N N . ASN A 1 8 ? -25.276 -2.303 -8.318 1.00 0.00 110 ASN A N 18
ATOM 24275 C CA . ASN A 1 8 ? -24.674 -1.803 -9.548 1.00 0.00 110 ASN A CA 18
ATOM 24276 C C . ASN A 1 8 ? -25.378 -0.536 -10.023 1.00 0.00 110 ASN A C 18
ATOM 24277 O O . ASN A 1 8 ? -26.521 -0.582 -10.479 1.00 0.00 110 ASN A O 18
ATOM 24288 N N . ARG A 1 9 ? -24.688 0.595 -9.912 1.00 0.00 111 ARG A N 18
ATOM 24289 C CA . ARG A 1 9 ? -25.247 1.875 -10.329 1.00 0.00 111 ARG A CA 18
ATOM 24290 C C . ARG A 1 9 ? -24.172 2.760 -10.954 1.00 0.00 111 ARG A C 18
ATOM 24291 O O . ARG A 1 9 ? -23.305 3.286 -10.257 1.00 0.00 111 ARG A O 18
ATOM 24312 N N . ALA A 1 10 ? -24.236 2.918 -12.272 1.00 0.00 112 ALA A N 18
ATOM 24313 C CA . ALA A 1 10 ? -23.270 3.740 -12.990 1.00 0.00 112 ALA A CA 18
ATOM 24314 C C . ALA A 1 10 ? -23.809 5.148 -13.219 1.00 0.00 112 ALA A C 18
ATOM 24315 O O . ALA A 1 10 ? -24.398 5.435 -14.260 1.00 0.00 112 ALA A O 18
ATOM 24322 N N . ASN A 1 11 ? -23.604 6.021 -12.239 1.00 0.00 113 ASN A N 18
ATOM 24323 C CA . ASN A 1 11 ? -24.072 7.400 -12.333 1.00 0.00 113 ASN A CA 18
ATOM 24324 C C . ASN A 1 11 ? -22.908 8.353 -12.588 1.00 0.00 113 ASN A C 18
ATOM 24325 O O . ASN A 1 11 ? -21.756 8.067 -12.260 1.00 0.00 113 ASN A O 18
ATOM 24336 N N . PRO A 1 12 ? -23.213 9.513 -13.186 1.00 0.00 114 PRO A N 18
ATOM 24337 C CA . PRO A 1 12 ? -22.207 10.533 -13.497 1.00 0.00 114 PRO A CA 18
ATOM 24338 C C . PRO A 1 12 ? -21.661 11.209 -12.244 1.00 0.00 114 PRO A C 18
ATOM 24339 O O . PRO A 1 12 ? -20.844 12.126 -12.328 1.00 0.00 114 PRO A O 18
ATOM 24350 N N . ASP A 1 13 ? -22.117 10.752 -11.084 1.00 0.00 115 ASP A N 18
ATOM 24351 C CA . ASP A 1 13 ? -21.673 11.312 -9.813 1.00 0.00 115 ASP A CA 18
ATOM 24352 C C . ASP A 1 13 ? -20.190 11.664 -9.862 1.00 0.00 115 ASP A C 18
ATOM 24353 O O . ASP A 1 13 ? -19.375 10.946 -10.443 1.00 0.00 115 ASP A O 18
ATOM 24362 N N . PRO A 1 14 ? -19.829 12.797 -9.241 1.00 0.00 116 PRO A N 18
ATOM 24363 C CA . PRO A 1 14 ? -18.442 13.270 -9.201 1.00 0.00 116 PRO A CA 18
ATOM 24364 C C . PRO A 1 14 ? -17.555 12.392 -8.326 1.00 0.00 116 PRO A C 18
ATOM 24365 O O . PRO A 1 14 ? -16.373 12.677 -8.141 1.00 0.00 116 PRO A O 18
ATOM 24376 N N . ASN A 1 15 ? -18.133 11.321 -7.791 1.00 0.00 117 ASN A N 18
ATOM 24377 C CA . ASN A 1 15 ? -17.393 10.401 -6.935 1.00 0.00 117 ASN A CA 18
ATOM 24378 C C . ASN A 1 15 ? -16.419 9.560 -7.754 1.00 0.00 117 ASN A C 18
ATOM 24379 O O . ASN A 1 15 ? -16.564 8.340 -7.850 1.00 0.00 117 ASN A O 18
ATOM 24390 N N . CYS A 1 16 ? -15.428 10.219 -8.343 1.00 0.00 118 CYS A N 18
ATOM 24391 C CA . CYS A 1 16 ? -14.429 9.532 -9.155 1.00 0.00 118 CYS A CA 18
ATOM 24392 C C . CYS A 1 16 ? -13.088 9.470 -8.430 1.00 0.00 118 CYS A C 18
ATOM 24393 O O . CYS A 1 16 ? -12.375 8.469 -8.507 1.00 0.00 118 CYS A O 18
ATOM 24401 N N . CYS A 1 17 ? -12.751 10.546 -7.727 1.00 0.00 119 CYS A N 18
ATOM 24402 C CA . CYS A 1 17 ? -11.495 10.615 -6.990 1.00 0.00 119 CYS A CA 18
ATOM 24403 C C . CYS A 1 17 ? -11.510 9.662 -5.799 1.00 0.00 119 CYS A C 18
ATOM 24404 O O . CYS A 1 17 ? -12.563 9.395 -5.218 1.00 0.00 119 CYS A O 18
ATOM 24412 N N . LEU A 1 18 ? -10.337 9.153 -5.440 1.00 0.00 120 LEU A N 18
ATOM 24413 C CA . LEU A 1 18 ? -10.215 8.228 -4.318 1.00 0.00 120 LEU A CA 18
ATOM 24414 C C . LEU A 1 18 ? -9.041 8.610 -3.422 1.00 0.00 120 LEU A C 18
ATOM 24415 O O . LEU A 1 18 ? -7.956 8.927 -3.906 1.00 0.00 120 LEU A O 18
ATOM 24431 N N . GLY A 1 19 ? -9.267 8.576 -2.113 1.00 0.00 121 GLY A N 18
ATOM 24432 C CA . GLY A 1 19 ? -8.219 8.919 -1.170 1.00 0.00 121 GLY A CA 18
ATOM 24433 C C . GLY A 1 19 ? -8.062 7.882 -0.075 1.00 0.00 121 GLY A C 18
ATOM 24434 O O . GLY A 1 19 ? -8.973 7.670 0.724 1.00 0.00 121 GLY A O 18
ATOM 24438 N N . VAL A 1 20 ? -6.902 7.233 -0.038 1.00 0.00 122 VAL A N 18
ATOM 24439 C CA . VAL A 1 20 ? -6.628 6.213 0.966 1.00 0.00 122 VAL A CA 18
ATOM 24440 C C . VAL A 1 20 ? -5.876 6.799 2.155 1.00 0.00 122 VAL A C 18
ATOM 24441 O O . VAL A 1 20 ? -5.025 7.674 1.995 1.00 0.00 122 VAL A O 18
ATOM 24454 N N . PHE A 1 21 ? -6.195 6.312 3.349 1.00 0.00 123 PHE A N 18
ATOM 24455 C CA . PHE A 1 21 ? -5.550 6.788 4.567 1.00 0.00 123 PHE A CA 18
ATOM 24456 C C . PHE A 1 21 ? -5.042 5.619 5.407 1.00 0.00 123 PHE A C 18
ATOM 24457 O O . PHE A 1 21 ? -5.279 4.457 5.080 1.00 0.00 123 PHE A O 18
ATOM 24474 N N . GLY A 1 22 ? -4.342 5.937 6.491 1.00 0.00 124 GLY A N 18
ATOM 24475 C CA . GLY A 1 22 ? -3.811 4.904 7.361 1.00 0.00 124 GLY A CA 18
ATOM 24476 C C . GLY A 1 22 ? -2.961 3.896 6.612 1.00 0.00 124 GLY A C 18
ATOM 24477 O O . GLY A 1 22 ? -3.346 2.735 6.465 1.00 0.00 124 GLY A O 18
ATOM 24481 N N . LEU A 1 23 ? -1.803 4.339 6.135 1.00 0.00 125 LEU A N 18
ATOM 24482 C CA . LEU A 1 23 ? -0.897 3.468 5.395 1.00 0.00 125 LEU A CA 18
ATOM 24483 C C . LEU A 1 23 ? 0.253 2.999 6.282 1.00 0.00 125 LEU A C 18
ATOM 24484 O O . LEU A 1 23 ? 0.349 3.386 7.446 1.00 0.00 125 LEU A O 18
ATOM 24500 N N . SER A 1 24 ? 1.124 2.166 5.721 1.00 0.00 126 SER A N 18
ATOM 24501 C CA . SER A 1 24 ? 2.266 1.643 6.461 1.00 0.00 126 SER A CA 18
ATOM 24502 C C . SER A 1 24 ? 3.360 2.700 6.590 1.00 0.00 126 SER A C 18
ATOM 24503 O O . SER A 1 24 ? 3.456 3.613 5.769 1.00 0.00 126 SER A O 18
ATOM 24511 N N . LEU A 1 25 ? 4.181 2.569 7.626 1.00 0.00 127 LEU A N 18
ATOM 24512 C CA . LEU A 1 25 ? 5.268 3.511 7.864 1.00 0.00 127 LEU A CA 18
ATOM 24513 C C . LEU A 1 25 ? 5.891 3.969 6.549 1.00 0.00 127 LEU A C 18
ATOM 24514 O O . LEU A 1 25 ? 5.968 5.165 6.270 1.00 0.00 127 LEU A O 18
ATOM 24530 N N . TYR A 1 26 ? 6.331 3.009 5.743 1.00 0.00 128 TYR A N 18
ATOM 24531 C CA . TYR A 1 26 ? 6.946 3.313 4.457 1.00 0.00 128 TYR A CA 18
ATOM 24532 C C . TYR A 1 26 ? 6.198 2.626 3.319 1.00 0.00 128 TYR A C 18
ATOM 24533 O O . TYR A 1 26 ? 6.066 1.401 3.295 1.00 0.00 128 TYR A O 18
ATOM 24551 N N . THR A 1 27 ? 5.708 3.423 2.375 1.00 0.00 129 THR A N 18
ATOM 24552 C CA . THR A 1 27 ? 4.972 2.895 1.233 1.00 0.00 129 THR A CA 18
ATOM 24553 C C . THR A 1 27 ? 5.133 3.792 0.012 1.00 0.00 129 THR A C 18
ATOM 24554 O O . THR A 1 27 ? 4.802 4.978 0.050 1.00 0.00 129 THR A O 18
ATOM 24565 N N . THR A 1 28 ? 5.644 3.219 -1.074 1.00 0.00 130 THR A N 18
ATOM 24566 C CA . THR A 1 28 ? 5.850 3.967 -2.308 1.00 0.00 130 THR A CA 18
ATOM 24567 C C . THR A 1 28 ? 4.674 3.789 -3.261 1.00 0.00 130 THR A C 18
ATOM 24568 O O . THR A 1 28 ? 3.881 2.860 -3.116 1.00 0.00 130 THR A O 18
ATOM 24579 N N . GLU A 1 29 ? 4.568 4.686 -4.237 1.00 0.00 131 GLU A N 18
ATOM 24580 C CA . GLU A 1 29 ? 3.487 4.627 -5.214 1.00 0.00 131 GLU A CA 18
ATOM 24581 C C . GLU A 1 29 ? 3.521 3.310 -5.983 1.00 0.00 131 GLU A C 18
ATOM 24582 O O . GLU A 1 29 ? 2.499 2.639 -6.133 1.00 0.00 131 GLU A O 18
ATOM 24594 N N . ARG A 1 30 ? 4.703 2.945 -6.469 1.00 0.00 132 ARG A N 18
ATOM 24595 C CA . ARG A 1 30 ? 4.870 1.709 -7.225 1.00 0.00 132 ARG A CA 18
ATOM 24596 C C . ARG A 1 30 ? 4.143 0.553 -6.543 1.00 0.00 132 ARG A C 18
ATOM 24597 O O . ARG A 1 30 ? 3.523 -0.279 -7.205 1.00 0.00 132 ARG A O 18
ATOM 24618 N N . ASP A 1 31 ? 4.226 0.508 -5.218 1.00 0.00 133 ASP A N 18
ATOM 24619 C CA . ASP A 1 31 ? 3.576 -0.545 -4.447 1.00 0.00 133 ASP A CA 18
ATOM 24620 C C . ASP A 1 31 ? 2.063 -0.498 -4.631 1.00 0.00 133 ASP A C 18
ATOM 24621 O O . ASP A 1 31 ? 1.468 -1.409 -5.210 1.00 0.00 133 ASP A O 18
ATOM 24630 N N . LEU A 1 32 ? 1.444 0.567 -4.135 1.00 0.00 134 LEU A N 18
ATOM 24631 C CA . LEU A 1 32 ? -0.001 0.733 -4.243 1.00 0.00 134 LEU A CA 18
ATOM 24632 C C . LEU A 1 32 ? -0.459 0.587 -5.691 1.00 0.00 134 LEU A C 18
ATOM 24633 O O . LEU A 1 32 ? -1.306 -0.250 -6.004 1.00 0.00 134 LEU A O 18
ATOM 24649 N N . ARG A 1 33 ? 0.109 1.406 -6.571 1.00 0.00 135 ARG A N 18
ATOM 24650 C CA . ARG A 1 33 ? -0.240 1.367 -7.986 1.00 0.00 135 ARG A CA 18
ATOM 24651 C C . ARG A 1 33 ? -0.403 -0.072 -8.467 1.00 0.00 135 ARG A C 18
ATOM 24652 O O . ARG A 1 33 ? -1.326 -0.383 -9.219 1.00 0.00 135 ARG A O 18
ATOM 24673 N N . GLU A 1 34 ? 0.499 -0.943 -8.027 1.00 0.00 136 GLU A N 18
ATOM 24674 C CA . GLU A 1 34 ? 0.455 -2.348 -8.414 1.00 0.00 136 GLU A CA 18
ATOM 24675 C C . GLU A 1 34 ? -0.656 -3.083 -7.670 1.00 0.00 136 GLU A C 18
ATOM 24676 O O . GLU A 1 34 ? -1.424 -3.839 -8.266 1.00 0.00 136 GLU A O 18
ATOM 24688 N N . VAL A 1 35 ? -0.735 -2.856 -6.363 1.00 0.00 137 VAL A N 18
ATOM 24689 C CA . VAL A 1 35 ? -1.752 -3.495 -5.536 1.00 0.00 137 VAL A CA 18
ATOM 24690 C C . VAL A 1 35 ? -3.151 -3.219 -6.074 1.00 0.00 137 VAL A C 18
ATOM 24691 O O . VAL A 1 35 ? -4.024 -4.087 -6.039 1.00 0.00 137 VAL A O 18
ATOM 24704 N N . PHE A 1 36 ? -3.358 -2.004 -6.572 1.00 0.00 138 PHE A N 18
ATOM 24705 C CA . PHE A 1 36 ? -4.653 -1.612 -7.117 1.00 0.00 138 PHE A CA 18
ATOM 24706 C C . PHE A 1 36 ? -4.740 -1.947 -8.603 1.00 0.00 138 PHE A C 18
ATOM 24707 O O . PHE A 1 36 ? -5.789 -2.363 -9.096 1.00 0.00 138 PHE A O 18
ATOM 24724 N N . SER A 1 37 ? -3.631 -1.762 -9.312 1.00 0.00 139 SER A N 18
ATOM 24725 C CA . SER A 1 37 ? -3.583 -2.040 -10.743 1.00 0.00 139 SER A CA 18
ATOM 24726 C C . SER A 1 37 ? -4.349 -3.317 -11.074 1.00 0.00 139 SER A C 18
ATOM 24727 O O . SER A 1 37 ? -5.145 -3.352 -12.013 1.00 0.00 139 SER A O 18
ATOM 24735 N N . LYS A 1 38 ? -4.103 -4.366 -10.296 1.00 0.00 140 LYS A N 18
ATOM 24736 C CA . LYS A 1 38 ? -4.769 -5.646 -10.504 1.00 0.00 140 LYS A CA 18
ATOM 24737 C C . LYS A 1 38 ? -6.254 -5.447 -10.792 1.00 0.00 140 LYS A C 18
ATOM 24738 O O . LYS A 1 38 ? -6.812 -6.078 -11.690 1.00 0.00 140 LYS A O 18
ATOM 24757 N N . TYR A 1 39 ? -6.887 -4.565 -10.026 1.00 0.00 141 TYR A N 18
ATOM 24758 C CA . TYR A 1 39 ? -8.307 -4.283 -10.199 1.00 0.00 141 TYR A CA 18
ATOM 24759 C C . TYR A 1 39 ? -8.588 -3.738 -11.596 1.00 0.00 141 TYR A C 18
ATOM 24760 O O . TYR A 1 39 ? -9.492 -4.206 -12.287 1.00 0.00 141 TYR A O 18
ATOM 24778 N N . GLY A 1 40 ? -7.805 -2.744 -12.005 1.00 0.00 142 GLY A N 18
ATOM 24779 C CA . GLY A 1 40 ? -7.985 -2.151 -13.317 1.00 0.00 142 GLY A CA 18
ATOM 24780 C C . GLY A 1 40 ? -6.962 -1.071 -13.610 1.00 0.00 142 GLY A C 18
ATOM 24781 O O . GLY A 1 40 ? -6.013 -0.864 -12.854 1.00 0.00 142 GLY A O 18
ATOM 24785 N N . PRO A 1 41 ? -7.150 -0.361 -14.732 1.00 0.00 143 PRO A N 18
ATOM 24786 C CA . PRO A 1 41 ? -6.246 0.715 -15.149 1.00 0.00 143 PRO A CA 18
ATOM 24787 C C . PRO A 1 41 ? -6.343 1.937 -14.243 1.00 0.00 143 PRO A C 18
ATOM 24788 O O . PRO A 1 41 ? -7.413 2.527 -14.094 1.00 0.00 143 PRO A O 18
ATOM 24799 N N . ILE A 1 42 ? -5.219 2.313 -13.641 1.00 0.00 144 ILE A N 18
ATOM 24800 C CA . ILE A 1 42 ? -5.178 3.466 -12.751 1.00 0.00 144 ILE A CA 18
ATOM 24801 C C . ILE A 1 42 ? -4.734 4.720 -13.497 1.00 0.00 144 ILE A C 18
ATOM 24802 O O . ILE A 1 42 ? -3.861 4.663 -14.363 1.00 0.00 144 ILE A O 18
ATOM 24818 N N . ALA A 1 43 ? -5.340 5.852 -13.153 1.00 0.00 145 ALA A N 18
ATOM 24819 C CA . ALA A 1 43 ? -5.004 7.121 -13.787 1.00 0.00 145 ALA A CA 18
ATOM 24820 C C . ALA A 1 43 ? -3.675 7.659 -13.268 1.00 0.00 145 ALA A C 18
ATOM 24821 O O . ALA A 1 43 ? -2.749 7.903 -14.041 1.00 0.00 145 ALA A O 18
ATOM 24828 N N . ASP A 1 44 ? -3.589 7.843 -11.955 1.00 0.00 146 ASP A N 18
ATOM 24829 C CA . ASP A 1 44 ? -2.373 8.353 -11.332 1.00 0.00 146 ASP A CA 18
ATOM 24830 C C . ASP A 1 44 ? -2.390 8.108 -9.827 1.00 0.00 146 ASP A C 18
ATOM 24831 O O . ASP A 1 44 ? -3.431 8.222 -9.180 1.00 0.00 146 ASP A O 18
ATOM 24840 N N . VAL A 1 45 ? -1.229 7.769 -9.274 1.00 0.00 147 VAL A N 18
ATOM 24841 C CA . VAL A 1 45 ? -1.110 7.507 -7.845 1.00 0.00 147 VAL A CA 18
ATOM 24842 C C . VAL A 1 45 ? -0.067 8.417 -7.205 1.00 0.00 147 VAL A C 18
ATOM 24843 O O . VAL A 1 45 ? 1.071 8.495 -7.667 1.00 0.00 147 VAL A O 18
ATOM 24856 N N . SER A 1 46 ? -0.464 9.104 -6.138 1.00 0.00 148 SER A N 18
ATOM 24857 C CA . SER A 1 46 ? 0.435 10.012 -5.436 1.00 0.00 148 SER A CA 18
ATOM 24858 C C . SER A 1 46 ? 0.297 9.852 -3.925 1.00 0.00 148 SER A C 18
ATOM 24859 O O . SER A 1 46 ? -0.811 9.862 -3.387 1.00 0.00 148 SER A O 18
ATOM 24867 N N . ILE A 1 47 ? 1.430 9.703 -3.246 1.00 0.00 149 ILE A N 18
ATOM 24868 C CA . ILE A 1 47 ? 1.436 9.542 -1.798 1.00 0.00 149 ILE A CA 18
ATOM 24869 C C . ILE A 1 47 ? 2.052 10.757 -1.112 1.00 0.00 149 ILE A C 18
ATOM 24870 O O . ILE A 1 47 ? 3.055 11.301 -1.572 1.00 0.00 149 ILE A O 18
ATOM 24886 N N . VAL A 1 48 ? 1.444 11.177 -0.007 1.00 0.00 150 VAL A N 18
ATOM 24887 C CA . VAL A 1 48 ? 1.933 12.327 0.745 1.00 0.00 150 VAL A CA 18
ATOM 24888 C C . VAL A 1 48 ? 2.963 11.904 1.787 1.00 0.00 150 VAL A C 18
ATOM 24889 O O . VAL A 1 48 ? 2.765 10.927 2.510 1.00 0.00 150 VAL A O 18
ATOM 24902 N N . TYR A 1 49 ? 4.063 12.645 1.858 1.00 0.00 151 TYR A N 18
ATOM 24903 C CA . TYR A 1 49 ? 5.126 12.346 2.810 1.00 0.00 151 TYR A CA 18
ATOM 24904 C C . TYR A 1 49 ? 5.288 13.478 3.819 1.00 0.00 151 TYR A C 18
ATOM 24905 O O . TYR A 1 49 ? 5.222 14.655 3.464 1.00 0.00 151 TYR A O 18
ATOM 24923 N N . ASP A 1 50 ? 5.500 13.113 5.079 1.00 0.00 152 ASP A N 18
ATOM 24924 C CA . ASP A 1 50 ? 5.673 14.097 6.141 1.00 0.00 152 ASP A CA 18
ATOM 24925 C C . ASP A 1 50 ? 6.813 15.057 5.812 1.00 0.00 152 ASP A C 18
ATOM 24926 O O . ASP A 1 50 ? 7.546 14.855 4.845 1.00 0.00 152 ASP A O 18
ATOM 24935 N N . GLN A 1 51 ? 6.953 16.101 6.623 1.00 0.00 153 GLN A N 18
ATOM 24936 C CA . GLN A 1 51 ? 8.002 17.092 6.417 1.00 0.00 153 GLN A CA 18
ATOM 24937 C C . GLN A 1 51 ? 9.261 16.723 7.196 1.00 0.00 153 GLN A C 18
ATOM 24938 O O . GLN A 1 51 ? 10.377 16.891 6.705 1.00 0.00 153 GLN A O 18
ATOM 24952 N N . GLN A 1 52 ? 9.072 16.221 8.412 1.00 0.00 154 GLN A N 18
ATOM 24953 C CA . GLN A 1 52 ? 10.193 15.830 9.258 1.00 0.00 154 GLN A CA 18
ATOM 24954 C C . GLN A 1 52 ? 10.781 14.499 8.802 1.00 0.00 154 GLN A C 18
ATOM 24955 O O . GLN A 1 52 ? 11.914 14.441 8.325 1.00 0.00 154 GLN A O 18
ATOM 24969 N N . SER A 1 53 ? 10.004 13.431 8.953 1.00 0.00 155 SER A N 18
ATOM 24970 C CA . SER A 1 53 ? 10.450 12.100 8.560 1.00 0.00 155 SER A CA 18
ATOM 24971 C C . SER A 1 53 ? 10.091 11.814 7.105 1.00 0.00 155 SER A C 18
ATOM 24972 O O . SER A 1 53 ? 8.930 11.915 6.709 1.00 0.00 155 SER A O 18
ATOM 24980 N N . ARG A 1 54 ? 11.097 11.456 6.313 1.00 0.00 156 ARG A N 18
ATOM 24981 C CA . ARG A 1 54 ? 10.889 11.156 4.902 1.00 0.00 156 ARG A CA 18
ATOM 24982 C C . ARG A 1 54 ? 9.755 10.152 4.721 1.00 0.00 156 ARG A C 18
ATOM 24983 O O . ARG A 1 54 ? 9.177 10.041 3.639 1.00 0.00 156 ARG A O 18
ATOM 25004 N N . ARG A 1 55 ? 9.440 9.423 5.786 1.00 0.00 157 ARG A N 18
ATOM 25005 C CA . ARG A 1 55 ? 8.376 8.427 5.744 1.00 0.00 157 ARG A CA 18
ATOM 25006 C C . ARG A 1 55 ? 7.074 9.045 5.244 1.00 0.00 157 ARG A C 18
ATOM 25007 O O . ARG A 1 55 ? 6.916 10.266 5.238 1.00 0.00 157 ARG A O 18
ATOM 25028 N N . SER A 1 56 ? 6.143 8.193 4.826 1.00 0.00 158 SER A N 18
ATOM 25029 C CA . SER A 1 56 ? 4.856 8.654 4.320 1.00 0.00 158 SER A CA 18
ATOM 25030 C C . SER A 1 56 ? 3.967 9.143 5.461 1.00 0.00 158 SER A C 18
ATOM 25031 O O . SER A 1 56 ? 3.872 8.501 6.507 1.00 0.00 158 SER A O 18
ATOM 25039 N N . ARG A 1 57 ? 3.319 10.283 5.250 1.00 0.00 159 ARG A N 18
ATOM 25040 C CA . ARG A 1 57 ? 2.439 10.860 6.260 1.00 0.00 159 ARG A CA 18
ATOM 25041 C C . ARG A 1 57 ? 1.419 9.833 6.742 1.00 0.00 159 ARG A C 18
ATOM 25042 O O . ARG A 1 57 ? 1.290 9.586 7.940 1.00 0.00 159 ARG A O 18
ATOM 25063 N N . GLY A 1 58 ? 0.695 9.237 5.799 1.00 0.00 160 GLY A N 18
ATOM 25064 C CA . GLY A 1 58 ? -0.305 8.245 6.147 1.00 0.00 160 GLY A CA 18
ATOM 25065 C C . GLY A 1 58 ? -1.552 8.354 5.293 1.00 0.00 160 GLY A C 18
ATOM 25066 O O . GLY A 1 58 ? -2.657 8.069 5.756 1.00 0.00 160 GLY A O 18
ATOM 25070 N N . PHE A 1 59 ? -1.377 8.770 4.043 1.00 0.00 161 PHE A N 18
ATOM 25071 C CA . PHE A 1 59 ? -2.499 8.919 3.123 1.00 0.00 161 PHE A CA 18
ATOM 25072 C C . PHE A 1 59 ? -2.007 9.232 1.713 1.00 0.00 161 PHE A C 18
ATOM 25073 O O . PHE A 1 59 ? -1.009 9.928 1.532 1.00 0.00 161 PHE A O 18
ATOM 25090 N N . ALA A 1 60 ? -2.716 8.711 0.716 1.00 0.00 162 ALA A N 18
ATOM 25091 C CA . ALA A 1 60 ? -2.353 8.934 -0.678 1.00 0.00 162 ALA A CA 18
ATOM 25092 C C . ALA A 1 60 ? -3.589 9.204 -1.530 1.00 0.00 162 ALA A C 18
ATOM 25093 O O . ALA A 1 60 ? -4.694 8.778 -1.191 1.00 0.00 162 ALA A O 18
ATOM 25100 N N . PHE A 1 61 ? -3.396 9.914 -2.636 1.00 0.00 163 PHE A N 18
ATOM 25101 C CA . PHE A 1 61 ? -4.495 10.242 -3.536 1.00 0.00 163 PHE A CA 18
ATOM 25102 C C . PHE A 1 61 ? -4.451 9.373 -4.789 1.00 0.00 163 PHE A C 18
ATOM 25103 O O . PHE A 1 61 ? -3.509 9.449 -5.578 1.00 0.00 163 PHE A O 18
ATOM 25120 N N . VAL A 1 62 ? -5.476 8.545 -4.965 1.00 0.00 164 VAL A N 18
ATOM 25121 C CA . VAL A 1 62 ? -5.555 7.661 -6.121 1.00 0.00 164 VAL A CA 18
ATOM 25122 C C . VAL A 1 62 ? -6.652 8.109 -7.081 1.00 0.00 164 VAL A C 18
ATOM 25123 O O . VAL A 1 62 ? -7.812 8.249 -6.693 1.00 0.00 164 VAL A O 18
ATOM 25136 N N . TYR A 1 63 ? -6.278 8.330 -8.336 1.00 0.00 165 TYR A N 18
ATOM 25137 C CA . TYR A 1 63 ? -7.229 8.764 -9.352 1.00 0.00 165 TYR A CA 18
ATOM 25138 C C . TYR A 1 63 ? -7.726 7.579 -10.174 1.00 0.00 165 TYR A C 18
ATOM 25139 O O . TYR A 1 63 ? -6.999 6.609 -10.389 1.00 0.00 165 TYR A O 18
ATOM 25157 N N . PHE A 1 64 ? -8.971 7.665 -10.632 1.00 0.00 166 PHE A N 18
ATOM 25158 C CA . PHE A 1 64 ? -9.567 6.601 -11.431 1.00 0.00 166 PHE A CA 18
ATOM 25159 C C . PHE A 1 64 ? -10.339 7.176 -12.615 1.00 0.00 166 PHE A C 18
ATOM 25160 O O . PHE A 1 64 ? -10.976 8.223 -12.503 1.00 0.00 166 PHE A O 18
ATOM 25177 N N . GLU A 1 65 ? -10.275 6.484 -13.748 1.00 0.00 167 GLU A N 18
ATOM 25178 C CA . GLU A 1 65 ? -10.967 6.927 -14.953 1.00 0.00 167 GLU A CA 18
ATOM 25179 C C . GLU A 1 65 ? -12.371 7.423 -14.623 1.00 0.00 167 GLU A C 18
ATOM 25180 O O . GLU A 1 65 ? -12.640 8.623 -14.652 1.00 0.00 167 GLU A O 18
ATOM 25192 N N . ASN A 1 66 ? -13.264 6.490 -14.309 1.00 0.00 168 ASN A N 18
ATOM 25193 C CA . ASN A 1 66 ? -14.642 6.831 -13.975 1.00 0.00 168 ASN A CA 18
ATOM 25194 C C . ASN A 1 66 ? -14.986 6.378 -12.560 1.00 0.00 168 ASN A C 18
ATOM 25195 O O . ASN A 1 66 ? -14.145 5.826 -11.850 1.00 0.00 168 ASN A O 18
ATOM 25206 N N . VAL A 1 67 ? -16.231 6.614 -12.155 1.00 0.00 169 VAL A N 18
ATOM 25207 C CA . VAL A 1 67 ? -16.688 6.228 -10.825 1.00 0.00 169 VAL A CA 18
ATOM 25208 C C . VAL A 1 67 ? -16.563 4.723 -10.616 1.00 0.00 169 VAL A C 18
ATOM 25209 O O . VAL A 1 67 ? -15.978 4.270 -9.631 1.00 0.00 169 VAL A O 18
ATOM 25222 N N . ASP A 1 68 ? -17.114 3.954 -11.548 1.00 0.00 170 ASP A N 18
ATOM 25223 C CA . ASP A 1 68 ? -17.063 2.499 -11.466 1.00 0.00 170 ASP A CA 18
ATOM 25224 C C . ASP A 1 68 ? -15.624 2.012 -11.329 1.00 0.00 170 ASP A C 18
ATOM 25225 O O . ASP A 1 68 ? -15.318 1.179 -10.476 1.00 0.00 170 ASP A O 18
ATOM 25234 N N . ASP A 1 69 ? -14.744 2.538 -12.174 1.00 0.00 171 ASP A N 18
ATOM 25235 C CA . ASP A 1 69 ? -13.336 2.157 -12.147 1.00 0.00 171 ASP A CA 18
ATOM 25236 C C . ASP A 1 69 ? -12.776 2.247 -10.731 1.00 0.00 171 ASP A C 18
ATOM 25237 O O . ASP A 1 69 ? -11.860 1.510 -10.368 1.00 0.00 171 ASP A O 18
ATOM 25246 N N . ALA A 1 70 ? -13.333 3.155 -9.936 1.00 0.00 172 ALA A N 18
ATOM 25247 C CA . ALA A 1 70 ? -12.890 3.340 -8.560 1.00 0.00 172 ALA A CA 18
ATOM 25248 C C . ALA A 1 70 ? -13.684 2.456 -7.604 1.00 0.00 172 ALA A C 18
ATOM 25249 O O . ALA A 1 70 ? -13.124 1.855 -6.687 1.00 0.00 172 ALA A O 18
ATOM 25256 N N . LYS A 1 71 ? -14.992 2.381 -7.824 1.00 0.00 173 LYS A N 18
ATOM 25257 C CA . LYS A 1 71 ? -15.865 1.571 -6.983 1.00 0.00 173 LYS A CA 18
ATOM 25258 C C . LYS A 1 71 ? -15.235 0.211 -6.697 1.00 0.00 173 LYS A C 18
ATOM 25259 O O . LYS A 1 71 ? -15.164 -0.221 -5.547 1.00 0.00 173 LYS A O 18
ATOM 25278 N N . GLU A 1 72 ? -14.779 -0.458 -7.752 1.00 0.00 174 GLU A N 18
ATOM 25279 C CA . GLU A 1 72 ? -14.154 -1.769 -7.612 1.00 0.00 174 GLU A CA 18
ATOM 25280 C C . GLU A 1 72 ? -13.178 -1.784 -6.439 1.00 0.00 174 GLU A C 18
ATOM 25281 O O . GLU A 1 72 ? -13.082 -2.772 -5.712 1.00 0.00 174 GLU A O 18
ATOM 25293 N N . ALA A 1 73 ? -12.456 -0.683 -6.264 1.00 0.00 175 ALA A N 18
ATOM 25294 C CA . ALA A 1 73 ? -11.489 -0.568 -5.179 1.00 0.00 175 ALA A CA 18
ATOM 25295 C C . ALA A 1 73 ? -12.158 -0.094 -3.894 1.00 0.00 175 ALA A C 18
ATOM 25296 O O . ALA A 1 73 ? -12.031 -0.727 -2.845 1.00 0.00 175 ALA A O 18
ATOM 25303 N N . LYS A 1 74 ? -12.870 1.024 -3.981 1.00 0.00 176 LYS A N 18
ATOM 25304 C CA . LYS A 1 74 ? -13.561 1.584 -2.826 1.00 0.00 176 LYS A CA 18
ATOM 25305 C C . LYS A 1 74 ? -14.094 0.478 -1.921 1.00 0.00 176 LYS A C 18
ATOM 25306 O O . LYS A 1 74 ? -14.091 0.609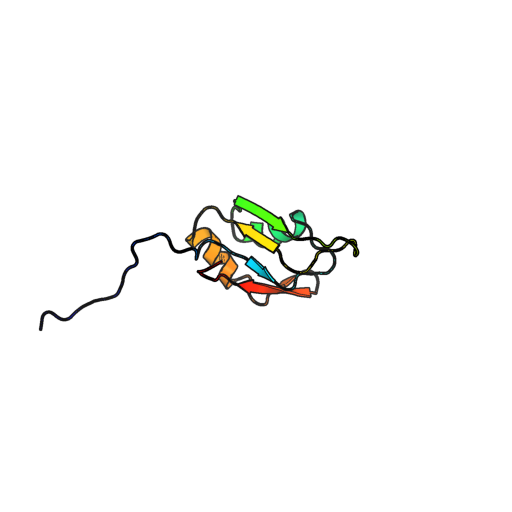 -0.698 1.00 0.00 176 LYS A O 18
ATOM 25325 N N . GLU A 1 75 ? -14.550 -0.612 -2.532 1.00 0.00 177 GLU A N 18
ATOM 25326 C CA . GLU A 1 75 ? -15.085 -1.741 -1.781 1.00 0.00 177 GLU A CA 18
ATOM 25327 C C . GLU A 1 75 ? -13.985 -2.747 -1.453 1.00 0.00 177 GLU A C 18
ATOM 25328 O O . GLU A 1 75 ? -13.882 -3.223 -0.322 1.00 0.00 177 GLU A O 18
ATOM 25340 N N . ARG A 1 76 ? -13.166 -3.065 -2.450 1.00 0.00 178 ARG A N 18
ATOM 25341 C CA . ARG A 1 76 ? -12.075 -4.015 -2.268 1.00 0.00 178 ARG A CA 18
ATOM 25342 C C . ARG A 1 76 ? -10.834 -3.319 -1.719 1.00 0.00 178 ARG A C 18
ATOM 25343 O O . ARG A 1 76 ? -9.714 -3.798 -1.893 1.00 0.00 178 ARG A O 18
ATOM 25364 N N . ALA A 1 77 ? -11.042 -2.187 -1.055 1.00 0.00 179 ALA A N 18
ATOM 25365 C CA . ALA A 1 77 ? -9.940 -1.425 -0.479 1.00 0.00 179 ALA A CA 18
ATOM 25366 C C . ALA A 1 77 ? -10.151 -1.200 1.014 1.00 0.00 179 ALA A C 18
ATOM 25367 O O . ALA A 1 77 ? -9.268 -1.481 1.824 1.00 0.00 179 ALA A O 18
ATOM 25374 N N . ASN A 1 78 ? -11.325 -0.691 1.372 1.00 0.00 180 ASN A N 18
ATOM 25375 C CA . ASN A 1 78 ? -11.651 -0.427 2.768 1.00 0.00 180 ASN A CA 18
ATOM 25376 C C . ASN A 1 78 ? -11.119 -1.536 3.670 1.00 0.00 180 ASN A C 18
ATOM 25377 O O . ASN A 1 78 ? -11.415 -2.713 3.466 1.00 0.00 180 ASN A O 18
ATOM 25388 N N . GLY A 1 79 ? -10.331 -1.152 4.670 1.00 0.00 181 GLY A N 18
ATOM 25389 C CA . GLY A 1 79 ? -9.770 -2.126 5.589 1.00 0.00 181 GLY A CA 18
ATOM 25390 C C . GLY A 1 79 ? -9.252 -3.361 4.880 1.00 0.00 181 GLY A C 18
ATOM 25391 O O . GLY A 1 79 ? -9.751 -4.464 5.096 1.00 0.00 181 GLY A O 18
ATOM 25395 N N . MET A 1 80 ? -8.248 -3.175 4.029 1.00 0.00 182 MET A N 18
ATOM 25396 C CA . MET A 1 80 ? -7.662 -4.283 3.285 1.00 0.00 182 MET A CA 18
ATOM 25397 C C . MET A 1 80 ? -6.206 -4.499 3.687 1.00 0.00 182 MET A C 18
ATOM 25398 O O . MET A 1 80 ? -5.459 -3.541 3.882 1.00 0.00 182 MET A O 18
ATOM 25412 N N . GLU A 1 81 ? -5.812 -5.763 3.811 1.00 0.00 183 GLU A N 18
ATOM 25413 C CA . GLU A 1 81 ? -4.446 -6.102 4.191 1.00 0.00 183 GLU A CA 18
ATOM 25414 C C . GLU A 1 81 ? -3.457 -5.672 3.111 1.00 0.00 183 GLU A C 18
ATOM 25415 O O . GLU A 1 81 ? -3.640 -5.973 1.931 1.00 0.00 183 GLU A O 18
ATOM 25427 N N . LEU A 1 82 ? -2.410 -4.967 3.524 1.00 0.00 184 LEU A N 18
ATOM 25428 C CA . LEU A 1 82 ? -1.392 -4.494 2.592 1.00 0.00 184 LEU A CA 18
ATOM 25429 C C . LEU A 1 82 ? -0.006 -4.545 3.228 1.00 0.00 184 LEU A C 18
ATOM 25430 O O . LEU A 1 82 ? 0.312 -3.748 4.111 1.00 0.00 184 LEU A O 18
ATOM 25446 N N . ASP A 1 83 ? 0.814 -5.485 2.773 1.00 0.00 185 ASP A N 18
ATOM 25447 C CA . ASP A 1 83 ? 2.167 -5.638 3.295 1.00 0.00 185 ASP A CA 18
ATOM 25448 C C . ASP A 1 83 ? 2.151 -5.780 4.814 1.00 0.00 185 ASP A C 18
ATOM 25449 O O . ASP A 1 83 ? 2.991 -5.212 5.510 1.00 0.00 185 ASP A O 18
ATOM 25458 N N . GLY A 1 84 ? 1.186 -6.541 5.322 1.00 0.00 186 GLY A N 18
ATOM 25459 C CA . GLY A 1 84 ? 1.077 -6.742 6.755 1.00 0.00 186 GLY A CA 18
ATOM 25460 C C . GLY A 1 84 ? 0.188 -5.711 7.420 1.00 0.00 186 GLY A C 18
ATOM 25461 O O . GLY A 1 84 ? -0.530 -6.020 8.371 1.00 0.00 186 GLY A O 18
ATOM 25465 N N . ARG A 1 85 ? 0.235 -4.480 6.919 1.00 0.00 187 ARG A N 18
ATOM 25466 C CA . ARG A 1 85 ? -0.570 -3.399 7.473 1.00 0.00 187 ARG A CA 18
ATOM 25467 C C . ARG A 1 85 ? -1.812 -3.155 6.620 1.00 0.00 187 ARG A C 18
ATOM 25468 O O . ARG A 1 85 ? -1.741 -3.141 5.391 1.00 0.00 187 ARG A O 18
ATOM 25489 N N . ARG A 1 86 ? -2.949 -2.963 7.281 1.00 0.00 188 ARG A N 18
ATOM 25490 C CA . ARG A 1 86 ? -4.206 -2.721 6.585 1.00 0.00 188 ARG A CA 18
ATOM 25491 C C . ARG A 1 86 ? -4.377 -1.238 6.270 1.00 0.00 188 ARG A C 18
ATOM 25492 O O . ARG A 1 86 ? -3.810 -0.380 6.947 1.00 0.00 188 ARG A O 18
ATOM 25513 N N . ILE A 1 87 ? -5.161 -0.944 5.238 1.00 0.00 189 ILE A N 18
ATOM 25514 C CA . ILE A 1 87 ? -5.406 0.435 4.834 1.00 0.00 189 ILE A CA 18
ATOM 25515 C C . ILE A 1 87 ? -6.901 0.724 4.743 1.00 0.00 189 ILE A C 18
ATOM 25516 O O . ILE A 1 87 ? -7.709 -0.186 4.557 1.00 0.00 189 ILE A O 18
ATOM 25532 N N . ARG A 1 88 ? -7.261 1.996 4.874 1.00 0.00 190 ARG A N 18
ATOM 25533 C CA . ARG A 1 88 ? -8.659 2.405 4.807 1.00 0.00 190 ARG A CA 18
ATOM 25534 C C . ARG A 1 88 ? -8.915 3.261 3.570 1.00 0.00 190 ARG A C 18
ATOM 25535 O O . ARG A 1 88 ? -7.981 3.752 2.937 1.00 0.00 190 ARG A O 18
ATOM 25556 N N . VAL A 1 89 ? -10.189 3.436 3.231 1.00 0.00 191 VAL A N 18
ATOM 25557 C CA . VAL A 1 89 ? -10.569 4.232 2.071 1.00 0.00 191 VAL A CA 18
ATOM 25558 C C . VAL A 1 89 ? -11.496 5.375 2.469 1.00 0.00 191 VAL A C 18
ATOM 25559 O O . VAL A 1 89 ? -12.289 5.249 3.401 1.00 0.00 191 VAL A O 18
ATOM 25572 N N . SER A 1 90 ? -11.390 6.491 1.754 1.00 0.00 192 SER A N 18
ATOM 25573 C CA . SER A 1 90 ? -12.217 7.659 2.035 1.00 0.00 192 SER A CA 18
ATOM 25574 C C . SER A 1 90 ? -12.368 8.530 0.791 1.00 0.00 192 SER A C 18
ATOM 25575 O O . SER A 1 90 ? -11.483 8.571 -0.063 1.00 0.00 192 SER A O 18
ATOM 25583 N N . GLY A 1 91 ? -13.497 9.225 0.696 1.00 0.00 193 GLY A N 18
ATOM 25584 C CA . GLY A 1 91 ? -13.744 10.086 -0.446 1.00 0.00 193 GLY A CA 18
ATOM 25585 C C . GLY A 1 91 ? -14.964 10.965 -0.256 1.00 0.00 193 GLY A C 18
ATOM 25586 O O . GLY A 1 91 ? -15.954 10.566 0.358 1.00 0.00 193 GLY A O 18
ATOM 25590 N N . PRO A 1 92 ? -14.903 12.193 -0.791 1.00 0.00 194 PRO A N 18
ATOM 25591 C CA . PRO A 1 92 ? -16.002 13.157 -0.690 1.00 0.00 194 PRO A CA 18
ATOM 25592 C C . PRO A 1 92 ? -17.211 12.748 -1.524 1.00 0.00 194 PRO A C 18
ATOM 25593 O O . PRO A 1 92 ? -17.192 12.846 -2.751 1.00 0.00 194 PRO A O 18
ATOM 25604 N N . SER A 1 93 ? -18.262 12.290 -0.851 1.00 0.00 195 SER A N 18
ATOM 25605 C CA . SER A 1 93 ? -19.478 11.863 -1.532 1.00 0.00 195 SER A CA 18
ATOM 25606 C C . SER A 1 93 ? -20.668 12.717 -1.104 1.00 0.00 195 SER A C 18
ATOM 25607 O O . SER A 1 93 ? -21.405 13.238 -1.941 1.00 0.00 195 SER A O 18
ATOM 25615 N N . SER A 1 94 ? -20.849 12.855 0.205 1.00 0.00 196 SER A N 18
ATOM 25616 C CA . SER A 1 94 ? -21.951 13.642 0.746 1.00 0.00 196 SER A CA 18
ATOM 25617 C C . SER A 1 94 ? -21.752 15.127 0.455 1.00 0.00 196 SER A C 18
ATOM 25618 O O . SER A 1 94 ? -22.628 15.784 -0.105 1.00 0.00 196 SER A O 18
ATOM 25626 N N . GLY A 1 95 ? -20.592 15.649 0.842 1.00 0.00 197 GLY A N 18
ATOM 25627 C CA . GLY A 1 95 ? -20.298 17.052 0.616 1.00 0.00 197 GLY A CA 18
ATOM 25628 C C . GLY A 1 95 ? -19.673 17.301 -0.743 1.00 0.00 197 GLY A C 18
ATOM 25629 O O . GLY A 1 95 ? -18.651 17.978 -0.848 1.00 0.00 197 GLY A O 18
ATOM 25633 N N . GLY A 1 1 ? -10.306 25.612 12.066 1.00 0.00 103 GLY A N 19
ATOM 25634 C CA . GLY A 1 1 ? -10.532 26.669 11.099 1.00 0.00 103 GLY A CA 19
ATOM 25635 C C . GLY A 1 1 ? -10.429 26.178 9.668 1.00 0.00 103 GLY A C 19
ATOM 25636 O O . GLY A 1 1 ? -9.470 26.493 8.964 1.00 0.00 103 GLY A O 19
ATOM 25640 N N . SER A 1 2 ? -11.420 25.404 9.237 1.00 0.00 104 SER A N 19
ATOM 25641 C CA . SER A 1 2 ? -11.434 24.864 7.883 1.00 0.00 104 SER A CA 19
ATOM 25642 C C . SER A 1 2 ? -12.789 25.095 7.220 1.00 0.00 104 SER A C 19
ATOM 25643 O O . SER A 1 2 ? -13.790 25.334 7.895 1.00 0.00 104 SER A O 19
ATOM 25651 N N . SER A 1 3 ? -12.812 25.021 5.893 1.00 0.00 105 SER A N 19
ATOM 25652 C CA . SER A 1 3 ? -14.042 25.226 5.137 1.00 0.00 105 SER A CA 19
ATOM 25653 C C . SER A 1 3 ? -14.653 23.891 4.722 1.00 0.00 105 SER A C 19
ATOM 25654 O O . SER A 1 3 ? -14.330 23.349 3.666 1.00 0.00 105 SER A O 19
ATOM 25662 N N . GLY A 1 4 ? -15.539 23.366 5.563 1.00 0.00 106 GLY A N 19
ATOM 25663 C CA . GLY A 1 4 ? -16.181 22.098 5.268 1.00 0.00 106 GLY A CA 19
ATOM 25664 C C . GLY A 1 4 ? -15.226 20.926 5.371 1.00 0.00 106 GLY A C 19
ATOM 25665 O O . GLY A 1 4 ? -14.186 20.904 4.713 1.00 0.00 106 GLY A O 19
ATOM 25669 N N . SER A 1 5 ? -15.579 19.949 6.200 1.00 0.00 107 SER A N 19
ATOM 25670 C CA . SER A 1 5 ? -14.742 18.770 6.391 1.00 0.00 107 SER A CA 19
ATOM 25671 C C . SER A 1 5 ? -14.784 17.868 5.161 1.00 0.00 107 SER A C 19
ATOM 25672 O O . SER A 1 5 ? -13.749 17.411 4.677 1.00 0.00 107 SER A O 19
ATOM 25680 N N . SER A 1 6 ? -15.990 17.618 4.660 1.00 0.00 108 SER A N 19
ATOM 25681 C CA . SER A 1 6 ? -16.169 16.768 3.489 1.00 0.00 108 SER A CA 19
ATOM 25682 C C . SER A 1 6 ? -16.732 17.568 2.318 1.00 0.00 108 SER A C 19
ATOM 25683 O O . SER A 1 6 ? -17.937 17.804 2.234 1.00 0.00 108 SER A O 19
ATOM 25691 N N . GLY A 1 7 ? -15.849 17.984 1.414 1.00 0.00 109 GLY A N 19
ATOM 25692 C CA . GLY A 1 7 ? -16.276 18.753 0.260 1.00 0.00 109 GLY A CA 19
ATOM 25693 C C . GLY A 1 7 ? -15.137 19.528 -0.373 1.00 0.00 109 GLY A C 19
ATOM 25694 O O . GLY A 1 7 ? -14.162 19.869 0.296 1.00 0.00 109 GLY A O 19
ATOM 25698 N N . ASN A 1 8 ? -15.259 19.804 -1.668 1.00 0.00 110 ASN A N 19
ATOM 25699 C CA . ASN A 1 8 ? -14.230 20.541 -2.392 1.00 0.00 110 ASN A CA 19
ATOM 25700 C C . ASN A 1 8 ? -14.854 21.596 -3.301 1.00 0.00 110 ASN A C 19
ATOM 25701 O O . ASN A 1 8 ? -15.982 21.437 -3.769 1.00 0.00 110 ASN A O 19
ATOM 25712 N N . ARG A 1 9 ? -14.113 22.671 -3.547 1.00 0.00 111 ARG A N 19
ATOM 25713 C CA . ARG A 1 9 ? -14.594 23.752 -4.399 1.00 0.00 111 ARG A CA 19
ATOM 25714 C C . ARG A 1 9 ? -13.798 23.813 -5.699 1.00 0.00 111 ARG A C 19
ATOM 25715 O O . ARG A 1 9 ? -14.368 23.784 -6.789 1.00 0.00 111 ARG A O 19
ATOM 25736 N N . ALA A 1 10 ? -12.477 23.900 -5.575 1.00 0.00 112 ALA A N 19
ATOM 25737 C CA . ALA A 1 10 ? -11.603 23.964 -6.740 1.00 0.00 112 ALA A CA 19
ATOM 25738 C C . ALA A 1 10 ? -11.964 22.887 -7.757 1.00 0.00 112 ALA A C 19
ATOM 25739 O O . ALA A 1 10 ? -12.289 23.187 -8.905 1.00 0.00 112 ALA A O 19
ATOM 25746 N N . ASN A 1 11 ? -11.904 21.630 -7.328 1.00 0.00 113 ASN A N 19
ATOM 25747 C CA . ASN A 1 11 ? -12.223 20.508 -8.203 1.00 0.00 113 ASN A CA 19
ATOM 25748 C C . ASN A 1 11 ? -13.509 19.819 -7.757 1.00 0.00 113 ASN A C 19
ATOM 25749 O O . ASN A 1 11 ? -13.492 18.829 -7.025 1.00 0.00 113 ASN A O 19
ATOM 25760 N N . PRO A 1 12 ? -14.654 20.355 -8.208 1.00 0.00 114 PRO A N 19
ATOM 25761 C CA . PRO A 1 12 ? -15.971 19.808 -7.870 1.00 0.00 114 PRO A CA 19
ATOM 25762 C C . PRO A 1 12 ? -16.226 18.458 -8.533 1.00 0.00 114 PRO A C 19
ATOM 25763 O O . PRO A 1 12 ? -15.525 18.074 -9.469 1.00 0.00 114 PRO A O 19
ATOM 25774 N N . ASP A 1 13 ? -17.233 17.744 -8.042 1.00 0.00 115 ASP A N 19
ATOM 25775 C CA . ASP A 1 13 ? -17.582 16.438 -8.589 1.00 0.00 115 ASP A CA 19
ATOM 25776 C C . ASP A 1 13 ? -16.397 15.480 -8.505 1.00 0.00 115 ASP A C 19
ATOM 25777 O O . ASP A 1 13 ? -15.973 14.890 -9.499 1.00 0.00 115 ASP A O 19
ATOM 25786 N N . PRO A 1 14 ? -15.848 15.322 -7.291 1.00 0.00 116 PRO A N 19
ATOM 25787 C CA . PRO A 1 14 ? -14.705 14.437 -7.049 1.00 0.00 116 PRO A CA 19
ATOM 25788 C C . PRO A 1 14 ? -15.073 12.964 -7.183 1.00 0.00 116 PRO A C 19
ATOM 25789 O O . PRO A 1 14 ? -14.245 12.084 -6.951 1.00 0.00 116 PRO A O 19
ATOM 25800 N N . ASN A 1 15 ? -16.321 12.702 -7.558 1.00 0.00 117 ASN A N 19
ATOM 25801 C CA . ASN A 1 15 ? -16.799 11.334 -7.722 1.00 0.00 117 ASN A CA 19
ATOM 25802 C C . ASN A 1 15 ? -15.687 10.428 -8.242 1.00 0.00 117 ASN A C 19
ATOM 25803 O O . ASN A 1 15 ? -15.410 9.375 -7.667 1.00 0.00 117 ASN A O 19
ATOM 25814 N N . CYS A 1 16 ? -15.053 10.845 -9.332 1.00 0.00 118 CYS A N 19
ATOM 25815 C CA . CYS A 1 16 ? -13.971 10.072 -9.930 1.00 0.00 118 CYS A CA 19
ATOM 25816 C C . CYS A 1 16 ? -12.660 10.303 -9.185 1.00 0.00 118 CYS A C 19
ATOM 25817 O O . CYS A 1 16 ? -11.614 10.512 -9.799 1.00 0.00 118 CYS A O 19
ATOM 25825 N N . CYS A 1 17 ? -12.726 10.266 -7.859 1.00 0.00 119 CYS A N 19
ATOM 25826 C CA . CYS A 1 17 ? -11.545 10.475 -7.028 1.00 0.00 119 CYS A CA 19
ATOM 25827 C C . CYS A 1 17 ? -11.523 9.496 -5.858 1.00 0.00 119 CYS A C 19
ATOM 25828 O O . CYS A 1 17 ? -12.544 9.266 -5.209 1.00 0.00 119 CYS A O 19
ATOM 25836 N N . LEU A 1 18 ? -10.355 8.923 -5.595 1.00 0.00 120 LEU A N 19
ATOM 25837 C CA . LEU A 1 18 ? -10.200 7.967 -4.504 1.00 0.00 120 LEU A CA 19
ATOM 25838 C C . LEU A 1 18 ? -9.009 8.334 -3.624 1.00 0.00 120 LEU A C 19
ATOM 25839 O O . LEU A 1 18 ? -7.944 8.694 -4.122 1.00 0.00 120 LEU A O 19
ATOM 25855 N N . GLY A 1 19 ? -9.198 8.238 -2.311 1.00 0.00 121 GLY A N 19
ATOM 25856 C CA . GLY A 1 19 ? -8.131 8.561 -1.383 1.00 0.00 121 GLY A CA 19
ATOM 25857 C C . GLY A 1 19 ? -7.987 7.528 -0.282 1.00 0.00 121 GLY A C 19
ATOM 25858 O O . GLY A 1 19 ? -8.939 7.252 0.449 1.00 0.00 121 GLY A O 19
ATOM 25862 N N . VAL A 1 20 ? -6.794 6.953 -0.164 1.00 0.00 122 VAL A N 19
ATOM 25863 C CA . VAL A 1 20 ? -6.530 5.944 0.854 1.00 0.00 122 VAL A CA 19
ATOM 25864 C C . VAL A 1 20 ? -5.823 6.553 2.060 1.00 0.00 122 VAL A C 19
ATOM 25865 O O . VAL A 1 20 ? -4.977 7.436 1.917 1.00 0.00 122 VAL A O 19
ATOM 25878 N N . PHE A 1 21 ? -6.174 6.074 3.249 1.00 0.00 123 PHE A N 19
ATOM 25879 C CA . PHE A 1 21 ? -5.574 6.571 4.481 1.00 0.00 123 PHE A CA 19
ATOM 25880 C C . PHE A 1 21 ? -5.060 5.419 5.339 1.00 0.00 123 PHE A C 19
ATOM 25881 O O . PHE A 1 21 ? -5.151 4.254 4.953 1.00 0.00 123 PHE A O 19
ATOM 25898 N N . GLY A 1 22 ? -4.518 5.754 6.506 1.00 0.00 124 GLY A N 19
ATOM 25899 C CA . GLY A 1 22 ? -3.996 4.737 7.401 1.00 0.00 124 GLY A CA 19
ATOM 25900 C C . GLY A 1 22 ? -3.097 3.745 6.690 1.00 0.00 124 GLY A C 19
ATOM 25901 O O . GLY A 1 22 ? -3.200 2.537 6.907 1.00 0.00 124 GLY A O 19
ATOM 25905 N N . LEU A 1 23 ? -2.215 4.254 5.837 1.00 0.00 125 LEU A N 19
ATOM 25906 C CA . LEU A 1 23 ? -1.295 3.404 5.090 1.00 0.00 125 LEU A CA 19
ATOM 25907 C C . LEU A 1 23 ? -0.179 2.885 5.991 1.00 0.00 125 LEU A C 19
ATOM 25908 O O . LEU A 1 23 ? -0.110 3.229 7.171 1.00 0.00 125 LEU A O 19
ATOM 25924 N N . SER A 1 24 ? 0.695 2.058 5.426 1.00 0.00 126 SER A N 19
ATOM 25925 C CA . SER A 1 24 ? 1.807 1.490 6.179 1.00 0.00 126 SER A CA 19
ATOM 25926 C C . SER A 1 24 ? 2.906 2.528 6.389 1.00 0.00 126 SER A C 19
ATOM 25927 O O . SER A 1 24 ? 2.919 3.576 5.742 1.00 0.00 126 SER A O 19
ATOM 25935 N N . LEU A 1 25 ? 3.828 2.228 7.298 1.00 0.00 127 LEU A N 19
ATOM 25936 C CA . LEU A 1 25 ? 4.933 3.133 7.594 1.00 0.00 127 LEU A CA 19
ATOM 25937 C C . LEU A 1 25 ? 5.430 3.820 6.326 1.00 0.00 127 LEU A C 19
ATOM 25938 O O . LEU A 1 25 ? 5.473 5.048 6.249 1.00 0.00 127 LEU A O 19
ATOM 25954 N N . TYR A 1 26 ? 5.802 3.019 5.334 1.00 0.00 128 TYR A N 19
ATOM 25955 C CA . TYR A 1 26 ? 6.296 3.550 4.068 1.00 0.00 128 TYR A CA 19
ATOM 25956 C C . TYR A 1 26 ? 5.606 2.873 2.888 1.00 0.00 128 TYR A C 19
ATOM 25957 O O . TYR A 1 26 ? 5.643 1.650 2.748 1.00 0.00 128 TYR A O 19
ATOM 25975 N N . THR A 1 27 ? 4.977 3.679 2.038 1.00 0.00 129 THR A N 19
ATOM 25976 C CA . THR A 1 27 ? 4.278 3.160 0.869 1.00 0.00 129 THR A CA 19
ATOM 25977 C C . THR A 1 27 ? 4.528 4.035 -0.354 1.00 0.00 129 THR A C 19
ATOM 25978 O O . THR A 1 27 ? 4.290 5.243 -0.326 1.00 0.00 129 THR A O 19
ATOM 25989 N N . THR A 1 28 ? 5.009 3.417 -1.429 1.00 0.00 130 THR A N 19
ATOM 25990 C CA . THR A 1 28 ? 5.292 4.140 -2.663 1.00 0.00 130 THR A CA 19
ATOM 25991 C C . THR A 1 28 ? 4.204 3.899 -3.703 1.00 0.00 130 THR A C 19
ATOM 25992 O O . THR A 1 28 ? 3.497 2.893 -3.653 1.00 0.00 130 THR A O 19
ATOM 26003 N N . GLU A 1 29 ? 4.077 4.828 -4.646 1.00 0.00 131 GLU A N 19
ATOM 26004 C CA . GLU A 1 29 ? 3.074 4.715 -5.698 1.00 0.00 131 GLU A CA 19
ATOM 26005 C C . GLU A 1 29 ? 3.116 3.333 -6.344 1.00 0.00 131 GLU A C 19
ATOM 26006 O O . GLU A 1 29 ? 2.077 2.727 -6.608 1.00 0.00 131 GLU A O 19
ATOM 26018 N N . ARG A 1 30 ? 4.325 2.840 -6.595 1.00 0.00 132 ARG A N 19
ATOM 26019 C CA . ARG A 1 30 ? 4.503 1.531 -7.211 1.00 0.00 132 ARG A CA 19
ATOM 26020 C C . ARG A 1 30 ? 3.784 0.450 -6.409 1.00 0.00 132 ARG A C 19
ATOM 26021 O O . ARG A 1 30 ? 3.136 -0.429 -6.976 1.00 0.00 132 ARG A O 19
ATOM 26042 N N . ASP A 1 31 ? 3.905 0.522 -5.088 1.00 0.00 133 ASP A N 19
ATOM 26043 C CA . ASP A 1 31 ? 3.267 -0.449 -4.208 1.00 0.00 133 ASP A CA 19
ATOM 26044 C C . ASP A 1 31 ? 1.764 -0.506 -4.461 1.00 0.00 133 ASP A C 19
ATOM 26045 O O . ASP A 1 31 ? 1.228 -1.544 -4.853 1.00 0.00 133 ASP A O 19
ATOM 26054 N N . LEU A 1 32 ? 1.088 0.614 -4.233 1.00 0.00 134 LEU A N 19
ATOM 26055 C CA . LEU A 1 32 ? -0.355 0.692 -4.435 1.00 0.00 134 LEU A CA 19
ATOM 26056 C C . LEU A 1 32 ? -0.718 0.402 -5.888 1.00 0.00 134 LEU A C 19
ATOM 26057 O O . LEU A 1 32 ? -1.510 -0.497 -6.172 1.00 0.00 134 LEU A O 19
ATOM 26073 N N . ARG A 1 33 ? -0.132 1.167 -6.803 1.00 0.00 135 ARG A N 19
ATOM 26074 C CA . ARG A 1 33 ? -0.393 0.991 -8.227 1.00 0.00 135 ARG A CA 19
ATOM 26075 C C . ARG A 1 33 ? -0.530 -0.488 -8.576 1.00 0.00 135 ARG A C 19
ATOM 26076 O O . ARG A 1 33 ? -1.533 -0.910 -9.149 1.00 0.00 135 ARG A O 19
ATOM 26097 N N . GLU A 1 34 ? 0.487 -1.270 -8.226 1.00 0.00 136 GLU A N 19
ATOM 26098 C CA . GLU A 1 34 ? 0.480 -2.702 -8.503 1.00 0.00 136 GLU A CA 19
ATOM 26099 C C . GLU A 1 34 ? -0.700 -3.383 -7.815 1.00 0.00 136 GLU A C 19
ATOM 26100 O O . GLU A 1 34 ? -1.430 -4.158 -8.433 1.00 0.00 136 GLU A O 19
ATOM 26112 N N . VAL A 1 35 ? -0.879 -3.089 -6.531 1.00 0.00 137 VAL A N 19
ATOM 26113 C CA . VAL A 1 35 ? -1.969 -3.672 -5.758 1.00 0.00 137 VAL A CA 19
ATOM 26114 C C . VAL A 1 35 ? -3.320 -3.358 -6.390 1.00 0.00 137 VAL A C 19
ATOM 26115 O O . VAL A 1 35 ? -4.032 -4.257 -6.838 1.00 0.00 137 VAL A O 19
ATOM 26128 N N . PHE A 1 36 ? -3.668 -2.076 -6.423 1.00 0.00 138 PHE A N 19
ATOM 26129 C CA . PHE A 1 36 ? -4.935 -1.642 -7.000 1.00 0.00 138 PHE A CA 19
ATOM 26130 C C . PHE A 1 36 ? -5.041 -2.067 -8.462 1.00 0.00 138 PHE A C 19
ATOM 26131 O O . PHE A 1 36 ? -6.114 -2.444 -8.933 1.00 0.00 138 PHE A O 19
ATOM 26148 N N . SER A 1 37 ? -3.920 -2.003 -9.173 1.00 0.00 139 SER A N 19
ATOM 26149 C CA . SER A 1 37 ? -3.887 -2.377 -10.582 1.00 0.00 139 SER A CA 19
ATOM 26150 C C . SER A 1 37 ? -4.670 -3.664 -10.822 1.00 0.00 139 SER A C 19
ATOM 26151 O O . SER A 1 37 ? -5.481 -3.750 -11.743 1.00 0.00 139 SER A O 19
ATOM 26159 N N . LYS A 1 38 ? -4.420 -4.665 -9.984 1.00 0.00 140 LYS A N 19
ATOM 26160 C CA . LYS A 1 38 ? -5.101 -5.949 -10.101 1.00 0.00 140 LYS A CA 19
ATOM 26161 C C . LYS A 1 38 ? -6.563 -5.756 -10.491 1.00 0.00 140 LYS A C 19
ATOM 26162 O O . LYS A 1 38 ? -7.126 -6.555 -11.239 1.00 0.00 140 LYS A O 19
ATOM 26181 N N . TYR A 1 39 ? -7.171 -4.691 -9.981 1.00 0.00 141 TYR A N 19
ATOM 26182 C CA . TYR A 1 39 ? -8.568 -4.394 -10.275 1.00 0.00 141 TYR A CA 19
ATOM 26183 C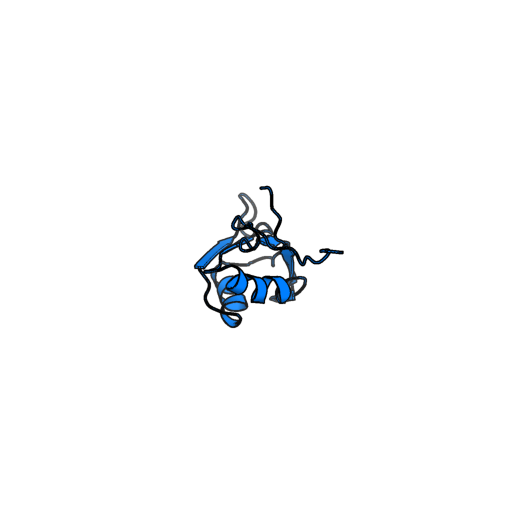 C . TYR A 1 39 ? -8.717 -3.817 -11.680 1.00 0.00 141 TYR A C 19
ATOM 26184 O O . TYR A 1 39 ? -9.474 -4.336 -12.499 1.00 0.00 141 TYR A O 19
ATOM 26202 N N . GLY A 1 40 ? -7.989 -2.738 -11.950 1.00 0.00 142 GLY A N 19
ATOM 26203 C CA . GLY A 1 40 ? -8.054 -2.107 -13.255 1.00 0.00 142 GLY A CA 19
ATOM 26204 C C . GLY A 1 40 ? -6.921 -1.125 -13.481 1.00 0.00 142 GLY A C 19
ATOM 26205 O O . GLY A 1 40 ? -6.037 -0.960 -12.641 1.00 0.00 142 GLY A O 19
ATOM 26209 N N . PRO A 1 41 ? -6.938 -0.454 -14.642 1.00 0.00 143 PRO A N 19
ATOM 26210 C CA . PRO A 1 41 ? -5.911 0.528 -15.004 1.00 0.00 143 PRO A CA 19
ATOM 26211 C C . PRO A 1 41 ? -5.994 1.793 -14.158 1.00 0.00 143 PRO A C 19
ATOM 26212 O O . PRO A 1 41 ? -7.083 2.302 -13.892 1.00 0.00 143 PRO A O 19
ATOM 26223 N N . ILE A 1 42 ? -4.838 2.296 -13.738 1.00 0.00 144 ILE A N 19
ATOM 26224 C CA . ILE A 1 42 ? -4.782 3.504 -12.924 1.00 0.00 144 ILE A CA 19
ATOM 26225 C C . ILE A 1 42 ? -4.299 4.697 -13.742 1.00 0.00 144 ILE A C 19
ATOM 26226 O O . ILE A 1 42 ? -3.450 4.557 -14.621 1.00 0.00 144 ILE A O 19
ATOM 26242 N N . ALA A 1 43 ? -4.846 5.871 -13.444 1.00 0.00 145 ALA A N 19
ATOM 26243 C CA . ALA A 1 43 ? -4.469 7.090 -14.149 1.00 0.00 145 ALA A CA 19
ATOM 26244 C C . ALA A 1 43 ? -3.241 7.733 -13.515 1.00 0.00 145 ALA A C 19
ATOM 26245 O O . ALA A 1 43 ? -2.205 7.889 -14.162 1.00 0.00 145 ALA A O 19
ATOM 26252 N N . ASP A 1 44 ? -3.364 8.106 -12.246 1.00 0.00 146 ASP A N 19
ATOM 26253 C CA . ASP A 1 44 ? -2.263 8.733 -11.523 1.00 0.00 146 ASP A CA 19
ATOM 26254 C C . ASP A 1 44 ? -2.380 8.474 -10.024 1.00 0.00 146 ASP A C 19
ATOM 26255 O O . ASP A 1 44 ? -3.464 8.189 -9.515 1.00 0.00 146 ASP A O 19
ATOM 26264 N N . VAL A 1 45 ? -1.255 8.575 -9.322 1.00 0.00 147 VAL A N 19
ATOM 26265 C CA . VAL A 1 45 ? -1.231 8.351 -7.882 1.00 0.00 147 VAL A CA 19
ATOM 26266 C C . VAL A 1 45 ? -0.321 9.357 -7.185 1.00 0.00 147 VAL A C 19
ATOM 26267 O O . VAL A 1 45 ? 0.848 9.504 -7.543 1.00 0.00 147 VAL A O 19
ATOM 26280 N N . SER A 1 46 ? -0.865 10.047 -6.188 1.00 0.00 148 SER A N 19
ATOM 26281 C CA . SER A 1 46 ? -0.103 11.042 -5.442 1.00 0.00 148 SER A CA 19
ATOM 26282 C C . SER A 1 46 ? -0.144 10.748 -3.945 1.00 0.00 148 SER A C 19
ATOM 26283 O O . SER A 1 46 ? -1.157 10.979 -3.284 1.00 0.00 148 SER A O 19
ATOM 26291 N N . ILE A 1 47 ? 0.964 10.237 -3.419 1.00 0.00 149 ILE A N 19
ATOM 26292 C CA . ILE A 1 47 ? 1.056 9.912 -2.001 1.00 0.00 149 ILE A CA 19
ATOM 26293 C C . ILE A 1 47 ? 1.739 11.032 -1.224 1.00 0.00 149 ILE A C 19
ATOM 26294 O O . ILE A 1 47 ? 2.707 11.629 -1.695 1.00 0.00 149 ILE A O 19
ATOM 26310 N N . VAL A 1 48 ? 1.230 11.311 -0.028 1.00 0.00 150 VAL A N 19
ATOM 26311 C CA . VAL A 1 48 ? 1.793 12.357 0.818 1.00 0.00 150 VAL A CA 19
ATOM 26312 C C . VAL A 1 48 ? 2.832 11.788 1.777 1.00 0.00 150 VAL A C 19
ATOM 26313 O O . VAL A 1 48 ? 2.605 10.762 2.419 1.00 0.00 150 VAL A O 19
ATOM 26326 N N . TYR A 1 49 ? 3.973 12.462 1.871 1.00 0.00 151 TYR A N 19
ATOM 26327 C CA . TYR A 1 49 ? 5.050 12.023 2.751 1.00 0.00 151 TYR A CA 19
ATOM 26328 C C . TYR A 1 49 ? 5.203 12.969 3.938 1.00 0.00 151 TYR A C 19
ATOM 26329 O O . TYR A 1 49 ? 4.584 14.032 3.983 1.00 0.00 151 TYR A O 19
ATOM 26347 N N . ASP A 1 50 ? 6.033 12.574 4.897 1.00 0.00 152 ASP A N 19
ATOM 26348 C CA . ASP A 1 50 ? 6.270 13.387 6.085 1.00 0.00 152 ASP A CA 19
ATOM 26349 C C . ASP A 1 50 ? 7.538 14.221 5.928 1.00 0.00 152 ASP A C 19
ATOM 26350 O O . ASP A 1 50 ? 8.398 13.911 5.104 1.00 0.00 152 ASP A O 19
ATOM 26359 N N . GLN A 1 51 ? 7.644 15.281 6.722 1.00 0.00 153 GLN A N 19
ATOM 26360 C CA . GLN A 1 51 ? 8.805 16.161 6.669 1.00 0.00 153 GLN A CA 19
ATOM 26361 C C . GLN A 1 51 ? 9.886 15.695 7.639 1.00 0.00 153 GLN A C 19
ATOM 26362 O O . GLN A 1 51 ? 11.048 15.543 7.262 1.00 0.00 153 GLN A O 19
ATOM 26376 N N . GLN A 1 52 ? 9.495 15.471 8.890 1.00 0.00 154 GLN A N 19
ATOM 26377 C CA . GLN A 1 52 ? 10.432 15.023 9.913 1.00 0.00 154 GLN A CA 19
ATOM 26378 C C . GLN A 1 52 ? 10.956 13.625 9.598 1.00 0.00 154 GLN A C 19
ATOM 26379 O O . GLN A 1 52 ? 12.160 13.376 9.652 1.00 0.00 154 GLN A O 19
ATOM 26393 N N . SER A 1 53 ? 10.043 12.717 9.270 1.00 0.00 155 SER A N 19
ATOM 26394 C CA . SER A 1 53 ? 10.412 11.343 8.950 1.00 0.00 155 SER A CA 19
ATOM 26395 C C . SER A 1 53 ? 10.569 11.159 7.444 1.00 0.00 155 SER A C 19
ATOM 26396 O O . SER A 1 53 ? 9.874 11.798 6.654 1.00 0.00 155 SER A O 19
ATOM 26404 N N . ARG A 1 54 ? 11.486 10.280 7.054 1.00 0.00 156 ARG A N 19
ATOM 26405 C CA . ARG A 1 54 ? 11.736 10.012 5.643 1.00 0.00 156 ARG A CA 19
ATOM 26406 C C . ARG A 1 54 ? 10.838 8.888 5.136 1.00 0.00 156 ARG A C 19
ATOM 26407 O O . ARG A 1 54 ? 11.277 8.025 4.375 1.00 0.00 156 ARG A O 19
ATOM 26428 N N . ARG A 1 55 ? 9.580 8.904 5.563 1.00 0.00 157 ARG A N 19
ATOM 26429 C CA . ARG A 1 55 ? 8.621 7.885 5.154 1.00 0.00 157 ARG A CA 19
ATOM 26430 C C . ARG A 1 55 ? 7.267 8.511 4.831 1.00 0.00 157 ARG A C 19
ATOM 26431 O O . ARG A 1 55 ? 7.052 9.701 5.059 1.00 0.00 157 ARG A O 19
ATOM 26452 N N . SER A 1 56 ? 6.359 7.701 4.297 1.00 0.00 158 SER A N 19
ATOM 26453 C CA . SER A 1 56 ? 5.028 8.176 3.938 1.00 0.00 158 SER A CA 19
ATOM 26454 C C . SER A 1 56 ? 4.361 8.870 5.122 1.00 0.00 158 SER A C 19
ATOM 26455 O O . SER A 1 56 ? 4.610 8.527 6.278 1.00 0.00 158 SER A O 19
ATOM 26463 N N . ARG A 1 57 ? 3.512 9.848 4.825 1.00 0.00 159 ARG A N 19
ATOM 26464 C CA . ARG A 1 57 ? 2.809 10.592 5.863 1.00 0.00 159 ARG A CA 19
ATOM 26465 C C . ARG A 1 57 ? 1.711 9.741 6.493 1.00 0.00 159 ARG A C 19
ATOM 26466 O O . ARG A 1 57 ? 1.620 9.631 7.715 1.00 0.00 159 ARG A O 19
ATOM 26487 N N . GLY A 1 58 ? 0.876 9.141 5.649 1.00 0.00 160 GLY A N 19
ATOM 26488 C CA . GLY A 1 58 ? -0.206 8.309 6.141 1.00 0.00 160 GLY A CA 19
ATOM 26489 C C . GLY A 1 58 ? -1.378 8.256 5.183 1.00 0.00 160 GLY A C 19
ATOM 26490 O O . GLY A 1 58 ? -2.077 7.245 5.101 1.00 0.00 160 GLY A O 19
ATOM 26494 N N . PHE A 1 59 ? -1.597 9.347 4.456 1.00 0.00 161 PHE A N 19
ATOM 26495 C CA . PHE A 1 59 ? -2.695 9.422 3.500 1.00 0.00 161 PHE A CA 19
ATOM 26496 C C . PHE A 1 59 ? -2.167 9.549 2.074 1.00 0.00 161 PHE A C 19
ATOM 26497 O O . PHE A 1 59 ? -1.063 10.044 1.852 1.00 0.00 161 PHE A O 19
ATOM 26514 N N . ALA A 1 60 ? -2.966 9.099 1.111 1.00 0.00 162 ALA A N 19
ATOM 26515 C CA . ALA A 1 60 ? -2.580 9.164 -0.293 1.00 0.00 162 ALA A CA 19
ATOM 26516 C C . ALA A 1 60 ? -3.794 9.408 -1.184 1.00 0.00 162 ALA A C 19
ATOM 26517 O O . ALA A 1 60 ? -4.923 9.087 -0.814 1.00 0.00 162 ALA A O 19
ATOM 26524 N N . PHE A 1 61 ? -3.553 9.978 -2.360 1.00 0.00 163 PHE A N 19
ATOM 26525 C CA . PHE A 1 61 ? -4.627 10.266 -3.304 1.00 0.00 163 PHE A CA 19
ATOM 26526 C C . PHE A 1 61 ? -4.494 9.407 -4.558 1.00 0.00 163 PHE A C 19
ATOM 26527 O O . PHE A 1 61 ? -3.553 9.566 -5.336 1.00 0.00 163 PHE A O 19
ATOM 26544 N N . VAL A 1 62 ? -5.443 8.497 -4.748 1.00 0.00 164 VAL A N 19
ATOM 26545 C CA . VAL A 1 62 ? -5.433 7.612 -5.907 1.00 0.00 164 VAL A CA 19
ATOM 26546 C C . VAL A 1 62 ? -6.439 8.072 -6.957 1.00 0.00 164 VAL A C 19
ATOM 26547 O O . VAL A 1 62 ? -7.620 8.256 -6.663 1.00 0.00 164 VAL A O 19
ATOM 26560 N N . TYR A 1 63 ? -5.962 8.256 -8.184 1.00 0.00 165 TYR A N 19
ATOM 26561 C CA . TYR A 1 63 ? -6.819 8.696 -9.278 1.00 0.00 165 TYR A CA 19
ATOM 26562 C C . TYR A 1 63 ? -7.201 7.524 -10.176 1.00 0.00 165 TYR A C 19
ATOM 26563 O O . TYR A 1 63 ? -6.368 6.679 -10.503 1.00 0.00 165 TYR A O 19
ATOM 26581 N N . PHE A 1 64 ? -8.469 7.480 -10.573 1.00 0.00 166 PHE A N 19
ATOM 26582 C CA . PHE A 1 64 ? -8.964 6.411 -11.433 1.00 0.00 166 PHE A CA 19
ATOM 26583 C C . PHE A 1 64 ? -9.475 6.972 -12.757 1.00 0.00 166 PHE A C 19
ATOM 26584 O O . PHE A 1 64 ? -9.719 8.171 -12.882 1.00 0.00 166 PHE A O 19
ATOM 26601 N N . GLU A 1 65 ? -9.633 6.094 -13.743 1.00 0.00 167 GLU A N 19
ATOM 26602 C CA . GLU A 1 65 ? -10.112 6.502 -15.058 1.00 0.00 167 GLU A CA 19
ATOM 26603 C C . GLU A 1 65 ? -11.539 7.038 -14.975 1.00 0.00 167 GLU A C 19
ATOM 26604 O O . GLU A 1 65 ? -11.872 8.045 -15.597 1.00 0.00 167 GLU A O 19
ATOM 26616 N N . ASN A 1 66 ? -12.377 6.355 -14.201 1.00 0.00 168 ASN A N 19
ATOM 26617 C CA . ASN A 1 66 ? -13.768 6.762 -14.037 1.00 0.00 168 ASN A CA 19
ATOM 26618 C C . ASN A 1 66 ? -14.238 6.526 -12.605 1.00 0.00 168 ASN A C 19
ATOM 26619 O O . ASN A 1 66 ? -13.547 5.888 -11.810 1.00 0.00 168 ASN A O 19
ATOM 26630 N N . VAL A 1 67 ? -15.418 7.045 -12.282 1.00 0.00 169 VAL A N 19
ATOM 26631 C CA . VAL A 1 67 ? -15.982 6.891 -10.946 1.00 0.00 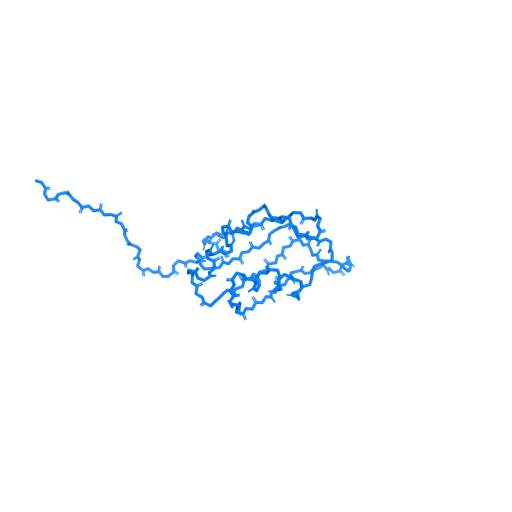169 VAL A CA 19
ATOM 26632 C C . VAL A 1 67 ? -16.052 5.421 -10.546 1.00 0.00 169 VAL A C 19
ATOM 26633 O O . VAL A 1 67 ? -15.419 5.000 -9.577 1.00 0.00 169 VAL A O 19
ATOM 26646 N N . ASP A 1 68 ? -16.824 4.645 -11.298 1.00 0.00 170 ASP A N 19
ATOM 26647 C CA . ASP A 1 68 ? -16.976 3.221 -11.023 1.00 0.00 170 ASP A CA 19
ATOM 26648 C C . ASP A 1 68 ? -15.616 2.553 -10.851 1.00 0.00 170 ASP A C 19
ATOM 26649 O O . ASP A 1 68 ? -15.365 1.881 -9.850 1.00 0.00 170 ASP A O 19
ATOM 26658 N N . ASP A 1 69 ? -14.741 2.741 -11.834 1.00 0.00 171 ASP A N 19
ATOM 26659 C CA . ASP A 1 69 ? -13.406 2.156 -11.791 1.00 0.00 171 ASP A CA 19
ATOM 26660 C C . ASP A 1 69 ? -12.816 2.250 -10.387 1.00 0.00 171 ASP A C 19
ATOM 26661 O O . ASP A 1 69 ? -12.066 1.373 -9.959 1.00 0.00 171 ASP A O 19
ATOM 26670 N N . ALA A 1 70 ? -13.160 3.319 -9.676 1.00 0.00 172 ALA A N 19
ATOM 26671 C CA . ALA A 1 70 ? -12.666 3.526 -8.321 1.00 0.00 172 ALA A CA 19
ATOM 26672 C C . ALA A 1 70 ? -13.512 2.765 -7.305 1.00 0.00 172 ALA A C 19
ATOM 26673 O O . ALA A 1 70 ? -13.006 2.296 -6.286 1.00 0.00 172 ALA A O 19
ATOM 26680 N N . LYS A 1 71 ? -14.805 2.647 -7.590 1.00 0.00 173 LYS A N 19
ATOM 26681 C CA . LYS A 1 71 ? -15.723 1.943 -6.702 1.00 0.00 173 LYS A CA 19
ATOM 26682 C C . LYS A 1 71 ? -15.236 0.523 -6.431 1.00 0.00 173 LYS A C 19
ATOM 26683 O O . LYS A 1 71 ? -15.020 0.141 -5.282 1.00 0.00 173 LYS A O 19
ATOM 26702 N N . GLU A 1 72 ? -15.065 -0.252 -7.497 1.00 0.00 174 GLU A N 19
ATOM 26703 C CA . GLU A 1 72 ? -14.603 -1.630 -7.373 1.00 0.00 174 GLU A CA 19
ATOM 26704 C C . GLU A 1 72 ? -13.498 -1.740 -6.327 1.00 0.00 174 GLU A C 19
ATOM 26705 O O . GLU A 1 72 ? -13.376 -2.755 -5.642 1.00 0.00 174 GLU A O 19
ATOM 26717 N N . ALA A 1 73 ? -12.694 -0.688 -6.212 1.00 0.00 175 ALA A N 19
ATOM 26718 C CA . ALA A 1 73 ? -11.599 -0.666 -5.249 1.00 0.00 175 ALA A CA 19
ATOM 26719 C C . ALA A 1 73 ? -12.078 -0.185 -3.884 1.00 0.00 175 ALA A C 19
ATOM 26720 O O . ALA A 1 73 ? -11.992 -0.912 -2.893 1.00 0.00 175 ALA A O 19
ATOM 26727 N N . LYS A 1 74 ? -12.582 1.043 -3.837 1.00 0.00 176 LYS A N 19
ATOM 26728 C CA . LYS A 1 74 ? -13.076 1.621 -2.593 1.00 0.00 176 LYS A CA 19
ATOM 26729 C C . LYS A 1 74 ? -13.824 0.579 -1.768 1.00 0.00 176 LYS A C 19
ATOM 26730 O O . LYS A 1 74 ? -13.886 0.673 -0.543 1.00 0.00 176 LYS A O 19
ATOM 26749 N N . GLU A 1 75 ? -14.389 -0.413 -2.448 1.00 0.00 177 GLU A N 19
ATOM 26750 C CA . GLU A 1 75 ? -15.132 -1.473 -1.776 1.00 0.00 177 GLU A CA 19
ATOM 26751 C C . GLU A 1 75 ? -14.232 -2.671 -1.488 1.00 0.00 177 GLU A C 19
ATOM 26752 O O . GLU A 1 75 ? -14.358 -3.320 -0.450 1.00 0.00 177 GLU A O 19
ATOM 26764 N N . ARG A 1 76 ? -13.323 -2.957 -2.415 1.00 0.00 178 ARG A N 19
ATOM 26765 C CA . ARG A 1 76 ? -12.402 -4.077 -2.261 1.00 0.00 178 ARG A CA 19
ATOM 26766 C C . ARG A 1 76 ? -11.065 -3.608 -1.696 1.00 0.00 178 ARG A C 19
ATOM 26767 O O . ARG A 1 76 ? -10.038 -4.261 -1.881 1.00 0.00 178 ARG A O 19
ATOM 26788 N N . ALA A 1 77 ? -11.085 -2.471 -1.008 1.00 0.00 179 ALA A N 19
ATOM 26789 C CA . ALA A 1 77 ? -9.875 -1.915 -0.415 1.00 0.00 179 ALA A CA 19
ATOM 26790 C C . ALA A 1 77 ? -10.072 -1.631 1.070 1.00 0.00 179 ALA A C 19
ATOM 26791 O O . ALA A 1 77 ? -9.156 -1.808 1.872 1.00 0.00 179 ALA A O 19
ATOM 26798 N N . ASN A 1 78 ? -11.273 -1.189 1.429 1.00 0.00 180 ASN A N 19
ATOM 26799 C CA . ASN A 1 78 ? -11.590 -0.880 2.819 1.00 0.00 180 ASN A CA 19
ATOM 26800 C C . ASN A 1 78 ? -10.871 -1.835 3.766 1.00 0.00 180 ASN A C 19
ATOM 26801 O O . ASN A 1 78 ? -11.001 -3.053 3.653 1.00 0.00 180 ASN A O 19
ATOM 26812 N N . GLY A 1 79 ? -10.112 -1.273 4.703 1.00 0.00 181 GLY A N 19
ATOM 26813 C CA . GLY A 1 79 ? -9.385 -2.089 5.657 1.00 0.00 181 GLY A CA 19
ATOM 26814 C C . GLY A 1 79 ? -8.857 -3.369 5.041 1.00 0.00 181 GLY A C 19
ATOM 26815 O O . GLY A 1 79 ? -9.270 -4.464 5.421 1.00 0.00 181 GLY A O 19
ATOM 26819 N N . MET A 1 80 ? -7.943 -3.232 4.086 1.00 0.00 182 MET A N 19
ATOM 26820 C CA . MET A 1 80 ? -7.359 -4.388 3.416 1.00 0.00 182 MET A CA 19
ATOM 26821 C C . MET A 1 80 ? -5.901 -4.574 3.825 1.00 0.00 182 MET A C 19
ATOM 26822 O O . MET A 1 80 ? -5.152 -3.605 3.940 1.00 0.00 182 MET A O 19
ATOM 26836 N N . GLU A 1 81 ? -5.507 -5.825 4.042 1.00 0.00 183 GLU A N 19
ATOM 26837 C CA . GLU A 1 81 ? -4.139 -6.136 4.439 1.00 0.00 183 GLU A CA 19
ATOM 26838 C C . GLU A 1 81 ? -3.156 -5.786 3.325 1.00 0.00 183 GLU A C 19
ATOM 26839 O O . GLU A 1 81 ? -3.341 -6.179 2.173 1.00 0.00 183 GLU A O 19
ATOM 26851 N N . LEU A 1 82 ? -2.113 -5.043 3.677 1.00 0.00 184 LEU A N 19
ATOM 26852 C CA . LEU A 1 82 ? -1.100 -4.638 2.708 1.00 0.00 184 LEU A CA 19
ATOM 26853 C C . LEU A 1 82 ? 0.292 -4.668 3.330 1.00 0.00 184 LEU A C 19
ATOM 26854 O O . LEU A 1 82 ? 0.642 -3.803 4.134 1.00 0.00 184 LEU A O 19
ATOM 26870 N N . ASP A 1 83 ? 1.082 -5.667 2.952 1.00 0.00 185 ASP A N 19
ATOM 26871 C CA . ASP A 1 83 ? 2.438 -5.808 3.471 1.00 0.00 185 ASP A CA 19
ATOM 26872 C C . ASP A 1 83 ? 2.432 -5.882 4.994 1.00 0.00 185 ASP A C 19
ATOM 26873 O O . ASP A 1 83 ? 3.333 -5.366 5.654 1.00 0.00 185 ASP A O 19
ATOM 26882 N N . GLY A 1 84 ? 1.409 -6.527 5.547 1.00 0.00 186 GLY A N 19
ATOM 26883 C CA . GLY A 1 84 ? 1.304 -6.656 6.988 1.00 0.00 186 GLY A CA 19
ATOM 26884 C C . GLY A 1 84 ? 0.429 -5.582 7.604 1.00 0.00 186 GLY A C 19
ATOM 26885 O O . GLY A 1 84 ? -0.252 -5.824 8.601 1.00 0.00 186 GLY A O 19
ATOM 26889 N N . ARG A 1 85 ? 0.449 -4.393 7.012 1.00 0.00 187 ARG A N 19
ATOM 26890 C CA . ARG A 1 85 ? -0.346 -3.278 7.510 1.00 0.00 187 ARG A CA 19
ATOM 26891 C C . ARG A 1 85 ? -1.615 -3.101 6.682 1.00 0.00 187 ARG A C 19
ATOM 26892 O O . ARG A 1 85 ? -1.585 -3.196 5.454 1.00 0.00 187 ARG A O 19
ATOM 26913 N N . ARG A 1 86 ? -2.729 -2.845 7.361 1.00 0.00 188 ARG A N 19
ATOM 26914 C CA . ARG A 1 86 ? -4.008 -2.657 6.688 1.00 0.00 188 ARG A CA 19
ATOM 26915 C C . ARG A 1 86 ? -4.200 -1.199 6.281 1.00 0.00 188 ARG A C 19
ATOM 26916 O O . ARG A 1 86 ? -3.682 -0.290 6.930 1.00 0.00 188 ARG A O 19
ATOM 26937 N N . ILE A 1 87 ? -4.946 -0.984 5.203 1.00 0.00 189 ILE A N 19
ATOM 26938 C CA . ILE A 1 87 ? -5.206 0.363 4.710 1.00 0.00 189 ILE A CA 19
ATOM 26939 C C . ILE A 1 87 ? -6.701 0.661 4.690 1.00 0.00 189 ILE A C 19
ATOM 26940 O O . ILE A 1 87 ? -7.525 -0.246 4.572 1.00 0.00 189 ILE A O 19
ATOM 26956 N N . ARG A 1 88 ? -7.045 1.940 4.805 1.00 0.00 190 ARG A N 19
ATOM 26957 C CA . ARG A 1 88 ? -8.442 2.359 4.799 1.00 0.00 190 ARG A CA 19
ATOM 26958 C C . ARG A 1 88 ? -8.770 3.139 3.529 1.00 0.00 190 ARG A C 19
ATOM 26959 O O . ARG A 1 88 ? -7.878 3.660 2.860 1.00 0.00 190 ARG A O 19
ATOM 26980 N N . VAL A 1 89 ? -10.056 3.216 3.204 1.00 0.00 191 VAL A N 19
ATOM 26981 C CA . VAL A 1 89 ? -10.503 3.933 2.015 1.00 0.00 191 VAL A CA 19
ATOM 26982 C C . VAL A 1 89 ? -11.382 5.121 2.388 1.00 0.00 191 VAL A C 19
ATOM 26983 O O . VAL A 1 89 ? -12.213 5.033 3.292 1.00 0.00 191 VAL A O 19
ATOM 26996 N N . SER A 1 90 ? -11.193 6.234 1.685 1.00 0.00 192 SER A N 19
ATOM 26997 C CA . SER A 1 90 ? -11.966 7.442 1.945 1.00 0.00 192 SER A CA 19
ATOM 26998 C C . SER A 1 90 ? -12.259 8.189 0.647 1.00 0.00 192 SER A C 19
ATOM 26999 O O . SER A 1 90 ? -11.420 8.248 -0.251 1.00 0.00 192 SER A O 19
ATOM 27007 N N . GLY A 1 91 ? -13.457 8.758 0.556 1.00 0.00 193 GLY A N 19
ATOM 27008 C CA . GLY A 1 91 ? -13.840 9.494 -0.635 1.00 0.00 193 GLY A CA 19
ATOM 27009 C C . GLY A 1 91 ? -15.262 10.014 -0.563 1.00 0.00 193 GLY A C 19
ATOM 27010 O O . GLY A 1 91 ? -15.715 10.503 0.472 1.00 0.00 193 GLY A O 19
ATOM 27014 N N . PRO A 1 92 ? -15.991 9.912 -1.684 1.00 0.00 194 PRO A N 19
ATOM 27015 C CA . PRO A 1 92 ? -17.381 10.372 -1.770 1.00 0.00 194 PRO A CA 19
ATOM 27016 C C . PRO A 1 92 ? -18.331 9.500 -0.956 1.00 0.00 194 PRO A C 19
ATOM 27017 O O . PRO A 1 92 ? -19.543 9.715 -0.959 1.00 0.00 194 PRO A O 19
ATOM 27028 N N . SER A 1 93 ? -17.773 8.515 -0.259 1.00 0.00 195 SER A N 19
ATOM 27029 C CA . SER A 1 93 ? -18.571 7.608 0.558 1.00 0.00 195 SER A CA 19
ATOM 27030 C C . SER A 1 93 ? -19.752 8.342 1.188 1.00 0.00 195 SER A C 19
ATOM 27031 O O . SER A 1 93 ? -19.689 9.546 1.433 1.00 0.00 195 SER A O 19
ATOM 27039 N N . SER A 1 94 ? -20.827 7.605 1.447 1.00 0.00 196 SER A N 19
ATOM 27040 C CA . SER A 1 94 ? -22.024 8.185 2.045 1.00 0.00 196 SER A CA 19
ATOM 27041 C C . SER A 1 94 ? -22.046 7.951 3.553 1.00 0.00 196 SER A C 19
ATOM 27042 O O . SER A 1 94 ? -22.383 6.864 4.019 1.00 0.00 196 SER A O 19
ATOM 27050 N N . GLY A 1 95 ? -21.683 8.982 4.311 1.00 0.00 197 GLY A N 19
ATOM 27051 C CA . GLY A 1 95 ? -21.668 8.870 5.757 1.00 0.00 197 GLY A CA 19
ATOM 27052 C C . GLY A 1 95 ? -21.475 10.209 6.441 1.00 0.00 197 GLY A C 19
ATOM 27053 O O . GLY A 1 95 ? -22.442 10.926 6.700 1.00 0.00 197 GLY A O 19
ATOM 27057 N N . GLY A 1 1 ? -3.190 -6.839 18.298 1.00 0.00 103 GLY A N 20
ATOM 27058 C CA . GLY A 1 1 ? -3.929 -6.082 17.305 1.00 0.00 103 GLY A CA 20
ATOM 27059 C C . GLY A 1 1 ? -4.504 -4.796 17.866 1.00 0.00 103 GLY A C 20
ATOM 27060 O O . GLY A 1 1 ? -4.535 -4.600 19.080 1.00 0.00 103 GLY A O 20
ATOM 27064 N N . SER A 1 2 ? -4.959 -3.917 16.979 1.00 0.00 104 SER A N 20
ATOM 27065 C CA . SER A 1 2 ? -5.531 -2.641 17.391 1.00 0.00 104 SER A CA 20
ATOM 27066 C C . SER A 1 2 ? -6.708 -2.854 18.339 1.00 0.00 104 SER A C 20
ATOM 27067 O O . SER A 1 2 ? -7.692 -3.504 17.988 1.00 0.00 104 SER A O 20
ATOM 27075 N N . SER A 1 3 ? -6.597 -2.301 19.543 1.00 0.00 105 SER A N 20
ATOM 27076 C CA . SER A 1 3 ? -7.649 -2.432 20.544 1.00 0.00 105 SER A CA 20
ATOM 27077 C C . SER A 1 3 ? -8.444 -1.137 20.670 1.00 0.00 105 SER A C 20
ATOM 27078 O O . SER A 1 3 ? -8.775 -0.702 21.773 1.00 0.00 105 SER A O 20
ATOM 27086 N N . GLY A 1 4 ? -8.749 -0.523 19.530 1.00 0.00 106 GLY A N 20
ATOM 27087 C CA . GLY A 1 4 ? -9.503 0.717 19.533 1.00 0.00 106 GLY A CA 20
ATOM 27088 C C . GLY A 1 4 ? -10.749 0.640 18.673 1.00 0.00 106 GLY A C 20
ATOM 27089 O O . GLY A 1 4 ? -11.100 -0.428 18.172 1.00 0.00 106 GLY A O 20
ATOM 27093 N N . SER A 1 5 ? -11.420 1.775 18.503 1.00 0.00 107 SER A N 20
ATOM 27094 C CA . SER A 1 5 ? -12.637 1.830 17.702 1.00 0.00 107 SER A CA 20
ATOM 27095 C C . SER A 1 5 ? -13.033 3.276 17.417 1.00 0.00 107 SER A C 20
ATOM 27096 O O . SER A 1 5 ? -13.426 4.014 18.320 1.00 0.00 107 SER A O 20
ATOM 27104 N N . SER A 1 6 ? -12.928 3.673 16.153 1.00 0.00 108 SER A N 20
ATOM 27105 C CA . SER A 1 6 ? -13.271 5.031 15.747 1.00 0.00 108 SER A CA 20
ATOM 27106 C C . SER A 1 6 ? -14.719 5.106 15.271 1.00 0.00 108 SER A C 20
ATOM 27107 O O . SER A 1 6 ? -15.101 4.448 14.304 1.00 0.00 108 SER A O 20
ATOM 27115 N N . GLY A 1 7 ? -15.520 5.914 15.959 1.00 0.00 109 GLY A N 20
ATOM 27116 C CA . GLY A 1 7 ? -16.917 6.061 15.593 1.00 0.00 109 GLY A CA 20
ATOM 27117 C C . GLY A 1 7 ? -17.224 7.428 15.015 1.00 0.00 109 GLY A C 20
ATOM 27118 O O . GLY A 1 7 ? -17.597 8.347 15.742 1.00 0.00 109 GLY A O 20
ATOM 27122 N N . ASN A 1 8 ? -17.064 7.563 13.702 1.00 0.00 110 ASN A N 20
ATOM 27123 C CA . ASN A 1 8 ? -17.325 8.829 13.027 1.00 0.00 110 ASN A CA 20
ATOM 27124 C C . ASN A 1 8 ? -18.679 8.802 12.325 1.00 0.00 110 ASN A C 20
ATOM 27125 O O . ASN A 1 8 ? -19.237 7.735 12.072 1.00 0.00 110 ASN A O 20
ATOM 27136 N N . ARG A 1 9 ? -19.201 9.984 12.012 1.00 0.00 111 ARG A N 20
ATOM 27137 C CA . ARG A 1 9 ? -20.490 10.097 11.340 1.00 0.00 111 ARG A CA 20
ATOM 27138 C C . ARG A 1 9 ? -20.376 10.961 10.088 1.00 0.00 111 ARG A C 20
ATOM 27139 O O . ARG A 1 9 ? -21.237 11.799 9.820 1.00 0.00 111 ARG A O 20
ATOM 27160 N N . ALA A 1 10 ? -19.308 10.752 9.325 1.00 0.00 112 ALA A N 20
ATOM 27161 C CA . ALA A 1 10 ? -19.083 11.510 8.101 1.00 0.00 112 ALA A CA 20
ATOM 27162 C C . ALA A 1 10 ? -18.717 10.588 6.943 1.00 0.00 112 ALA A C 20
ATOM 27163 O O . ALA A 1 10 ? -17.962 9.632 7.114 1.00 0.00 112 ALA A O 20
ATOM 27170 N N . ASN A 1 11 ? -19.258 10.882 5.766 1.00 0.00 113 ASN A N 20
ATOM 27171 C CA . ASN A 1 11 ? -18.989 10.077 4.579 1.00 0.00 113 ASN A CA 20
ATOM 27172 C C . ASN A 1 11 ? -18.868 10.959 3.340 1.00 0.00 113 ASN A C 20
ATOM 27173 O O . ASN A 1 11 ? -19.858 11.459 2.805 1.00 0.00 113 ASN A O 20
ATOM 27184 N N . PRO A 1 12 ? -17.627 11.154 2.872 1.00 0.00 114 PRO A N 20
ATOM 27185 C CA . PRO A 1 12 ? -17.346 11.975 1.690 1.00 0.00 114 PRO A CA 20
ATOM 27186 C C . PRO A 1 12 ? -17.835 11.322 0.402 1.00 0.00 114 PRO A C 20
ATOM 27187 O O . PRO A 1 12 ? -18.485 10.277 0.432 1.00 0.00 114 PRO A O 20
ATOM 27198 N N . ASP A 1 13 ? -17.518 11.944 -0.729 1.00 0.00 115 ASP A N 20
ATOM 27199 C CA . ASP A 1 13 ? -17.923 11.422 -2.029 1.00 0.00 115 ASP A CA 20
ATOM 27200 C C . ASP A 1 13 ? -16.729 10.837 -2.776 1.00 0.00 115 ASP A C 20
ATOM 27201 O O . ASP A 1 13 ? -16.124 11.483 -3.632 1.00 0.00 115 ASP A O 20
ATOM 27210 N N . PRO A 1 14 ? -16.379 9.585 -2.446 1.00 0.00 116 PRO A N 20
ATOM 27211 C CA . PRO A 1 14 ? -15.254 8.886 -3.074 1.00 0.00 116 PRO A CA 20
ATOM 27212 C C . PRO A 1 14 ? -15.533 8.529 -4.530 1.00 0.00 116 PRO A C 20
ATOM 27213 O O . PRO A 1 14 ? -14.714 7.892 -5.190 1.00 0.00 116 PRO A O 20
ATOM 27224 N N . ASN A 1 15 ? -16.695 8.944 -5.024 1.00 0.00 117 ASN A N 20
ATOM 27225 C CA . ASN A 1 15 ? -17.082 8.667 -6.403 1.00 0.00 117 ASN A CA 20
ATOM 27226 C C . ASN A 1 15 ? -15.865 8.684 -7.323 1.00 0.00 117 ASN A C 20
ATOM 27227 O O . ASN A 1 15 ? -15.558 7.689 -7.981 1.00 0.00 117 ASN A O 20
ATOM 27238 N N . CYS A 1 16 ? -15.176 9.819 -7.363 1.00 0.00 118 CYS A N 20
ATOM 27239 C CA . CYS A 1 16 ? -13.993 9.966 -8.203 1.00 0.00 118 CYS A CA 20
ATOM 27240 C C . CYS A 1 16 ? -12.751 10.213 -7.353 1.00 0.00 118 CYS A C 20
ATOM 27241 O O . CYS A 1 16 ? -11.815 9.411 -7.355 1.00 0.00 118 CYS A O 20
ATOM 27249 N N . CYS A 1 17 ? -12.747 11.326 -6.629 1.00 0.00 119 CYS A N 20
ATOM 27250 C CA . CYS A 1 17 ? -11.619 11.681 -5.776 1.00 0.00 119 CYS A CA 20
ATOM 27251 C C . CYS A 1 17 ? -11.408 10.631 -4.689 1.00 0.00 119 CYS A C 20
ATOM 27252 O O . CYS A 1 17 ? -11.915 10.766 -3.575 1.00 0.00 119 CYS A O 20
ATOM 27260 N N . LEU A 1 18 ? -10.659 9.586 -5.021 1.00 0.00 120 LEU A N 20
ATOM 27261 C CA . LEU A 1 18 ? -10.383 8.511 -4.074 1.00 0.00 120 LEU A CA 20
ATOM 27262 C C . LEU A 1 18 ? -9.085 8.774 -3.317 1.00 0.00 120 LEU A C 20
ATOM 27263 O O . LEU A 1 18 ? -8.060 9.099 -3.915 1.00 0.00 120 LEU A O 20
ATOM 27279 N N . GLY A 1 19 ? -9.135 8.627 -1.997 1.00 0.00 121 GLY A N 20
ATOM 27280 C CA . GLY A 1 19 ? -7.957 8.849 -1.179 1.00 0.00 121 GLY A CA 20
ATOM 27281 C C . GLY A 1 19 ? -7.811 7.818 -0.079 1.00 0.00 121 GLY A C 20
ATOM 27282 O O . GLY A 1 19 ? -8.638 7.748 0.831 1.00 0.00 121 GLY A O 20
ATOM 27286 N N . VAL A 1 20 ? -6.757 7.012 -0.161 1.00 0.00 122 VAL A N 20
ATOM 27287 C CA . VAL A 1 20 ? -6.506 5.978 0.836 1.00 0.00 122 VAL A CA 20
ATOM 27288 C C . VAL A 1 20 ? -5.795 6.552 2.056 1.00 0.00 122 VAL A C 20
ATOM 27289 O O . VAL A 1 20 ? -4.886 7.372 1.930 1.00 0.00 122 VAL A O 20
ATOM 27302 N N . PHE A 1 21 ? -6.215 6.115 3.239 1.00 0.00 123 PHE A N 20
ATOM 27303 C CA . PHE A 1 21 ? -5.619 6.586 4.484 1.00 0.00 123 PHE A CA 20
ATOM 27304 C C . PHE A 1 21 ? -5.051 5.421 5.289 1.00 0.00 123 PHE A C 20
ATOM 27305 O O . PHE A 1 21 ? -5.250 4.257 4.943 1.00 0.00 123 PHE A O 20
ATOM 27322 N N . GLY A 1 22 ? -4.341 5.744 6.366 1.00 0.00 124 GLY A N 20
ATOM 27323 C CA . GLY A 1 22 ? -3.753 4.715 7.203 1.00 0.00 124 GLY A CA 20
ATOM 27324 C C . GLY A 1 22 ? -2.915 3.732 6.412 1.00 0.00 124 GLY A C 20
ATOM 27325 O O . GLY A 1 22 ? -3.210 2.536 6.380 1.00 0.00 124 GLY A O 20
ATOM 27329 N N . LEU A 1 23 ? -1.866 4.234 5.769 1.00 0.00 125 LEU A N 20
ATOM 27330 C CA . LEU A 1 23 ? -0.982 3.392 4.971 1.00 0.00 125 LEU A CA 20
ATOM 27331 C C . LEU A 1 23 ? 0.217 2.928 5.793 1.00 0.00 125 LEU A C 20
ATOM 27332 O O . LEU A 1 23 ? 0.415 3.371 6.924 1.00 0.00 125 LEU A O 20
ATOM 27348 N N . SER A 1 24 ? 1.014 2.035 5.216 1.00 0.00 126 SER A N 20
ATOM 27349 C CA . SER A 1 24 ? 2.193 1.511 5.895 1.00 0.00 126 SER A CA 20
ATOM 27350 C C . SER A 1 24 ? 3.235 2.606 6.100 1.00 0.00 126 SER A C 20
ATOM 27351 O O . SER A 1 24 ? 3.271 3.591 5.361 1.00 0.00 126 SER A O 20
ATOM 27359 N N . LEU A 1 25 ? 4.082 2.427 7.107 1.00 0.00 127 LEU A N 20
ATOM 27360 C CA . LEU A 1 25 ? 5.126 3.400 7.411 1.00 0.00 127 LEU A CA 20
ATOM 27361 C C . LEU A 1 25 ? 5.656 4.045 6.135 1.00 0.00 127 LEU A C 20
ATOM 27362 O O . LEU A 1 25 ? 5.584 5.263 5.967 1.00 0.00 127 LEU A O 20
ATOM 27378 N N . TYR A 1 26 ? 6.186 3.222 5.238 1.00 0.00 128 TYR A N 20
ATOM 27379 C CA . TYR A 1 26 ? 6.729 3.712 3.976 1.00 0.00 128 TYR A CA 20
ATOM 27380 C C . TYR A 1 26 ? 6.072 3.011 2.791 1.00 0.00 128 TYR A C 20
ATOM 27381 O O . TYR A 1 26 ? 6.436 1.888 2.438 1.00 0.00 128 TYR A O 20
ATOM 27399 N N . THR A 1 27 ? 5.101 3.682 2.179 1.00 0.00 129 THR A N 20
ATOM 27400 C CA . THR A 1 27 ? 4.392 3.125 1.034 1.00 0.00 129 THR A CA 20
ATOM 27401 C C . THR A 1 27 ? 4.628 3.960 -0.219 1.00 0.00 129 THR A C 20
ATOM 27402 O O . THR A 1 27 ? 4.216 5.119 -0.293 1.00 0.00 129 THR A O 20
ATOM 27413 N N . THR A 1 28 ? 5.294 3.366 -1.204 1.00 0.00 130 THR A N 20
ATOM 27414 C CA . THR A 1 28 ? 5.586 4.056 -2.455 1.00 0.00 130 THR A CA 20
ATOM 27415 C C . THR A 1 28 ? 4.487 3.817 -3.484 1.00 0.00 130 THR A C 20
ATOM 27416 O O . THR A 1 28 ? 3.750 2.835 -3.401 1.00 0.00 130 THR A O 20
ATOM 27427 N N . GLU A 1 29 ? 4.385 4.720 -4.454 1.00 0.00 131 GLU A N 20
ATOM 27428 C CA . GLU A 1 29 ? 3.375 4.605 -5.500 1.00 0.00 131 GLU A CA 20
ATOM 27429 C C . GLU A 1 29 ? 3.421 3.226 -6.152 1.00 0.00 131 GLU A C 20
ATOM 27430 O O . GLU A 1 29 ? 2.388 2.585 -6.345 1.00 0.00 131 GLU A O 20
ATOM 27442 N N . ARG A 1 30 ? 4.625 2.778 -6.489 1.00 0.00 132 ARG A N 20
ATOM 27443 C CA . ARG A 1 30 ? 4.807 1.476 -7.121 1.00 0.00 132 ARG A CA 20
ATOM 27444 C C . ARG A 1 30 ? 4.058 0.391 -6.354 1.00 0.00 132 ARG A C 20
ATOM 27445 O O . ARG A 1 30 ? 3.451 -0.499 -6.951 1.00 0.00 132 ARG A O 20
ATOM 27466 N N . ASP A 1 31 ? 4.105 0.470 -5.029 1.00 0.00 133 ASP A N 20
ATOM 27467 C CA . ASP A 1 31 ? 3.431 -0.506 -4.180 1.00 0.00 133 ASP A CA 20
ATOM 27468 C C . ASP A 1 31 ? 1.924 -0.479 -4.413 1.00 0.00 133 ASP A C 20
ATOM 27469 O O . ASP A 1 31 ? 1.344 -1.449 -4.904 1.00 0.00 133 ASP A O 20
ATOM 27478 N N . LEU A 1 32 ? 1.295 0.635 -4.057 1.00 0.00 134 LEU A N 20
ATOM 27479 C CA . LEU A 1 32 ? -0.146 0.788 -4.226 1.00 0.00 134 LEU A CA 20
ATOM 27480 C C . LEU A 1 32 ? -0.548 0.579 -5.682 1.00 0.00 134 LEU A C 20
ATOM 27481 O O . LEU A 1 32 ? -1.358 -0.294 -5.994 1.00 0.00 134 LEU A O 20
ATOM 27497 N N . ARG A 1 33 ? 0.024 1.386 -6.570 1.00 0.00 135 ARG A N 20
ATOM 27498 C CA . ARG A 1 33 ? -0.274 1.289 -7.994 1.00 0.00 135 ARG A CA 20
ATOM 27499 C C . ARG A 1 33 ? -0.524 -0.160 -8.400 1.00 0.00 135 ARG A C 20
ATOM 27500 O O . ARG A 1 33 ? -1.535 -0.473 -9.029 1.00 0.00 135 ARG A O 20
ATOM 27521 N N . GLU A 1 34 ? 0.403 -1.040 -8.035 1.00 0.00 136 GLU A N 20
ATOM 27522 C CA . GLU A 1 34 ? 0.283 -2.456 -8.363 1.00 0.00 136 GLU A CA 20
ATOM 27523 C C . GLU A 1 34 ? -0.841 -3.107 -7.561 1.00 0.00 136 GLU A C 20
ATOM 27524 O O . GLU A 1 34 ? -1.610 -3.911 -8.087 1.00 0.00 136 GLU A O 20
ATOM 27536 N N . VAL A 1 35 ? -0.928 -2.753 -6.282 1.00 0.00 137 VAL A N 20
ATOM 27537 C CA . VAL A 1 35 ? -1.957 -3.301 -5.406 1.00 0.00 137 VAL A CA 20
ATOM 27538 C C . VAL A 1 35 ? -3.351 -3.040 -5.965 1.00 0.00 137 VAL A C 20
ATOM 27539 O O . VAL A 1 35 ? -4.251 -3.870 -5.831 1.00 0.00 137 VAL A O 20
ATOM 27552 N N . PHE A 1 36 ? -3.524 -1.882 -6.594 1.00 0.00 138 PHE A N 20
ATOM 27553 C CA . PHE A 1 36 ? -4.809 -1.511 -7.174 1.00 0.00 138 PHE A CA 20
ATOM 27554 C C . PHE A 1 36 ? -4.892 -1.945 -8.635 1.00 0.00 138 PHE A C 20
ATOM 27555 O O . PHE A 1 36 ? -5.975 -2.219 -9.151 1.00 0.00 138 PHE A O 20
ATOM 27572 N N . SER A 1 37 ? -3.740 -2.003 -9.295 1.00 0.00 139 SER A N 20
ATOM 27573 C CA . SER A 1 37 ? -3.682 -2.399 -10.697 1.00 0.00 139 SER A CA 20
ATOM 27574 C C . SER A 1 37 ? -4.550 -3.627 -10.952 1.00 0.00 139 SER A C 20
ATOM 27575 O O . SER A 1 37 ? -5.357 -3.651 -11.882 1.00 0.00 139 SER A O 20
ATOM 27583 N N . LYS A 1 38 ? -4.379 -4.648 -10.118 1.00 0.00 140 LYS A N 20
ATOM 27584 C CA . LYS A 1 38 ? -5.147 -5.880 -10.249 1.00 0.00 140 LYS A CA 20
ATOM 27585 C C . LYS A 1 38 ? -6.608 -5.580 -10.567 1.00 0.00 140 LYS A C 20
ATOM 27586 O O . LYS A 1 38 ? -7.268 -6.339 -11.278 1.00 0.00 140 LYS A O 20
ATOM 27605 N N . TYR A 1 39 ? -7.108 -4.469 -10.038 1.00 0.00 141 TYR A N 20
ATOM 27606 C CA . TYR A 1 39 ? -8.492 -4.069 -10.265 1.00 0.00 141 TYR A CA 20
ATOM 27607 C C . TYR A 1 39 ? -8.670 -3.498 -11.669 1.00 0.00 141 TYR A C 20
ATOM 27608 O O . TYR A 1 39 ? -9.507 -3.966 -12.439 1.00 0.00 141 TYR A O 20
ATOM 27626 N N . GLY A 1 40 ? -7.875 -2.483 -11.994 1.00 0.00 142 GLY A N 20
ATOM 27627 C CA . GLY A 1 40 ? -7.960 -1.864 -13.303 1.00 0.00 142 GLY A CA 20
ATOM 27628 C C . GLY A 1 40 ? -6.825 -0.892 -13.560 1.00 0.00 142 GLY A C 20
ATOM 27629 O O . GLY A 1 40 ? -5.947 -0.694 -12.720 1.00 0.00 142 GLY A O 20
ATOM 27633 N N . PRO A 1 41 ? -6.833 -0.268 -14.747 1.00 0.00 143 PRO A N 20
ATOM 27634 C CA . PRO A 1 41 ? -5.803 0.698 -15.140 1.00 0.00 143 PRO A CA 20
ATOM 27635 C C . PRO A 1 41 ? -5.892 1.996 -14.346 1.00 0.00 143 PRO A C 20
ATOM 27636 O O . PRO A 1 41 ? -6.826 2.780 -14.523 1.00 0.00 143 PRO A O 20
ATOM 27647 N N . ILE A 1 42 ? -4.916 2.219 -13.472 1.00 0.00 144 ILE A N 20
ATOM 27648 C CA . ILE A 1 42 ? -4.885 3.424 -12.652 1.00 0.00 144 ILE A CA 20
ATOM 27649 C C . ILE A 1 42 ? -4.361 4.615 -13.447 1.00 0.00 144 ILE A C 20
ATOM 27650 O O . ILE A 1 42 ? -3.397 4.495 -14.201 1.00 0.00 144 ILE A O 20
ATOM 27666 N N . ALA A 1 43 ? -5.003 5.765 -13.270 1.00 0.00 145 ALA A N 20
ATOM 27667 C CA . ALA A 1 43 ? -4.600 6.980 -13.967 1.00 0.00 145 ALA A CA 20
ATOM 27668 C C . ALA A 1 43 ? -3.317 7.553 -13.374 1.00 0.00 145 ALA A C 20
ATOM 27669 O O . ALA A 1 43 ? -2.313 7.703 -14.071 1.00 0.00 145 ALA A O 20
ATOM 27676 N N . ASP A 1 44 ? -3.357 7.872 -12.085 1.00 0.00 146 ASP A N 20
ATOM 27677 C CA . ASP A 1 44 ? -2.197 8.428 -11.399 1.00 0.00 146 ASP A CA 20
ATOM 27678 C C . ASP A 1 44 ? -2.316 8.239 -9.890 1.00 0.00 146 ASP A C 20
ATOM 27679 O O . ASP A 1 44 ? -3.416 8.085 -9.358 1.00 0.00 146 ASP A O 20
ATOM 27688 N N . VAL A 1 45 ? -1.177 8.252 -9.205 1.00 0.00 147 VAL A N 20
ATOM 27689 C CA . VAL A 1 45 ? -1.154 8.083 -7.757 1.00 0.00 147 VAL A CA 20
ATOM 27690 C C . VAL A 1 45 ? -0.118 8.998 -7.113 1.00 0.00 147 VAL A C 20
ATOM 27691 O O . VAL A 1 45 ? 1.046 9.012 -7.511 1.00 0.00 147 VAL A O 20
ATOM 27704 N N . SER A 1 46 ? -0.551 9.762 -6.115 1.00 0.00 148 SER A N 20
ATOM 27705 C CA . SER A 1 46 ? 0.338 10.683 -5.417 1.00 0.00 148 SER A CA 20
ATOM 27706 C C . SER A 1 46 ? 0.235 10.498 -3.906 1.00 0.00 148 SER A C 20
ATOM 27707 O O . SER A 1 46 ? -0.761 10.878 -3.290 1.00 0.00 148 SER A O 20
ATOM 27715 N N . ILE A 1 47 ? 1.272 9.912 -3.316 1.00 0.00 149 ILE A N 20
ATOM 27716 C CA . ILE A 1 47 ? 1.300 9.678 -1.878 1.00 0.00 149 ILE A CA 20
ATOM 27717 C C . ILE A 1 47 ? 1.846 10.891 -1.133 1.00 0.00 149 ILE A C 20
ATOM 27718 O O . ILE A 1 47 ? 2.838 11.491 -1.546 1.00 0.00 149 ILE A O 20
ATOM 27734 N N . VAL A 1 48 ? 1.192 11.246 -0.031 1.00 0.00 150 VAL A N 20
ATOM 27735 C CA . VAL A 1 48 ? 1.614 12.386 0.774 1.00 0.00 150 VAL A CA 20
ATOM 27736 C C . VAL A 1 48 ? 2.832 12.038 1.623 1.00 0.00 150 VAL A C 20
ATOM 27737 O O . VAL A 1 48 ? 2.806 11.086 2.404 1.00 0.00 150 VAL A O 20
ATOM 27750 N N . TYR A 1 49 ? 3.897 12.816 1.466 1.00 0.00 151 TYR A N 20
ATOM 27751 C CA . TYR A 1 49 ? 5.126 12.590 2.218 1.00 0.00 151 TYR A CA 20
ATOM 27752 C C . TYR A 1 49 ? 5.235 13.562 3.389 1.00 0.00 151 TYR A C 20
ATOM 27753 O O . TYR A 1 49 ? 4.725 14.681 3.332 1.00 0.00 151 TYR A O 20
ATOM 27771 N N . ASP A 1 50 ? 5.905 13.126 4.450 1.00 0.00 152 ASP A N 20
ATOM 27772 C CA . ASP A 1 50 ? 6.084 13.956 5.635 1.00 0.00 152 ASP A CA 20
ATOM 27773 C C . ASP A 1 50 ? 7.360 14.785 5.531 1.00 0.00 152 ASP A C 20
ATOM 27774 O O . ASP A 1 50 ? 8.412 14.274 5.148 1.00 0.00 152 ASP A O 20
ATOM 27783 N N . GLN A 1 51 ? 7.258 16.065 5.872 1.00 0.00 153 GLN A N 20
ATOM 27784 C CA . GLN A 1 51 ? 8.404 16.964 5.814 1.00 0.00 153 GLN A CA 20
ATOM 27785 C C . GLN A 1 51 ? 9.531 16.468 6.714 1.00 0.00 153 GLN A C 20
ATOM 27786 O O . GLN A 1 51 ? 10.666 16.303 6.268 1.00 0.00 153 GLN A O 20
ATOM 27800 N N . GLN A 1 52 ? 9.210 16.234 7.982 1.00 0.00 154 GLN A N 20
ATOM 27801 C CA . GLN A 1 52 ? 10.196 15.758 8.945 1.00 0.00 154 GLN A CA 20
ATOM 27802 C C . GLN A 1 52 ? 10.616 14.325 8.631 1.00 0.00 154 GLN A C 20
ATOM 27803 O O . GLN A 1 52 ? 11.789 14.053 8.378 1.00 0.00 154 GLN A O 20
ATOM 27817 N N . SER A 1 53 ? 9.649 13.413 8.649 1.00 0.00 155 SER A N 20
ATOM 27818 C CA . SER A 1 53 ? 9.919 12.008 8.370 1.00 0.00 155 SER A CA 20
ATOM 27819 C C . SER A 1 53 ? 9.950 11.748 6.867 1.00 0.00 155 SER A C 20
ATOM 27820 O O . SER A 1 53 ? 9.060 12.177 6.133 1.00 0.00 155 SER A O 20
ATOM 27828 N N . ARG A 1 54 ? 10.983 11.043 6.417 1.00 0.00 156 ARG A N 20
ATOM 27829 C CA . ARG A 1 54 ? 11.132 10.726 5.001 1.00 0.00 156 ARG A CA 20
ATOM 27830 C C . ARG A 1 54 ? 10.012 9.804 4.529 1.00 0.00 156 ARG A C 20
ATOM 27831 O O . ARG A 1 54 ? 9.518 9.934 3.409 1.00 0.00 156 ARG A O 20
ATOM 27852 N N . ARG A 1 55 ? 9.618 8.872 5.390 1.00 0.00 157 ARG A N 20
ATOM 27853 C CA . ARG A 1 55 ? 8.558 7.927 5.061 1.00 0.00 157 ARG A CA 20
ATOM 27854 C C . ARG A 1 55 ? 7.233 8.651 4.838 1.00 0.00 157 ARG A C 20
ATOM 27855 O O . ARG A 1 55 ? 6.974 9.690 5.444 1.00 0.00 157 ARG A O 20
ATOM 27876 N N . SER A 1 56 ? 6.400 8.095 3.965 1.00 0.00 158 SER A N 20
ATOM 27877 C CA . SER A 1 56 ? 5.105 8.690 3.658 1.00 0.00 158 SER A CA 20
ATOM 27878 C C . SER A 1 56 ? 4.320 8.970 4.936 1.00 0.00 158 SER A C 20
ATOM 27879 O O . SER A 1 56 ? 4.543 8.334 5.967 1.00 0.00 158 SER A O 20
ATOM 27887 N N . ARG A 1 57 ? 3.401 9.927 4.861 1.00 0.00 159 ARG A N 20
ATOM 27888 C CA . ARG A 1 57 ? 2.583 10.293 6.011 1.00 0.00 159 ARG A CA 20
ATOM 27889 C C . ARG A 1 57 ? 1.592 9.183 6.350 1.00 0.00 159 ARG A C 20
ATOM 27890 O O . ARG A 1 57 ? 1.435 8.812 7.512 1.00 0.00 159 ARG A O 20
ATOM 27911 N N . GLY A 1 58 ? 0.927 8.658 5.326 1.00 0.00 160 GLY A N 20
ATOM 27912 C CA . GLY A 1 58 ? -0.041 7.597 5.536 1.00 0.00 160 GLY A CA 20
ATOM 27913 C C . GLY A 1 58 ? -1.186 7.652 4.545 1.00 0.00 160 GLY A C 20
ATOM 27914 O O . GLY A 1 58 ? -1.713 6.617 4.135 1.00 0.00 160 GLY A O 20
ATOM 27918 N N . PHE A 1 59 ? -1.576 8.863 4.160 1.00 0.00 161 PHE A N 20
ATOM 27919 C CA . PHE A 1 59 ? -2.669 9.050 3.214 1.00 0.00 161 PHE A CA 20
ATOM 27920 C C . PHE A 1 59 ? -2.133 9.314 1.810 1.00 0.00 161 PHE A C 20
ATOM 27921 O O . PHE A 1 59 ? -1.087 9.939 1.641 1.00 0.00 161 PHE A O 20
ATOM 27938 N N . ALA A 1 60 ? -2.859 8.833 0.805 1.00 0.00 162 ALA A N 20
ATOM 27939 C CA . ALA A 1 60 ? -2.458 9.018 -0.584 1.00 0.00 162 ALA A CA 20
ATOM 27940 C C . ALA A 1 60 ? -3.672 9.240 -1.480 1.00 0.00 162 ALA A C 20
ATOM 27941 O O . ALA A 1 60 ? -4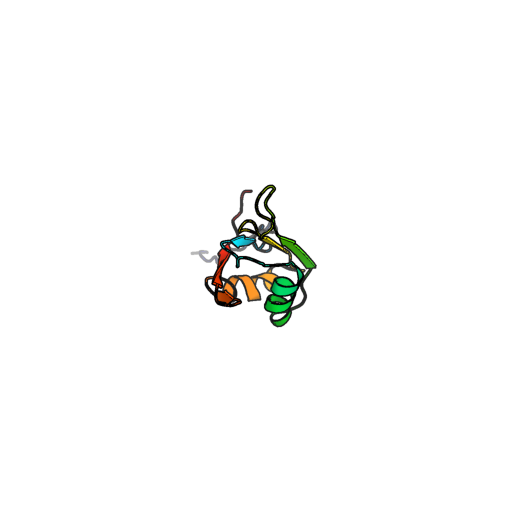.779 8.803 -1.163 1.00 0.00 162 ALA A O 20
ATOM 27948 N N . PHE A 1 61 ? -3.457 9.921 -2.601 1.00 0.00 163 PHE A N 20
ATOM 27949 C CA . PHE A 1 61 ? -4.535 10.203 -3.542 1.00 0.00 163 PHE A CA 20
ATOM 27950 C C . PHE A 1 61 ? -4.463 9.267 -4.746 1.00 0.00 163 PHE A C 20
ATOM 27951 O O . PHE A 1 61 ? -3.407 9.105 -5.358 1.00 0.00 163 PHE A O 20
ATOM 27968 N N . VAL A 1 62 ? -5.594 8.654 -5.079 1.00 0.00 164 VAL A N 20
ATOM 27969 C CA . VAL A 1 62 ? -5.661 7.735 -6.209 1.00 0.00 164 VAL A CA 20
ATOM 27970 C C . VAL A 1 62 ? -6.692 8.196 -7.232 1.00 0.00 164 VAL A C 20
ATOM 27971 O O . VAL A 1 62 ? -7.898 8.115 -6.994 1.00 0.00 164 VAL A O 20
ATOM 27984 N N . TYR A 1 63 ? -6.211 8.680 -8.372 1.00 0.00 165 TYR A N 20
ATOM 27985 C CA . TYR A 1 63 ? -7.091 9.157 -9.432 1.00 0.00 165 TYR A CA 20
ATOM 27986 C C . TYR A 1 63 ? -7.529 8.007 -10.335 1.00 0.00 165 TYR A C 20
ATOM 27987 O O . TYR A 1 63 ? -6.700 7.252 -10.844 1.00 0.00 165 TYR A O 20
ATOM 28005 N N . PHE A 1 64 ? -8.837 7.882 -10.530 1.00 0.00 166 PHE A N 20
ATOM 28006 C CA . PHE A 1 64 ? -9.387 6.825 -11.371 1.00 0.00 166 PHE A CA 20
ATOM 28007 C C . PHE A 1 64 ? -10.002 7.406 -12.641 1.00 0.00 166 PHE A C 20
ATOM 28008 O O . PHE A 1 64 ? -10.329 8.591 -12.699 1.00 0.00 166 PHE A O 20
ATOM 28025 N N . GLU A 1 65 ? -10.156 6.561 -13.656 1.00 0.00 167 GLU A N 20
ATOM 28026 C CA . GLU A 1 65 ? -10.730 6.991 -14.926 1.00 0.00 167 GLU A CA 20
ATOM 28027 C C . GLU A 1 65 ? -12.234 7.217 -14.794 1.00 0.00 167 GLU A C 20
ATOM 28028 O O . GLU A 1 65 ? -12.757 8.246 -15.219 1.00 0.00 167 GLU A O 20
ATOM 28040 N N . ASN A 1 66 ? -12.922 6.246 -14.203 1.00 0.00 168 ASN A N 20
ATOM 28041 C CA . ASN A 1 66 ? -14.366 6.337 -14.016 1.00 0.00 168 ASN A CA 20
ATOM 28042 C C . ASN A 1 66 ? -14.766 5.857 -12.625 1.00 0.00 168 ASN A C 20
ATOM 28043 O O . ASN A 1 66 ? -14.196 4.901 -12.098 1.00 0.00 168 ASN A O 20
ATOM 28054 N N . VAL A 1 67 ? -15.750 6.526 -12.034 1.00 0.00 169 VAL A N 20
ATOM 28055 C CA . VAL A 1 67 ? -16.228 6.168 -10.704 1.00 0.00 169 VAL A CA 20
ATOM 28056 C C . VAL A 1 67 ? -16.208 4.657 -10.502 1.00 0.00 169 VAL A C 20
ATOM 28057 O O . VAL A 1 67 ? -15.753 4.164 -9.469 1.00 0.00 169 VAL A O 20
ATOM 28070 N N . ASP A 1 68 ? -16.703 3.926 -11.494 1.00 0.00 170 ASP A N 20
ATOM 28071 C CA . ASP A 1 68 ? -16.740 2.470 -11.427 1.00 0.00 170 ASP A CA 20
ATOM 28072 C C . ASP A 1 68 ? -15.344 1.900 -11.198 1.00 0.00 170 ASP A C 20
ATOM 28073 O O . ASP A 1 68 ? -15.119 1.139 -10.257 1.00 0.00 170 ASP A O 20
ATOM 28082 N N . ASP A 1 69 ? -14.409 2.273 -12.066 1.00 0.00 171 ASP A N 20
ATOM 28083 C CA . ASP A 1 69 ? -13.034 1.799 -11.959 1.00 0.00 171 ASP A CA 20
ATOM 28084 C C . ASP A 1 69 ? -12.529 1.915 -10.524 1.00 0.00 171 ASP A C 20
ATOM 28085 O O . ASP A 1 69 ? -11.673 1.144 -10.093 1.00 0.00 171 ASP A O 20
ATOM 28094 N N . ALA A 1 70 ? -13.065 2.885 -9.790 1.00 0.00 172 ALA A N 20
ATOM 28095 C CA . ALA A 1 70 ? -12.670 3.101 -8.404 1.00 0.00 172 ALA A CA 20
ATOM 28096 C C . ALA A 1 70 ? -13.550 2.301 -7.451 1.00 0.00 172 ALA A C 20
ATOM 28097 O O . ALA A 1 70 ? -13.066 1.728 -6.474 1.00 0.00 172 ALA A O 20
ATOM 28104 N N . LYS A 1 71 ? -14.847 2.265 -7.740 1.00 0.00 173 LYS A N 20
ATOM 28105 C CA . LYS A 1 71 ? -15.796 1.534 -6.909 1.00 0.00 173 LYS A CA 20
ATOM 28106 C C . LYS A 1 71 ? -15.266 0.144 -6.571 1.00 0.00 173 LYS A C 20
ATOM 28107 O O . LYS A 1 71 ? -15.305 -0.281 -5.417 1.00 0.00 173 LYS A O 20
ATOM 28126 N N . GLU A 1 72 ? -14.771 -0.558 -7.585 1.00 0.00 174 GLU A N 20
ATOM 28127 C CA . GLU A 1 72 ? -14.232 -1.900 -7.394 1.00 0.00 174 GLU A CA 20
ATOM 28128 C C . GLU A 1 72 ? -13.106 -1.892 -6.365 1.00 0.00 174 GLU A C 20
ATOM 28129 O O . GLU A 1 72 ? -12.858 -2.893 -5.692 1.00 0.00 174 GLU A O 20
ATOM 28141 N N . ALA A 1 73 ? -12.426 -0.756 -6.249 1.00 0.00 175 ALA A N 20
ATOM 28142 C CA . ALA A 1 73 ? -11.326 -0.617 -5.302 1.00 0.00 175 ALA A CA 20
ATOM 28143 C C . ALA A 1 73 ? -11.839 -0.231 -3.918 1.00 0.00 175 ALA A C 20
ATOM 28144 O O . ALA A 1 73 ? -11.745 -1.010 -2.970 1.00 0.00 175 ALA A O 20
ATOM 28151 N N . LYS A 1 74 ? -12.382 0.977 -3.810 1.00 0.00 176 LYS A N 20
ATOM 28152 C CA . LYS A 1 74 ? -12.911 1.467 -2.542 1.00 0.00 176 LYS A CA 20
ATOM 28153 C C . LYS A 1 74 ? -13.765 0.403 -1.861 1.00 0.00 176 LYS A C 20
ATOM 28154 O O . LYS A 1 74 ? -13.955 0.432 -0.646 1.00 0.00 176 LYS A O 20
ATOM 28173 N N . GLU A 1 75 ? -14.275 -0.536 -2.652 1.00 0.00 177 GLU A N 20
ATOM 28174 C CA . GLU A 1 75 ? -15.109 -1.609 -2.123 1.00 0.00 177 GLU A CA 20
ATOM 28175 C C . GLU A 1 75 ? -14.253 -2.791 -1.674 1.00 0.00 177 GLU A C 20
ATOM 28176 O O . GLU A 1 75 ? -14.535 -3.424 -0.657 1.00 0.00 177 GLU A O 20
ATOM 28188 N N . ARG A 1 76 ? -13.208 -3.082 -2.441 1.00 0.00 178 ARG A N 20
ATOM 28189 C CA . ARG A 1 76 ? -12.312 -4.188 -2.125 1.00 0.00 178 ARG A CA 20
ATOM 28190 C C . ARG A 1 76 ? -11.007 -3.676 -1.523 1.00 0.00 178 ARG A C 20
ATOM 28191 O O . ARG A 1 76 ? -9.985 -4.359 -1.560 1.00 0.00 178 ARG A O 20
ATOM 28212 N N . ALA A 1 77 ? -11.051 -2.468 -0.969 1.00 0.00 179 ALA A N 20
ATOM 28213 C CA . ALA A 1 77 ? -9.873 -1.865 -0.359 1.00 0.00 179 ALA A CA 20
ATOM 28214 C C . ALA A 1 77 ? -10.138 -1.495 1.097 1.00 0.00 179 ALA A C 20
ATOM 28215 O O . ALA A 1 77 ? -9.302 -1.730 1.969 1.00 0.00 179 ALA A O 20
ATOM 28222 N N . ASN A 1 78 ? -11.305 -0.914 1.352 1.00 0.00 180 ASN A N 20
ATOM 28223 C CA . ASN A 1 78 ? -11.679 -0.510 2.703 1.00 0.00 180 ASN A CA 20
ATOM 28224 C C . ASN A 1 78 ? -11.270 -1.571 3.720 1.00 0.00 180 ASN A C 20
ATOM 28225 O O . ASN A 1 78 ? -11.749 -2.703 3.680 1.00 0.00 180 ASN A O 20
ATOM 28236 N N . GLY A 1 79 ? -10.380 -1.194 4.633 1.00 0.00 181 GLY A N 20
ATOM 28237 C CA . GLY A 1 79 ? -9.921 -2.124 5.649 1.00 0.00 181 GLY A CA 20
ATOM 28238 C C . GLY A 1 79 ? -9.378 -3.409 5.056 1.00 0.00 181 GLY A C 20
ATOM 28239 O O . GLY A 1 79 ? -9.864 -4.497 5.365 1.00 0.00 181 GLY A O 20
ATOM 28243 N N . MET A 1 80 ? -8.368 -3.284 4.201 1.00 0.00 182 MET A N 20
ATOM 28244 C CA . MET A 1 80 ? -7.759 -4.445 3.563 1.00 0.00 182 MET A CA 20
ATOM 28245 C C . MET A 1 80 ? -6.299 -4.592 3.981 1.00 0.00 182 MET A C 20
ATOM 28246 O O . MET A 1 80 ? -5.589 -3.601 4.141 1.00 0.00 182 MET A O 20
ATOM 28260 N N . GLU A 1 81 ? -5.860 -5.835 4.155 1.00 0.00 183 GLU A N 20
ATOM 28261 C CA . GLU A 1 81 ? -4.485 -6.109 4.555 1.00 0.00 183 GLU A CA 20
ATOM 28262 C C . GLU A 1 81 ? -3.514 -5.781 3.425 1.00 0.00 183 GLU A C 20
ATOM 28263 O O . GLU A 1 81 ? -3.696 -6.217 2.287 1.00 0.00 183 GLU A O 20
ATOM 28275 N N . LEU A 1 82 ? -2.482 -5.008 3.745 1.00 0.00 184 LEU A N 20
ATOM 28276 C CA . LEU A 1 82 ? -1.481 -4.620 2.758 1.00 0.00 184 LEU A CA 20
ATOM 28277 C C . LEU A 1 82 ? -0.076 -4.693 3.348 1.00 0.00 184 LEU A C 20
ATOM 28278 O O . LEU A 1 82 ? 0.308 -3.857 4.167 1.00 0.00 184 LEU A O 20
ATOM 28294 N N . ASP A 1 83 ? 0.686 -5.695 2.926 1.00 0.00 185 ASP A N 20
ATOM 28295 C CA . ASP A 1 83 ? 2.050 -5.875 3.411 1.00 0.00 185 ASP A CA 20
ATOM 28296 C C . ASP A 1 83 ? 2.087 -5.891 4.936 1.00 0.00 185 ASP A C 20
ATOM 28297 O O . ASP A 1 83 ? 3.004 -5.347 5.550 1.00 0.00 185 ASP A O 20
ATOM 28306 N N . GLY A 1 84 ? 1.083 -6.517 5.541 1.00 0.00 186 GLY A N 20
ATOM 28307 C CA . GLY A 1 84 ? 1.019 -6.590 6.989 1.00 0.00 186 GLY A CA 20
ATOM 28308 C C . GLY A 1 84 ? 0.169 -5.488 7.588 1.00 0.00 186 GLY A C 20
ATOM 28309 O O . GLY A 1 84 ? -0.517 -5.699 8.589 1.00 0.00 186 GLY A O 20
ATOM 28313 N N . ARG A 1 85 ? 0.213 -4.309 6.977 1.00 0.00 187 ARG A N 20
ATOM 28314 C CA . ARG A 1 85 ? -0.557 -3.169 7.458 1.00 0.00 187 ARG A CA 20
ATOM 28315 C C . ARG A 1 85 ? -1.862 -3.027 6.681 1.00 0.00 187 ARG A C 20
ATOM 28316 O O . ARG A 1 85 ? -1.883 -3.146 5.455 1.00 0.00 187 ARG A O 20
ATOM 28337 N N . ARG A 1 86 ? -2.950 -2.774 7.401 1.00 0.00 188 ARG A N 20
ATOM 28338 C CA . ARG A 1 86 ? -4.259 -2.618 6.780 1.00 0.00 188 ARG A CA 20
ATOM 28339 C C . ARG A 1 86 ? -4.480 -1.177 6.330 1.00 0.00 188 ARG A C 20
ATOM 28340 O O . ARG A 1 86 ? -4.112 -0.234 7.032 1.00 0.00 188 ARG A O 20
ATOM 28361 N N . ILE A 1 87 ? -5.081 -1.014 5.156 1.00 0.00 189 ILE A N 20
ATOM 28362 C CA . ILE A 1 87 ? -5.350 0.312 4.614 1.00 0.00 189 ILE A CA 20
ATOM 28363 C C . ILE A 1 87 ? -6.846 0.608 4.602 1.00 0.00 189 ILE A C 20
ATOM 28364 O O . ILE A 1 87 ? -7.670 -0.304 4.675 1.00 0.00 189 ILE A O 20
ATOM 28380 N N . ARG A 1 88 ? -7.190 1.888 4.507 1.00 0.00 190 ARG A N 20
ATOM 28381 C CA . ARG A 1 88 ? -8.587 2.304 4.484 1.00 0.00 190 ARG A CA 20
ATOM 28382 C C . ARG A 1 88 ? -8.872 3.185 3.272 1.00 0.00 190 ARG A C 20
ATOM 28383 O O . ARG A 1 88 ? -7.953 3.701 2.636 1.00 0.00 190 ARG A O 20
ATOM 28404 N N . VAL A 1 89 ? -10.153 3.353 2.957 1.00 0.00 191 VAL A N 20
ATOM 28405 C CA . VAL A 1 89 ? -10.559 4.173 1.821 1.00 0.00 191 VAL A CA 20
ATOM 28406 C C . VAL A 1 89 ? -11.444 5.331 2.268 1.00 0.00 191 VAL A C 20
ATOM 28407 O O . VAL A 1 89 ? -12.468 5.127 2.919 1.00 0.00 191 VAL A O 20
ATOM 28420 N N . SER A 1 90 ? -11.042 6.547 1.913 1.00 0.00 192 SER A N 20
ATOM 28421 C CA . SER A 1 90 ? -11.797 7.739 2.280 1.00 0.00 192 SER A CA 20
ATOM 28422 C C . SER A 1 90 ? -11.812 8.747 1.134 1.00 0.00 192 SER A C 20
ATOM 28423 O O . SER A 1 90 ? -11.078 8.604 0.157 1.00 0.00 192 SER A O 20
ATOM 28431 N N . GLY A 1 91 ? -12.654 9.768 1.263 1.00 0.00 193 GLY A N 20
ATOM 28432 C CA . GLY A 1 91 ? -12.750 10.785 0.232 1.00 0.00 193 GLY A CA 20
ATOM 28433 C C . GLY A 1 91 ? -12.554 12.185 0.780 1.00 0.00 193 GLY A C 20
ATOM 28434 O O . GLY A 1 91 ? -12.445 12.392 1.988 1.00 0.00 193 GLY A O 20
ATOM 28438 N N . PRO A 1 92 ? -12.506 13.176 -0.123 1.00 0.00 194 PRO A N 20
ATOM 28439 C CA . PRO A 1 92 ? -12.321 14.581 0.253 1.00 0.00 194 PRO A CA 20
ATOM 28440 C C . PRO A 1 92 ? -13.541 15.156 0.964 1.00 0.00 194 PRO A C 20
ATOM 28441 O O . PRO A 1 92 ? -14.627 14.578 0.920 1.00 0.00 194 PRO A O 20
ATOM 28452 N N . SER A 1 93 ? -13.355 16.297 1.620 1.00 0.00 195 SER A N 20
ATOM 28453 C CA . SER A 1 93 ? -14.440 16.949 2.344 1.00 0.00 195 SER A CA 20
ATOM 28454 C C . SER A 1 93 ? -15.680 17.075 1.465 1.00 0.00 195 SER A C 20
ATOM 28455 O O . SER A 1 93 ? -15.581 17.329 0.265 1.00 0.00 195 SER A O 20
ATOM 28463 N N . SER A 1 94 ? -16.849 16.896 2.073 1.00 0.00 196 SER A N 20
ATOM 28464 C CA . SER A 1 94 ? -18.110 16.986 1.346 1.00 0.00 196 SER A CA 20
ATOM 28465 C C . SER A 1 94 ? -19.052 17.984 2.013 1.00 0.00 196 SER A C 20
ATOM 28466 O O . SER A 1 94 ? -19.148 18.040 3.239 1.00 0.00 196 SER A O 20
ATOM 28474 N N . GLY A 1 95 ? -19.745 18.771 1.197 1.00 0.00 197 GLY A N 20
ATOM 28475 C CA . GLY A 1 95 ? -20.671 19.757 1.725 1.00 0.00 197 GLY A CA 20
ATOM 28476 C C . GLY A 1 95 ? -20.116 20.484 2.934 1.00 0.00 197 GLY A C 20
ATOM 28477 O O . GLY A 1 95 ? -19.593 21.591 2.814 1.00 0.00 197 GLY A O 20
#

GO terms:
  GO:0003729 mRNA binding (F, IDA)
  GO:0048026 positive regulation of mRNA splicing, via spliceosome (P, IDA)
  GO:0000381 regulation of alternative mRNA splicing, via spliceosome (P, IDA)
  GO:0005515 protein binding (F, IPI)
  GO:0005654 nucleoplasm (C, TAS)
  GO:0042802 identical protein binding (F, IPI)
  GO:0005654 nucleoplasm (C, IDA)
  GO:0036002 pre-mRNA binding (F, IDA)
  GO:0005681 spliceosomal complex (C, IMP)
  GO:0071333 cellular response to glucose stimulus (P, IMP)
  GO:0000381 regulation of alternative mRNA splicing, via spliceosome (P, IMP)
  GO:0005634 nucleus (C, IDA)
  GO:0042802 identical protein binding (F, IDA)
  GO:0032991 protein-containing complex (C, IDA)
  GO:0000398 mRNA splicing, via spliceosome (P, IDA)
  GO:0000375 RNA splicing, via transesterification reactions (P, TAS)
  GO:0005634 nucleus (C, HDA)
  GO:0003723 RNA binding (F, IMP)
  GO:0003723 RNA binding (F, HDA)
  GO:0043484 regulation of RNA splicing (P, IMP)

Foldseek 3Di:
DDPDDDDDDDAACCLFWKKKFQAPQADDCVQVCVVLVVLHHWDDKAFAPDPVDRGTPGMITTGHPGSVSCCSCLVVQAQDAGPNTHMHMGGDDDD

Secondary structure (DSSP, 8-state):
----------S--GGG-EEEES--SS--HHHHHHHHHTTS-EEEEEEEE-SSSSSEEEEEEEEESSHHHHHHHHHHHTTEEETTEEEEEE--S--

InterPro domains:
  IPR000504 RNA recognition motif domain [PF00076] (122-190)
  IPR000504 RNA recognition motif domain [PS50102] (118-196)
  IPR000504 RNA recognition motif domain [SM00360] (119-192)
  IPR012677 Nucleotide-binding alpha-beta plait domain superfamily [G3DSA:3.30.70.330] (2-203)
  IPR035979 RNA-binding domain superfamily [SSF54928] (88-211)
  IPR050441 RNA-binding motif [PTHR48034] (115-283)

Nearest PDB structures (foldseek):
  2cqc-assembly1_A  TM=8.297E-01  e=2.220E-17  Homo sapiens
  7b0y-assembly1_b  TM=8.514E-01  e=1.109E-08  Homo sapiens
  3mdf-assembly1_A  TM=8.646E-01  e=3.325E-08  Homo sapiens
  2mks-assembly1_A  TM=7.977E-01  e=6.198E-09  Homo sapiens
  3mdf-assembly2_B  TM=8.565E-01  e=1.064E-07  Homo sapiens

Radius of gyration: 16.05 Å; Cα contacts (8 Å, |Δi|>4): 160; chains: 1; bounding box: 64×26×24 Å

CATH classification: 3.30.70.330

Sequence (95 aa):
GSSGSSGNRANPDPNCCLGVFGLSLYTTERDLREVFSKYGPIADVSIVYDQQSRRSRGFAFVYFENVDDAKEAKERANGMELDGRRIRVSGPSSGGSSGSSGNRANPDPNCCLGVFGLSLYTTERDLREVFSKYGPIADVSIVYDQQSRRSRGFAFVYFENVDDAKEAKERANGMELDGRRIRVSGPSSGGSSGSSGNRANPDPNCCLGVFGLSLYTTERDLREVFSKYGPIADVSIVYDQQSRRSRGFAFVYFENVDDAKEAKERANGMELDGRRIRVSGPSSGGSSGSSGNRANPDPNCCLGVFGLSLYTTERDLREVFSKYGPIADVSIVYDQQSRRSRGFAFVYFENVDDAKEAKERANGMELDGRRIRVSGPSSGGSSGSSGNRANPDPNCCLGVFGLSLYTTERDLREVFSKYGPIADVSIVYDQQSRRSRGFAFVYFENVDDAKEAKERANGMELDGRRIRVSGPSSGGSSGSSGNRANPDPNCCLGVFGLSLYTTERDLREVFSKYGPIADVSIVYDQQSRRSRGFAFVYFENVDDAKEAKERANGMELDGRRIRVSGPSSGGSSGSSGNRANPDPNCCLGVFGLSLYTTERDLREVFSKYGPIADVSIVYDQQSRRSRGFAFVYFENVDDAKEAKERANGMELDGRRIRVSGPSSGGSSGSSGNRANPDPNCCLGVFGLSLYTTERDLREVFSKYGPIADVSIVYDQQSRRSRGFAFVYFENVDDAKEAKERANGMELDGRRIRVSGPSSGGSSGSSGNRANPDPNCCLGVFGLSLYTTERDLREVFSKYGPIADVSIVYDQQSRRSRGFAFVYFENVDDAKEAKERANGMELDGRRIRVSGPSSGGSSGSSGNRANPDPNCCLGVFGLSLYTTERDLREVFSKYGPIADVSIVYDQQSRRSRGFAFVYFENVDDAKEAKERANGMELDGRRIRVSGPSSGGSSGSSGNRANPDPNCCLGVFGLSLYTTERDLREVFSKYGPIADVSIVYDQQSRRSRGFAFVYFENVDDAKEAKERANGMELDGRRIRVSGPSSGGSSGSSGNRANPDPNCCLGVFGLSLYTTERDLREVFSKYGPIADVSIVYDQQSRRSRGFAFVYFENVDDAKEAKERANGMELDGRRIRVSGPSSGGSSGSSGNRANPDPNCCLGVFGLSLYTTERDLREVFSKYGPIADVSIVYDQQSRRSRGFAFVYFENVDDAKEAKERANGMELDGRRIRVSGPSSGGSSGSSGNRANPDPNCCLGVFGLSLYTTERDLREVFSKYGPIADVSIVYDQQSRRSRGFAFVYFENVDDAKEAKERANGMELDGRRIRVSGPSSGGSSGSSGNRANPDPNCCLGVFGLSLYTTERDLREVFSKYGPIADVSIVYDQQSRRSRGFAFVYFENVDDAKEAKERANGMELDGRRIRVSGPSSGGSSGSSGNRANPDPNCCLGVFGLSLYTTERDLREVFSKYGPIADVSIVYDQQSRRSRGFAFVYFENVDDAKEAKERANGMELDGRRIRVSGPSSGGSSGSSGNRANPDPNCCLGVFGLSLYTTERDLREVFSKYGPIADVSIVYDQQSRRSRGFAFVYFENVDDAKEAKERANGMELDGRRIRVSGPSSGGSSGSSGNRANPDPNCCLGVFGLSLYTTERDLREVFSKYGPIADVSIVYDQQSRRSRGFAFVYFENVDDAKEAKERANGMELDGRRIRVSGPSSGGSSGSSGNRANPDPNCCLGVFGLSLYTTERDLREVFSKYGPIADVSIVYDQQSRRSRGFAFVYFENVDDAKEAKERANGMELDGRRIRVSGPSSGGSSGSSGNRANPDPNCCLGVFGLSLYTTERDLREVFSKYGPIADVSIVYDQQSRRSRGFAFVYFENVDDAKEAKERANGMELDGRRIRVSGPSSG

Organism: Homo sapiens (NCBI:txid9606)

Solvent-accessible surface area: 6882 Å² total; per-residue (Å²): 114,133,106,76,125,110,59,132,188,103,120,126,72,50,54,32,63,1,12,0,96,46,20,5,94,162,3,67,55,163,47,1,106,117,40,1,48,142,43,14,102,33,45,92,23,57,14,46,104,45,153,147,42,195,130,15,116,17,75,1,85,1,90,11,114,86,59,114,25,0,88,47,0,63,114,152,0,73,40,27,140,10,92,61,120,192,2,161,17,46,35,96,86,107,129